Protein 5EGN (pdb70)

Secondary structure (DSSP, 8-state):
-EEEETTEEEEEEEE--SSEEEEEPPTT--GGGGHHHHTTTTTTSEEEEEPPTTSTTS---SS---HHHHHHHHHHHHHHTT-SSEEEEEETHHHHHHHHHHHH-GGGEEEEEEES--SSHHHHS-HHHHHHHHH-HHHHHHHHHTTSS-HHHHHH-HHHHHHHHHHTT-TTTS-HHHHHHHHHSTTSTTT---GGGGGG--S-EEEEEETT-SSS-HHHHHHHHHHSTT-EEEEETT--S-HHHHSHHHHHHHHHT---/-EEEETTEEEEEEEE--SSEEEEEPPTT--GGGGHHHHTTTTTTSEEEEEPPTTSTTS---SS---HHHHHHHHHHHHHHTT---EEEEEETHHHHHHHHHHHH-GGGEEEEEEES--SS-GGGS-TTHHHHHHHSHHHHHHHHHTTSS-HHHHHH-HHHHHHHHHHHH-TTTS-HHHHHHHHHSTTSTTT---TTTGGG--S-EEEEEETT-SSS-HHHHHHHHHHSTT-EEEEETT--S-HHHHSHHHHHHHHHHH--/-EEEETTEEEEEEEES-SSEEEEEPPTT--GGGGHHHHTTGGGTSEEEEE--TTSTTS---SS---HHHHHHHHHHHHHHTT---EEEEEETHHHHHHHHHHHH-GGGEEEEEEES--SSGGGGS-GGGHHHHHH-HHHHHHHHHTTSS-HHHHHH-HHHHHHHHHHHH-TTTS-HHHHHHHHHSTTSTTT---GGGGGG--S-EEEEEETT-SSS-HHHHHHHHHHSTT-EEEEETT--S-HHHHSHHHHHHHHHH--/-EEEETTEEEEEEEE--SEEEEEEPPTT--GGGGHHHHHHHTTTEEEEEEPPTTSTTS---SS---HHHHHHHHHHHHHHTT---EEEEEETHHHHHHHHHHHH-GGGEEEEEEES--SSTGGGS-HHHHHHHHHSHHHHHHHHHTTSS-HHHHHH-HHHHHHHHHHTT-TTT--HHHHHHHHHSTTSTTT---TTTGGG--S-EEEEEETT-SSS-HHHHHHHHHHSTT-EEEEETT--S-HHHHSHHHHHHHHHHH-/-EEEETTEEEEEEEE--SSEEEEEPPTT--GGGGHHHHTTTTTTSEEEEEPPTTSTTS---SS---HHHHHHHHHHHHHHTT---EEEEEETHHHHHHHHHHHH-GGGEEEEEEES--SSHHHHS-HHHHHHHHHSHHHHHHHHHTTTS-HHHHHH-HHHHHHHHHHHH-TTT--HHHHHHHHH-TTSTTT---GGGGGG--S-EEEEEETT-SSS-HHHHHHHHHHSTT-EEEEETT--S-HHHHSHHHHHHHHHT--/-EEEETTEEEEEEEE-SSSEEEEEPPTT--GGGGHHHHTTTTTTSEEEEEPPTTSTTS---SS---HHHHHHHHHHHHHHTT---EEEEEETHHHHHHHHHHHH-GGGEEEEEEES--SSHHHHS-TTHHHHHHHSHHHHHHHHHTTSS-HHHHHH-HHHHHHHHHHTT-TTTS-HHHHHHHHHSTTSTTT---GGGGGG--S-EEEEEETT-SSS-HHHHHHHHHHSTT-EEEEETT--S-HHHHSHHHHHHHHHTS--/-EEEETTEEEEEEEE--SEEEEEE--TT--GGGGHHHHTTTTTTEEEEEEPPTTSTTS---SS---HHHHHHHHHHHHHHTT---EEEEEETHHHHHHHHHHHH-GGGEEEEEEES--S-GGGGS-HHHHHHHHH-HHHHHHHHHHTTS-HHHHHH-HHHHHHHHHHHH-TTT--HHHHHHHHHSTTSTTT---HHHHTT--S-EEEEEETT-SSS-HHHHHHHHHHSTT-EEEEETT--S-HHHHSHHHHHHHHHTT-/-EEEETTEEEEEEEE-SSSEEEEEPPTT--GGGGHHHHTTTTTTSEEEEEPPTTSTTS---SS---HHHHHHHHHHHHHHTT---EEEEEETHHHHHHHHHHHH-GGGEEEEEEES--SSHHHHS-HHHHHHHHH-HHHHHHHHHHTTS-HHHHHH-HHHHHHHHHHHH-TTTS-HHHHHHHHHSTTSTTT---HHHHTT--S-EEEEEETT-SSS-HHHHHHHHHTSTT-EEEEETT--S-HHHHSHHHHHHHHHT-

Solvent-accessible surface area: 71725 Å² total; per-residue (Å²): 79,99,21,122,23,142,51,20,95,0,3,20,8,39,11,17,100,55,77,20,8,0,0,0,0,3,25,2,1,2,4,18,0,0,10,9,0,6,8,25,11,5,89,100,23,31,0,0,11,1,1,4,14,0,1,4,48,3,40,54,36,74,105,17,3,13,0,60,65,4,1,66,3,1,12,13,0,0,78,51,37,184,7,116,106,0,7,0,0,0,0,12,2,0,0,1,0,0,3,5,0,11,41,76,57,86,138,42,10,63,0,3,0,0,0,0,1,0,7,6,15,30,128,60,38,92,131,78,30,47,64,41,27,94,132,80,28,100,40,20,11,8,47,41,7,90,10,0,7,0,66,93,7,92,161,70,25,58,3,1,31,36,0,2,71,0,0,9,35,0,94,43,0,2,17,84,76,0,9,67,14,3,48,81,27,105,50,0,4,43,47,0,48,0,76,116,102,0,66,71,3,120,22,86,10,25,0,0,0,2,84,58,3,132,22,2,50,36,64,40,0,71,60,0,8,115,67,3,56,82,24,85,48,114,69,25,106,45,0,0,8,6,9,0,2,5,73,1,19,68,0,5,98,25,3,131,58,48,118,147,86,101,15,108,21,127,63,16,77,0,16,16,14,41,10,12,107,55,74,20,0,0,0,0,0,2,26,2,2,0,4,17,0,0,8,9,0,8,8,14,6,2,90,98,12,31,0,0,9,1,1,4,8,0,1,4,55,3,56,46,37,30,103,18,2,8,0,64,59,5,2,61,3,1,20,17,0,2,74,55,45,173,10,114,128,0,3,0,0,0,0,11,2,0,0,1,0,0,2,9,0,9,26,64,48,81,117,38,11,48,1,1,0,2,0,0,0,0,3,10,18,26,156,70,46,95,131,126,25,44,44,42,15,82,69,10,18,48,7,21,8,6,44,57,12,67,10,0,4,0,47,94,7,72,158,79,31,56,4,1,31,44,0,2,54,0,0,7,29,0,37,47,0,2,4,40,20,0,4,48,19,3,51,85,27,105,54,0,6,31,46,3,70,7,70,110,106,1,73,64,5,163,17,86,8,14,0,0,0,0,89,61,5,130,29,1,52,41,63,38,0,27,56,0,1,22,30,2,68,28,3,38,17,117,45,20,85,50,0,0,9,4,8,0,3,5,68,0,36,75,0,5,116,30,0,131,60,42,44,143,80,104,14,108,18,106,60,14,93,0,17,18,15,39,10,17,149,47,72,15,9,0,0,0,0,2,30,3,1,0,6,16,0,0,8,10,0,8,7,4,3,6,87,80,24,26,0,0,10,0,2,3,5,0,1,4,55,4,43,52,33,77,109,11,3,12,0,71,61,3,2,56,2,0,12,19,0,0,75,64,41,177,10,88,65,0,9,0,0,0,0,8,2,0,0,0,0,0,3,7,0,12,26,38,16,51,36,5,5,56,0,9,8,0,0,0,0,0,4,5,14,26,134,71,54,78,136,128,17,46,62,44,25,135,150,85,24,106,39,20,9,6,44,42,12,81,8,0,4,0,57,83,6,76,157,91,31,56,6,1,26,44,0,3,70,0,0,9,36,1,93,43,0,2,16,92,73,0,10,66,20,3,63,83,32,102,54,0,6,40,46,3,64,5,83,64,102,0,68,51,3,76,8,62,8,28,0,0,0,2,90,57,4,132,31,0,51,42,70,38,0,80,59,0,7,100,65,6,62,78,20,101,51,97,68,24,99,46,0,0,7,4,10,0,4,3,77,1,44,79,0,8,136,37,9,113,61,95,110,84,109,26,105,33,100,52,11,80,0,17,15,12,35,10,13,65,28,76,19,0,0,0,0,0,2,26,2,2,0,5,14,0,0,10,8,0,7,7,21,6,4,94,79,18,25,0,0,10,2,1,4,1,0,0,5,60,3,44,57,32,76,97,12,2,12,0,68,59,3,0,62,3,1,16,15,0,0,80,55,47,151,12,106,126,0,14,0,0,0,0,9,1,0,0,0,0,0,2,5,0,9,26,67,40,64,108,33,17,58,8,9,5,1,1,1,0,0,7,8,14,25,121,71,52,79,137,128,16,54,60,33,16,99,123,85,31,100,39,22,10,9,39,46,10,79,10,0,5,0,54,49,5,84,169,98,23,60,4,0,26,40,0,1,64,0,0,8,34,0,77,40,0,3,20,77,84,0,4,49,15,2,59,83,26,103,60,0,4,37,46,0,66,9,85,140,118,0,71,68,1,136,13,100,7,12,0,0,0,2,102,59,6,129,33,0,56,42,69,46,0,78,62,0,7,104,58,4,70,75,22,86,43,98,70,25,109,40,0,0,7,5,11,0,3,4,69,0,37,80,0,4,107,40,3,68,51,80,105,78,111,18,121,25,132,47,11,90,0,17,15,11,35,9,22,151,53,75,19,10,0,0,0,0,1,26,2,3,0,5,14,0,0,10,8,0,7,9,5,4,5,88,89,24,26,0,0,10,1,1,4,10,0,1,4,54,3,42,55,30,83,107,10,2,13,0,61,62,4,2,63,3,1,18,22,0,0,79,60,45,190,9,91,124,0,12,0,0,0,0,8,1,0,0,0,0,0,2,1,0,5,23,69,54,81,123,32,17,57,0,6,4,1,1,0,0,0,4,8,18,28,131,72,69,70,130,134,27,42,71,41,16,107,136,81,29,96,38,30,15,7,46,64,14,68,10,0,6,0,52,28,3,75,167,100,27,57,4,0,21,42,0,2,64,0,0,7,30,1,96,47,0,2,19,77,87,0,16,55,18,3,59,82,23,106,60,0,3,45,47,1,63,4,94,126,94,3,72,67,2,137,16,73,7,24,0,0,0,2,86,56,5,133,36,0,52,36,70,42,0,69,56,0,12,98,67,3,66,78,21,96,42,104,68,25,110,58,0,1,7,5,12,0,2,3,74,0,42,78,0,8,130,39,11,121,60,65,175,74,104,30,113,18,99,55,15,73,0,16,16,10,36,11,21,153,55,70,20,10,0,0,0,0,2,27,3,1,0,6,14,0,0,9,9,0,6,8,18,5,5,89,96,24,31,0,0,10,2,1,4,6,0,0,4,59,3,48,45,34,16,99,20,4,11,0,75,57,4,1,53,3,2,15,16,0,0,78,55,45,194,12,96,109,0,6,0,0,0,0,11,1,0,0,2,0,0,2,8,0,8,22,70,56,92,147,44,9,40,0,6,2,1,0,0,0,0,9,8,15,25,129,67,52,97,113,80,21,51,67,41,21,64,130,87,8,76,41,25,5,4,41,55,11,76,13,0,4,0,53,85,4,84,159,83,30,56,2,1,29,40,0,1,72,0,0,8,32,0,44,46,0,1,4,10,8,0,4,15,14,2,59,83,24,103,55,0,5,48,46,3,54,9,97,109,104,0,74,65,4,157,16,65,7,15,0,0,0,1,100,61,3,129,31,1,54,44,65,44,0,78,63,0,9,102,72,3,68,77,21,84,58,119,59,21,97,45,0,0,9,3,5,0,4,4,91,1,38,71,0,5,126,25,10,166,68,20,109,59,80,104,28,111,27,122,53,18,99,0,17,15,12,35,10,16,140,46,75,20,9,0,0,0,0,2,38,3,0,1,6,14,0,0,9,9,0,9,8,26,22,4,88,97,15,19,0,0,8,0,1,2,8,0,2,5,56,5,43,56,35,72,108,24,6,23,3,100,47,7,1,55,2,0,13,9,0,0,83,49,42,185,11,106,95,0,10,0,0,0,0,9,3,0,0,0,0,0,1,7,0,12,48,67,58,91,125,48,14,61,0,3,4,2,0,0,1,0,3,7,21,30,94,74,73,60,133,135,36,54,68,36,58,95,93,75,53,116,40,20,12,6,46,65,11,74,10,0,3,0,44,62,1,70,181,96,13,54,4,1,19,41,0,2,71,2,0,5,37,0,88,32,0,2,20,52,71,1,9,90,17,2,78,89,39,92,29,0,7,58,45,4,64,12,41,84,23,0,52,39,5,66,17,71,8,20,0,0,0,1,81,51,9,128,42,1,55,29,63,44,0,13,49,0,7,26,28,3,51,41,11,117,44,117,47,13,102,53,0,0,9,4,3,0,4,0,43,0,40,84,0,22,143,18,9,57,62,75,147,83,127,21,116,26,146,55,19,103,0,17,15,7,34,11,9,137,53,78,18,9,0,0,0,0,2,22,1,1,2,2,17,0,0,8,8,0,7,9,22,20,3,106,96,17,32,0,0,6,1,0,5,14,0,0,4,52,3,43,56,34,86,100,10,1,13,0,68,63,3,5,65,3,1,13,15,0,4,83,63,33,110,22,103,114,0,13,1,0,0,0,11,0,0,0,0,0,0,6,11,2,3,14,80,65,38,68,47,9,71,7,12,0,1,0,0,0,1,4,10,18,24,95,67,49,55,110,122,25,39,65,42,20,138,139,79,26,90,37,18,10,6,37,43,10,85,12,1,4,0,63,140,7,82,214,98,26,53,4,0,33,40,0,1,67,0,0,9,33,0,94,45,0,2,19,102,72,0,9,65,16,2,60,86,26,105,56,0,5,40,46,1,67,11,105,115,118,1,77,60,3,117,7,91,7,23,0,0,0,1,93,53,4,129,27,0,55,50,70,37,0,78,53,0,10,94,61,14,62,76,27,40,47,117,70,32,104,66,6,0,10,4,9,0,2,9,29,0,46,42,0,22,66,37,4,78,61,86

Nearest PDB structures (foldseek):
  5egn-assembly3_C  TM=1.004E+00  e=4.163E-60  uncultured bacterium
  1iuo-assembly1_A  TM=8.037E-01  e=8.538E-20  Pseudomonas fluorescens
  7dq9-assembly4_D  TM=8.305E-01  e=1.033E-18  Alistipes shahii WAL 8301
  8qzu-assembly1_A  TM=8.358E-01  e=3.174E-18  Xenorhabdus hominickii
  7ac0-assembly1_HHH  TM=7.536E-01  e=1.171E-18  Corynebacterium sp. C12

CATH classification: 3.40.50.1820

Organism: NCBI:txid77133

Foldseek 3Di:
DWFADPNWTKDKDWAAADAEEEEADAPLAAQVLCVLPQPVVNDVHTYMYIGFALFDPIDHDLADAFLLSSLVRVVRVCVVVVAFAHEQEAFASSLVNVLSCCVPPVRRYQEYEAAQYFFLLQVVDDPVLVVVCVVPVLVSVLVLLVQQWFPVCVVPPVVVSVVSSVSCVDCNGHNPSSVVNQVPDCRHSNNNHDLVPLCVRAHEYEYEAEPRAPSRHPVRSVSNQVNHPPYHYHYHYRTYRRCCPSPVVVVNVVVVVPDD/DWFDDPRWTKDKDKAAADAEEEEAEAPLEAQCLLVLPQPVCSPPHTYMTIGFALFDPIDHDLADAFLLSSLVSVVRVCVVVVHQAHEYEAFASSLVNVVSNCVPPVRRYQEYEYAQYFFLLQVVDDPCLVVCCVVPVLVSQLVLLVQQWFPVCVVPPVVVSVVSSVSNVDCNGHNPSSVVNQVPDCRHSNNNHDLVCLCVRAHAYEYEAEPRAPSRHVVRSCSNQVNHPPYYYHYDPPTGRRCCPSPVVVVSVVVVVVPD/DWFADPNWTKDKDKAADDAEEEEAEAPLAAQCLCVLPQPVVNDVHTYMYTGFALFDPIDPDLADAFLLSSLVRVVRVCVVVVQFAHEYEAFASSLVNVLSNCVPPVRHYQEYEYFQYFFLLLVVDDPCLVVCCVPPVLVSVLVLLVQQAFPVCCVPPVVVSVVSSVSCVDCNGHNVSSVVNQVPDCRHSNNNHCLVPLQVRAHEYEYEAEPSAPSRHLVRSVSSQVNHPNYHYDYDYRGGRSCCNSPVVVVNVVVVVPD/DWFDDPNWIKDKDKAAADAEEEEAEAPLAAQCLCVLPQPVVNDVHTYMGIGFALFDPTHHDLDDAFLLSRLVRVVRVCVVVVHQAHEYEAFASSLVNVLSNLVVPVRHYQEYEYAQYFFLLQVPDDPVLVVCCVVPVLVSVLVLLVQQWFPVCCVPPVVVSVVVSVSCVDCNGHNVSSVVNQVPDCRHSNNNHDLVCLCVRAHEYEYEAEPREDSRHPVRRVSSQVNYPNYHYHYHYRGGRSCCPSPVVVVSVVVVPPD/DWFADPNWTKDKDWAAADAEEEEADAPLAAQCLLVLPQPVVNDPHTYMYIGFALFDPIHPDLDAAFLLSRLVRVVRVCVVVVQFAHEYEAFASSLVNVLSNCVPPVRNYQEYEYAQYFFLQLVVDDPVLVVVCVVDVLVSVLVLLVQQWFPVCCVPPVVVSVVSSVSNVDCNGHNVSSVVNQVPDCRHSNNNHDLVCLQVRAHEYEYEAEPSEPSRHPVRSVSNQVRHPNYHYHYDYRGYRRCCNSPVVVVNVVVVPDD/DWFADPNWTKDKDKAAADAEEEEAEAPLAAQVLLVLPQPVVSDPHIYMYTGFALFDPIHHDLDDAFLLSRLVRVVRVCVVVVQQAHEYEAFASSLVNVVVNCVVPVRRYQEYEYAQYFFLLLVVDDPCLVVVCVVPVLVSQLVLLVQQAFPVCCVPPVVVSVVSSVSCVDCNGHNCSNVVNQVPDCRHSNNNHPLVCLCVRAHAYEYEAEPSADSRHLVRSVSSQVRHPNYHYHYHYRGGRRCCPSPVVVVNVVVVPGRD/DWFDDPNWIKDKDWAAADAEEEEAEAPLAAQCLCVLPQPVCNDPHTYMGIGFAQFDPTHPDLDAAFLLVSLVRVVRVCVVVVAFAHEQEYFASSLVNVLSCLLVPVRRYQEYEYAQYFFLQLVVDDPVLVVVCVVPVLVSVLVLLVQQWFPVCCVVPVVVSVVSSVSCVPVNGHNVSHVVNQVPDCRHSNNNHQLVCLLVRDHEYEYEAEPSEPSRHPVRSVSSQVNHPNYHYDYHYRGGRSPCNSPVVVVNVVVVVPD/DWFDDPNWTKDKDKAAADAEEEEAEAPLAAQCLCVLVAPVVRDVHTYMYIGFALFDPIHPDLDDAFLLVRLVRVVRVCVVVVQQAHAYEAAASSLVNVVVCLVPPVRRYQEYEYAQYFFLLQVPDDCVLVVCCVVPVLVSVLVLLVQQWFPVCCVPPVVVSVVSSVSCVDCNGHNVSNVVNQVPDCRHSNNNHPLPCLLVRAHQYEYEAECSAPSRHPVRRVSSQVRYDNYHYHYHYRGGRRCCNSPVVVVSVVVVVD

InterPro domains:
  IPR000073 Alpha/beta hydrolase fold-1 [PF00561] (21-249)
  IPR000073 Alpha/beta hydrolase fold-1 [PR00111] (45-60)
  IPR000073 Alpha/beta hydrolase fold-1 [PR00111] (89-102)
  IPR000073 Alpha/beta hydrolase fold-1 [PR00111] (103-116)
  IPR000073 Alpha/beta hydrolase fold-1 [PR00111] (206-220)
  IPR000639 Epoxide hydrolase-like [PR00412] (45-60)
  IPR000639 Epoxide hydrolase-like [PR00412] (89-102)
  IPR000639 Epoxide hydrolase-like [PR00412] (237-259)
  IPR029058 Alpha/Beta hydrolase fold [G3DSA:3.40.50.1820] (1-266)
  IPR029058 Alpha/Beta hydrolase fold [SSF53474] (1-262)
  IPR050266 AB hydrolase superfamily [PTHR43798] (15-265)

Radius of gyration: 45.18 Å; Cα contacts (8 Å, |Δi|>4): 4910; chains: 8; bounding box: 117×100×117 Å

Structure (mmCIF, N/CA/C/O backbone):
data_5EGN
#
_entry.id   5EGN
#
_cell.length_a   109.806
_cell.length_b   78.545
_cell.length_c   116.472
_cell.angle_alpha   90.00
_cell.angle_beta   99.37
_cell.angle_gamma   90.00
#
_symmetry.space_group_name_H-M   'P 1 21 1'
#
loop_
_entity.id
_entity.type
_entity.pdbx_description
1 polymer Esterase
2 water water
#
loop_
_atom_site.group_PDB
_atom_site.id
_atom_site.type_symbol
_atom_site.label_atom_id
_atom_site.label_alt_id
_atom_site.label_comp_id
_atom_site.label_asym_id
_atom_site.label_entity_id
_atom_site.label_seq_id
_atom_site.pdbx_PDB_ins_code
_atom_site.Cartn_x
_atom_site.Cartn_y
_atom_site.Cartn_z
_atom_site.occupancy
_atom_site.B_iso_or_equiv
_atom_site.auth_seq_id
_atom_site.auth_comp_id
_atom_site.auth_asym_id
_atom_site.auth_atom_id
_atom_site.pdbx_PDB_model_num
ATOM 1 N N . PRO A 1 2 ? 42.339 -6.511 137.463 1.00 28.38 2 PRO A N 1
ATOM 2 C CA . PRO A 1 2 ? 42.047 -5.617 138.589 1.00 30.18 2 PRO A CA 1
ATOM 3 C C . PRO A 1 2 ? 43.124 -5.662 139.668 1.00 31.15 2 PRO A C 1
ATOM 4 O O . PRO A 1 2 ? 44.133 -6.346 139.507 1.00 29.69 2 PRO A O 1
ATOM 8 N N . HIS A 1 3 ? 42.903 -4.935 140.758 1.00 32.27 3 HIS A N 1
ATOM 9 C CA . HIS A 1 3 ? 43.846 -4.919 141.868 1.00 33.04 3 HIS A CA 1
ATOM 10 C C . HIS A 1 3 ? 43.162 -5.219 143.196 1.00 33.11 3 HIS A C 1
ATOM 11 O O . HIS A 1 3 ? 42.012 -4.841 143.410 1.00 32.01 3 HIS A O 1
ATOM 18 N N . VAL A 1 4 ? 43.868 -5.911 144.084 1.00 32.60 4 VAL A N 1
ATOM 19 C CA . VAL A 1 4 ? 43.475 -5.935 145.487 1.00 33.33 4 VAL A CA 1
ATOM 20 C C . VAL A 1 4 ? 44.553 -5.213 146.273 1.00 35.27 4 VAL A C 1
ATOM 21 O O . VAL A 1 4 ? 45.698 -5.177 145.852 1.00 34.39 4 VAL A O 1
ATOM 25 N N . GLU A 1 5 ? 44.201 -4.632 147.410 1.00 39.69 5 GLU A N 1
ATOM 26 C CA . GLU A 1 5 ? 45.218 -4.013 148.248 1.00 38.84 5 GLU A CA 1
ATOM 27 C C . GLU A 1 5 ? 45.464 -4.846 149.497 1.00 38.25 5 GLU A C 1
ATOM 28 O O . GLU A 1 5 ? 44.536 -5.134 150.250 1.00 37.57 5 GLU A O 1
ATOM 34 N N . ASN A 1 6 ? 46.715 -5.242 149.701 1.00 39.16 6 ASN A N 1
ATOM 35 C CA . ASN A 1 6 ? 47.081 -5.949 150.914 1.00 40.26 6 ASN A CA 1
ATOM 36 C C . ASN A 1 6 ? 48.106 -5.131 151.685 1.00 42.04 6 ASN A C 1
ATOM 37 O O . ASN A 1 6 ? 49.277 -5.061 151.305 1.00 42.97 6 ASN A O 1
ATOM 42 N N . ASP A 1 7 ? 47.630 -4.492 152.751 1.00 43.45 7 ASP A N 1
ATOM 43 C CA . ASP A 1 7 ? 48.464 -3.711 153.657 1.00 44.55 7 ASP A CA 1
ATOM 44 C C . ASP A 1 7 ? 49.209 -2.606 152.908 1.00 44.27 7 ASP A C 1
ATOM 45 O O . ASP A 1 7 ? 50.346 -2.264 153.246 1.00 45.10 7 ASP A O 1
ATOM 50 N N . GLY A 1 8 ? 48.552 -2.045 151.896 1.00 42.06 8 GLY A N 1
ATOM 51 C CA . GLY A 1 8 ? 49.113 -0.956 151.118 1.00 42.20 8 GLY A CA 1
ATOM 52 C C . GLY A 1 8 ? 49.809 -1.397 149.845 1.00 40.95 8 GLY A C 1
ATOM 53 O O . GLY A 1 8 ? 50.276 -0.559 149.076 1.00 40.46 8 GLY A O 1
ATOM 54 N N . VAL A 1 9 ? 49.887 -2.707 149.617 1.00 39.98 9 VAL A N 1
ATOM 55 C CA . VAL A 1 9 ? 50.537 -3.216 148.409 1.00 38.16 9 VAL A CA 1
ATOM 56 C C . VAL A 1 9 ? 49.516 -3.749 147.404 1.00 37.08 9 VAL A C 1
ATOM 57 O O . VAL A 1 9 ? 48.769 -4.685 147.707 1.00 36.50 9 VAL A O 1
ATOM 61 N N . LYS A 1 10 ? 49.485 -3.150 146.214 1.00 36.52 10 LYS A N 1
ATOM 62 C CA . LYS A 1 10 ? 48.548 -3.558 145.170 1.00 34.96 10 LYS A CA 1
ATOM 63 C C . LYS A 1 10 ? 48.988 -4.842 144.476 1.00 32.55 10 LYS A C 1
ATOM 64 O O . LYS A 1 10 ? 50.080 -4.916 143.914 1.00 31.82 10 LYS A O 1
ATOM 70 N N . ILE A 1 11 ? 48.121 -5.845 144.518 1.00 31.87 11 ILE A N 1
ATOM 71 C CA . ILE A 1 11 ? 48.327 -7.095 143.808 1.00 30.23 11 ILE A CA 1
ATOM 72 C C . ILE A 1 11 ? 47.410 -7.156 142.596 1.00 29.67 11 ILE A C 1
ATOM 73 O O . ILE A 1 11 ? 46.187 -7.068 142.733 1.00 30.25 11 ILE A O 1
ATOM 78 N N . TYR A 1 12 ? 47.999 -7.294 141.412 1.00 28.40 12 TYR A N 1
ATOM 79 C CA . TYR A 1 12 ? 47.206 -7.431 140.200 1.00 27.82 12 TYR A CA 1
ATOM 80 C C . TYR A 1 12 ? 46.790 -8.880 139.993 1.00 25.95 12 TYR A C 1
ATOM 81 O O . TYR A 1 12 ? 47.547 -9.805 140.289 1.00 24.30 12 TYR A O 1
ATOM 90 N N . TYR A 1 13 ? 45.583 -9.067 139.477 1.00 25.58 13 TYR A N 1
ATOM 91 C CA . TYR A 1 13 ? 45.074 -10.398 139.190 1.00 24.98 13 TYR A CA 1
ATOM 92 C C . TYR A 1 13 ? 44.112 -10.340 138.016 1.00 24.96 13 TYR A C 1
ATOM 93 O O . TYR A 1 13 ? 43.528 -9.295 137.741 1.00 25.20 13 TYR A O 1
ATOM 102 N N . ASP A 1 14 ? 43.942 -11.457 137.321 1.00 24.27 14 ASP A N 1
ATOM 103 C CA . ASP A 1 14 ? 42.881 -11.548 136.327 1.00 24.04 14 ASP A CA 1
ATOM 104 C C . ASP A 1 14 ? 41.934 -12.685 136.684 1.00 23.47 14 ASP A C 1
ATOM 105 O O . ASP A 1 14 ? 42.353 -13.707 137.232 1.00 22.87 14 ASP A O 1
ATOM 110 N N . SER A 1 15 ? 40.655 -12.496 136.379 1.00 23.39 15 SER A N 1
ATOM 111 C CA . SER A 1 15 ? 39.635 -13.486 136.695 1.00 23.34 15 SER A CA 1
ATOM 112 C C . SER A 1 15 ? 38.664 -13.696 135.535 1.00 22.46 15 SER A C 1
ATOM 113 O O . SER A 1 15 ? 37.980 -12.762 135.115 1.00 22.57 15 SER A O 1
ATOM 116 N N . TYR A 1 16 ? 38.607 -14.923 135.022 1.00 23.06 16 TYR A N 1
ATOM 117 C CA . TYR A 1 16 ? 37.678 -15.254 133.938 1.00 22.99 16 TYR A CA 1
ATOM 118 C C . TYR A 1 16 ? 36.846 -16.494 134.268 1.00 23.37 16 TYR A C 1
ATOM 119 O O . TYR A 1 16 ? 37.307 -17.386 134.970 1.00 24.06 16 TYR A O 1
ATOM 128 N N . GLY A 1 17 ? 35.621 -16.550 133.755 1.00 23.85 17 GLY A N 1
ATOM 129 C CA . GLY A 1 17 ? 34.799 -17.743 133.879 1.00 25.13 17 GLY A CA 1
ATOM 130 C C . GLY A 1 17 ? 34.169 -17.982 135.240 1.00 27.34 17 GLY A C 1
ATOM 131 O O . GLY A 1 17 ? 34.330 -17.183 136.162 1.00 27.12 17 GLY A O 1
ATOM 132 N N . GLU A 1 18 ? 33.452 -19.098 135.358 1.00 28.56 18 GLU A N 1
ATOM 133 C CA . GLU A 1 18 ? 32.707 -19.434 136.571 1.00 30.11 18 GLU A CA 1
ATOM 134 C C . GLU A 1 18 ? 32.775 -20.928 136.901 1.00 27.22 18 GLU A C 1
ATOM 135 O O . GLU A 1 18 ? 32.937 -21.762 136.009 1.00 26.28 18 GLU A O 1
ATOM 141 N N . GLY A 1 19 ? 32.645 -21.258 138.184 1.00 26.98 19 GLY A N 1
ATOM 142 C CA . GLY A 1 19 ? 32.666 -22.643 138.624 1.00 25.30 19 GLY A CA 1
ATOM 143 C C . GLY A 1 19 ? 33.659 -22.902 139.742 1.00 24.33 19 GLY A C 1
ATOM 144 O O . GLY A 1 19 ? 33.854 -22.062 140.620 1.00 24.27 19 GLY A O 1
ATOM 145 N N . VAL A 1 20 ? 34.279 -24.078 139.714 1.00 24.36 20 VAL A N 1
ATOM 146 C CA . VAL A 1 20 ? 35.318 -24.425 140.677 1.00 24.43 20 VAL A CA 1
ATOM 147 C C . VAL A 1 20 ? 36.574 -23.612 140.391 1.00 24.38 20 VAL A C 1
ATOM 148 O O . VAL A 1 20 ? 37.133 -23.694 139.300 1.00 24.57 20 VAL A O 1
ATOM 152 N N . PRO A 1 21 ? 37.018 -22.817 141.373 1.00 24.79 21 PRO A N 1
ATOM 153 C CA . PRO A 1 21 ? 38.126 -21.872 141.188 1.00 24.99 21 PRO A CA 1
ATOM 154 C C . PRO A 1 21 ? 39.487 -22.540 141.006 1.00 24.64 21 PRO A C 1
ATOM 155 O O . PRO A 1 21 ? 39.815 -23.488 141.720 1.00 25.22 21 PRO A O 1
ATOM 159 N N . ILE A 1 22 ? 40.266 -22.039 140.052 1.00 24.50 22 ILE A N 1
ATOM 160 C CA . ILE A 1 22 ? 41.645 -22.481 139.865 1.00 24.50 22 ILE A CA 1
ATOM 161 C C . ILE A 1 22 ? 42.589 -21.286 139.934 1.00 23.26 22 ILE A C 1
ATOM 162 O O . ILE A 1 22 ? 42.463 -20.346 139.151 1.00 22.82 22 ILE A O 1
ATOM 167 N N . VAL A 1 23 ? 43.536 -21.320 140.863 1.00 23.34 23 VAL A N 1
ATOM 168 C CA . VAL A 1 23 ? 44.450 -20.197 141.030 1.00 22.93 23 VAL A CA 1
ATOM 169 C C . VAL A 1 23 ? 45.841 -20.488 140.468 1.00 22.66 23 VAL A C 1
ATOM 170 O O . VAL A 1 23 ? 46.528 -21.404 140.922 1.00 22.51 23 VAL A O 1
ATOM 174 N N . PHE A 1 24 ? 46.247 -19.696 139.478 1.00 22.50 24 PHE A N 1
ATOM 175 C CA . PHE A 1 24 ? 47.559 -19.825 138.860 1.00 22.26 24 PHE A CA 1
ATOM 176 C C . PHE A 1 24 ? 48.564 -18.829 139.443 1.00 22.22 24 PHE A C 1
ATOM 177 O O . PHE A 1 24 ? 48.353 -17.591 139.437 1.00 22.60 24 PHE A O 1
ATOM 185 N N . LEU A 1 25 ? 49.650 -19.411 139.948 1.00 22.70 25 LEU A N 1
ATOM 186 C CA . LEU A 1 25 ? 50.737 -18.707 140.607 1.00 23.51 25 LEU A CA 1
ATOM 187 C C . LEU A 1 25 ? 52.013 -18.864 139.795 1.00 23.38 25 LEU A C 1
ATOM 188 O O . LEU A 1 25 ? 52.599 -19.947 139.756 1.00 23.72 25 LEU A O 1
ATOM 193 N N . HIS A 1 26 ? 52.443 -17.780 139.158 1.00 23.50 26 HIS A N 1
ATOM 194 C CA . HIS A 1 26 ? 53.574 -17.808 138.232 1.00 23.58 26 HIS A CA 1
ATOM 195 C C . HIS A 1 26 ? 54.918 -18.029 138.933 1.00 23.88 26 HIS A C 1
ATOM 196 O O . HIS A 1 26 ? 55.045 -17.758 140.125 1.00 24.35 26 HIS A O 1
ATOM 203 N N . PRO A 1 27 ? 55.930 -18.514 138.188 1.00 24.14 27 PRO A N 1
ATOM 204 C CA . PRO A 1 27 ? 57.274 -18.684 138.755 1.00 24.87 27 PRO A CA 1
ATOM 205 C C . PRO A 1 27 ? 57.990 -17.360 139.012 1.00 24.78 27 PRO A C 1
ATOM 206 O O . PRO A 1 27 ? 57.506 -16.299 138.619 1.00 25.01 27 PRO A O 1
ATOM 210 N N . PHE A 1 28 ? 59.143 -17.443 139.666 1.00 25.29 28 PHE A N 1
ATOM 211 C CA . PHE A 1 28 ? 59.921 -16.272 140.053 1.00 26.76 28 PHE A CA 1
ATOM 212 C C . PHE A 1 28 ? 60.422 -15.495 138.834 1.00 26.02 28 PHE A C 1
ATOM 213 O O . PHE A 1 28 ? 60.766 -16.089 137.812 1.00 26.05 28 PHE A O 1
ATOM 221 N N . SER A 1 29 ? 60.426 -14.166 138.960 1.00 27.07 29 SER A N 1
ATOM 222 C CA . SER A 1 29 ? 60.905 -13.223 137.938 1.00 28.02 29 SER A CA 1
ATOM 223 C C . SER A 1 29 ? 59.974 -13.091 136.730 1.00 26.47 29 SER A C 1
ATOM 224 O O . SER A 1 29 ? 60.216 -12.265 135.850 1.00 25.22 29 SER A O 1
ATOM 227 N N . THR A 1 30 ? 58.915 -13.892 136.686 1.00 25.33 30 THR A N 1
ATOM 228 C CA . THR A 1 30 ? 57.956 -13.813 135.589 1.00 24.24 30 THR A CA 1
ATOM 229 C C . THR A 1 30 ? 56.690 -13.092 136.031 1.00 23.69 30 THR A C 1
ATOM 230 O O . THR A 1 30 ? 56.711 -12.310 136.982 1.00 24.59 30 THR A O 1
ATOM 234 N N . ASN A 1 31 ? 55.592 -13.353 135.329 1.00 23.16 31 ASN A N 1
ATOM 235 C CA . ASN A 1 31 ? 54.281 -12.856 135.730 1.00 23.28 31 ASN A CA 1
ATOM 236 C C . ASN A 1 31 ? 53.162 -13.759 135.225 1.00 22.81 31 ASN A C 1
ATOM 237 O O . ASN A 1 31 ? 53.418 -14.845 134.706 1.00 23.04 31 ASN A O 1
ATOM 242 N N . GLY A 1 32 ? 51.925 -13.296 135.373 1.00 22.57 32 GLY A N 1
ATOM 243 C CA . GLY A 1 32 ? 50.753 -14.092 135.052 1.00 21.83 32 GLY A CA 1
ATOM 244 C C . GLY A 1 32 ? 50.617 -14.491 133.594 1.00 21.72 32 GLY A C 1
ATOM 245 O O . GLY A 1 32 ? 49.973 -15.497 133.273 1.00 21.79 32 GLY A O 1
ATOM 246 N N . GLY A 1 33 ? 51.234 -13.710 132.712 1.00 22.09 33 GLY A N 1
ATOM 247 C CA . GLY A 1 33 ? 51.184 -13.971 131.285 1.00 21.88 33 GLY A CA 1
ATOM 248 C C . GLY A 1 33 ? 51.562 -15.401 130.943 1.00 21.52 33 GLY A C 1
ATOM 249 O O . GLY A 1 33 ? 50.974 -16.008 130.054 1.00 21.46 33 GLY A O 1
ATOM 250 N N . ILE A 1 34 ? 52.529 -15.946 131.678 1.00 22.05 34 ILE A N 1
ATOM 251 C CA . ILE A 1 34 ? 53.009 -17.317 131.477 1.00 22.09 34 ILE A CA 1
ATOM 252 C C . ILE A 1 34 ? 51.890 -18.370 131.437 1.00 20.95 34 ILE A C 1
ATOM 253 O O . ILE A 1 34 ? 52.096 -19.473 130.930 1.00 20.33 34 ILE A O 1
ATOM 258 N N . TRP A 1 35 ? 50.711 -18.029 131.953 1.00 20.64 35 TRP A N 1
ATOM 259 C CA . TRP A 1 35 ? 49.601 -18.977 131.985 1.00 20.79 35 TRP A CA 1
ATOM 260 C C . TRP A 1 35 ? 48.645 -18.826 130.801 1.00 20.39 35 TRP A C 1
ATOM 261 O O . TRP A 1 35 ? 47.511 -19.316 130.859 1.00 20.42 35 TRP A O 1
ATOM 272 N N . TYR A 1 36 ? 49.108 -18.169 129.735 1.00 20.29 36 TYR A N 1
ATOM 273 C CA . TYR A 1 36 ? 48.258 -17.828 128.592 1.00 20.10 36 TYR A CA 1
ATOM 274 C C . TYR A 1 36 ? 47.543 -19.041 128.007 1.00 19.97 36 TYR A C 1
ATOM 275 O O . TYR A 1 36 ? 46.363 -18.971 127.673 1.00 19.98 36 TYR A O 1
ATOM 284 N N . PHE A 1 37 ? 48.251 -20.157 127.896 1.00 20.21 37 PHE A N 1
ATOM 285 C CA . PHE A 1 37 ? 47.661 -21.339 127.282 1.00 20.45 37 PHE A CA 1
ATOM 286 C C . PHE A 1 37 ? 46.791 -22.140 128.247 1.00 20.89 37 PHE A C 1
ATOM 287 O O . PHE A 1 37 ? 46.073 -23.046 127.826 1.00 21.13 37 PHE A O 1
ATOM 295 N N . GLN A 1 38 ? 46.852 -21.809 129.533 1.00 21.39 38 GLN A N 1
ATOM 296 C CA . GLN A 1 38 ? 46.032 -22.488 130.531 1.00 21.30 38 GLN A CA 1
ATOM 297 C C . GLN A 1 38 ? 44.803 -21.663 130.889 1.00 21.10 38 GLN A C 1
ATOM 298 O O . GLN A 1 38 ? 43.702 -22.194 131.031 1.00 21.00 38 GLN A O 1
ATOM 304 N N . THR A 1 39 ? 45.015 -20.357 131.018 1.00 21.16 39 THR A N 1
ATOM 305 C CA . THR A 1 39 ? 44.020 -19.429 131.547 1.00 21.10 39 THR A CA 1
ATOM 306 C C . THR A 1 39 ? 42.640 -19.537 130.902 1.00 21.21 39 THR A C 1
ATOM 307 O O . THR A 1 39 ? 41.632 -19.652 131.596 1.00 21.70 39 THR A O 1
ATOM 311 N N . PHE A 1 40 ? 42.599 -19.512 129.576 1.00 20.83 40 PHE A N 1
ATOM 312 C CA . PHE A 1 40 ? 41.330 -19.407 128.863 1.00 21.35 40 PHE A CA 1
ATOM 313 C C . PHE A 1 40 ? 40.647 -20.746 128.544 1.00 21.80 40 PHE A C 1
ATOM 314 O O . PHE A 1 40 ? 39.419 -20.823 128.597 1.00 22.56 40 PHE A O 1
ATOM 322 N N . PRO A 1 41 ? 41.417 -21.797 128.197 1.00 21.73 41 PRO A N 1
ATOM 323 C CA . PRO A 1 41 ? 40.733 -23.091 128.087 1.00 22.11 41 PRO A CA 1
ATOM 324 C C . PRO A 1 41 ? 40.091 -23.533 129.402 1.00 22.14 41 PRO A C 1
ATOM 325 O O . PRO A 1 41 ? 38.993 -24.089 129.389 1.00 22.20 41 PRO A O 1
ATOM 329 N N . PHE A 1 42 ? 40.761 -23.276 130.520 1.00 22.76 42 PHE A N 1
ATOM 330 C CA . PHE A 1 42 ? 40.213 -23.627 131.825 1.00 23.31 42 PHE A CA 1
ATOM 331 C C . PHE A 1 42 ? 39.162 -22.622 132.283 1.00 22.40 42 PHE A C 1
ATOM 332 O O . PHE A 1 42 ? 38.417 -22.881 133.225 1.00 23.00 42 PHE A O 1
ATOM 340 N N . ALA A 1 43 ? 39.099 -21.478 131.611 1.00 22.65 43 ALA A N 1
ATOM 341 C CA . ALA A 1 43 ? 38.074 -20.482 131.902 1.00 22.56 43 ALA A CA 1
ATOM 342 C C . ALA A 1 43 ? 36.726 -20.917 131.339 1.00 22.20 43 ALA A C 1
ATOM 343 O O . ALA A 1 43 ? 35.689 -20.346 131.673 1.00 22.56 43 ALA A O 1
ATOM 345 N N . GLN A 1 44 ? 36.748 -21.930 130.479 1.00 22.48 44 GLN A N 1
ATOM 346 C CA . GLN A 1 44 ? 35.526 -22.457 129.884 1.00 22.63 44 GLN A CA 1
ATOM 347 C C . GLN A 1 44 ? 34.767 -23.336 130.873 1.00 22.92 44 GLN A C 1
ATOM 348 O O . GLN A 1 44 ? 33.543 -23.435 130.816 1.00 22.83 44 GLN A O 1
ATOM 354 N N . THR A 1 45 ? 35.504 -23.969 131.780 1.00 23.07 45 THR A N 1
ATOM 355 C CA . THR A 1 45 ? 34.911 -24.905 132.728 1.00 23.38 45 THR A CA 1
ATOM 356 C C . THR A 1 45 ? 35.084 -24.462 134.177 1.00 24.22 45 THR A C 1
ATOM 357 O O . THR A 1 45 ? 34.416 -24.979 135.071 1.00 23.73 45 THR A O 1
ATOM 361 N N . ASN A 1 46 ? 35.980 -23.509 134.408 1.00 23.41 46 ASN A N 1
ATOM 362 C CA . ASN A 1 46 ? 36.304 -23.100 135.768 1.00 24.18 46 ASN A CA 1
ATOM 363 C C . ASN A 1 46 ? 36.386 -21.593 135.963 1.00 24.57 46 ASN A C 1
ATOM 364 O O . ASN A 1 46 ? 36.408 -20.827 135.001 1.00 23.94 46 ASN A O 1
ATOM 369 N N . HIS A 1 47 ? 36.429 -21.186 137.227 1.00 24.69 47 HIS A N 1
ATOM 370 C CA . HIS A 1 47 ? 36.696 -19.803 137.597 1.00 24.81 47 HIS A CA 1
ATOM 371 C C . HIS A 1 47 ? 38.204 -19.610 137.721 1.00 24.41 47 HIS A C 1
ATOM 372 O O . HIS A 1 47 ? 38.788 -19.872 138.775 1.00 24.12 47 HIS A O 1
ATOM 379 N N . VAL A 1 48 ? 38.837 -19.164 136.641 1.00 24.04 48 VAL A N 1
ATOM 380 C CA . VAL A 1 48 ? 40.285 -19.012 136.632 1.00 23.59 48 VAL A CA 1
ATOM 381 C C . VAL A 1 48 ? 40.716 -17.667 137.204 1.00 23.00 48 VAL A C 1
ATOM 382 O O . VAL A 1 48 ? 40.157 -16.611 136.883 1.00 23.26 48 VAL A O 1
ATOM 386 N N . ILE A 1 49 ? 41.715 -17.744 138.075 1.00 22.25 49 ILE A N 1
ATOM 387 C CA . ILE A 1 49 ? 42.295 -16.598 138.756 1.00 22.89 49 ILE A CA 1
ATOM 388 C C . ILE A 1 49 ? 43.801 -16.658 138.587 1.00 22.30 49 ILE A C 1
ATOM 389 O O . ILE A 1 49 ? 44.434 -17.562 139.106 1.00 21.65 49 ILE A O 1
ATOM 394 N N . VAL A 1 50 ? 44.378 -15.709 137.863 1.00 22.37 50 VAL A N 1
ATOM 395 C CA . VAL A 1 50 ? 45.820 -15.725 137.636 1.00 22.97 50 VAL A CA 1
ATOM 396 C C . VAL A 1 50 ? 46.457 -14.504 138.290 1.00 22.91 50 VAL A C 1
ATOM 397 O O . VAL A 1 50 ? 46.003 -13.371 138.074 1.00 23.38 50 VAL A O 1
ATOM 401 N N . ILE A 1 51 ? 47.493 -14.723 139.102 1.00 22.67 51 ILE A N 1
ATOM 402 C CA . ILE A 1 51 ? 48.005 -13.621 139.921 1.00 22.66 51 ILE A CA 1
ATOM 403 C C . ILE A 1 51 ? 49.450 -13.206 139.627 1.00 23.34 51 ILE A C 1
ATOM 404 O O . ILE A 1 51 ? 50.326 -14.047 139.407 1.00 23.01 51 ILE A O 1
ATOM 409 N N . ASP A 1 52 ? 49.671 -11.893 139.609 1.00 24.03 52 ASP A N 1
ATOM 410 C CA . ASP A 1 52 ? 51.007 -11.314 139.641 1.00 24.47 52 ASP A CA 1
ATOM 411 C C . ASP A 1 52 ? 51.472 -11.164 141.087 1.00 24.78 52 ASP A C 1
ATOM 412 O O . ASP A 1 52 ? 50.871 -10.418 141.861 1.00 26.51 52 ASP A O 1
ATOM 417 N N . HIS A 1 53 ? 52.532 -11.878 141.452 1.00 25.54 53 HIS A N 1
ATOM 418 C CA . HIS A 1 53 ? 53.111 -11.750 142.785 1.00 26.56 53 HIS A CA 1
ATOM 419 C C . HIS A 1 53 ? 53.608 -10.328 142.999 1.00 27.86 53 HIS A C 1
ATOM 420 O O . HIS A 1 53 ? 53.855 -9.602 142.036 1.00 31.95 53 HIS A O 1
ATOM 427 N N . ARG A 1 54 ? 53.754 -9.928 144.258 1.00 27.74 54 ARG A N 1
ATOM 428 C CA . ARG A 1 54 ? 54.326 -8.624 144.558 1.00 28.94 54 ARG A CA 1
ATOM 429 C C . ARG A 1 54 ? 55.771 -8.593 144.076 1.00 29.00 54 ARG A C 1
ATOM 430 O O . ARG A 1 54 ? 56.500 -9.575 144.210 1.00 28.34 54 ARG A O 1
ATOM 438 N N . GLY A 1 55 ? 56.174 -7.471 143.494 1.00 29.06 55 GLY A N 1
ATOM 439 C CA . GLY A 1 55 ? 57.506 -7.352 142.934 1.00 29.01 55 GLY A CA 1
ATOM 440 C C . GLY A 1 55 ? 57.586 -7.876 141.513 1.00 28.60 55 GLY A C 1
ATOM 441 O O . GLY A 1 55 ? 58.653 -7.870 140.901 1.00 28.25 55 GLY A O 1
ATOM 442 N N . HIS A 1 56 ? 56.452 -8.329 140.987 1.00 27.81 56 HIS A N 1
ATOM 443 C CA . HIS A 1 56 ? 56.405 -8.896 139.645 1.00 27.11 56 HIS A CA 1
ATOM 444 C C . HIS A 1 56 ? 55.333 -8.246 138.782 1.00 26.85 56 HIS A C 1
ATOM 445 O O . HIS A 1 56 ? 54.252 -7.908 139.264 1.00 26.49 56 HIS A O 1
ATOM 452 N N . GLY A 1 57 ? 55.652 -8.079 137.502 1.00 26.53 57 GLY A N 1
ATOM 453 C CA . GLY A 1 57 ? 54.696 -7.643 136.500 1.00 25.53 57 GLY A CA 1
ATOM 454 C C . GLY A 1 57 ? 53.937 -6.366 136.798 1.00 26.16 57 GLY A C 1
ATOM 455 O O . GLY A 1 57 ? 54.515 -5.280 136.847 1.00 26.05 57 GLY A O 1
ATOM 456 N N . ARG A 1 58 ? 52.632 -6.505 136.999 1.00 25.79 58 ARG A N 1
ATOM 457 C CA . ARG A 1 58 ? 51.741 -5.359 137.121 1.00 26.20 58 ARG A CA 1
ATOM 458 C C . ARG A 1 58 ? 51.415 -5.018 138.571 1.00 26.92 58 ARG A C 1
ATOM 459 O O . ARG A 1 58 ? 50.730 -4.033 138.846 1.00 27.68 58 ARG A O 1
ATOM 467 N N . SER A 1 59 ? 51.903 -5.839 139.493 1.00 27.08 59 SER A N 1
ATOM 468 C CA . SER A 1 59 ? 51.682 -5.603 140.914 1.00 28.37 59 SER A CA 1
ATOM 469 C C . SER A 1 59 ? 52.689 -4.604 141.463 1.00 29.56 59 SER A C 1
ATOM 470 O O . SER A 1 59 ? 53.707 -4.325 140.828 1.00 29.31 59 SER A O 1
ATOM 473 N N . ASP A 1 60 ? 52.394 -4.064 142.642 1.00 30.54 60 ASP A N 1
ATOM 474 C CA . ASP A 1 60 ? 53.319 -3.169 143.322 1.00 31.16 60 ASP A CA 1
ATOM 475 C C . ASP A 1 60 ? 54.624 -3.887 143.623 1.00 30.28 60 ASP A C 1
ATOM 476 O O . ASP A 1 60 ? 54.650 -5.108 143.782 1.00 29.99 60 ASP A O 1
ATOM 481 N N . LYS A 1 61 ? 55.708 -3.125 143.692 1.00 29.46 61 LYS A N 1
ATOM 482 C CA . LYS A 1 61 ? 57.020 -3.700 143.938 1.00 30.90 61 LYS A CA 1
ATOM 483 C C . LYS A 1 61 ? 57.725 -2.976 145.080 1.00 33.35 61 LYS A C 1
ATOM 484 O O . LYS A 1 61 ? 58.651 -2.198 144.848 1.00 34.24 61 LYS A O 1
ATOM 490 N N . PRO A 1 62 ? 57.283 -3.232 146.322 1.00 32.62 62 PRO A N 1
ATOM 491 C CA . PRO A 1 62 ? 57.857 -2.578 147.502 1.00 33.60 62 PRO A CA 1
ATOM 492 C C . PRO A 1 62 ? 59.315 -2.963 147.711 1.00 33.89 62 PRO A C 1
ATOM 493 O O . PRO A 1 62 ? 59.779 -3.952 147.145 1.00 34.14 62 PRO A O 1
ATOM 497 N N . ALA A 1 63 ? 60.027 -2.183 148.516 1.00 34.29 63 ALA A N 1
ATOM 498 C CA . ALA A 1 63 ? 61.449 -2.408 148.731 1.00 35.62 63 ALA A CA 1
ATOM 499 C C . ALA A 1 63 ? 61.705 -3.692 149.511 1.00 36.98 63 ALA A C 1
ATOM 500 O O . ALA A 1 63 ? 62.696 -4.380 149.272 1.00 46.23 63 ALA A O 1
ATOM 502 N N . THR A 1 64 ? 60.812 -4.010 150.444 1.00 35.73 64 THR A N 1
ATOM 503 C CA . THR A 1 64 ? 60.954 -5.206 151.270 1.00 35.96 64 THR A CA 1
ATOM 504 C C . THR A 1 64 ? 59.611 -5.861 151.571 1.00 34.99 64 THR A C 1
ATOM 505 O O . THR A 1 64 ? 58.558 -5.244 151.412 1.00 34.54 64 THR A O 1
ATOM 509 N N . GLY A 1 65 ? 59.658 -7.114 152.013 1.00 34.84 65 GLY A N 1
ATOM 510 C CA . GLY A 1 65 ? 58.457 -7.853 152.360 1.00 33.91 65 GLY A CA 1
ATOM 511 C C . GLY A 1 65 ? 58.164 -8.964 151.374 1.00 33.18 65 GLY A C 1
ATOM 512 O O . GLY A 1 65 ? 57.066 -9.049 150.826 1.00 32.50 65 GLY A O 1
ATOM 513 N N . TYR A 1 66 ? 59.151 -9.825 151.150 1.00 33.42 66 TYR A N 1
ATOM 514 C CA . TYR A 1 66 ? 59.015 -10.886 150.163 1.00 33.87 66 TYR A CA 1
ATOM 515 C C . TYR A 1 66 ? 59.201 -12.265 150.777 1.00 34.14 66 TYR A C 1
ATOM 516 O O . TYR A 1 66 ? 59.944 -13.094 150.251 1.00 34.93 66 TYR A O 1
ATOM 525 N N . SER A 1 67 ? 58.530 -12.502 151.899 1.00 33.96 67 SER A N 1
ATOM 526 C CA . SER A 1 67 ? 58.450 -13.841 152.461 1.00 33.44 67 SER A CA 1
ATOM 527 C C . SER A 1 67 ? 57.336 -14.587 151.744 1.00 32.13 67 SER A C 1
ATOM 528 O O . SER A 1 67 ? 56.409 -13.970 151.219 1.00 31.60 67 SER A O 1
ATOM 531 N N . ILE A 1 68 ? 57.429 -15.911 151.718 1.00 30.93 68 ILE A N 1
ATOM 532 C CA . ILE A 1 68 ? 56.416 -16.730 151.067 1.00 30.98 68 ILE A CA 1
ATOM 533 C C . ILE A 1 68 ? 55.072 -16.572 151.777 1.00 30.56 68 ILE A C 1
ATOM 534 O O . ILE A 1 68 ? 54.011 -16.659 151.155 1.00 30.27 68 ILE A O 1
ATOM 539 N N . MET A 1 69 ? 55.128 -16.313 153.080 1.00 31.53 69 MET A N 1
ATOM 540 C CA . MET A 1 69 ? 53.924 -16.091 153.870 1.00 31.75 69 MET A CA 1
ATOM 541 C C . MET A 1 69 ? 53.190 -14.832 153.410 1.00 31.29 69 MET A C 1
ATOM 542 O O . MET A 1 69 ? 51.963 -14.818 153.301 1.00 30.80 69 MET A O 1
ATOM 547 N N . GLU A 1 70 ? 53.951 -13.777 153.137 1.00 30.99 70 GLU A N 1
ATOM 548 C CA . GLU A 1 70 ? 53.378 -12.518 152.669 1.00 31.42 70 GLU A CA 1
ATOM 549 C C . GLU A 1 70 ? 52.758 -12.668 151.276 1.00 30.68 70 GLU A C 1
ATOM 550 O O . GLU A 1 70 ? 51.688 -12.113 150.999 1.00 30.65 70 GLU A O 1
ATOM 556 N N . HIS A 1 71 ? 53.435 -13.416 150.408 1.00 30.72 71 HIS A N 1
ATOM 557 C CA . HIS A 1 71 ? 52.890 -13.773 149.100 1.00 30.01 71 HIS A CA 1
ATOM 558 C C . HIS A 1 71 ? 51.555 -14.497 149.255 1.00 29.76 71 HIS A C 1
ATOM 559 O O . HIS A 1 71 ? 50.565 -14.183 148.574 1.00 29.31 71 HIS A O 1
ATOM 566 N N . ALA A 1 72 ? 51.545 -15.471 150.160 1.00 30.22 72 ALA A N 1
ATOM 567 C CA . ALA A 1 72 ? 50.346 -16.242 150.456 1.00 30.07 72 ALA A CA 1
ATOM 568 C C . ALA A 1 72 ? 49.217 -15.333 150.926 1.00 30.75 72 ALA A C 1
ATOM 569 O O . ALA A 1 72 ? 48.059 -15.534 150.562 1.00 30.04 72 ALA A O 1
ATOM 571 N N . ASP A 1 73 ? 49.558 -14.327 151.726 1.00 31.78 73 ASP A N 1
ATOM 572 C CA . ASP A 1 73 ? 48.559 -13.376 152.203 1.00 33.44 73 ASP A CA 1
ATOM 573 C C . ASP A 1 73 ? 48.025 -12.530 151.048 1.00 32.37 73 ASP A C 1
ATOM 574 O O . ASP A 1 73 ? 46.844 -12.188 151.026 1.00 32.51 73 ASP A O 1
ATOM 579 N N . ASP A 1 74 ? 48.891 -12.196 150.092 1.00 31.83 74 ASP A N 1
ATOM 580 C CA . ASP A 1 74 ? 48.438 -11.511 148.879 1.00 30.66 74 ASP A CA 1
ATOM 581 C C . ASP A 1 74 ? 47.396 -12.362 148.147 1.00 30.02 74 ASP A C 1
ATOM 582 O O . ASP A 1 74 ? 46.329 -11.866 147.744 1.00 29.55 74 ASP A O 1
ATOM 587 N N . VAL A 1 75 ? 47.708 -13.647 147.988 1.00 29.37 75 VAL A N 1
ATOM 588 C CA . VAL A 1 75 ? 46.767 -14.587 147.378 1.00 28.64 75 VAL A CA 1
ATOM 589 C C . VAL A 1 75 ? 45.434 -14.621 148.131 1.00 29.30 75 VAL A C 1
ATOM 590 O O . VAL A 1 75 ? 44.364 -14.590 147.515 1.00 28.26 75 VAL A O 1
ATOM 594 N N . VAL A 1 76 ? 45.500 -14.675 149.460 1.00 30.05 76 VAL A N 1
ATOM 595 C CA . VAL A 1 76 ? 44.292 -14.706 150.283 1.00 29.96 76 VAL A CA 1
ATOM 596 C C . VAL A 1 76 ? 43.482 -13.423 150.106 1.00 30.62 76 VAL A C 1
ATOM 597 O O . VAL A 1 76 ? 42.254 -13.453 150.118 1.00 30.51 76 VAL A O 1
ATOM 601 N N . ALA A 1 77 ? 44.173 -12.299 149.932 1.00 31.13 77 ALA A N 1
ATOM 602 C CA . ALA A 1 77 ? 43.506 -11.030 149.652 1.00 31.29 77 ALA A CA 1
ATOM 603 C C . ALA A 1 77 ? 42.726 -11.121 148.348 1.00 30.33 77 ALA A C 1
ATOM 604 O O . ALA A 1 77 ? 41.556 -10.724 148.278 1.00 30.01 77 ALA A O 1
ATOM 606 N N . VAL A 1 78 ? 43.380 -11.651 147.316 1.00 29.42 78 VAL A N 1
ATOM 607 C CA . VAL A 1 78 ? 42.715 -11.843 146.029 1.00 29.64 78 VAL A CA 1
ATOM 608 C C . VAL A 1 78 ? 41.475 -12.731 146.167 1.00 29.65 78 VAL A C 1
ATOM 609 O O . VAL A 1 78 ? 40.409 -12.404 145.642 1.00 29.46 78 VAL A O 1
ATOM 613 N N . LEU A 1 79 ? 41.613 -13.841 146.886 1.00 29.69 79 LEU A N 1
ATOM 614 C CA . LEU A 1 79 ? 40.496 -14.762 147.090 1.00 30.39 79 LEU A CA 1
ATOM 615 C C . LEU A 1 79 ? 39.364 -14.119 147.890 1.00 31.19 79 LEU A C 1
ATOM 616 O O . LEU A 1 79 ? 38.191 -14.433 147.687 1.00 30.83 79 LEU A O 1
ATOM 621 N N . ASP A 1 80 ? 39.727 -13.215 148.794 1.00 31.17 80 ASP A N 1
ATOM 622 C CA . ASP A 1 80 ? 38.756 -12.510 149.619 1.00 32.47 80 ASP A CA 1
ATOM 623 C C . ASP A 1 80 ? 37.948 -11.521 148.790 1.00 31.71 80 ASP A C 1
ATOM 624 O O . ASP A 1 80 ? 36.726 -11.449 148.917 1.00 32.13 80 ASP A O 1
ATOM 629 N N . ALA A 1 81 ? 38.634 -10.760 147.942 1.00 30.61 81 ALA A N 1
ATOM 630 C CA . ALA A 1 81 ? 37.953 -9.818 147.062 1.00 31.09 81 ALA A CA 1
ATOM 631 C C . ALA A 1 81 ? 37.060 -10.553 146.067 1.00 31.62 81 ALA A C 1
ATOM 632 O O . ALA A 1 81 ? 36.005 -10.055 145.679 1.00 32.17 81 ALA A O 1
ATOM 634 N N . LEU A 1 82 ? 37.488 -11.747 145.669 1.00 31.30 82 LEU A N 1
ATOM 635 C CA . LEU A 1 82 ? 36.749 -12.550 144.700 1.00 31.39 82 LEU A CA 1
ATOM 636 C C . LEU A 1 82 ? 35.708 -13.444 145.371 1.00 32.31 82 LEU A C 1
ATOM 637 O O . LEU A 1 82 ? 35.047 -14.238 144.701 1.00 31.82 82 LEU A O 1
ATOM 642 N N . LYS A 1 83 ? 35.574 -13.303 146.688 1.00 34.49 83 LYS A N 1
ATOM 643 C CA . LYS A 1 83 ? 34.590 -14.050 147.470 1.00 33.65 83 LYS A CA 1
ATOM 644 C C . LYS A 1 83 ? 34.723 -15.552 147.235 1.00 33.11 83 LYS A C 1
ATOM 645 O O . LYS A 1 83 ? 33.732 -16.259 147.042 1.00 32.78 83 LYS A O 1
ATOM 651 N N . VAL A 1 84 ? 35.965 -16.024 147.240 1.00 32.78 84 VAL A N 1
ATOM 652 C CA . VAL A 1 84 ? 36.260 -17.430 147.013 1.00 33.01 84 VAL A CA 1
ATOM 653 C C . VAL A 1 84 ? 36.548 -18.141 148.328 1.00 33.41 84 VAL A C 1
ATOM 654 O O . VAL A 1 84 ? 37.398 -17.708 149.107 1.00 33.42 84 VAL A O 1
ATOM 658 N N . ASP A 1 85 ? 35.831 -19.233 148.571 1.00 34.46 85 ASP A N 1
ATOM 659 C CA . ASP A 1 85 ? 36.035 -20.034 149.772 1.00 35.29 85 ASP A CA 1
ATOM 660 C C . ASP A 1 85 ? 37.275 -20.907 149.645 1.00 34.32 85 ASP A C 1
ATOM 661 O O . ASP A 1 85 ? 38.258 -20.704 150.355 1.00 33.41 85 ASP A O 1
ATOM 666 N N . ARG A 1 86 ? 37.221 -21.881 148.742 1.00 33.88 86 ARG A N 1
ATOM 667 C CA . ARG A 1 86 ? 38.353 -22.766 148.494 1.00 33.18 86 ARG A CA 1
ATOM 668 C C . ARG A 1 86 ? 38.718 -22.765 147.016 1.00 30.36 86 ARG A C 1
ATOM 669 O O . ARG A 1 86 ? 37.876 -22.481 146.164 1.00 29.63 86 ARG A O 1
ATOM 677 N N . ALA A 1 87 ? 39.969 -23.090 146.707 1.00 30.11 87 ALA A N 1
ATOM 678 C CA . ALA A 1 87 ? 40.420 -23.055 145.322 1.00 28.89 87 ALA A CA 1
ATOM 679 C C . ALA A 1 87 ? 41.414 -24.163 144.983 1.00 28.63 87 ALA A C 1
ATOM 680 O O . ALA A 1 87 ? 42.056 -24.739 145.864 1.00 28.92 87 ALA A O 1
ATOM 682 N N . VAL A 1 88 ? 41.510 -24.458 143.691 1.00 28.67 88 VAL A N 1
ATOM 683 C CA . VAL A 1 88 ? 42.553 -25.317 143.150 1.00 27.88 88 VAL A CA 1
ATOM 684 C C . VAL A 1 88 ? 43.796 -24.471 142.917 1.00 26.14 88 VAL A C 1
ATOM 685 O O . VAL A 1 88 ? 43.731 -23.452 142.235 1.00 25.56 88 VAL A O 1
ATOM 689 N N . PHE A 1 89 ? 44.926 -24.875 143.484 1.00 26.24 89 PHE A N 1
ATOM 690 C CA . PHE A 1 89 ? 46.128 -24.061 143.365 1.00 25.82 89 PHE A CA 1
ATOM 691 C C . PHE A 1 89 ? 47.190 -24.695 142.478 1.00 25.37 89 PHE A C 1
ATOM 692 O O . PHE A 1 89 ? 47.669 -25.800 142.738 1.00 26.17 89 PHE A O 1
ATOM 700 N N . VAL A 1 90 ? 47.546 -23.971 141.423 1.00 24.18 90 VAL A N 1
ATOM 701 C CA . VAL A 1 90 ? 48.584 -24.394 140.498 1.00 23.91 90 VAL A CA 1
ATOM 702 C C . VAL A 1 90 ? 49.805 -23.494 140.650 1.00 23.25 90 VAL A C 1
ATOM 703 O O . VAL A 1 90 ? 49.799 -22.342 140.216 1.00 22.83 90 VAL A O 1
ATOM 707 N N . GLY A 1 91 ? 50.850 -24.023 141.275 1.00 24.08 91 GLY A N 1
ATOM 708 C CA . GLY A 1 91 ? 52.034 -23.237 141.565 1.00 24.36 91 GLY A CA 1
ATOM 709 C C . GLY A 1 91 ? 53.273 -23.682 140.816 1.00 24.93 91 GLY A C 1
ATOM 710 O O . GLY A 1 91 ? 53.587 -24.869 140.758 1.00 25.09 91 GLY A O 1
ATOM 711 N N . ASN A 1 92 ? 53.981 -22.712 140.245 1.00 24.77 92 ASN A N 1
ATOM 712 C CA . ASN A 1 92 ? 55.211 -22.967 139.510 1.00 25.09 92 ASN A CA 1
ATOM 713 C C . ASN A 1 92 ? 56.412 -22.357 140.226 1.00 25.99 92 ASN A C 1
ATOM 714 O O . ASN A 1 92 ? 56.433 -21.156 140.490 1.00 25.80 92 ASN A O 1
ATOM 719 N N . SER A 1 93 ? 57.403 -23.192 140.536 1.00 26.44 93 SER A N 1
ATOM 720 C CA . SER A 1 93 ? 58.570 -22.778 141.317 1.00 26.79 93 SER A CA 1
ATOM 721 C C . SER A 1 93 ? 58.158 -22.124 142.629 1.00 27.80 93 SER A C 1
ATOM 722 O O . SER A 1 93 ? 57.688 -22.791 143.551 1.00 27.43 93 SER A O 1
ATOM 725 N N . ILE A 1 94 ? 58.333 -20.808 142.696 1.00 28.21 94 ILE A N 1
ATOM 726 C CA . ILE A 1 94 ? 57.988 -20.049 143.886 1.00 27.72 94 ILE A CA 1
ATOM 727 C C . ILE A 1 94 ? 56.477 -20.058 144.099 1.00 29.06 94 ILE A C 1
ATOM 728 O O . ILE A 1 94 ? 56.002 -19.910 145.222 1.00 42.94 94 ILE A O 1
ATOM 733 N N . GLY A 1 95 ? 55.726 -20.252 143.020 1.00 27.82 95 GLY A N 1
ATOM 734 C CA . GLY A 1 95 ? 54.282 -20.363 143.111 1.00 27.21 95 GLY A CA 1
ATOM 735 C C . GLY A 1 95 ? 53.896 -21.603 143.893 1.00 27.37 95 GLY A C 1
ATOM 736 O O . GLY A 1 95 ? 52.920 -21.600 144.645 1.00 28.19 95 GLY A O 1
ATOM 737 N N . GLY A 1 96 ? 54.670 -22.668 143.709 1.00 27.99 96 GLY A N 1
ATOM 738 C CA . GLY A 1 96 ? 54.478 -23.893 144.462 1.00 27.94 96 GLY A CA 1
ATOM 739 C C . GLY A 1 96 ? 54.747 -23.664 145.936 1.00 28.78 96 GLY A C 1
ATOM 740 O O . GLY A 1 96 ? 54.025 -24.174 146.797 1.00 34.78 96 GLY A O 1
ATOM 741 N N . MET A 1 97 ? 55.790 -22.889 146.222 1.00 28.14 97 MET A N 1
ATOM 742 C CA . MET A 1 97 ? 56.103 -22.486 147.588 1.00 28.68 97 MET A CA 1
ATOM 743 C C . MET A 1 97 ? 54.925 -21.754 148.215 1.00 29.32 97 MET A C 1
ATOM 744 O O . MET A 1 97 ? 54.519 -22.050 149.340 1.00 29.88 97 MET A O 1
ATOM 749 N N . ILE A 1 98 ? 54.385 -20.794 147.470 1.00 29.54 98 ILE A N 1
ATOM 750 C CA . ILE A 1 98 ? 53.254 -19.991 147.920 1.00 29.53 98 ILE A CA 1
ATOM 751 C C . ILE A 1 98 ? 52.039 -20.867 148.207 1.00 29.92 98 ILE A C 1
ATOM 752 O O . ILE A 1 98 ? 51.360 -20.690 149.220 1.00 29.81 98 ILE A O 1
ATOM 757 N N . ALA A 1 99 ? 51.779 -21.820 147.317 1.00 33.12 99 ALA A N 1
ATOM 758 C CA . ALA A 1 99 ? 50.665 -22.746 147.490 1.00 29.57 99 ALA A CA 1
ATOM 759 C C . ALA A 1 99 ? 50.835 -23.614 148.739 1.00 29.94 99 ALA A C 1
ATOM 760 O O . ALA A 1 99 ? 49.879 -23.837 149.483 1.00 30.09 99 ALA A O 1
ATOM 762 N N . MET A 1 100 ? 52.052 -24.102 148.964 1.00 29.72 100 MET A N 1
ATOM 763 C CA . MET A 1 100 ? 52.333 -24.942 150.128 1.00 29.99 100 MET A CA 1
ATOM 764 C C . MET A 1 100 ? 52.169 -24.160 151.433 1.00 30.54 100 MET A C 1
ATOM 765 O O . MET A 1 100 ? 51.533 -24.635 152.384 1.00 31.03 100 MET A O 1
ATOM 770 N N . GLN A 1 101 ? 52.740 -22.960 151.466 1.00 30.59 101 GLN A N 1
ATOM 771 C CA . GLN A 1 101 ? 52.576 -22.058 152.599 1.00 30.59 101 GLN A CA 1
ATOM 772 C C . GLN A 1 101 ? 51.096 -21.780 152.841 1.00 31.03 101 GLN A C 1
ATOM 773 O O . GLN A 1 101 ? 50.649 -21.660 153.983 1.00 31.37 101 GLN A O 1
ATOM 779 N N . LEU A 1 102 ? 50.341 -21.686 151.751 1.00 30.67 102 LEU A N 1
ATOM 780 C CA . LEU A 1 102 ? 48.905 -21.455 151.826 1.00 30.40 102 LEU A CA 1
ATOM 781 C C . LEU A 1 102 ? 48.197 -22.657 152.445 1.00 31.19 102 LEU A C 1
ATOM 782 O O . LEU A 1 102 ? 47.222 -22.497 153.177 1.00 31.12 102 LEU A O 1
ATOM 787 N N . ASN A 1 103 ? 48.685 -23.857 152.146 1.00 31.14 103 ASN A N 1
ATOM 788 C CA . ASN A 1 103 ? 48.160 -25.067 152.772 1.00 31.46 103 ASN A CA 1
ATOM 789 C C . ASN A 1 103 ? 48.477 -25.098 154.261 1.00 31.73 103 ASN A C 1
ATOM 790 O O . ASN A 1 103 ? 47.710 -25.635 155.062 1.00 30.76 103 ASN A O 1
ATOM 795 N N . LEU A 1 104 ? 49.616 -24.516 154.623 1.00 31.69 104 LEU A N 1
ATOM 796 C CA . LEU A 1 104 ? 50.032 -24.455 156.021 1.00 32.05 104 LEU A CA 1
ATOM 797 C C . LEU A 1 104 ? 49.194 -23.473 156.840 1.00 32.50 104 LEU A C 1
ATOM 798 O O . LEU A 1 104 ? 48.709 -23.815 157.919 1.00 31.95 104 LEU A O 1
ATOM 803 N N . ASP A 1 105 ? 49.023 -22.259 156.325 1.00 32.40 105 ASP A N 1
ATOM 804 C CA . ASP A 1 105 ? 48.355 -21.199 157.077 1.00 32.45 105 ASP A CA 1
ATOM 805 C C . ASP A 1 105 ? 46.852 -21.116 156.816 1.00 32.22 105 ASP A C 1
ATOM 806 O O . ASP A 1 105 ? 46.094 -20.676 157.680 1.00 33.11 105 ASP A O 1
ATOM 811 N N . HIS A 1 106 ? 46.421 -21.527 155.628 1.00 32.39 106 HIS A N 1
ATOM 812 C CA . HIS A 1 106 ? 45.001 -21.476 155.289 1.00 32.34 106 HIS A CA 1
ATOM 813 C C . HIS A 1 106 ? 44.510 -22.769 154.643 1.00 32.36 106 HIS A C 1
ATOM 814 O O . HIS A 1 106 ? 44.135 -22.772 153.471 1.00 32.78 106 HIS A O 1
ATOM 821 N N . PRO A 1 107 ? 44.495 -23.871 155.409 1.00 32.62 107 PRO A N 1
ATOM 822 C CA . PRO A 1 107 ? 44.037 -25.151 154.858 1.00 32.36 107 PRO A CA 1
ATOM 823 C C . PRO A 1 107 ? 42.544 -25.133 154.547 1.00 33.59 107 PRO A C 1
ATOM 824 O O . PRO A 1 107 ? 42.051 -25.975 153.798 1.00 34.32 107 PRO A O 1
ATOM 828 N N . GLN A 1 108 ? 41.841 -24.162 155.122 1.00 35.10 108 GLN A N 1
ATOM 829 C CA . GLN A 1 108 ? 40.396 -24.038 154.970 1.00 37.58 108 GLN A CA 1
ATOM 830 C C . GLN A 1 108 ? 40.012 -23.488 153.594 1.00 39.17 108 GLN A C 1
ATOM 831 O O . GLN A 1 108 ? 38.834 -23.455 153.236 1.00 38.00 108 GLN A O 1
ATOM 837 N N . ARG A 1 109 ? 41.003 -23.061 152.819 1.00 35.14 109 ARG A N 1
ATOM 838 C CA . ARG A 1 109 ? 40.736 -22.473 151.511 1.00 34.42 109 ARG A CA 1
ATOM 839 C C . ARG A 1 109 ? 41.369 -23.280 150.382 1.00 33.22 109 ARG A C 1
ATOM 840 O O . ARG A 1 109 ? 41.614 -22.755 149.296 1.00 32.08 109 ARG A O 1
ATOM 848 N N . VAL A 1 110 ? 41.621 -24.560 150.638 1.00 33.43 110 VAL A N 1
ATOM 849 C CA . VAL A 1 110 ? 42.295 -25.414 149.667 1.00 32.34 110 VAL A CA 1
ATOM 850 C C . VAL A 1 110 ? 41.417 -26.568 149.194 1.00 32.99 110 VAL A C 1
ATOM 851 O O . VAL A 1 110 ? 40.929 -27.357 150.002 1.00 34.06 110 VAL A O 1
ATOM 855 N N . ILE A 1 111 ? 41.216 -26.663 147.884 1.00 32.22 111 ILE A N 1
ATOM 856 C CA . ILE A 1 111 ? 40.591 -27.846 147.306 1.00 33.33 111 ILE A CA 1
ATOM 857 C C . ILE A 1 111 ? 41.673 -28.875 147.012 1.00 33.81 111 ILE A C 1
ATOM 858 O O . ILE A 1 111 ? 41.552 -30.045 147.373 1.00 34.62 111 ILE A O 1
ATOM 863 N N . GLY A 1 112 ? 42.739 -28.424 146.359 1.00 34.22 112 GLY A N 1
ATOM 864 C CA . GLY A 1 112 ? 43.881 -29.273 146.085 1.00 33.52 112 GLY A CA 1
ATOM 865 C C . GLY A 1 112 ? 45.003 -28.500 145.426 1.00 31.09 112 GLY A C 1
ATOM 866 O O . GLY A 1 112 ? 44.856 -27.318 145.118 1.00 29.96 112 GLY A O 1
ATOM 867 N N . ASN A 1 113 ? 46.127 -29.169 145.200 1.00 30.36 113 ASN A N 1
ATOM 868 C CA . ASN A 1 113 ? 47.297 -28.502 144.649 1.00 28.99 113 ASN A CA 1
ATOM 869 C C . ASN A 1 113 ? 47.907 -29.216 143.451 1.00 28.73 113 ASN A C 1
ATOM 870 O O . ASN A 1 113 ? 48.013 -30.443 143.432 1.00 28.31 113 ASN A O 1
ATOM 875 N N . LEU A 1 114 ? 48.298 -28.438 142.448 1.00 26.93 114 LEU A N 1
ATOM 876 C CA . LEU A 1 114 ? 49.206 -28.929 141.421 1.00 26.05 114 LEU A CA 1
ATOM 877 C C . LEU A 1 114 ? 50.520 -28.172 141.567 1.00 25.36 114 LEU A C 1
ATOM 878 O O . LEU A 1 114 ? 50.615 -26.999 141.212 1.00 24.85 114 LEU A O 1
ATOM 883 N N . ILE A 1 115 ? 51.528 -28.851 142.105 1.00 25.57 115 ILE A N 1
ATOM 884 C CA . ILE A 1 115 ? 52.847 -28.261 14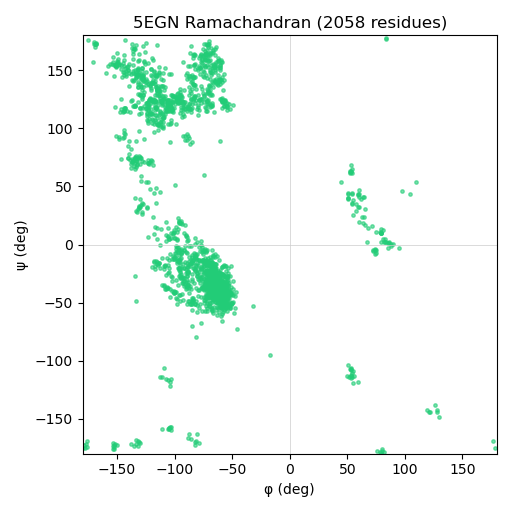2.285 1.00 25.15 115 ILE A CA 1
ATOM 885 C C . ILE A 1 115 ? 53.730 -28.559 141.079 1.00 25.44 115 ILE A C 1
ATOM 886 O O . ILE A 1 115 ? 54.093 -29.711 140.842 1.00 25.15 115 ILE A O 1
ATOM 891 N N . LEU A 1 116 ? 54.069 -27.525 140.315 1.00 25.67 116 LEU A N 1
ATOM 892 C CA . LEU A 1 116 ? 54.907 -27.704 139.134 1.00 25.29 116 LEU A CA 1
ATOM 893 C C . LEU A 1 116 ? 56.321 -27.179 139.341 1.00 25.02 116 LEU A C 1
ATOM 894 O O . LEU A 1 116 ? 56.523 -25.980 139.535 1.00 25.22 116 LEU A O 1
ATOM 899 N N . SER A 1 117 ? 57.288 -28.092 139.291 1.00 25.20 117 SER A N 1
ATOM 900 C CA . SER A 1 117 ? 58.709 -27.754 139.341 1.00 25.41 117 SER A CA 1
ATOM 901 C C . SER A 1 117 ? 59.068 -26.865 140.527 1.00 25.06 117 SER A C 1
ATOM 902 O O . SER A 1 117 ? 59.535 -25.742 140.348 1.00 25.62 117 SER A O 1
ATOM 905 N N . SER A 1 118 ? 58.856 -27.369 141.737 1.00 25.93 118 SER A N 1
ATOM 906 C CA . SER A 1 118 ? 59.156 -26.595 142.935 1.00 26.01 118 SER A CA 1
ATOM 907 C C . SER A 1 118 ? 59.954 -27.412 143.944 1.00 26.02 118 SER A C 1
ATOM 908 O O . SER A 1 118 ? 60.372 -28.535 143.661 1.00 25.53 118 SER A O 1
ATOM 911 N N . GLY A 1 119 ? 60.160 -26.835 145.124 1.00 26.60 119 GLY A N 1
ATOM 912 C CA . GLY A 1 119 ? 60.928 -27.477 146.174 1.00 26.68 119 GLY A CA 1
ATOM 913 C C . GLY A 1 119 ? 60.956 -26.630 147.432 1.00 27.69 119 GLY A C 1
ATOM 914 O O . GLY A 1 119 ? 60.297 -25.592 147.505 1.00 27.84 119 GLY A O 1
ATOM 915 N N . THR A 1 120 ? 61.717 -27.073 148.427 1.00 28.11 120 THR A N 1
ATOM 916 C CA . THR A 1 120 ? 61.879 -26.306 149.657 1.00 29.92 120 THR A CA 1
ATOM 917 C C . THR A 1 120 ? 63.326 -26.388 150.132 1.00 31.35 120 THR A C 1
ATOM 918 O O . THR A 1 120 ? 64.029 -27.353 149.834 1.00 31.64 120 THR A O 1
ATOM 922 N N . GLY A 1 121 ? 63.766 -25.371 150.867 1.00 32.00 121 GLY A N 1
ATOM 923 C CA . GLY A 1 121 ? 65.165 -25.254 151.236 1.00 35.36 121 GLY A CA 1
ATOM 924 C C . GLY A 1 121 ? 66.009 -25.188 149.979 1.00 36.96 121 GLY A C 1
ATOM 925 O O . GLY A 1 121 ? 67.047 -25.841 149.874 1.00 38.43 121 GLY A O 1
ATOM 926 N N . LEU A 1 122 ? 65.544 -24.396 149.017 1.00 35.72 122 LEU A N 1
ATOM 927 C CA . LEU A 1 122 ? 66.149 -24.342 147.692 1.00 37.20 122 LEU A CA 1
ATOM 928 C C . LEU A 1 122 ? 67.574 -23.810 147.740 1.00 39.12 122 LEU A C 1
ATOM 929 O O . LEU A 1 122 ? 68.455 -24.309 147.041 1.00 40.54 122 LEU A O 1
ATOM 934 N N . GLY A 1 123 ? 67.790 -22.798 148.572 1.00 38.35 123 GLY A N 1
ATOM 935 C CA . GLY A 1 123 ? 69.078 -22.136 148.664 1.00 39.62 123 GLY A CA 1
ATOM 936 C C . GLY A 1 123 ? 70.233 -23.043 149.041 1.00 42.71 123 GLY A C 1
ATOM 937 O O . GLY A 1 123 ? 71.329 -22.911 148.495 1.00 43.81 123 GLY A O 1
ATOM 938 N N . GLU A 1 124 ? 70.001 -23.965 149.970 1.00 43.36 124 GLU A N 1
ATOM 939 C CA . GLU A 1 124 ? 71.072 -24.842 150.437 1.00 46.21 124 GLU A CA 1
ATOM 940 C C . GLU A 1 124 ? 71.325 -25.982 149.453 1.00 46.29 124 GLU A C 1
ATOM 941 O O . GLU A 1 124 ? 72.381 -26.613 149.479 1.00 50.91 124 GLU A O 1
ATOM 947 N N . GLY A 1 125 ? 70.356 -26.228 148.576 1.00 44.82 125 GLY A N 1
ATOM 948 C CA . GLY A 1 125 ? 70.460 -27.286 147.587 1.00 45.77 125 GLY A CA 1
ATOM 949 C C . GLY A 1 125 ? 71.202 -26.869 146.331 1.00 46.16 125 GLY A C 1
ATOM 950 O O . GLY A 1 125 ? 71.621 -27.714 145.540 1.00 46.54 125 GLY A O 1
ATOM 951 N N . MET A 1 126 ? 71.360 -25.564 146.142 1.00 46.23 126 MET A N 1
ATOM 952 C CA . MET A 1 126 ? 72.102 -25.045 145.002 1.00 48.30 126 MET A CA 1
ATOM 953 C C . MET A 1 126 ? 73.598 -25.074 145.288 1.00 50.98 126 MET A C 1
ATOM 954 O O . MET A 1 126 ? 74.007 -24.983 146.446 1.00 50.87 126 MET A O 1
ATOM 959 N N . PRO A 1 127 ? 74.421 -25.216 144.235 1.00 51.94 127 PRO A N 1
ATOM 960 C CA . PRO A 1 127 ? 75.875 -25.188 144.418 1.00 53.89 127 PRO A CA 1
ATOM 961 C C . PRO A 1 127 ? 76.325 -23.880 145.057 1.00 56.14 127 PRO A C 1
ATOM 962 O O . PRO A 1 127 ? 75.882 -22.817 144.627 1.00 56.63 127 PRO A O 1
ATOM 966 N N . PRO A 1 128 ? 77.190 -23.961 146.080 1.00 57.71 128 PRO A N 1
ATOM 967 C CA . PRO A 1 128 ? 77.654 -22.798 146.846 1.00 60.41 128 PRO A CA 1
ATOM 968 C C . PRO A 1 128 ? 78.229 -21.682 145.979 1.00 61.96 128 PRO A C 1
ATOM 969 O O . PRO A 1 128 ? 78.085 -20.508 146.321 1.00 62.55 128 PRO A O 1
ATOM 973 N N . GLU A 1 129 ? 78.870 -22.044 144.874 1.00 61.80 129 GLU A N 1
ATOM 974 C CA . GLU A 1 129 ? 79.495 -21.060 144.000 1.00 63.26 129 GLU A CA 1
ATOM 975 C C . GLU A 1 129 ? 78.458 -20.161 143.325 1.00 62.36 129 GLU A C 1
ATOM 976 O O . GLU A 1 129 ? 78.720 -18.990 143.048 1.00 60.49 129 GLU A O 1
ATOM 978 N N . ALA A 1 130 ? 77.275 -20.716 143.081 1.00 61.71 130 ALA A N 1
ATOM 979 C CA . ALA A 1 130 ? 76.228 -20.031 142.324 1.00 59.77 130 ALA A CA 1
ATOM 980 C C . ALA A 1 130 ? 75.717 -18.755 143.005 1.00 57.15 130 ALA A C 1
ATOM 981 O O . ALA A 1 130 ? 75.380 -17.775 142.330 1.00 54.60 130 ALA A O 1
ATOM 983 N N . GLY A 1 131 ? 75.645 -18.768 144.333 1.00 57.65 131 GLY A N 1
ATOM 984 C CA . GLY A 1 131 ? 75.253 -17.583 145.078 1.00 56.64 131 GLY A CA 1
ATOM 985 C C . GLY A 1 131 ? 76.240 -16.461 144.822 1.00 55.90 131 GLY A C 1
ATOM 986 O O . GLY A 1 131 ? 75.862 -15.310 144.567 1.00 54.96 131 GLY A O 1
ATOM 987 N N . ALA A 1 132 ? 77.519 -16.818 144.879 1.00 56.79 132 ALA A N 1
ATOM 988 C CA . ALA A 1 132 ? 78.601 -15.903 144.552 1.00 56.08 132 ALA A CA 1
ATOM 989 C C . ALA A 1 132 ? 78.491 -15.430 143.107 1.00 53.79 132 ALA A C 1
ATOM 990 O O . ALA A 1 132 ? 78.873 -14.309 142.792 1.00 52.18 132 ALA A O 1
ATOM 992 N N . ALA A 1 133 ? 77.973 -16.287 142.232 1.00 54.29 133 ALA A N 1
ATOM 993 C CA . ALA A 1 133 ? 77.765 -15.908 140.838 1.00 52.09 133 ALA A CA 1
ATOM 994 C C . ALA A 1 133 ? 76.689 -14.833 140.733 1.00 49.63 133 ALA A C 1
ATOM 995 O O . ALA A 1 133 ? 76.788 -13.921 139.909 1.00 48.25 133 ALA A O 1
ATOM 997 N N . PHE A 1 134 ? 75.660 -14.945 141.570 1.00 49.91 134 PHE A N 1
ATOM 998 C CA . PHE A 1 134 ? 74.593 -13.949 141.592 1.00 48.08 134 PHE A CA 1
ATOM 999 C C . PHE A 1 134 ? 75.055 -12.644 142.236 1.00 48.01 134 PHE A C 1
ATOM 1000 O O . PHE A 1 134 ? 74.533 -11.574 141.922 1.00 46.62 134 PHE A O 1
ATOM 1008 N N . GLN A 1 135 ? 76.026 -12.735 143.139 1.00 49.66 135 GLN A N 1
ATOM 1009 C CA . GLN A 1 135 ? 76.600 -11.535 143.745 1.00 49.60 135 GLN A CA 1
ATOM 1010 C C . GLN A 1 135 ? 77.593 -10.848 142.810 1.00 48.94 135 GLN A C 1
ATOM 1011 O O . GLN A 1 135 ? 77.781 -9.634 142.867 1.00 48.73 135 GLN A O 1
ATOM 1013 N N . ASN A 1 136 ? 78.228 -11.635 141.950 1.00 48.12 136 ASN A N 1
ATOM 1014 C CA . ASN A 1 136 ? 79.286 -11.140 141.079 1.00 48.15 136 ASN A CA 1
ATOM 1015 C C . ASN A 1 136 ? 78.726 -10.598 139.769 1.00 45.69 136 ASN A C 1
ATOM 1016 O O . ASN A 1 136 ? 79.072 -9.499 139.339 1.00 42.19 136 ASN A O 1
ATOM 1021 N N . ASP A 1 137 ? 77.852 -11.378 139.145 1.00 46.59 137 ASP A N 1
ATOM 1022 C CA . ASP A 1 137 ? 77.205 -10.974 137.906 1.00 45.56 137 ASP A CA 1
ATOM 1023 C C . ASP A 1 137 ? 75.775 -11.492 137.894 1.00 44.85 137 ASP A C 1
ATOM 1024 O O . ASP A 1 137 ? 75.528 -12.648 137.576 1.00 44.48 137 ASP A O 1
ATOM 1029 N N . TYR A 1 138 ? 74.839 -10.623 138.250 1.00 44.15 138 TYR A N 1
ATOM 1030 C CA . TYR A 1 138 ? 73.439 -11.006 138.400 1.00 44.59 138 TYR A CA 1
ATOM 1031 C C . TYR A 1 138 ? 72.830 -11.585 137.121 1.00 43.40 138 TYR A C 1
ATOM 1032 O O . TYR A 1 138 ? 72.374 -12.732 137.104 1.00 44.56 138 TYR A O 1
ATOM 1041 N N . ILE A 1 139 ? 72.824 -10.786 136.059 1.00 44.60 139 ILE A N 1
ATOM 1042 C CA . ILE A 1 139 ? 72.192 -11.160 134.797 1.00 43.58 139 ILE A CA 1
ATOM 1043 C C . ILE A 1 139 ? 72.855 -12.387 134.169 1.00 42.57 139 ILE A C 1
ATOM 1044 O O . ILE A 1 139 ? 72.176 -13.279 133.649 1.00 45.07 139 ILE A O 1
ATOM 1049 N N . GLY A 1 140 ? 74.184 -12.430 134.229 1.00 42.95 140 GLY A N 1
ATOM 1050 C CA . GLY A 1 140 ? 74.942 -13.549 133.700 1.00 43.22 140 GLY A CA 1
ATOM 1051 C C . GLY A 1 140 ? 74.629 -14.841 134.431 1.00 42.02 140 GLY A C 1
ATOM 1052 O O . GLY A 1 140 ? 74.324 -15.861 133.806 1.00 43.69 140 GLY A O 1
ATOM 1053 N N . ALA A 1 141 ? 74.698 -14.793 135.759 1.00 43.20 141 ALA A N 1
ATOM 1054 C CA . ALA A 1 141 ? 74.367 -15.946 136.588 1.00 43.06 141 ALA A CA 1
ATOM 1055 C C . ALA A 1 141 ? 72.940 -16.425 136.336 1.00 40.43 141 ALA A C 1
ATOM 1056 O O . ALA A 1 141 ? 72.698 -17.629 136.223 1.00 39.69 141 ALA A O 1
ATOM 1058 N N . PHE A 1 142 ? 72.001 -15.486 136.245 1.00 41.10 142 PHE A N 1
ATOM 1059 C CA . PHE A 1 142 ? 70.600 -15.836 136.019 1.00 40.38 142 PHE A CA 1
ATOM 1060 C C . PHE A 1 142 ? 70.415 -16.507 134.660 1.00 39.32 142 PHE A C 1
ATOM 1061 O O . PHE A 1 142 ? 69.660 -17.470 134.537 1.00 37.79 142 PHE A O 1
ATOM 1069 N N . GLY A 1 143 ? 71.097 -15.992 133.641 1.00 39.65 143 GLY A N 1
ATOM 1070 C CA . GLY A 1 143 ? 71.058 -16.600 132.321 1.00 38.50 143 GLY A CA 1
ATOM 1071 C C . GLY A 1 143 ? 71.575 -18.027 132.365 1.00 38.27 143 GLY A C 1
ATOM 1072 O O . GLY A 1 143 ? 70.941 -18.960 131.853 1.00 38.00 143 GLY A O 1
ATOM 1073 N N . GLY A 1 144 ? 72.734 -18.192 132.997 1.00 38.11 144 GLY A N 1
ATOM 1074 C CA . GLY A 1 144 ? 73.315 -19.506 133.198 1.00 37.81 144 GLY A CA 1
ATOM 1075 C C . GLY A 1 144 ? 72.360 -20.467 133.881 1.00 37.53 144 GLY A C 1
ATOM 1076 O O . GLY A 1 144 ? 72.291 -21.642 133.523 1.00 37.75 144 GLY A O 1
ATOM 1077 N N . LEU A 1 145 ? 71.619 -19.968 134.865 1.00 37.59 145 LEU A N 1
ATOM 1078 C CA . LEU A 1 145 ? 70.626 -20.784 135.555 1.00 36.68 145 LEU A CA 1
ATOM 1079 C C . LEU A 1 145 ? 69.474 -21.147 134.625 1.00 36.24 145 LEU A C 1
ATOM 1080 O O . LEU A 1 145 ? 68.928 -22.248 134.692 1.00 34.81 145 LEU A O 1
ATOM 1085 N N . LEU A 1 146 ? 69.115 -20.214 133.750 1.00 38.14 146 LEU A N 1
ATOM 1086 C CA . LEU A 1 146 ? 67.978 -20.404 132.860 1.00 36.68 146 LEU A CA 1
ATOM 1087 C C . LEU A 1 146 ? 68.278 -21.372 131.725 1.00 36.10 146 LEU A C 1
ATOM 1088 O O . LEU A 1 146 ? 67.362 -21.957 131.144 1.00 35.12 146 LEU A O 1
ATOM 1093 N N . GLU A 1 147 ? 69.557 -21.551 131.412 1.00 37.21 147 GLU A N 1
ATOM 1094 C CA . GLU A 1 147 ? 69.931 -22.548 130.412 1.00 38.45 147 GLU A CA 1
ATOM 1095 C C . GLU A 1 147 ? 69.705 -23.976 130.918 1.00 36.95 147 GLU A C 1
ATOM 1096 O O . GLU A 1 147 ? 69.768 -24.932 130.146 1.00 39.43 147 GLU A O 1
ATOM 1102 N N . GLY A 1 148 ? 69.432 -24.116 132.211 1.00 35.27 148 GLY A N 1
ATOM 1103 C CA . GLY A 1 148 ? 69.128 -25.412 132.788 1.00 32.72 148 GLY A CA 1
ATOM 1104 C C . GLY A 1 148 ? 67.656 -25.549 133.129 1.00 31.16 148 GLY A C 1
ATOM 1105 O O . GLY A 1 148 ? 67.242 -26.521 133.762 1.00 29.03 148 GLY A O 1
ATOM 1106 N N . ALA A 1 149 ? 66.862 -24.572 132.697 1.00 31.74 149 ALA A N 1
ATOM 1107 C CA . ALA A 1 149 ? 65.438 -24.533 133.014 1.00 29.87 149 ALA A CA 1
ATOM 1108 C C . ALA A 1 149 ? 64.577 -25.098 131.890 1.00 28.45 149 ALA A C 1
ATOM 1109 O O . ALA A 1 149 ? 63.388 -25.356 132.081 1.00 27.37 149 ALA A O 1
ATOM 1111 N N . VAL A 1 150 ? 65.171 -25.281 130.717 1.00 29.11 150 VAL A N 1
ATOM 1112 C CA . VAL A 1 150 ? 64.440 -25.836 129.586 1.00 28.06 150 VAL A CA 1
ATOM 1113 C C . VAL A 1 150 ? 65.146 -27.069 129.036 1.00 27.79 150 VAL A C 1
ATOM 1114 O O . VAL A 1 150 ? 66.371 -27.172 129.093 1.00 28.70 150 VAL A O 1
ATOM 1118 N N . SER A 1 151 ? 64.367 -28.007 128.510 1.00 27.29 151 SER A N 1
ATOM 1119 C CA . SER A 1 151 ? 64.926 -29.234 127.961 1.00 28.39 151 SER A CA 1
ATOM 1120 C C . SER A 1 151 ? 65.623 -28.963 126.635 1.00 28.60 151 SER A C 1
ATOM 1121 O O . SER A 1 151 ? 65.435 -27.906 126.031 1.00 28.79 151 SER A O 1
ATOM 1124 N N . ALA A 1 152 ? 66.432 -29.919 126.191 1.00 28.10 152 ALA A N 1
ATOM 1125 C CA . ALA A 1 152 ? 67.124 -29.809 124.915 1.00 28.66 152 ALA A CA 1
ATOM 1126 C C . ALA A 1 152 ? 66.118 -29.759 123.771 1.00 29.48 152 ALA A C 1
ATOM 1127 O O . ALA A 1 152 ? 66.276 -28.991 122.819 1.00 29.81 152 ALA A O 1
ATOM 1129 N N . ARG A 1 153 ? 65.077 -30.579 123.883 1.00 29.16 153 ARG A N 1
ATOM 1130 C CA . ARG A 1 153 ? 64.006 -30.622 122.896 1.00 30.59 153 ARG A CA 1
ATOM 1131 C C . ARG A 1 153 ? 63.297 -29.274 122.809 1.00 30.20 153 ARG A C 1
ATOM 1132 O O . ARG A 1 153 ? 62.922 -28.826 121.725 1.00 31.07 153 ARG A O 1
ATOM 1140 N N . SER A 1 154 ? 63.123 -28.631 123.959 1.00 29.53 154 SER A N 1
ATOM 1141 C CA . SER A 1 154 ? 62.517 -27.306 124.011 1.00 29.11 154 SER A CA 1
ATOM 1142 C C . SER A 1 154 ? 63.449 -26.257 123.416 1.00 28.51 154 SER A C 1
ATOM 1143 O O . SER A 1 154 ? 62.999 -25.330 122.748 1.00 27.36 154 SER A O 1
ATOM 1146 N N . LYS A 1 155 ? 64.748 -26.408 123.661 1.00 28.85 155 LYS A N 1
ATOM 1147 C CA . LYS A 1 155 ? 65.743 -25.519 123.071 1.00 28.88 155 LYS A CA 1
ATOM 1148 C C . LYS A 1 155 ? 65.749 -25.654 121.554 1.00 29.41 155 LYS A C 1
ATOM 1149 O O . LYS A 1 155 ? 66.076 -24.709 120.837 1.00 29.26 155 LYS A O 1
ATOM 1155 N N . ARG A 1 156 ? 65.386 -26.838 121.074 1.00 30.11 156 ARG A N 1
ATOM 1156 C CA . ARG A 1 156 ? 65.338 -27.105 119.643 1.00 30.56 156 ARG A CA 1
ATOM 1157 C C . ARG A 1 156 ? 64.076 -26.530 119.008 1.00 30.75 156 ARG A C 1
ATOM 1158 O O . ARG A 1 156 ? 64.152 -25.750 118.058 1.00 33.06 156 ARG A O 1
ATOM 1166 N N . GLU A 1 157 ? 62.918 -26.907 119.541 1.00 30.72 157 GLU A N 1
ATOM 1167 C CA . GLU A 1 157 ? 61.647 -26.580 118.904 1.00 30.57 157 GLU A CA 1
ATOM 1168 C C . GLU A 1 157 ? 61.026 -25.265 119.387 1.00 28.20 157 GLU A C 1
ATOM 1169 O O . GLU A 1 157 ? 60.300 -24.614 118.638 1.00 26.87 157 GLU A O 1
ATOM 1175 N N . ARG A 1 158 ? 61.306 -24.874 120.629 1.00 31.48 158 ARG A N 1
ATOM 1176 C CA . ARG A 1 158 ? 60.732 -23.645 121.184 1.00 27.06 158 ARG A CA 1
ATOM 1177 C C . ARG A 1 158 ? 61.764 -22.762 121.895 1.00 26.07 158 ARG A C 1
ATOM 1178 O O . ARG A 1 158 ? 61.754 -22.663 123.121 1.00 26.46 158 ARG A O 1
ATOM 1186 N N . PRO A 1 159 ? 62.655 -22.110 121.127 1.00 26.44 159 PRO A N 1
ATOM 1187 C CA . PRO A 1 159 ? 63.670 -21.211 121.699 1.00 26.29 159 PRO A CA 1
ATOM 1188 C C . PRO A 1 159 ? 63.067 -19.936 122.303 1.00 25.27 159 PRO A C 1
ATOM 1189 O O . PRO A 1 159 ? 63.682 -19.269 123.155 1.00 25.39 159 PRO A O 1
ATOM 1193 N N . GLU A 1 160 ? 61.854 -19.613 121.864 1.00 24.72 160 GLU A N 1
ATOM 1194 C CA . GLU A 1 160 ? 61.146 -18.427 122.332 1.00 25.75 160 GLU A CA 1
ATOM 1195 C C . GLU A 1 160 ? 60.884 -18.463 123.838 1.00 25.32 160 GLU A C 1
ATOM 1196 O O . GLU A 1 160 ? 60.702 -17.419 124.468 1.00 24.63 160 GLU A O 1
ATOM 1202 N N . ILE A 1 161 ? 60.862 -19.664 124.409 1.00 25.01 161 ILE A N 1
ATOM 1203 C CA . ILE A 1 161 ? 60.652 -19.833 125.843 1.00 25.36 161 ILE A CA 1
ATOM 1204 C C . ILE A 1 161 ? 61.838 -19.290 126.640 1.00 25.58 161 ILE A C 1
ATOM 1205 O O . ILE A 1 161 ? 61.678 -18.418 127.499 1.00 27.64 161 ILE A O 1
ATOM 1210 N N . LEU A 1 162 ? 63.027 -19.809 126.349 1.00 25.56 162 LEU A N 1
ATOM 1211 C CA . LEU A 1 162 ? 64.242 -19.329 126.995 1.00 26.68 162 LEU A CA 1
ATOM 1212 C C . LEU A 1 162 ? 64.447 -17.848 126.701 1.00 26.09 162 LEU A C 1
ATOM 1213 O O . LEU A 1 162 ? 64.936 -17.098 127.551 1.00 25.70 162 LEU A O 1
ATOM 1218 N N . ALA A 1 163 ? 64.066 -17.432 125.494 1.00 25.81 163 ALA A N 1
ATOM 1219 C CA . ALA A 1 163 ? 64.125 -16.017 125.130 1.00 25.54 163 ALA A CA 1
ATOM 1220 C C . ALA A 1 163 ? 63.284 -15.144 126.069 1.00 25.39 163 ALA A C 1
ATOM 1221 O O . ALA A 1 163 ? 63.789 -14.186 126.665 1.00 25.39 163 ALA A O 1
ATOM 1223 N N . VAL A 1 164 ? 62.003 -15.479 126.199 1.00 24.63 164 VAL A N 1
ATOM 1224 C CA . VAL A 1 164 ? 61.087 -14.668 126.996 1.00 25.01 164 VAL A CA 1
ATOM 1225 C C . VAL A 1 164 ? 61.438 -14.739 128.482 1.00 25.31 164 VAL A C 1
ATOM 1226 O O . VAL A 1 164 ? 61.217 -13.778 129.225 1.00 24.78 164 VAL A O 1
ATOM 1230 N N . MET A 1 165 ? 62.007 -15.861 128.913 1.00 27.61 165 MET A N 1
ATOM 1231 C CA . MET A 1 165 ? 62.365 -16.005 130.317 1.00 25.70 165 MET A CA 1
ATOM 1232 C C . MET A 1 165 ? 63.621 -15.202 130.637 1.00 26.43 165 MET A C 1
ATOM 1233 O O . MET A 1 165 ? 63.748 -14.642 131.726 1.00 27.25 165 MET A O 1
ATOM 1238 N N . LYS A 1 166 ? 64.545 -15.144 129.684 1.00 27.04 166 LYS A N 1
ATOM 1239 C CA . LYS A 1 166 ? 65.724 -14.299 129.832 1.00 27.66 166 LYS A CA 1
ATOM 1240 C C . LYS A 1 166 ? 65.328 -12.831 129.769 1.00 27.68 166 LYS A C 1
ATOM 1241 O O . LYS A 1 166 ? 65.990 -11.970 130.350 1.00 28.38 166 LYS A O 1
ATOM 1247 N N . ALA A 1 167 ? 64.238 -12.555 129.062 1.00 26.71 167 ALA A N 1
ATOM 1248 C CA . ALA A 1 167 ? 63.721 -11.198 128.956 1.00 26.88 167 ALA A CA 1
ATOM 1249 C C . ALA A 1 167 ? 63.034 -10.755 130.245 1.00 27.55 167 ALA A C 1
ATOM 1250 O O . ALA A 1 167 ? 63.093 -9.582 130.614 1.00 28.10 167 ALA A O 1
ATOM 1252 N N . HIS A 1 168 ? 62.387 -11.699 130.924 1.00 26.85 168 HIS A N 1
ATOM 1253 C CA . HIS A 1 168 ? 61.617 -11.396 132.131 1.00 26.23 168 HIS A CA 1
ATOM 1254 C C . HIS A 1 168 ? 62.420 -10.689 133.226 1.00 27.83 168 HIS A C 1
ATOM 1255 O O . HIS A 1 168 ? 61.937 -9.727 133.824 1.00 27.58 168 HIS A O 1
ATOM 1262 N N . PHE A 1 169 ? 63.637 -11.155 133.495 1.00 28.75 169 PHE A N 1
ATOM 1263 C CA . PHE A 1 169 ? 64.422 -10.577 134.583 1.00 30.47 169 PHE A CA 1
ATOM 1264 C C . PHE A 1 169 ? 65.323 -9.439 134.113 1.00 30.97 169 PHE A C 1
ATOM 1265 O O . PHE A 1 169 ? 65.983 -8.790 134.924 1.00 32.17 169 PHE A O 1
ATOM 1273 N N . SER A 1 170 ? 65.350 -9.201 132.807 1.00 30.67 170 SER A N 1
ATOM 1274 C CA . SER A 1 170 ? 66.158 -8.122 132.251 1.00 30.35 170 SER A CA 1
ATOM 1275 C C . SER A 1 170 ? 65.328 -6.856 132.083 1.00 30.09 170 SER A C 1
ATOM 1276 O O . SER A 1 170 ? 65.859 -5.792 131.765 1.00 34.36 170 SER A O 1
ATOM 1279 N N . VAL A 1 171 ? 64.023 -6.977 132.298 1.00 28.96 171 VAL A N 1
ATOM 1280 C CA . VAL A 1 171 ? 63.127 -5.831 132.216 1.00 28.64 171 VAL A CA 1
ATOM 1281 C C . VAL A 1 171 ? 62.742 -5.354 133.614 1.00 28.72 171 VAL A C 1
ATOM 1282 O O . VAL A 1 171 ? 61.964 -6.012 134.306 1.00 28.24 171 VAL A O 1
ATOM 1286 N N . PRO A 1 172 ? 63.296 -4.205 134.035 1.00 28.37 172 PRO A N 1
ATOM 1287 C CA . PRO A 1 172 ? 63.051 -3.634 135.365 1.00 28.79 172 PRO A CA 1
ATOM 1288 C C . PRO A 1 172 ? 61.577 -3.330 135.599 1.00 28.09 172 PRO A C 1
ATOM 1289 O O . PRO A 1 172 ? 61.121 -3.313 136.742 1.00 28.01 172 PRO A O 1
ATOM 1293 N N . SER A 1 173 ? 60.847 -3.091 134.516 1.00 28.25 173 SER A N 1
ATOM 1294 C CA . SER A 1 173 ? 59.424 -2.796 134.594 1.00 27.89 173 SER A CA 1
ATOM 1295 C C . SER A 1 173 ? 58.643 -4.016 135.070 1.00 26.94 173 SER A C 1
ATOM 1296 O O . SER A 1 173 ? 57.601 -3.887 135.708 1.00 26.84 173 SER A O 1
ATOM 1299 N N . ASN A 1 174 ? 59.156 -5.199 134.751 1.00 26.61 174 ASN A N 1
ATOM 1300 C CA . ASN A 1 174 ? 58.518 -6.447 135.148 1.00 26.79 174 ASN A CA 1
ATOM 1301 C C . ASN A 1 174 ? 59.132 -7.012 136.422 1.00 27.22 174 ASN A C 1
ATOM 1302 O O . ASN A 1 174 ? 58.424 -7.461 137.322 1.00 26.45 174 ASN A O 1
ATOM 1307 N N . PHE A 1 175 ? 60.457 -6.978 136.490 1.00 28.16 175 PHE A N 1
ATOM 1308 C CA . PHE A 1 175 ? 61.184 -7.549 137.613 1.00 29.18 175 PHE A CA 1
ATOM 1309 C C . PHE A 1 175 ? 62.420 -6.714 137.914 1.00 30.13 175 PHE A C 1
ATOM 1310 O O . PHE A 1 175 ? 63.484 -6.945 137.341 1.00 30.93 175 PHE A O 1
ATOM 1318 N N . PRO A 1 176 ? 62.280 -5.728 138.811 1.00 30.49 176 PRO A N 1
ATOM 1319 C CA . PRO A 1 176 ? 63.411 -4.866 139.163 1.00 31.84 176 PRO A CA 1
ATOM 1320 C C . PRO A 1 176 ? 64.417 -5.587 140.049 1.00 33.86 176 PRO A C 1
ATOM 1321 O O . PRO A 1 176 ? 64.091 -6.607 140.652 1.00 34.12 176 PRO A O 1
ATOM 1325 N N . LYS A 1 177 ? 65.629 -5.052 140.122 1.00 35.66 177 LYS A N 1
ATOM 1326 C CA . LYS A 1 177 ? 66.728 -5.710 140.818 1.00 37.69 177 LYS A CA 1
ATOM 1327 C C . LYS A 1 177 ? 66.527 -5.764 142.331 1.00 38.63 177 LYS A C 1
ATOM 1328 O O . LYS A 1 177 ? 66.933 -6.726 142.994 1.00 46.23 177 LYS A O 1
ATOM 1334 N N . HIS A 1 178 ? 65.893 -4.728 142.869 1.00 37.88 178 HIS A N 1
ATOM 1335 C CA . HIS A 1 178 ? 65.700 -4.623 144.309 1.00 37.97 178 HIS A CA 1
ATOM 1336 C C . HIS A 1 178 ? 64.731 -5.681 144.827 1.00 37.93 178 HIS A C 1
ATOM 1337 O O . HIS A 1 178 ? 64.787 -6.061 145.993 1.00 41.49 178 HIS A O 1
ATOM 1344 N N . VAL A 1 179 ? 63.838 -6.148 143.961 1.00 36.70 179 VAL A N 1
ATOM 1345 C CA . VAL A 1 179 ? 62.926 -7.221 144.332 1.00 37.17 179 VAL A CA 1
ATOM 1346 C C . VAL A 1 179 ? 63.701 -8.525 144.471 1.00 38.18 179 VAL A C 1
ATOM 1347 O O . VAL A 1 179 ? 63.484 -9.289 145.415 1.00 44.99 179 VAL A O 1
ATOM 1351 N N . PHE A 1 180 ? 64.614 -8.772 143.537 1.00 37.89 180 PHE A N 1
ATOM 1352 C CA . PHE A 1 180 ? 65.487 -9.936 143.629 1.00 38.73 180 PHE A CA 1
ATOM 1353 C C . PHE A 1 180 ? 66.300 -9.867 144.916 1.00 39.88 180 PHE A C 1
ATOM 1354 O O . PHE A 1 180 ? 66.301 -10.812 145.704 1.00 40.36 180 PHE A O 1
ATOM 1362 N N . ASP A 1 181 ? 66.972 -8.739 145.133 1.00 39.74 181 ASP A N 1
ATOM 1363 C CA . ASP A 1 181 ? 67.800 -8.558 146.324 1.00 40.16 181 ASP A CA 1
ATOM 1364 C C . ASP A 1 181 ? 67.010 -8.753 147.622 1.00 39.97 181 ASP A C 1
ATOM 1365 O O . ASP A 1 181 ? 67.471 -9.430 148.544 1.00 40.51 181 ASP A O 1
ATOM 1370 N N . ALA A 1 182 ? 65.818 -8.168 147.682 1.00 40.01 182 ALA A N 1
ATOM 1371 C CA . ALA A 1 182 ? 64.978 -8.251 148.872 1.00 39.34 182 ALA A CA 1
ATOM 1372 C C . ALA A 1 182 ? 64.486 -9.673 149.119 1.00 39.43 182 ALA A C 1
ATOM 1373 O O . ALA A 1 182 ? 64.476 -10.144 150.257 1.00 41.28 182 ALA A O 1
ATOM 1375 N N . ALA A 1 183 ? 64.075 -10.351 148.052 1.00 39.45 183 ALA A N 1
ATOM 1376 C CA . ALA A 1 183 ? 63.606 -11.729 148.157 1.00 40.15 183 ALA A CA 1
ATOM 1377 C C . ALA A 1 183 ? 64.727 -12.656 148.617 1.00 41.75 183 ALA A C 1
ATOM 1378 O O . ALA A 1 183 ? 64.507 -13.548 149.435 1.00 50.68 183 ALA A O 1
ATOM 1380 N N . THR A 1 184 ? 65.927 -12.441 148.088 1.00 42.00 184 THR A N 1
ATOM 1381 C CA . THR A 1 184 ? 67.086 -13.236 148.485 1.00 42.38 184 THR A CA 1
ATOM 1382 C C . THR A 1 184 ? 67.486 -12.949 149.927 1.00 43.07 184 THR A C 1
ATOM 1383 O O . THR A 1 184 ? 67.987 -13.827 150.630 1.00 52.41 184 THR A O 1
ATOM 1387 N N . ALA A 1 185 ? 67.260 -11.712 150.361 1.00 42.36 185 ALA A N 1
ATOM 1388 C CA . ALA A 1 185 ? 67.677 -11.272 151.689 1.00 42.23 185 ALA A CA 1
ATOM 1389 C C . ALA A 1 185 ? 66.716 -11.714 152.790 1.00 42.04 185 ALA A C 1
ATOM 1390 O O . ALA A 1 185 ? 67.102 -11.817 153.954 1.00 46.14 185 ALA A O 1
ATOM 1392 N N . ASP A 1 186 ? 65.464 -11.963 152.424 1.00 41.15 186 ASP A N 1
ATOM 1393 C CA . ASP A 1 186 ? 64.459 -12.392 153.390 1.00 40.90 186 ASP A CA 1
ATOM 1394 C C . ASP A 1 186 ? 64.767 -13.808 153.873 1.00 40.32 186 ASP A C 1
ATOM 1395 O O . ASP A 1 186 ? 64.969 -14.711 153.062 1.00 39.26 186 ASP A O 1
ATOM 1400 N N . PRO A 1 187 ? 64.807 -14.004 155.203 1.00 39.23 187 PRO A N 1
ATOM 1401 C CA . PRO A 1 187 ? 65.069 -15.321 155.797 1.00 38.84 187 PRO A CA 1
ATOM 1402 C C . PRO A 1 187 ? 63.999 -16.353 155.451 1.00 38.21 187 PRO A C 1
ATOM 1403 O O . PRO A 1 187 ? 64.173 -17.538 155.731 1.00 37.59 187 PRO A O 1
ATOM 1407 N N . ASN A 1 188 ? 62.899 -15.900 154.861 1.00 37.79 188 ASN A N 1
ATOM 1408 C CA . ASN A 1 188 ? 61.878 -16.800 154.349 1.00 37.45 188 ASN A CA 1
ATOM 1409 C C . ASN A 1 188 ? 61.517 -16.437 152.914 1.00 37.18 188 ASN A C 1
ATOM 1410 O O . ASN A 1 188 ? 60.374 -16.599 152.485 1.00 35.10 188 ASN A O 1
ATOM 1415 N N . GLY A 1 189 ? 62.509 -15.940 152.181 1.00 36.99 189 GLY A N 1
ATOM 1416 C CA . GLY A 1 189 ? 62.343 -15.617 150.777 1.00 36.18 189 GLY A CA 1
ATOM 1417 C C . GLY A 1 189 ? 62.421 -16.861 149.916 1.00 34.91 189 GLY A C 1
ATOM 1418 O O . GLY A 1 189 ? 62.441 -17.974 150.435 1.00 34.98 189 GLY A O 1
ATOM 1419 N N . VAL A 1 190 ? 62.479 -16.671 148.601 1.00 34.20 190 VAL A N 1
ATOM 1420 C CA . VAL A 1 190 ? 62.432 -17.786 147.656 1.00 32.26 190 VAL A CA 1
ATOM 1421 C C . VAL A 1 190 ? 63.557 -18.801 147.884 1.00 32.82 190 VAL A C 1
ATOM 1422 O O . VAL A 1 190 ? 63.371 -20.000 147.672 1.00 32.66 190 VAL A O 1
ATOM 1426 N N . PHE A 1 191 ? 64.711 -18.328 148.344 1.00 34.20 191 PHE A N 1
ATOM 1427 C CA . PHE A 1 191 ? 65.864 -19.201 148.531 1.00 35.22 191 PHE A CA 1
ATOM 1428 C C . PHE A 1 191 ? 65.940 -19.788 149.938 1.00 35.18 191 PHE A C 1
ATOM 1429 O O . PHE A 1 191 ? 66.423 -20.904 150.125 1.00 35.94 191 PHE A O 1
ATOM 1437 N N . ALA A 1 192 ? 65.462 -19.037 150.924 1.00 35.19 192 ALA A N 1
ATOM 1438 C CA . ALA A 1 192 ? 65.651 -19.412 152.321 1.00 35.73 192 ALA A CA 1
ATOM 1439 C C . ALA A 1 192 ? 64.452 -20.152 152.910 1.00 36.11 192 ALA A C 1
ATOM 1440 O O . ALA A 1 192 ? 64.582 -20.841 153.923 1.00 41.49 192 ALA A O 1
ATOM 1442 N N . TRP A 1 193 ? 63.292 -20.002 152.278 1.00 35.07 193 TRP A N 1
ATOM 1443 C CA . TRP A 1 193 ? 62.064 -20.650 152.733 1.00 34.00 193 TRP A CA 1
ATOM 1444 C C . TRP A 1 193 ? 62.232 -22.163 152.819 1.00 33.14 193 TRP A C 1
ATOM 1445 O O . TRP A 1 193 ? 62.579 -22.814 151.836 1.00 33.31 193 TRP A O 1
ATOM 1456 N N . ASN A 1 194 ? 61.983 -22.717 154.001 1.00 33.65 194 ASN A N 1
ATOM 1457 C CA . ASN A 1 194 ? 62.234 -24.131 154.249 1.00 33.68 194 ASN A CA 1
ATOM 1458 C C . ASN A 1 194 ? 61.191 -24.746 155.180 1.00 34.33 194 ASN A C 1
ATOM 1459 O O . ASN A 1 194 ? 61.096 -24.376 156.349 1.00 36.56 194 ASN A O 1
ATOM 1464 N N . ILE A 1 195 ? 60.415 -25.689 154.655 1.00 33.52 195 ILE A N 1
ATOM 1465 C CA . ILE A 1 195 ? 59.389 -26.363 155.444 1.00 34.32 195 ILE A CA 1
ATOM 1466 C C . ILE A 1 195 ? 59.512 -27.882 155.354 1.00 34.19 195 ILE A C 1
ATOM 1467 O O . ILE A 1 195 ? 58.507 -28.596 155.355 1.00 34.61 195 ILE A O 1
ATOM 1472 N N . LYS A 1 196 ? 60.747 -28.370 155.284 1.00 34.79 196 LYS A N 1
ATOM 1473 C CA . LYS A 1 196 ? 61.015 -29.806 155.199 1.00 35.95 196 LYS A CA 1
ATOM 1474 C C . LYS A 1 196 ? 60.328 -30.598 156.308 1.00 36.83 196 LYS A C 1
ATOM 1475 O O . LYS A 1 196 ? 59.800 -31.683 156.070 1.00 41.09 196 LYS A O 1
ATOM 1481 N N . ASP A 1 197 ? 60.329 -30.048 157.515 1.00 37.80 197 ASP A N 1
ATOM 1482 C CA . ASP A 1 197 ? 59.781 -30.740 158.676 1.00 38.57 197 ASP A CA 1
ATOM 1483 C C . ASP A 1 197 ? 58.261 -30.630 158.751 1.00 38.33 197 ASP A C 1
ATOM 1484 O O . ASP A 1 197 ? 57.611 -31.383 159.475 1.00 39.05 197 ASP A O 1
ATOM 1489 N N . ARG A 1 198 ? 57.702 -29.693 157.995 1.00 36.86 198 ARG A N 1
ATOM 1490 C CA . ARG A 1 198 ? 56.280 -29.390 158.085 1.00 36.98 198 ARG A CA 1
ATOM 1491 C C . ARG A 1 198 ? 55.496 -29.890 156.874 1.00 35.73 198 ARG A C 1
ATOM 1492 O O . ARG A 1 198 ? 54.288 -29.676 156.779 1.00 35.21 198 ARG A O 1
ATOM 1500 N N . LEU A 1 199 ? 56.182 -30.566 155.957 1.00 35.91 199 LEU A N 1
ATOM 1501 C CA . LEU A 1 199 ? 55.551 -31.052 154.731 1.00 34.66 199 LEU A CA 1
ATOM 1502 C C . LEU A 1 199 ? 54.460 -32.080 155.005 1.00 34.32 199 LEU A C 1
ATOM 1503 O O . LEU A 1 199 ? 53.443 -32.115 154.312 1.00 33.73 199 LEU A O 1
ATOM 1508 N N . SER A 1 200 ? 54.672 -32.911 156.020 1.00 34.85 200 SER A N 1
ATOM 1509 C CA . SER A 1 200 ? 53.738 -33.987 156.333 1.00 34.74 200 SER A CA 1
ATOM 1510 C C . SER A 1 200 ? 52.450 -33.470 156.966 1.00 35.76 200 SER A C 1
ATOM 1511 O O . SER A 1 200 ? 51.507 -34.233 157.177 1.00 37.10 200 SER A O 1
ATOM 1514 N N . SER A 1 201 ? 52.416 -32.176 157.268 1.00 35.97 201 SER A N 1
ATOM 1515 C CA . SER A 1 201 ? 51.205 -31.539 157.773 1.00 36.89 201 SER A CA 1
ATOM 1516 C C . SER A 1 201 ? 50.291 -31.132 156.620 1.00 38.57 201 SER A C 1
ATOM 1517 O O . SER A 1 201 ? 49.097 -30.915 156.812 1.00 39.31 201 SER A O 1
ATOM 1520 N N . ILE A 1 202 ? 50.858 -31.025 155.422 1.00 37.39 202 ILE A N 1
ATOM 1521 C CA . ILE A 1 202 ? 50.063 -30.811 154.217 1.00 37.98 202 ILE A CA 1
ATOM 1522 C C . ILE A 1 202 ? 49.315 -32.088 153.878 1.00 39.16 202 ILE A C 1
ATOM 1523 O O . ILE A 1 202 ? 49.932 -33.095 153.552 1.00 37.04 202 ILE A O 1
ATOM 1528 N N . GLN A 1 203 ? 47.990 -32.057 153.949 1.00 39.71 203 GLN A N 1
ATOM 1529 C CA . GLN A 1 203 ? 47.214 -33.277 153.751 1.00 42.82 203 GLN A CA 1
ATOM 1530 C C . GLN A 1 203 ? 46.306 -33.224 152.531 1.00 40.60 203 GLN A C 1
ATOM 1531 O O . GLN A 1 203 ? 45.798 -34.247 152.079 1.00 43.36 203 GLN A O 1
ATOM 1537 N N . ALA A 1 204 ? 46.111 -32.022 152.005 1.00 38.61 204 ALA A N 1
ATOM 1538 C CA . ALA A 1 204 ? 45.243 -31.810 150.851 1.00 35.76 204 ALA A CA 1
ATOM 1539 C C . ALA A 1 204 ? 45.750 -32.585 149.637 1.00 33.50 204 ALA A C 1
ATOM 1540 O O . ALA A 1 204 ? 46.947 -32.868 149.537 1.00 32.93 204 ALA A O 1
ATOM 1542 N N . PRO A 1 205 ? 44.837 -32.951 148.720 1.00 32.63 205 PRO A N 1
ATOM 1543 C CA . PRO A 1 205 ? 45.215 -33.641 147.482 1.00 32.15 205 PRO A CA 1
ATOM 1544 C C . PRO A 1 205 ? 46.275 -32.873 146.697 1.00 30.76 205 PRO A C 1
ATOM 1545 O O . PRO A 1 205 ? 46.031 -31.747 146.269 1.00 30.25 205 PRO A O 1
ATOM 1549 N N . THR A 1 206 ? 47.440 -33.486 146.512 1.00 30.09 206 THR A N 1
ATOM 1550 C CA . THR A 1 206 ? 48.564 -32.803 145.888 1.00 29.53 206 THR A CA 1
ATOM 1551 C C . THR A 1 206 ? 49.165 -33.600 144.736 1.00 29.09 206 THR A C 1
ATOM 1552 O O . THR A 1 206 ? 49.544 -34.759 144.900 1.00 28.65 206 THR A O 1
ATOM 1556 N N . LEU A 1 207 ? 49.240 -32.966 143.571 1.00 27.87 207 LEU A N 1
ATOM 1557 C CA . LEU A 1 207 ? 49.920 -33.544 142.420 1.00 27.53 207 LEU A CA 1
ATOM 1558 C C . LEU A 1 207 ? 51.197 -32.765 142.132 1.00 27.05 207 LEU A C 1
ATOM 1559 O O . LEU A 1 207 ? 51.147 -31.621 141.684 1.00 26.86 207 LEU A O 1
ATOM 1564 N N . VAL A 1 208 ? 52.341 -33.384 142.401 1.00 26.95 208 VAL A N 1
ATOM 1565 C CA . VAL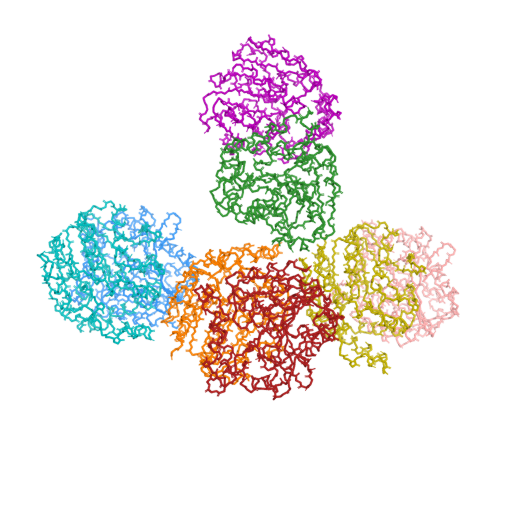 A 1 208 ? 53.627 -32.751 142.137 1.00 25.94 208 VAL A CA 1
ATOM 1566 C C . VAL A 1 208 ? 54.126 -33.152 140.755 1.00 26.31 208 VAL A C 1
ATOM 1567 O O . VAL A 1 208 ? 54.191 -34.336 140.430 1.00 26.24 208 VAL A O 1
ATOM 1571 N N . VAL A 1 209 ? 54.467 -32.160 139.939 1.00 26.78 209 VAL A N 1
ATOM 1572 C CA . VAL A 1 209 ? 54.884 -32.413 138.565 1.00 25.91 209 VAL A CA 1
ATOM 1573 C C . VAL A 1 209 ? 56.288 -31.880 138.307 1.00 25.49 209 VAL A C 1
ATOM 1574 O O . VAL A 1 209 ? 56.569 -30.704 138.536 1.00 24.71 209 VAL A O 1
ATOM 1578 N N . ALA A 1 210 ? 57.164 -32.755 137.824 1.00 25.64 210 ALA A N 1
ATOM 1579 C CA . ALA A 1 210 ? 58.562 -32.404 137.619 1.00 25.79 210 ALA A CA 1
ATOM 1580 C C . ALA A 1 210 ? 59.030 -32.719 136.204 1.00 26.64 210 ALA A C 1
ATOM 1581 O O . ALA A 1 210 ? 58.655 -33.740 135.628 1.00 25.79 210 ALA A O 1
ATOM 1583 N N . GLY A 1 211 ? 59.852 -31.834 135.650 1.00 26.48 211 GLY A N 1
ATOM 1584 C CA . GLY A 1 211 ? 60.475 -32.075 134.363 1.00 26.78 211 GLY A CA 1
ATOM 1585 C C . GLY A 1 211 ? 61.750 -32.873 134.546 1.00 28.26 211 GLY A C 1
ATOM 1586 O O . GLY A 1 211 ? 62.507 -32.634 135.485 1.00 32.73 211 GLY A O 1
ATOM 1587 N N . GLU A 1 212 ? 61.986 -33.828 133.652 1.00 28.99 212 GLU A N 1
ATOM 1588 C CA . GLU A 1 212 ? 63.157 -34.694 133.745 1.00 30.58 212 GLU A CA 1
ATOM 1589 C C . GLU A 1 212 ? 64.466 -33.916 133.625 1.00 30.32 212 GLU A C 1
ATOM 1590 O O . GLU A 1 212 ? 65.442 -34.217 134.314 1.00 29.51 212 GLU A O 1
ATOM 1596 N N . GLU A 1 213 ? 64.480 -32.913 132.754 1.00 29.49 213 GLU A N 1
ATOM 1597 C CA . GLU A 1 213 ? 65.702 -32.165 132.476 1.00 28.37 213 GLU A CA 1
ATOM 1598 C C . GLU A 1 213 ? 65.800 -30.854 133.248 1.00 27.41 213 GLU A C 1
ATOM 1599 O O . GLU A 1 213 ? 66.673 -30.030 132.969 1.00 27.93 213 GLU A O 1
ATOM 1605 N N . ASP A 1 214 ? 64.911 -30.656 134.214 1.00 26.88 214 ASP A N 1
ATOM 1606 C CA . ASP A 1 214 ? 64.953 -29.446 135.027 1.00 26.76 214 ASP A CA 1
ATOM 1607 C C . ASP A 1 214 ? 66.147 -29.488 135.978 1.00 26.24 214 ASP A C 1
ATOM 1608 O O . ASP A 1 214 ? 66.278 -30.400 136.797 1.00 26.02 214 ASP A O 1
ATOM 1613 N N . LEU A 1 215 ? 67.017 -28.489 135.852 1.00 26.86 215 LEU A N 1
ATOM 1614 C CA . LEU A 1 215 ? 68.222 -28.381 136.671 1.00 26.69 215 LEU A CA 1
ATOM 1615 C C . LEU A 1 215 ? 68.090 -27.230 137.668 1.00 25.91 215 LEU A C 1
ATOM 1616 O O . LEU A 1 215 ? 68.816 -27.179 138.663 1.00 25.50 215 LEU A O 1
ATOM 1621 N N . VAL A 1 216 ? 67.158 -26.317 137.392 1.00 26.47 216 VAL A N 1
ATOM 1622 C CA . VAL A 1 216 ? 66.789 -25.244 138.314 1.00 26.28 216 VAL A CA 1
ATOM 1623 C C . VAL A 1 216 ? 66.076 -25.831 139.530 1.00 26.59 216 VAL A C 1
ATOM 1624 O O . VAL A 1 216 ? 66.379 -25.483 140.675 1.00 26.93 216 VAL A O 1
ATOM 1628 N N . THR A 1 217 ? 65.110 -26.706 139.256 1.00 26.61 217 THR A N 1
ATOM 1629 C CA . THR A 1 217 ? 64.462 -27.514 140.278 1.00 26.19 217 THR A CA 1
ATOM 1630 C C . THR A 1 217 ? 64.642 -28.984 139.885 1.00 25.88 217 THR A C 1
ATOM 1631 O O . THR A 1 217 ? 64.000 -29.481 138.947 1.00 25.94 217 THR A O 1
ATOM 1635 N N . THR A 1 218 ? 65.552 -29.665 140.579 1.00 26.11 218 THR A N 1
ATOM 1636 C CA . THR A 1 218 ? 65.918 -31.027 140.219 1.00 25.85 218 THR A CA 1
ATOM 1637 C C . THR A 1 218 ? 64.796 -32.008 140.532 1.00 25.33 218 THR A C 1
ATOM 1638 O O . THR A 1 218 ? 63.886 -31.702 141.301 1.00 25.72 218 THR A O 1
ATOM 1642 N N . VAL A 1 219 ? 64.862 -33.185 139.919 1.00 24.96 219 VAL A N 1
ATOM 1643 C CA . VAL A 1 219 ? 63.859 -34.214 140.145 1.00 25.34 219 VAL A CA 1
ATOM 1644 C C . VAL A 1 219 ? 63.840 -34.587 141.623 1.00 24.74 219 VAL A C 1
ATOM 1645 O O . VAL A 1 219 ? 62.778 -34.813 142.200 1.00 24.31 219 VAL A O 1
ATOM 1649 N N . ALA A 1 220 ? 65.020 -34.617 142.233 1.00 24.44 220 ALA A N 1
ATOM 1650 C CA . ALA A 1 220 ? 65.146 -34.897 143.658 1.00 25.08 220 ALA A CA 1
ATOM 1651 C C . ALA A 1 220 ? 64.392 -33.869 144.503 1.00 24.97 220 ALA A C 1
ATOM 1652 O O . ALA A 1 220 ? 63.754 -34.220 145.499 1.00 24.70 220 ALA A O 1
ATOM 1654 N N . ASN A 1 221 ? 64.459 -32.604 144.095 1.00 25.26 221 ASN A N 1
ATOM 1655 C CA . ASN A 1 221 ? 63.784 -31.527 144.815 1.00 24.67 221 ASN A CA 1
ATOM 1656 C C . ASN A 1 221 ? 62.266 -31.706 144.845 1.00 24.44 221 ASN A C 1
ATOM 1657 O O . ASN A 1 221 ? 61.637 -31.518 145.885 1.00 26.08 221 ASN A O 1
ATOM 1662 N N . ASN A 1 222 ? 61.679 -32.066 143.708 1.00 24.59 222 ASN A N 1
ATOM 1663 C CA . ASN A 1 222 ? 60.247 -32.350 143.658 1.00 25.08 222 ASN A CA 1
ATOM 1664 C C . ASN A 1 222 ? 59.914 -33.641 144.392 1.00 25.61 222 ASN A C 1
ATOM 1665 O O . ASN A 1 222 ? 58.843 -33.772 144.983 1.00 29.36 222 ASN A O 1
ATOM 1670 N N . GLN A 1 223 ? 60.834 -34.599 144.338 1.00 25.39 223 GLN A N 1
ATOM 1671 C CA . GLN A 1 223 ? 60.642 -35.879 145.005 1.00 24.85 223 GLN A CA 1
ATOM 1672 C C . GLN A 1 223 ? 60.536 -35.689 146.507 1.00 25.54 223 GLN A C 1
ATOM 1673 O O . GLN A 1 223 ? 59.746 -36.357 147.164 1.00 26.55 223 GLN A O 1
ATOM 1679 N N . LEU A 1 224 ? 61.332 -34.771 147.043 1.00 25.70 224 LEU A N 1
ATOM 1680 C CA . LEU A 1 224 ? 61.270 -34.452 148.464 1.00 25.97 224 LEU A CA 1
ATOM 1681 C C . LEU A 1 224 ? 59.876 -33.954 148.836 1.00 26.34 224 LEU A C 1
ATOM 1682 O O . LEU A 1 224 ? 59.369 -34.239 149.921 1.00 26.22 224 LEU A O 1
ATOM 1687 N N . LEU A 1 225 ? 59.260 -33.215 147.919 1.00 25.68 225 LEU A N 1
ATOM 1688 C CA . LEU A 1 225 ? 57.906 -32.710 148.113 1.00 26.34 225 LEU A CA 1
ATOM 1689 C C . LEU A 1 225 ? 56.882 -33.836 148.061 1.00 25.92 225 LEU A C 1
ATOM 1690 O O . LEU A 1 225 ? 56.056 -33.978 148.960 1.00 26.28 225 LEU A O 1
ATOM 1695 N N . ALA A 1 226 ? 56.948 -34.638 147.005 1.00 26.43 226 ALA A N 1
ATOM 1696 C CA . ALA A 1 226 ? 55.959 -35.683 146.771 1.00 26.62 226 ALA A CA 1
ATOM 1697 C C . ALA A 1 226 ? 56.011 -36.791 147.821 1.00 26.98 226 ALA A C 1
ATOM 1698 O O . ALA A 1 226 ? 54.981 -37.350 148.193 1.00 28.22 226 ALA A O 1
ATOM 1700 N N . ASP A 1 227 ? 57.210 -37.100 148.302 1.00 26.38 227 ASP A N 1
ATOM 1701 C CA . ASP A 1 227 ? 57.399 -38.217 149.221 1.00 26.66 227 ASP A CA 1
ATOM 1702 C C . ASP A 1 227 ? 56.934 -37.908 150.643 1.00 26.91 227 ASP A C 1
ATOM 1703 O O . ASP A 1 227 ? 56.552 -38.814 151.382 1.00 28.09 227 ASP A O 1
ATOM 1708 N N . ASN A 1 228 ? 56.965 -36.636 151.028 1.00 27.18 228 ASN A N 1
ATOM 1709 C CA . ASN A 1 228 ? 56.652 -36.263 152.404 1.00 27.41 228 ASN A CA 1
ATOM 1710 C C . ASN A 1 228 ? 55.251 -35.683 152.584 1.00 28.91 228 ASN A C 1
ATOM 1711 O O . ASN A 1 228 ? 54.775 -35.535 153.709 1.00 30.28 228 ASN A O 1
ATOM 1716 N N . ILE A 1 229 ? 54.592 -35.354 151.479 1.00 28.67 229 ILE A N 1
ATOM 1717 C CA . ILE A 1 229 ? 53.187 -34.974 151.527 1.00 29.47 229 ILE A CA 1
ATOM 1718 C C . ILE A 1 229 ? 52.333 -36.229 151.389 1.00 29.56 229 ILE A C 1
ATOM 1719 O O . ILE A 1 229 ? 52.399 -36.913 150.370 1.00 29.84 229 ILE A O 1
ATOM 1724 N N . PRO A 1 230 ? 51.549 -36.546 152.430 1.00 30.32 230 PRO A N 1
ATOM 1725 C CA . PRO A 1 230 ? 50.696 -37.741 152.464 1.00 30.70 230 PRO A CA 1
ATOM 1726 C C . PRO A 1 230 ? 49.746 -37.851 151.273 1.00 30.34 230 PRO A C 1
ATOM 1727 O O . PRO A 1 230 ? 48.935 -36.954 151.041 1.00 30.49 230 PRO A O 1
ATOM 1731 N N . GLY A 1 231 ? 49.856 -38.947 150.528 1.00 30.08 231 GLY A N 1
ATOM 1732 C CA . GLY A 1 231 ? 48.957 -39.218 149.422 1.00 29.84 231 GLY A CA 1
ATOM 1733 C C . GLY A 1 231 ? 49.273 -38.434 148.164 1.00 30.26 231 GLY A C 1
ATOM 1734 O O . GLY A 1 231 ? 48.482 -38.417 147.222 1.00 32.45 231 GLY A O 1
ATOM 1735 N N . ALA A 1 232 ? 50.432 -37.784 148.143 1.00 29.96 232 ALA A N 1
ATOM 1736 C CA . ALA A 1 232 ? 50.837 -36.995 146.987 1.00 29.90 232 ALA A CA 1
ATOM 1737 C C . ALA A 1 232 ? 51.289 -37.888 145.838 1.00 30.75 232 ALA A C 1
ATOM 1738 O O . ALA A 1 232 ? 51.884 -38.943 146.052 1.00 30.87 232 ALA A O 1
ATOM 1740 N N . GLU A 1 233 ? 50.997 -37.456 144.617 1.00 30.96 233 GLU A N 1
ATOM 1741 C CA . GLU A 1 233 ? 51.456 -38.161 143.429 1.00 30.97 233 GLU A CA 1
ATOM 1742 C C . GLU A 1 233 ? 52.523 -37.344 142.712 1.00 29.43 233 GLU A C 1
ATOM 1743 O O . GLU A 1 233 ? 52.435 -36.119 142.638 1.00 28.33 233 GLU A O 1
ATOM 1749 N N . LEU A 1 234 ? 53.536 -38.028 142.194 1.00 29.69 234 LEU A N 1
ATOM 1750 C CA . LEU A 1 234 ? 54.580 -37.369 141.423 1.00 28.18 234 LEU A CA 1
ATOM 1751 C C . LEU A 1 234 ? 54.570 -37.839 139.976 1.00 27.74 234 LEU A C 1
ATOM 1752 O O . LEU A 1 234 ? 54.471 -39.034 139.700 1.00 28.51 234 LEU A O 1
ATOM 1757 N N . ARG A 1 235 ? 54.662 -36.887 139.056 1.00 27.59 235 ARG A N 1
ATOM 1758 C CA . ARG A 1 235 ? 54.790 -37.192 137.639 1.00 27.52 235 ARG A CA 1
ATOM 1759 C C . ARG A 1 235 ? 56.068 -36.558 137.106 1.00 25.93 235 ARG A C 1
ATOM 1760 O O . ARG A 1 235 ? 56.156 -35.339 136.977 1.00 26.12 235 ARG A O 1
ATOM 1768 N N . VAL A 1 236 ? 57.064 -37.387 136.815 1.00 25.53 236 VAL A N 1
ATOM 1769 C CA . VAL A 1 236 ? 58.300 -36.907 136.210 1.00 25.87 236 VAL A CA 1
ATOM 1770 C C . VAL A 1 236 ? 58.131 -36.855 134.696 1.00 25.73 236 VAL A C 1
ATOM 1771 O O . VAL A 1 236 ? 57.971 -37.890 134.052 1.00 24.80 236 VAL A O 1
ATOM 1775 N N . ILE A 1 237 ? 58.165 -35.656 134.124 1.00 26.48 237 ILE A N 1
ATOM 1776 C CA . ILE A 1 237 ? 57.823 -35.500 132.716 1.00 26.67 237 ILE A CA 1
ATOM 1777 C C . ILE A 1 237 ? 59.049 -35.561 131.801 1.00 27.03 237 ILE A C 1
ATOM 1778 O O . ILE A 1 237 ? 59.991 -34.784 131.971 1.00 28.95 237 ILE A O 1
ATOM 1783 N N . ASN A 1 238 ? 59.032 -36.486 130.841 1.00 26.72 238 ASN A N 1
ATOM 1784 C CA . ASN A 1 238 ? 60.110 -36.627 129.861 1.00 28.62 238 ASN A CA 1
ATOM 1785 C C . ASN A 1 238 ? 60.194 -35.434 128.906 1.00 28.62 238 ASN A C 1
ATOM 1786 O O . ASN A 1 238 ? 59.163 -34.932 128.450 1.00 26.87 238 ASN A O 1
ATOM 1791 N N . ASP A 1 239 ? 61.426 -35.013 128.597 1.00 29.25 239 ASP A N 1
ATOM 1792 C CA . ASP A 1 239 ? 61.716 -33.946 127.622 1.00 29.39 239 ASP A CA 1
ATOM 1793 C C . ASP A 1 239 ? 61.195 -32.569 128.057 1.00 28.23 239 ASP A C 1
ATOM 1794 O O . ASP A 1 239 ? 60.859 -31.733 127.215 1.00 29.05 239 ASP A O 1
ATOM 1799 N N . VAL A 1 240 ? 61.141 -32.318 129.363 1.00 28.30 240 VAL A N 1
ATOM 1800 C CA . VAL A 1 240 ? 60.653 -31.029 129.881 1.00 27.32 240 VAL A CA 1
ATOM 1801 C C . VAL A 1 240 ? 61.577 -30.494 130.972 1.00 26.38 240 VAL A C 1
ATOM 1802 O O . VAL A 1 240 ? 62.193 -31.287 131.695 1.00 27.23 240 VAL A O 1
ATOM 1806 N N . GLY A 1 241 ? 61.710 -29.169 131.065 1.00 26.38 241 GLY A N 1
ATOM 1807 C CA . GLY A 1 241 ? 62.494 -28.557 132.123 1.00 26.96 241 GLY A CA 1
ATOM 1808 C C . GLY A 1 241 ? 61.622 -27.918 133.194 1.00 25.49 241 GLY A C 1
ATOM 1809 O O . GLY A 1 241 ? 60.852 -28.603 133.866 1.00 25.11 241 GLY A O 1
ATOM 1810 N N . HIS A 1 242 ? 61.732 -26.600 133.345 1.00 25.10 242 HIS A N 1
ATOM 1811 C CA . HIS A 1 242 ? 61.072 -25.879 134.433 1.00 25.34 242 HIS A CA 1
ATOM 1812 C C . HIS A 1 242 ? 59.662 -25.423 134.076 1.00 24.60 242 HIS A C 1
ATOM 1813 O O . HIS A 1 242 ? 58.853 -25.141 134.958 1.00 24.07 242 HIS A O 1
ATOM 1820 N N . PHE A 1 243 ? 59.364 -25.356 132.784 1.00 24.97 243 PHE A N 1
ATOM 1821 C CA . PHE A 1 243 ? 58.113 -24.754 132.341 1.00 24.40 243 PHE A CA 1
ATOM 1822 C C . PHE A 1 243 ? 57.257 -25.697 131.502 1.00 24.47 243 PHE A C 1
ATOM 1823 O O . PHE A 1 243 ? 57.095 -25.496 130.301 1.00 28.54 243 PHE A O 1
ATOM 1831 N N . TYR A 1 244 ? 56.700 -26.715 132.151 1.00 24.58 244 TYR A N 1
ATOM 1832 C CA . TYR A 1 244 ? 55.829 -27.684 131.493 1.00 24.87 244 TYR A CA 1
ATOM 1833 C C . TYR A 1 244 ? 54.637 -27.010 130.812 1.00 24.67 244 TYR A C 1
ATOM 1834 O O . TYR A 1 244 ? 54.195 -27.444 129.748 1.00 24.39 244 TYR A O 1
ATOM 1843 N N . GLN A 1 245 ? 54.127 -25.943 131.420 1.00 24.78 245 GLN A N 1
ATOM 1844 C CA . GLN A 1 245 ? 52.941 -25.272 130.897 1.00 23.75 245 GLN A CA 1
ATOM 1845 C C . GLN A 1 245 ? 53.239 -24.521 129.601 1.00 23.12 245 GLN A C 1
ATOM 1846 O O . GLN A 1 245 ? 52.324 -24.155 128.865 1.00 22.85 245 GLN A O 1
ATOM 1852 N N . LEU A 1 246 ? 54.520 -24.300 129.322 1.00 23.44 246 LEU A N 1
ATOM 1853 C CA . LEU A 1 246 ? 54.927 -23.633 128.088 1.00 23.59 246 LEU A CA 1
ATOM 1854 C C . LEU A 1 246 ? 55.602 -24.593 127.111 1.00 24.02 246 LEU A C 1
ATOM 1855 O O . LEU A 1 246 ? 55.446 -24.463 125.896 1.00 23.87 246 LEU A O 1
ATOM 1860 N N . GLU A 1 247 ? 56.355 -25.550 127.643 1.00 24.65 247 GLU A N 1
ATOM 1861 C CA . GLU A 1 247 ? 57.098 -26.492 126.811 1.00 25.37 247 GLU A CA 1
ATOM 1862 C C . GLU A 1 247 ? 56.166 -27.481 126.112 1.00 26.05 247 GLU A C 1
ATOM 1863 O O . GLU A 1 247 ? 56.316 -27.749 124.919 1.00 26.32 247 GLU A O 1
ATOM 1869 N N . ARG A 1 248 ? 55.213 -28.029 126.858 1.00 26.35 248 ARG A N 1
ATOM 1870 C CA . ARG A 1 248 ? 54.188 -28.897 126.282 1.00 27.22 248 ARG A CA 1
ATOM 1871 C C . ARG A 1 248 ? 52.820 -28.546 126.863 1.00 26.62 248 ARG A C 1
ATOM 1872 O O . ARG A 1 248 ? 52.263 -29.313 127.647 1.00 28.34 248 ARG A O 1
ATOM 1880 N N . PRO A 1 249 ? 52.274 -27.382 126.471 1.00 26.13 249 PRO A N 1
ATOM 1881 C CA . PRO A 1 249 ? 51.075 -26.781 127.072 1.00 26.27 249 PRO A CA 1
ATOM 1882 C C . PRO A 1 249 ? 49.840 -27.684 127.105 1.00 27.51 249 PRO A C 1
ATOM 1883 O O . PRO A 1 249 ? 49.200 -27.782 128.151 1.00 32.14 249 PRO A O 1
ATOM 1887 N N . SER A 1 250 ? 49.509 -28.321 125.986 1.00 27.47 250 SER A N 1
ATOM 1888 C CA . SER A 1 250 ? 48.312 -29.158 125.909 1.00 28.58 250 SER A CA 1
ATOM 1889 C C . SER A 1 250 ? 48.377 -30.358 126.854 1.00 30.75 250 SER A C 1
ATOM 1890 O O . SER A 1 250 ? 47.375 -30.730 127.468 1.00 32.92 250 SER A O 1
ATOM 1893 N N . GLU A 1 251 ? 49.556 -30.960 126.972 1.00 31.10 251 GLU A N 1
ATOM 1894 C CA . GLU A 1 251 ? 49.738 -32.098 127.866 1.00 32.98 251 GLU A CA 1
ATOM 1895 C C . GLU A 1 251 ? 49.606 -31.684 129.329 1.00 31.22 251 GLU A C 1
ATOM 1896 O O . GLU A 1 251 ? 49.000 -32.401 130.133 1.00 32.33 251 GLU A O 1
ATOM 1902 N N . PHE A 1 252 ? 50.169 -30.528 129.672 1.00 30.04 252 PHE A N 1
ATOM 1903 C CA . PHE A 1 252 ? 49.975 -29.964 131.003 1.00 29.75 252 PHE A CA 1
ATOM 1904 C C . PHE A 1 252 ? 48.490 -29.727 131.249 1.00 30.30 252 PHE A C 1
ATOM 1905 O O . PHE A 1 252 ? 47.991 -29.957 132.350 1.00 31.12 252 PHE A O 1
ATOM 1913 N N . ASN A 1 253 ? 47.794 -29.263 130.214 1.00 30.40 253 ASN A N 1
ATOM 1914 C CA . ASN A 1 253 ? 46.357 -29.021 130.296 1.00 31.30 253 ASN A CA 1
ATOM 1915 C C . ASN A 1 253 ? 45.569 -30.298 130.560 1.00 33.92 253 ASN A C 1
ATOM 1916 O O . ASN A 1 253 ? 44.575 -30.281 131.283 1.00 35.44 253 ASN A O 1
ATOM 1921 N N . GLU A 1 254 ? 46.016 -31.402 129.969 1.00 34.89 254 GLU A N 1
ATOM 1922 C CA . GLU A 1 254 ? 45.388 -32.699 130.203 1.00 37.27 254 GLU A CA 1
ATOM 1923 C C . GLU A 1 254 ? 45.660 -33.192 131.618 1.00 35.13 254 GLU A C 1
ATOM 1924 O O . GLU A 1 254 ? 44.781 -33.753 132.274 1.00 35.28 254 GLU A O 1
ATOM 1930 N N . LEU A 1 255 ? 46.888 -32.981 132.079 1.00 33.88 255 LEU A N 1
ATOM 1931 C CA . LEU A 1 255 ? 47.280 -33.376 133.425 1.00 33.58 255 LEU A CA 1
ATOM 1932 C C . LEU A 1 255 ? 46.469 -32.619 134.474 1.00 35.15 255 LEU A C 1
ATOM 1933 O O . LEU A 1 255 ? 46.023 -33.199 135.465 1.00 36.48 255 LEU A O 1
ATOM 1938 N N . LEU A 1 256 ? 46.277 -31.323 134.245 1.00 35.01 256 LEU A N 1
ATOM 1939 C CA . LEU A 1 256 ? 45.504 -30.485 135.156 1.00 35.92 256 LEU A CA 1
ATOM 1940 C C . LEU A 1 256 ? 44.018 -30.803 135.041 1.00 37.97 256 LEU A C 1
ATOM 1941 O O . LEU A 1 256 ? 43.268 -30.682 136.010 1.00 40.37 256 LEU A O 1
ATOM 1946 N N . ARG A 1 257 ? 43.602 -31.221 133.851 1.00 38.26 257 ARG A N 1
ATOM 1947 C CA . ARG A 1 257 ? 42.235 -31.675 133.631 1.00 40.72 257 ARG A CA 1
ATOM 1948 C C . ARG A 1 257 ? 41.961 -32.945 134.425 1.00 47.07 257 ARG A C 1
ATOM 1949 O O . ARG A 1 257 ? 40.810 -33.275 134.710 1.00 47.65 257 ARG A O 1
ATOM 1957 N N . GLY A 1 258 ? 43.029 -33.656 134.774 1.00 50.78 258 GLY A N 1
ATOM 1958 C CA . GLY A 1 258 ? 42.921 -34.883 135.541 1.00 46.98 258 GLY A CA 1
ATOM 1959 C C . GLY A 1 258 ? 42.547 -34.635 136.988 1.00 50.40 258 GLY A C 1
ATOM 1960 O O . GLY A 1 258 ? 41.991 -35.507 137.656 1.00 58.49 258 GLY A O 1
ATOM 1961 N N . PHE A 1 259 ? 42.861 -33.439 137.474 1.00 48.77 259 PHE A N 1
ATOM 1962 C CA . PHE A 1 259 ? 42.494 -33.031 138.824 1.00 50.72 259 PHE A CA 1
ATOM 1963 C C . PHE A 1 259 ? 41.089 -32.436 138.826 1.00 51.11 259 PHE A C 1
ATOM 1964 O O . PHE A 1 259 ? 40.921 -31.221 138.724 1.00 51.28 259 PHE A O 1
ATOM 1972 N N . VAL A 1 260 ? 40.079 -33.291 138.956 1.00 51.69 260 VAL A N 1
ATOM 1973 C CA . VAL A 1 260 ? 38.698 -32.824 138.910 1.00 52.13 260 VAL A CA 1
ATOM 1974 C C . VAL A 1 260 ? 37.818 -33.392 140.024 1.00 52.06 260 VAL A C 1
ATOM 1975 O O . VAL A 1 260 ? 37.105 -32.646 140.696 1.00 55.89 260 VAL A O 1
ATOM 1979 N N . ALA A 1 261 ? 37.875 -34.707 140.218 1.00 51.01 261 ALA A N 1
ATOM 1980 C CA . ALA A 1 261 ? 36.979 -35.397 141.142 1.00 50.43 261 ALA A CA 1
ATOM 1981 C C . ALA A 1 261 ? 37.132 -34.896 142.574 1.00 48.10 261 ALA A C 1
ATOM 1982 O O . ALA A 1 261 ? 36.255 -34.206 143.093 1.00 44.80 261 ALA A O 1
ATOM 1984 N N . PRO B 1 2 ? -9.930 -18.424 129.465 1.00 24.96 2 PRO B N 1
ATOM 1985 C CA . PRO B 1 2 ? -10.375 -19.393 130.473 1.00 27.02 2 PRO B CA 1
ATOM 1986 C C . PRO B 1 2 ? -9.414 -19.476 131.655 1.00 26.40 2 PRO B C 1
ATOM 1987 O O . PRO B 1 2 ? -8.502 -18.657 131.770 1.00 25.01 2 PRO B O 1
ATOM 1991 N N . HIS B 1 3 ? -9.622 -20.462 132.522 1.00 30.29 3 HIS B N 1
ATOM 1992 C CA . HIS B 1 3 ? -8.814 -20.604 133.727 1.00 31.09 3 HIS B CA 1
ATOM 1993 C C . HIS B 1 3 ? -8.348 -22.042 133.919 1.00 31.22 3 HIS B C 1
ATOM 1994 O O . HIS B 1 3 ? -9.080 -22.984 133.621 1.00 31.49 3 HIS B O 1
ATOM 2001 N N . VAL B 1 4 ? -7.127 -22.205 134.417 1.00 30.55 4 VAL B N 1
ATOM 2002 C CA . VAL B 1 4 ? -6.640 -23.523 134.806 1.00 31.66 4 VAL B CA 1
ATOM 2003 C C . VAL B 1 4 ? -6.319 -23.527 136.288 1.00 31.36 4 VAL B C 1
ATOM 2004 O O . VAL B 1 4 ? -6.107 -22.481 136.877 1.00 29.77 4 VAL B O 1
ATOM 2008 N N . GLU B 1 5 ? -6.286 -24.703 136.897 1.00 35.22 5 GLU B N 1
ATOM 2009 C CA . GLU B 1 5 ? -5.914 -24.785 138.299 1.00 33.82 5 GLU B CA 1
ATOM 2010 C C . GLU B 1 5 ? -4.554 -25.449 138.453 1.00 33.67 5 GLU B C 1
ATOM 2011 O O . GLU B 1 5 ? -4.331 -26.551 137.952 1.00 33.33 5 GLU B O 1
ATOM 2017 N N . ASN B 1 6 ? -3.637 -24.759 139.123 1.00 32.82 6 ASN B N 1
ATOM 2018 C CA . ASN B 1 6 ? -2.359 -25.354 139.490 1.00 32.66 6 ASN B CA 1
ATOM 2019 C C . ASN B 1 6 ? -2.165 -25.278 140.996 1.00 33.48 6 ASN B C 1
ATOM 2020 O O . ASN B 1 6 ? -2.103 -24.187 141.566 1.00 33.83 6 ASN B O 1
ATOM 2025 N N . ASP B 1 7 ? -2.088 -26.444 141.632 1.00 35.11 7 ASP B N 1
ATOM 2026 C CA . ASP B 1 7 ? -1.896 -26.542 143.076 1.00 35.67 7 ASP B CA 1
ATOM 2027 C C . ASP B 1 7 ? -2.947 -25.746 143.848 1.00 35.43 7 ASP B C 1
ATOM 2028 O O . ASP B 1 7 ? -2.656 -25.171 144.896 1.00 35.02 7 ASP B O 1
ATOM 2033 N N . GLY B 1 8 ? -4.165 -25.710 143.315 1.00 35.28 8 GLY B N 1
ATOM 2034 C CA . GLY B 1 8 ? -5.272 -25.039 143.970 1.00 35.44 8 GLY B CA 1
ATOM 2035 C C . GLY B 1 8 ? -5.412 -23.573 143.601 1.00 34.05 8 GLY B C 1
ATOM 2036 O O . GLY B 1 8 ? -6.312 -22.888 144.087 1.00 33.76 8 GLY B O 1
ATOM 2037 N N . VAL B 1 9 ? -4.525 -23.088 142.739 1.00 32.83 9 VAL B N 1
ATOM 2038 C CA . VAL B 1 9 ? -4.540 -21.683 142.348 1.00 32.06 9 VAL B CA 1
ATOM 2039 C C . VAL B 1 9 ? -4.997 -21.504 140.903 1.00 30.81 9 VAL B C 1
ATOM 2040 O O . VAL B 1 9 ? -4.438 -22.107 139.987 1.00 30.74 9 VAL B O 1
ATOM 2044 N N . LYS B 1 10 ? -6.014 -20.671 140.702 1.00 29.40 10 LYS B N 1
ATOM 2045 C CA . LYS B 1 10 ? -6.527 -20.419 139.361 1.00 28.42 10 LYS B CA 1
ATOM 2046 C C . LYS B 1 10 ? -5.656 -19.432 138.597 1.00 26.66 10 LYS B C 1
ATOM 2047 O O . LYS B 1 10 ? -5.460 -18.293 139.017 1.00 25.94 10 LYS B O 1
ATOM 2053 N N . ILE B 1 11 ? -5.137 -19.900 137.471 1.00 26.13 11 ILE B N 1
ATOM 2054 C CA . ILE B 1 11 ? -4.345 -19.104 136.554 1.00 24.85 11 ILE B CA 1
ATOM 2055 C C . ILE B 1 11 ? -5.183 -18.787 135.324 1.00 25.02 11 ILE B C 1
ATOM 2056 O O . ILE B 1 11 ? -5.678 -19.695 134.653 1.00 26.10 11 ILE B O 1
ATOM 2061 N N . TYR B 1 12 ? -5.360 -17.503 135.034 1.00 22.93 12 TYR B N 1
ATOM 2062 C CA . TYR B 1 12 ? -6.118 -17.110 133.855 1.00 22.72 12 TYR B CA 1
ATOM 2063 C C . TYR B 1 12 ? -5.228 -17.056 132.621 1.00 22.05 12 TYR B C 1
ATOM 2064 O O . TYR B 1 12 ? -4.058 -16.682 132.699 1.00 21.54 12 TYR B O 1
ATOM 2073 N N . TYR B 1 13 ? -5.798 -17.422 131.479 1.00 22.22 13 TYR B N 1
ATOM 2074 C CA . TYR B 1 13 ? -5.100 -17.301 130.209 1.00 22.43 13 TYR B CA 1
ATOM 2075 C C . TYR B 1 13 ? -6.076 -17.092 129.056 1.00 22.09 13 TYR B C 1
ATOM 2076 O O . TYR B 1 13 ? -7.235 -17.494 129.127 1.00 22.03 13 TYR B O 1
ATOM 2085 N N . ASP B 1 14 ? -5.593 -16.451 127.998 1.00 21.39 14 ASP B N 1
ATOM 2086 C CA . ASP B 1 14 ? -6.334 -16.323 126.753 1.00 22.09 14 ASP B CA 1
ATOM 2087 C C . ASP B 1 14 ? -5.618 -17.103 125.657 1.00 20.23 14 ASP B C 1
ATOM 2088 O O . ASP B 1 14 ? -4.391 -17.216 125.665 1.00 19.80 14 ASP B O 1
ATOM 2093 N N . SER B 1 15 ? -6.387 -17.647 124.720 1.00 19.88 15 SER B N 1
ATOM 2094 C CA . SER B 1 15 ? -5.816 -18.433 123.634 1.00 20.91 15 SER B CA 1
ATOM 2095 C C . SER B 1 15 ? -6.409 -18.041 122.289 1.00 19.80 15 SER B C 1
ATOM 2096 O O . SER B 1 15 ? -7.614 -18.168 122.072 1.00 18.71 15 SER B O 1
ATOM 2099 N N . TYR B 1 16 ? -5.557 -17.570 121.386 1.00 20.45 16 TYR B N 1
ATOM 2100 C CA . TYR B 1 16 ? -6.000 -17.200 120.047 1.00 21.12 16 TYR B CA 1
ATOM 2101 C C . TYR B 1 16 ? -5.086 -17.790 118.976 1.00 21.34 16 TYR B C 1
ATOM 2102 O O . TYR B 1 16 ? -3.939 -18.118 119.249 1.00 21.50 16 TYR B O 1
ATOM 2111 N N . GLY B 1 17 ? -5.602 -17.927 117.760 1.00 22.49 17 GLY B N 1
ATOM 2112 C CA . GLY B 1 17 ? -4.782 -18.297 116.619 1.00 23.41 17 GLY B CA 1
ATOM 2113 C C . GLY B 1 17 ? -4.421 -19.765 116.468 1.00 24.14 17 GLY B C 1
ATOM 2114 O O . GLY B 1 17 ? -4.813 -20.604 117.277 1.00 22.97 17 GLY B O 1
ATOM 2115 N N . GLU B 1 18 ? -3.662 -20.062 115.411 1.00 24.48 18 GLU B N 1
ATOM 2116 C CA . GLU B 1 18 ? -3.275 -21.429 115.055 1.00 24.68 18 GLU B CA 1
ATOM 2117 C C . GLU B 1 18 ? -1.821 -21.493 114.582 1.00 23.76 18 GLU B C 1
ATOM 2118 O O . GLU B 1 18 ? -1.323 -20.553 113.963 1.00 23.70 18 GLU B O 1
ATOM 2124 N N . GLY B 1 19 ? -1.150 -22.609 114.858 1.00 23.36 19 GLY B N 1
ATOM 2125 C CA . GLY B 1 19 ? 0.205 -22.820 114.371 1.00 22.74 19 GLY B CA 1
ATOM 2126 C C . GLY B 1 19 ? 1.244 -23.035 115.456 1.00 22.48 19 GLY B C 1
ATOM 2127 O O . GLY B 1 19 ? 0.971 -23.673 116.473 1.00 21.99 19 GLY B O 1
ATOM 2128 N N . VAL B 1 20 ? 2.446 -22.512 115.228 1.00 22.50 20 VAL B N 1
ATOM 2129 C CA . VAL B 1 20 ? 3.521 -22.586 116.211 1.00 22.13 20 VAL B CA 1
ATOM 2130 C C . VAL B 1 20 ? 3.167 -21.727 117.418 1.00 22.41 20 VAL B C 1
ATOM 2131 O O . VAL B 1 20 ? 2.960 -20.524 117.285 1.00 22.66 20 VAL B O 1
ATOM 2135 N N . PRO B 1 21 ? 3.082 -22.349 118.601 1.00 21.74 21 PRO B N 1
ATOM 2136 C CA . PRO B 1 21 ? 2.654 -21.636 119.808 1.00 22.24 21 PRO B CA 1
ATOM 2137 C C . PRO B 1 21 ? 3.644 -20.561 120.262 1.00 22.12 21 PRO B C 1
ATOM 2138 O O . PRO B 1 21 ? 4.855 -20.783 120.281 1.00 22.01 21 PRO B O 1
ATOM 2142 N N . ILE B 1 22 ? 3.114 -19.395 120.613 1.00 22.41 22 ILE B N 1
ATOM 2143 C CA . ILE B 1 22 ? 3.901 -18.348 121.251 1.00 22.49 22 ILE B CA 1
ATOM 2144 C C . ILE B 1 22 ? 3.267 -17.982 122.587 1.00 20.89 22 ILE B C 1
ATOM 2145 O O . ILE B 1 22 ? 2.101 -17.607 122.644 1.00 21.05 22 ILE B O 1
ATOM 2150 N N . VAL B 1 23 ? 4.039 -18.103 123.661 1.00 20.99 23 VAL B N 1
ATOM 2151 C CA . VAL B 1 23 ? 3.549 -17.817 125.005 1.00 21.29 23 VAL B CA 1
ATOM 2152 C C . VAL B 1 23 ? 4.042 -16.455 125.493 1.00 20.57 23 VAL B C 1
ATOM 2153 O O . VAL B 1 23 ? 5.248 -16.234 125.649 1.00 20.48 23 VAL B O 1
ATOM 2157 N N . PHE B 1 24 ? 3.104 -15.542 125.727 1.00 20.25 24 PHE B N 1
ATOM 2158 C CA . PHE B 1 24 ? 3.443 -14.204 126.193 1.00 19.91 24 PHE B CA 1
ATOM 2159 C C . PHE B 1 24 ? 3.333 -14.095 127.711 1.00 19.33 24 PHE B C 1
ATOM 2160 O O . PHE B 1 24 ? 2.294 -14.396 128.298 1.00 19.59 24 PHE B O 1
ATOM 2168 N N . LEU B 1 25 ? 4.420 -13.660 128.337 1.00 19.41 25 LEU B N 1
ATOM 2169 C CA . LEU B 1 25 ? 4.488 -13.550 129.788 1.00 19.31 25 LEU B CA 1
ATOM 2170 C C . LEU B 1 25 ? 4.744 -12.105 130.213 1.00 19.27 25 LEU B C 1
ATOM 2171 O O . LEU B 1 25 ? 5.815 -11.552 129.962 1.00 18.90 25 LEU B O 1
ATOM 2176 N N . HIS B 1 26 ? 3.751 -11.504 130.861 1.00 19.03 26 HIS B N 1
ATOM 2177 C CA . HIS B 1 26 ? 3.779 -10.083 131.200 1.00 19.20 26 HIS B CA 1
ATOM 2178 C C . HIS B 1 26 ? 4.748 -9.766 132.341 1.00 19.98 26 HIS B C 1
ATOM 2179 O O . HIS B 1 26 ? 5.109 -10.652 133.116 1.00 23.55 26 HIS B O 1
ATOM 2186 N N . PRO B 1 27 ? 5.177 -8.495 132.444 1.00 19.60 27 PRO B N 1
ATOM 2187 C CA . PRO B 1 27 ? 6.054 -8.069 133.541 1.00 20.16 27 PRO B CA 1
ATOM 2188 C C . PRO B 1 27 ? 5.350 -7.969 134.894 1.00 19.70 27 PRO B C 1
ATOM 2189 O O . PRO B 1 27 ? 4.130 -8.099 134.984 1.00 19.45 27 PRO B O 1
ATOM 2193 N N . PHE B 1 28 ? 6.142 -7.732 135.934 1.00 20.03 28 PHE B N 1
ATOM 2194 C CA . PHE B 1 28 ? 5.655 -7.643 137.305 1.00 19.99 28 PHE B CA 1
ATOM 2195 C C . PHE B 1 28 ? 4.639 -6.511 137.471 1.00 20.37 28 PHE B C 1
ATOM 2196 O O . PHE B 1 28 ? 4.782 -5.449 136.861 1.00 20.43 28 PHE B O 1
ATOM 2204 N N . SER B 1 29 ? 3.610 -6.775 138.278 1.00 20.26 29 SER B N 1
ATOM 2205 C CA . SER B 1 29 ? 2.542 -5.827 138.632 1.00 19.99 29 SER B CA 1
ATOM 2206 C C . SER B 1 29 ? 1.522 -5.574 137.518 1.00 20.08 29 SER B C 1
ATOM 2207 O O . SER B 1 29 ? 0.533 -4.875 137.735 1.00 20.17 29 SER B O 1
ATOM 2210 N N . THR B 1 30 ? 1.750 -6.139 136.336 1.00 19.88 30 THR B N 1
ATOM 2211 C CA . THR B 1 30 ? 0.822 -5.953 135.222 1.00 19.90 30 THR B CA 1
ATOM 2212 C C . THR B 1 30 ? -0.008 -7.208 134.965 1.00 19.59 30 THR B C 1
ATOM 2213 O O . THR B 1 30 ? -0.174 -8.046 135.851 1.00 19.55 30 THR B O 1
ATOM 2217 N N . ASN B 1 31 ? -0.538 -7.322 133.750 1.00 19.21 31 ASN B N 1
ATOM 2218 C CA . ASN B 1 31 ? -1.261 -8.517 133.326 1.00 19.32 31 ASN B CA 1
ATOM 2219 C C . ASN B 1 31 ? -1.181 -8.720 131.815 1.00 19.43 31 ASN B C 1
ATOM 2220 O O . ASN B 1 31 ? -0.482 -7.991 131.117 1.00 19.46 31 ASN B O 1
ATOM 2225 N N . GLY B 1 32 ? -1.909 -9.715 131.320 1.00 19.24 32 GLY B N 1
ATOM 2226 C CA . GLY B 1 32 ? -1.815 -10.133 129.932 1.00 19.66 32 GLY B CA 1
ATOM 2227 C C . GLY B 1 32 ? -2.198 -9.095 128.892 1.00 19.43 32 GLY B C 1
ATOM 2228 O O . GLY B 1 32 ? -1.660 -9.091 127.784 1.00 19.02 32 GLY B O 1
ATOM 2229 N N . GLY B 1 33 ? -3.123 -8.210 129.252 1.00 20.17 33 GLY B N 1
ATOM 2230 C CA . GLY B 1 33 ? -3.587 -7.161 128.359 1.00 18.99 33 GLY B CA 1
ATOM 2231 C C . GLY B 1 33 ? -2.471 -6.330 127.750 1.00 17.78 33 GLY B C 1
ATOM 2232 O O . GLY B 1 33 ? -2.613 -5.795 126.649 1.00 18.13 33 GLY B O 1
ATOM 2233 N N . ILE B 1 34 ? -1.349 -6.249 128.459 1.00 18.11 34 ILE B N 1
ATOM 2234 C CA . ILE B 1 34 ? -0.168 -5.526 127.994 1.00 18.56 34 ILE B CA 1
ATOM 2235 C C . ILE B 1 34 ? 0.323 -6.005 126.620 1.00 18.41 34 ILE B C 1
ATOM 2236 O O . ILE B 1 34 ? 1.063 -5.293 125.943 1.00 18.83 34 ILE B O 1
ATOM 2241 N N . TRP B 1 35 ? -0.094 -7.199 126.203 1.00 18.31 35 TRP B N 1
ATOM 2242 C CA . TRP B 1 35 ? 0.332 -7.746 124.916 1.00 18.29 35 TRP B CA 1
ATOM 2243 C C . TRP B 1 35 ? -0.682 -7.494 123.801 1.00 19.27 35 TRP B C 1
ATOM 2244 O O . TRP B 1 35 ? -0.653 -8.172 122.770 1.00 19.22 35 TRP B O 1
ATOM 2255 N N . TYR B 1 36 ? -1.560 -6.514 124.003 1.00 18.62 36 TYR B N 1
ATOM 2256 C CA . TYR B 1 36 ? -2.648 -6.237 123.063 1.00 18.65 36 TYR B CA 1
ATOM 2257 C C . TYR B 1 36 ? -2.210 -6.084 121.604 1.00 19.52 36 TYR B C 1
ATOM 2258 O O . TYR B 1 36 ? -2.873 -6.592 120.700 1.00 19.37 36 TYR B O 1
ATOM 2267 N N . PHE B 1 37 ? -1.102 -5.388 121.374 1.00 19.56 37 PHE B N 1
ATOM 2268 C CA . PHE B 1 37 ? -0.656 -5.122 120.009 1.00 19.78 37 PHE B CA 1
ATOM 2269 C C . PHE B 1 37 ? 0.109 -6.294 119.402 1.00 24.10 37 PHE B C 1
ATOM 2270 O O . PHE B 1 37 ? 0.365 -6.319 118.198 1.00 20.54 37 PHE B O 1
ATOM 2278 N N . GLN B 1 38 ? 0.473 -7.264 120.233 1.00 20.40 38 GLN B N 1
ATOM 2279 C CA . GLN B 1 38 ? 1.204 -8.432 119.756 1.00 19.97 38 GLN B CA 1
ATOM 2280 C C . GLN B 1 38 ? 0.268 -9.617 119.579 1.00 20.67 38 GLN B C 1
ATOM 2281 O O . GLN B 1 38 ? 0.363 -10.360 118.604 1.00 21.24 38 GLN B O 1
ATOM 2287 N N . THR B 1 39 ? -0.644 -9.766 120.534 1.00 20.52 39 THR B N 1
ATOM 2288 C CA . THR B 1 39 ? -1.520 -10.928 120.632 1.00 20.51 39 THR B CA 1
ATOM 2289 C C . THR B 1 39 ? -2.262 -11.271 119.342 1.00 20.25 39 THR B C 1
ATOM 2290 O O . THR B 1 39 ? -2.229 -12.413 118.887 1.00 20.51 39 THR B O 1
ATOM 2294 N N . PHE B 1 40 ? -2.921 -10.283 118.750 1.00 20.45 40 PHE B N 1
ATOM 2295 C CA . PHE B 1 40 ? -3.799 -10.537 117.611 1.00 21.34 40 PHE B CA 1
ATOM 2296 C C . PHE B 1 40 ? -3.107 -10.510 116.239 1.00 21.47 40 PHE B C 1
ATOM 2297 O O . PHE B 1 40 ? -3.464 -11.302 115.367 1.00 21.11 40 PHE B O 1
ATOM 2305 N N . PRO B 1 41 ? -2.135 -9.600 116.028 1.00 21.46 41 PRO B N 1
ATOM 2306 C CA . PRO B 1 41 ? -1.384 -9.739 114.774 1.00 21.69 41 PRO B CA 1
ATOM 2307 C C . PRO B 1 41 ? -0.637 -11.066 114.671 1.00 21.64 41 PRO B C 1
ATOM 2308 O O . PRO B 1 41 ? -0.547 -11.632 113.582 1.00 22.05 41 PRO B O 1
ATOM 2312 N N . PHE B 1 42 ? -0.115 -11.557 115.790 1.00 21.70 42 PHE B N 1
ATOM 2313 C CA . PHE B 1 42 ? 0.602 -12.826 115.795 1.00 22.10 42 PHE B CA 1
ATOM 2314 C C . PHE B 1 42 ? -0.357 -14.011 115.876 1.00 22.03 42 PHE B C 1
ATOM 2315 O O . PHE B 1 42 ? 0.045 -15.158 115.684 1.00 21.55 42 PHE B O 1
ATOM 2323 N N . ALA B 1 43 ? -1.625 -13.730 116.156 1.00 21.98 43 ALA B N 1
ATOM 2324 C CA . ALA B 1 43 ? -2.651 -14.764 116.128 1.00 21.74 43 ALA B CA 1
ATOM 2325 C C . ALA B 1 43 ? -3.014 -15.079 114.682 1.00 22.28 43 ALA B C 1
ATOM 2326 O O . ALA B 1 43 ? -3.656 -16.088 114.395 1.00 27.59 43 ALA B O 1
ATOM 2328 N N . GLN B 1 44 ? -2.596 -14.203 113.773 1.00 22.51 44 GLN B N 1
ATOM 2329 C CA . GLN B 1 44 ? -2.784 -14.432 112.348 1.00 22.56 44 GLN B CA 1
ATOM 2330 C C . GLN B 1 44 ? -1.839 -15.515 111.843 1.00 21.71 44 GLN B C 1
ATOM 2331 O O . GLN B 1 44 ? -2.147 -16.218 110.883 1.00 22.85 44 GLN B O 1
ATOM 2337 N N . THR B 1 45 ? -0.690 -15.646 112.499 1.00 21.97 45 THR B N 1
ATOM 2338 C CA . THR B 1 45 ? 0.355 -16.554 112.041 1.00 21.58 45 THR B CA 1
ATOM 2339 C C . THR B 1 45 ? 0.701 -17.643 113.053 1.00 21.74 45 THR B C 1
ATOM 2340 O O . THR B 1 45 ? 1.284 -18.665 112.694 1.00 22.07 45 THR B O 1
ATOM 2344 N N . ASN B 1 46 ? 0.348 -17.428 114.316 1.00 22.75 46 ASN B N 1
ATOM 2345 C CA . ASN B 1 46 ? 0.754 -18.347 115.374 1.00 21.87 46 ASN B CA 1
ATOM 2346 C C . ASN B 1 46 ? -0.352 -18.664 116.372 1.00 21.97 46 ASN B C 1
ATOM 2347 O O . ASN B 1 46 ? -1.400 -18.023 116.376 1.00 22.01 46 ASN B O 1
ATOM 2352 N N . HIS B 1 47 ? -0.105 -19.660 117.218 1.00 21.97 47 HIS B N 1
ATOM 2353 C CA . HIS B 1 47 ? -0.993 -19.953 118.336 1.00 22.08 47 HIS B CA 1
ATOM 2354 C C . HIS B 1 47 ? -0.572 -19.143 119.557 1.00 21.62 47 HIS B C 1
ATOM 2355 O O . HIS B 1 47 ? 0.233 -19.592 120.369 1.00 23.22 47 HIS B O 1
ATOM 2362 N N . VAL B 1 48 ? -1.128 -17.945 119.673 1.00 21.18 48 VAL B N 1
ATOM 2363 C CA . VAL B 1 48 ? -0.821 -17.035 120.767 1.00 20.96 48 VAL B CA 1
ATOM 2364 C C . VAL B 1 48 ? -1.526 -17.411 122.071 1.00 20.33 48 VAL B C 1
ATOM 2365 O O . VAL B 1 48 ? -2.748 -17.550 122.117 1.00 19.69 48 VAL B O 1
ATOM 2369 N N . ILE B 1 49 ? -0.736 -17.568 123.129 1.00 20.05 49 ILE B N 1
ATOM 2370 C CA . ILE B 1 49 ? -1.239 -17.884 124.462 1.00 20.76 49 ILE B CA 1
ATOM 2371 C C . ILE B 1 49 ? -0.776 -16.824 125.458 1.00 20.08 49 ILE B C 1
ATOM 2372 O O . ILE B 1 49 ? 0.423 -16.639 125.658 1.00 19.54 49 ILE B O 1
ATOM 2377 N N . VAL B 1 50 ? -1.723 -16.130 126.080 1.00 20.30 50 VAL B N 1
ATOM 2378 C CA . VAL B 1 50 ? -1.390 -15.018 126.968 1.00 20.29 50 VAL B CA 1
ATOM 2379 C C . VAL B 1 50 ? -1.819 -15.300 128.405 1.00 19.97 50 VAL B C 1
ATOM 2380 O O . VAL B 1 50 ? -3.000 -15.458 128.682 1.00 19.73 50 VAL B O 1
ATOM 2384 N N . ILE B 1 51 ? -0.858 -15.348 129.321 1.00 19.59 51 ILE B N 1
ATOM 2385 C CA . ILE B 1 51 ? -1.146 -15.774 130.687 1.00 20.67 51 ILE B CA 1
ATOM 2386 C C . ILE B 1 51 ? -1.056 -14.650 131.719 1.00 20.18 51 ILE B C 1
ATOM 2387 O O . ILE B 1 51 ? -0.135 -13.835 131.691 1.00 19.72 51 ILE B O 1
ATOM 2392 N N . ASP B 1 52 ? -2.034 -14.613 132.620 1.00 20.33 52 ASP B N 1
ATOM 2393 C CA . ASP B 1 52 ? -1.957 -13.784 133.816 1.00 20.05 52 ASP B CA 1
ATOM 2394 C C . ASP B 1 52 ? -1.253 -14.558 134.925 1.00 20.49 52 ASP B C 1
ATOM 2395 O O . ASP B 1 52 ? -1.736 -15.603 135.360 1.00 21.63 52 ASP B O 1
ATOM 2400 N N . HIS B 1 53 ? -0.109 -14.050 135.372 1.00 19.92 53 HIS B N 1
ATOM 2401 C CA . HIS B 1 53 ? 0.621 -14.664 136.476 1.00 20.73 53 HIS B CA 1
ATOM 2402 C C . HIS B 1 53 ? -0.239 -14.683 137.733 1.00 21.10 53 HIS B C 1
ATOM 2403 O O . HIS B 1 53 ? -1.144 -13.861 137.882 1.00 20.30 53 HIS B O 1
ATOM 2410 N N . ARG B 1 54 ? 0.033 -15.622 138.633 1.00 22.11 54 ARG B N 1
ATOM 2411 C CA . ARG B 1 54 ? -0.673 -15.651 139.905 1.00 22.33 54 ARG B CA 1
ATOM 2412 C C . ARG B 1 54 ? -0.371 -14.369 140.672 1.00 21.95 54 ARG B C 1
ATOM 2413 O O . ARG B 1 54 ? 0.766 -13.897 140.688 1.00 21.22 54 ARG B O 1
ATOM 2421 N N . GLY B 1 55 ? -1.399 -13.793 141.283 1.00 21.71 55 GLY B N 1
ATOM 2422 C CA . GLY B 1 55 ? -1.255 -12.527 141.973 1.00 20.99 55 GLY B CA 1
ATOM 2423 C C . GLY B 1 55 ? -1.470 -11.342 141.052 1.00 20.81 55 GLY B C 1
ATOM 2424 O O . GLY B 1 55 ? -1.386 -10.191 141.481 1.00 20.73 55 GLY B O 1
ATOM 2425 N N . HIS B 1 56 ? -1.757 -11.624 139.784 1.00 20.91 56 HIS B N 1
ATOM 2426 C CA . HIS B 1 56 ? -1.923 -10.578 138.780 1.00 20.26 56 HIS B CA 1
ATOM 2427 C C . HIS B 1 56 ? -3.241 -10.690 138.023 1.00 20.62 56 HIS B C 1
ATOM 2428 O O . HIS B 1 56 ? -3.691 -11.789 137.699 1.00 20.88 56 HIS B O 1
ATOM 2435 N N . GLY B 1 57 ? -3.846 -9.539 137.744 1.00 20.77 57 GLY B N 1
ATOM 2436 C CA . GLY B 1 57 ? -5.025 -9.453 136.901 1.00 20.57 57 GLY B CA 1
ATOM 2437 C C . GLY B 1 57 ? -6.189 -10.346 137.284 1.00 20.94 57 GLY B C 1
ATOM 2438 O O . GLY B 1 57 ? -6.819 -10.159 138.325 1.00 21.35 57 GLY B O 1
ATOM 2439 N N . ARG B 1 58 ? -6.468 -11.327 136.433 1.00 21.49 58 ARG B N 1
ATOM 2440 C CA . ARG B 1 58 ? -7.646 -12.170 136.583 1.00 20.92 58 ARG B CA 1
ATOM 2441 C C . ARG B 1 58 ? -7.321 -13.500 137.256 1.00 20.87 58 ARG B C 1
ATOM 2442 O O . ARG B 1 58 ? -8.207 -14.324 137.477 1.00 20.38 58 ARG B O 1
ATOM 2450 N N . SER B 1 59 ? -6.048 -13.710 137.574 1.00 21.11 59 SER B N 1
ATOM 2451 C CA . SER B 1 59 ? -5.622 -14.941 138.231 1.00 22.25 59 SER B CA 1
ATOM 2452 C C . SER B 1 59 ? -5.818 -14.861 139.741 1.00 23.27 59 SER B C 1
ATOM 2453 O O . SER B 1 59 ? -5.950 -13.771 140.302 1.00 21.79 59 SER B O 1
ATOM 2456 N N . ASP B 1 60 ? -5.844 -16.021 140.392 1.00 24.60 60 ASP B N 1
ATOM 2457 C CA . ASP B 1 60 ? -5.961 -16.080 141.844 1.00 24.46 60 ASP B CA 1
ATOM 2458 C C . ASP B 1 60 ? -4.732 -15.476 142.505 1.00 23.73 60 ASP B C 1
ATOM 2459 O O . ASP B 1 60 ? -3.643 -15.477 141.932 1.00 23.06 60 ASP B O 1
ATOM 2464 N N . LYS B 1 61 ? -4.913 -14.958 143.713 1.00 23.73 61 LYS B N 1
ATOM 2465 C CA . LYS B 1 61 ? -3.844 -14.245 144.399 1.00 23.08 61 LYS B CA 1
ATOM 2466 C C . LYS B 1 61 ? -3.661 -14.745 145.830 1.00 24.03 61 LYS B C 1
ATOM 2467 O O . LYS B 1 61 ? -4.079 -14.084 146.781 1.00 23.61 61 LYS B O 1
ATOM 2473 N N . PRO B 1 62 ? -3.033 -15.923 145.985 1.00 24.45 62 PRO B N 1
ATOM 2474 C CA . PRO B 1 62 ? -2.808 -16.523 147.304 1.00 24.14 62 PRO B CA 1
ATOM 2475 C C . PRO B 1 62 ? -1.847 -15.709 148.161 1.00 25.13 62 PRO B C 1
ATOM 2476 O O . PRO B 1 62 ? -1.177 -14.809 147.656 1.00 25.20 62 PRO B O 1
ATOM 2480 N N . ALA B 1 63 ? -1.782 -16.032 149.448 1.00 25.80 63 ALA B N 1
ATOM 2481 C CA . ALA B 1 63 ? -0.950 -15.283 150.378 1.00 26.60 63 ALA B CA 1
ATOM 2482 C C . ALA B 1 63 ? 0.534 -15.556 150.155 1.00 26.11 63 ALA B C 1
ATOM 2483 O O . ALA B 1 63 ? 1.373 -14.692 150.406 1.00 25.31 63 ALA B O 1
ATOM 2485 N N . THR B 1 64 ? 0.852 -16.758 149.682 1.00 27.69 64 THR B N 1
ATOM 2486 C CA . THR B 1 64 ? 2.239 -17.161 149.455 1.00 28.44 64 THR B CA 1
ATOM 2487 C C . THR B 1 64 ? 2.391 -18.022 148.201 1.00 27.36 64 THR B C 1
ATOM 2488 O O . THR B 1 64 ? 1.406 -18.363 147.547 1.00 26.54 64 THR B O 1
ATOM 2492 N N . GLY B 1 65 ? 3.633 -18.366 147.872 1.00 28.53 65 GLY B N 1
ATOM 2493 C CA . GLY B 1 65 ? 3.920 -19.236 146.744 1.00 28.67 65 GLY B CA 1
ATOM 2494 C C . GLY B 1 65 ? 4.301 -18.497 145.474 1.00 27.18 65 GLY B C 1
ATOM 2495 O O . GLY B 1 65 ? 3.811 -18.823 144.394 1.00 27.28 65 GLY B O 1
ATOM 2496 N N . TYR B 1 66 ? 5.182 -17.508 145.597 1.00 26.78 66 TYR B N 1
ATOM 2497 C CA . TYR B 1 66 ? 5.594 -16.717 144.441 1.00 25.97 66 TYR B CA 1
ATOM 2498 C C . TYR B 1 66 ? 7.084 -16.828 144.134 1.00 25.57 66 TYR B C 1
ATOM 2499 O O . TYR B 1 66 ? 7.747 -15.823 143.872 1.00 24.90 66 TYR B O 1
ATOM 2508 N N . SER B 1 67 ? 7.613 -18.045 144.170 1.00 26.25 67 SER B N 1
ATOM 2509 C CA . SER B 1 67 ? 8.942 -18.282 143.628 1.00 26.30 67 SER B CA 1
ATOM 2510 C C . SER B 1 67 ? 8.779 -18.450 142.124 1.00 24.85 67 SER B C 1
ATOM 2511 O O . SER B 1 67 ? 7.700 -18.809 141.653 1.00 24.53 67 SER B O 1
ATOM 2514 N N . ILE B 1 68 ? 9.840 -18.181 141.373 1.00 24.69 68 ILE B N 1
ATOM 2515 C CA . ILE B 1 68 ? 9.777 -18.216 139.915 1.00 24.59 68 ILE B CA 1
ATOM 2516 C C . ILE B 1 68 ? 9.424 -19.613 139.398 1.00 24.00 68 ILE B C 1
ATOM 2517 O O . ILE B 1 68 ? 8.777 -19.760 138.357 1.00 24.77 68 ILE B O 1
ATOM 2522 N N . MET B 1 69 ? 9.832 -20.633 140.145 1.00 23.66 69 MET B N 1
ATOM 2523 C CA . MET B 1 69 ? 9.578 -22.018 139.761 1.00 24.25 69 MET B CA 1
ATOM 2524 C C . MET B 1 69 ? 8.085 -22.333 139.734 1.00 24.55 69 MET B C 1
ATOM 2525 O O . MET B 1 69 ? 7.597 -23.021 138.834 1.00 24.57 69 MET B O 1
ATOM 2530 N N . GLU B 1 70 ? 7.367 -21.818 140.725 1.00 24.89 70 GLU B N 1
ATOM 2531 C CA . GLU B 1 70 ? 5.927 -22.019 140.828 1.00 25.70 70 GLU B CA 1
ATOM 2532 C C . GLU B 1 70 ? 5.190 -21.296 139.700 1.00 24.61 70 GLU B C 1
ATOM 2533 O O . GLU B 1 70 ? 4.196 -21.798 139.163 1.00 24.62 70 GLU B O 1
ATOM 2539 N N . HIS B 1 71 ? 5.688 -20.111 139.355 1.00 23.98 71 HIS B N 1
ATOM 2540 C CA . HIS B 1 71 ? 5.208 -19.367 138.195 1.00 23.42 71 HIS B CA 1
ATOM 2541 C C . HIS B 1 71 ? 5.353 -20.208 136.932 1.00 22.75 71 HIS B C 1
ATOM 2542 O O . HIS B 1 71 ? 4.409 -20.362 136.140 1.00 22.71 71 HIS B O 1
ATOM 2549 N N . ALA B 1 72 ? 6.556 -20.746 136.755 1.00 22.89 72 ALA B N 1
ATOM 2550 C CA . ALA B 1 72 ? 6.860 -21.609 135.625 1.00 23.57 72 ALA B CA 1
ATOM 2551 C C . ALA B 1 72 ? 5.887 -22.781 135.564 1.00 24.39 72 ALA B C 1
ATOM 2552 O O . ALA B 1 72 ? 5.353 -23.091 134.503 1.00 24.53 72 ALA B O 1
ATOM 2554 N N . ASP B 1 73 ? 5.641 -23.413 136.709 1.00 24.67 73 ASP B N 1
ATOM 2555 C CA . ASP B 1 73 ? 4.712 -24.539 136.767 1.00 26.22 73 ASP B CA 1
ATOM 2556 C C . ASP B 1 73 ? 3.276 -24.126 136.438 1.00 25.44 73 ASP B C 1
ATOM 2557 O O . ASP B 1 73 ? 2.503 -24.923 135.902 1.00 25.25 73 ASP B O 1
ATOM 2562 N N . ASP B 1 74 ? 2.917 -22.886 136.760 1.00 24.80 74 ASP B N 1
ATOM 2563 C CA . ASP B 1 74 ? 1.631 -22.348 136.323 1.00 24.66 74 ASP B CA 1
ATOM 2564 C C . ASP B 1 74 ? 1.599 -22.312 134.798 1.00 24.30 74 ASP B C 1
ATOM 2565 O O . ASP B 1 74 ? 0.599 -22.694 134.166 1.00 23.81 74 ASP B O 1
ATOM 2570 N N . VAL B 1 75 ? 2.708 -21.865 134.211 1.00 23.91 75 VAL B N 1
ATOM 2571 C CA . VAL B 1 75 ? 2.834 -21.848 132.756 1.00 23.63 75 VAL B CA 1
ATOM 2572 C C . VAL B 1 75 ? 2.672 -23.248 132.146 1.00 23.92 75 VAL B C 1
ATOM 2573 O O . VAL B 1 75 ? 1.876 -23.424 131.220 1.00 24.14 75 VAL B O 1
ATOM 2577 N N . VAL B 1 76 ? 3.396 -24.246 132.658 1.00 24.15 76 VAL B N 1
ATOM 2578 C CA . VAL B 1 76 ? 3.283 -25.593 132.083 1.00 24.76 76 VAL B CA 1
ATOM 2579 C C . VAL B 1 76 ? 1.902 -26.190 132.350 1.00 24.44 76 VAL B C 1
ATOM 2580 O O . VAL B 1 76 ? 1.447 -27.052 131.605 1.00 25.17 76 VAL B O 1
ATOM 2584 N N . ALA B 1 77 ? 1.236 -25.729 133.406 1.00 24.62 77 ALA B N 1
ATOM 2585 C CA . ALA B 1 77 ? -0.127 -26.167 133.680 1.00 24.80 77 ALA B CA 1
ATOM 2586 C C . ALA B 1 77 ? -1.042 -25.688 132.559 1.00 25.05 77 ALA B C 1
ATOM 2587 O O . ALA B 1 77 ? -1.819 -26.470 131.983 1.00 25.68 77 ALA B O 1
ATOM 2589 N N . VAL B 1 78 ? -0.930 -24.397 132.249 1.00 25.49 78 VAL B N 1
ATOM 2590 C CA . VAL B 1 78 ? -1.638 -23.827 131.106 1.00 25.29 78 VAL B CA 1
ATOM 2591 C C . VAL B 1 78 ? -1.335 -24.609 129.828 1.00 24.57 78 VAL B C 1
ATOM 2592 O O . VAL B 1 78 ? -2.244 -24.949 129.072 1.00 27.07 78 VAL B O 1
ATOM 2596 N N . LEU B 1 79 ? -0.058 -24.905 129.601 1.00 24.83 79 LEU B N 1
ATOM 2597 C CA . LEU B 1 79 ? 0.359 -25.628 128.399 1.00 26.01 79 LEU B CA 1
ATOM 2598 C C . LEU B 1 79 ? -0.217 -27.042 128.335 1.00 25.79 79 LEU B C 1
ATOM 2599 O O . LEU B 1 79 ? -0.510 -27.552 127.253 1.00 26.10 79 LEU B O 1
ATOM 2604 N N . ASP B 1 80 ? -0.377 -27.667 129.497 1.00 25.60 80 ASP B N 1
ATOM 2605 C CA . ASP B 1 80 ? -0.907 -29.021 129.580 1.00 26.02 80 ASP B CA 1
ATOM 2606 C C . ASP B 1 80 ? -2.394 -29.041 129.275 1.00 26.27 80 ASP B C 1
ATOM 2607 O O . ASP B 1 80 ? -2.874 -29.916 128.553 1.00 27.54 80 ASP B O 1
ATOM 2612 N N . ALA B 1 81 ? -3.123 -28.076 129.828 1.00 26.26 81 ALA B N 1
ATOM 2613 C CA . ALA B 1 81 ? -4.553 -27.981 129.552 1.00 26.48 81 ALA B CA 1
ATOM 2614 C C . ALA B 1 81 ? -4.817 -27.721 128.070 1.00 26.55 81 ALA B C 1
ATOM 2615 O O . ALA B 1 81 ? -5.818 -28.178 127.520 1.00 25.90 81 ALA B O 1
ATOM 2617 N N . LEU B 1 82 ? -3.911 -26.988 127.430 1.00 26.47 82 LEU B N 1
ATOM 2618 C CA . LEU B 1 82 ? -4.044 -26.658 126.014 1.00 26.57 82 LEU B CA 1
ATOM 2619 C C . LEU B 1 82 ? -3.392 -27.710 125.119 1.00 27.14 82 LEU B C 1
ATOM 2620 O O . LEU B 1 82 ? -3.312 -27.528 123.904 1.00 26.60 82 LEU B O 1
ATOM 2625 N N . LYS B 1 83 ? -2.932 -28.801 125.727 1.00 27.87 83 LYS B N 1
ATOM 2626 C CA . LYS B 1 83 ? -2.246 -29.880 125.014 1.00 28.53 83 LYS B CA 1
ATOM 2627 C C . LYS B 1 83 ? -1.121 -29.351 124.123 1.00 27.22 83 LYS B C 1
ATOM 2628 O O . LYS B 1 83 ? -0.937 -29.816 122.998 1.00 27.32 83 LYS B O 1
ATOM 2634 N N . VAL B 1 84 ? -0.379 -28.370 124.626 1.00 26.60 84 VAL B N 1
ATOM 2635 C CA . VAL B 1 84 ? 0.704 -27.760 123.862 1.00 27.40 84 VAL B CA 1
ATOM 2636 C C . VAL B 1 84 ? 2.045 -28.389 124.231 1.00 27.49 84 VAL B C 1
ATOM 2637 O O . VAL B 1 84 ? 2.418 -28.430 125.402 1.00 26.50 84 VAL B O 1
ATOM 2641 N N . ASP B 1 85 ? 2.767 -28.881 123.229 1.00 27.97 85 ASP B N 1
ATOM 2642 C CA . ASP B 1 85 ? 4.014 -29.600 123.471 1.00 28.73 85 ASP B CA 1
ATOM 2643 C C . ASP B 1 85 ? 5.231 -28.677 123.504 1.00 28.10 85 ASP B C 1
ATOM 2644 O O . ASP B 1 85 ? 6.033 -28.732 124.431 1.00 27.34 85 ASP B O 1
ATOM 2649 N N . ARG B 1 86 ? 5.377 -27.839 122.484 1.00 27.48 86 ARG B N 1
ATOM 2650 C CA . ARG B 1 86 ? 6.500 -26.909 122.429 1.00 27.18 86 ARG B CA 1
ATOM 2651 C C . ARG B 1 86 ? 6.017 -25.502 122.101 1.00 25.22 86 ARG B C 1
ATOM 2652 O O . ARG B 1 86 ? 4.998 -25.333 121.437 1.00 24.91 86 ARG B O 1
ATOM 2660 N N . ALA B 1 87 ? 6.751 -24.495 122.564 1.00 24.72 87 ALA B N 1
ATOM 2661 C CA . ALA B 1 87 ? 6.376 -23.112 122.300 1.00 23.64 87 ALA B CA 1
ATOM 2662 C C . ALA B 1 87 ? 7.564 -22.158 122.341 1.00 23.82 87 ALA B C 1
ATOM 2663 O O . ALA B 1 87 ? 8.579 -22.428 122.984 1.00 23.75 87 ALA B O 1
ATOM 2665 N N . VAL B 1 88 ? 7.418 -21.043 121.631 1.00 24.25 88 VAL B N 1
ATOM 2666 C CA . VAL B 1 88 ? 8.356 -19.927 121.695 1.00 24.34 88 VAL B CA 1
ATOM 2667 C C . VAL B 1 88 ? 7.956 -19.015 122.853 1.00 23.31 88 VAL B C 1
ATOM 2668 O O . VAL B 1 88 ? 6.789 -18.663 122.986 1.00 22.52 88 VAL B O 1
ATOM 2672 N N . PHE B 1 89 ? 8.904 -18.632 123.699 1.00 23.26 89 PHE B N 1
ATOM 2673 C CA . PHE B 1 89 ? 8.540 -17.846 124.873 1.00 23.06 89 PHE B CA 1
ATOM 2674 C C . PHE B 1 89 ? 8.977 -16.386 124.796 1.00 22.48 89 PHE B C 1
ATOM 2675 O O . PHE B 1 89 ? 10.140 -16.079 124.538 1.00 23.49 89 PHE B O 1
ATOM 2683 N N . VAL B 1 90 ? 8.017 -15.492 125.019 1.00 20.99 90 VAL B N 1
ATOM 2684 C CA . VAL B 1 90 ? 8.290 -14.060 125.064 1.00 21.85 90 VAL B CA 1
ATOM 2685 C C . VAL B 1 90 ? 8.035 -13.515 126.466 1.00 20.42 90 VAL B C 1
ATOM 2686 O O . VAL B 1 90 ? 6.891 -13.316 126.865 1.00 19.54 90 VAL B O 1
ATOM 2690 N N . GLY B 1 91 ? 9.108 -13.274 127.210 1.00 20.28 91 GLY B N 1
ATOM 2691 C CA . GLY B 1 91 ? 8.992 -12.857 128.595 1.00 19.77 91 GLY B CA 1
ATOM 2692 C C . GLY B 1 91 ? 9.513 -11.464 128.893 1.00 19.40 91 GLY B C 1
ATOM 2693 O O . GLY B 1 91 ? 10.609 -11.095 128.479 1.00 19.71 91 GLY B O 1
ATOM 2694 N N . ASN B 1 92 ? 8.718 -10.693 129.628 1.00 19.80 92 ASN B N 1
ATOM 2695 C CA . ASN B 1 92 ? 9.088 -9.339 130.018 1.00 19.58 92 ASN B CA 1
ATOM 2696 C C . ASN B 1 92 ? 9.315 -9.258 131.526 1.00 20.60 92 ASN B C 1
ATOM 2697 O O . ASN B 1 92 ? 8.449 -9.652 132.304 1.00 20.35 92 ASN B O 1
ATOM 2702 N N . SER B 1 93 ? 10.485 -8.759 131.924 1.00 21.32 93 SER B N 1
ATOM 2703 C CA . SER B 1 93 ? 10.879 -8.688 133.332 1.00 21.79 93 SER B CA 1
ATOM 2704 C C . SER B 1 93 ? 10.762 -10.043 134.013 1.00 22.00 93 SER B C 1
ATOM 2705 O O . SER B 1 93 ? 11.568 -10.942 133.782 1.00 22.63 93 SER B O 1
ATOM 2708 N N . ILE B 1 94 ? 9.740 -10.178 134.849 1.00 22.73 94 ILE B N 1
ATOM 2709 C CA . ILE B 1 94 ? 9.499 -11.421 135.561 1.00 22.97 94 ILE B CA 1
ATOM 2710 C C . ILE B 1 94 ? 9.147 -12.526 134.565 1.00 21.69 94 ILE B C 1
ATOM 2711 O O . ILE B 1 94 ? 9.428 -13.696 134.808 1.00 21.81 94 ILE B O 1
ATOM 2716 N N . GLY B 1 95 ? 8.567 -12.143 133.431 1.00 21.38 95 GLY B N 1
ATOM 2717 C CA . GLY B 1 95 ? 8.240 -13.086 132.377 1.00 20.98 95 GLY B CA 1
ATOM 2718 C C . GLY B 1 95 ? 9.483 -13.749 131.819 1.00 20.75 95 GLY B C 1
ATOM 2719 O O . GLY B 1 95 ? 9.475 -14.939 131.509 1.00 20.71 95 GLY B O 1
ATOM 2720 N N . GLY B 1 96 ? 10.551 -12.968 131.689 1.00 20.86 96 GLY B N 1
ATOM 2721 C CA . GLY B 1 96 ? 11.834 -13.485 131.252 1.00 21.16 96 GLY B CA 1
ATOM 2722 C C . GLY B 1 96 ? 12.418 -14.454 132.260 1.00 21.00 96 GLY B C 1
ATOM 2723 O O . GLY B 1 96 ? 12.963 -15.492 131.888 1.00 21.45 96 GLY B O 1
ATOM 2724 N N . MET B 1 97 ? 12.302 -14.114 133.541 1.00 22.84 97 MET B N 1
ATOM 2725 C CA . MET B 1 97 ? 12.762 -14.988 134.613 1.00 23.02 97 MET B CA 1
ATOM 2726 C C . MET B 1 97 ? 12.019 -16.317 134.565 1.00 22.09 97 MET B C 1
ATOM 2727 O O . MET B 1 97 ? 12.628 -17.388 134.620 1.00 21.77 97 MET B O 1
ATOM 2732 N N . ILE B 1 98 ? 10.698 -16.231 134.451 1.00 21.97 98 ILE B N 1
ATOM 2733 C CA . ILE B 1 98 ? 9.842 -17.408 134.367 1.00 21.91 98 ILE B CA 1
ATOM 2734 C C . ILE B 1 98 ? 10.205 -18.268 133.163 1.00 21.68 98 ILE B C 1
ATOM 2735 O O . ILE B 1 98 ? 10.283 -19.493 133.262 1.00 21.95 98 ILE B O 1
ATOM 2740 N N . ALA B 1 99 ? 10.441 -17.614 132.031 1.00 22.29 99 ALA B N 1
ATOM 2741 C CA . ALA B 1 99 ? 10.785 -18.307 130.796 1.00 21.60 99 ALA B CA 1
ATOM 2742 C C . ALA B 1 99 ? 12.125 -19.033 130.913 1.00 21.77 99 ALA B C 1
ATOM 2743 O O . ALA B 1 99 ? 12.250 -20.183 130.495 1.00 22.30 99 ALA B O 1
ATOM 2745 N N . MET B 1 100 ? 13.120 -18.362 131.486 1.00 21.54 100 MET B N 1
ATOM 2746 C CA . MET B 1 100 ? 14.438 -18.964 131.669 1.00 21.87 100 MET B CA 1
ATOM 2747 C C . MET B 1 100 ? 14.375 -20.146 132.645 1.00 22.32 100 MET B C 1
ATOM 2748 O O . MET B 1 100 ? 14.977 -21.200 132.404 1.00 22.71 100 MET B O 1
ATOM 2753 N N . GLN B 1 101 ? 13.631 -19.975 133.735 1.00 22.79 101 GLN B N 1
ATOM 2754 C CA . GLN B 1 101 ? 13.407 -21.066 134.682 1.00 22.67 101 GLN B CA 1
ATOM 2755 C C . GLN B 1 101 ? 12.756 -22.255 133.977 1.00 23.29 101 GLN B C 1
ATOM 2756 O O . GLN B 1 101 ? 13.108 -23.416 134.222 1.00 23.22 101 GLN B O 1
ATOM 2762 N N . LEU B 1 102 ? 11.817 -21.951 133.086 1.00 23.48 102 LEU B N 1
ATOM 2763 C CA . LEU B 1 102 ? 11.125 -22.975 132.315 1.00 23.84 102 LEU B CA 1
ATOM 2764 C C . LEU B 1 102 ? 12.089 -23.687 131.374 1.00 23.49 102 LEU B C 1
ATOM 2765 O O . LEU B 1 102 ? 11.944 -24.880 131.104 1.00 23.48 102 LEU B O 1
ATOM 2770 N N . ASN B 1 103 ? 13.069 -22.943 130.869 1.00 23.10 103 ASN B N 1
ATOM 2771 C CA . ASN B 1 103 ? 14.136 -23.529 130.067 1.00 23.42 103 ASN B CA 1
ATOM 2772 C C . ASN B 1 103 ? 14.962 -24.504 130.890 1.00 23.59 103 ASN B C 1
ATOM 2773 O O . ASN B 1 103 ? 15.360 -25.562 130.401 1.00 23.40 103 ASN B O 1
ATOM 2778 N N . LEU B 1 104 ? 15.217 -24.144 132.143 1.00 23.60 104 LEU B N 1
ATOM 2779 C CA . LEU B 1 104 ? 15.993 -25.006 133.029 1.00 23.69 104 LEU B CA 1
ATOM 2780 C C . LEU B 1 104 ? 15.263 -26.292 133.417 1.00 23.83 104 LEU B C 1
ATOM 2781 O O . LEU B 1 104 ? 15.861 -27.368 133.422 1.00 23.97 104 LEU B O 1
ATOM 2786 N N . ASP B 1 105 ? 13.978 -26.189 133.743 1.00 24.39 105 ASP B N 1
ATOM 2787 C CA . ASP B 1 105 ? 13.246 -27.358 134.235 1.00 24.34 105 ASP B CA 1
ATOM 2788 C C . ASP B 1 105 ? 12.599 -28.189 133.129 1.00 25.02 105 ASP B C 1
ATOM 2789 O O . ASP B 1 105 ? 12.448 -29.403 133.270 1.00 25.22 105 ASP B O 1
ATOM 2794 N N . HIS B 1 106 ? 12.213 -27.541 132.036 1.00 25.38 106 HIS B N 1
ATOM 2795 C CA . HIS B 1 106 ? 11.562 -28.245 130.935 1.00 25.91 106 HIS B CA 1
ATOM 2796 C C . HIS B 1 106 ? 12.078 -27.782 129.575 1.00 26.35 106 HIS B C 1
ATOM 2797 O O . HIS B 1 106 ? 11.345 -27.151 128.814 1.00 25.78 106 HIS B O 1
ATOM 2804 N N . PRO B 1 107 ? 13.341 -28.112 129.258 1.00 26.32 107 PRO B N 1
ATOM 2805 C CA . PRO B 1 107 ? 13.989 -27.652 128.023 1.00 26.08 107 PRO B CA 1
ATOM 2806 C C . PRO B 1 107 ? 13.349 -28.222 126.760 1.00 26.38 107 PRO B C 1
ATOM 2807 O O . PRO B 1 107 ? 13.501 -27.652 125.679 1.00 26.27 107 PRO B O 1
ATOM 2811 N N . GLN B 1 108 ? 12.639 -29.335 126.903 1.00 28.24 108 GLN B N 1
ATOM 2812 C CA . GLN B 1 108 ? 12.000 -29.994 125.772 1.00 28.27 108 GLN B CA 1
ATOM 2813 C C . GLN B 1 108 ? 10.662 -29.342 125.444 1.00 28.23 108 GLN B C 1
ATOM 2814 O O . GLN B 1 108 ? 9.958 -29.765 124.528 1.00 30.28 108 GLN B O 1
ATOM 2820 N N . ARG B 1 109 ? 10.319 -28.308 126.202 1.00 27.40 109 ARG B N 1
ATOM 2821 C CA . ARG B 1 109 ? 9.080 -27.577 125.990 1.00 26.84 109 ARG B CA 1
ATOM 2822 C C . ARG B 1 109 ? 9.355 -26.223 125.346 1.00 25.92 109 ARG B C 1
ATOM 2823 O O . ARG B 1 109 ? 8.448 -25.411 125.179 1.00 24.98 109 ARG B O 1
ATOM 2831 N N . VAL B 1 110 ? 10.611 -25.989 124.977 1.00 26.18 110 VAL B N 1
ATOM 2832 C CA . VAL B 1 110 ? 11.022 -24.690 124.450 1.00 26.05 110 VAL B CA 1
ATOM 2833 C C . VAL B 1 110 ? 11.532 -24.754 123.011 1.00 26.53 110 VAL B C 1
ATOM 2834 O O . VAL B 1 110 ? 12.464 -25.496 122.703 1.00 30.07 110 VAL B O 1
ATOM 2838 N N . ILE B 1 111 ? 10.916 -23.961 122.139 1.00 26.45 111 ILE B N 1
ATOM 2839 C CA . ILE B 1 111 ? 11.383 -23.816 120.764 1.00 26.39 111 ILE B CA 1
ATOM 2840 C C . ILE B 1 111 ? 12.483 -22.762 120.693 1.00 26.62 111 ILE B C 1
ATOM 2841 O O . ILE B 1 111 ? 13.547 -22.990 120.119 1.00 26.95 111 ILE B O 1
ATOM 2846 N N . GLY B 1 112 ? 12.207 -21.607 121.289 1.00 26.32 112 GLY B N 1
ATOM 2847 C CA . GLY B 1 112 ? 13.142 -20.499 121.326 1.00 27.88 112 GLY B CA 1
ATOM 2848 C C . GLY B 1 112 ? 12.643 -19.441 122.289 1.00 27.07 112 GLY B C 1
ATOM 2849 O O . GLY B 1 112 ? 11.504 -19.510 122.747 1.00 26.29 112 GLY B O 1
ATOM 2850 N N . ASN B 1 113 ? 13.483 -18.457 122.597 1.00 28.84 113 ASN B N 1
ATOM 2851 C CA . ASN B 1 113 ? 13.119 -17.449 123.588 1.00 27.34 113 ASN B CA 1
ATOM 2852 C C . ASN B 1 113 ? 13.361 -16.010 123.145 1.00 27.94 113 ASN B C 1
ATOM 2853 O O . ASN B 1 113 ? 14.384 -15.696 122.536 1.00 28.57 113 ASN B O 1
ATOM 2858 N N . LEU B 1 114 ? 12.404 -15.142 123.460 1.00 26.06 114 LEU B N 1
ATOM 2859 C CA . LEU B 1 114 ? 12.618 -13.703 123.403 1.00 24.94 114 LEU B CA 1
ATOM 2860 C C . LEU B 1 114 ? 12.526 -13.165 124.823 1.00 23.55 114 LEU B C 1
ATOM 2861 O O . LEU B 1 114 ? 11.433 -13.030 125.373 1.00 21.88 114 LEU B O 1
ATOM 2866 N N . ILE B 1 115 ? 13.673 -12.876 125.424 1.00 23.48 115 ILE B N 1
ATOM 2867 C CA . ILE B 1 115 ? 13.688 -12.269 126.746 1.00 22.16 115 ILE B CA 1
ATOM 2868 C C . ILE B 1 115 ? 13.753 -10.752 126.617 1.00 21.88 115 ILE B C 1
ATOM 2869 O O . ILE B 1 115 ? 14.725 -10.202 126.098 1.00 21.81 115 ILE B O 1
ATOM 2874 N N . LEU B 1 116 ? 12.703 -10.085 127.082 1.00 21.67 116 LEU B N 1
ATOM 2875 C CA . LEU B 1 116 ? 12.608 -8.634 126.989 1.00 21.48 116 LEU B CA 1
ATOM 2876 C C . LEU B 1 116 ? 12.781 -7.970 128.348 1.00 21.00 116 LEU B C 1
ATOM 2877 O O . LEU B 1 116 ? 11.966 -8.171 129.248 1.00 21.13 116 LEU B O 1
ATOM 2882 N N . SER B 1 117 ? 13.846 -7.185 128.486 1.00 21.59 117 SER B N 1
ATOM 2883 C CA . SER B 1 117 ? 14.078 -6.378 129.681 1.00 21.56 117 SER B CA 1
ATOM 2884 C C . SER B 1 117 ? 14.026 -7.192 130.969 1.00 21.12 117 SER B C 1
ATOM 2885 O O . SER B 1 117 ? 13.177 -6.951 131.824 1.00 21.74 117 SER B O 1
ATOM 2888 N N . SER B 1 118 ? 14.932 -8.152 131.108 1.00 21.59 118 SER B N 1
ATOM 2889 C CA . SER B 1 118 ? 14.975 -8.974 132.311 1.00 21.60 118 SER B CA 1
ATOM 2890 C C . SER B 1 118 ? 16.399 -9.116 132.832 1.00 21.73 118 SER B C 1
ATOM 2891 O O . SER B 1 118 ? 17.319 -8.464 132.344 1.00 22.01 118 SER B O 1
ATOM 2894 N N . GLY B 1 119 ? 16.572 -9.980 133.824 1.00 22.74 119 GLY B N 1
ATOM 2895 C CA . GLY B 1 119 ? 17.867 -10.185 134.440 1.00 23.04 119 GLY B CA 1
ATOM 2896 C C . GLY B 1 119 ? 17.771 -11.250 135.510 1.00 24.03 119 GLY B C 1
ATOM 2897 O O . GLY B 1 119 ? 16.736 -11.899 135.656 1.00 24.60 119 GLY B O 1
ATOM 2898 N N . THR B 1 120 ? 18.849 -11.434 136.261 1.00 24.67 120 THR B N 1
ATOM 2899 C CA . THR B 1 120 ? 18.850 -12.396 137.351 1.00 25.17 120 THR B CA 1
ATOM 2900 C C . THR B 1 120 ? 19.681 -11.862 138.516 1.00 26.83 120 THR B C 1
ATOM 2901 O O . THR B 1 120 ? 20.668 -11.151 138.314 1.00 26.75 120 THR B O 1
ATOM 2905 N N . GLY B 1 121 ? 19.267 -12.191 139.736 1.00 27.49 121 GLY B N 1
ATOM 2906 C CA . GLY B 1 121 ? 19.896 -11.648 140.926 1.00 28.06 121 GLY B CA 1
ATOM 2907 C C . GLY B 1 121 ? 19.692 -10.147 141.012 1.00 29.81 121 GLY B C 1
ATOM 2908 O O . GLY B 1 121 ? 20.606 -9.404 141.370 1.00 30.48 121 GLY B O 1
ATOM 2909 N N . LEU B 1 122 ? 18.484 -9.703 140.680 1.00 29.87 122 LEU B N 1
ATOM 2910 C CA . LEU B 1 122 ? 18.176 -8.278 140.615 1.00 31.78 122 LEU B CA 1
ATOM 2911 C C . LEU B 1 122 ? 18.220 -7.589 141.973 1.00 35.02 122 LEU B C 1
ATOM 2912 O O . LEU B 1 122 ? 18.644 -6.439 142.075 1.00 42.13 122 LEU B O 1
ATOM 2917 N N . GLY B 1 123 ? 17.773 -8.292 143.009 1.00 33.90 123 GLY B N 1
ATOM 2918 C CA . GLY B 1 123 ? 17.697 -7.726 144.343 1.00 35.28 123 GLY B CA 1
ATOM 2919 C C . GLY B 1 123 ? 19.029 -7.236 144.875 1.00 37.78 123 GLY B C 1
ATOM 2920 O O . GLY B 1 123 ? 19.091 -6.226 145.578 1.00 38.75 123 GLY B O 1
ATOM 2921 N N . GLU B 1 124 ? 20.099 -7.947 144.535 1.00 37.77 124 GLU B N 1
ATOM 2922 C CA . GLU B 1 124 ? 21.432 -7.587 145.006 1.00 40.54 124 GLU B CA 1
ATOM 2923 C C . GLU B 1 124 ? 21.975 -6.363 144.278 1.00 40.77 124 GLU B C 1
ATOM 2924 O O . GLU B 1 124 ? 22.936 -5.740 144.722 1.00 44.74 124 GLU B O 1
ATOM 2930 N N . GLY B 1 125 ? 21.348 -6.016 143.162 1.00 39.39 125 GLY B N 1
ATOM 2931 C CA . GLY B 1 125 ? 21.742 -4.840 142.412 1.00 39.64 125 GLY B CA 1
ATOM 2932 C C . GLY B 1 125 ? 21.059 -3.594 142.941 1.00 40.59 125 GLY B C 1
ATOM 2933 O O . GLY B 1 125 ? 21.442 -2.476 142.600 1.00 40.85 125 GLY B O 1
ATOM 2934 N N . MET B 1 126 ? 20.044 -3.785 143.777 1.00 41.74 126 MET B N 1
ATOM 2935 C CA . MET B 1 126 ? 19.290 -2.668 144.332 1.00 45.35 126 MET B CA 1
ATOM 2936 C C . MET B 1 126 ? 19.934 -2.117 145.602 1.00 43.72 126 MET B C 1
ATOM 2937 O O . MET B 1 126 ? 20.651 -2.834 146.300 1.00 46.15 126 MET B O 1
ATOM 2942 N N . PRO B 1 127 ? 19.691 -0.830 145.896 1.00 43.05 127 PRO B N 1
ATOM 2943 C CA . PRO B 1 127 ? 20.156 -0.230 147.151 1.00 44.05 127 PRO B CA 1
ATOM 2944 C C . PRO B 1 127 ? 19.543 -0.936 148.352 1.00 43.96 127 PRO B C 1
ATOM 2945 O O . PRO B 1 127 ? 18.357 -1.257 148.321 1.00 43.08 127 PRO B O 1
ATOM 2949 N N . PRO B 1 128 ? 20.344 -1.174 149.400 1.00 44.64 128 PRO B N 1
ATOM 2950 C CA . PRO B 1 128 ? 19.921 -1.922 150.590 1.00 45.27 128 PRO B CA 1
ATOM 2951 C C . PRO B 1 128 ? 18.650 -1.390 151.258 1.00 46.18 128 PRO B C 1
ATOM 2952 O O . PRO B 1 128 ? 17.912 -2.173 151.855 1.00 46.35 128 PRO B O 1
ATOM 2956 N N . GLU B 1 129 ? 18.397 -0.089 151.166 1.00 45.76 129 GLU B N 1
ATOM 2957 C CA . GLU B 1 129 ? 17.274 0.509 151.884 1.00 44.73 129 GLU B CA 1
ATOM 2958 C C . GLU B 1 129 ? 15.988 0.537 151.064 1.00 40.47 129 GLU B C 1
ATOM 2959 O O . GLU B 1 129 ? 14.953 0.996 151.543 1.00 39.06 129 GLU B O 1
ATOM 2965 N N . ALA B 1 130 ? 16.059 0.044 149.832 1.00 39.55 130 ALA B N 1
ATOM 2966 C CA . ALA B 1 130 ? 14.915 0.062 148.925 1.00 37.71 130 ALA B CA 1
ATOM 2967 C C . ALA B 1 130 ? 13.724 -0.707 149.497 1.00 35.00 130 ALA B C 1
ATOM 2968 O O . ALA B 1 130 ? 12.571 -0.263 149.396 1.00 37.78 130 ALA B O 1
ATOM 2970 N N . GLY B 1 131 ? 14.011 -1.857 150.101 1.00 34.81 131 GLY B N 1
ATOM 2971 C CA . GLY B 1 131 ? 12.987 -2.666 150.737 1.00 33.20 131 GLY B CA 1
ATOM 2972 C C . GLY B 1 131 ? 12.213 -1.880 151.777 1.00 31.94 131 GLY B C 1
ATOM 2973 O O . GLY B 1 131 ? 10.995 -2.015 151.892 1.00 30.58 131 GLY B O 1
ATOM 2974 N N . ALA B 1 132 ? 12.928 -1.054 152.534 1.00 32.73 132 ALA B N 1
ATOM 2975 C CA . ALA B 1 132 ? 12.307 -0.177 153.518 1.00 31.89 132 ALA B CA 1
ATOM 2976 C C . ALA B 1 132 ? 11.451 0.880 152.834 1.00 30.80 132 ALA B C 1
ATOM 2977 O O . ALA B 1 132 ? 10.374 1.228 153.316 1.00 29.96 132 ALA B O 1
ATOM 2979 N N . ALA B 1 133 ? 11.942 1.386 151.708 1.00 31.58 133 ALA B N 1
ATOM 2980 C CA . ALA B 1 133 ? 11.237 2.414 150.954 1.00 30.15 133 ALA B CA 1
ATOM 2981 C C . ALA B 1 133 ? 9.886 1.917 150.453 1.00 28.60 133 ALA B C 1
ATOM 2982 O O . ALA B 1 133 ? 8.905 2.660 150.466 1.00 27.43 133 ALA B O 1
ATOM 2984 N N . PHE B 1 134 ? 9.828 0.661 150.018 1.00 28.87 134 PHE B N 1
ATOM 2985 C CA . PHE B 1 134 ? 8.564 0.108 149.529 1.00 27.94 134 PHE B CA 1
ATOM 2986 C C . PHE B 1 134 ? 7.548 -0.140 150.644 1.00 27.77 134 PHE B C 1
ATOM 2987 O O . PHE B 1 134 ? 6.367 -0.349 150.377 1.00 29.04 134 PHE B O 1
ATOM 2995 N N . GLN B 1 135 ? 8.005 -0.122 151.891 1.00 28.59 135 GLN B N 1
ATOM 2996 C CA . GLN B 1 135 ? 7.103 -0.303 153.025 1.00 28.34 135 GLN B CA 1
ATOM 2997 C C . GLN B 1 135 ? 6.688 1.035 153.625 1.00 28.27 135 GLN B C 1
ATOM 2998 O O . GLN B 1 135 ? 5.556 1.194 154.081 1.00 27.94 135 GLN B O 1
ATOM 3004 N N . ASN B 1 136 ? 7.608 1.994 153.617 1.00 28.41 136 ASN B N 1
ATOM 3005 C CA . ASN B 1 136 ? 7.349 3.322 154.161 1.00 28.25 136 ASN B CA 1
ATOM 3006 C C . ASN B 1 136 ? 6.601 4.208 153.172 1.00 27.09 136 ASN B C 1
ATOM 3007 O O . ASN B 1 136 ? 5.750 5.007 153.557 1.00 26.11 136 ASN B O 1
ATOM 3012 N N . ASP B 1 137 ? 6.938 4.062 151.895 1.00 26.67 137 ASP B N 1
ATOM 3013 C CA . ASP B 1 137 ? 6.280 4.806 150.831 1.00 24.99 137 ASP B CA 1
ATOM 3014 C C . ASP B 1 137 ? 6.065 3.889 149.633 1.00 24.83 137 ASP B C 1
ATOM 3015 O O . ASP B 1 137 ? 6.798 3.958 148.651 1.00 24.21 137 ASP B O 1
ATOM 3020 N N . TYR B 1 138 ? 5.051 3.035 149.725 1.00 24.71 138 TYR B N 1
ATOM 3021 C CA . TYR B 1 138 ? 4.803 2.004 148.722 1.00 23.65 138 TYR B CA 1
ATOM 3022 C C . TYR B 1 138 ? 4.482 2.576 147.340 1.00 23.14 138 TYR B C 1
ATOM 3023 O O . TYR B 1 138 ? 5.196 2.311 146.366 1.00 23.00 138 TYR B O 1
ATOM 3032 N N . ILE B 1 139 ? 3.407 3.354 147.264 1.00 23.23 139 ILE B N 1
ATOM 3033 C CA . ILE B 1 139 ? 2.993 3.993 146.018 1.00 22.42 139 ILE B CA 1
ATOM 3034 C C . ILE B 1 139 ? 4.101 4.888 145.463 1.00 21.82 139 ILE B C 1
ATOM 3035 O O . ILE B 1 139 ? 4.363 4.901 144.258 1.00 21.94 139 ILE B O 1
ATOM 3040 N N . GLY B 1 140 ? 4.757 5.625 146.355 1.00 21.99 140 GLY B N 1
ATOM 3041 C CA . GLY B 1 140 ? 5.842 6.509 145.973 1.00 22.12 140 GLY B CA 1
ATOM 3042 C C . GLY B 1 140 ? 7.045 5.770 145.419 1.00 22.05 140 GLY B C 1
ATOM 3043 O O . GLY B 1 140 ? 7.584 6.146 144.378 1.00 21.69 140 GLY B O 1
ATOM 3044 N N . ALA B 1 141 ? 7.464 4.715 146.112 1.00 22.50 141 ALA B N 1
ATOM 3045 C CA . ALA B 1 141 ? 8.605 3.915 145.674 1.00 23.14 141 ALA B CA 1
ATOM 3046 C C . ALA B 1 141 ? 8.335 3.217 144.346 1.00 22.66 141 ALA B C 1
ATOM 3047 O O . ALA B 1 141 ? 9.195 3.204 143.464 1.00 21.80 141 ALA B O 1
ATOM 3049 N N . PHE B 1 142 ? 7.148 2.632 144.201 1.00 22.43 142 PHE B N 1
ATOM 3050 C CA . PHE B 1 142 ? 6.826 1.908 142.974 1.00 22.56 142 PHE B CA 1
ATOM 3051 C C . PHE B 1 142 ? 6.687 2.868 141.798 1.00 22.83 142 PHE B C 1
ATOM 3052 O O . PHE B 1 142 ? 7.153 2.580 140.694 1.00 22.20 142 PHE B O 1
ATOM 3060 N N . GLY B 1 143 ? 6.040 4.006 142.038 1.00 22.30 143 GLY B N 1
ATOM 3061 C CA . GLY B 1 143 ? 5.905 5.029 141.017 1.00 21.02 143 GLY B CA 1
ATOM 3062 C C . GLY B 1 143 ? 7.263 5.533 140.569 1.00 21.63 143 GLY B C 1
ATOM 3063 O O . GLY B 1 143 ? 7.533 5.652 139.373 1.00 22.40 143 GLY B O 1
ATOM 3064 N N . GLY B 1 144 ? 8.125 5.820 141.539 1.00 21.75 144 GLY B N 1
ATOM 3065 C CA . GLY B 1 144 ? 9.472 6.280 141.257 1.00 21.39 144 GLY B CA 1
ATOM 3066 C C . GLY B 1 144 ? 10.289 5.259 140.491 1.00 21.53 144 GLY B C 1
ATOM 3067 O O . GLY B 1 144 ? 11.085 5.616 139.622 1.00 21.79 144 GLY B O 1
ATOM 3068 N N . LEU B 1 145 ? 10.097 3.985 140.816 1.00 22.10 145 LEU B N 1
ATOM 3069 C CA . LEU B 1 145 ? 10.780 2.909 140.108 1.00 21.74 145 LEU B CA 1
ATOM 3070 C C . LEU B 1 145 ? 10.295 2.831 138.667 1.00 22.08 145 LEU B C 1
ATOM 3071 O O . LEU B 1 145 ? 11.076 2.586 137.748 1.00 22.31 145 LEU B O 1
ATOM 3076 N N . LEU B 1 146 ? 8.997 3.042 138.477 1.00 22.18 146 LEU B N 1
ATOM 3077 C CA . LEU B 1 146 ? 8.413 3.038 137.142 1.00 21.91 146 LEU B CA 1
ATOM 3078 C C . LEU B 1 146 ? 8.813 4.276 136.346 1.00 22.80 146 LEU B C 1
ATOM 3079 O O . LEU B 1 146 ? 8.712 4.290 135.121 1.00 29.05 146 LEU B O 1
ATOM 3084 N N . GLU B 1 147 ? 9.267 5.314 137.044 1.00 22.72 147 GLU B N 1
ATOM 3085 C CA . GLU B 1 147 ? 9.769 6.515 136.379 1.00 23.78 147 GLU B CA 1
ATOM 3086 C C . GLU B 1 147 ? 11.055 6.234 135.602 1.00 23.59 147 GLU B C 1
ATOM 3087 O O . GLU B 1 147 ? 11.443 7.012 134.732 1.00 23.51 147 GLU B O 1
ATOM 3093 N N . GLY B 1 148 ? 11.718 5.127 135.926 1.00 22.68 148 GLY B N 1
ATOM 3094 C CA . GLY B 1 148 ? 12.946 4.749 135.250 1.00 22.15 148 GLY B CA 1
ATOM 3095 C C . GLY B 1 148 ? 12.736 3.595 134.290 1.00 22.43 148 GLY B C 1
ATOM 3096 O O . GLY B 1 148 ? 13.689 3.056 133.727 1.00 22.38 148 GLY B O 1
ATOM 3097 N N . ALA B 1 149 ? 11.475 3.221 134.100 1.00 22.47 149 ALA B N 1
ATOM 3098 C CA . ALA B 1 149 ? 11.124 2.087 133.256 1.00 22.38 149 ALA B CA 1
ATOM 3099 C C . ALA B 1 149 ? 10.657 2.537 131.875 1.00 22.49 149 ALA B C 1
ATOM 3100 O O . ALA B 1 149 ? 10.529 1.728 130.958 1.00 22.17 149 ALA B O 1
ATOM 3102 N N . VAL B 1 150 ? 10.397 3.832 131.734 1.00 22.66 150 VAL B N 1
ATOM 3103 C CA . VAL B 1 150 ? 9.923 4.379 130.470 1.00 22.77 150 VAL B CA 1
ATOM 3104 C C . VAL B 1 150 ? 10.922 5.399 129.933 1.00 23.24 150 VAL B C 1
ATOM 3105 O O . VAL B 1 150 ? 11.508 6.164 130.698 1.00 23.05 150 VAL B O 1
ATOM 3109 N N . SER B 1 151 ? 11.120 5.405 128.620 1.00 23.67 151 SER B N 1
ATOM 3110 C CA . SER B 1 151 ? 12.083 6.314 128.010 1.00 24.80 151 SER B CA 1
ATOM 3111 C C . SER B 1 151 ? 11.578 7.749 127.993 1.00 24.77 151 SER B C 1
ATOM 3112 O O . SER B 1 151 ? 10.397 8.006 128.219 1.00 24.34 151 SER B O 1
ATOM 3115 N N . ALA B 1 152 ? 12.487 8.679 127.717 1.00 25.80 152 ALA B N 1
ATOM 3116 C CA . ALA B 1 152 ? 12.146 10.095 127.651 1.00 25.98 152 ALA B CA 1
ATOM 3117 C C . ALA B 1 152 ? 11.178 10.372 126.504 1.00 26.54 152 ALA B C 1
ATOM 3118 O O . ALA B 1 152 ? 10.169 11.067 126.679 1.00 26.95 152 ALA B O 1
ATOM 3120 N N . ARG B 1 153 ? 11.485 9.818 125.334 1.00 27.00 153 ARG B N 1
ATOM 3121 C CA . ARG B 1 153 ? 10.645 10.009 124.158 1.00 28.69 153 ARG B CA 1
ATOM 3122 C C . ARG B 1 153 ? 9.243 9.453 124.381 1.00 27.53 153 ARG B C 1
ATOM 3123 O O . ARG B 1 153 ? 8.262 10.047 123.943 1.00 27.87 153 ARG B O 1
ATOM 3131 N N . SER B 1 154 ? 9.153 8.316 125.063 1.00 26.56 154 SER B N 1
ATOM 3132 C CA . SER B 1 154 ? 7.855 7.724 125.366 1.00 25.75 154 SER B CA 1
ATOM 3133 C C . SER B 1 154 ? 7.090 8.567 126.383 1.00 25.15 154 SER B C 1
ATOM 3134 O O . SER B 1 154 ? 5.871 8.696 126.297 1.00 24.45 154 SER B O 1
ATOM 3137 N N . LYS B 1 155 ? 7.809 9.142 127.343 1.00 25.11 155 LYS B N 1
ATOM 3138 C CA . LYS B 1 155 ? 7.187 10.013 128.337 1.00 24.83 155 LYS B CA 1
ATOM 3139 C C . LYS B 1 155 ? 6.610 11.266 127.690 1.00 25.72 155 LYS B C 1
ATOM 3140 O O . LYS B 1 155 ? 5.543 11.738 128.081 1.00 25.83 155 LYS B O 1
ATOM 3146 N N . ARG B 1 156 ? 7.318 11.803 126.701 1.00 26.55 156 ARG B N 1
ATOM 3147 C CA . ARG B 1 156 ? 6.831 12.979 125.987 1.00 27.49 156 ARG B CA 1
ATOM 3148 C C . ARG B 1 156 ? 5.678 12.649 125.043 1.00 26.94 156 ARG B C 1
ATOM 3149 O O . ARG B 1 156 ? 4.658 13.336 125.033 1.00 26.33 156 ARG B O 1
ATOM 3157 N N . GLU B 1 157 ? 5.844 11.594 124.252 1.00 27.54 157 GLU B N 1
ATOM 3158 C CA . GLU B 1 157 ? 4.925 11.315 123.154 1.00 27.87 157 GLU B CA 1
ATOM 3159 C C . GLU B 1 157 ? 3.778 10.372 123.528 1.00 25.84 157 GLU B C 1
ATOM 3160 O O . GLU B 1 157 ? 2.697 10.454 122.946 1.00 24.50 157 GLU B O 1
ATOM 3166 N N . ARG B 1 158 ? 4.005 9.476 124.485 1.00 30.33 158 ARG B N 1
ATOM 3167 C CA . ARG B 1 158 ? 2.962 8.537 124.901 1.00 24.68 158 ARG B CA 1
ATOM 3168 C C . ARG B 1 158 ? 2.852 8.437 126.423 1.00 23.71 158 ARG B C 1
ATOM 3169 O O . ARG B 1 158 ? 3.279 7.444 127.011 1.00 23.00 158 ARG B O 1
ATOM 3177 N N . PRO B 1 159 ? 2.272 9.466 127.064 1.00 24.33 159 PRO B N 1
ATOM 3178 C CA . PRO B 1 159 ? 2.144 9.514 128.527 1.00 23.67 159 PRO B CA 1
ATOM 3179 C C . PRO B 1 159 ? 1.218 8.430 129.080 1.00 22.65 159 PRO B C 1
ATOM 3180 O O . PRO B 1 159 ? 1.302 8.077 130.263 1.00 24.10 159 PRO B O 1
ATOM 3184 N N . GLU B 1 160 ? 0.347 7.903 128.224 1.00 22.82 160 GLU B N 1
ATOM 3185 C CA . GLU B 1 160 ? -0.615 6.888 128.638 1.00 22.00 160 GLU B CA 1
ATOM 3186 C C . GLU B 1 160 ? 0.069 5.583 129.046 1.00 21.01 160 GLU B C 1
ATOM 3187 O O . GLU B 1 160 ? -0.514 4.767 129.756 1.00 20.52 160 GLU B O 1
ATOM 3193 N N . ILE B 1 161 ? 1.305 5.392 128.592 1.00 20.95 161 ILE B N 1
ATOM 3194 C CA . ILE B 1 161 ? 2.083 4.208 128.942 1.00 20.90 161 ILE B CA 1
ATOM 3195 C C . ILE B 1 161 ? 2.528 4.271 130.403 1.00 20.74 161 ILE B C 1
ATOM 3196 O O . ILE B 1 161 ? 2.264 3.357 131.188 1.00 20.07 161 ILE B O 1
ATOM 3201 N N . LEU B 1 162 ? 3.201 5.359 130.762 1.00 20.70 162 LEU B N 1
ATOM 3202 C CA . LEU B 1 162 ? 3.574 5.611 132.149 1.00 20.24 162 LEU B CA 1
ATOM 3203 C C . LEU B 1 162 ? 2.332 5.606 133.044 1.00 20.12 162 LEU B C 1
ATOM 3204 O O . LEU B 1 162 ? 2.332 5.013 134.134 1.00 19.83 162 LEU B O 1
ATOM 3209 N N . ALA B 1 163 ? 1.271 6.251 132.565 1.00 20.22 163 ALA B N 1
ATOM 3210 C CA . ALA B 1 163 ? 0.011 6.310 133.301 1.00 20.13 163 ALA B CA 1
ATOM 3211 C C . ALA B 1 163 ? -0.565 4.920 133.587 1.00 19.88 163 ALA B C 1
ATOM 3212 O O . ALA B 1 163 ? -0.928 4.618 134.726 1.00 20.13 163 ALA B O 1
ATOM 3214 N N . VAL B 1 164 ? -0.650 4.079 132.558 1.00 19.81 164 VAL B N 1
ATOM 3215 C CA . VAL B 1 164 ? -1.248 2.756 132.715 1.00 19.93 164 VAL B CA 1
ATOM 3216 C C . VAL B 1 164 ? -0.358 1.877 133.594 1.00 19.76 164 VAL B C 1
ATOM 3217 O O . VAL B 1 164 ? -0.856 1.049 134.363 1.00 19.26 164 VAL B O 1
ATOM 3221 N N . MET B 1 165 ? 0.955 2.084 133.507 1.00 19.70 165 MET B N 1
ATOM 3222 C CA . MET B 1 165 ? 1.883 1.334 134.347 1.00 19.82 165 MET B CA 1
ATOM 3223 C C . MET B 1 165 ? 1.717 1.690 135.826 1.00 20.40 165 MET B C 1
ATOM 3224 O O . MET B 1 165 ? 1.743 0.807 136.682 1.00 20.37 165 MET B O 1
ATOM 3229 N N . LYS B 1 166 ? 1.543 2.974 136.133 1.00 20.48 166 LYS B N 1
ATOM 3230 C CA . LYS B 1 166 ? 1.320 3.369 137.526 1.00 21.13 166 LYS B CA 1
ATOM 3231 C C . LYS B 1 166 ? -0.052 2.893 138.021 1.00 21.41 166 LYS B C 1
ATOM 3232 O O . LYS B 1 166 ? -0.211 2.440 139.172 1.00 21.58 166 LYS B O 1
ATOM 3238 N N . ALA B 1 167 ? -1.032 2.982 137.129 1.00 21.17 167 ALA B N 1
ATOM 3239 C CA . ALA B 1 167 ? -2.366 2.461 137.382 1.00 21.35 167 ALA B CA 1
ATOM 3240 C C . ALA B 1 167 ? -2.324 0.983 137.759 1.00 21.24 167 ALA B C 1
ATOM 3241 O O . ALA B 1 167 ? -3.089 0.536 138.613 1.00 21.29 167 ALA B O 1
ATOM 3243 N N . HIS B 1 168 ? -1.431 0.230 137.122 1.00 20.71 168 HIS B N 1
ATOM 3244 C CA . HIS B 1 168 ? -1.330 -1.205 137.379 1.00 20.60 168 HIS B CA 1
ATOM 3245 C C . HIS B 1 168 ? -1.029 -1.527 138.843 1.00 21.34 168 HIS B C 1
ATOM 3246 O O . HIS B 1 168 ? -1.675 -2.396 139.429 1.00 21.11 168 HIS B O 1
ATOM 3253 N N . PHE B 1 169 ? -0.062 -0.835 139.440 1.00 21.72 169 PHE B N 1
ATOM 3254 C CA . PHE B 1 169 ? 0.266 -1.108 140.835 1.00 21.81 169 PHE B CA 1
ATOM 3255 C C . PHE B 1 169 ? -0.647 -0.323 141.775 1.00 22.12 169 PHE B C 1
ATOM 3256 O O . PHE B 1 169 ? -0.651 -0.565 142.982 1.00 21.47 169 PHE B O 1
ATOM 3264 N N . SER B 1 170 ? -1.419 0.614 141.229 1.00 22.71 170 SER B N 1
ATOM 3265 C CA . SER B 1 170 ? -2.356 1.366 142.066 1.00 22.55 170 SER B CA 1
ATOM 3266 C C . SER B 1 170 ? -3.741 0.714 142.162 1.00 22.10 170 SER B C 1
ATOM 3267 O O . SER B 1 170 ? -4.594 1.176 142.919 1.00 22.53 170 SER B O 1
ATOM 3270 N N . VAL B 1 171 ? -3.964 -0.351 141.398 1.00 22.35 171 VAL B N 1
ATOM 3271 C CA . VAL B 1 171 ? -5.241 -1.063 141.439 1.00 22.43 171 VAL B CA 1
ATOM 3272 C C . VAL B 1 171 ? -5.080 -2.438 142.085 1.00 22.69 171 VAL B C 1
ATOM 3273 O O . VAL B 1 171 ? -4.598 -3.377 141.450 1.00 24.17 171 VAL B O 1
ATOM 3277 N N . PRO B 1 172 ? -5.483 -2.554 143.360 1.00 23.85 172 PRO B N 1
ATOM 3278 C CA . PRO B 1 172 ? -5.330 -3.778 144.158 1.00 23.84 172 PRO B CA 1
ATOM 3279 C C . PRO B 1 172 ? -6.068 -5.002 143.606 1.00 23.29 172 PRO B C 1
ATOM 3280 O O . PRO B 1 172 ? -5.618 -6.121 143.852 1.00 23.29 172 PRO B O 1
ATOM 3284 N N . SER B 1 173 ? -7.168 -4.809 142.884 1.00 23.29 173 SER B N 1
ATOM 3285 C CA . SER B 1 173 ? -7.870 -5.943 142.286 1.00 23.51 173 SER B CA 1
ATOM 3286 C C . SER B 1 173 ? -7.027 -6.557 141.172 1.00 25.16 173 SER B C 1
ATOM 3287 O O . SER B 1 173 ? -7.184 -7.730 140.831 1.00 27.35 173 SER B O 1
ATOM 3290 N N . ASN B 1 174 ? -6.128 -5.754 140.612 1.00 22.45 174 ASN B N 1
ATOM 3291 C CA . ASN B 1 174 ? -5.187 -6.231 139.607 1.00 21.48 174 ASN B CA 1
ATOM 3292 C C . ASN B 1 174 ? -3.874 -6.679 140.236 1.00 21.35 174 ASN B C 1
ATOM 3293 O O . ASN B 1 174 ? -3.368 -7.757 139.931 1.00 21.13 174 ASN B O 1
ATOM 3298 N N . PHE B 1 175 ? -3.325 -5.850 141.117 1.00 22.04 175 PHE B N 1
ATOM 3299 C CA . PHE B 1 175 ? -2.080 -6.187 141.797 1.00 21.74 175 PHE B CA 1
ATOM 3300 C C . PHE B 1 175 ? -2.083 -5.690 143.237 1.00 22.11 175 PHE B C 1
ATOM 3301 O O . PHE B 1 175 ? -1.773 -4.530 143.502 1.00 22.57 175 PHE B O 1
ATOM 3309 N N . PRO B 1 176 ? -2.443 -6.575 144.176 1.00 22.48 176 PRO B N 1
ATOM 3310 C CA . PRO B 1 176 ? -2.500 -6.245 145.603 1.00 24.15 176 PRO B CA 1
ATOM 3311 C C . PRO B 1 176 ? -1.130 -6.201 146.266 1.00 23.64 176 PRO B C 1
ATOM 3312 O O . PRO B 1 176 ? -0.183 -6.818 145.787 1.00 23.42 176 PRO B O 1
ATOM 3316 N N . LYS B 1 177 ? -1.055 -5.477 147.377 1.00 24.13 177 LYS B N 1
ATOM 3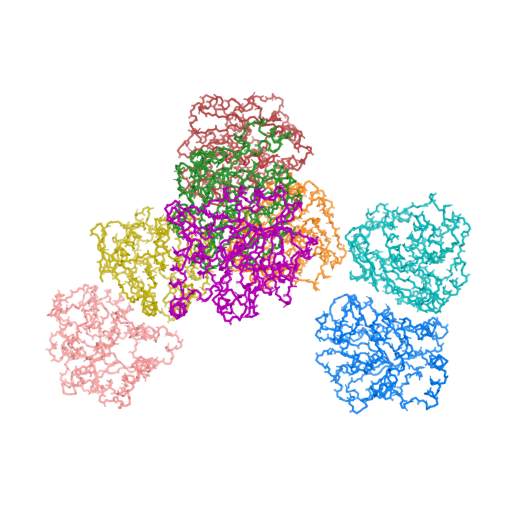317 C CA . LYS B 1 177 ? 0.182 -5.273 148.120 1.00 24.19 177 LYS B CA 1
ATOM 3318 C C . LYS B 1 177 ? 0.764 -6.578 148.671 1.00 23.84 177 LYS B C 1
ATOM 3319 O O . LYS B 1 177 ? 1.988 -6.739 148.765 1.00 25.35 177 LYS B O 1
ATOM 3325 N N . HIS B 1 178 ? -0.115 -7.512 149.023 1.00 24.34 178 HIS B N 1
ATOM 3326 C CA . HIS B 1 178 ? 0.313 -8.746 149.669 1.00 23.96 178 HIS B CA 1
ATOM 3327 C C . HIS B 1 178 ? 1.082 -9.644 148.705 1.00 23.76 178 HIS B C 1
ATOM 3328 O O . HIS B 1 178 ? 1.982 -10.374 149.117 1.00 23.88 178 HIS B O 1
ATOM 3335 N N . VAL B 1 179 ? 0.733 -9.580 147.424 1.00 26.13 179 VAL B N 1
ATOM 3336 C CA . VAL B 1 179 ? 1.472 -10.313 146.403 1.00 24.17 179 VAL B CA 1
ATOM 3337 C C . VAL B 1 179 ? 2.886 -9.755 146.291 1.00 23.77 179 VAL B C 1
ATOM 3338 O O . VAL B 1 179 ? 3.855 -10.508 146.170 1.00 27.13 179 VAL B O 1
ATOM 3342 N N . PHE B 1 180 ? 2.999 -8.432 146.349 1.00 23.13 180 PHE B N 1
ATOM 3343 C CA . PHE B 1 180 ? 4.301 -7.776 146.307 1.00 23.95 180 PHE B CA 1
ATOM 3344 C C . PHE B 1 180 ? 5.155 -8.187 147.500 1.00 24.62 180 PHE B C 1
ATOM 3345 O O . PHE B 1 180 ? 6.318 -8.554 147.338 1.00 24.27 180 PHE B O 1
ATOM 3353 N N . ASP B 1 181 ? 4.576 -8.121 148.696 1.00 24.41 181 ASP B N 1
ATOM 3354 C CA . ASP B 1 181 ? 5.304 -8.480 149.911 1.00 23.91 181 ASP B CA 1
ATOM 3355 C C . ASP B 1 181 ? 5.737 -9.947 149.901 1.00 24.61 181 ASP B C 1
ATOM 3356 O O . ASP B 1 181 ? 6.885 -10.269 150.218 1.00 24.81 181 ASP B O 1
ATOM 3361 N N . ALA B 1 182 ? 4.813 -10.827 149.527 1.00 24.36 182 ALA B N 1
ATOM 3362 C CA . ALA B 1 182 ? 5.088 -12.258 149.463 1.00 24.57 182 ALA B CA 1
ATOM 3363 C C . ALA B 1 182 ? 6.190 -12.579 148.457 1.00 24.83 182 ALA B C 1
ATOM 3364 O O . ALA B 1 182 ? 7.089 -13.368 148.743 1.00 25.00 182 ALA B O 1
ATOM 3366 N N . ALA B 1 183 ? 6.112 -11.966 147.280 1.00 24.44 183 ALA B N 1
ATOM 3367 C CA . ALA B 1 183 ? 7.101 -12.199 146.233 1.00 25.80 183 ALA B CA 1
ATOM 3368 C C . ALA B 1 183 ? 8.469 -11.653 146.631 1.00 26.15 183 ALA B C 1
ATOM 3369 O O . ALA B 1 183 ? 9.500 -12.260 146.341 1.00 25.93 183 ALA B O 1
ATOM 3371 N N . THR B 1 184 ? 8.470 -10.502 147.295 1.00 26.36 184 THR B N 1
ATOM 3372 C CA . THR B 1 184 ? 9.707 -9.867 147.731 1.00 27.87 184 THR B CA 1
ATOM 3373 C C . THR B 1 184 ? 10.389 -10.686 148.824 1.00 27.81 184 THR B C 1
ATOM 3374 O O . THR B 1 184 ? 11.615 -10.796 148.857 1.00 29.09 184 THR B O 1
ATOM 3378 N N . ALA B 1 185 ? 9.589 -11.269 149.711 1.00 27.34 185 ALA B N 1
ATOM 3379 C CA . ALA B 1 185 ? 10.126 -12.036 150.831 1.00 26.99 185 ALA B CA 1
ATOM 3380 C C . ALA B 1 185 ? 10.616 -13.425 150.417 1.00 26.86 185 ALA B C 1
ATOM 3381 O O . ALA B 1 185 ? 11.397 -14.051 151.134 1.00 26.08 185 ALA B O 1
ATOM 3383 N N . ASP B 1 186 ? 10.157 -13.902 149.264 1.00 26.20 186 ASP B N 1
ATOM 3384 C CA . ASP B 1 186 ? 10.489 -15.250 148.807 1.00 26.67 186 ASP B CA 1
ATOM 3385 C C . ASP B 1 186 ? 11.957 -15.361 148.397 1.00 27.00 186 ASP B C 1
ATOM 3386 O O . ASP B 1 186 ? 12.459 -14.527 147.645 1.00 26.77 186 ASP B O 1
ATOM 3391 N N . PRO B 1 187 ? 12.651 -16.401 148.891 1.00 27.05 187 PRO B N 1
ATOM 3392 C CA . PRO B 1 187 ? 14.071 -16.616 148.585 1.00 27.64 187 PRO B CA 1
ATOM 3393 C C . PRO B 1 187 ? 14.331 -16.951 147.118 1.00 28.50 187 PRO B C 1
ATOM 3394 O O . PRO B 1 187 ? 15.486 -16.981 146.695 1.00 35.92 187 PRO B O 1
ATOM 3398 N N . ASN B 1 188 ? 13.272 -17.208 146.358 1.00 28.41 188 ASN B N 1
ATOM 3399 C CA . ASN B 1 188 ? 13.399 -17.433 144.925 1.00 27.91 188 ASN B CA 1
ATOM 3400 C C . ASN B 1 188 ? 12.352 -16.642 144.152 1.00 26.72 188 ASN B C 1
ATOM 3401 O O . ASN B 1 188 ? 11.925 -17.045 143.071 1.00 26.11 188 ASN B O 1
ATOM 3406 N N . GLY B 1 189 ? 11.946 -15.511 144.721 1.00 26.56 189 GLY B N 1
ATOM 3407 C CA . GLY B 1 189 ? 10.993 -14.625 144.080 1.00 25.87 189 GLY B CA 1
ATOM 3408 C C . GLY B 1 189 ? 11.669 -13.733 143.058 1.00 24.96 189 GLY B C 1
ATOM 3409 O O . GLY B 1 189 ? 12.832 -13.943 142.726 1.00 25.11 189 GLY B O 1
ATOM 3410 N N . VAL B 1 190 ? 10.942 -12.730 142.575 1.00 24.98 190 VAL B N 1
ATOM 3411 C CA . VAL B 1 190 ? 11.418 -11.865 141.496 1.00 25.99 190 VAL B CA 1
ATOM 3412 C C . VAL B 1 190 ? 12.750 -11.175 141.819 1.00 26.08 190 VAL B C 1
ATOM 3413 O O . VAL B 1 190 ? 13.575 -10.955 140.932 1.00 26.57 190 VAL B O 1
ATOM 3417 N N . PHE B 1 191 ? 12.968 -10.859 143.092 1.00 26.49 191 PHE B N 1
ATOM 3418 C CA . PHE B 1 191 ? 14.169 -10.140 143.503 1.00 27.25 191 PHE B CA 1
ATOM 3419 C C . PHE B 1 191 ? 15.320 -11.072 143.869 1.00 26.34 191 PHE B C 1
ATOM 3420 O O . PHE B 1 191 ? 16.487 -10.736 143.670 1.00 27.18 191 PHE B O 1
ATOM 3428 N N . ALA B 1 192 ? 14.989 -12.243 144.402 1.00 25.90 192 ALA B N 1
ATOM 3429 C CA . ALA B 1 192 ? 15.999 -13.143 144.949 1.00 25.75 192 ALA B CA 1
ATOM 3430 C C . ALA B 1 192 ? 16.444 -14.215 143.956 1.00 25.92 192 ALA B C 1
ATOM 3431 O O . ALA B 1 192 ? 17.512 -14.806 144.114 1.00 25.11 192 ALA B O 1
ATOM 3433 N N . TRP B 1 193 ? 15.620 -14.461 142.942 1.00 25.56 193 TRP B N 1
ATOM 3434 C CA . TRP B 1 193 ? 15.900 -15.473 141.926 1.00 25.22 193 TRP B CA 1
ATOM 3435 C C . TRP B 1 193 ? 17.243 -15.236 141.237 1.00 26.01 193 TRP B C 1
ATOM 3436 O O . TRP B 1 193 ? 17.487 -14.164 140.684 1.00 26.16 193 TRP B O 1
ATOM 3447 N N . ASN B 1 194 ? 18.111 -16.244 141.279 1.00 26.19 194 ASN B N 1
ATOM 3448 C CA . ASN B 1 194 ? 19.454 -16.124 140.721 1.00 26.89 194 ASN B CA 1
ATOM 3449 C C . ASN B 1 194 ? 19.915 -17.423 140.062 1.00 28.38 194 ASN B C 1
ATOM 3450 O O . ASN B 1 194 ? 20.045 -18.451 140.725 1.00 28.59 194 ASN B O 1
ATOM 3455 N N . ILE B 1 195 ? 20.168 -17.369 138.756 1.00 28.51 195 ILE B N 1
ATOM 3456 C CA . ILE B 1 195 ? 20.609 -18.545 138.009 1.00 29.44 195 ILE B CA 1
ATOM 3457 C C . ILE B 1 195 ? 21.863 -18.267 137.182 1.00 30.38 195 ILE B C 1
ATOM 3458 O O . ILE B 1 195 ? 22.039 -18.831 136.102 1.00 30.53 195 ILE B O 1
ATOM 3463 N N . LYS B 1 196 ? 22.736 -17.407 137.697 1.00 31.11 196 LYS B N 1
ATOM 3464 C CA . LYS B 1 196 ? 23.922 -16.981 136.955 1.00 32.24 196 LYS B CA 1
ATOM 3465 C C . LYS B 1 196 ? 24.840 -18.138 136.567 1.00 34.18 196 LYS B C 1
ATOM 3466 O O . LYS B 1 196 ? 25.428 -18.134 135.486 1.00 34.31 196 LYS B O 1
ATOM 3472 N N . ASP B 1 197 ? 24.950 -19.133 137.439 1.00 35.45 197 ASP B N 1
ATOM 3473 C CA . ASP B 1 197 ? 25.831 -20.265 137.183 1.00 36.22 197 ASP B CA 1
ATOM 3474 C C . ASP B 1 197 ? 25.218 -21.258 136.197 1.00 33.89 197 ASP B C 1
ATOM 3475 O O . ASP B 1 197 ? 25.914 -22.113 135.654 1.00 33.57 197 ASP B O 1
ATOM 3480 N N . ARG B 1 198 ? 23.915 -21.129 135.960 1.00 33.20 198 ARG B N 1
ATOM 3481 C CA . ARG B 1 198 ? 23.188 -22.087 135.133 1.00 31.84 198 ARG B CA 1
ATOM 3482 C C . ARG B 1 198 ? 22.867 -21.556 133.735 1.00 30.31 198 ARG B C 1
ATOM 3483 O O . ARG B 1 198 ? 22.395 -22.305 132.875 1.00 28.75 198 ARG B O 1
ATOM 3491 N N . LEU B 1 199 ? 23.128 -20.270 133.511 1.00 30.03 199 LEU B N 1
ATOM 3492 C CA . LEU B 1 199 ? 22.818 -19.619 132.237 1.00 28.14 199 LEU B CA 1
ATOM 3493 C C . LEU B 1 199 ? 23.424 -20.331 131.030 1.00 27.50 199 LEU B C 1
ATOM 3494 O O . LEU B 1 199 ? 22.825 -20.360 129.955 1.00 26.72 199 LEU B O 1
ATOM 3499 N N . SER B 1 200 ? 24.606 -20.910 131.212 1.00 28.48 200 SER B N 1
ATOM 3500 C CA . SER B 1 200 ? 25.318 -21.557 130.115 1.00 28.20 200 SER B CA 1
ATOM 3501 C C . SER B 1 200 ? 24.735 -22.923 129.759 1.00 28.15 200 SER B C 1
ATOM 3502 O O . SER B 1 200 ? 25.144 -23.538 128.774 1.00 27.37 200 SER B O 1
ATOM 3505 N N . SER B 1 201 ? 23.780 -23.396 130.554 1.00 28.17 201 SER B N 1
ATOM 3506 C CA . SER B 1 201 ? 23.145 -24.683 130.286 1.00 28.21 201 SER B CA 1
ATOM 3507 C C . SER B 1 201 ? 21.925 -24.525 129.380 1.00 27.43 201 SER B C 1
ATOM 3508 O O . SER B 1 201 ? 21.432 -25.500 128.812 1.00 27.16 201 SER B O 1
ATOM 3511 N N . ILE B 1 202 ? 21.443 -23.293 129.250 1.00 26.80 202 ILE B N 1
ATOM 3512 C CA . ILE B 1 202 ? 20.295 -23.002 128.395 1.00 26.68 202 ILE B CA 1
ATOM 3513 C C . ILE B 1 202 ? 20.688 -23.115 126.924 1.00 26.25 202 ILE B C 1
ATOM 3514 O O . ILE B 1 202 ? 21.610 -22.438 126.471 1.00 25.96 202 ILE B O 1
ATOM 3519 N N . GLN B 1 203 ? 19.986 -23.964 126.178 1.00 26.63 203 GLN B N 1
ATOM 3520 C CA . GLN B 1 203 ? 20.423 -24.315 124.828 1.00 27.24 203 GLN B CA 1
ATOM 3521 C C . GLN B 1 203 ? 19.508 -23.826 123.705 1.00 27.25 203 GLN B C 1
ATOM 3522 O O . GLN B 1 203 ? 19.910 -23.810 122.542 1.00 26.97 203 GLN B O 1
ATOM 3528 N N . ALA B 1 204 ? 18.284 -23.437 124.046 1.00 26.54 204 ALA B N 1
ATOM 3529 C CA . ALA B 1 204 ? 17.337 -22.949 123.047 1.00 26.88 204 ALA B CA 1
ATOM 3530 C C . ALA B 1 204 ? 17.827 -21.648 122.412 1.00 28.05 204 ALA B C 1
ATOM 3531 O O . ALA B 1 204 ? 18.517 -20.864 123.062 1.00 26.98 204 ALA B O 1
ATOM 3533 N N . PRO B 1 205 ? 17.484 -21.423 121.131 1.00 28.52 205 PRO B N 1
ATOM 3534 C CA . PRO B 1 205 ? 17.803 -20.148 120.478 1.00 28.63 205 PRO B CA 1
ATOM 3535 C C . PRO B 1 205 ? 17.174 -18.979 121.228 1.00 28.90 205 PRO B C 1
ATOM 3536 O O . PRO B 1 205 ? 15.958 -18.944 121.409 1.00 29.28 205 PRO B O 1
ATOM 3540 N N . THR B 1 206 ? 18.002 -18.035 121.659 1.00 29.17 206 THR B N 1
ATOM 3541 C CA . THR B 1 206 ? 17.557 -16.995 122.576 1.00 28.40 206 THR B CA 1
ATOM 3542 C C . THR B 1 206 ? 17.929 -15.589 122.117 1.00 28.13 206 THR B C 1
ATOM 3543 O O . THR B 1 206 ? 19.084 -15.315 121.793 1.00 27.45 206 THR B O 1
ATOM 3547 N N . LEU B 1 207 ? 16.940 -14.703 122.097 1.00 28.29 207 LEU B N 1
ATOM 3548 C CA . LEU B 1 207 ? 17.169 -13.303 121.770 1.00 28.26 207 LEU B CA 1
ATOM 3549 C C . LEU B 1 207 ? 16.84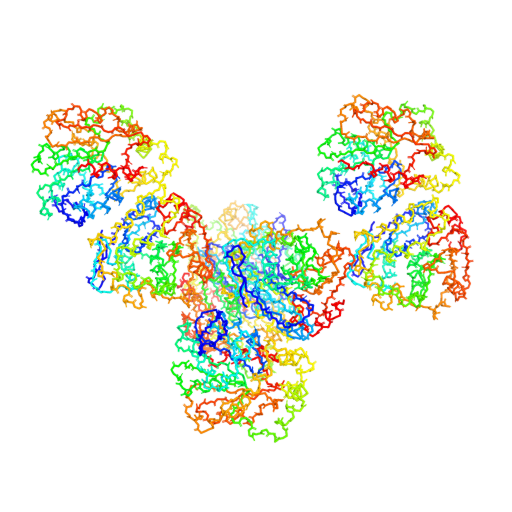0 -12.411 122.959 1.00 25.88 207 LEU B C 1
ATOM 3550 O O . LEU B 1 207 ? 15.700 -12.368 123.422 1.00 24.56 207 LEU B O 1
ATOM 3555 N N . VAL B 1 208 ? 17.849 -11.705 123.455 1.00 25.50 208 VAL B N 1
ATOM 3556 C CA . VAL B 1 208 ? 17.662 -10.798 124.577 1.00 24.54 208 VAL B CA 1
ATOM 3557 C C . VAL B 1 208 ? 17.503 -9.366 124.080 1.00 24.45 208 VAL B C 1
ATOM 3558 O O . VAL B 1 208 ? 18.326 -8.868 123.314 1.00 24.39 208 VAL B O 1
ATOM 3562 N N . VAL B 1 209 ? 16.431 -8.712 124.513 1.00 23.73 209 VAL B N 1
ATOM 3563 C CA . VAL B 1 209 ? 16.130 -7.360 124.063 1.00 23.91 209 VAL B CA 1
ATOM 3564 C C . VAL B 1 209 ? 16.128 -6.387 125.238 1.00 22.88 209 VAL B C 1
ATOM 3565 O O . VAL B 1 209 ? 15.393 -6.574 126.206 1.00 22.59 209 VAL B O 1
ATOM 3569 N N . ALA B 1 210 ? 16.958 -5.352 125.148 1.00 22.98 210 ALA B N 1
ATOM 3570 C CA . ALA B 1 210 ? 17.107 -4.397 126.239 1.00 22.95 210 ALA B CA 1
ATOM 3571 C C . ALA B 1 210 ? 16.827 -2.965 125.798 1.00 23.42 210 ALA B C 1
ATOM 3572 O O . ALA B 1 210 ? 17.212 -2.554 124.706 1.00 23.36 210 ALA B O 1
ATOM 3574 N N . GLY B 1 211 ? 16.156 -2.209 126.661 1.00 25.54 211 GLY B N 1
ATOM 3575 C CA . GLY B 1 211 ? 15.931 -0.798 126.417 1.00 23.68 211 GLY B CA 1
ATOM 3576 C C . GLY B 1 211 ? 17.140 0.019 126.828 1.00 23.73 211 GLY B C 1
ATOM 3577 O O . GLY B 1 211 ? 17.738 -0.231 127.873 1.00 23.77 211 GLY B O 1
ATOM 3578 N N . GLU B 1 212 ? 17.502 0.993 126.000 1.00 24.58 212 GLU B N 1
ATOM 3579 C CA . GLU B 1 212 ? 18.669 1.831 126.256 1.00 25.18 212 GLU B CA 1
ATOM 3580 C C . GLU B 1 212 ? 18.514 2.661 127.530 1.00 24.75 212 GLU B C 1
ATOM 3581 O O . GLU B 1 212 ? 19.487 2.906 128.243 1.00 24.11 212 GLU B O 1
ATOM 3587 N N . GLU B 1 213 ? 17.287 3.088 127.818 1.00 24.53 213 GLU B N 1
ATOM 3588 C CA . GLU B 1 213 ? 17.038 3.972 128.954 1.00 24.94 213 GLU B CA 1
ATOM 3589 C C . GLU B 1 213 ? 16.370 3.265 130.132 1.00 24.23 213 GLU B C 1
ATOM 3590 O O . GLU B 1 213 ? 15.872 3.913 131.056 1.00 23.48 213 GLU B O 1
ATOM 3596 N N . ASP B 1 214 ? 16.368 1.936 130.097 1.00 27.86 214 ASP B N 1
ATOM 3597 C CA . ASP B 1 214 ? 15.776 1.144 131.169 1.00 23.16 214 ASP B CA 1
ATOM 3598 C C . ASP B 1 214 ? 16.676 1.163 132.406 1.00 22.93 214 ASP B C 1
ATOM 3599 O O . ASP B 1 214 ? 17.850 0.803 132.339 1.00 22.66 214 ASP B O 1
ATOM 3604 N N . LEU B 1 215 ? 16.117 1.604 133.530 1.00 23.31 215 LEU B N 1
ATOM 3605 C CA . LEU B 1 215 ? 16.856 1.695 134.787 1.00 22.95 215 LEU B CA 1
ATOM 3606 C C . LEU B 1 215 ? 16.496 0.535 135.712 1.00 22.84 215 LEU B C 1
ATOM 3607 O O . LEU B 1 215 ? 17.332 0.088 136.502 1.00 22.78 215 LEU B O 1
ATOM 3612 N N . VAL B 1 216 ? 15.252 0.064 135.612 1.00 24.51 216 VAL B N 1
ATOM 3613 C CA . VAL B 1 216 ? 14.782 -1.087 136.383 1.00 23.27 216 VAL B CA 1
ATOM 3614 C C . VAL B 1 216 ? 15.555 -2.342 135.991 1.00 23.19 216 VAL B C 1
ATOM 3615 O O . VAL B 1 216 ? 16.002 -3.107 136.853 1.00 23.09 216 VAL B O 1
ATOM 3619 N N . THR B 1 217 ? 15.687 -2.546 134.682 1.00 22.97 217 THR B N 1
ATOM 3620 C CA . THR B 1 217 ? 16.515 -3.610 134.132 1.00 23.00 217 THR B CA 1
ATOM 3621 C C . THR B 1 217 ? 17.552 -2.986 133.188 1.00 22.43 217 THR B C 1
ATOM 3622 O O . THR B 1 217 ? 17.215 -2.534 132.084 1.00 22.07 217 THR B O 1
ATOM 3626 N N . THR B 1 218 ? 18.804 -2.937 133.638 1.00 22.58 218 THR B N 1
ATOM 3627 C CA . THR B 1 218 ? 19.857 -2.285 132.876 1.00 22.10 218 THR B CA 1
ATOM 3628 C C . THR B 1 218 ? 20.324 -3.151 131.714 1.00 22.54 218 THR B C 1
ATOM 3629 O O . THR B 1 218 ? 20.067 -4.354 131.682 1.00 22.75 218 THR B O 1
ATOM 3633 N N . VAL B 1 219 ? 21.020 -2.539 130.763 1.00 22.13 219 VAL B N 1
ATOM 3634 C CA . VAL B 1 219 ? 21.539 -3.281 129.626 1.00 22.69 219 VAL B CA 1
ATOM 3635 C C . VAL B 1 219 ? 22.641 -4.214 130.113 1.00 22.54 219 VAL B C 1
ATOM 3636 O O . VAL B 1 219 ? 22.977 -5.173 129.443 1.00 25.68 219 VAL B O 1
ATOM 3640 N N . ALA B 1 220 ? 23.182 -3.933 131.295 1.00 22.37 220 ALA B N 1
ATOM 3641 C CA . ALA B 1 220 ? 24.207 -4.781 131.892 1.00 22.93 220 ALA B CA 1
ATOM 3642 C C . ALA B 1 220 ? 23.621 -6.128 132.318 1.00 23.00 220 ALA B C 1
ATOM 3643 O O . ALA B 1 220 ? 24.220 -7.179 132.084 1.00 22.71 220 ALA B O 1
ATOM 3645 N N . ASN B 1 221 ? 22.448 -6.091 132.944 1.00 22.69 221 ASN B N 1
ATOM 3646 C CA . ASN B 1 221 ? 21.730 -7.308 133.319 1.00 23.18 221 ASN B CA 1
ATOM 3647 C C . ASN B 1 221 ? 21.409 -8.171 132.090 1.00 23.27 221 ASN B C 1
ATOM 3648 O O . ASN B 1 221 ? 21.756 -9.365 132.025 1.00 23.72 221 ASN B O 1
ATOM 3653 N N . ASN B 1 222 ? 20.746 -7.552 131.115 1.00 23.48 222 ASN B N 1
ATOM 3654 C CA . ASN B 1 222 ? 20.428 -8.211 129.853 1.00 23.11 222 ASN B CA 1
ATOM 3655 C C . ASN B 1 222 ? 21.674 -8.726 129.156 1.00 23.69 222 ASN B C 1
ATOM 3656 O O . ASN B 1 222 ? 21.636 -9.750 128.485 1.00 27.29 222 ASN B O 1
ATOM 3661 N N . GLN B 1 223 ? 22.773 -7.997 129.316 1.00 23.54 223 GLN B N 1
ATOM 3662 C CA . GLN B 1 223 ? 24.056 -8.380 128.745 1.00 23.83 223 GLN B CA 1
ATOM 3663 C C . GLN B 1 223 ? 24.559 -9.648 129.391 1.00 23.85 223 GLN B C 1
ATOM 3664 O O . GLN B 1 223 ? 25.093 -10.515 128.718 1.00 24.45 223 GLN B O 1
ATOM 3670 N N . LEU B 1 224 ? 24.413 -9.736 130.708 1.00 23.98 224 LEU B N 1
ATOM 3671 C CA . LEU B 1 224 ? 24.744 -10.957 131.428 1.00 24.60 224 LEU B CA 1
ATOM 3672 C C . LEU B 1 224 ? 23.968 -12.123 130.827 1.00 24.65 224 LEU B C 1
ATOM 3673 O O . LEU B 1 224 ? 24.556 -13.137 130.404 1.00 24.71 224 LEU B O 1
ATOM 3678 N N . LEU B 1 225 ? 22.647 -11.952 130.764 1.00 23.92 225 LEU B N 1
ATOM 3679 C CA . LEU B 1 225 ? 21.769 -12.968 130.183 1.00 24.06 225 LEU B CA 1
ATOM 3680 C C . LEU B 1 225 ? 22.203 -13.413 128.782 1.00 25.46 225 LEU B C 1
ATOM 3681 O O . LEU B 1 225 ? 22.396 -14.602 128.530 1.00 30.31 225 LEU B O 1
ATOM 3686 N N . ALA B 1 226 ? 22.358 -12.450 127.879 1.00 25.17 226 ALA B N 1
ATOM 3687 C CA . ALA B 1 226 ? 22.647 -12.723 126.474 1.00 25.11 226 ALA B CA 1
ATOM 3688 C C . ALA B 1 226 ? 24.037 -13.308 126.259 1.00 25.50 226 ALA B C 1
ATOM 3689 O O . ALA B 1 226 ? 24.232 -14.165 125.397 1.00 25.28 226 ALA B O 1
ATOM 3691 N N . ASP B 1 227 ? 25.001 -12.834 127.038 1.00 24.61 227 ASP B N 1
ATOM 3692 C CA . ASP B 1 227 ? 26.388 -13.243 126.872 1.00 24.82 227 ASP B CA 1
ATOM 3693 C C . ASP B 1 227 ? 26.669 -14.611 127.478 1.00 25.33 227 ASP B C 1
ATOM 3694 O O . ASP B 1 227 ? 27.586 -15.306 127.038 1.00 25.10 227 ASP B O 1
ATOM 3699 N N . ASN B 1 228 ? 25.902 -15.007 128.489 1.00 29.00 228 ASN B N 1
ATOM 3700 C CA . ASN B 1 228 ? 26.194 -16.291 129.123 1.00 25.72 228 ASN B CA 1
ATOM 3701 C C . ASN B 1 228 ? 25.343 -17.460 128.615 1.00 25.60 228 ASN B C 1
ATOM 3702 O O . ASN B 1 228 ? 25.668 -18.618 128.867 1.00 26.65 228 ASN B O 1
ATOM 3707 N N . ILE B 1 229 ? 24.269 -17.165 127.891 1.00 25.46 229 ILE B N 1
ATOM 3708 C CA . ILE B 1 229 ? 23.542 -18.213 127.181 1.00 26.47 229 ILE B CA 1
ATOM 3709 C C . ILE B 1 229 ? 24.202 -18.427 125.823 1.00 27.25 229 ILE B C 1
ATOM 3710 O O . ILE B 1 229 ? 24.232 -17.514 125.001 1.00 27.05 229 ILE B O 1
ATOM 3715 N N . PRO B 1 230 ? 24.744 -19.635 125.593 1.00 27.64 230 PRO B N 1
ATOM 3716 C CA . PRO B 1 230 ? 25.537 -19.957 124.398 1.00 28.16 230 PRO B CA 1
ATOM 3717 C C . PRO B 1 230 ? 24.849 -19.610 123.076 1.00 28.49 230 PRO B C 1
ATOM 3718 O O . PRO B 1 230 ? 23.799 -20.168 122.754 1.00 35.16 230 PRO B O 1
ATOM 3722 N N . GLY B 1 231 ? 25.446 -18.689 122.326 1.00 28.89 231 GLY B N 1
ATOM 3723 C CA . GLY B 1 231 ? 24.951 -18.328 121.010 1.00 29.18 231 GLY B CA 1
ATOM 3724 C C . GLY B 1 231 ? 23.766 -17.381 121.014 1.00 28.82 231 GLY B C 1
ATOM 3725 O O . GLY B 1 231 ? 23.155 -17.146 119.972 1.00 28.99 231 GLY B O 1
ATOM 3726 N N . ALA B 1 232 ? 23.439 -16.831 122.179 1.00 28.99 232 ALA B N 1
ATOM 3727 C CA . ALA B 1 232 ? 22.305 -15.918 122.291 1.00 27.92 232 ALA B CA 1
ATOM 3728 C C . ALA B 1 232 ? 22.659 -14.539 121.749 1.00 28.04 232 ALA B C 1
ATOM 3729 O O . ALA B 1 232 ? 23.822 -14.138 121.762 1.00 31.32 232 ALA B O 1
ATOM 3731 N N . GLU B 1 233 ? 21.649 -13.818 121.275 1.00 28.88 233 GLU B N 1
ATOM 3732 C CA . GLU B 1 233 ? 21.857 -12.499 120.691 1.00 28.20 233 GLU B CA 1
ATOM 3733 C C . GLU B 1 233 ? 21.294 -11.392 121.579 1.00 27.36 233 GLU B C 1
ATOM 3734 O O . GLU B 1 233 ? 20.292 -11.583 122.267 1.00 26.11 233 GLU B O 1
ATOM 3740 N N . LEU B 1 234 ? 21.948 -10.234 121.559 1.00 27.37 234 LEU B N 1
ATOM 3741 C CA . LEU B 1 234 ? 21.476 -9.077 122.306 1.00 26.28 234 LEU B CA 1
ATOM 3742 C C . LEU B 1 234 ? 21.085 -7.924 121.385 1.00 25.90 234 LEU B C 1
ATOM 3743 O O . LEU B 1 234 ? 21.798 -7.609 120.434 1.00 26.14 234 LEU B O 1
ATOM 3748 N N . ARG B 1 235 ? 19.947 -7.301 121.678 1.00 26.09 235 ARG B N 1
ATOM 3749 C CA . ARG B 1 235 ? 19.513 -6.099 120.977 1.00 25.42 235 ARG B CA 1
ATOM 3750 C C . ARG B 1 235 ? 19.204 -4.981 121.971 1.00 24.31 235 ARG B C 1
ATOM 3751 O O . ARG B 1 235 ? 18.320 -5.120 122.817 1.00 24.19 235 ARG B O 1
ATOM 3759 N N . VAL B 1 236 ? 19.936 -3.876 121.865 1.00 23.93 236 VAL B N 1
ATOM 3760 C CA . VAL B 1 236 ? 19.694 -2.704 122.701 1.00 23.33 236 VAL B CA 1
ATOM 3761 C C . VAL B 1 236 ? 18.868 -1.672 121.938 1.00 23.72 236 VAL B C 1
ATOM 3762 O O . VAL B 1 236 ? 19.262 -1.229 120.858 1.00 24.05 236 VAL B O 1
ATOM 3766 N N . ILE B 1 237 ? 17.731 -1.277 122.507 1.00 24.24 237 ILE B N 1
ATOM 3767 C CA . ILE B 1 237 ? 16.755 -0.484 121.764 1.00 25.04 237 ILE B CA 1
ATOM 3768 C C . ILE B 1 237 ? 16.611 0.963 122.250 1.00 25.85 237 ILE B C 1
ATOM 3769 O O . ILE B 1 237 ? 16.303 1.208 123.423 1.00 25.42 237 ILE B O 1
ATOM 3774 N N . ASN B 1 238 ? 16.834 1.910 121.342 1.00 26.97 238 ASN B N 1
ATOM 3775 C CA . ASN B 1 238 ? 16.408 3.280 121.551 1.00 28.45 238 ASN B CA 1
ATOM 3776 C C . ASN B 1 238 ? 15.020 3.467 120.936 1.00 29.39 238 ASN B C 1
ATOM 3777 O O . ASN B 1 238 ? 14.600 2.662 120.094 1.00 34.20 238 ASN B O 1
ATOM 3782 N N . ASP B 1 239 ? 14.264 4.456 121.409 1.00 30.06 239 ASP B N 1
ATOM 3783 C CA . ASP B 1 239 ? 14.480 5.038 122.722 1.00 29.31 239 ASP B CA 1
ATOM 3784 C C . ASP B 1 239 ? 13.384 4.470 123.603 1.00 27.99 239 ASP B C 1
ATOM 3785 O O . ASP B 1 239 ? 12.303 5.057 123.708 1.00 28.00 239 ASP B O 1
ATOM 3790 N N . VAL B 1 240 ? 13.652 3.310 124.204 1.00 26.47 240 VAL B N 1
ATOM 3791 C CA . VAL B 1 240 ? 12.664 2.585 125.001 1.00 24.95 240 VAL B CA 1
ATOM 3792 C C . VAL B 1 240 ? 13.249 2.180 126.346 1.00 23.89 240 VAL B C 1
ATOM 3793 O O . VAL B 1 240 ? 14.483 2.096 126.504 1.00 23.99 240 VAL B O 1
ATOM 3797 N N . GLY B 1 241 ? 12.373 1.928 127.311 1.00 22.59 241 GLY B N 1
ATOM 3798 C CA . GLY B 1 241 ? 12.820 1.442 128.592 1.00 23.10 241 GLY B CA 1
ATOM 3799 C C . GLY B 1 241 ? 12.452 -0.009 128.825 1.00 22.29 241 GLY B C 1
ATOM 3800 O O . GLY B 1 241 ? 13.035 -0.927 128.241 1.00 22.17 241 GLY B O 1
ATOM 3801 N N . HIS B 1 242 ? 11.470 -0.209 129.692 1.00 21.82 242 HIS B N 1
ATOM 3802 C CA . HIS B 1 242 ? 11.122 -1.536 130.164 1.00 21.26 242 HIS B CA 1
ATOM 3803 C C . HIS B 1 242 ? 10.071 -2.204 129.290 1.00 20.47 242 HIS B C 1
ATOM 3804 O O . HIS B 1 242 ? 9.988 -3.429 129.242 1.00 20.43 242 HIS B O 1
ATOM 3811 N N . PHE B 1 243 ? 9.275 -1.400 128.594 1.00 20.66 243 PHE B N 1
ATOM 3812 C CA . PHE B 1 243 ? 8.120 -1.928 127.880 1.00 20.73 243 PHE B CA 1
ATOM 3813 C C . PHE B 1 243 ? 8.159 -1.650 126.379 1.00 20.47 243 PHE B C 1
ATOM 3814 O O . PHE B 1 243 ? 7.379 -0.853 125.864 1.00 21.22 243 PHE B O 1
ATOM 3822 N N . TYR B 1 244 ? 9.062 -2.337 125.686 1.00 20.70 244 TYR B N 1
ATOM 3823 C CA . TYR B 1 244 ? 9.251 -2.170 124.247 1.00 21.35 244 TYR B CA 1
ATOM 3824 C C . TYR B 1 244 ? 7.982 -2.493 123.455 1.00 21.40 244 TYR B C 1
ATOM 3825 O O . TYR B 1 244 ? 7.695 -1.851 122.444 1.00 21.09 244 TYR B O 1
ATOM 3834 N N . GLN B 1 245 ? 7.216 -3.477 123.919 1.00 21.12 245 GLN B N 1
ATOM 3835 C CA . GLN B 1 245 ? 6.016 -3.897 123.200 1.00 20.89 245 GLN B CA 1
ATOM 3836 C C . GLN B 1 245 ? 4.935 -2.819 123.215 1.00 20.20 245 GLN B C 1
ATOM 3837 O O . GLN B 1 245 ? 3.993 -2.864 122.427 1.00 20.12 245 GLN B O 1
ATOM 3843 N N . LEU B 1 246 ? 5.078 -1.847 124.110 1.00 20.42 246 LEU B N 1
ATOM 3844 C CA . LEU B 1 246 ? 4.110 -0.761 124.209 1.00 21.12 246 LEU B CA 1
ATOM 3845 C C . LEU B 1 246 ? 4.671 0.565 123.703 1.00 20.88 246 LEU B C 1
ATOM 3846 O O . LEU B 1 246 ? 3.960 1.344 123.068 1.00 20.58 246 LEU B O 1
ATOM 3851 N N . GLU B 1 247 ? 5.945 0.817 123.985 1.00 21.03 247 GLU B N 1
ATOM 3852 C CA . GLU B 1 247 ? 6.575 2.077 123.606 1.00 21.39 247 GLU B CA 1
ATOM 3853 C C . GLU B 1 247 ? 6.722 2.197 122.089 1.00 21.51 247 GLU B C 1
ATOM 3854 O O . GLU B 1 247 ? 6.425 3.242 121.510 1.00 21.83 247 GLU B O 1
ATOM 3860 N N . ARG B 1 248 ? 7.187 1.128 121.450 1.00 21.88 248 ARG B N 1
ATOM 3861 C CA . ARG B 1 248 ? 7.271 1.082 119.993 1.00 22.34 248 ARG B CA 1
ATOM 3862 C C . ARG B 1 248 ? 6.772 -0.270 119.483 1.00 21.86 248 ARG B C 1
ATOM 3863 O O . ARG B 1 248 ? 7.566 -1.098 119.037 1.00 22.47 248 ARG B O 1
ATOM 3871 N N . PRO B 1 249 ? 5.447 -0.489 119.544 1.00 21.68 249 PRO B N 1
ATOM 3872 C CA . PRO B 1 249 ? 4.803 -1.782 119.272 1.00 21.97 249 PRO B CA 1
ATOM 3873 C C . PRO B 1 249 ? 5.119 -2.372 117.896 1.00 23.37 249 PRO B C 1
ATOM 3874 O O . PRO B 1 249 ? 5.433 -3.558 117.800 1.00 23.37 249 PRO B O 1
ATOM 3878 N N . SER B 1 250 ? 5.030 -1.555 116.851 1.00 24.12 250 SER B N 1
ATOM 3879 C CA . SER B 1 250 ? 5.216 -2.034 115.483 1.00 23.95 250 SER B CA 1
ATOM 3880 C C . SER B 1 250 ? 6.627 -2.579 115.251 1.00 25.24 250 SER B C 1
ATOM 3881 O O . SER B 1 250 ? 6.805 -3.623 114.619 1.00 26.78 250 SER B O 1
ATOM 3884 N N . GLU B 1 251 ? 7.624 -1.873 115.774 1.00 24.85 251 GLU B N 1
ATOM 3885 C CA . GLU B 1 251 ? 9.015 -2.286 115.622 1.00 25.91 251 GLU B CA 1
ATOM 3886 C C . GLU B 1 251 ? 9.305 -3.569 116.402 1.00 26.21 251 GLU B C 1
ATOM 3887 O O . GLU B 1 251 ? 10.026 -4.449 115.921 1.00 28.32 251 GLU B O 1
ATOM 3893 N N . PHE B 1 252 ? 8.743 -3.674 117.604 1.00 25.07 252 PHE B N 1
ATOM 3894 C CA . PHE B 1 252 ? 8.850 -4.900 118.388 1.00 25.09 252 PHE B CA 1
ATOM 3895 C C . PHE B 1 252 ? 8.245 -6.068 117.615 1.00 26.75 252 PHE B C 1
ATOM 3896 O O . PHE B 1 252 ? 8.806 -7.167 117.586 1.00 28.41 252 PHE B O 1
ATOM 3904 N N . ASN B 1 253 ? 7.096 -5.816 116.992 1.00 26.20 253 ASN B N 1
ATOM 3905 C CA . ASN B 1 253 ? 6.447 -6.810 116.145 1.00 27.75 253 ASN B CA 1
ATOM 3906 C C . ASN B 1 253 ? 7.338 -7.231 114.984 1.00 30.83 253 ASN B C 1
ATOM 3907 O O . ASN B 1 253 ? 7.383 -8.402 114.632 1.00 32.51 253 ASN B O 1
ATOM 3912 N N . GLU B 1 254 ? 8.039 -6.267 114.391 1.00 31.86 254 GLU B N 1
ATOM 3913 C CA . GLU B 1 254 ? 9.033 -6.555 113.356 1.00 34.35 254 GLU B CA 1
ATOM 3914 C C . GLU B 1 254 ? 10.095 -7.521 113.880 1.00 35.28 254 GLU B C 1
ATOM 3915 O O . GLU B 1 254 ? 10.368 -8.561 113.272 1.00 37.47 254 GLU B O 1
ATOM 3921 N N . LEU B 1 255 ? 10.676 -7.165 115.023 1.00 33.10 255 LEU B N 1
ATOM 3922 C CA . LEU B 1 255 ? 11.738 -7.948 115.654 1.00 33.87 255 LEU B CA 1
ATOM 3923 C C . LEU B 1 255 ? 11.310 -9.394 115.938 1.00 36.84 255 LEU B C 1
ATOM 3924 O O . LEU B 1 255 ? 11.993 -10.346 115.538 1.00 39.33 255 LEU B O 1
ATOM 3929 N N . LEU B 1 256 ? 10.176 -9.553 116.617 1.00 35.62 256 LEU B N 1
ATOM 3930 C CA . LEU B 1 256 ? 9.663 -10.883 116.944 1.00 36.50 256 LEU B CA 1
ATOM 3931 C C . LEU B 1 256 ? 9.277 -11.667 115.689 1.00 39.31 256 LEU B C 1
ATOM 3932 O O . LEU B 1 256 ? 9.483 -12.877 115.619 1.00 43.15 256 LEU B O 1
ATOM 3937 N N . ARG B 1 257 ? 8.715 -10.971 114.704 1.00 37.84 257 ARG B N 1
ATOM 3938 C CA . ARG B 1 257 ? 8.357 -11.592 113.432 1.00 40.10 257 ARG B CA 1
ATOM 3939 C C . ARG B 1 257 ? 9.597 -12.162 112.755 1.00 43.75 257 ARG B C 1
ATOM 3940 O O . ARG B 1 257 ? 9.552 -13.236 112.152 1.00 46.08 257 ARG B O 1
ATOM 3948 N N . GLY B 1 258 ? 10.705 -11.435 112.868 1.00 44.03 258 GLY B N 1
ATOM 3949 C CA . GLY B 1 258 ? 11.975 -11.885 112.329 1.00 47.98 258 GLY B CA 1
ATOM 3950 C C . GLY B 1 258 ? 12.571 -13.040 113.112 1.00 52.86 258 GLY B C 1
ATOM 3951 O O . GLY B 1 258 ? 13.243 -13.901 112.542 1.00 58.29 258 GLY B O 1
ATOM 3952 N N . PHE B 1 259 ? 12.322 -13.056 114.421 1.00 52.60 259 PHE B N 1
ATOM 3953 C CA . PHE B 1 259 ? 12.805 -14.129 115.296 1.00 60.11 259 PHE B CA 1
ATOM 3954 C C . PHE B 1 259 ? 12.304 -15.510 114.888 1.00 60.04 259 PHE B C 1
ATOM 3955 O O . PHE B 1 259 ? 13.087 -16.381 114.512 1.00 63.15 259 PHE B O 1
ATOM 3963 N N . VAL B 1 260 ? 10.992 -15.702 114.991 1.00 59.17 260 VAL B N 1
ATOM 3964 C CA . VAL B 1 260 ? 10.378 -17.024 114.875 1.00 61.81 260 VAL B CA 1
ATOM 3965 C C . VAL B 1 260 ? 10.618 -17.695 113.520 1.00 63.25 260 VAL B C 1
ATOM 3966 O O . VAL B 1 260 ? 9.828 -17.551 112.587 1.00 62.74 260 VAL B O 1
ATOM 3970 N N . ALA B 1 261 ? 11.712 -18.442 113.424 1.00 64.33 261 ALA B N 1
ATOM 3971 C CA . ALA B 1 261 ? 12.053 -19.130 112.185 1.00 66.29 261 ALA B CA 1
ATOM 3972 C C . ALA B 1 261 ? 12.328 -20.613 112.424 1.00 69.70 261 ALA B C 1
ATOM 3973 O O . ALA B 1 261 ? 11.610 -21.475 111.918 1.00 68.58 261 ALA B O 1
ATOM 3975 N N . PRO C 1 2 ? 21.250 22.094 156.467 1.00 21.57 2 PRO C N 1
ATOM 3976 C CA . PRO C 1 2 ? 21.835 21.004 155.679 1.00 22.26 2 PRO C CA 1
ATOM 3977 C C . PRO C 1 2 ? 21.196 20.867 154.302 1.00 23.13 2 PRO C C 1
ATOM 3978 O O . PRO C 1 2 ? 20.340 21.673 153.934 1.00 21.84 2 PRO C O 1
ATOM 3982 N N . HIS C 1 3 ? 21.608 19.851 153.553 1.00 25.02 3 HIS C N 1
ATOM 3983 C CA . HIS C 1 3 ? 21.099 19.654 152.204 1.00 25.74 3 HIS C CA 1
ATOM 3984 C C . HIS C 1 3 ? 21.033 18.178 151.833 1.00 26.47 3 HIS C C 1
ATOM 3985 O O . HIS C 1 3 ? 21.759 17.355 152.391 1.00 26.35 3 HIS C O 1
ATOM 3992 N N . VAL C 1 4 ? 20.155 17.850 150.890 1.00 26.76 4 VAL C N 1
ATOM 3993 C CA . VAL C 1 4 ? 20.074 16.495 150.357 1.00 27.30 4 VAL C CA 1
ATOM 3994 C C . VAL C 1 4 ? 20.353 16.498 148.860 1.00 27.73 4 VAL C C 1
ATOM 3995 O O . VAL C 1 4 ? 20.260 17.531 148.207 1.00 27.27 4 VAL C O 1
ATOM 3999 N N . GLU C 1 5 ? 20.698 15.335 148.320 1.00 29.08 5 GLU C N 1
ATOM 4000 C CA . GLU C 1 5 ? 21.000 15.222 146.900 1.00 29.67 5 GLU C CA 1
ATOM 4001 C C . GLU C 1 5 ? 19.870 14.509 146.165 1.00 28.72 5 GLU C C 1
ATOM 4002 O O . GLU C 1 5 ? 19.493 13.394 146.524 1.00 28.46 5 GLU C O 1
ATOM 4008 N N . ASN C 1 6 ? 19.327 15.159 145.141 1.00 28.33 6 ASN C N 1
ATOM 4009 C CA . ASN C 1 6 ? 18.276 14.557 144.332 1.00 28.53 6 ASN C CA 1
ATOM 4010 C C . ASN C 1 6 ? 18.469 14.837 142.846 1.00 29.77 6 ASN C C 1
ATOM 4011 O O . ASN C 1 6 ? 18.379 15.984 142.407 1.00 29.06 6 ASN C O 1
ATOM 4016 N N . ASP C 1 7 ? 18.733 13.776 142.086 1.00 34.21 7 ASP C N 1
ATOM 4017 C CA . ASP C 1 7 ? 18.967 13.861 140.646 1.00 31.66 7 ASP C CA 1
ATOM 4018 C C . ASP C 1 7 ? 20.162 14.756 140.325 1.00 31.50 7 ASP C C 1
ATOM 4019 O O . ASP C 1 7 ? 20.194 15.415 139.286 1.00 35.33 7 ASP C O 1
ATOM 4024 N N . GLY C 1 8 ? 21.144 14.770 141.221 1.00 31.18 8 GLY C N 1
ATOM 4025 C CA . GLY C 1 8 ? 22.331 15.586 141.041 1.00 31.31 8 GLY C CA 1
ATOM 4026 C C . GLY C 1 8 ? 22.109 17.024 141.465 1.00 30.79 8 GLY C C 1
ATOM 4027 O O . GLY C 1 8 ? 23.002 17.864 141.349 1.00 30.75 8 GLY C O 1
ATOM 4028 N N . VAL C 1 9 ? 20.910 17.305 141.961 1.00 29.90 9 VAL C N 1
ATOM 4029 C CA . VAL C 1 9 ? 20.546 18.646 142.396 1.00 28.24 9 VAL C CA 1
ATOM 4030 C C . VAL C 1 9 ? 20.515 18.733 143.918 1.00 28.12 9 VAL C C 1
ATOM 4031 O O . VAL C 1 9 ? 19.821 17.963 144.580 1.00 27.97 9 VAL C O 1
ATOM 4035 N N . LYS C 1 10 ? 21.277 19.672 144.469 1.00 27.91 10 LYS C N 1
ATOM 4036 C CA . LYS C 1 10 ? 21.330 19.860 145.914 1.00 27.92 10 LYS C CA 1
ATOM 4037 C C . LYS C 1 10 ? 20.157 20.699 146.410 1.00 24.76 10 LYS C C 1
ATOM 4038 O O . LYS C 1 10 ? 19.962 21.836 145.978 1.00 24.31 10 LYS C O 1
ATOM 4044 N N . ILE C 1 11 ? 19.380 20.121 147.319 1.00 24.44 11 ILE C N 1
ATOM 4045 C CA . ILE C 1 11 ? 18.220 20.783 147.900 1.00 23.86 11 ILE C CA 1
ATOM 4046 C C . ILE C 1 11 ? 18.489 21.164 149.349 1.00 23.28 11 ILE C C 1
ATOM 4047 O O . ILE C 1 11 ? 18.731 20.296 150.188 1.00 23.32 11 ILE C O 1
ATOM 4052 N N . TYR C 1 12 ? 18.447 22.458 149.646 1.00 22.52 12 TYR C N 1
ATOM 4053 C CA . TYR C 1 12 ? 18.691 22.917 151.008 1.00 21.79 12 TYR C CA 1
ATOM 4054 C C . TYR C 1 12 ? 17.440 22.796 151.869 1.00 21.03 12 TYR C C 1
ATOM 4055 O O . TYR C 1 12 ? 16.325 23.014 151.399 1.00 20.53 12 TYR C O 1
ATOM 4064 N N . TYR C 1 13 ? 17.639 22.456 153.137 1.00 21.41 13 TYR C N 1
ATOM 4065 C CA . TYR C 1 13 ? 16.549 22.427 154.101 1.00 20.83 13 TYR C CA 1
ATOM 4066 C C . TYR C 1 13 ? 17.056 22.778 155.493 1.00 20.56 13 TYR C C 1
ATOM 4067 O O . TYR C 1 13 ? 18.230 22.585 155.800 1.00 20.84 13 TYR C O 1
ATOM 4076 N N . ASP C 1 14 ? 16.169 23.296 156.334 1.00 20.47 14 ASP C N 1
ATOM 4077 C CA . ASP C 1 14 ? 16.488 23.459 157.747 1.00 20.26 14 ASP C CA 1
ATOM 4078 C C . ASP C 1 14 ? 15.555 22.591 158.585 1.00 19.81 14 ASP C C 1
ATOM 4079 O O . ASP C 1 14 ? 14.392 22.395 158.227 1.00 19.75 14 ASP C O 1
ATOM 4084 N N . SER C 1 15 ? 16.073 22.068 159.693 1.00 19.82 15 SER C N 1
ATOM 4085 C CA . SER C 1 15 ? 15.306 21.167 160.548 1.00 20.33 15 SER C CA 1
ATOM 4086 C C . SER C 1 15 ? 15.431 21.512 162.030 1.00 20.02 15 SER C C 1
ATOM 4087 O O . SER C 1 15 ? 16.526 21.495 162.594 1.00 20.12 15 SER C O 1
ATOM 4090 N N . TYR C 1 16 ? 14.300 21.814 162.659 1.00 19.85 16 TYR C N 1
ATOM 4091 C CA . TYR C 1 16 ? 14.282 22.116 164.086 1.00 20.66 16 TYR C CA 1
ATOM 4092 C C . TYR C 1 16 ? 13.151 21.367 164.783 1.00 21.37 16 TYR C C 1
ATOM 4093 O O . TYR C 1 16 ? 12.100 21.155 164.198 1.00 20.77 16 TYR C O 1
ATOM 4102 N N . GLY C 1 17 ? 13.371 20.968 166.031 1.00 21.69 17 GLY C N 1
ATOM 4103 C CA . GLY C 1 17 ? 12.295 20.472 166.872 1.00 22.14 17 GLY C CA 1
ATOM 4104 C C . GLY C 1 17 ? 11.885 19.015 166.739 1.00 23.14 17 GLY C C 1
ATOM 4105 O O . GLY C 1 17 ? 12.409 18.269 165.912 1.00 23.19 17 GLY C O 1
ATOM 4106 N N . GLU C 1 18 ? 10.932 18.624 167.583 1.00 23.47 18 GLU C N 1
ATOM 4107 C CA . GLU C 1 18 ? 10.389 17.268 167.635 1.00 23.57 18 GLU C CA 1
ATOM 4108 C C . GLU C 1 18 ? 8.892 17.349 167.947 1.00 23.80 18 GLU C C 1
ATOM 4109 O O . GLU C 1 18 ? 8.446 18.321 168.557 1.00 30.40 18 GLU C O 1
ATOM 4115 N N . GLY C 1 19 ? 8.106 16.357 167.531 1.00 23.40 19 GLY C N 1
ATOM 4116 C CA . GLY C 1 19 ? 8.561 15.250 166.710 1.00 23.57 19 GLY C CA 1
ATOM 4117 C C . GLY C 1 19 ? 7.562 15.014 165.598 1.00 22.74 19 GLY C C 1
ATOM 4118 O O . GLY C 1 19 ? 7.905 14.508 164.530 1.00 23.29 19 GLY C O 1
ATOM 4119 N N . VAL C 1 20 ? 6.310 15.378 165.862 1.00 21.90 20 VAL C N 1
ATOM 4120 C CA . VAL C 1 20 ? 5.270 15.354 164.842 1.00 22.14 20 VAL C CA 1
ATOM 4121 C C . VAL C 1 20 ? 5.568 16.455 163.828 1.00 22.16 20 VAL C C 1
ATOM 4122 O O . VAL C 1 20 ? 5.612 17.636 164.173 1.00 21.36 20 VAL C O 1
ATOM 4126 N N . PRO C 1 21 ? 5.788 16.061 162.568 1.00 22.05 21 PRO C N 1
ATOM 4127 C CA . PRO C 1 21 ? 6.420 16.920 161.563 1.00 21.67 21 PRO C CA 1
ATOM 4128 C C . PRO C 1 21 ? 5.490 17.907 160.858 1.00 20.83 21 PRO C C 1
ATOM 4129 O O . PRO C 1 21 ? 4.368 17.567 160.484 1.00 20.48 21 PRO C O 1
ATOM 4133 N N . ILE C 1 22 ? 5.974 19.134 160.690 1.00 21.35 22 ILE C N 1
ATOM 4134 C CA . ILE C 1 22 ? 5.324 20.114 159.828 1.00 20.76 22 ILE C CA 1
ATOM 4135 C C . ILE C 1 22 ? 6.304 20.540 158.744 1.00 19.96 22 ILE C C 1
ATOM 4136 O O . ILE C 1 22 ? 7.410 20.991 159.046 1.00 19.76 22 ILE C O 1
ATOM 4141 N N . VAL C 1 23 ? 5.911 20.394 157.484 1.00 20.34 23 VAL C N 1
ATOM 4142 C CA . VAL C 1 23 ? 6.797 20.764 156.386 1.00 19.94 23 VAL C CA 1
ATOM 4143 C C . VAL C 1 23 ? 6.382 22.086 155.744 1.00 19.80 23 VAL C C 1
ATOM 4144 O O . VAL C 1 23 ? 5.271 22.214 155.226 1.00 20.89 23 VAL C O 1
ATOM 4148 N N . PHE C 1 24 ? 7.279 23.067 155.783 1.00 19.42 24 PHE C N 1
ATOM 4149 C CA . PHE C 1 24 ? 7.010 24.376 155.203 1.00 19.68 24 PHE C CA 1
ATOM 4150 C C . PHE C 1 24 ? 7.629 24.529 153.811 1.00 19.42 24 PHE C C 1
ATOM 4151 O O . PHE C 1 24 ? 8.856 24.354 153.606 1.00 19.89 24 PHE C O 1
ATOM 4159 N N . LEU C 1 25 ? 6.738 24.854 152.875 1.00 19.29 25 LEU C N 1
ATOM 4160 C CA . LEU C 1 25 ? 7.030 25.000 151.460 1.00 19.82 25 LEU C CA 1
ATOM 4161 C C . LEU C 1 25 ? 6.705 26.420 151.015 1.00 19.77 25 LEU C C 1
ATOM 4162 O O . LEU C 1 25 ? 5.534 26.788 150.907 1.00 19.40 25 LEU C O 1
ATOM 4167 N N . HIS C 1 26 ? 7.743 27.208 150.750 1.00 19.94 26 HIS C N 1
ATOM 4168 C CA . HIS C 1 26 ? 7.596 28.630 150.440 1.00 19.94 26 HIS C CA 1
ATOM 4169 C C . HIS C 1 26 ? 7.022 28.886 149.040 1.00 20.39 26 HIS C C 1
ATOM 4170 O O . HIS C 1 26 ? 7.084 28.013 148.176 1.00 19.98 26 HIS C O 1
ATOM 4177 N N . PRO C 1 27 ? 6.469 30.094 148.811 1.00 22.11 27 PRO C N 1
ATOM 4178 C CA . PRO C 1 27 ? 5.930 30.450 147.492 1.00 21.17 27 PRO C CA 1
ATOM 4179 C C . PRO C 1 27 ? 6.997 30.672 146.424 1.00 21.52 27 PRO C C 1
ATOM 4180 O O . PRO C 1 27 ? 8.191 30.707 146.721 1.00 21.13 27 PRO C O 1
ATOM 4184 N N . PHE C 1 28 ? 6.542 30.824 145.184 1.00 22.11 28 PHE C N 1
ATOM 4185 C CA . PHE C 1 28 ? 7.414 31.022 144.033 1.00 22.07 28 PHE C CA 1
ATOM 4186 C C . PHE C 1 28 ? 8.278 32.272 144.201 1.00 22.54 28 PHE C C 1
ATOM 4187 O O . PHE C 1 28 ? 7.834 33.263 144.784 1.00 27.47 28 PHE C O 1
ATOM 4195 N N . SER C 1 29 ? 9.517 32.187 143.715 1.00 21.46 29 SER C N 1
ATOM 4196 C CA . SER C 1 29 ? 10.495 33.284 143.715 1.00 21.71 29 SER C CA 1
ATOM 4197 C C . SER C 1 29 ? 11.113 33.608 145.081 1.00 21.63 29 SER C C 1
ATOM 4198 O O . SER C 1 29 ? 12.058 34.392 145.157 1.00 21.39 29 SER C O 1
ATOM 4201 N N . THR C 1 30 ? 10.601 33.006 146.150 1.00 21.88 30 THR C N 1
ATOM 4202 C CA . THR C 1 30 ? 11.118 33.279 147.491 1.00 21.61 30 THR C CA 1
ATOM 4203 C C . THR C 1 30 ? 11.979 32.130 148.019 1.00 22.35 30 THR C C 1
ATOM 4204 O O . THR C 1 30 ? 12.522 31.345 147.241 1.00 20.73 30 THR C O 1
ATOM 4208 N N . ASN C 1 31 ? 12.108 32.050 149.342 1.00 20.88 31 ASN C N 1
ATOM 4209 C CA . ASN C 1 31 ? 12.778 30.925 149.991 1.00 20.57 31 ASN C CA 1
ATOM 4210 C C . ASN C 1 31 ? 12.243 30.682 151.402 1.00 20.47 31 ASN C C 1
ATOM 4211 O O . ASN C 1 31 ? 11.260 31.293 151.817 1.00 20.71 31 ASN C O 1
ATOM 4216 N N . GLY C 1 32 ? 12.902 29.789 152.134 1.00 19.95 32 GLY C N 1
ATOM 4217 C CA . GLY C 1 32 ? 12.421 29.337 153.428 1.00 20.21 32 GLY C CA 1
ATOM 4218 C C . GLY C 1 32 ? 12.365 30.389 154.520 1.00 20.26 32 GLY C C 1
ATOM 4219 O O . GLY C 1 32 ? 11.591 30.263 155.470 1.00 19.86 32 GLY C O 1
ATOM 4220 N N . GLY C 1 33 ? 13.182 31.429 154.382 1.00 20.14 33 GLY C N 1
ATOM 4221 C CA . GLY C 1 33 ? 13.224 32.515 155.347 1.00 19.77 33 GLY C CA 1
ATOM 4222 C C . GLY C 1 33 ? 11.867 33.143 155.605 1.00 19.40 33 GLY C C 1
ATOM 4223 O O . GLY C 1 33 ? 11.595 33.639 156.700 1.00 19.55 33 GLY C O 1
ATOM 4224 N N . ILE C 1 34 ? 11.002 33.091 154.595 1.00 19.63 34 ILE C N 1
ATOM 4225 C CA . ILE C 1 34 ? 9.641 33.611 154.690 1.00 19.86 34 ILE C CA 1
ATOM 4226 C C . ILE C 1 34 ? 8.835 32.970 155.829 1.00 19.22 34 ILE C C 1
ATOM 4227 O O . ILE C 1 34 ? 7.812 33.511 156.248 1.00 18.91 34 ILE C O 1
ATOM 4232 N N . TRP C 1 35 ? 9.296 31.827 156.331 1.00 19.53 35 TRP C N 1
ATOM 4233 C CA . TRP C 1 35 ? 8.607 31.136 157.419 1.00 19.40 35 TRP C CA 1
ATOM 4234 C C . TRP C 1 35 ? 9.202 31.459 158.787 1.00 19.80 35 TRP C C 1
ATOM 4235 O O . TRP C 1 35 ? 8.983 30.721 159.749 1.00 21.72 35 TRP C O 1
ATOM 4246 N N . TYR C 1 36 ? 9.943 32.562 158.869 1.00 18.80 36 TYR C N 1
ATOM 4247 C CA . TYR C 1 36 ? 10.656 32.930 160.094 1.00 19.63 36 TYR C CA 1
ATOM 4248 C C . TYR C 1 36 ? 9.781 32.956 161.348 1.00 20.21 36 TYR C C 1
ATOM 4249 O O . TYR C 1 36 ? 10.198 32.494 162.411 1.00 19.80 36 TYR C O 1
ATOM 4258 N N . PHE C 1 37 ? 8.571 33.489 161.227 1.00 20.19 37 PHE C N 1
ATOM 4259 C CA . PHE C 1 37 ? 7.691 33.625 162.383 1.00 20.13 37 PHE C CA 1
ATOM 4260 C C . PHE C 1 37 ? 6.945 32.334 162.706 1.00 20.49 37 PHE C C 1
ATOM 4261 O O . PHE C 1 37 ? 6.324 32.220 163.763 1.00 20.70 37 PHE C O 1
ATOM 4269 N N . GLN C 1 38 ? 7.011 31.362 161.801 1.00 20.34 38 GLN C N 1
ATOM 4270 C CA . GLN C 1 38 ? 6.359 30.075 162.018 1.00 21.04 38 GLN C CA 1
ATOM 4271 C C . GLN C 1 38 ? 7.365 29.023 162.467 1.00 20.62 38 GLN C C 1
ATOM 4272 O O . GLN C 1 38 ? 7.090 28.223 163.362 1.00 20.26 38 GLN C O 1
ATOM 4278 N N . THR C 1 39 ? 8.534 29.052 161.834 1.00 20.20 39 THR C N 1
ATOM 4279 C CA . THR C 1 39 ? 9.558 28.023 161.987 1.00 20.05 39 THR C CA 1
ATOM 4280 C C . THR C 1 39 ? 9.923 27.707 163.435 1.00 19.93 39 THR C C 1
ATOM 4281 O O . THR C 1 39 ? 9.906 26.548 163.847 1.00 19.86 39 THR C O 1
ATOM 4285 N N . PHE C 1 40 ? 10.244 28.738 164.206 1.00 20.22 40 PHE C N 1
ATOM 4286 C CA . PHE C 1 40 ? 10.779 28.537 165.548 1.00 20.14 40 PHE C CA 1
ATOM 4287 C C . PHE C 1 40 ? 9.720 28.371 166.653 1.00 20.17 40 PHE C C 1
ATOM 4288 O O . PHE C 1 40 ? 9.924 27.573 167.569 1.00 19.98 40 PHE C O 1
ATOM 4296 N N . PRO C 1 41 ? 8.600 29.121 166.592 1.00 20.63 41 PRO C N 1
ATOM 4297 C CA . PRO C 1 41 ? 7.549 28.816 167.573 1.00 21.13 41 PRO C CA 1
ATOM 4298 C C . PRO C 1 41 ? 7.009 27.392 167.460 1.00 20.67 41 PRO C C 1
ATOM 4299 O O . PRO C 1 41 ? 6.849 26.721 168.479 1.00 20.94 41 PRO C O 1
ATOM 4303 N N . PHE C 1 42 ? 6.743 26.934 166.242 1.00 21.25 42 PHE C N 1
ATOM 4304 C CA . PHE C 1 42 ? 6.229 25.582 166.046 1.00 22.00 42 PHE C CA 1
ATOM 4305 C C . PHE C 1 42 ? 7.297 24.515 166.285 1.00 20.96 42 PHE C C 1
ATOM 4306 O O . PHE C 1 42 ? 6.981 23.338 166.443 1.00 20.68 42 PHE C O 1
ATOM 4314 N N . ALA C 1 43 ? 8.560 24.930 166.322 1.00 20.92 43 ALA C N 1
ATOM 4315 C CA . ALA C 1 43 ? 9.651 24.014 166.640 1.00 20.74 43 ALA C CA 1
ATOM 4316 C C . ALA C 1 43 ? 9.637 23.658 168.125 1.00 20.67 43 ALA C C 1
ATOM 4317 O O . ALA C 1 43 ? 10.298 22.714 168.556 1.00 21.15 43 ALA C O 1
ATOM 4319 N N . GLN C 1 44 ? 8.881 24.427 168.902 1.00 21.00 44 GLN C N 1
ATOM 4320 C CA . GLN C 1 44 ? 8.721 24.164 170.326 1.00 21.10 44 GLN C CA 1
ATOM 4321 C C . GLN C 1 44 ? 7.748 23.014 170.555 1.00 21.03 44 GLN C C 1
ATOM 4322 O O . GLN C 1 44 ? 7.840 22.301 171.554 1.00 20.75 44 GLN C O 1
ATOM 4328 N N . THR C 1 45 ? 6.818 22.837 169.621 1.00 21.48 45 THR C N 1
ATOM 4329 C CA . THR C 1 45 ? 5.778 21.825 169.761 1.00 22.10 45 THR C CA 1
ATOM 4330 C C . THR C 1 45 ? 5.848 20.750 168.678 1.00 22.37 45 THR C C 1
ATOM 4331 O O . THR C 1 45 ? 5.324 19.652 168.857 1.00 22.69 45 THR C O 1
ATOM 4335 N N . ASN C 1 46 ? 6.495 21.062 167.560 1.00 22.64 46 ASN C N 1
ATOM 4336 C CA . ASN C 1 46 ? 6.525 20.147 166.421 1.00 21.72 46 ASN C CA 1
ATOM 4337 C C . ASN C 1 46 ? 7.915 19.955 165.822 1.00 21.56 46 ASN C C 1
ATOM 4338 O O . ASN C 1 46 ? 8.862 20.649 166.185 1.00 21.18 46 ASN C O 1
ATOM 4343 N N . HIS C 1 47 ? 8.024 19.002 164.900 1.00 22.14 47 HIS C N 1
ATOM 4344 C CA . HIS C 1 47 ? 9.238 18.825 164.114 1.00 21.61 47 HIS C CA 1
ATOM 4345 C C . HIS C 1 47 ? 9.137 19.640 162.828 1.00 20.57 47 HIS C C 1
ATOM 4346 O O . HIS C 1 47 ? 8.661 19.156 161.803 1.00 20.58 47 HIS C O 1
ATOM 4353 N N . VAL C 1 48 ? 9.588 20.885 162.904 1.00 21.35 48 VAL C N 1
ATOM 4354 C CA . VAL C 1 48 ? 9.548 21.811 161.782 1.00 20.81 48 VAL C CA 1
ATOM 4355 C C . VAL C 1 48 ? 10.661 21.567 160.766 1.00 19.78 48 VAL C C 1
ATOM 4356 O O . VAL C 1 48 ? 11.847 21.558 161.107 1.00 19.87 48 VAL C O 1
ATOM 4360 N N . ILE C 1 49 ? 10.256 21.372 159.515 1.00 19.65 49 ILE C N 1
ATOM 4361 C CA . ILE C 1 49 ? 11.176 21.180 158.401 1.00 20.28 49 ILE C CA 1
ATOM 4362 C C . ILE C 1 49 ? 10.880 22.199 157.313 1.00 19.76 49 ILE C C 1
ATOM 4363 O O . ILE C 1 49 ? 9.800 22.180 156.739 1.00 19.70 49 ILE C O 1
ATOM 4368 N N . VAL C 1 50 ? 11.831 23.083 157.028 1.00 18.94 50 VAL C N 1
ATOM 4369 C CA . VAL C 1 50 ? 11.608 24.149 156.050 1.00 19.86 50 VAL C CA 1
ATOM 4370 C C . VAL C 1 50 ? 12.465 23.942 154.807 1.00 19.67 50 VAL C C 1
ATOM 4371 O O . VAL C 1 50 ? 13.696 23.862 154.911 1.00 19.19 50 VAL C O 1
ATOM 4375 N N . ILE C 1 51 ? 11.834 23.860 153.635 1.00 20.16 51 ILE C N 1
ATOM 4376 C CA . ILE C 1 51 ? 12.613 23.535 152.435 1.00 20.16 51 ILE C CA 1
ATOM 4377 C C . ILE C 1 51 ? 12.740 24.679 151.428 1.00 20.35 51 ILE C C 1
ATOM 4378 O O . ILE C 1 51 ? 11.772 25.385 151.140 1.00 22.88 51 ILE C O 1
ATOM 4383 N N . ASP C 1 52 ? 13.956 24.854 150.914 1.00 20.48 52 ASP C N 1
ATOM 4384 C CA . ASP C 1 52 ? 14.212 25.717 149.769 1.00 20.70 52 ASP C CA 1
ATOM 4385 C C . ASP C 1 52 ? 14.063 24.917 148.478 1.00 20.38 52 ASP C C 1
ATOM 4386 O O . ASP C 1 52 ? 14.826 23.984 148.228 1.00 20.99 52 ASP C O 1
ATOM 4391 N N . HIS C 1 53 ? 13.070 25.275 147.670 1.00 20.58 53 HIS C N 1
ATOM 4392 C CA . HIS C 1 53 ? 12.844 24.612 146.390 1.00 21.29 53 HIS C CA 1
ATOM 4393 C C . HIS C 1 53 ? 14.062 24.759 145.485 1.00 21.40 53 HIS C C 1
ATOM 4394 O O . HIS C 1 53 ? 14.869 25.671 145.665 1.00 23.39 53 HIS C O 1
ATOM 4401 N N . ARG C 1 54 ? 14.198 23.856 144.519 1.00 22.12 54 ARG C N 1
ATOM 4402 C CA . ARG C 1 54 ? 15.289 23.950 143.559 1.00 22.33 54 ARG C CA 1
ATOM 4403 C C . ARG C 1 54 ? 15.117 25.211 142.726 1.00 21.03 54 ARG C C 1
ATOM 4404 O O . ARG C 1 54 ? 13.999 25.582 142.370 1.00 21.02 54 ARG C O 1
ATOM 4412 N N . GLY C 1 55 ? 16.227 25.879 142.436 1.00 20.94 55 GLY C N 1
ATOM 4413 C CA . GLY C 1 55 ? 16.186 27.149 141.739 1.00 21.77 55 GLY C CA 1
ATOM 4414 C C . GLY C 1 55 ? 15.917 28.313 142.674 1.00 21.20 55 GLY C C 1
ATOM 4415 O O . GLY C 1 55 ? 15.814 29.459 142.237 1.00 20.13 55 GLY C O 1
ATOM 4416 N N . HIS C 1 56 ? 15.810 28.018 143.967 1.00 21.86 56 HIS C N 1
ATOM 4417 C CA . HIS C 1 56 ? 15.501 29.037 144.965 1.00 21.00 56 HIS C CA 1
ATOM 4418 C C . HIS C 1 56 ? 16.509 29.052 146.111 1.00 20.90 56 HIS C C 1
ATOM 4419 O O . HIS C 1 56 ? 17.034 28.009 146.502 1.00 20.82 56 HIS C O 1
ATOM 4426 N N . GLY C 1 57 ? 16.767 30.246 146.640 1.00 20.84 57 GLY C N 1
ATOM 4427 C CA . GLY C 1 57 ? 17.566 30.420 147.841 1.00 20.33 57 GLY C CA 1
ATOM 4428 C C . GLY C 1 57 ? 18.938 29.775 147.843 1.00 20.25 57 GLY C C 1
ATOM 4429 O O . GLY C 1 57 ? 19.813 30.145 147.064 1.00 20.64 57 GLY C O 1
ATOM 4430 N N . ARG C 1 58 ? 19.119 28.802 148.729 1.00 20.03 58 ARG C N 1
ATOM 4431 C CA . ARG C 1 58 ? 20.417 28.173 148.931 1.00 20.43 58 ARG C CA 1
ATOM 4432 C C . ARG C 1 58 ? 20.535 26.845 148.185 1.00 21.04 58 ARG C C 1
ATOM 4433 O O . ARG C 1 58 ? 21.607 26.241 148.144 1.00 20.90 58 ARG C O 1
ATOM 4441 N N . SER C 1 59 ? 19.430 26.390 147.605 1.00 20.81 59 SER C N 1
ATOM 4442 C CA . SER C 1 59 ? 19.432 25.140 146.855 1.00 22.12 59 SER C CA 1
ATOM 4443 C C . SER C 1 59 ? 20.049 25.332 145.475 1.00 22.67 59 SER C C 1
ATOM 4444 O O . SER C 1 59 ? 20.172 26.460 144.994 1.00 22.22 59 SER C O 1
ATOM 4447 N N . ASP C 1 60 ? 20.442 24.228 144.847 1.00 23.00 60 ASP C N 1
ATOM 4448 C CA . ASP C 1 60 ? 20.967 24.268 143.488 1.00 23.28 60 ASP C CA 1
ATOM 4449 C C . ASP C 1 60 ? 19.920 24.822 142.533 1.00 22.95 60 ASP C C 1
ATOM 4450 O O . ASP C 1 60 ? 18.719 24.667 142.751 1.00 22.32 60 ASP C O 1
ATOM 4455 N N . LYS C 1 61 ? 20.385 25.478 141.477 1.00 22.69 61 LYS C N 1
ATOM 4456 C CA . LYS C 1 61 ? 19.491 26.130 140.532 1.00 22.42 61 LYS C CA 1
ATOM 4457 C C . LYS C 1 61 ? 19.771 25.673 139.103 1.00 22.57 61 LYS C C 1
ATOM 4458 O O . LYS C 1 61 ? 20.291 26.442 138.293 1.00 22.22 61 LYS C O 1
ATOM 4464 N N . PRO C 1 62 ? 19.421 24.412 138.788 1.00 22.68 62 PRO C N 1
ATOM 4465 C CA . PRO C 1 62 ? 19.699 23.837 137.466 1.00 22.87 62 PRO C CA 1
ATOM 4466 C C . PRO C 1 62 ? 18.948 24.548 136.345 1.00 22.45 62 PRO C C 1
ATOM 4467 O O . PRO C 1 62 ? 18.076 25.371 136.612 1.00 21.37 62 PRO C O 1
ATOM 4471 N N . ALA C 1 63 ? 19.293 24.238 135.101 1.00 23.26 63 ALA C N 1
ATOM 4472 C CA . ALA C 1 63 ? 18.670 24.898 133.963 1.00 22.91 63 ALA C CA 1
ATOM 4473 C C . ALA C 1 63 ? 17.329 24.257 133.625 1.00 23.10 63 ALA C C 1
ATOM 4474 O O . ALA C 1 63 ? 16.460 24.887 133.023 1.00 24.57 63 ALA C O 1
ATOM 4476 N N . THR C 1 64 ? 17.166 23.003 134.031 1.00 22.70 64 THR C N 1
ATOM 4477 C CA . THR C 1 64 ? 16.007 22.212 133.642 1.00 23.25 64 THR C CA 1
ATOM 4478 C C . THR C 1 64 ? 15.518 21.374 134.821 1.00 23.25 64 THR C C 1
ATOM 4479 O O . THR C 1 64 ? 16.284 21.081 135.736 1.00 22.82 64 THR C O 1
ATOM 4483 N N . GLY C 1 65 ? 14.239 21.013 134.815 1.00 23.09 65 GLY C N 1
ATOM 4484 C CA . GLY C 1 65 ? 13.709 20.099 135.809 1.00 24.49 65 GLY C CA 1
ATOM 4485 C C . GLY C 1 65 ? 12.883 20.796 136.867 1.00 23.74 65 GLY C C 1
ATOM 4486 O O . GLY C 1 65 ? 13.012 20.510 138.055 1.00 24.11 65 GLY C O 1
ATOM 4487 N N . TYR C 1 66 ? 12.027 21.714 136.430 1.00 22.72 66 TYR C N 1
ATOM 4488 C CA . TYR C 1 66 ? 11.185 22.462 137.351 1.00 22.21 66 TYR C CA 1
ATOM 4489 C C . TYR C 1 66 ? 9.710 22.123 137.183 1.00 21.88 66 TYR C C 1
ATOM 4490 O O . TYR C 1 66 ? 8.863 23.013 137.147 1.00 22.39 66 TYR C O 1
ATOM 4499 N N . SER C 1 67 ? 9.404 20.835 137.078 1.00 21.48 67 SER C N 1
ATOM 4500 C CA . SER C 1 67 ? 8.017 20.400 137.136 1.00 22.26 67 SER C CA 1
ATOM 4501 C C . SER C 1 67 ? 7.608 20.273 138.599 1.00 22.12 67 SER C C 1
ATOM 4502 O O . SER C 1 67 ? 8.457 20.072 139.470 1.00 21.37 67 SER C O 1
ATOM 4505 N N . ILE C 1 68 ? 6.314 20.404 138.868 1.00 21.88 68 ILE C N 1
ATOM 4506 C CA . ILE C 1 68 ? 5.802 20.304 140.230 1.00 22.21 68 ILE C CA 1
ATOM 4507 C C . ILE C 1 68 ? 6.126 18.940 140.835 1.00 21.56 68 ILE C C 1
ATOM 4508 O O . ILE C 1 68 ? 6.431 18.831 142.028 1.00 21.15 68 ILE C O 1
ATOM 4513 N N . MET C 1 69 ? 6.083 17.905 140.001 1.00 20.89 69 MET C N 1
ATOM 4514 C CA . MET C 1 69 ? 6.356 16.546 140.453 1.00 21.08 69 MET C CA 1
ATOM 4515 C C . MET C 1 69 ? 7.798 16.379 140.929 1.00 21.23 69 MET C C 1
ATOM 4516 O O . MET C 1 69 ? 8.061 15.652 141.885 1.00 21.14 69 MET C O 1
ATOM 4521 N N . GLU C 1 70 ? 8.730 17.051 140.261 1.00 22.61 70 GLU C N 1
ATOM 4522 C CA . GLU C 1 70 ? 10.137 16.969 140.638 1.00 23.53 70 GLU C CA 1
ATOM 4523 C C . GLU C 1 70 ? 10.417 17.781 141.907 1.00 21.88 70 GLU C C 1
ATOM 4524 O O . GLU C 1 70 ? 11.290 17.423 142.704 1.00 21.77 70 GLU C O 1
ATOM 4530 N N . HIS C 1 71 ? 9.672 18.869 142.089 1.00 21.53 71 HIS C N 1
ATOM 4531 C CA . HIS C 1 71 ? 9.701 19.626 143.338 1.00 21.40 71 HIS C CA 1
ATOM 4532 C C . HIS C 1 71 ? 9.261 18.727 144.497 1.00 21.24 71 HIS C C 1
ATOM 4533 O O . HIS C 1 71 ? 9.954 18.601 145.521 1.00 21.17 71 HIS C O 1
ATOM 4540 N N . ALA C 1 72 ? 8.100 18.101 144.318 1.00 20.84 72 ALA C N 1
ATOM 4541 C CA . ALA C 1 72 ? 7.575 17.158 145.297 1.00 21.48 72 ALA C CA 1
ATOM 4542 C C . ALA C 1 72 ? 8.572 16.033 145.562 1.00 21.76 72 ALA C C 1
ATOM 4543 O O . ALA C 1 72 ? 8.705 15.564 146.693 1.00 21.42 72 ALA C O 1
ATOM 4545 N N . ASP C 1 73 ? 9.281 15.619 144.516 1.00 20.95 73 ASP C N 1
ATOM 4546 C CA . ASP C 1 73 ? 10.308 14.589 144.635 1.00 21.63 73 ASP C CA 1
ATOM 4547 C C . ASP C 1 73 ? 11.460 15.073 145.515 1.00 21.72 73 ASP C C 1
ATOM 4548 O O . ASP C 1 73 ? 12.027 14.301 146.295 1.00 22.17 73 ASP C O 1
ATOM 4553 N N . ASP C 1 74 ? 11.801 16.354 145.385 1.00 22.04 74 ASP C N 1
ATOM 4554 C CA . ASP C 1 74 ? 12.796 16.965 146.261 1.00 22.52 74 ASP C CA 1
ATOM 4555 C C . ASP C 1 74 ? 12.337 16.890 147.714 1.00 22.13 74 ASP C C 1
ATOM 4556 O O . ASP C 1 74 ? 13.104 16.491 148.605 1.00 21.97 74 ASP C O 1
ATOM 4561 N N . VAL C 1 75 ? 11.083 17.269 147.949 1.00 21.23 75 VAL C N 1
ATOM 4562 C CA . VAL C 1 75 ? 10.529 17.202 149.300 1.00 22.05 75 VAL C CA 1
ATOM 4563 C C . VAL C 1 75 ? 10.589 15.780 149.868 1.00 22.59 75 VAL C C 1
ATOM 4564 O O . VAL C 1 75 ? 10.962 15.587 151.026 1.00 22.55 75 VAL C O 1
ATOM 4568 N N . VAL C 1 76 ? 10.240 14.789 149.050 1.00 21.73 76 VAL C N 1
ATOM 4569 C CA . VAL C 1 76 ? 10.310 13.393 149.478 1.00 21.74 76 VAL C CA 1
ATOM 4570 C C . VAL C 1 76 ? 11.745 12.996 149.808 1.00 22.52 76 VAL C C 1
ATOM 4571 O O . VAL C 1 76 ? 11.985 12.245 150.751 1.00 22.73 76 VAL C O 1
ATOM 4575 N N . ALA C 1 77 ? 12.696 13.502 149.028 1.00 22.01 77 ALA C N 1
ATOM 4576 C CA . ALA C 1 77 ? 14.108 13.252 149.299 1.00 22.40 77 ALA C CA 1
ATOM 4577 C C . ALA C 1 77 ? 14.480 13.753 150.693 1.00 23.35 77 ALA C C 1
ATOM 4578 O O . ALA C 1 77 ? 15.065 13.013 151.503 1.00 24.75 77 ALA C O 1
ATOM 4580 N N . VAL C 1 78 ? 14.124 15.005 150.973 1.00 23.14 78 VAL C N 1
ATOM 4581 C CA . VAL C 1 78 ? 14.364 15.580 152.295 1.00 23.66 78 VAL C CA 1
ATOM 4582 C C . VAL C 1 78 ? 13.716 14.736 153.395 1.00 23.99 78 VAL C C 1
ATOM 4583 O O . VAL C 1 78 ? 14.349 14.427 154.406 1.00 27.13 78 VAL C O 1
ATOM 4587 N N . LEU C 1 79 ? 12.459 14.356 153.183 1.00 23.74 79 LEU C N 1
ATOM 4588 C CA . LEU C 1 79 ? 11.713 13.550 154.147 1.00 23.62 79 LEU C CA 1
ATOM 4589 C C . LEU C 1 79 ? 12.374 12.196 154.396 1.00 24.01 79 LEU C C 1
ATOM 4590 O O . LEU C 1 79 ? 12.322 11.664 155.505 1.00 24.24 79 LEU C O 1
ATOM 4595 N N . ASP C 1 80 ? 12.994 11.645 153.359 1.00 24.35 80 ASP C N 1
ATOM 4596 C CA . ASP C 1 80 ? 13.659 10.353 153.461 1.00 24.20 80 ASP C CA 1
ATOM 4597 C C . ASP C 1 80 ? 14.949 10.466 154.259 1.00 24.27 80 ASP C C 1
ATOM 4598 O O . ASP C 1 80 ? 15.215 9.640 155.131 1.00 24.40 80 ASP C O 1
ATOM 4603 N N . ALA C 1 81 ? 15.746 11.489 153.965 1.00 24.46 81 ALA C N 1
ATOM 4604 C CA . ALA C 1 81 ? 16.977 11.703 154.720 1.00 24.81 81 ALA C CA 1
ATOM 4605 C C . ALA C 1 81 ? 16.679 11.977 156.195 1.00 26.19 81 ALA C C 1
ATOM 4606 O O . ALA C 1 81 ? 17.459 11.612 157.073 1.00 24.57 81 ALA C O 1
ATOM 4608 N N . LEU C 1 82 ? 15.540 12.613 156.457 1.00 24.73 82 LEU C N 1
ATOM 4609 C CA . LEU C 1 82 ? 15.129 12.934 157.820 1.00 24.36 82 LEU C CA 1
ATOM 4610 C C . LEU C 1 82 ? 14.315 11.805 158.444 1.00 24.98 82 LEU C C 1
ATOM 4611 O O . LEU C 1 82 ? 13.840 11.926 159.574 1.00 25.13 82 LEU C O 1
ATOM 4616 N N . LYS C 1 83 ? 14.160 10.714 157.697 1.00 25.02 83 LYS C N 1
ATOM 4617 C CA . LYS C 1 83 ? 13.437 9.527 158.157 1.00 25.09 83 LYS C CA 1
ATOM 4618 C C . LYS C 1 83 ? 12.060 9.865 158.722 1.00 25.50 83 LYS C C 1
ATOM 4619 O O . LYS C 1 83 ? 11.664 9.363 159.776 1.00 27.04 83 LYS C O 1
ATOM 4625 N N . VAL C 1 84 ? 11.340 10.725 158.011 1.00 25.47 84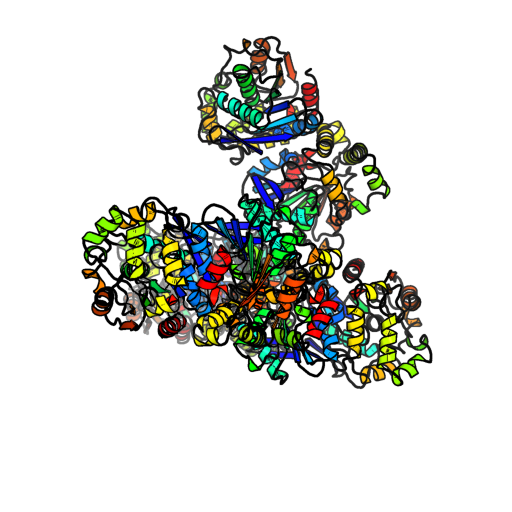 VAL C N 1
ATOM 4626 C CA . VAL C 1 84 ? 9.997 11.130 158.404 1.00 25.61 84 VAL C CA 1
ATOM 4627 C C . VAL C 1 84 ? 8.964 10.317 157.632 1.00 25.40 84 VAL C C 1
ATOM 4628 O O . VAL C 1 84 ? 9.006 10.261 156.406 1.00 25.78 84 VAL C O 1
ATOM 4632 N N . ASP C 1 85 ? 8.043 9.681 158.351 1.00 25.82 85 ASP C N 1
ATOM 4633 C CA . ASP C 1 85 ? 7.048 8.824 157.717 1.00 27.46 85 ASP C CA 1
ATOM 4634 C C . ASP C 1 85 ? 5.848 9.618 157.216 1.00 26.74 85 ASP C C 1
ATOM 4635 O O . ASP C 1 85 ? 5.501 9.556 156.039 1.00 29.29 85 ASP C O 1
ATOM 4640 N N . ARG C 1 86 ? 5.212 10.358 158.117 1.00 26.54 86 ARG C N 1
ATOM 4641 C CA . ARG C 1 86 ? 4.082 11.202 157.751 1.00 26.07 86 ARG C CA 1
ATOM 4642 C C . ARG C 1 86 ? 4.298 12.624 158.257 1.00 24.59 86 ARG C C 1
ATOM 4643 O O . ARG C 1 86 ? 4.987 12.833 159.254 1.00 24.32 86 ARG C O 1
ATOM 4651 N N . ALA C 1 87 ? 3.713 13.601 157.570 1.00 23.58 87 ALA C N 1
ATOM 4652 C CA . ALA C 1 87 ? 3.878 14.996 157.963 1.00 22.93 87 ALA C CA 1
ATOM 4653 C C . ALA C 1 87 ? 2.691 15.865 157.557 1.00 22.68 87 ALA C C 1
ATOM 4654 O O . ALA C 1 87 ? 1.961 15.546 156.618 1.00 22.89 87 ALA C O 1
ATOM 4656 N N . VAL C 1 88 ? 2.502 16.960 158.286 1.00 22.56 88 VAL C N 1
ATOM 4657 C CA . VAL C 1 88 ? 1.534 17.981 157.910 1.00 22.40 88 VAL C CA 1
ATOM 4658 C C . VAL C 1 88 ? 2.210 18.967 156.968 1.00 20.80 88 VAL C C 1
ATOM 4659 O O . VAL C 1 88 ? 3.285 19.482 157.269 1.00 20.14 88 VAL C O 1
ATOM 4663 N N . PHE C 1 89 ? 1.589 19.222 155.823 1.00 20.63 89 PHE C N 1
ATOM 4664 C CA . PHE C 1 89 ? 2.215 20.062 154.812 1.00 20.85 89 PHE C CA 1
ATOM 4665 C C . PHE C 1 89 ? 1.573 21.440 154.722 1.00 21.07 89 PHE C C 1
ATOM 4666 O O . PHE C 1 89 ? 0.373 21.571 154.478 1.00 21.45 89 PHE C O 1
ATOM 4674 N N . VAL C 1 90 ? 2.395 22.465 154.923 1.00 20.32 90 VAL C N 1
ATOM 4675 C CA . VAL C 1 90 ? 1.959 23.848 154.802 1.00 21.00 90 VAL C CA 1
ATOM 4676 C C . VAL C 1 90 ? 2.604 24.481 153.576 1.00 20.66 90 VAL C C 1
ATOM 4677 O O . VAL C 1 90 ? 3.772 24.870 153.608 1.00 20.30 90 VAL C O 1
ATOM 4681 N N . GLY C 1 91 ? 1.839 24.574 152.494 1.00 20.32 91 GLY C N 1
ATOM 4682 C CA . GLY C 1 91 ? 2.357 25.080 151.238 1.00 19.97 91 GLY C CA 1
ATOM 4683 C C . GLY C 1 91 ? 1.708 26.371 150.779 1.00 20.73 91 GLY C C 1
ATOM 4684 O O . GLY C 1 91 ? 0.486 26.518 150.821 1.00 20.88 91 GLY C O 1
ATOM 4685 N N . ASN C 1 92 ? 2.538 27.308 150.332 1.00 20.55 92 ASN C N 1
ATOM 4686 C CA . ASN C 1 92 ? 2.068 28.598 149.846 1.00 20.73 92 ASN C CA 1
ATOM 4687 C C . ASN C 1 92 ? 2.332 28.745 148.349 1.00 21.24 92 ASN C C 1
ATOM 4688 O O . ASN C 1 92 ? 3.451 28.520 147.890 1.00 21.24 92 ASN C O 1
ATOM 4693 N N . SER C 1 93 ? 1.293 29.116 147.603 1.00 21.79 93 SER C N 1
ATOM 4694 C CA . SER C 1 93 ? 1.358 29.233 146.145 1.00 21.96 93 SER C CA 1
ATOM 4695 C C . SER C 1 93 ? 1.833 27.938 145.499 1.00 21.41 93 SER C C 1
ATOM 4696 O O . SER C 1 93 ? 1.109 26.943 145.473 1.00 21.31 93 SER C O 1
ATOM 4699 N N . ILE C 1 94 ? 3.056 27.957 144.982 1.00 21.04 94 ILE C N 1
ATOM 4700 C CA . ILE C 1 94 ? 3.625 26.779 144.346 1.00 22.27 94 ILE C CA 1
ATOM 4701 C C . ILE C 1 94 ? 3.870 25.693 145.390 1.00 21.82 94 ILE C C 1
ATOM 4702 O O . ILE C 1 94 ? 3.864 24.505 145.073 1.00 21.32 94 ILE C O 1
ATOM 4707 N N . GLY C 1 95 ? 4.063 26.108 146.640 1.00 21.55 95 GLY C N 1
ATOM 4708 C CA . GLY C 1 95 ? 4.211 25.176 147.741 1.00 20.62 95 GLY C CA 1
ATOM 4709 C C . GLY C 1 95 ? 2.939 24.376 147.933 1.00 20.72 95 GLY C C 1
ATOM 4710 O O . GLY C 1 95 ? 2.980 23.203 148.299 1.00 20.84 95 GLY C O 1
ATOM 4711 N N . GLY C 1 96 ? 1.804 25.020 147.684 1.00 20.71 96 GLY C N 1
ATOM 4712 C CA . GLY C 1 96 ? 0.519 24.348 147.732 1.00 21.16 96 GLY C CA 1
ATOM 4713 C C . GLY C 1 96 ? 0.405 23.330 146.615 1.00 21.53 96 GLY C C 1
ATOM 4714 O O . GLY C 1 96 ? -0.081 22.217 146.823 1.00 22.38 96 GLY C O 1
ATOM 4715 N N . MET C 1 97 ? 0.859 23.718 145.426 1.00 22.52 97 MET C N 1
ATOM 4716 C CA . MET C 1 97 ? 0.899 22.815 144.281 1.00 22.83 97 MET C CA 1
ATOM 4717 C C . MET C 1 97 ? 1.746 21.590 144.603 1.00 22.65 97 MET C C 1
ATOM 4718 O O . MET C 1 97 ? 1.331 20.454 144.369 1.00 23.06 97 MET C O 1
ATOM 4723 N N . ILE C 1 98 ? 2.935 21.838 145.145 1.00 22.03 98 ILE C N 1
ATOM 4724 C CA . ILE C 1 98 ? 3.861 20.775 145.515 1.00 22.01 98 ILE C CA 1
ATOM 4725 C C . ILE C 1 98 ? 3.248 19.851 146.564 1.00 22.58 98 ILE C C 1
ATOM 4726 O O . ILE C 1 98 ? 3.386 18.631 146.485 1.00 22.50 98 ILE C O 1
ATOM 4731 N N . ALA C 1 99 ? 2.560 20.440 147.536 1.00 22.73 99 ALA C N 1
ATOM 4732 C CA . ALA C 1 99 ? 1.913 19.672 148.593 1.00 22.75 99 ALA C CA 1
ATOM 4733 C C . ALA C 1 99 ? 0.806 18.768 148.046 1.00 23.13 99 ALA C C 1
ATOM 4734 O O . ALA C 1 99 ? 0.719 17.594 148.410 1.00 23.76 99 ALA C O 1
ATOM 4736 N N . MET C 1 100 ? -0.035 19.317 147.173 1.00 22.92 100 MET C N 1
ATOM 4737 C CA . MET C 1 100 ? -1.118 18.546 146.565 1.00 23.33 100 MET C CA 1
ATOM 4738 C C . MET C 1 100 ? -0.568 17.411 145.691 1.00 22.89 100 MET C C 1
ATOM 4739 O O . MET C 1 100 ? -1.039 16.266 145.759 1.00 24.25 100 MET C O 1
ATOM 4744 N N . GLN C 1 101 ? 0.437 17.733 144.881 1.00 23.02 101 GLN C N 1
ATOM 4745 C CA . GLN C 1 101 ? 1.110 16.735 144.055 1.00 23.01 101 GLN C CA 1
ATOM 4746 C C . GLN C 1 101 ? 1.666 15.619 144.931 1.00 23.03 101 GLN C C 1
ATOM 4747 O O . GLN C 1 101 ? 1.601 14.437 144.579 1.00 22.87 101 GLN C O 1
ATOM 4753 N N . LEU C 1 102 ? 2.201 16.012 146.082 1.00 22.82 102 LEU C N 1
ATOM 4754 C CA . LEU C 1 102 ? 2.726 15.068 147.056 1.00 22.55 102 LEU C CA 1
ATOM 4755 C C . LEU C 1 102 ? 1.624 14.177 147.612 1.00 23.02 102 LEU C C 1
ATOM 4756 O O . LEU C 1 102 ? 1.843 12.993 147.873 1.00 22.67 102 LEU C O 1
ATOM 4761 N N . ASN C 1 103 ? 0.441 14.754 147.798 1.00 23.29 103 ASN C N 1
ATOM 4762 C CA . ASN C 1 103 ? -0.725 13.977 148.203 1.00 23.67 103 ASN C CA 1
ATOM 4763 C C . ASN C 1 103 ? -1.096 12.950 147.147 1.00 23.63 103 ASN C C 1
ATOM 4764 O O . ASN C 1 103 ? -1.581 11.864 147.466 1.00 23.51 103 ASN C O 1
ATOM 4769 N N . LEU C 1 104 ? -0.872 13.303 145.885 1.00 23.98 104 LEU C N 1
ATOM 4770 C CA . LEU C 1 104 ? -1.186 12.394 144.786 1.00 23.71 104 LEU C CA 1
ATOM 4771 C C . LEU C 1 104 ? -0.187 11.243 144.663 1.00 23.08 104 LEU C C 1
ATOM 4772 O O . LEU C 1 104 ? -0.584 10.084 144.552 1.00 22.61 104 LEU C O 1
ATOM 4777 N N . ASP C 1 105 ? 1.106 11.559 144.692 1.00 23.27 105 ASP C N 1
ATOM 4778 C CA . ASP C 1 105 ? 2.133 10.550 144.432 1.00 22.46 105 ASP C CA 1
ATOM 4779 C C . ASP C 1 105 ? 2.616 9.803 145.678 1.00 22.73 105 ASP C C 1
ATOM 4780 O O . ASP C 1 105 ? 3.069 8.663 145.581 1.00 21.72 105 ASP C O 1
ATOM 4785 N N . HIS C 1 106 ? 2.534 10.443 146.841 1.00 23.43 106 HIS C N 1
ATOM 4786 C CA . HIS C 1 106 ? 2.979 9.811 148.083 1.00 22.83 106 HIS C CA 1
ATOM 4787 C C . HIS C 1 106 ? 1.950 9.963 149.204 1.00 23.53 106 HIS C C 1
ATOM 4788 O O . HIS C 1 106 ? 2.205 10.661 150.185 1.00 23.93 106 HIS C O 1
ATOM 4795 N N . PRO C 1 107 ? 0.790 9.298 149.073 1.00 24.08 107 PRO C N 1
ATOM 4796 C CA . PRO C 1 107 ? -0.293 9.457 150.054 1.00 24.09 107 PRO C CA 1
ATOM 4797 C C . PRO C 1 107 ? 0.038 8.900 151.438 1.00 25.01 107 PRO C C 1
ATOM 4798 O O . PRO C 1 107 ? -0.583 9.306 152.420 1.00 26.40 107 PRO C O 1
ATOM 4802 N N . GLN C 1 108 ? 1.003 7.989 151.509 1.00 25.13 108 GLN C N 1
ATOM 4803 C CA . GLN C 1 108 ? 1.379 7.359 152.771 1.00 26.45 108 GLN C CA 1
ATOM 4804 C C . GLN C 1 108 ? 2.219 8.303 153.637 1.00 27.56 108 GLN C C 1
ATOM 4805 O O . GLN C 1 108 ? 2.549 7.989 154.782 1.00 28.10 108 GLN C O 1
ATOM 4811 N N . ARG C 1 109 ? 2.548 9.469 153.089 1.00 26.88 109 ARG C N 1
ATOM 4812 C CA . ARG C 1 109 ? 3.420 10.421 153.772 1.00 26.24 109 ARG C CA 1
ATOM 4813 C C . ARG C 1 109 ? 2.690 11.694 154.200 1.00 24.69 109 ARG C C 1
ATOM 4814 O O . ARG C 1 109 ? 3.323 12.686 154.558 1.00 23.48 109 ARG C O 1
ATOM 4822 N N . VAL C 1 110 ? 1.362 11.665 154.161 1.00 24.92 110 VAL C N 1
ATOM 4823 C CA . VAL C 1 110 ? 0.572 12.860 154.438 1.00 24.52 110 VAL C CA 1
ATOM 4824 C C . VAL C 1 110 ? -0.343 12.702 155.648 1.00 25.20 110 VAL C C 1
ATOM 4825 O O . VAL C 1 110 ? -1.187 11.807 155.684 1.00 25.88 110 VAL C O 1
ATOM 4829 N N . ILE C 1 111 ? -0.171 13.578 156.633 1.00 24.92 111 ILE C N 1
ATOM 4830 C CA . ILE C 1 111 ? -1.088 13.653 157.766 1.00 25.31 111 ILE C CA 1
ATOM 4831 C C . ILE C 1 111 ? -2.265 14.554 157.416 1.00 24.55 111 ILE C C 1
ATOM 4832 O O . ILE C 1 111 ? -3.426 14.180 157.583 1.00 25.91 111 ILE C O 1
ATOM 4837 N N . GLY C 1 112 ? -1.947 15.747 156.926 1.00 23.72 112 GLY C N 1
ATOM 4838 C CA . GLY C 1 112 ? -2.949 16.715 156.524 1.00 24.67 112 GLY C CA 1
ATOM 4839 C C . GLY C 1 112 ? -2.301 17.850 155.758 1.00 22.92 112 GLY C C 1
ATOM 4840 O O . GLY C 1 112 ? -1.076 17.918 155.659 1.00 22.11 112 GLY C O 1
ATOM 4841 N N . ASN C 1 113 ? -3.116 18.747 155.215 1.00 23.64 113 ASN C N 1
ATOM 4842 C CA . ASN C 1 113 ? -2.590 19.852 154.424 1.00 23.41 113 ASN C CA 1
ATOM 4843 C C . ASN C 1 113 ? -3.162 21.207 154.815 1.00 23.39 113 ASN C C 1
ATOM 4844 O O . ASN C 1 113 ? -4.367 21.350 155.020 1.00 23.80 113 ASN C O 1
ATOM 4849 N N . LEU C 1 114 ? -2.285 22.200 154.920 1.00 22.56 114 LEU C N 1
ATOM 4850 C CA . LEU C 1 114 ? -2.720 23.588 154.946 1.00 23.01 114 LEU C CA 1
ATOM 4851 C C . LEU C 1 114 ? -2.228 24.260 153.669 1.00 22.36 114 LEU C C 1
ATOM 4852 O O . LEU C 1 114 ? -1.054 24.607 153.549 1.00 21.26 114 LEU C O 1
ATOM 4857 N N . ILE C 1 115 ? -3.135 24.430 152.714 1.00 22.68 115 ILE C N 1
ATOM 4858 C CA . ILE C 1 115 ? -2.812 25.087 151.456 1.00 22.28 115 ILE C CA 1
ATOM 4859 C C . ILE C 1 115 ? -3.103 26.580 151.554 1.00 21.83 115 ILE C C 1
ATOM 4860 O O . ILE C 1 115 ? -4.261 26.989 151.638 1.00 22.53 115 ILE C O 1
ATOM 4865 N N . LEU C 1 116 ? -2.050 27.390 151.549 1.00 21.28 116 LEU C N 1
ATOM 4866 C CA . LEU C 1 116 ? -2.207 28.835 151.672 1.00 22.54 116 LEU C CA 1
ATOM 4867 C C . LEU C 1 116 ? -2.071 29.544 150.330 1.00 22.08 116 LEU C C 1
ATOM 4868 O O . LEU C 1 116 ? -0.995 29.549 149.730 1.00 21.85 116 LEU C O 1
ATOM 4873 N N . SER C 1 117 ? -3.170 30.143 149.878 1.00 22.43 117 SER C N 1
ATOM 4874 C CA . SER C 1 117 ? -3.186 30.954 148.664 1.00 23.35 117 SER C CA 1
ATOM 4875 C C . SER C 1 117 ? -2.615 30.209 147.463 1.00 23.45 117 SER C C 1
ATOM 4876 O O . SER C 1 117 ? -1.543 30.551 146.964 1.00 23.16 117 SER C O 1
ATOM 4879 N N . SER C 1 118 ? -3.328 29.189 147.000 1.00 23.85 118 SER C N 1
ATOM 4880 C CA . SER C 1 118 ? -2.868 28.424 145.850 1.00 24.17 118 SER C CA 1
ATOM 4881 C C . SER C 1 118 ? -4.005 28.096 144.892 1.00 24.83 118 SER C C 1
ATOM 4882 O O . SER C 1 118 ? -5.125 28.584 145.042 1.00 25.16 118 SER C O 1
ATOM 4885 N N . GLY C 1 119 ? -3.704 27.263 143.903 1.00 25.76 119 GLY C N 1
ATOM 4886 C CA . GLY C 1 119 ? -4.680 26.879 142.903 1.00 26.66 119 GLY C CA 1
ATOM 4887 C C . GLY C 1 119 ? -4.107 25.869 141.930 1.00 26.63 119 GLY C C 1
ATOM 4888 O O . GLY C 1 119 ? -3.007 25.356 142.132 1.00 25.85 119 GLY C O 1
ATOM 4889 N N . THR C 1 120 ? -4.858 25.579 140.874 1.00 28.29 120 THR C N 1
ATOM 4890 C CA . THR C 1 120 ? -4.395 24.665 139.839 1.00 28.88 120 THR C CA 1
ATOM 4891 C C . THR C 1 120 ? -4.897 25.130 138.475 1.00 29.95 120 THR C C 1
ATOM 4892 O O . THR C 1 120 ? -5.972 25.726 138.370 1.00 31.13 120 THR C O 1
ATOM 4896 N N . GLY C 1 121 ? -4.112 24.866 137.435 1.00 30.91 121 GLY C N 1
ATOM 4897 C CA . GLY C 1 121 ? -4.390 25.410 136.119 1.00 31.86 121 GLY C CA 1
ATOM 4898 C C . GLY C 1 121 ? -4.327 26.923 136.179 1.00 34.38 121 GLY C C 1
ATOM 4899 O O . GLY C 1 121 ? -5.121 27.619 135.547 1.00 35.95 121 GLY C O 1
ATOM 4900 N N . LEU C 1 122 ? -3.368 27.427 136.948 1.00 33.96 122 LEU C N 1
ATOM 4901 C CA . LEU C 1 122 ? -3.285 28.849 137.263 1.00 34.54 122 LEU C CA 1
ATOM 4902 C C . LEU C 1 122 ? -2.995 29.710 136.034 1.00 37.07 122 LEU C C 1
ATOM 4903 O O . LEU C 1 122 ? -3.560 30.793 135.884 1.00 39.86 122 LEU C O 1
ATOM 4908 N N . GLY C 1 123 ? -2.119 29.225 135.158 1.00 36.97 123 GLY C N 1
ATOM 4909 C CA . GLY C 1 123 ? -1.760 29.953 133.952 1.00 38.29 123 GLY C CA 1
ATOM 4910 C C . GLY C 1 123 ? -2.942 30.195 133.032 1.00 41.69 123 GLY C C 1
ATOM 4911 O O . GLY C 1 123 ? -2.991 31.194 132.312 1.00 44.59 123 GLY C O 1
ATOM 4912 N N . GLU C 1 124 ? -3.898 29.272 133.063 1.00 40.46 124 GLU C N 1
ATOM 4913 C CA . GLU C 1 124 ? -5.105 29.369 132.249 1.00 42.08 124 GLU C CA 1
ATOM 4914 C C . GLU C 1 124 ? -5.944 30.586 132.600 1.00 45.56 124 GLU C C 1
ATOM 4915 O O . GLU C 1 124 ? -6.580 31.182 131.732 1.00 47.70 124 GLU C O 1
ATOM 4921 N N . GLY C 1 125 ? -5.955 30.946 133.878 1.00 44.92 125 GLY C N 1
ATOM 4922 C CA . GLY C 1 125 ? -6.825 32.004 134.354 1.00 47.50 125 GLY C CA 1
ATOM 4923 C C . GLY C 1 125 ? -6.313 33.395 134.046 1.00 51.81 125 GLY C C 1
ATOM 4924 O O . GLY C 1 125 ? -7.043 34.377 134.177 1.00 55.67 125 GLY C O 1
ATOM 4925 N N . MET C 1 126 ? -5.052 33.481 133.641 1.00 54.56 126 MET C N 1
ATOM 4926 C CA . MET C 1 126 ? -4.437 34.765 133.338 1.00 56.66 126 MET C CA 1
ATOM 4927 C C . MET C 1 126 ? -4.663 35.094 131.863 1.00 58.48 126 MET C C 1
ATOM 4928 O O . MET C 1 126 ? -4.696 34.192 131.028 1.00 57.26 126 MET C O 1
ATOM 4933 N N . PRO C 1 127 ? -4.837 36.387 131.537 1.00 61.23 127 PRO C N 1
ATOM 4934 C CA . PRO C 1 127 ? -5.136 36.761 130.151 1.00 63.60 127 PRO C CA 1
ATOM 4935 C C . PRO C 1 127 ? -3.948 36.507 129.233 1.00 64.72 127 PRO C C 1
ATOM 4936 O O . PRO C 1 127 ? -2.813 36.660 129.664 1.00 67.85 127 PRO C O 1
ATOM 4940 N N . PRO C 1 128 ? -4.205 36.126 127.973 1.00 65.95 128 PRO C N 1
ATOM 4941 C CA . PRO C 1 128 ? -3.141 35.708 127.051 1.00 66.32 128 PRO C CA 1
ATOM 4942 C C . PRO C 1 128 ? -1.954 36.670 126.984 1.00 65.04 128 PRO C C 1
ATOM 4943 O O . PRO C 1 128 ? -0.823 36.226 126.776 1.00 63.80 128 PRO C O 1
ATOM 4947 N N . GLU C 1 129 ? -2.205 37.962 127.176 1.00 64.86 129 GLU C N 1
ATOM 4948 C CA . GLU C 1 129 ? -1.154 38.971 127.097 1.00 63.79 129 GLU C CA 1
ATOM 4949 C C . GLU C 1 129 ? -0.249 38.957 128.328 1.00 61.95 129 GLU C C 1
ATOM 4950 O O . GLU C 1 129 ? 0.821 39.562 128.323 1.00 57.28 129 GLU C O 1
ATOM 4956 N N . ALA C 1 130 ? -0.684 38.265 129.379 1.00 60.43 130 ALA C N 1
ATOM 4957 C CA . ALA C 1 130 ? 0.069 38.185 130.631 1.00 56.99 130 ALA C CA 1
ATOM 4958 C C . ALA C 1 130 ? 1.453 37.596 130.423 1.00 53.46 130 ALA C C 1
ATOM 4959 O O . ALA C 1 130 ? 2.446 38.130 130.918 1.00 50.29 130 ALA C O 1
ATOM 4961 N N . GLY C 1 131 ? 1.509 36.477 129.709 1.00 53.95 131 GLY C N 1
ATOM 4962 C CA . GLY C 1 131 ? 2.779 35.910 129.306 1.00 51.63 131 GLY C CA 1
ATOM 4963 C C . GLY C 1 131 ? 3.543 36.978 128.556 1.00 50.27 131 GLY C C 1
ATOM 4964 O O . GLY C 1 131 ? 4.698 37.271 128.876 1.00 48.13 131 GLY C O 1
ATOM 4965 N N . ALA C 1 132 ? 2.869 37.607 127.596 1.00 52.40 132 ALA C N 1
ATOM 4966 C CA . ALA C 1 132 ? 3.485 38.642 126.769 1.00 51.54 132 ALA C CA 1
ATOM 4967 C C . ALA C 1 132 ? 3.880 39.879 127.582 1.00 50.06 132 ALA C C 1
ATOM 4968 O O . ALA C 1 132 ? 4.544 40.776 127.063 1.00 54.85 132 ALA C O 1
ATOM 4970 N N . ALA C 1 133 ? 3.472 39.923 128.850 1.00 49.16 133 ALA C N 1
ATOM 4971 C CA . ALA C 1 133 ? 3.916 40.970 129.764 1.00 47.03 133 ALA C CA 1
ATOM 4972 C C . ALA C 1 133 ? 5.275 40.611 130.376 1.00 43.28 133 ALA C C 1
ATOM 4973 O O . ALA C 1 133 ? 6.180 41.450 130.420 1.00 40.93 133 ALA C O 1
ATOM 4975 N N . PHE C 1 134 ? 5.422 39.367 130.836 1.00 43.04 134 PHE C N 1
ATOM 4976 C CA . PHE C 1 134 ? 6.698 38.903 131.393 1.00 40.45 134 PHE C CA 1
ATOM 4977 C C . PHE C 1 134 ? 7.745 38.826 130.294 1.00 40.37 134 PHE C C 1
ATOM 4978 O O . PHE C 1 134 ? 8.949 38.865 130.546 1.00 37.96 134 PHE C O 1
ATOM 4986 N N . GLN C 1 135 ? 7.244 38.711 129.072 1.00 43.29 135 GLN C N 1
ATOM 4987 C CA . GLN C 1 135 ? 8.029 38.723 127.846 1.00 44.34 135 GLN C CA 1
ATOM 4988 C C . GLN C 1 135 ? 9.080 39.826 127.776 1.00 43.36 135 GLN C C 1
ATOM 4989 O O . GLN C 1 135 ? 10.279 39.563 127.884 1.00 42.71 135 GLN C O 1
ATOM 4995 N N . ASN C 1 136 ? 8.616 41.056 127.582 1.00 42.54 136 ASN C N 1
ATOM 4996 C CA . ASN C 1 136 ? 9.503 42.189 127.359 1.00 42.35 136 ASN C CA 1
ATOM 4997 C C . ASN C 1 136 ? 9.762 43.015 128.615 1.00 38.88 136 ASN C C 1
ATOM 4998 O O . ASN C 1 136 ? 10.728 43.773 128.673 1.00 38.01 136 ASN C O 1
ATOM 5003 N N . ASP C 1 137 ? 8.926 42.828 129.633 1.00 37.29 137 ASP C N 1
ATOM 5004 C CA . ASP C 1 137 ? 9.045 43.583 130.878 1.00 34.74 137 ASP C CA 1
ATOM 5005 C C . ASP C 1 137 ? 8.957 42.672 132.103 1.00 32.84 137 ASP C C 1
ATOM 5006 O O . ASP C 1 137 ? 7.955 42.672 132.815 1.00 33.63 137 ASP C O 1
ATOM 5011 N N . TYR C 1 138 ? 10.017 41.910 132.348 1.00 31.35 138 TYR C N 1
ATOM 5012 C CA . TYR C 1 138 ? 10.050 40.947 133.443 1.00 30.24 138 TYR C CA 1
ATOM 5013 C C . TYR C 1 138 ? 9.924 41.611 134.819 1.00 29.14 138 TYR C C 1
ATOM 5014 O O . TYR C 1 138 ? 9.058 41.246 135.616 1.00 28.67 138 TYR C O 1
ATOM 5023 N N . ILE C 1 139 ? 10.790 42.585 135.086 1.00 28.86 139 ILE C N 1
ATOM 5024 C CA . ILE C 1 139 ? 10.781 43.312 136.353 1.00 29.06 139 ILE C CA 1
ATOM 5025 C C . ILE C 1 139 ? 9.440 44.003 136.596 1.00 29.21 139 ILE C C 1
ATOM 5026 O O . ILE C 1 139 ? 8.854 43.891 137.677 1.00 31.57 139 ILE C O 1
ATOM 5031 N N . GLY C 1 140 ? 8.956 44.706 135.578 1.00 29.42 140 GLY C N 1
ATOM 5032 C CA . GLY C 1 140 ? 7.700 45.428 135.669 1.00 29.34 140 GLY C CA 1
ATOM 5033 C C . GLY C 1 140 ? 6.485 44.537 135.853 1.00 28.65 140 GLY C C 1
ATOM 5034 O O . GLY C 1 140 ? 5.633 44.814 136.696 1.00 28.11 140 GLY C O 1
ATOM 5035 N N . ALA C 1 141 ? 6.400 43.472 135.062 1.00 29.70 141 ALA C N 1
ATOM 5036 C CA . ALA C 1 141 ? 5.263 42.560 135.138 1.00 29.74 141 ALA C CA 1
ATOM 5037 C C . ALA C 1 141 ? 5.256 41.790 136.453 1.00 28.49 141 ALA C C 1
ATOM 5038 O O . ALA C 1 141 ? 4.207 41.617 137.069 1.00 27.25 141 ALA C O 1
ATOM 5040 N N . PHE C 1 142 ? 6.428 41.327 136.877 1.00 28.69 142 PHE C N 1
ATOM 5041 C CA . PHE C 1 142 ? 6.540 40.583 138.128 1.00 28.72 142 PHE C CA 1
ATOM 5042 C C . PHE C 1 142 ? 6.203 41.482 139.313 1.00 27.86 142 PHE C C 1
ATOM 5043 O O . PHE C 1 142 ? 5.511 41.063 140.240 1.00 27.50 142 PHE C O 1
ATOM 5051 N N . GLY C 1 143 ? 6.697 42.718 139.280 1.00 27.84 143 GLY C N 1
ATOM 5052 C CA . GLY C 1 143 ? 6.402 43.678 140.329 1.00 27.54 143 GLY C CA 1
ATOM 5053 C C . GLY C 1 143 ? 4.919 43.993 140.404 1.00 27.44 143 GLY C C 1
ATOM 5054 O O . GLY C 1 143 ? 4.306 43.942 141.478 1.00 28.11 143 GLY C O 1
ATOM 5055 N N . GLY C 1 144 ? 4.341 44.314 139.251 1.00 26.70 144 GLY C N 1
ATOM 5056 C CA . GLY C 1 144 ? 2.920 44.588 139.155 1.00 27.48 144 GLY C CA 1
ATOM 5057 C C . GLY C 1 144 ? 2.087 43.418 139.640 1.00 27.37 144 GLY C C 1
ATOM 5058 O O . GLY C 1 144 ? 1.029 43.604 140.238 1.00 27.20 144 GLY C O 1
ATOM 5059 N N . LEU C 1 145 ? 2.571 42.207 139.382 1.00 27.43 145 LEU C N 1
ATOM 5060 C CA . LEU C 1 145 ? 1.902 41.000 139.849 1.00 26.80 145 LEU C CA 1
ATOM 5061 C C . LEU C 1 145 ? 1.985 40.906 141.368 1.00 26.77 145 LEU C C 1
ATOM 5062 O O . LEU C 1 145 ? 1.020 40.524 142.029 1.00 26.74 145 LEU C O 1
ATOM 5067 N N . LEU C 1 146 ? 3.144 41.263 141.913 1.00 26.99 146 LEU C N 1
ATOM 5068 C CA . LEU C 1 146 ? 3.361 41.215 143.355 1.00 26.44 146 LEU C CA 1
ATOM 5069 C C . LEU C 1 146 ? 2.545 42.266 144.100 1.00 26.92 146 LEU C C 1
ATOM 5070 O O . LEU C 1 146 ? 2.262 42.107 145.288 1.00 28.30 146 LEU C O 1
ATOM 5075 N N . GLU C 1 147 ? 2.167 43.338 143.411 1.00 27.66 147 GLU C N 1
ATOM 5076 C CA . GLU C 1 147 ? 1.343 44.372 144.034 1.00 28.07 147 GLU C CA 1
ATOM 5077 C C . GLU C 1 147 ? -0.100 43.912 144.235 1.00 27.43 147 GLU C C 1
ATOM 5078 O O . GLU C 1 147 ? -0.863 44.538 144.969 1.00 27.30 147 GLU C O 1
ATOM 5084 N N . GLY C 1 148 ? -0.470 42.814 143.584 1.00 27.01 148 GLY C N 1
ATOM 5085 C CA . GLY C 1 148 ? -1.788 42.235 143.765 1.00 26.83 148 GLY C CA 1
ATOM 5086 C C . GLY C 1 148 ? -1.746 41.089 144.757 1.00 26.68 148 GLY C C 1
ATOM 5087 O O . GLY C 1 148 ? -2.749 40.416 144.994 1.00 26.02 148 GLY C O 1
ATOM 5088 N N . ALA C 1 149 ? -0.572 40.874 145.342 1.00 26.66 149 ALA C N 1
ATOM 5089 C CA . ALA C 1 149 ? -0.360 39.772 146.271 1.00 26.62 149 ALA C CA 1
ATOM 5090 C C . ALA C 1 149 ? -0.421 40.244 147.720 1.00 26.80 149 ALA C C 1
ATOM 5091 O O . ALA C 1 149 ? -0.464 39.435 148.648 1.00 25.57 149 ALA C O 1
ATOM 5093 N N . VAL C 1 150 ? -0.421 41.559 147.906 1.00 27.61 150 VAL C N 1
ATOM 5094 C CA . VAL C 1 150 ? -0.430 42.144 149.239 1.00 28.37 150 VAL C CA 1
ATOM 5095 C C . VAL C 1 150 ? -1.669 43.013 149.427 1.00 28.69 150 VAL C C 1
ATOM 5096 O O . VAL C 1 150 ? -2.073 43.731 148.513 1.00 28.59 150 VAL C O 1
ATOM 5100 N N . SER C 1 151 ? -2.275 42.945 150.608 1.00 28.53 151 SER C N 1
ATOM 5101 C CA . SER C 1 151 ? -3.478 43.722 150.882 1.00 30.04 151 SER C CA 1
ATOM 5102 C C . SER C 1 151 ? -3.148 45.198 151.071 1.00 29.43 151 SER C C 1
ATOM 5103 O O . SER C 1 151 ? -1.991 45.565 151.279 1.00 28.75 151 SER C O 1
ATOM 5106 N N . ALA C 1 152 ? -4.175 46.039 150.996 1.00 30.02 152 ALA C N 1
ATOM 5107 C CA . ALA C 1 152 ? -4.007 47.476 151.165 1.00 30.21 152 ALA C CA 1
ATOM 5108 C C . ALA C 1 152 ? -3.490 47.807 152.561 1.00 30.24 152 ALA C C 1
ATOM 5109 O O . ALA C 1 152 ? -2.577 48.622 152.719 1.00 29.96 152 ALA C O 1
ATOM 5111 N N . ARG C 1 153 ? -4.077 47.166 153.568 1.00 30.61 153 ARG C N 1
ATOM 5112 C CA . ARG C 1 153 ? -3.665 47.373 154.951 1.00 31.40 153 ARG C CA 1
ATOM 5113 C C . ARG C 1 153 ? -2.230 46.915 155.176 1.00 29.57 153 ARG C C 1
ATOM 5114 O O . ARG C 1 153 ? -1.498 47.518 155.950 1.00 29.46 153 ARG C O 1
ATOM 5122 N N . SER C 1 154 ? -1.832 45.845 154.499 1.00 29.29 154 SER C N 1
ATOM 5123 C CA . SER C 1 154 ? -0.470 45.343 154.622 1.00 28.52 154 SER C CA 1
ATOM 5124 C C . SER C 1 154 ? 0.512 46.269 153.916 1.00 27.88 154 SER C C 1
ATOM 5125 O O . SER C 1 154 ? 1.627 46.480 154.389 1.00 26.44 154 SER C O 1
ATOM 5128 N N . LYS C 1 155 ? 0.093 46.821 152.783 1.00 28.52 155 LYS C N 1
ATOM 5129 C CA . LYS C 1 155 ? 0.908 47.794 152.067 1.00 28.77 155 LYS C CA 1
ATOM 5130 C C . LYS C 1 155 ? 1.085 49.058 152.898 1.00 28.32 155 LYS C C 1
ATOM 5131 O O . LYS C 1 155 ? 2.118 49.720 152.827 1.00 27.34 155 LYS C O 1
ATOM 5137 N N . ARG C 1 156 ? 0.065 49.380 153.686 1.00 29.79 156 ARG C N 1
ATOM 5138 C CA . ARG C 1 156 ? 0.069 50.583 154.510 1.00 29.93 156 ARG C CA 1
ATOM 5139 C C . ARG C 1 156 ? 0.914 50.402 155.773 1.00 28.99 156 ARG C C 1
ATOM 5140 O O . ARG C 1 156 ? 1.792 51.211 156.067 1.00 29.10 156 ARG C O 1
ATOM 5148 N N . GLU C 1 157 ? 0.650 49.323 156.502 1.00 28.58 157 GLU C N 1
ATOM 5149 C CA . GLU C 1 157 ? 1.250 49.098 157.811 1.00 29.28 157 GLU C CA 1
ATOM 5150 C C . GLU C 1 157 ? 2.586 48.360 157.735 1.00 27.97 157 GLU C C 1
ATOM 5151 O O . GLU C 1 157 ? 3.466 48.578 158.568 1.00 27.60 157 GLU C O 1
ATOM 5157 N N . ARG C 1 158 ? 2.737 47.481 156.747 1.00 27.33 158 ARG C N 1
ATOM 5158 C CA . ARG C 1 158 ? 3.961 46.692 156.619 1.00 26.47 158 ARG C CA 1
ATOM 5159 C C . ARG C 1 158 ? 4.509 46.686 155.190 1.00 25.93 158 ARG C C 1
ATOM 5160 O O . ARG C 1 158 ? 4.402 45.681 154.489 1.00 25.71 158 ARG C O 1
ATOM 5168 N N . PRO C 1 159 ? 5.111 47.807 154.757 1.00 26.09 159 PRO C N 1
ATOM 5169 C CA . PRO C 1 159 ? 5.655 47.924 153.396 1.00 25.97 159 PRO C CA 1
ATOM 5170 C C . PRO C 1 159 ? 6.841 46.987 153.136 1.00 25.41 159 PRO C C 1
ATOM 5171 O O . PRO C 1 159 ? 7.163 46.681 151.977 1.00 24.81 159 PRO C O 1
ATOM 5175 N N . GLU C 1 160 ? 7.472 46.527 154.213 1.00 25.10 160 GLU C N 1
ATOM 5176 C CA . GLU C 1 160 ? 8.650 45.671 154.111 1.00 24.86 160 GLU C CA 1
ATOM 5177 C C . GLU C 1 160 ? 8.341 44.321 153.467 1.00 23.88 160 GLU C C 1
ATOM 5178 O O . GLU C 1 160 ? 9.242 43.639 152.985 1.00 24.17 160 GLU C O 1
ATOM 5184 N N . ILE C 1 161 ? 7.068 43.940 153.463 1.00 23.81 161 ILE C N 1
ATOM 5185 C CA . ILE C 1 161 ? 6.646 42.673 152.875 1.00 24.16 161 ILE C CA 1
ATOM 5186 C C . ILE C 1 161 ? 6.730 42.725 151.348 1.00 24.14 161 ILE C C 1
ATOM 5187 O O . ILE C 1 161 ? 7.421 41.916 150.719 1.00 22.97 161 ILE C O 1
ATOM 5192 N N . LEU C 1 162 ? 6.027 43.685 150.757 1.00 24.73 162 LEU C N 1
ATOM 5193 C CA . LEU C 1 162 ? 6.100 43.901 149.319 1.00 23.94 162 LEU C CA 1
ATOM 5194 C C . LEU C 1 162 ? 7.523 44.261 148.907 1.00 23.58 162 LEU C C 1
ATOM 5195 O O . LEU C 1 162 ? 7.981 43.868 147.834 1.00 23.97 162 LEU C O 1
ATOM 5200 N N . ALA C 1 163 ? 8.221 45.005 149.762 1.00 23.82 163 ALA C N 1
ATOM 5201 C CA . ALA C 1 163 ? 9.618 45.341 149.495 1.00 23.67 163 ALA C CA 1
ATOM 5202 C C . ALA C 1 163 ? 10.492 44.086 149.366 1.00 23.24 163 ALA C C 1
ATOM 5203 O O . ALA C 1 163 ? 11.190 43.903 148.363 1.00 23.40 163 ALA C O 1
ATOM 5205 N N . VAL C 1 164 ? 10.442 43.221 150.376 1.00 23.14 164 VAL C N 1
ATOM 5206 C CA . VAL C 1 164 ? 11.289 42.029 150.401 1.00 23.55 164 VAL C CA 1
ATOM 5207 C C . VAL C 1 164 ? 10.887 41.025 149.314 1.00 23.00 164 VAL C C 1
ATOM 5208 O O . VAL C 1 164 ? 11.736 40.303 148.776 1.00 22.53 164 VAL C O 1
ATOM 5212 N N . MET C 1 165 ? 9.603 40.992 148.966 1.00 23.05 165 MET C N 1
ATOM 5213 C CA . MET C 1 165 ? 9.152 40.061 147.938 1.00 23.12 165 MET C CA 1
ATOM 5214 C C . MET C 1 165 ? 9.539 40.550 146.547 1.00 23.10 165 MET C C 1
ATOM 5215 O O . MET C 1 165 ? 9.901 39.758 145.681 1.00 23.22 165 MET C O 1
ATOM 5220 N N . LYS C 1 166 ? 9.461 41.861 146.341 1.00 24.39 166 LYS C N 1
ATOM 5221 C CA . LYS C 1 166 ? 9.973 42.469 145.117 1.00 24.69 166 LYS C CA 1
ATOM 5222 C C . LYS C 1 166 ? 11.474 42.247 145.026 1.00 24.87 166 LYS C C 1
ATOM 5223 O O . LYS C 1 166 ? 12.039 42.163 143.936 1.00 25.20 166 LYS C O 1
ATOM 5229 N N . ALA C 1 167 ? 12.113 42.155 146.188 1.00 24.81 167 ALA C N 1
ATOM 5230 C CA . ALA C 1 167 ? 13.538 41.869 146.262 1.00 24.63 167 ALA C CA 1
ATOM 5231 C C . ALA C 1 167 ? 13.852 40.427 145.877 1.00 23.96 167 ALA C C 1
ATOM 5232 O O . ALA C 1 167 ? 14.899 40.151 145.296 1.00 23.97 167 ALA C O 1
ATOM 5234 N N . HIS C 1 168 ? 12.944 39.512 146.201 1.00 23.12 168 HIS C N 1
ATOM 5235 C CA . HIS C 1 168 ? 13.190 38.088 145.972 1.00 23.04 168 HIS C CA 1
ATOM 5236 C C . HIS C 1 168 ? 13.464 37.708 144.512 1.00 23.66 168 HIS C C 1
ATOM 5237 O O . HIS C 1 168 ? 14.388 36.944 144.236 1.00 22.46 168 HIS C O 1
ATOM 5244 N N . PHE C 1 169 ? 12.674 38.235 143.582 1.00 24.37 169 PHE C N 1
ATOM 5245 C CA . PHE C 1 169 ? 12.813 37.842 142.180 1.00 24.35 169 PHE C CA 1
ATOM 5246 C C . PHE C 1 169 ? 13.836 38.690 141.426 1.00 24.50 169 PHE C C 1
ATOM 5247 O O . PHE C 1 169 ? 14.207 38.364 140.298 1.00 25.08 169 PHE C O 1
ATOM 5255 N N . SER C 1 170 ? 14.284 39.777 142.044 1.00 24.55 170 SER C N 1
ATOM 5256 C CA . SER C 1 170 ? 15.228 40.680 141.396 1.00 25.18 170 SER C CA 1
ATOM 5257 C C . SER C 1 170 ? 16.668 40.385 141.806 1.00 25.11 170 SER C C 1
ATOM 5258 O O . SER C 1 170 ? 17.607 40.967 141.263 1.00 30.67 170 SER C O 1
ATOM 5261 N N . VAL C 1 171 ? 16.837 39.481 142.765 1.00 24.31 171 VAL C N 1
ATOM 5262 C CA . VAL C 1 171 ? 18.166 39.057 143.190 1.00 23.44 171 VAL C CA 1
ATOM 5263 C C . VAL C 1 171 ? 18.488 37.688 142.597 1.00 22.45 171 VAL C C 1
ATOM 5264 O O . VAL C 1 171 ? 17.968 36.671 143.057 1.00 22.18 171 VAL C O 1
ATOM 5268 N N . PRO C 1 172 ? 19.343 37.664 141.562 1.00 22.95 172 PRO C N 1
ATOM 5269 C CA . PRO C 1 172 ? 19.703 36.447 140.822 1.00 22.52 172 PRO C CA 1
ATOM 5270 C C . PRO C 1 172 ? 20.345 35.385 141.709 1.00 21.79 172 PRO C C 1
ATOM 5271 O O . PRO C 1 172 ? 20.281 34.198 141.393 1.00 21.51 172 PRO C O 1
ATOM 5275 N N . SER C 1 173 ? 20.957 35.820 142.805 1.00 22.07 173 SER C N 1
ATOM 5276 C CA . SER C 1 173 ? 21.579 34.912 143.760 1.00 21.07 173 SER C CA 1
ATOM 5277 C C . SER C 1 173 ? 20.529 34.039 144.432 1.00 21.22 173 SER C C 1
ATOM 5278 O O . SER C 1 173 ? 20.804 32.907 144.825 1.00 23.87 173 SER C O 1
ATOM 5281 N N . ASN C 1 174 ? 19.324 34.582 144.562 1.00 20.96 174 ASN C N 1
ATOM 5282 C CA . ASN C 1 174 ? 18.222 33.874 145.195 1.00 21.37 174 ASN C CA 1
ATOM 5283 C C . ASN C 1 174 ? 17.298 33.238 144.167 1.00 20.89 174 ASN C C 1
ATOM 5284 O O . ASN C 1 174 ? 16.920 32.073 144.289 1.00 20.74 174 ASN C O 1
ATOM 5289 N N . PHE C 1 175 ? 16.943 34.014 143.149 1.00 20.93 175 PHE C N 1
ATOM 5290 C CA . PHE C 1 175 ? 16.047 33.547 142.103 1.00 20.90 175 PHE C CA 1
ATOM 5291 C C . PHE C 1 175 ? 16.522 34.039 140.740 1.00 21.76 175 PHE C C 1
ATOM 5292 O O . PHE C 1 175 ? 16.131 35.117 140.294 1.00 21.65 175 PHE C O 1
ATOM 5300 N N . PRO C 1 176 ? 17.388 33.256 140.080 1.00 22.40 176 PRO C N 1
ATOM 5301 C CA . PRO C 1 176 ? 17.869 33.614 138.742 1.00 22.31 176 PRO C CA 1
ATOM 5302 C C . PRO C 1 176 ? 16.772 33.443 137.702 1.00 22.22 176 PRO C C 1
ATOM 5303 O O . PRO C 1 176 ? 15.867 32.634 137.900 1.00 22.33 176 PRO C O 1
ATOM 5307 N N . LYS C 1 177 ? 16.857 34.185 136.604 1.00 23.32 177 LYS C N 1
ATOM 5308 C CA . LYS C 1 177 ? 15.758 34.248 135.648 1.00 23.61 177 LYS C CA 1
ATOM 5309 C C . LYS C 1 177 ? 15.581 32.959 134.846 1.00 23.32 177 LYS C C 1
ATOM 5310 O O . LYS C 1 177 ? 14.481 32.669 134.376 1.00 22.97 177 LYS C O 1
ATOM 5316 N N . HIS C 1 178 ? 16.651 32.184 134.694 1.00 23.03 178 HIS C N 1
ATOM 5317 C CA . HIS C 1 178 ? 16.566 30.941 133.931 1.00 22.70 178 HIS C CA 1
ATOM 5318 C C . HIS C 1 178 ? 15.645 29.949 134.637 1.00 22.86 178 HIS C C 1
ATOM 5319 O O . HIS C 1 178 ? 15.022 29.100 133.999 1.00 22.82 178 HIS C O 1
ATOM 5326 N N . VAL C 1 179 ? 15.557 30.071 135.957 1.00 23.12 179 VAL C N 1
ATOM 5327 C CA . VAL C 1 179 ? 14.626 29.272 136.740 1.00 22.68 179 VAL C CA 1
ATOM 5328 C C . VAL C 1 179 ? 13.189 29.649 136.392 1.00 22.94 179 VAL C C 1
ATOM 5329 O O . VAL C 1 179 ? 12.330 28.778 136.237 1.00 22.90 179 VAL C O 1
ATOM 5333 N N . PHE C 1 180 ? 12.933 30.948 136.259 1.00 22.80 180 PHE C N 1
ATOM 5334 C CA . PHE C 1 180 ? 11.608 31.427 135.878 1.00 23.44 180 PHE C CA 1
ATOM 5335 C C . PHE C 1 180 ? 11.257 30.952 134.470 1.00 23.45 180 PHE C C 1
ATOM 5336 O O . PHE C 1 180 ? 10.138 30.506 134.219 1.00 24.80 180 PHE C O 1
ATOM 5344 N N . ASP C 1 181 ? 12.221 31.050 133.559 1.00 22.99 181 ASP C N 1
ATOM 5345 C CA . ASP C 1 181 ? 12.023 30.611 132.183 1.00 24.03 181 ASP C CA 1
ATOM 5346 C C . ASP C 1 181 ? 11.691 29.121 132.127 1.00 23.96 181 ASP C C 1
ATOM 5347 O O . ASP C 1 181 ? 10.724 28.718 131.480 1.00 23.80 181 ASP C O 1
ATOM 5352 N N . ALA C 1 182 ? 12.486 28.313 132.823 1.00 23.18 182 ALA C N 1
ATOM 5353 C CA . ALA C 1 182 ? 12.276 26.869 132.854 1.00 23.37 182 ALA C CA 1
ATOM 5354 C C . ALA C 1 182 ? 10.935 26.497 133.485 1.00 23.88 182 ALA C C 1
ATOM 5355 O O . ALA C 1 182 ? 10.230 25.623 132.983 1.00 24.98 182 ALA C O 1
ATOM 5357 N N . ALA C 1 183 ? 10.586 27.160 134.583 1.00 24.06 183 ALA C N 1
ATOM 5358 C CA . ALA C 1 183 ? 9.329 26.883 135.272 1.00 24.58 183 ALA C CA 1
ATOM 5359 C C . ALA C 1 183 ? 8.127 27.257 134.409 1.00 24.66 183 ALA C C 1
ATOM 5360 O O . ALA C 1 183 ? 7.122 26.546 134.387 1.00 24.90 183 ALA C O 1
ATOM 5362 N N . THR C 1 184 ? 8.238 28.374 133.698 1.00 25.37 184 THR C N 1
ATOM 5363 C CA . THR C 1 184 ? 7.169 28.837 132.822 1.00 25.88 184 THR C CA 1
ATOM 5364 C C . THR C 1 184 ? 7.023 27.929 131.603 1.00 25.82 184 THR C C 1
ATOM 5365 O O . THR C 1 184 ? 5.917 27.697 131.114 1.00 28.02 184 THR C O 1
ATOM 5369 N N . ALA C 1 185 ? 8.147 27.404 131.125 1.00 26.18 185 ALA C N 1
ATOM 5370 C CA . ALA C 1 185 ? 8.159 26.613 129.899 1.00 28.19 185 ALA C CA 1
ATOM 5371 C C . ALA C 1 185 ? 7.756 25.155 130.121 1.00 27.01 185 ALA C C 1
ATOM 5372 O O . ALA C 1 185 ? 7.334 24.476 129.185 1.00 29.61 185 ALA C O 1
ATOM 5374 N N . ASP C 1 186 ? 7.889 24.671 131.351 1.00 25.83 186 ASP C N 1
ATOM 5375 C CA . ASP C 1 186 ? 7.567 23.279 131.650 1.00 25.45 186 ASP C CA 1
ATOM 5376 C C . ASP C 1 186 ? 6.060 23.045 131.584 1.00 25.61 186 ASP C C 1
ATOM 5377 O O . ASP C 1 186 ? 5.285 23.806 132.164 1.00 25.39 186 ASP C O 1
ATOM 5382 N N . PRO C 1 187 ? 5.639 21.985 130.874 1.00 25.26 187 PRO C N 1
ATOM 5383 C CA . PRO C 1 187 ? 4.217 21.658 130.715 1.00 25.37 187 PRO C CA 1
ATOM 5384 C C . PRO C 1 187 ? 3.551 21.240 132.024 1.00 25.40 187 PRO C C 1
ATOM 5385 O O . PRO C 1 187 ? 2.331 21.086 132.068 1.00 28.30 187 PRO C O 1
ATOM 5389 N N . ASN C 1 188 ? 4.347 21.054 133.071 1.00 25.35 188 ASN C N 1
ATOM 5390 C CA . ASN C 1 188 ? 3.817 20.768 134.397 1.00 25.11 188 ASN C CA 1
ATOM 5391 C C . ASN C 1 188 ? 4.460 21.666 135.443 1.00 24.67 188 ASN C C 1
ATOM 5392 O O . ASN C 1 188 ? 4.631 21.272 136.597 1.00 23.91 188 ASN C O 1
ATOM 5397 N N . GLY C 1 189 ? 4.819 22.876 135.023 1.00 24.70 189 GLY C N 1
ATOM 5398 C CA . GLY C 1 189 ? 5.411 23.859 135.910 1.00 24.46 189 GLY C CA 1
ATOM 5399 C C . GLY C 1 189 ? 4.349 24.652 136.645 1.00 24.77 189 GLY C C 1
ATOM 5400 O O . GLY C 1 189 ? 3.179 24.284 136.624 1.00 24.87 189 GLY C O 1
ATOM 5401 N N . VAL C 1 190 ? 4.757 25.749 137.277 1.00 24.75 190 VAL C N 1
ATOM 5402 C CA . VAL C 1 190 ? 3.872 26.527 138.142 1.00 25.51 190 VAL C CA 1
ATOM 5403 C C . VAL C 1 190 ? 2.594 27.006 137.442 1.00 26.58 190 VAL C C 1
ATOM 5404 O O . VAL C 1 190 ? 1.526 27.052 138.052 1.00 26.53 190 VAL C O 1
ATOM 5408 N N . PHE C 1 191 ? 2.692 27.337 136.158 1.00 27.20 191 PHE C N 1
ATOM 5409 C CA . PHE C 1 191 ? 1.548 27.884 135.434 1.00 28.77 191 PHE C CA 1
ATOM 5410 C C . PHE C 1 191 ? 0.762 26.822 134.667 1.00 27.81 191 PHE C C 1
ATOM 5411 O O . PHE C 1 191 ? -0.443 26.966 134.455 1.00 28.85 191 PHE C O 1
ATOM 5419 N N . ALA C 1 192 ? 1.441 25.758 134.253 1.00 26.75 192 ALA C N 1
ATOM 5420 C CA . ALA C 1 192 ? 0.825 24.753 133.393 1.00 26.98 192 ALA C CA 1
ATOM 5421 C C . ALA C 1 192 ? 0.245 23.580 134.181 1.00 26.50 192 ALA C C 1
ATOM 5422 O O . ALA C 1 192 ? -0.613 22.855 133.679 1.00 26.09 192 ALA C O 1
ATOM 5424 N N . TRP C 1 193 ? 0.718 23.399 135.410 1.00 26.36 193 TRP C N 1
ATOM 5425 C CA . TRP C 1 193 ? 0.268 22.304 136.268 1.00 25.51 193 TRP C CA 1
ATOM 5426 C C . TRP C 1 193 ? -1.234 22.367 136.527 1.00 26.42 193 TRP C C 1
ATOM 5427 O O . TRP C 1 193 ? -1.752 23.384 136.987 1.00 27.34 193 TRP C O 1
ATOM 5438 N N . ASN C 1 194 ? -1.929 21.274 136.228 1.00 27.40 194 ASN C N 1
ATOM 5439 C CA . ASN C 1 194 ? -3.377 21.227 136.389 1.00 28.40 194 ASN C CA 1
ATOM 5440 C C . ASN C 1 194 ? -3.869 19.841 136.798 1.00 28.76 194 ASN C C 1
ATOM 5441 O O . ASN C 1 194 ? -3.729 18.876 136.048 1.00 31.15 194 ASN C O 1
ATOM 5446 N N . ILE C 1 195 ? -4.449 19.751 137.992 1.00 29.24 195 ILE C N 1
ATOM 5447 C CA . ILE C 1 195 ? -4.972 18.487 138.502 1.00 29.39 195 ILE C CA 1
ATOM 5448 C C . ILE C 1 195 ? -6.450 18.592 138.878 1.00 29.98 195 ILE C C 1
ATOM 5449 O O . ILE C 1 195 ? -6.910 17.921 139.802 1.00 30.31 195 ILE C O 1
ATOM 5454 N N . LYS C 1 196 ? -7.190 19.429 138.154 1.00 30.72 196 LYS C N 1
ATOM 5455 C CA . LYS C 1 196 ? -8.609 19.651 138.439 1.00 31.97 196 LYS C CA 1
ATOM 5456 C C . LYS C 1 196 ? -9.425 18.365 138.435 1.00 32.35 196 LYS C C 1
ATOM 5457 O O . LYS C 1 196 ? -10.287 18.170 139.290 1.00 31.44 196 LYS C O 1
ATOM 5463 N N . ASP C 1 197 ? -9.149 17.490 137.475 1.00 33.59 197 ASP C N 1
ATOM 5464 C CA . ASP C 1 197 ? -9.872 16.229 137.368 1.00 34.71 197 ASP C CA 1
ATOM 5465 C C . ASP C 1 197 ? -9.508 15.259 138.491 1.00 33.56 197 ASP C C 1
ATOM 5466 O O . ASP C 1 197 ? -10.238 14.304 138.753 1.00 33.13 197 ASP C O 1
ATOM 5471 N N . ARG C 1 198 ? -8.388 15.512 139.159 1.00 32.38 198 ARG C N 1
ATOM 5472 C CA . ARG C 1 198 ? -7.848 14.556 140.117 1.00 31.70 198 ARG C CA 1
ATOM 5473 C C . ARG C 1 198 ? -7.889 15.050 141.564 1.00 30.35 198 ARG C C 1
ATOM 5474 O O . ARG C 1 198 ? -7.469 14.335 142.474 1.00 29.70 198 ARG C O 1
ATOM 5482 N N . LEU C 1 199 ? -8.397 16.262 141.775 1.00 29.67 199 LEU C N 1
ATOM 5483 C CA . LEU C 1 199 ? -8.502 16.828 143.121 1.00 29.26 199 LEU C CA 1
ATOM 5484 C C . LEU C 1 199 ? -9.292 15.924 144.065 1.00 29.36 199 LEU C C 1
ATOM 5485 O O . LEU C 1 199 ? -9.018 15.870 145.264 1.00 28.76 199 LEU C O 1
ATOM 5490 N N . SER C 1 200 ? -10.265 15.205 143.513 1.00 29.50 200 SER C N 1
ATOM 5491 C CA . SER C 1 200 ? -11.127 14.335 144.304 1.00 29.39 200 SER C CA 1
ATOM 5492 C C . SER C 1 200 ? -10.414 13.067 144.769 1.00 29.23 200 SER C C 1
ATOM 5493 O O . SER C 1 200 ? -10.984 12.264 145.506 1.00 29.24 200 SER C O 1
ATOM 5496 N N . SER C 1 201 ? -9.170 12.890 144.338 1.00 28.67 201 SER C N 1
ATOM 5497 C CA . SER C 1 201 ? -8.378 11.740 144.754 1.00 29.35 201 SER C CA 1
ATOM 5498 C C . SER C 1 201 ? -7.658 12.035 146.067 1.00 29.52 201 SER C C 1
ATOM 5499 O O . SER C 1 201 ? -7.213 11.123 146.763 1.00 30.96 201 SER C O 1
ATOM 5502 N N . ILE C 1 202 ? -7.547 13.319 146.398 1.00 29.91 202 ILE C N 1
ATOM 5503 C CA . ILE C 1 202 ? -6.947 13.748 147.656 1.00 29.99 202 ILE C CA 1
ATOM 5504 C C . ILE C 1 202 ? -7.893 13.451 148.815 1.00 31.54 202 ILE C C 1
ATOM 5505 O O . ILE C 1 202 ? -8.993 13.997 148.881 1.00 30.94 202 ILE C O 1
ATOM 5510 N N . GLN C 1 203 ? -7.459 12.590 149.731 1.00 32.69 203 GLN C N 1
ATOM 5511 C CA . GLN C 1 203 ? -8.332 12.103 150.796 1.00 34.81 203 GLN C CA 1
ATOM 5512 C C . GLN C 1 203 ? -7.975 12.662 152.175 1.00 33.63 203 GLN C C 1
ATOM 5513 O O . GLN C 1 203 ? -8.811 12.672 153.079 1.00 34.10 203 GLN C O 1
ATOM 5519 N N . ALA C 1 204 ? -6.739 13.124 152.334 1.00 32.82 204 ALA C N 1
ATOM 5520 C CA . ALA C 1 204 ? -6.272 13.647 153.616 1.00 30.67 204 ALA C CA 1
ATOM 5521 C C . ALA C 1 204 ? -7.028 14.913 154.021 1.00 29.81 204 ALA C C 1
ATOM 5522 O O . ALA C 1 204 ? -7.476 15.668 153.158 1.00 29.23 204 ALA C O 1
ATOM 5524 N N . PRO C 1 205 ? -7.179 15.143 155.339 1.00 29.52 205 PRO C N 1
ATOM 5525 C CA . PRO C 1 205 ? -7.806 16.371 155.846 1.00 29.16 205 PRO C CA 1
ATOM 5526 C C . PRO C 1 205 ? -7.092 17.624 155.347 1.00 27.90 205 PRO C C 1
ATOM 5527 O O . PRO C 1 205 ? -5.888 17.772 155.551 1.00 26.40 205 PRO C O 1
ATOM 5531 N N . THR C 1 206 ? -7.836 18.515 154.701 1.00 27.78 206 THR C N 1
ATOM 5532 C CA . THR C 1 206 ? -7.239 19.673 154.049 1.00 27.27 206 THR C CA 1
ATOM 5533 C C . THR C 1 206 ? -7.926 20.979 154.430 1.00 27.53 206 THR C C 1
ATOM 5534 O O . THR C 1 206 ? -9.148 21.096 154.353 1.00 28.92 206 THR C O 1
ATOM 5538 N N . LEU C 1 207 ? -7.131 21.959 154.846 1.00 27.24 207 LEU C N 1
ATOM 5539 C CA . LEU C 1 207 ? -7.639 23.302 155.096 1.00 28.04 207 LEU C CA 1
ATOM 5540 C C . LEU C 1 207 ? -7.068 24.281 154.077 1.00 26.25 207 LEU C C 1
ATOM 5541 O O . LEU C 1 207 ? -5.863 24.528 154.048 1.00 24.81 207 LEU C O 1
ATOM 5546 N N . VAL C 1 208 ? -7.940 24.831 153.240 1.00 26.92 208 VAL C N 1
ATOM 5547 C CA . VAL C 1 208 ? -7.524 25.814 152.249 1.00 26.57 208 VAL C CA 1
ATOM 5548 C C . VAL C 1 208 ? -7.771 27.227 152.765 1.00 26.34 208 VAL C C 1
ATOM 5549 O O . VAL C 1 208 ? -8.884 27.565 153.167 1.00 27.14 208 VAL C O 1
ATOM 5553 N N . VAL C 1 209 ? -6.727 28.048 152.757 1.00 24.66 209 VAL C N 1
ATOM 5554 C CA . VAL C 1 209 ? -6.824 29.409 153.269 1.00 25.38 209 VAL C CA 1
ATOM 5555 C C . VAL C 1 209 ? -6.564 30.434 152.167 1.00 24.15 209 VAL C C 1
ATOM 5556 O O . VAL C 1 209 ? -5.523 30.405 151.512 1.00 23.19 209 VAL C O 1
ATOM 5560 N N . ALA C 1 210 ? -7.517 31.341 151.974 1.00 24.58 210 ALA C N 1
ATOM 5561 C CA . ALA C 1 210 ? -7.440 32.321 150.896 1.00 24.99 210 ALA C CA 1
ATOM 5562 C C . ALA C 1 210 ? -7.483 33.756 151.408 1.00 25.22 210 ALA C C 1
ATOM 5563 O O . ALA C 1 210 ? -8.277 34.090 152.286 1.00 25.67 210 ALA C O 1
ATOM 5565 N N . GLY C 1 211 ? -6.629 34.605 150.845 1.00 25.93 211 GLY C N 1
ATOM 5566 C CA . GLY C 1 211 ? -6.658 36.022 151.148 1.00 26.51 211 GLY C CA 1
ATOM 5567 C C . GLY C 1 211 ? -7.708 36.723 150.305 1.00 26.76 211 GLY C C 1
ATOM 5568 O O . GLY C 1 211 ? -7.829 36.455 149.111 1.00 26.61 211 GLY C O 1
ATOM 5569 N N . GLU C 1 212 ? -8.471 37.619 150.924 1.00 28.42 212 GLU C N 1
ATOM 5570 C CA . GLU C 1 212 ? -9.570 38.291 150.236 1.00 29.92 212 GLU C CA 1
ATOM 5571 C C . GLU C 1 212 ? -9.069 39.229 149.139 1.00 29.23 212 GLU C C 1
ATOM 5572 O O . GLU C 1 212 ? -9.708 39.368 148.096 1.00 29.20 212 GLU C O 1
ATOM 5578 N N . GLU C 1 213 ? -7.924 39.865 149.372 1.00 29.25 213 GLU C N 1
ATOM 5579 C CA . GLU C 1 213 ? -7.392 40.843 148.425 1.00 29.40 213 GLU C CA 1
ATOM 5580 C C . GLU C 1 213 ? -6.289 40.274 147.536 1.00 27.82 213 GLU C C 1
ATOM 5581 O O . GLU C 1 213 ? -5.589 41.023 146.848 1.00 27.37 213 GLU C O 1
ATOM 5587 N N . ASP C 1 214 ? -6.141 38.952 147.548 1.00 27.14 214 ASP C N 1
ATOM 5588 C CA . ASP C 1 214 ? -5.156 38.285 146.701 1.00 26.72 214 ASP C CA 1
ATOM 5589 C C . ASP C 1 214 ? -5.630 38.263 145.248 1.00 26.35 214 ASP C C 1
ATOM 5590 O O . ASP C 1 214 ? -6.754 37.853 144.952 1.00 26.47 214 ASP C O 1
ATOM 5595 N N . LEU C 1 215 ? -4.760 38.717 144.351 1.00 26.12 215 LEU C N 1
ATOM 5596 C CA . LEU C 1 215 ? -5.073 38.808 142.926 1.00 26.55 215 LEU C CA 1
ATOM 5597 C C . LEU C 1 215 ? -4.235 37.824 142.110 1.00 26.31 215 LEU C C 1
ATOM 5598 O O . LEU C 1 215 ? -4.589 37.500 140.976 1.00 26.02 215 LEU C O 1
ATOM 5603 N N . VAL C 1 216 ? -3.123 37.368 142.691 1.00 26.11 216 VAL C N 1
ATOM 5604 C CA . VAL C 1 216 ? -2.316 36.290 142.119 1.00 26.67 216 VAL C CA 1
ATOM 5605 C C . VAL C 1 216 ? -3.096 34.987 142.174 1.00 27.06 216 VAL C C 1
ATOM 5606 O O . VAL C 1 216 ? -3.280 34.306 141.160 1.00 34.17 216 VAL C O 1
ATOM 5610 N N . THR C 1 217 ? -3.535 34.650 143.382 1.00 27.05 217 THR C N 1
ATOM 5611 C CA . THR C 1 217 ? -4.395 33.503 143.613 1.00 26.88 217 THR C CA 1
ATOM 5612 C C . THR C 1 217 ? -5.724 34.033 144.162 1.00 26.55 217 THR C C 1
ATOM 5613 O O . THR C 1 217 ? -5.803 34.499 145.307 1.00 26.82 217 THR C O 1
ATOM 5617 N N . THR C 1 218 ? -6.756 33.996 143.322 1.00 26.92 218 THR C N 1
ATOM 5618 C CA . THR C 1 218 ? -8.045 34.558 143.687 1.00 26.82 218 THR C CA 1
ATOM 5619 C C . THR C 1 218 ? -8.796 33.631 144.634 1.00 26.80 218 THR C C 1
ATOM 5620 O O . THR C 1 218 ? -8.449 32.460 144.772 1.00 26.66 218 THR C O 1
ATOM 5624 N N . VAL C 1 219 ? -9.817 34.164 145.296 1.00 26.94 219 VAL C N 1
ATOM 5625 C CA . VAL C 1 219 ? -10.632 33.368 146.201 1.00 26.87 219 VAL C CA 1
ATOM 5626 C C . VAL C 1 219 ? -11.294 32.230 145.427 1.00 26.89 219 VAL C C 1
ATOM 5627 O O . VAL C 1 219 ? -11.484 31.133 145.953 1.00 27.34 219 VAL C O 1
ATOM 5631 N N . ALA C 1 220 ? -11.618 32.495 144.165 1.00 27.24 220 ALA C N 1
ATOM 5632 C CA . ALA C 1 220 ? -12.196 31.483 143.288 1.00 27.30 220 ALA C CA 1
ATOM 5633 C C . ALA C 1 220 ? -11.229 30.319 143.081 1.00 27.39 220 ALA C C 1
ATOM 5634 O O . ALA C 1 220 ? -11.629 29.148 143.111 1.00 27.56 220 ALA C O 1
ATOM 5636 N N . ASN C 1 221 ? -9.957 30.653 142.879 1.00 27.30 221 ASN C N 1
ATOM 5637 C CA . ASN C 1 221 ? -8.912 29.654 142.687 1.00 27.18 221 ASN C CA 1
ATOM 5638 C C . ASN C 1 221 ? -8.810 28.688 143.862 1.00 27.05 221 ASN C C 1
ATOM 5639 O O . ASN C 1 221 ? -8.758 27.475 143.670 1.00 27.24 221 ASN C O 1
ATOM 5644 N N . ASN C 1 222 ? -8.784 29.228 145.077 1.00 27.43 222 ASN C N 1
ATOM 5645 C CA . ASN C 1 222 ? -8.734 28.394 146.274 1.00 26.79 222 ASN C CA 1
ATOM 5646 C C . ASN C 1 222 ? -10.030 27.626 146.494 1.00 27.41 222 ASN C C 1
ATOM 5647 O O . ASN C 1 222 ? -10.014 26.478 146.945 1.00 28.07 222 ASN C O 1
ATOM 5652 N N . GLN C 1 223 ? -11.151 28.268 146.181 1.00 28.16 223 GLN C N 1
ATOM 5653 C CA . GLN C 1 223 ? -12.454 27.669 146.422 1.00 30.08 223 GLN C CA 1
ATOM 5654 C C . GLN C 1 223 ? -12.680 26.472 145.515 1.00 30.76 223 GLN C C 1
ATOM 5655 O O . GLN C 1 223 ? -13.391 25.550 145.888 1.00 31.20 223 GLN C O 1
ATOM 5661 N N . LEU C 1 224 ? -12.092 26.497 144.321 1.00 29.41 224 LEU C N 1
ATOM 5662 C CA . LEU C 1 224 ? -12.101 25.323 143.449 1.00 29.61 224 LEU C CA 1
ATOM 5663 C C . LEU C 1 224 ? -11.500 24.135 144.194 1.00 29.88 224 LEU C C 1
ATOM 5664 O O . LEU C 1 224 ? -12.118 23.068 144.321 1.00 30.84 224 LEU C O 1
ATOM 5669 N N . LEU C 1 225 ? -10.285 24.354 144.687 1.00 28.55 225 LEU C N 1
ATOM 5670 C CA . LEU C 1 225 ? -9.541 23.376 145.470 1.00 28.37 225 LEU C CA 1
ATOM 5671 C C . LEU C 1 225 ? -10.356 22.832 146.637 1.00 30.02 225 LEU C C 1
ATOM 5672 O O . LEU C 1 225 ? -10.518 21.621 146.780 1.00 29.54 225 LEU C O 1
ATOM 5677 N N . ALA C 1 226 ? -10.867 23.738 147.466 1.00 29.84 226 ALA C N 1
ATOM 5678 C CA . ALA C 1 226 ? -11.631 23.360 148.649 1.00 31.08 226 ALA C CA 1
ATOM 5679 C C . ALA C 1 226 ? -12.900 22.594 148.285 1.00 32.76 226 ALA C C 1
ATOM 5680 O O . ALA C 1 226 ? -13.298 21.664 148.983 1.00 34.85 226 ALA C O 1
ATOM 5682 N N . ASP C 1 227 ? -13.529 22.981 147.183 1.00 32.70 227 ASP C N 1
ATOM 5683 C CA . ASP C 1 227 ? -14.793 22.377 146.786 1.00 34.01 227 ASP C CA 1
ATOM 5684 C C . ASP C 1 227 ? -14.614 21.014 146.120 1.00 33.27 227 ASP C C 1
ATOM 5685 O O . ASP C 1 227 ? -15.538 20.201 146.122 1.00 32.88 227 ASP C O 1
ATOM 5690 N N . ASN C 1 228 ? -13.448 20.747 145.541 1.00 32.63 228 ASN C N 1
ATOM 5691 C CA . ASN C 1 228 ? -13.291 19.452 144.884 1.00 32.43 228 ASN C CA 1
ATOM 5692 C C . ASN C 1 228 ? -12.497 18.433 145.704 1.00 31.62 228 ASN C C 1
ATOM 5693 O O . ASN C 1 228 ? -12.459 17.253 145.362 1.00 36.73 228 ASN C O 1
ATOM 5698 N N . ILE C 1 229 ? -11.877 18.876 146.791 1.00 31.58 229 ILE C N 1
ATOM 5699 C CA . ILE C 1 229 ? -11.223 17.935 147.698 1.00 30.69 229 ILE C CA 1
ATOM 5700 C C . ILE C 1 229 ? -12.193 17.473 148.788 1.00 31.17 229 ILE C C 1
ATOM 5701 O O . ILE C 1 229 ? -12.754 18.296 149.513 1.00 31.60 229 ILE C O 1
ATOM 5706 N N . PRO C 1 230 ? -12.402 16.150 148.895 1.00 31.21 230 PRO C N 1
ATOM 5707 C CA . PRO C 1 230 ? -13.326 15.582 149.885 1.00 31.73 230 PRO C CA 1
ATOM 5708 C C . PRO C 1 230 ? -13.011 15.989 151.325 1.00 31.97 230 PRO C C 1
ATOM 5709 O O . PRO C 1 230 ? -11.914 15.728 151.817 1.00 33.29 230 PRO C O 1
ATOM 5713 N N . GLY C 1 231 ? -13.972 16.624 151.986 1.00 31.44 231 GLY C N 1
ATOM 5714 C CA . GLY C 1 231 ? -13.819 17.005 153.378 1.00 32.42 231 GLY C CA 1
ATOM 5715 C C . GLY C 1 231 ? -12.912 18.200 153.607 1.00 33.90 231 GLY C C 1
ATOM 5716 O O . GLY C 1 231 ? -12.546 18.497 154.745 1.00 32.73 231 GLY C O 1
ATOM 5717 N N . ALA C 1 232 ? -12.548 18.886 152.529 1.00 32.50 232 ALA C N 1
ATOM 5718 C CA . ALA C 1 232 ? -11.702 20.070 152.629 1.00 31.75 232 ALA C CA 1
ATOM 5719 C C . ALA C 1 232 ? -12.488 21.251 153.177 1.00 33.04 232 ALA C C 1
ATOM 5720 O O . ALA C 1 232 ? -13.673 21.407 152.884 1.00 32.75 232 ALA C O 1
ATOM 5722 N N . GLU C 1 233 ? -11.828 22.078 153.980 1.00 33.57 233 GLU C N 1
ATOM 5723 C CA . GLU C 1 233 ? -12.458 23.280 154.509 1.00 34.59 233 GLU C CA 1
ATOM 5724 C C . GLU C 1 233 ? -11.792 24.529 153.954 1.00 32.80 233 GLU C C 1
ATOM 5725 O O . GLU C 1 233 ? -10.592 24.539 153.676 1.00 35.08 233 GLU C O 1
ATOM 5731 N N . LEU C 1 234 ? -12.585 25.581 153.794 1.00 32.19 234 LEU C N 1
ATOM 5732 C CA . LEU C 1 234 ? -12.092 26.824 153.228 1.00 31.23 234 LEU C CA 1
ATOM 5733 C C . LEU C 1 234 ? -12.268 27.972 154.205 1.00 31.97 234 LEU C C 1
ATOM 5734 O O . LEU C 1 234 ? -13.320 28.116 154.828 1.00 32.65 234 LEU C O 1
ATOM 5739 N N . ARG C 1 235 ? -11.229 28.784 154.339 1.00 33.89 235 ARG C N 1
ATOM 5740 C CA . ARG C 1 235 ? -11.317 29.979 155.158 1.00 30.70 235 ARG C CA 1
ATOM 5741 C C . ARG C 1 235 ? -10.789 31.172 154.371 1.00 27.39 235 ARG C C 1
ATOM 5742 O O . ARG C 1 235 ? -9.605 31.237 154.044 1.00 26.46 235 ARG C O 1
ATOM 5750 N N . VAL C 1 236 ? -11.680 32.101 154.036 1.00 27.21 236 VAL C N 1
ATOM 5751 C CA . VAL C 1 236 ? -11.285 33.343 153.376 1.00 26.20 236 VAL C CA 1
ATOM 5752 C C . VAL C 1 236 ? -10.883 34.361 154.432 1.00 26.18 236 VAL C C 1
ATOM 5753 O O . VAL C 1 236 ? -11.670 34.643 155.341 1.00 26.25 236 VAL C O 1
ATOM 5757 N N . ILE C 1 237 ? -9.678 34.916 154.321 1.00 25.93 237 ILE C N 1
ATOM 5758 C CA . ILE C 1 237 ? -9.172 35.815 155.359 1.00 26.58 237 ILE C CA 1
ATOM 5759 C C . ILE C 1 237 ? -9.257 37.292 154.964 1.00 27.47 237 ILE C C 1
ATOM 5760 O O . ILE C 1 237 ? -8.801 37.686 153.890 1.00 27.90 237 ILE C O 1
ATOM 5765 N N . ASN C 1 238 ? -9.849 38.100 155.841 1.00 27.84 238 ASN C N 1
ATOM 5766 C CA . ASN C 1 238 ? -9.982 39.534 155.621 1.00 28.57 238 ASN C CA 1
ATOM 5767 C C . ASN C 1 238 ? -8.635 40.256 155.691 1.00 29.41 238 ASN C C 1
ATOM 5768 O O . ASN C 1 238 ? -7.726 39.823 156.405 1.00 31.30 238 ASN C O 1
ATOM 5773 N N . ASP C 1 239 ? -8.529 41.356 154.944 1.00 30.63 239 ASP C N 1
ATOM 5774 C CA . ASP C 1 239 ? -7.355 42.236 154.939 1.00 31.04 239 ASP C CA 1
ATOM 5775 C C . ASP C 1 239 ? -6.042 41.521 154.623 1.00 30.40 239 ASP C C 1
ATOM 5776 O O . ASP C 1 239 ? -4.972 41.990 155.014 1.00 32.13 239 ASP C O 1
ATOM 5781 N N . VAL C 1 240 ? -6.119 40.406 153.904 1.00 30.12 240 VAL C N 1
ATOM 5782 C CA . VAL C 1 240 ? -4.931 39.601 153.630 1.00 29.12 240 VAL C CA 1
ATOM 5783 C C . VAL C 1 240 ? -4.855 39.225 152.147 1.00 28.23 240 VAL C C 1
ATOM 5784 O O . VAL C 1 240 ? -5.882 39.020 151.498 1.00 28.08 240 VAL C O 1
ATOM 5788 N N . GLY C 1 241 ? -3.640 39.171 151.608 1.00 27.21 241 GLY C N 1
ATOM 5789 C CA . GLY C 1 241 ? -3.437 38.778 150.228 1.00 26.95 241 GLY C CA 1
ATOM 5790 C C . GLY C 1 241 ? -2.829 37.395 150.094 1.00 25.76 241 GLY C C 1
ATOM 5791 O O . GLY C 1 241 ? -3.428 36.395 150.491 1.00 24.64 241 GLY C O 1
ATOM 5792 N N . HIS C 1 242 ? -1.622 37.348 149.540 1.00 25.33 242 HIS C N 1
ATOM 5793 C CA . HIS C 1 242 ? -0.975 36.091 149.192 1.00 24.07 242 HIS C CA 1
ATOM 5794 C C . HIS C 1 242 ? -0.138 35.528 150.337 1.00 23.04 242 HIS C C 1
ATOM 5795 O O . HIS C 1 242 ? 0.103 34.323 150.402 1.00 22.93 242 HIS C O 1
ATOM 5802 N N . PHE C 1 243 ? 0.295 36.397 151.243 1.00 22.98 243 PHE C N 1
ATOM 5803 C CA . PHE C 1 243 ? 1.226 35.994 152.291 1.00 22.90 243 PHE C CA 1
ATOM 5804 C C . PHE C 1 243 ? 0.650 36.183 153.694 1.00 23.28 243 PHE C C 1
ATOM 5805 O O . PHE C 1 243 ? 1.121 37.022 154.459 1.00 23.10 243 PHE C O 1
ATOM 5813 N N . TYR C 1 244 ? -0.360 35.381 154.019 1.00 23.18 244 TYR C N 1
ATOM 5814 C CA . TYR C 1 244 ? -1.033 35.428 155.317 1.00 23.56 244 TYR C CA 1
ATOM 5815 C C . TYR C 1 244 ? -0.055 35.226 156.474 1.00 23.11 244 TYR C C 1
ATOM 5816 O O . TYR C 1 244 ? -0.163 35.887 157.507 1.00 23.49 244 TYR C O 1
ATOM 5825 N N . GLN C 1 245 ? 0.906 34.324 156.292 1.00 22.14 245 GLN C N 1
ATOM 5826 C CA . GLN C 1 245 ? 1.873 34.020 157.344 1.00 22.25 245 GLN C CA 1
ATOM 5827 C C . GLN C 1 245 ? 2.785 35.209 157.640 1.00 22.10 245 GLN C C 1
ATOM 5828 O O . GLN C 1 245 ? 3.449 35.249 158.676 1.00 21.57 245 GLN C O 1
ATOM 5834 N N . LEU C 1 246 ? 2.808 36.177 156.731 1.00 22.61 246 LEU C N 1
ATOM 5835 C CA . LEU C 1 246 ? 3.691 37.329 156.862 1.00 22.18 246 LEU C CA 1
ATOM 5836 C C . LEU C 1 246 ? 2.909 38.612 157.146 1.00 22.05 246 LEU C C 1
ATOM 5837 O O . LEU C 1 246 ? 3.379 39.487 157.873 1.00 21.78 246 LEU C O 1
ATOM 5842 N N . GLU C 1 247 ? 1.714 38.714 156.572 1.00 22.64 247 GLU C N 1
ATOM 5843 C CA . GLU C 1 247 ? 0.873 39.894 156.748 1.00 23.84 247 GLU C CA 1
ATOM 5844 C C . GLU C 1 247 ? 0.281 39.951 158.155 1.00 24.05 247 GLU C C 1
ATOM 5845 O O . GLU C 1 247 ? 0.264 41.007 158.787 1.00 24.44 247 GLU C O 1
ATOM 5851 N N . ARG C 1 248 ? -0.215 38.816 158.637 1.00 24.41 248 ARG C N 1
ATOM 5852 C CA . ARG C 1 248 ? -0.702 38.710 160.011 1.00 24.28 248 ARG C CA 1
ATOM 5853 C C . ARG C 1 248 ? -0.210 37.411 160.642 1.00 24.24 248 ARG C C 1
ATOM 5854 O O . ARG C 1 248 ? -0.995 36.486 160.851 1.00 25.17 248 ARG C O 1
ATOM 5862 N N . PRO C 1 249 ? 1.095 37.346 160.956 1.00 22.84 249 PRO C N 1
ATOM 5863 C CA . PRO C 1 249 ? 1.784 36.123 161.389 1.00 23.22 249 PRO C CA 1
ATOM 5864 C C . PRO C 1 249 ? 1.149 35.414 162.588 1.00 24.80 249 PRO C C 1
ATOM 5865 O O . PRO C 1 249 ? 1.000 34.195 162.558 1.00 24.94 249 PRO C O 1
ATOM 5869 N N . SER C 1 250 ? 0.786 36.165 163.623 1.00 24.97 250 SER C N 1
ATOM 5870 C CA . SER C 1 250 ? 0.254 35.577 164.852 1.00 25.26 250 SER C CA 1
ATOM 5871 C C . SER C 1 250 ? -1.065 34.836 164.605 1.00 27.18 250 SER C C 1
ATOM 5872 O O . SER C 1 250 ? -1.260 33.704 165.070 1.00 28.03 250 SER C O 1
ATOM 5875 N N . GLU C 1 251 ? -1.959 35.477 163.859 1.00 28.08 251 GLU C N 1
ATOM 5876 C CA . GLU C 1 251 ? -3.255 34.893 163.532 1.00 29.47 251 GLU C CA 1
ATOM 5877 C C . GLU C 1 251 ? -3.107 33.632 162.680 1.00 30.22 251 GLU C C 1
ATOM 5878 O O . GLU C 1 251 ? -3.785 32.624 162.922 1.00 34.65 251 GLU C O 1
ATOM 5884 N N . PHE C 1 252 ? -2.221 33.687 161.687 1.00 27.74 252 PHE C N 1
ATOM 5885 C CA . PHE C 1 252 ? -1.930 32.513 160.872 1.00 27.07 252 PHE C CA 1
ATOM 5886 C C . PHE C 1 252 ? -1.397 31.390 161.747 1.00 27.87 252 PHE C C 1
ATOM 5887 O O . PHE C 1 252 ? -1.730 30.224 161.545 1.00 28.19 252 PHE C O 1
ATOM 5895 N N . ASN C 1 253 ? -0.562 31.752 162.716 1.00 27.76 253 ASN C N 1
ATOM 5896 C CA . ASN C 1 253 ? 0.008 30.778 163.636 1.00 28.22 253 ASN C CA 1
ATOM 5897 C C . ASN C 1 253 ? -1.063 30.085 164.471 1.00 30.08 253 ASN C C 1
ATOM 5898 O O . ASN C 1 253 ? -1.015 28.866 164.659 1.00 31.30 253 ASN C O 1
ATOM 5903 N N . GLU C 1 254 ? -2.035 30.847 164.965 1.00 30.72 254 GLU C N 1
ATOM 5904 C CA . GLU C 1 254 ? -3.105 30.221 165.733 1.00 33.78 254 GLU C CA 1
ATOM 5905 C C . GLU C 1 254 ? -3.981 29.349 164.835 1.00 33.09 254 GLU C C 1
ATOM 5906 O O . GLU C 1 254 ? -4.443 28.286 165.256 1.00 34.33 254 GLU C O 1
ATOM 5912 N N . LEU C 1 255 ? -4.200 29.789 163.598 1.00 31.78 255 LEU C N 1
ATOM 5913 C CA . LEU C 1 255 ? -4.986 28.993 162.657 1.00 31.92 255 LEU C CA 1
ATOM 5914 C C . LEU C 1 255 ? -4.300 27.661 162.360 1.00 32.27 255 LEU C C 1
ATOM 5915 O O . LEU C 1 255 ? -4.952 26.620 162.272 1.00 32.92 255 LEU C O 1
ATOM 5920 N N . LEU C 1 256 ? -2.980 27.700 162.210 1.00 31.66 256 LEU C N 1
ATOM 5921 C CA . LEU C 1 256 ? -2.204 26.495 161.940 1.00 31.66 256 LEU C CA 1
ATOM 5922 C C . LEU C 1 256 ? -2.174 25.582 163.162 1.00 34.33 256 LEU C C 1
ATOM 5923 O O . LEU C 1 256 ? -2.204 24.358 163.027 1.00 36.74 256 LEU C O 1
ATOM 5928 N N . ARG C 1 257 ? -2.121 26.175 164.352 1.00 35.20 257 ARG C N 1
ATOM 5929 C CA . ARG C 1 257 ? -2.203 25.396 165.584 1.00 36.96 257 ARG C CA 1
ATOM 5930 C C . ARG C 1 257 ? -3.593 24.794 165.738 1.00 40.53 257 ARG C C 1
ATOM 5931 O O . ARG C 1 257 ? -3.784 23.835 166.485 1.00 42.40 257 ARG C O 1
ATOM 5939 N N . GLY C 1 258 ? -4.556 25.369 165.021 1.00 43.07 258 GLY C N 1
ATOM 5940 C CA . GLY C 1 258 ? -5.922 24.875 165.006 1.00 43.34 258 GLY C CA 1
ATOM 5941 C C . GLY C 1 258 ? -6.051 23.374 164.810 1.00 49.15 258 GLY C C 1
ATOM 5942 O O . GLY C 1 258 ? -6.690 22.696 165.612 1.00 54.49 258 GLY C O 1
ATOM 5943 N N . PHE C 1 259 ? -5.448 22.850 163.746 1.00 50.10 259 PHE C N 1
ATOM 5944 C CA . PHE C 1 259 ? -5.474 21.408 163.503 1.00 54.62 259 PHE C CA 1
ATOM 5945 C C . PHE C 1 259 ? -4.143 20.746 163.843 1.00 60.17 259 PHE C C 1
ATOM 5946 O O . PHE C 1 259 ? -3.094 21.128 163.326 1.00 54.84 259 PHE C O 1
ATOM 5954 N N . VAL C 1 260 ? -4.207 19.741 164.710 1.00 57.54 260 VAL C N 1
ATOM 5955 C CA . VAL C 1 260 ? -3.026 19.024 165.176 1.00 57.61 260 VAL C CA 1
ATOM 5956 C C . VAL C 1 260 ? -2.279 18.324 164.043 1.00 57.20 260 VAL C C 1
ATOM 5957 O O . VAL C 1 260 ? -2.883 17.877 163.068 1.00 56.83 260 VAL C O 1
ATOM 5961 N N . PRO D 1 2 ? -14.361 -12.709 134.713 1.00 25.91 2 PRO D N 1
ATOM 5962 C CA . PRO D 1 2 ? -15.391 -13.738 134.889 1.00 26.94 2 PRO D CA 1
ATOM 5963 C C . PRO D 1 2 ? -16.352 -13.809 133.704 1.00 27.04 2 PRO D C 1
ATOM 5964 O O . PRO D 1 2 ? -16.129 -13.148 132.690 1.00 26.12 2 PRO D O 1
ATOM 5968 N N . HIS D 1 3 ? -17.409 -14.604 133.839 1.00 29.22 3 HIS D N 1
ATOM 5969 C CA . HIS D 1 3 ? -18.383 -14.780 132.767 1.00 29.99 3 HIS D CA 1
ATOM 5970 C C . HIS D 1 3 ? -19.790 -14.965 133.330 1.00 30.26 3 HIS D C 1
ATOM 5971 O O . HIS D 1 3 ? -19.968 -15.579 134.381 1.00 30.27 3 HIS D O 1
ATOM 5978 N N . VAL D 1 4 ? -20.787 -14.433 132.628 1.00 29.32 4 VAL D N 1
ATOM 5979 C CA . VAL D 1 4 ? -22.175 -14.567 133.062 1.00 29.39 4 VAL D CA 1
ATOM 5980 C C . VAL D 1 4 ? -23.006 -15.149 131.920 1.00 29.40 4 VAL D C 1
ATOM 5981 O O . VAL D 1 4 ? -22.608 -15.067 130.763 1.00 28.98 4 VAL D O 1
ATOM 5985 N N . GLU D 1 5 ? -24.147 -15.753 132.236 1.00 30.68 5 GLU D N 1
ATOM 5986 C CA . GLU D 1 5 ? -24.952 -16.390 131.200 1.00 32.17 5 GLU D CA 1
ATOM 5987 C C . GLU D 1 5 ? -26.246 -15.639 130.902 1.00 31.90 5 GLU D C 1
ATOM 5988 O O . GLU D 1 5 ? -26.975 -15.242 131.808 1.00 31.67 5 GLU D O 1
ATOM 5994 N N . ASN D 1 6 ? -26.511 -15.449 129.615 1.00 32.64 6 ASN D N 1
ATOM 5995 C CA . ASN D 1 6 ? -27.756 -14.866 129.133 1.00 32.85 6 ASN D CA 1
ATOM 5996 C C . ASN D 1 6 ? -28.084 -15.523 127.806 1.00 35.14 6 ASN D C 1
ATOM 5997 O O . ASN D 1 6 ? -27.238 -15.526 126.918 1.00 40.05 6 ASN D O 1
ATOM 6002 N N . ASP D 1 7 ? -29.286 -16.093 127.684 1.00 37.37 7 ASP D N 1
ATOM 6003 C CA . ASP D 1 7 ? -29.698 -16.856 126.493 1.00 39.52 7 ASP D CA 1
ATOM 6004 C C . ASP D 1 7 ? -28.950 -18.190 126.445 1.00 38.25 7 ASP D C 1
ATOM 6005 O O . ASP D 1 7 ? -28.899 -18.861 125.420 1.00 39.99 7 ASP D O 1
ATOM 6010 N N . GLY D 1 8 ? -28.365 -18.575 127.572 1.00 37.25 8 GLY D N 1
ATOM 6011 C CA . GLY D 1 8 ? -27.477 -19.722 127.595 1.00 35.89 8 GLY D CA 1
ATOM 6012 C C . GLY D 1 8 ? -26.217 -19.396 126.813 1.00 34.60 8 GLY D C 1
ATOM 6013 O O . GLY D 1 8 ? -25.437 -20.276 126.452 1.00 33.44 8 GLY D O 1
ATOM 6014 N N . VAL D 1 9 ? -26.044 -18.109 126.533 1.00 33.58 9 VAL D N 1
ATOM 6015 C CA . VAL D 1 9 ? -24.869 -17.591 125.853 1.00 31.37 9 VAL D CA 1
ATOM 6016 C C . VAL D 1 9 ? -23.962 -16.972 126.903 1.00 29.61 9 VAL D C 1
ATOM 6017 O O . VAL D 1 9 ? -24.407 -16.157 127.714 1.00 30.20 9 VAL D O 1
ATOM 6021 N N . LYS D 1 10 ? -22.699 -17.377 126.905 1.00 28.35 10 LYS D N 1
ATOM 6022 C CA . LYS D 1 10 ? -21.756 -16.894 127.904 1.00 28.66 10 LYS D CA 1
ATOM 6023 C C . LYS D 1 10 ? -21.109 -15.589 127.460 1.00 26.18 10 LYS D C 1
ATOM 6024 O O . LYS D 1 10 ? -20.494 -15.510 126.398 1.00 25.29 10 LYS D O 1
ATOM 6030 N N . ILE D 1 11 ? -21.275 -14.562 128.285 1.00 25.77 11 ILE D N 1
ATOM 6031 C CA . ILE D 1 11 ? -20.679 -13.260 128.044 1.00 24.85 11 ILE D CA 1
ATOM 6032 C C . ILE D 1 11 ? -19.528 -13.050 129.015 1.00 24.74 11 ILE D C 1
ATOM 6033 O O . ILE D 1 11 ? -19.708 -13.122 130.236 1.00 25.87 11 ILE D O 1
ATOM 6038 N N . TYR D 1 12 ? -18.342 -12.812 128.469 1.00 23.61 12 TYR D N 1
ATOM 6039 C CA . TYR D 1 12 ? -17.176 -12.551 129.294 1.00 23.74 12 TYR D CA 1
ATOM 6040 C C . TYR D 1 12 ? -17.106 -11.078 129.665 1.00 23.36 12 TYR D C 1
ATOM 6041 O O . TYR D 1 12 ? -17.491 -10.207 128.883 1.00 22.25 12 TYR D O 1
ATOM 6050 N N . TYR D 1 13 ? -16.611 -10.811 130.867 1.00 24.06 13 TYR D N 1
ATOM 6051 C CA . TYR D 1 13 ? -16.394 -9.448 131.326 1.00 23.16 13 TYR D CA 1
ATOM 6052 C C . TYR D 1 13 ? -15.240 -9.406 132.320 1.00 23.50 13 TYR D C 1
ATOM 6053 O O . TYR D 1 13 ? -14.951 -10.395 132.990 1.00 23.29 13 TYR D O 1
ATOM 6062 N N . ASP D 1 14 ? -14.581 -8.258 132.404 1.00 23.21 14 ASP D N 1
ATOM 6063 C CA . ASP D 1 14 ? -13.589 -8.015 133.440 1.00 22.45 14 ASP D CA 1
ATOM 6064 C C . ASP D 1 14 ? -14.057 -6.874 134.332 1.00 21.93 14 ASP D C 1
ATOM 6065 O O . ASP D 1 14 ? -14.686 -5.926 133.863 1.00 21.54 14 ASP D O 1
ATOM 6070 N N . SER D 1 15 ? -13.759 -6.980 135.621 1.00 22.64 15 SER D N 1
ATOM 6071 C CA . SER D 1 15 ? -14.170 -5.972 136.587 1.00 22.01 15 SER D CA 1
ATOM 6072 C C . SER D 1 15 ? -13.023 -5.603 137.516 1.00 22.16 15 SER D C 1
ATOM 6073 O O . SER D 1 15 ? -12.505 -6.451 138.243 1.00 22.52 15 SER D O 1
ATOM 6076 N N . TYR D 1 16 ? -12.629 -4.334 137.489 1.00 22.14 16 TYR D N 1
ATOM 6077 C CA . TYR D 1 16 ? -11.569 -3.848 138.365 1.00 22.52 16 TYR D CA 1
ATOM 6078 C C . TYR D 1 16 ? -12.019 -2.614 139.143 1.00 23.63 16 TYR D C 1
ATOM 6079 O O . TYR D 1 16 ? -12.784 -1.801 138.635 1.00 23.64 16 TYR D O 1
ATOM 6088 N N . GLY D 1 17 ? -11.541 -2.482 140.377 1.00 24.10 17 GLY D N 1
ATOM 6089 C CA . GLY D 1 17 ? -11.746 -1.273 141.157 1.00 24.68 17 GLY D CA 1
ATOM 6090 C C . GLY D 1 17 ? -13.083 -1.139 141.866 1.00 26.19 17 GLY D C 1
ATOM 6091 O O . GLY D 1 17 ? -13.925 -2.031 141.799 1.00 26.62 17 GLY D O 1
ATOM 6092 N N . GLU D 1 18 ? -13.272 -0.008 142.545 1.00 26.99 18 GLU D N 1
ATOM 6093 C CA . GLU D 1 18 ? -14.482 0.255 143.326 1.00 29.23 18 GLU D CA 1
ATOM 6094 C C . GLU D 1 18 ? -14.999 1.679 143.103 1.00 27.32 18 GLU D C 1
ATOM 6095 O O . GLU D 1 18 ? -14.230 2.577 142.761 1.00 25.77 18 GLU D O 1
ATOM 6101 N N . GLY D 1 19 ? -16.302 1.878 143.299 1.00 28.89 19 GLY D N 1
ATOM 6102 C CA . GLY D 1 19 ? -16.895 3.204 143.226 1.00 28.13 19 GLY D CA 1
ATOM 6103 C C . GLY D 1 19 ? -17.964 3.381 142.161 1.00 25.61 19 GLY D C 1
ATOM 6104 O O . GLY D 1 19 ? -18.777 2.487 141.923 1.00 25.67 19 GLY D O 1
ATOM 6105 N N . VAL D 1 20 ? -17.969 4.553 141.531 1.00 23.91 20 VAL D N 1
ATOM 6106 C CA . VAL D 1 20 ? -18.901 4.846 140.447 1.00 24.07 20 VAL D CA 1
ATOM 6107 C C . VAL D 1 20 ? -18.560 3.985 139.237 1.00 23.63 20 VAL D C 1
ATOM 6108 O O . VAL D 1 20 ? -17.460 4.072 138.700 1.00 22.79 20 VAL D O 1
ATOM 6112 N N . PRO D 1 21 ? -19.504 3.136 138.814 1.00 23.85 21 PRO D N 1
ATOM 6113 C CA . PRO D 1 21 ? -19.241 2.178 137.736 1.00 23.52 21 PRO D CA 1
ATOM 6114 C C . PRO D 1 21 ? -19.080 2.826 136.358 1.00 23.10 21 PRO D C 1
ATOM 6115 O O . PRO D 1 21 ? -19.827 3.735 135.995 1.00 22.93 21 PRO D O 1
ATOM 6119 N N . ILE D 1 22 ? -18.089 2.357 135.607 1.00 22.21 22 ILE D N 1
ATOM 6120 C CA . ILE D 1 22 ? -17.936 2.734 134.208 1.00 21.72 22 ILE D CA 1
ATOM 6121 C C . ILE D 1 22 ? -17.877 1.479 133.339 1.00 21.42 22 ILE D C 1
ATOM 6122 O O . ILE D 1 22 ? -17.017 0.619 133.527 1.00 21.54 22 ILE D O 1
ATOM 6127 N N . VAL D 1 23 ? -18.806 1.386 132.393 1.00 21.51 23 VAL D N 1
ATOM 6128 C CA . VAL D 1 23 ? -18.920 0.226 131.513 1.00 21.34 23 VAL D CA 1
ATOM 6129 C C . VAL D 1 23 ? -18.340 0.516 130.130 1.00 20.83 23 VAL D C 1
ATOM 6130 O O . VAL D 1 23 ? -18.826 1.395 129.417 1.00 20.30 23 VAL D O 1
ATOM 6134 N N . PHE D 1 24 ? -17.303 -0.222 129.751 1.00 20.57 24 PHE D N 1
ATOM 6135 C CA . PHE D 1 24 ? -16.660 -0.010 128.459 1.00 20.51 24 PHE D CA 1
ATOM 6136 C C . PHE D 1 24 ? -17.148 -1.009 127.416 1.00 20.02 24 PHE D C 1
ATOM 6137 O O . PHE D 1 24 ? -17.108 -2.219 127.627 1.00 20.05 24 PHE D O 1
ATOM 6145 N N . LEU D 1 25 ? -17.609 -0.487 126.285 1.00 19.57 25 LEU D N 1
ATOM 6146 C CA . LEU D 1 25 ? -18.193 -1.315 125.238 1.00 20.09 25 LEU D CA 1
ATOM 6147 C C . LEU D 1 25 ? -17.431 -1.153 123.923 1.00 20.62 25 LEU D C 1
ATOM 6148 O O . LEU D 1 25 ? -17.445 -0.086 123.309 1.00 20.10 25 LEU D O 1
ATOM 6153 N N . HIS D 1 26 ? -16.773 -2.228 123.501 1.00 20.67 26 HIS D N 1
ATOM 6154 C CA . HIS D 1 26 ? -15.844 -2.195 122.373 1.00 20.74 26 HIS D CA 1
ATOM 6155 C C . HIS D 1 26 ? -16.546 -2.148 121.013 1.00 21.53 26 HIS D C 1
ATOM 6156 O O . HIS D 1 26 ? -17.721 -2.498 120.904 1.00 21.23 26 HIS D O 1
ATOM 6163 N N . PRO D 1 27 ? -15.823 -1.707 119.967 1.00 22.40 27 PRO D N 1
ATOM 6164 C CA . PRO D 1 27 ? -16.384 -1.685 118.610 1.00 23.07 27 PRO D CA 1
ATOM 6165 C C . PRO D 1 27 ? -16.546 -3.061 117.980 1.00 22.09 27 PRO D C 1
ATOM 6166 O O . PRO D 1 27 ? -16.069 -4.061 118.514 1.00 21.76 27 PRO D O 1
ATOM 6170 N N . PHE D 1 28 ? -17.211 -3.084 116.830 1.00 22.44 28 PHE D N 1
ATOM 6171 C CA . PHE D 1 28 ? -17.475 -4.311 116.091 1.00 22.08 28 PHE D CA 1
ATOM 6172 C C . PHE D 1 28 ? -16.175 -4.995 115.662 1.00 22.50 28 PHE D C 1
ATOM 6173 O O . PHE D 1 28 ? -15.197 -4.327 115.323 1.00 24.33 28 PHE D O 1
ATOM 6181 N N . SER D 1 29 ? -16.185 -6.328 115.716 1.00 22.17 29 SER D N 1
ATOM 6182 C CA . SER D 1 29 ? -15.070 -7.201 115.316 1.00 22.20 29 SER D CA 1
ATOM 6183 C C . SER D 1 29 ? -13.883 -7.194 116.285 1.00 21.75 29 SER D C 1
ATOM 6184 O O . SER D 1 29 ? -12.942 -7.969 116.114 1.00 21.67 29 SER D O 1
ATOM 6187 N N . THR D 1 30 ? -13.923 -6.337 117.300 1.00 21.76 30 THR D N 1
ATOM 6188 C CA . THR D 1 30 ? -12.845 -6.285 118.285 1.00 21.39 30 THR D CA 1
ATOM 6189 C C . THR D 1 30 ? -13.259 -6.938 119.601 1.00 20.58 30 THR D C 1
ATOM 6190 O O . THR D 1 30 ? -14.182 -7.750 119.635 1.00 22.94 30 THR D O 1
ATOM 6194 N N . ASN D 1 31 ? -12.562 -6.584 120.677 1.00 20.27 31 ASN D N 1
ATOM 6195 C CA . ASN D 1 31 ? -12.943 -7.011 122.019 1.00 20.30 31 ASN D CA 1
ATOM 6196 C C . ASN D 1 31 ? -12.481 -6.014 123.080 1.00 20.02 31 ASN D C 1
ATOM 6197 O O . ASN D 1 31 ? -11.991 -4.934 122.756 1.00 20.14 31 ASN D O 1
ATOM 6202 N N . GLY D 1 32 ? -12.637 -6.387 124.347 1.00 19.92 32 GLY D N 1
ATOM 6203 C CA . GLY D 1 32 ? -12.413 -5.480 125.461 1.00 18.60 32 GLY D CA 1
ATOM 6204 C C . GLY D 1 32 ? -10.995 -4.970 125.638 1.00 18.38 32 GLY D C 1
ATOM 6205 O O . GLY D 1 32 ? -10.784 -3.902 126.215 1.00 18.78 32 GLY D O 1
ATOM 6206 N N . GLY D 1 33 ? -10.024 -5.729 125.138 1.00 18.67 33 GLY D N 1
ATOM 6207 C CA . GLY D 1 33 ? -8.622 -5.358 125.236 1.00 18.48 33 GLY D CA 1
ATOM 6208 C C . GLY D 1 33 ? -8.323 -3.973 124.692 1.00 18.25 33 GLY D C 1
ATOM 6209 O O . GLY D 1 33 ? -7.388 -3.306 125.141 1.00 18.46 33 GLY D O 1
ATOM 6210 N N . ILE D 1 34 ? -9.141 -3.534 123.740 1.00 18.13 34 ILE D N 1
ATOM 6211 C CA . ILE D 1 34 ? -9.026 -2.207 123.142 1.00 18.03 34 ILE D CA 1
ATOM 6212 C C . ILE D 1 34 ? -9.085 -1.077 124.179 1.00 18.73 34 ILE D C 1
ATOM 6213 O O . ILE D 1 34 ? -8.663 0.046 123.901 1.00 18.27 34 ILE D O 1
ATOM 6218 N N . TRP D 1 35 ? -9.597 -1.373 125.372 1.00 18.58 35 TRP D N 1
ATOM 6219 C CA . TRP D 1 35 ? -9.704 -0.367 126.425 1.00 17.79 35 TRP D CA 1
ATOM 6220 C C . TRP D 1 35 ? -8.536 -0.415 127.405 1.00 18.37 35 TRP D C 1
ATOM 6221 O O . TRP D 1 35 ? -8.640 0.111 128.515 1.00 18.98 35 TRP D O 1
ATOM 6232 N N . TYR D 1 36 ? -7.432 -1.037 126.997 1.00 17.17 36 TYR D N 1
ATOM 6233 C CA . TYR D 1 36 ? -6.292 -1.251 127.891 1.00 17.93 36 TYR D CA 1
ATOM 6234 C C . TYR D 1 36 ? -5.786 0.022 128.572 1.00 18.40 36 TYR D C 1
ATOM 6235 O O . TYR D 1 36 ? -5.416 -0.004 129.746 1.00 18.61 36 TYR D O 1
ATOM 6244 N N . PHE D 1 37 ? -5.774 1.132 127.841 1.00 18.48 37 PHE D N 1
ATOM 6245 C CA . PHE D 1 37 ? -5.245 2.382 128.379 1.00 18.31 37 PHE D CA 1
ATOM 6246 C C . PHE D 1 37 ? -6.279 3.141 129.208 1.00 18.46 37 PHE D C 1
ATOM 6247 O O . PHE D 1 37 ? -5.938 4.080 129.925 1.00 18.50 37 PHE D O 1
ATOM 6255 N N . GLN D 1 38 ? -7.540 2.733 129.110 1.00 18.72 38 GLN D N 1
ATOM 6256 C CA . GLN D 1 38 ? -8.603 3.361 129.888 1.00 18.59 38 GLN D CA 1
ATOM 6257 C C . GLN D 1 38 ? -8.923 2.542 131.131 1.00 19.54 38 GLN D C 1
ATOM 6258 O O . GLN D 1 38 ? -9.131 3.091 132.213 1.00 19.45 38 GLN D O 1
ATOM 6264 N N . THR D 1 39 ? -8.947 1.224 130.956 1.00 19.54 39 THR D N 1
ATOM 6265 C CA . THR D 1 39 ? -9.400 0.285 131.979 1.00 20.34 39 THR D CA 1
ATOM 6266 C C . THR D 1 39 ? -8.771 0.490 133.357 1.00 20.28 39 THR D C 1
ATOM 6267 O O . THR D 1 39 ? -9.476 0.572 134.359 1.00 21.41 39 THR D O 1
ATOM 6271 N N . PHE D 1 40 ? -7.448 0.586 133.402 1.00 20.02 40 PHE D N 1
ATOM 6272 C CA . PHE D 1 40 ? -6.730 0.563 134.675 1.00 20.67 40 PHE D CA 1
ATOM 6273 C C . PHE D 1 40 ? -6.521 1.928 135.350 1.00 20.85 40 PHE D C 1
ATOM 6274 O O . PHE D 1 40 ? -6.541 2.002 136.580 1.00 20.45 40 PHE D O 1
ATOM 6282 N N . PRO D 1 41 ? -6.297 3.005 134.569 1.00 21.38 41 PRO D N 1
ATOM 6283 C CA . PRO D 1 41 ? -6.308 4.310 135.240 1.00 21.67 41 PRO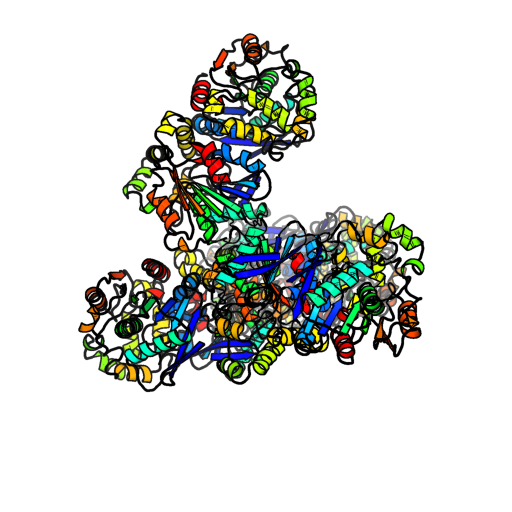 D CA 1
ATOM 6284 C C . PRO D 1 41 ? -7.637 4.583 135.939 1.00 21.11 41 PRO D C 1
ATOM 6285 O O . PRO D 1 41 ? -7.648 4.870 137.135 1.00 22.35 41 PRO D O 1
ATOM 6289 N N . PHE D 1 42 ? -8.741 4.463 135.208 1.00 20.72 42 PHE D N 1
ATOM 6290 C CA . PHE D 1 42 ? -10.068 4.687 135.776 1.00 21.42 42 PHE D CA 1
ATOM 6291 C C . PHE D 1 42 ? -10.444 3.678 136.860 1.00 21.50 42 PHE D C 1
ATOM 6292 O O . PHE D 1 42 ? -11.327 3.941 137.674 1.00 21.37 42 PHE D O 1
ATOM 6300 N N . ALA D 1 43 ? -9.771 2.531 136.877 1.00 21.50 43 ALA D N 1
ATOM 6301 C CA . ALA D 1 43 ? -9.982 1.548 137.933 1.00 21.30 43 ALA D CA 1
ATOM 6302 C C . ALA D 1 43 ? -9.473 2.062 139.281 1.00 22.25 43 ALA D C 1
ATOM 6303 O O . ALA D 1 43 ? -9.777 1.484 140.327 1.00 22.45 43 ALA D O 1
ATOM 6305 N N . GLN D 1 44 ? -8.694 3.142 139.253 1.00 21.64 44 GLN D N 1
ATOM 6306 C CA . GLN D 1 44 ? -8.204 3.763 140.481 1.00 22.19 44 GLN D CA 1
ATOM 6307 C C . GLN D 1 44 ? -9.309 4.540 141.184 1.00 22.26 44 GLN D C 1
ATOM 6308 O O . GLN D 1 44 ? -9.385 4.566 142.412 1.00 22.02 44 GLN D O 1
ATOM 6314 N N . THR D 1 45 ? -10.160 5.175 140.387 1.00 21.93 45 THR D N 1
ATOM 6315 C CA . THR D 1 45 ? -11.173 6.085 140.899 1.00 21.26 45 THR D CA 1
ATOM 6316 C C . THR D 1 45 ? -12.590 5.561 140.691 1.00 21.47 45 THR D C 1
ATOM 6317 O O . THR D 1 45 ? -13.536 6.047 141.311 1.00 21.86 45 THR D O 1
ATOM 6321 N N . ASN D 1 46 ? -12.734 4.567 139.821 1.00 22.02 46 ASN D N 1
ATOM 6322 C CA . ASN D 1 46 ? -14.054 4.063 139.462 1.00 22.73 46 ASN D CA 1
ATOM 6323 C C . ASN D 1 46 ? -14.143 2.539 139.449 1.00 22.85 46 ASN D C 1
ATOM 6324 O O . ASN D 1 46 ? -13.129 1.846 139.519 1.00 22.30 46 ASN D O 1
ATOM 6329 N N . HIS D 1 47 ? -15.367 2.027 139.364 1.00 22.84 47 HIS D N 1
ATOM 6330 C CA . HIS D 1 47 ? -15.594 0.599 139.187 1.00 23.45 47 HIS D CA 1
ATOM 6331 C C . HIS D 1 47 ? -15.667 0.283 137.697 1.00 22.83 47 HIS D C 1
ATOM 6332 O O . HIS D 1 47 ? -16.724 0.379 137.078 1.00 22.14 47 HIS D O 1
ATOM 6339 N N . VAL D 1 48 ? -14.527 -0.089 137.129 1.00 22.70 48 VAL D N 1
ATOM 6340 C CA . VAL D 1 48 ? -14.420 -0.337 135.698 1.00 23.09 48 VAL D CA 1
ATOM 6341 C C . VAL D 1 48 ? -14.914 -1.725 135.308 1.00 22.39 48 VAL D C 1
ATOM 6342 O O . VAL D 1 48 ? -14.451 -2.738 135.841 1.00 23.15 48 VAL D O 1
ATOM 6346 N N . ILE D 1 49 ? -15.863 -1.755 134.376 1.00 21.58 49 ILE D N 1
ATOM 6347 C CA . ILE D 1 49 ? -16.398 -3.000 133.842 1.00 21.83 49 ILE D CA 1
ATOM 6348 C C . ILE D 1 49 ? -16.219 -3.036 132.325 1.00 20.99 49 ILE D C 1
ATOM 6349 O O . ILE D 1 49 ? -16.787 -2.215 131.606 1.00 20.27 49 ILE D O 1
ATOM 6354 N N . VAL D 1 50 ? -15.417 -3.981 131.846 1.00 21.02 50 VAL D N 1
ATOM 6355 C CA . VAL D 1 50 ? -15.146 -4.106 130.418 1.00 20.52 50 VAL D CA 1
ATOM 6356 C C . VAL D 1 50 ? -15.773 -5.383 129.865 1.00 20.19 50 VAL D C 1
ATOM 6357 O O . VAL D 1 50 ? -15.491 -6.475 130.344 1.00 21.40 50 VAL D O 1
ATOM 6361 N N . ILE D 1 51 ? -16.617 -5.240 128.850 1.00 19.81 51 ILE D N 1
ATOM 6362 C CA . ILE D 1 51 ? -17.410 -6.359 128.352 1.00 20.39 51 ILE D CA 1
ATOM 6363 C C . ILE D 1 51 ? -17.044 -6.784 126.934 1.00 20.49 51 ILE D C 1
ATOM 6364 O O . ILE D 1 51 ? -16.879 -5.949 126.046 1.00 21.17 51 ILE D O 1
ATOM 6369 N N . ASP D 1 52 ? -16.909 -8.092 126.739 1.00 21.36 52 ASP D N 1
ATOM 6370 C CA . ASP D 1 52 ? -16.844 -8.673 125.405 1.00 20.94 52 ASP D CA 1
ATOM 6371 C C . ASP D 1 52 ? -18.253 -8.986 124.918 1.00 20.77 52 ASP D C 1
ATOM 6372 O O . ASP D 1 52 ? -18.963 -9.780 125.534 1.00 21.44 52 ASP D O 1
ATOM 6377 N N . HIS D 1 53 ? -18.658 -8.361 123.818 1.00 20.68 53 HIS D N 1
ATOM 6378 C CA . HIS D 1 53 ? -19.960 -8.641 123.224 1.00 21.43 53 HIS D CA 1
ATOM 6379 C C . HIS D 1 53 ? -20.028 -10.097 122.787 1.00 21.62 53 HIS D C 1
ATOM 6380 O O . HIS D 1 53 ? -18.995 -10.733 122.575 1.00 23.50 53 HIS D O 1
ATOM 6387 N N . ARG D 1 54 ? -21.240 -10.627 122.659 1.00 22.02 54 ARG D N 1
ATOM 6388 C CA . ARG D 1 54 ? -21.408 -11.980 122.150 1.00 21.89 54 ARG D CA 1
ATOM 6389 C C . ARG D 1 54 ? -20.936 -12.027 120.703 1.00 22.32 54 ARG D C 1
ATOM 6390 O O . ARG D 1 54 ? -21.152 -11.086 119.939 1.00 22.52 54 ARG D O 1
ATOM 6398 N N . GLY D 1 55 ? -20.272 -13.116 120.335 1.00 22.60 55 GLY D N 1
ATOM 6399 C CA . GLY D 1 55 ? -19.708 -13.242 119.004 1.00 22.26 55 GLY D CA 1
ATOM 6400 C C . GLY D 1 55 ? -18.325 -12.627 118.909 1.00 21.63 55 GLY D C 1
ATOM 6401 O O . GLY D 1 55 ? -17.719 -12.613 117.839 1.00 21.83 55 GLY D O 1
ATOM 6402 N N . HIS D 1 56 ? -17.823 -12.120 120.032 1.00 21.32 56 HIS D N 1
ATOM 6403 C CA . HIS D 1 56 ? -16.523 -11.458 120.057 1.00 21.46 56 HIS D CA 1
ATOM 6404 C C . HIS D 1 56 ? -15.603 -12.010 121.141 1.00 21.26 56 HIS D C 1
ATOM 6405 O O . HIS D 1 56 ? -16.052 -12.353 122.235 1.00 20.77 56 HIS D O 1
ATOM 6412 N N . GLY D 1 57 ? -14.314 -12.086 120.820 1.00 21.29 57 GLY D N 1
ATOM 6413 C CA . GLY D 1 57 ? -13.275 -12.393 121.788 1.00 21.75 57 GLY D CA 1
ATOM 6414 C C . GLY D 1 57 ? -13.477 -13.621 122.653 1.00 21.89 57 GLY D C 1
ATOM 6415 O O . GLY D 1 57 ? -13.473 -14.751 122.165 1.00 21.34 57 GLY D O 1
ATOM 6416 N N . ARG D 1 58 ? -13.653 -13.389 123.949 1.00 22.42 58 ARG D N 1
ATOM 6417 C CA . ARG D 1 58 ? -13.721 -14.466 124.928 1.00 22.15 58 ARG D CA 1
ATOM 6418 C C . ARG D 1 58 ? -15.159 -14.878 125.232 1.00 22.41 58 ARG D C 1
ATOM 6419 O O . ARG D 1 58 ? -15.395 -15.831 125.974 1.00 26.05 58 ARG D O 1
ATOM 6427 N N . SER D 1 59 ? -16.119 -14.156 124.663 1.00 22.23 59 SER D N 1
ATOM 6428 C CA . SER D 1 59 ? -17.527 -14.487 124.850 1.00 22.45 59 SER D CA 1
ATOM 6429 C C . SER D 1 59 ? -17.974 -15.556 123.859 1.00 22.89 59 SER D C 1
ATOM 6430 O O . SER D 1 59 ? -17.298 -15.809 122.861 1.00 22.86 59 SER D O 1
ATOM 6433 N N . ASP D 1 60 ? -19.113 -16.181 124.141 1.00 24.11 60 ASP D N 1
ATOM 6434 C CA . ASP D 1 60 ? -19.664 -17.197 123.252 1.00 24.36 60 ASP D CA 1
ATOM 6435 C C . ASP D 1 60 ? -20.058 -16.592 121.913 1.00 23.95 60 ASP D C 1
ATOM 6436 O O . ASP D 1 60 ? -20.335 -15.397 121.816 1.00 22.98 60 ASP D O 1
ATOM 6441 N N . LYS D 1 61 ? -20.078 -17.424 120.879 1.00 25.22 61 LYS D N 1
ATOM 6442 C CA . LYS D 1 61 ? -20.373 -16.953 119.533 1.00 23.92 61 LYS D CA 1
ATOM 6443 C C . LYS D 1 61 ? -21.441 -17.811 118.863 1.00 23.72 61 LYS D C 1
ATOM 6444 O O . LYS D 1 61 ? -21.132 -18.615 117.985 1.00 23.78 61 LYS D O 1
ATOM 6450 N N . PRO D 1 62 ? -22.707 -17.636 119.276 1.00 23.98 62 PRO D N 1
ATOM 6451 C CA . PRO D 1 62 ? -23.827 -18.410 118.731 1.00 25.44 62 PRO D CA 1
ATOM 6452 C C . PRO D 1 62 ? -24.126 -18.078 117.272 1.00 26.28 62 PRO D C 1
ATOM 6453 O O . PRO D 1 62 ? -23.602 -17.101 116.737 1.00 25.62 62 PRO D O 1
ATOM 6457 N N . ALA D 1 63 ? -24.965 -18.895 116.643 1.00 26.73 63 ALA D N 1
ATOM 6458 C CA . ALA D 1 63 ? -25.365 -18.677 115.259 1.00 27.60 63 ALA D CA 1
ATOM 6459 C C . ALA D 1 63 ? -26.197 -17.405 115.137 1.00 27.72 63 ALA D C 1
ATOM 6460 O O . ALA D 1 63 ? -26.013 -16.618 114.212 1.00 26.88 63 ALA D O 1
ATOM 6462 N N . THR D 1 64 ? -27.116 -17.232 116.082 1.00 28.01 64 THR D N 1
ATOM 6463 C CA . THR D 1 64 ? -27.978 -16.055 116.192 1.00 29.02 64 THR D CA 1
ATOM 6464 C C . THR D 1 64 ? -28.283 -15.877 117.686 1.00 29.25 64 THR D C 1
ATOM 6465 O O . THR D 1 64 ? -28.030 -16.798 118.463 1.00 33.63 64 THR D O 1
ATOM 6469 N N . GLY D 1 65 ? -28.790 -14.719 118.117 1.00 30.16 65 GLY D N 1
ATOM 6470 C CA . GLY D 1 65 ? -29.007 -13.547 117.287 1.00 28.59 65 GLY D CA 1
ATOM 6471 C C . GLY D 1 65 ? -28.225 -12.355 117.792 1.00 33.86 65 GLY D C 1
ATOM 6472 O O . GLY D 1 65 ? -27.960 -12.232 118.988 1.00 27.21 65 GLY D O 1
ATOM 6473 N N . TYR D 1 66 ? -27.861 -11.467 116.874 1.00 27.09 66 TYR D N 1
ATOM 6474 C CA . TYR D 1 66 ? -27.018 -10.332 117.213 1.00 25.87 66 TYR D CA 1
ATOM 6475 C C . TYR D 1 66 ? -27.746 -9.007 117.014 1.00 25.33 66 TYR D C 1
ATOM 6476 O O . TYR D 1 66 ? -27.223 -8.086 116.389 1.00 25.53 66 TYR D O 1
ATOM 6485 N N . SER D 1 67 ? -28.960 -8.922 117.550 1.00 25.39 67 SER D N 1
ATOM 6486 C CA . SER D 1 67 ? -29.685 -7.659 117.595 1.00 25.65 67 SER D CA 1
ATOM 6487 C C . SER D 1 67 ? -29.123 -6.808 118.727 1.00 25.11 67 SER D C 1
ATOM 6488 O O . SER D 1 67 ? -28.618 -7.340 119.715 1.00 25.15 67 SER D O 1
ATOM 6491 N N . ILE D 1 68 ? -29.208 -5.490 118.585 1.00 25.36 68 ILE D N 1
ATOM 6492 C CA . ILE D 1 68 ? -28.641 -4.584 119.577 1.00 26.01 68 ILE D CA 1
ATOM 6493 C C . ILE D 1 68 ? -29.375 -4.699 120.916 1.00 25.15 68 ILE D C 1
ATOM 6494 O O . ILE D 1 68 ? -28.779 -4.514 121.978 1.00 24.48 68 ILE D O 1
ATOM 6499 N N . MET D 1 69 ? -30.662 -5.026 120.860 1.00 25.85 69 MET D N 1
ATOM 6500 C CA . MET D 1 69 ? -31.447 -5.238 122.071 1.00 26.41 69 MET D CA 1
ATOM 6501 C C . MET D 1 69 ? -30.875 -6.389 122.895 1.00 25.85 69 MET D C 1
ATOM 6502 O O . MET D 1 69 ? -30.755 -6.292 124.115 1.00 25.14 69 MET D O 1
ATOM 6507 N N . GLU D 1 70 ? -30.517 -7.474 122.218 1.00 25.14 70 GLU D N 1
ATOM 6508 C CA . GLU D 1 70 ? -29.971 -8.650 122.888 1.00 24.84 70 GLU D CA 1
ATOM 6509 C C . GLU D 1 70 ? -28.586 -8.376 123.483 1.00 24.72 70 GLU D C 1
ATOM 6510 O O . GLU D 1 70 ? -28.277 -8.835 124.587 1.00 25.38 70 GLU D O 1
ATOM 6516 N N . HIS D 1 71 ? -27.760 -7.630 122.752 1.00 24.45 71 HIS D N 1
ATOM 6517 C CA . HIS D 1 71 ? -26.464 -7.180 123.259 1.00 23.82 71 HIS D CA 1
ATOM 6518 C C . HIS D 1 71 ? -26.638 -6.362 124.542 1.00 23.92 71 HIS D C 1
ATOM 6519 O O . HIS D 1 71 ? -25.971 -6.602 125.563 1.00 24.11 71 HIS D O 1
ATOM 6526 N N . ALA D 1 72 ? -27.540 -5.387 124.472 1.00 24.79 72 ALA D N 1
ATOM 6527 C CA . ALA D 1 72 ? -27.855 -4.540 125.614 1.00 24.86 72 ALA D CA 1
ATOM 6528 C C . ALA D 1 72 ? -28.325 -5.376 126.800 1.00 25.03 72 ALA D C 1
ATOM 6529 O O . ALA D 1 72 ? -27.960 -5.107 127.946 1.00 24.18 72 ALA D O 1
ATOM 6531 N N . ASP D 1 73 ? -29.125 -6.400 126.514 1.00 26.44 73 ASP D N 1
ATOM 6532 C CA . ASP D 1 73 ? -29.618 -7.305 127.548 1.00 27.53 73 ASP D CA 1
ATOM 6533 C C . ASP D 1 73 ? -28.468 -8.101 128.166 1.00 26.31 73 ASP D C 1
ATOM 6534 O O . ASP D 1 73 ? -28.501 -8.434 129.352 1.00 26.45 73 ASP D O 1
ATOM 6539 N N . ASP D 1 74 ? -27.453 -8.403 127.360 1.00 25.98 74 ASP D N 1
ATOM 6540 C CA . ASP D 1 74 ? -26.247 -9.047 127.876 1.00 26.05 74 ASP D CA 1
ATOM 6541 C C . ASP D 1 74 ? -25.541 -8.121 128.865 1.00 25.55 74 ASP D C 1
ATOM 6542 O O . ASP D 1 74 ? -25.117 -8.553 129.948 1.00 25.84 74 ASP D O 1
ATOM 6547 N N . VAL D 1 75 ? -25.414 -6.850 128.488 1.00 24.99 75 VAL D N 1
ATOM 6548 C CA . VAL D 1 75 ? -24.849 -5.857 129.403 1.00 25.21 75 VAL D CA 1
ATOM 6549 C C . VAL D 1 75 ? -25.645 -5.799 130.711 1.00 25.87 75 VAL D C 1
ATOM 6550 O O . VAL D 1 75 ? -25.064 -5.748 131.798 1.00 25.08 75 VAL D O 1
ATOM 6554 N N . VAL D 1 76 ? -26.971 -5.823 130.601 1.00 26.05 76 VAL D N 1
ATOM 6555 C CA . VAL D 1 76 ? -27.839 -5.826 131.778 1.00 26.29 76 VAL D CA 1
ATOM 6556 C C . VAL D 1 76 ? -27.575 -7.053 132.652 1.00 27.18 76 VAL D C 1
ATOM 6557 O O . VAL D 1 76 ? -27.574 -6.964 133.881 1.00 27.29 76 VAL D O 1
ATOM 6561 N N . ALA D 1 77 ? -27.338 -8.193 132.009 1.00 26.85 77 ALA D N 1
ATOM 6562 C CA . ALA D 1 77 ? -27.001 -9.422 132.723 1.00 27.26 77 ALA D CA 1
ATOM 6563 C C . ALA D 1 77 ? -25.718 -9.251 133.535 1.00 27.55 77 ALA D C 1
ATOM 6564 O O . ALA D 1 77 ? -25.671 -9.589 134.727 1.00 28.55 77 ALA D O 1
ATOM 6566 N N . VAL D 1 78 ? -24.681 -8.722 132.887 1.00 26.79 78 VAL D N 1
ATOM 6567 C CA . VAL D 1 78 ? -23.416 -8.465 133.574 1.00 26.64 78 VAL D CA 1
ATOM 6568 C C . VAL D 1 78 ? -23.612 -7.512 134.756 1.00 27.68 78 VAL D C 1
ATOM 6569 O O . VAL D 1 78 ? -23.085 -7.744 135.846 1.00 28.18 78 VAL D O 1
ATOM 6573 N N . LEU D 1 79 ? -24.379 -6.447 134.536 1.00 27.77 79 LEU D N 1
ATOM 6574 C CA . LEU D 1 79 ? -24.684 -5.485 135.592 1.00 27.83 79 LEU D CA 1
ATOM 6575 C C . LEU D 1 79 ? -25.418 -6.140 136.760 1.00 29.96 79 LEU D C 1
ATOM 6576 O O . LEU D 1 79 ? -25.231 -5.756 137.916 1.00 29.99 79 LEU D O 1
ATOM 6581 N N . ASP D 1 80 ? -26.254 -7.127 136.453 1.00 30.18 80 ASP D N 1
ATOM 6582 C CA . ASP D 1 80 ? -27.000 -7.842 137.482 1.00 31.71 80 ASP D CA 1
ATOM 6583 C C . ASP D 1 80 ? -26.089 -8.734 138.313 1.00 32.45 80 ASP D C 1
ATOM 6584 O O . ASP D 1 80 ? -26.190 -8.757 139.540 1.00 33.18 80 ASP D O 1
ATOM 6589 N N . ALA D 1 81 ? -25.202 -9.467 137.646 1.00 32.00 81 ALA D N 1
ATOM 6590 C CA . ALA D 1 81 ? -24.281 -10.352 138.356 1.00 32.21 81 ALA D CA 1
ATOM 6591 C C . ALA D 1 81 ? -23.365 -9.575 139.301 1.00 31.09 81 ALA D C 1
ATOM 6592 O O . ALA D 1 81 ? -22.993 -10.071 140.365 1.00 31.11 81 ALA D O 1
ATOM 6594 N N . LEU D 1 82 ? -23.012 -8.355 138.911 1.00 30.51 82 LEU D N 1
ATOM 6595 C CA . LEU D 1 82 ? -22.116 -7.524 139.706 1.00 30.03 82 LEU D CA 1
ATOM 6596 C C . LEU D 1 82 ? -22.887 -6.654 140.697 1.00 31.12 82 LEU D C 1
ATOM 6597 O O . LEU D 1 82 ? -22.304 -5.792 141.356 1.00 30.44 82 LEU D O 1
ATOM 6602 N N . LYS D 1 83 ? -24.193 -6.896 140.796 1.00 32.13 83 LYS D N 1
ATOM 6603 C CA . LYS D 1 83 ? -25.080 -6.147 141.687 1.00 33.57 83 LYS D CA 1
ATOM 6604 C C . LYS D 1 83 ? -24.911 -4.642 141.515 1.00 33.18 83 LYS D C 1
ATOM 6605 O O . LYS D 1 83 ? -24.904 -3.890 142.489 1.00 39.55 83 LYS D O 1
ATOM 6611 N N . VAL D 1 84 ? -24.759 -4.215 140.267 1.00 32.47 84 VAL D N 1
ATOM 6612 C CA . VAL D 1 84 ? -24.577 -2.806 139.954 1.00 32.05 84 VAL D CA 1
ATOM 6613 C C . VAL D 1 84 ? -25.904 -2.172 139.557 1.00 32.47 84 VAL D C 1
ATOM 6614 O O . VAL D 1 84 ? -26.584 -2.656 138.654 1.00 33.76 84 VAL D O 1
ATOM 6618 N N . ASP D 1 85 ? -26.271 -1.094 140.241 1.00 32.78 85 ASP D N 1
ATOM 6619 C CA . ASP D 1 85 ? -27.517 -0.393 139.952 1.00 34.77 85 ASP D CA 1
ATOM 6620 C C . ASP D 1 85 ? -27.409 0.460 138.693 1.00 34.84 85 ASP D C 1
ATOM 6621 O O . ASP D 1 85 ? -28.189 0.296 137.762 1.00 34.98 85 ASP D O 1
ATOM 6626 N N . ARG D 1 86 ? -26.450 1.381 138.671 1.00 34.36 86 ARG D N 1
ATOM 6627 C CA . ARG D 1 86 ? -26.271 2.254 137.513 1.00 34.71 86 ARG D CA 1
ATOM 6628 C C . ARG D 1 86 ? -24.809 2.395 137.125 1.00 31.44 86 ARG D C 1
ATOM 6629 O O . ARG D 1 86 ? -23.914 2.165 137.935 1.00 30.20 86 ARG D O 1
ATOM 6637 N N . ALA D 1 87 ? -24.576 2.803 135.883 1.00 29.27 87 ALA D N 1
ATOM 6638 C CA . ALA D 1 87 ? -23.220 2.990 135.392 1.00 27.45 87 ALA D CA 1
ATOM 6639 C C . ALA D 1 87 ? -23.131 4.091 134.343 1.00 27.02 87 ALA D C 1
ATOM 6640 O O . ALA D 1 87 ? -24.122 4.437 133.697 1.00 27.48 87 ALA D O 1
ATOM 6642 N N . VAL D 1 88 ? -21.930 4.641 134.196 1.00 25.53 88 VAL D N 1
ATOM 6643 C CA . VAL D 1 88 ? -21.597 5.532 133.091 1.00 25.05 88 VAL D CA 1
ATOM 6644 C C . VAL D 1 88 ? -21.198 4.686 131.884 1.00 23.59 88 VAL D C 1
ATOM 6645 O O . VAL D 1 88 ? -20.295 3.860 131.979 1.00 22.49 88 VAL D O 1
ATOM 6649 N N . PHE D 1 89 ? -21.861 4.867 130.749 1.00 23.56 89 PHE D N 1
ATOM 6650 C CA . PHE D 1 89 ? -21.571 3.993 129.617 1.00 23.01 89 PHE D CA 1
ATOM 6651 C C . PHE D 1 89 ? -20.687 4.640 128.554 1.00 22.45 89 PHE D C 1
ATOM 6652 O O . PHE D 1 89 ? -21.005 5.693 128.003 1.00 23.16 89 PHE D O 1
ATOM 6660 N N . VAL D 1 90 ? -19.557 3.993 128.290 1.00 21.65 90 VAL D N 1
ATOM 6661 C CA . VAL D 1 90 ? -18.647 4.422 127.237 1.00 21.93 90 VAL D CA 1
ATOM 6662 C C . VAL D 1 90 ? -18.678 3.423 126.084 1.00 21.03 90 VAL D C 1
ATOM 6663 O O . VAL D 1 90 ? -18.048 2.371 126.153 1.00 20.23 90 VAL D O 1
ATOM 6667 N N . GLY D 1 91 ? -19.415 3.751 125.028 1.00 21.05 91 GLY D N 1
ATOM 6668 C CA . GLY D 1 91 ? -19.533 2.865 123.882 1.00 21.92 91 GLY D CA 1
ATOM 6669 C C . GLY D 1 91 ? -18.933 3.401 122.592 1.00 22.37 91 GLY D C 1
ATOM 6670 O O . GLY D 1 91 ? -19.152 4.560 122.231 1.00 21.95 91 GLY D O 1
ATOM 6671 N N . ASN D 1 92 ? -18.181 2.542 121.904 1.00 23.27 92 ASN D N 1
ATOM 6672 C CA . ASN D 1 92 ? -17.573 2.841 120.613 1.00 23.75 92 ASN D CA 1
ATOM 6673 C C . ASN D 1 92 ? -18.207 2.009 119.499 1.00 23.48 92 ASN D C 1
ATOM 6674 O O . ASN D 1 92 ? -18.301 0.789 119.619 1.00 23.10 92 ASN D O 1
ATOM 6679 N N . SER D 1 93 ? -18.626 2.668 118.420 1.00 23.96 93 SER D N 1
ATOM 6680 C CA . SER D 1 93 ? -19.318 2.008 117.314 1.00 24.50 93 SER D CA 1
ATOM 6681 C C . SER D 1 93 ? -20.550 1.264 117.812 1.00 24.16 93 SER D C 1
ATOM 6682 O O . SER D 1 93 ? -21.512 1.879 118.269 1.00 23.86 93 SER D O 1
ATOM 6685 N N . ILE D 1 94 ? -20.511 -0.062 117.727 1.00 23.93 94 ILE D N 1
ATOM 6686 C CA . ILE D 1 94 ? -21.650 -0.882 118.119 1.00 24.56 94 ILE D CA 1
ATOM 6687 C C . ILE D 1 94 ? -21.892 -0.772 119.622 1.00 24.19 94 ILE D C 1
ATOM 6688 O O . ILE D 1 94 ? -23.010 -0.965 120.096 1.00 27.86 94 ILE D O 1
ATOM 6693 N N . GLY D 1 95 ? -20.841 -0.433 120.361 1.00 23.17 95 GLY D N 1
ATOM 6694 C CA . GLY D 1 95 ? -20.944 -0.221 121.792 1.00 23.12 95 GLY D CA 1
ATOM 6695 C C . GLY D 1 95 ? -21.820 0.973 122.115 1.00 23.34 95 GLY D C 1
ATOM 6696 O O . GLY D 1 95 ? -22.586 0.952 123.080 1.00 22.74 95 GLY D O 1
ATOM 6697 N N . GLY D 1 96 ? -21.706 2.019 121.302 1.00 22.45 96 GLY D N 1
ATOM 6698 C CA . GLY D 1 96 ? -22.541 3.196 121.454 1.00 22.81 96 GLY D CA 1
ATOM 6699 C C . GLY D 1 96 ? -23.995 2.872 121.174 1.00 23.15 96 GLY D C 1
ATOM 6700 O O . GLY D 1 96 ? -24.896 3.359 121.862 1.00 23.12 96 GLY D O 1
ATOM 6701 N N . MET D 1 97 ? -24.219 2.044 120.156 1.00 24.12 97 MET D N 1
ATOM 6702 C CA . MET D 1 97 ? -25.558 1.580 119.816 1.00 24.31 97 MET D CA 1
ATOM 6703 C C . MET D 1 97 ? -26.168 0.821 120.987 1.00 23.75 97 MET D C 1
ATOM 6704 O O . MET D 1 97 ? -27.325 1.036 121.348 1.00 23.45 97 MET D O 1
ATOM 6709 N N . ILE D 1 98 ? -25.372 -0.072 121.569 1.00 23.77 98 ILE D N 1
ATOM 6710 C CA . ILE D 1 98 ? -25.788 -0.858 122.724 1.00 24.07 98 ILE D CA 1
ATOM 6711 C C . ILE D 1 98 ? -26.126 0.050 123.900 1.00 24.02 98 ILE D C 1
ATOM 6712 O O . ILE D 1 98 ? -27.121 -0.159 124.593 1.00 23.89 98 ILE D O 1
ATOM 6717 N N . ALA D 1 99 ? -25.296 1.066 124.109 1.00 23.96 99 ALA D N 1
ATOM 6718 C CA . ALA D 1 99 ? -25.515 2.032 125.177 1.00 23.84 99 ALA D CA 1
ATOM 6719 C C . ALA D 1 99 ? -26.824 2.796 124.987 1.00 25.02 99 ALA D C 1
ATOM 6720 O O . ALA D 1 99 ? -27.554 3.035 125.949 1.00 25.12 99 ALA D O 1
ATOM 6722 N N . MET D 1 100 ? -27.121 3.176 123.747 1.00 24.86 100 MET D N 1
ATOM 6723 C CA . MET D 1 100 ? -28.345 3.920 123.463 1.00 25.27 100 MET D CA 1
ATOM 6724 C C . MET D 1 100 ? -29.584 3.031 123.598 1.00 26.13 100 MET D C 1
ATOM 6725 O O . MET D 1 100 ? -30.614 3.465 124.119 1.00 26.75 100 MET D O 1
ATOM 6730 N N . GLN D 1 101 ? -29.479 1.787 123.139 1.00 25.74 101 GLN D N 1
ATOM 6731 C CA . GLN D 1 101 ? -30.551 0.814 123.333 1.00 27.13 101 GLN D CA 1
ATOM 6732 C C . GLN D 1 101 ? -30.826 0.606 124.815 1.00 27.63 101 GLN D C 1
ATOM 6733 O O . GLN D 1 101 ? -31.979 0.520 125.244 1.00 28.23 101 GLN D O 1
ATOM 6739 N N . LEU D 1 102 ? -29.750 0.531 125.588 1.00 27.24 102 LEU D N 1
ATOM 6740 C CA . LEU D 1 102 ? -29.841 0.343 127.027 1.00 28.19 102 LEU D CA 1
ATOM 6741 C C . LEU D 1 102 ? -30.475 1.567 127.679 1.00 29.48 102 LEU D C 1
ATOM 6742 O O . LEU D 1 102 ? -31.203 1.450 128.664 1.00 30.14 102 LEU D O 1
ATOM 6747 N N . ASN D 1 103 ? -30.193 2.739 127.119 1.00 28.36 103 ASN D N 1
ATOM 6748 C CA . ASN D 1 103 ? -30.812 3.978 127.575 1.00 28.79 103 ASN D CA 1
ATOM 6749 C C . ASN D 1 103 ? -32.311 3.981 127.308 1.00 29.89 103 ASN D C 1
ATOM 6750 O O . ASN D 1 103 ? -33.095 4.469 128.123 1.00 30.85 103 ASN D O 1
ATOM 6755 N N . LEU D 1 104 ? -32.703 3.432 126.164 1.00 30.82 104 LEU D N 1
ATOM 6756 C CA . LEU D 1 104 ? -34.114 3.327 125.818 1.00 30.07 104 LEU D CA 1
ATOM 6757 C C . LEU D 1 104 ? -34.842 2.328 126.714 1.00 31.23 104 LEU D C 1
ATOM 6758 O O . LEU D 1 104 ? -35.976 2.565 127.128 1.00 31.23 104 LEU D O 1
ATOM 6763 N N . ASP D 1 105 ? -34.181 1.215 127.017 1.00 31.67 105 ASP D N 1
ATOM 6764 C CA . ASP D 1 105 ? -34.833 0.118 127.724 1.00 32.19 105 ASP D CA 1
ATOM 6765 C C . ASP D 1 105 ? -34.651 0.165 129.241 1.00 32.95 105 ASP D C 1
ATOM 6766 O O . ASP D 1 105 ? -35.536 -0.258 129.984 1.00 33.72 105 ASP D O 1
ATOM 6771 N N . HIS D 1 106 ? -33.507 0.664 129.702 1.00 33.61 106 HIS D N 1
ATOM 6772 C CA . HIS D 1 106 ? -33.209 0.667 131.134 1.00 35.72 106 HIS D CA 1
ATOM 6773 C C . HIS D 1 106 ? -32.565 1.967 131.621 1.00 36.89 106 HIS D C 1
ATOM 6774 O O . HIS D 1 106 ? -31.418 1.955 132.068 1.00 37.17 106 HIS D O 1
ATOM 6781 N N . PRO D 1 107 ? -33.306 3.087 131.563 1.00 37.36 107 PRO D N 1
ATOM 6782 C CA . PRO D 1 107 ? -32.752 4.390 131.959 1.00 37.52 107 PRO D CA 1
ATOM 6783 C C . PRO D 1 107 ? -32.392 4.464 133.442 1.00 40.02 107 PRO D C 1
ATOM 6784 O O . PRO D 1 107 ? -31.635 5.343 133.854 1.00 39.43 107 PRO D O 1
ATOM 6788 N N . GLN D 1 108 ? -32.926 3.537 134.228 1.00 42.11 108 GLN D N 1
ATOM 6789 C CA . GLN D 1 108 ? -32.628 3.471 135.653 1.00 51.09 108 GLN D CA 1
ATOM 6790 C C . GLN D 1 108 ? -31.259 2.862 135.914 1.00 45.46 108 GLN D C 1
ATOM 6791 O O . GLN D 1 108 ? -30.872 2.664 137.063 1.00 42.41 108 GLN D O 1
ATOM 6797 N N . ARG D 1 109 ? -30.543 2.549 134.840 1.00 38.65 109 ARG D N 1
ATOM 6798 C CA . ARG D 1 109 ? -29.231 1.926 134.937 1.00 36.78 109 ARG D CA 1
ATOM 6799 C C . ARG D 1 109 ? -28.146 2.854 134.404 1.00 34.15 109 ARG D C 1
ATOM 6800 O O . ARG D 1 109 ? -26.980 2.471 134.322 1.00 32.35 109 ARG D O 1
ATOM 6808 N N . VAL D 1 110 ? -28.534 4.071 134.036 1.00 33.38 110 VAL D N 1
ATOM 6809 C CA . VAL D 1 110 ? -27.621 4.983 133.360 1.00 32.10 110 VAL D CA 1
ATOM 6810 C C . VAL D 1 110 ? -27.339 6.252 134.154 1.00 31.33 110 VAL D C 1
ATOM 6811 O O . VAL D 1 110 ? -28.254 6.996 134.507 1.00 32.45 110 VAL D O 1
ATOM 6815 N N . ILE D 1 111 ? -26.061 6.491 134.432 1.00 29.78 111 ILE D N 1
ATOM 6816 C CA . ILE D 1 111 ? -25.630 7.753 135.018 1.00 29.54 111 ILE D CA 1
ATOM 6817 C C . ILE D 1 111 ? -25.440 8.778 133.908 1.00 29.02 111 ILE D C 1
ATOM 6818 O O . ILE D 1 111 ? -25.922 9.908 133.995 1.00 28.45 111 ILE D O 1
ATOM 6823 N N . GLY D 1 112 ? -24.737 8.363 132.860 1.00 27.92 112 GLY D N 1
ATOM 6824 C CA . GLY D 1 112 ? -24.489 9.202 131.703 1.00 27.20 112 GLY D CA 1
ATOM 6825 C C . GLY D 1 112 ? -23.887 8.381 130.579 1.00 25.85 112 GLY D C 1
ATOM 6826 O O . GLY D 1 112 ? -23.549 7.214 130.773 1.00 25.25 112 GLY D O 1
ATOM 6827 N N . ASN D 1 113 ? -23.749 8.982 129.402 1.00 25.49 113 ASN D N 1
ATOM 6828 C CA . ASN D 1 113 ? -23.207 8.268 128.252 1.00 24.65 113 ASN D CA 1
ATOM 6829 C C . ASN D 1 113 ? -22.080 9.014 127.552 1.00 24.47 113 ASN D C 1
ATOM 6830 O O . ASN D 1 113 ? -22.173 10.220 127.322 1.00 25.01 113 ASN D O 1
ATOM 6835 N N . LEU D 1 114 ? -21.014 8.296 127.214 1.00 23.79 114 LEU D N 1
ATOM 6836 C CA . LEU D 1 114 ? -20.050 8.805 126.247 1.00 23.74 114 LEU D CA 1
ATOM 6837 C C . LEU D 1 114 ? -20.149 7.951 124.987 1.00 23.12 114 LEU D C 1
ATOM 6838 O O . LEU D 1 114 ? -19.736 6.792 124.976 1.00 22.59 114 LEU D O 1
ATOM 6843 N N . ILE D 1 115 ? -20.711 8.532 123.933 1.00 23.26 115 ILE D N 1
ATOM 6844 C CA . ILE D 1 115 ? -20.842 7.854 122.649 1.00 23.18 115 ILE D CA 1
ATOM 6845 C C . ILE D 1 115 ? -19.659 8.196 121.750 1.00 23.25 115 ILE D C 1
ATOM 6846 O O . ILE D 1 115 ? -19.535 9.327 121.284 1.00 22.73 115 ILE D O 1
ATOM 6851 N N . LEU D 1 116 ? -18.789 7.219 121.512 1.00 23.39 116 LEU D N 1
ATOM 6852 C CA . LEU D 1 116 ? -17.592 7.446 120.707 1.00 23.19 116 LEU D CA 1
ATOM 6853 C C . LEU D 1 116 ? -17.703 6.825 119.319 1.00 23.25 116 LEU D C 1
ATOM 6854 O O . LEU D 1 116 ? -17.774 5.605 119.187 1.00 29.78 116 LEU D O 1
ATOM 6859 N N . SER D 1 117 ? -17.712 7.675 118.293 1.00 22.83 117 SER D N 1
ATOM 6860 C CA . SER D 1 117 ? -17.699 7.233 116.898 1.00 22.11 117 SER D CA 1
ATOM 6861 C C . SER D 1 117 ? -18.802 6.226 116.589 1.00 21.92 117 SER D C 1
ATOM 6862 O O . SER D 1 117 ? -18.523 5.077 116.248 1.00 21.92 117 SER D O 1
ATOM 6865 N N . SER D 1 118 ? -20.053 6.655 116.711 1.00 22.43 118 SER D N 1
ATOM 6866 C CA . SER D 1 118 ? -21.176 5.750 116.508 1.00 22.16 118 SER D CA 1
ATOM 6867 C C . SER D 1 118 ? -22.248 6.358 115.612 1.00 22.40 118 SER D C 1
ATOM 6868 O O . SER D 1 118 ? -22.033 7.390 114.976 1.00 24.64 118 SER D O 1
ATOM 6871 N N . GLY D 1 119 ? -23.404 5.706 115.564 1.00 22.50 119 GLY D N 1
ATOM 6872 C CA . GLY D 1 119 ? -24.509 6.174 114.751 1.00 23.03 119 GLY D CA 1
ATOM 6873 C C . GLY D 1 119 ? -25.703 5.245 114.819 1.00 23.85 119 GLY D C 1
ATOM 6874 O O . GLY D 1 119 ? -25.710 4.280 115.582 1.00 23.02 119 GLY D O 1
ATOM 6875 N N . THR D 1 120 ? -26.720 5.542 114.017 1.00 24.84 120 THR D N 1
ATOM 6876 C CA . THR D 1 120 ? -27.914 4.711 113.952 1.00 25.28 120 THR D CA 1
ATOM 6877 C C . THR D 1 120 ? -28.411 4.637 112.509 1.00 25.69 120 THR D C 1
ATOM 6878 O O . THR D 1 120 ? -28.266 5.593 111.746 1.00 26.09 120 THR D O 1
ATOM 6882 N N . GLY D 1 121 ? -28.981 3.496 112.135 1.00 26.16 121 GLY D N 1
ATOM 6883 C CA . GLY D 1 121 ? -29.391 3.266 110.760 1.00 28.02 121 GLY D CA 1
ATOM 6884 C C . GLY D 1 121 ? -28.191 3.348 109.838 1.00 29.86 121 GLY D C 1
ATOM 6885 O O . GLY D 1 121 ? -28.231 4.003 108.799 1.00 31.19 121 GLY D O 1
ATOM 6886 N N . LEU D 1 122 ? -27.115 2.676 110.234 1.00 29.70 122 LEU D N 1
ATOM 6887 C CA . LEU D 1 122 ? -25.823 2.815 109.572 1.00 30.70 122 LEU D CA 1
ATOM 6888 C C . LEU D 1 122 ? -25.821 2.219 108.170 1.00 34.79 122 LEU D C 1
ATOM 6889 O O . LEU D 1 122 ? -25.254 2.795 107.242 1.00 41.10 122 LEU D O 1
ATOM 6894 N N . GLY D 1 123 ? -26.461 1.064 108.026 1.00 33.88 123 GLY D N 1
ATOM 6895 C CA . GLY D 1 123 ? -26.443 0.317 106.783 1.00 35.83 123 GLY D CA 1
ATOM 6896 C C . GLY D 1 123 ? -27.018 1.038 105.579 1.00 39.34 123 GLY D C 1
ATOM 6897 O O . GLY D 1 123 ? -26.511 0.890 104.467 1.00 41.82 123 GLY D O 1
ATOM 6898 N N . GLU D 1 124 ? -28.070 1.821 105.791 1.00 37.22 124 GLU D N 1
ATOM 6899 C CA . GLU D 1 124 ? -28.762 2.466 104.679 1.00 38.77 124 GLU D CA 1
ATOM 6900 C C . GLU D 1 124 ? -27.961 3.640 104.118 1.00 41.49 124 GLU D C 1
ATOM 6901 O O . GLU D 1 124 ? -28.187 4.074 102.989 1.00 42.23 124 GLU D O 1
ATOM 6907 N N . GLY D 1 125 ? -27.016 4.142 104.905 1.00 42.05 125 GLY D N 1
ATOM 6908 C CA . GLY D 1 125 ? -26.168 5.230 104.460 1.00 44.62 125 GLY D CA 1
ATOM 6909 C C . GLY D 1 125 ? -24.977 4.730 103.667 1.00 48.03 125 GLY D C 1
ATOM 6910 O O . GLY D 1 125 ? -24.240 5.510 103.069 1.00 50.22 125 GLY D O 1
ATOM 6911 N N . MET D 1 126 ? -24.786 3.418 103.661 1.00 48.11 126 MET D N 1
ATOM 6912 C CA . MET D 1 126 ? -23.650 2.820 102.973 1.00 52.71 126 MET D CA 1
ATOM 6913 C C . MET D 1 126 ? -24.012 2.531 101.517 1.00 59.25 126 MET D C 1
ATOM 6914 O O . MET D 1 126 ? -25.183 2.334 101.200 1.00 58.95 126 MET D O 1
ATOM 6919 N N . PRO D 1 127 ? -23.012 2.503 100.620 1.00 63.84 127 PRO D N 1
ATOM 6920 C CA . PRO D 1 127 ? -23.346 2.266 99.212 1.00 63.19 127 PRO D CA 1
ATOM 6921 C C . PRO D 1 127 ? -23.874 0.860 98.959 1.00 63.75 127 PRO D C 1
ATOM 6922 O O . PRO D 1 127 ? -23.458 -0.085 99.635 1.00 63.36 127 PRO D O 1
ATOM 6926 N N . PRO D 1 128 ? -24.785 0.718 97.985 1.00 64.68 128 PRO D N 1
ATOM 6927 C CA . PRO D 1 128 ? -25.324 -0.596 97.616 1.00 65.64 128 PRO D CA 1
ATOM 6928 C C . PRO D 1 128 ? -24.218 -1.593 97.288 1.00 66.11 128 PRO D C 1
ATOM 6929 O O . PRO D 1 128 ? -24.413 -2.795 97.409 1.00 65.26 128 PRO D O 1
ATOM 6933 N N . GLU D 1 129 ? -23.062 -1.074 96.888 1.00 66.16 129 GLU D N 1
ATOM 6934 C CA . GLU D 1 129 ? -21.924 -1.887 96.475 1.00 66.07 129 GLU D CA 1
ATOM 6935 C C . GLU D 1 129 ? -21.288 -2.671 97.623 1.00 64.34 129 GLU D C 1
ATOM 6936 O O . GLU D 1 129 ? -20.878 -3.822 97.446 1.00 62.31 129 GLU D O 1
ATOM 6942 N N . ALA D 1 130 ? -21.223 -2.045 98.795 1.00 64.90 130 ALA D N 1
ATOM 6943 C CA . ALA D 1 130 ? -20.488 -2.583 99.940 1.00 62.56 130 ALA D CA 1
ATOM 6944 C C . ALA D 1 130 ? -20.966 -3.975 100.348 1.00 59.59 130 ALA D C 1
ATOM 6945 O O . ALA D 1 130 ? -20.153 -4.877 100.581 1.00 57.70 130 ALA D O 1
ATOM 6947 N N . GLY D 1 131 ? -22.283 -4.140 100.429 1.00 60.36 131 GLY D N 1
ATOM 6948 C CA . GLY D 1 131 ? -22.878 -5.414 100.795 1.00 59.14 131 GLY D CA 1
ATOM 6949 C C . GLY D 1 131 ? -22.385 -6.556 99.927 1.00 59.21 131 GLY D C 1
ATOM 6950 O O . GLY D 1 131 ? -22.079 -7.640 100.424 1.00 57.54 131 GLY D O 1
ATOM 6951 N N . ALA D 1 132 ? -22.302 -6.307 98.624 1.00 60.42 132 ALA D N 1
ATOM 6952 C CA . ALA D 1 132 ? -21.790 -7.297 97.683 1.00 59.08 132 ALA D CA 1
ATOM 6953 C C . ALA D 1 132 ? -20.289 -7.489 97.874 1.00 56.44 132 ALA D C 1
ATOM 6954 O O . ALA D 1 132 ? -19.784 -8.618 97.868 1.00 55.57 132 ALA D O 1
ATOM 6956 N N . ALA D 1 133 ? -19.587 -6.372 98.044 1.00 56.82 133 ALA D N 1
ATOM 6957 C CA . ALA D 1 133 ? -18.144 -6.382 98.249 1.00 54.43 133 ALA D CA 1
ATOM 6958 C C . ALA D 1 133 ? -17.732 -7.293 99.403 1.00 52.01 133 ALA D C 1
ATOM 6959 O O . ALA D 1 133 ? -16.708 -7.971 99.325 1.00 48.94 133 ALA D O 1
ATOM 6961 N N . PHE D 1 134 ? -18.524 -7.318 100.471 1.00 51.87 134 PHE D N 1
ATOM 6962 C CA . PHE D 1 134 ? -18.128 -8.072 101.660 1.00 48.94 134 PHE D CA 1
ATOM 6963 C C . PHE D 1 134 ? -18.265 -9.589 101.523 1.00 49.26 134 PHE D C 1
ATOM 6964 O O . PHE D 1 134 ? -17.595 -10.334 102.235 1.00 45.58 134 PHE D O 1
ATOM 6972 N N . GLN D 1 135 ? -19.128 -10.053 100.626 1.00 51.95 135 GLN D N 1
ATOM 6973 C CA . GLN D 1 135 ? -19.260 -11.490 100.407 1.00 52.25 135 GLN D CA 1
ATOM 6974 C C . GLN D 1 135 ? -18.417 -11.935 99.220 1.00 52.34 135 GLN D C 1
ATOM 6975 O O . GLN D 1 135 ? -18.057 -13.107 99.102 1.00 53.91 135 GLN D O 1
ATOM 6981 N N . ASN D 1 136 ? -18.104 -10.992 98.340 1.00 51.81 136 ASN D N 1
ATOM 6982 C CA . ASN D 1 136 ? -17.231 -11.276 97.208 1.00 51.71 136 ASN D CA 1
ATOM 6983 C C . ASN D 1 136 ? -15.759 -11.273 97.612 1.00 48.62 136 ASN D C 1
ATOM 6984 O O . ASN D 1 136 ? -14.995 -12.156 97.222 1.00 46.53 136 ASN D O 1
ATOM 6989 N N . ASP D 1 137 ? -15.373 -10.273 98.395 1.00 47.62 137 ASP D N 1
ATOM 6990 C CA . ASP D 1 137 ? -14.021 -10.190 98.931 1.00 44.16 137 ASP D CA 1
ATOM 6991 C C . ASP D 1 137 ? -14.071 -9.695 100.373 1.00 40.87 137 ASP D C 1
ATOM 6992 O O . ASP D 1 137 ? -13.921 -8.503 100.631 1.00 39.60 137 ASP D O 1
ATOM 6997 N N . TYR D 1 138 ? -14.276 -10.622 101.303 1.00 39.64 138 TYR D N 1
ATOM 6998 C CA . TYR D 1 138 ? -14.475 -10.295 102.714 1.00 37.26 138 TYR D CA 1
ATOM 6999 C C . TYR D 1 138 ? -13.275 -9.581 103.338 1.00 34.39 138 TYR D C 1
ATOM 7000 O O . TYR D 1 138 ? -13.401 -8.465 103.856 1.00 33.12 138 TYR D O 1
ATOM 7009 N N . ILE D 1 139 ? -12.118 -10.233 103.280 1.00 33.67 139 ILE D N 1
ATOM 7010 C CA . ILE D 1 139 ? -10.885 -9.690 103.840 1.00 32.40 139 ILE D CA 1
ATOM 7011 C C . ILE D 1 139 ? -10.519 -8.346 103.210 1.00 32.88 139 ILE D C 1
ATOM 7012 O O . ILE D 1 139 ? -10.165 -7.396 103.911 1.00 31.66 139 ILE D O 1
ATOM 7017 N N . GLY D 1 140 ? -10.614 -8.270 101.887 1.00 33.64 140 GLY D N 1
ATOM 7018 C CA . GLY D 1 140 ? -10.303 -7.049 101.168 1.00 33.82 140 GLY D CA 1
ATOM 7019 C C . GLY D 1 140 ? -11.225 -5.901 101.534 1.00 33.25 140 GLY D C 1
ATOM 7020 O O . GLY D 1 140 ? -10.767 -4.792 101.814 1.00 32.15 140 GLY D O 1
ATOM 7021 N N . ALA D 1 141 ? -12.527 -6.173 101.541 1.00 33.63 141 ALA D N 1
ATOM 7022 C CA . ALA D 1 141 ? -13.523 -5.159 101.867 1.00 33.45 141 ALA D CA 1
ATOM 7023 C C . ALA D 1 141 ? -13.377 -4.650 103.296 1.00 32.53 141 ALA D C 1
ATOM 7024 O O . ALA D 1 141 ? -13.430 -3.443 103.533 1.00 31.02 141 ALA D O 1
ATOM 7026 N N . PHE D 1 142 ? -13.202 -5.562 104.249 1.00 31.88 142 PHE D N 1
ATOM 7027 C CA . PHE D 1 142 ? -13.086 -5.150 105.645 1.00 30.82 142 PHE D CA 1
ATOM 7028 C C . PHE D 1 142 ? -11.780 -4.395 105.873 1.00 29.75 142 PHE D C 1
ATOM 7029 O O . PHE D 1 142 ? -11.751 -3.402 106.594 1.00 28.79 142 PHE D O 1
ATOM 7037 N N . GLY D 1 143 ? -10.701 -4.872 105.259 1.00 30.45 143 GLY D N 1
ATOM 7038 C CA . GLY D 1 143 ? -9.419 -4.196 105.348 1.00 29.80 143 GLY D CA 1
ATOM 7039 C C . GLY D 1 143 ? -9.521 -2.771 104.837 1.00 30.69 143 GLY D C 1
ATOM 7040 O O . GLY D 1 143 ? -9.088 -1.820 105.497 1.00 33.21 143 GLY D O 1
ATOM 7041 N N . GLY D 1 144 ? -10.115 -2.625 103.657 1.00 30.75 144 GLY D N 1
ATOM 7042 C CA . GLY D 1 144 ? -10.344 -1.316 103.078 1.00 30.76 144 GLY D CA 1
ATOM 7043 C C . GLY D 1 144 ? -11.223 -0.438 103.949 1.00 29.47 144 GLY D C 1
ATOM 7044 O O . GLY D 1 144 ? -11.023 0.774 104.021 1.00 28.66 144 GLY D O 1
ATOM 7045 N N . LEU D 1 145 ? -12.199 -1.050 104.614 1.00 29.50 145 LEU D N 1
ATOM 7046 C CA . LEU D 1 145 ? -13.098 -0.318 105.501 1.00 28.37 145 LEU D CA 1
ATOM 7047 C C . LEU D 1 145 ? -12.342 0.214 106.712 1.00 27.52 145 LEU D C 1
ATOM 7048 O O . LEU D 1 145 ? -12.577 1.336 107.160 1.00 27.06 145 LEU D O 1
ATOM 7053 N N . LEU D 1 146 ? -11.435 -0.602 107.236 1.00 27.53 146 LEU D N 1
ATOM 7054 C CA . LEU D 1 146 ? -10.609 -0.208 108.369 1.00 27.06 146 LEU D CA 1
ATOM 7055 C C . LEU D 1 146 ? -9.563 0.821 107.966 1.00 27.15 146 LEU D C 1
ATOM 7056 O O . LEU D 1 146 ? -9.058 1.560 108.809 1.00 26.06 146 LEU D O 1
ATOM 7061 N N . GLU D 1 147 ? -9.236 0.873 106.679 1.00 28.53 147 GLU D N 1
ATOM 7062 C CA . GLU D 1 147 ? -8.282 1.870 106.202 1.00 28.63 147 GLU D CA 1
ATOM 7063 C C . GLU D 1 147 ? -8.869 3.282 106.226 1.00 26.30 147 GLU D C 1
ATOM 7064 O O . GLU D 1 147 ? -8.143 4.263 106.078 1.00 26.31 147 GLU D O 1
ATOM 7070 N N . GLY D 1 148 ? -10.179 3.383 106.421 1.00 25.65 148 GLY D N 1
ATOM 7071 C CA . GLY D 1 148 ? -10.828 4.675 106.546 1.00 24.90 148 GLY D CA 1
ATOM 7072 C C . GLY D 1 148 ? -11.194 4.978 107.987 1.00 23.69 148 GLY D C 1
ATOM 7073 O O . GLY D 1 148 ? -11.823 5.996 108.280 1.00 21.92 148 GLY D O 1
ATOM 7074 N N . ALA D 1 149 ? -10.789 4.091 108.890 1.00 24.74 149 ALA D N 1
ATOM 7075 C CA . ALA D 1 149 ? -11.147 4.201 110.300 1.00 23.18 149 ALA D CA 1
ATOM 7076 C C . ALA D 1 149 ? -10.015 4.791 111.133 1.00 22.38 149 ALA D C 1
ATOM 7077 O O . ALA D 1 149 ? -10.205 5.136 112.299 1.00 22.48 149 ALA D O 1
ATOM 7079 N N . VAL D 1 150 ? -8.835 4.897 110.533 1.00 23.05 150 VAL D N 1
ATOM 7080 C CA . VAL D 1 150 ? -7.675 5.441 111.225 1.00 23.90 150 VAL D CA 1
ATOM 7081 C C . VAL D 1 150 ? -7.213 6.718 110.531 1.00 24.59 150 VAL D C 1
ATOM 7082 O O . VAL D 1 150 ? -7.226 6.800 109.303 1.00 25.02 150 VAL D O 1
ATOM 7086 N N . SER D 1 151 ? -6.813 7.714 111.314 1.00 25.42 151 SER D N 1
ATOM 7087 C CA . SER D 1 151 ? -6.385 8.990 110.751 1.00 26.75 151 SER D CA 1
ATOM 7088 C C . SER D 1 151 ? -5.033 8.863 110.061 1.00 27.34 151 SER D C 1
ATOM 7089 O O . SER D 1 151 ? -4.308 7.890 110.268 1.00 26.60 151 SER D O 1
ATOM 7092 N N . ALA D 1 152 ? -4.702 9.855 109.242 1.00 27.93 152 ALA D N 1
ATOM 7093 C CA . ALA D 1 152 ? -3.425 9.881 108.543 1.00 30.04 152 ALA D CA 1
ATOM 7094 C C . ALA D 1 152 ? -2.267 9.945 109.532 1.00 28.07 152 ALA D C 1
ATOM 7095 O O . ALA D 1 152 ? -1.278 9.224 109.388 1.00 27.71 152 ALA D O 1
ATOM 7097 N N . ARG D 1 153 ? -2.396 10.806 110.538 1.00 28.19 153 ARG D N 1
ATOM 7098 C CA . ARG D 1 153 ? -1.345 10.962 111.537 1.00 29.16 153 ARG D CA 1
ATOM 7099 C C . ARG D 1 153 ? -1.166 9.691 112.358 1.00 28.44 153 ARG D C 1
ATOM 7100 O O . ARG D 1 153 ? -0.057 9.366 112.767 1.00 28.14 153 ARG D O 1
ATOM 7108 N N . SER D 1 154 ? -2.258 8.976 112.602 1.00 27.56 154 SER D N 1
ATOM 7109 C CA . SER D 1 154 ? -2.181 7.737 113.366 1.00 27.03 154 SER D CA 1
ATOM 7110 C C . SER D 1 154 ? -1.554 6.621 112.533 1.00 26.22 154 SER D C 1
ATOM 7111 O O . SER D 1 154 ? -0.782 5.820 113.051 1.00 25.28 154 SER D O 1
ATOM 7114 N N . LYS D 1 155 ? -1.881 6.572 111.245 1.00 26.44 155 LYS D N 1
ATOM 7115 C CA . LYS D 1 155 ? -1.237 5.626 110.336 1.00 25.76 155 LYS D CA 1
ATOM 7116 C C . LYS D 1 155 ? 0.255 5.917 110.249 1.00 26.45 155 LYS D C 1
ATOM 7117 O O . LYS D 1 155 ? 1.076 5.009 110.125 1.00 25.37 155 LYS D O 1
ATOM 7123 N N . ARG D 1 156 ? 0.588 7.201 110.315 1.00 27.26 156 ARG D N 1
ATOM 7124 C CA . ARG D 1 156 ? 1.963 7.666 110.199 1.00 27.90 156 ARG D CA 1
ATOM 7125 C C . ARG D 1 156 ? 2.785 7.323 111.439 1.00 27.77 156 ARG D C 1
ATOM 7126 O O . ARG D 1 156 ? 3.870 6.751 111.342 1.00 28.02 156 ARG D O 1
ATOM 7134 N N . GLU D 1 157 ? 2.249 7.670 112.604 1.00 28.10 157 GLU D N 1
ATOM 7135 C CA . GLU D 1 157 ? 2.987 7.591 113.857 1.00 27.70 157 GLU D CA 1
ATOM 7136 C C . GLU D 1 157 ? 2.723 6.293 114.624 1.00 25.91 157 GLU D C 1
ATOM 7137 O O . GLU D 1 157 ? 3.576 5.837 115.384 1.00 24.74 157 GLU D O 1
ATOM 7143 N N . ARG D 1 158 ? 1.547 5.698 114.429 1.00 25.11 158 ARG D N 1
ATOM 7144 C CA . ARG D 1 158 ? 1.190 4.468 115.139 1.00 24.25 158 ARG D CA 1
ATOM 7145 C C . ARG D 1 158 ? 0.574 3.413 114.216 1.00 23.95 158 ARG D C 1
ATOM 7146 O O . ARG D 1 158 ? -0.638 3.197 114.245 1.00 23.46 158 ARG D O 1
ATOM 7154 N N . PRO D 1 159 ? 1.406 2.746 113.400 1.00 23.74 159 PRO D N 1
ATOM 7155 C CA . PRO D 1 159 ? 0.925 1.711 112.472 1.00 23.15 159 PRO D CA 1
ATOM 7156 C C . PRO D 1 159 ? 0.339 0.487 113.186 1.00 22.48 159 PRO D C 1
ATOM 7157 O O . PRO D 1 159 ? -0.473 -0.257 112.609 1.00 21.64 159 PRO D O 1
ATOM 7161 N N . GLU D 1 160 ? 0.740 0.297 114.440 1.00 24.59 160 GLU D N 1
ATOM 7162 C CA . GLU D 1 160 ? 0.292 -0.839 115.240 1.00 21.45 160 GLU D CA 1
ATOM 7163 C C . GLU D 1 160 ? -1.223 -0.853 115.431 1.00 20.93 160 GLU D C 1
ATOM 7164 O O . GLU D 1 160 ? -1.820 -1.913 115.629 1.00 22.80 160 GLU D O 1
ATOM 7170 N N . ILE D 1 161 ? -1.841 0.322 115.368 1.00 21.09 161 ILE D N 1
ATOM 7171 C CA . ILE D 1 161 ? -3.283 0.440 115.552 1.00 21.31 161 ILE D CA 1
ATOM 7172 C C . ILE D 1 161 ? -4.050 -0.195 114.395 1.00 21.09 161 ILE D C 1
ATOM 7173 O O . ILE D 1 161 ? -4.896 -1.065 114.606 1.00 20.46 161 ILE D O 1
ATOM 7178 N N . LEU D 1 162 ? -3.758 0.239 113.172 1.00 21.85 162 LEU D N 1
ATOM 7179 C CA . LEU D 1 162 ? -4.389 -0.356 111.999 1.00 22.12 162 LEU D CA 1
ATOM 7180 C C . LEU D 1 162 ? -3.995 -1.822 111.880 1.00 21.44 162 LEU D C 1
ATOM 7181 O O . LEU D 1 162 ? -4.793 -2.651 111.437 1.00 21.63 162 LEU D O 1
ATOM 7186 N N . ALA D 1 163 ? -2.765 -2.137 112.280 1.00 21.26 163 ALA D N 1
ATOM 7187 C CA . ALA D 1 163 ? -2.314 -3.526 112.298 1.00 20.62 163 ALA D CA 1
ATOM 7188 C C . ALA D 1 163 ? -3.216 -4.410 113.165 1.00 21.81 163 ALA D C 1
ATOM 7189 O O . ALA D 1 163 ? -3.700 -5.453 112.714 1.00 21.17 163 ALA D O 1
ATOM 7191 N N . VAL D 1 164 ? -3.447 -3.989 114.407 1.00 21.49 164 VAL D N 1
ATOM 7192 C CA . VAL D 1 164 ? -4.218 -4.800 115.345 1.00 20.94 164 VAL D CA 1
ATOM 7193 C C . VAL D 1 164 ? -5.705 -4.798 114.981 1.00 21.03 164 VAL D C 1
ATOM 7194 O O . VAL D 1 164 ? -6.399 -5.800 115.178 1.00 21.20 164 VAL D O 1
ATOM 7198 N N . MET D 1 165 ? -6.187 -3.688 114.428 1.00 21.49 165 MET D N 1
ATOM 7199 C CA . MET D 1 165 ? -7.572 -3.618 113.974 1.00 21.44 165 MET D CA 1
ATOM 7200 C C . MET D 1 165 ? -7.800 -4.593 112.822 1.00 22.68 165 MET D C 1
ATOM 7201 O O . MET D 1 165 ? -8.815 -5.289 112.783 1.00 24.76 165 MET D O 1
ATOM 7206 N N . LYS D 1 166 ? -6.851 -4.648 111.893 1.00 22.97 166 LYS D N 1
ATOM 7207 C CA . LYS D 1 166 ? -6.929 -5.597 110.786 1.00 23.80 166 LYS D CA 1
ATOM 7208 C C . LYS D 1 166 ? -6.762 -7.027 111.284 1.00 23.01 166 LYS D C 1
ATOM 7209 O O . LYS D 1 166 ? -7.276 -7.969 110.682 1.00 23.25 166 LYS D O 1
ATOM 7215 N N . ALA D 1 167 ? -6.040 -7.180 112.388 1.00 22.66 167 ALA D N 1
ATOM 7216 C CA . ALA D 1 167 ? -5.820 -8.495 112.971 1.00 22.21 167 ALA D CA 1
ATOM 7217 C C . ALA D 1 167 ? -7.082 -9.039 113.636 1.00 22.60 167 ALA D C 1
ATOM 7218 O O . ALA D 1 167 ? -7.335 -10.242 113.600 1.00 22.30 167 ALA D O 1
ATOM 7220 N N . HIS D 1 168 ? -7.874 -8.150 114.232 1.00 22.66 168 HIS D N 1
ATOM 7221 C CA . HIS D 1 168 ? -9.057 -8.566 114.987 1.00 22.24 168 HIS D CA 1
ATOM 7222 C C . HIS D 1 168 ? -10.079 -9.357 114.164 1.00 23.37 168 HIS D C 1
ATOM 7223 O O . HIS D 1 168 ? -10.620 -10.355 114.641 1.00 22.84 168 HIS D O 1
ATOM 7230 N N . PHE D 1 169 ? -10.347 -8.919 112.937 1.00 23.69 169 PHE D N 1
ATOM 7231 C CA . PHE D 1 169 ? -11.340 -9.600 112.109 1.00 24.72 169 PHE D CA 1
ATOM 7232 C C . PHE D 1 169 ? -10.712 -10.721 111.284 1.00 24.45 169 PHE D C 1
ATOM 7233 O O . PHE D 1 169 ? -11.416 -11.490 110.631 1.00 24.39 169 PHE D O 1
ATOM 7241 N N . SER D 1 170 ? -9.386 -10.809 111.316 1.00 24.40 170 SER D N 1
ATOM 7242 C CA . SER D 1 170 ? -8.671 -11.826 110.553 1.00 24.33 170 SER D CA 1
ATOM 7243 C C . SER D 1 170 ? -8.388 -13.067 111.395 1.00 24.05 170 SER D C 1
ATOM 7244 O O . SER D 1 170 ? -7.989 -14.104 110.867 1.00 25.26 170 SER D O 1
ATOM 7247 N N . VAL D 1 171 ? -8.591 -12.951 112.703 1.00 23.65 171 VAL D N 1
ATOM 7248 C CA . VAL D 1 171 ? -8.427 -14.080 113.611 1.00 23.28 171 VAL D CA 1
ATOM 7249 C C . VAL D 1 171 ? -9.791 -14.619 114.031 1.00 22.97 171 VAL D C 1
ATOM 7250 O O . VAL D 1 171 ? -10.472 -14.015 114.859 1.00 22.65 171 VAL D O 1
ATOM 7254 N N . PRO D 1 172 ? -10.193 -15.763 113.453 1.00 23.99 172 PRO D N 1
ATOM 7255 C CA . PRO D 1 172 ? -11.517 -16.367 113.654 1.00 23.38 172 PRO D CA 1
ATOM 7256 C C . PRO D 1 172 ? -11.829 -16.688 115.113 1.00 23.23 172 PRO D C 1
ATOM 7257 O O . PRO D 1 172 ? -13.000 -16.756 115.484 1.00 23.09 172 PRO D O 1
ATOM 7261 N N . SER D 1 173 ? -10.793 -16.891 115.920 1.00 23.51 173 SER D N 1
ATOM 7262 C CA . SER D 1 173 ? -10.965 -17.149 117.344 1.00 23.28 173 SER D CA 1
ATOM 7263 C C . SER D 1 173 ? -11.583 -15.939 118.029 1.00 22.30 173 SER D C 1
ATOM 7264 O O . SER D 1 173 ? -12.318 -16.070 119.007 1.00 22.11 173 SER D O 1
ATOM 7267 N N . ASN D 1 174 ? -11.275 -14.760 117.500 1.00 22.15 174 ASN D N 1
ATOM 7268 C CA . ASN D 1 174 ? -11.792 -13.510 118.037 1.00 21.95 174 ASN D CA 1
ATOM 7269 C C . ASN D 1 174 ? -13.067 -13.069 117.328 1.00 21.95 174 ASN D C 1
ATOM 7270 O O . ASN D 1 174 ? -14.021 -12.625 117.964 1.00 21.70 174 ASN D O 1
ATOM 7275 N N . PHE D 1 175 ? -13.077 -13.197 116.006 1.00 22.39 175 PHE D N 1
ATOM 7276 C CA . PHE D 1 175 ? -14.209 -12.749 115.207 1.00 22.93 175 PHE D CA 1
ATOM 7277 C C . PHE D 1 175 ? -14.382 -13.614 113.967 1.00 22.74 175 PHE D C 1
ATOM 7278 O O . PHE D 1 175 ? -13.798 -13.330 112.923 1.00 22.70 175 PHE D O 1
ATOM 7286 N N . PRO D 1 176 ? -15.182 -14.683 114.083 1.00 23.62 176 PRO D N 1
ATOM 7287 C CA . PRO D 1 176 ? -15.488 -15.560 112.950 1.00 24.13 176 PRO D CA 1
ATOM 7288 C C . PRO D 1 176 ? -16.497 -14.920 112.014 1.00 24.33 176 PRO D C 1
ATOM 7289 O O . PRO D 1 176 ? -17.271 -14.071 112.453 1.00 24.88 176 PRO D O 1
ATOM 7293 N N . LYS D 1 177 ? -16.503 -15.333 110.752 1.00 25.13 177 LYS D N 1
ATOM 7294 C CA . LYS D 1 177 ? -17.324 -14.665 109.753 1.00 25.98 177 LYS D CA 1
ATOM 7295 C C . LYS D 1 177 ? -18.809 -14.958 109.934 1.00 25.75 177 LYS D C 1
ATOM 7296 O O . LYS D 1 177 ? -19.648 -14.184 109.488 1.00 25.84 177 LYS D O 1
ATOM 7302 N N . HIS D 1 178 ? -19.139 -16.068 110.588 1.00 25.27 178 HIS D N 1
ATOM 7303 C CA . HIS D 1 178 ? -20.543 -16.420 110.785 1.00 25.89 178 HIS D CA 1
ATOM 7304 C C . HIS D 1 178 ? -21.211 -15.396 111.700 1.00 25.23 178 HIS D C 1
ATOM 7305 O O . HIS D 1 178 ? -22.396 -15.095 111.550 1.00 25.11 178 HIS D O 1
ATOM 7312 N N . VAL D 1 179 ? -20.435 -14.851 112.631 1.00 24.84 179 VAL D N 1
ATOM 7313 C CA . VAL D 1 179 ? -20.907 -13.779 113.499 1.00 24.84 179 VAL D CA 1
ATOM 7314 C C . VAL D 1 179 ? -21.145 -12.506 112.690 1.00 24.84 179 VAL D C 1
ATOM 7315 O O . VAL D 1 179 ? -22.140 -11.808 112.890 1.00 25.14 179 VAL D O 1
ATOM 7319 N N . PHE D 1 180 ? -20.230 -12.215 111.770 1.00 24.79 180 PHE D N 1
ATOM 7320 C CA . PHE D 1 180 ? -20.362 -11.053 110.896 1.00 25.20 180 PHE D CA 1
ATOM 7321 C C . PHE D 1 180 ? -21.621 -11.158 110.041 1.00 26.21 180 PHE D C 1
ATOM 7322 O O . PHE D 1 180 ? -22.388 -10.204 109.934 1.00 26.15 180 PHE D O 1
ATOM 7330 N N . ASP D 1 181 ? -21.822 -12.324 109.435 1.00 26.52 181 ASP D N 1
ATOM 7331 C CA . ASP D 1 181 ? -22.974 -12.574 108.577 1.00 26.74 181 ASP D CA 1
ATOM 7332 C C . ASP D 1 181 ? -24.279 -12.509 109.361 1.00 26.11 181 ASP D C 1
ATOM 7333 O O . ASP D 1 181 ? -25.261 -11.921 108.902 1.00 26.10 181 ASP D O 1
ATOM 7338 N N . ALA D 1 182 ? -24.284 -13.120 110.542 1.00 26.02 182 ALA D N 1
ATOM 7339 C CA . ALA D 1 182 ? -25.460 -13.111 111.406 1.00 25.64 182 ALA D CA 1
ATOM 7340 C C . ALA D 1 182 ? -25.830 -11.693 111.830 1.00 25.51 182 ALA D C 1
ATOM 7341 O O . ALA D 1 182 ? -26.998 -11.310 111.785 1.00 25.37 182 ALA D O 1
ATOM 7343 N N . ALA D 1 183 ? -24.829 -10.919 112.240 1.00 25.11 183 ALA D N 1
ATOM 7344 C CA . ALA D 1 183 ? -25.053 -9.542 112.669 1.00 25.33 183 ALA D CA 1
ATOM 7345 C C . ALA D 1 183 ? -25.509 -8.671 111.503 1.00 25.98 183 ALA D C 1
ATOM 7346 O O . ALA D 1 183 ? -26.335 -7.773 111.669 1.00 24.91 183 ALA D O 1
ATOM 7348 N N . THR D 1 184 ? -24.962 -8.950 110.324 1.00 26.30 184 THR D N 1
ATOM 7349 C CA . THR D 1 184 ? -25.302 -8.216 109.113 1.00 26.85 184 THR D CA 1
ATOM 7350 C C . THR D 1 184 ? -26.745 -8.483 108.702 1.00 26.52 184 THR D C 1
ATOM 7351 O O . THR D 1 184 ? -27.453 -7.583 108.252 1.00 26.85 184 THR D O 1
ATOM 7355 N N . ALA D 1 185 ? -27.177 -9.727 108.876 1.00 26.86 185 ALA D N 1
ATOM 7356 C CA . ALA D 1 185 ? -28.491 -10.155 108.409 1.00 26.41 185 ALA D CA 1
ATOM 7357 C C . ALA D 1 185 ? -29.613 -9.797 109.380 1.00 26.35 185 ALA D C 1
ATOM 7358 O O . ALA D 1 185 ? -30.778 -9.731 108.989 1.00 27.79 185 ALA D O 1
ATOM 7360 N N . ASP D 1 186 ? -29.265 -9.569 110.643 1.00 25.52 186 ASP D N 1
ATOM 7361 C CA . ASP D 1 186 ? -30.269 -9.279 111.662 1.00 25.73 186 ASP D CA 1
ATOM 7362 C C . ASP D 1 186 ? -30.933 -7.927 111.411 1.00 26.08 186 ASP D C 1
ATOM 7363 O O . ASP D 1 186 ? -30.250 -6.916 111.244 1.00 26.04 186 ASP D O 1
ATOM 7368 N N . PRO D 1 187 ? -32.275 -7.907 111.393 1.00 25.94 187 PRO D N 1
ATOM 7369 C CA . PRO D 1 187 ? -33.075 -6.708 111.114 1.00 25.99 187 PRO D CA 1
ATOM 7370 C C . PRO D 1 187 ? -32.850 -5.587 112.126 1.00 26.27 187 PRO D C 1
ATOM 7371 O O . PRO D 1 187 ? -33.271 -4.455 111.887 1.00 28.00 187 PRO D O 1
ATOM 7375 N N . ASN D 1 188 ? -32.205 -5.906 113.242 1.00 26.22 188 ASN D N 1
ATOM 7376 C CA . ASN D 1 188 ? -31.881 -4.914 114.258 1.00 26.67 188 ASN D CA 1
ATOM 7377 C C . ASN D 1 188 ? -30.426 -5.041 114.698 1.00 26.11 188 ASN D C 1
ATOM 7378 O O . ASN D 1 188 ? -30.074 -4.701 115.828 1.00 25.18 188 ASN D O 1
ATOM 7383 N N . GLY D 1 189 ? -29.590 -5.539 113.793 1.00 25.38 189 GLY D N 1
ATOM 7384 C CA . GLY D 1 189 ? -28.170 -5.682 114.046 1.00 25.29 189 GLY D CA 1
ATOM 7385 C C . GLY D 1 189 ? -27.434 -4.379 113.811 1.00 25.70 189 GLY D C 1
ATOM 7386 O O . GLY D 1 189 ? -28.061 -3.352 113.570 1.00 25.88 189 GLY D O 1
ATOM 7387 N N . VAL D 1 190 ? -26.105 -4.429 113.856 1.00 25.38 190 VAL D N 1
ATOM 7388 C CA . VAL D 1 190 ? -25.269 -3.228 113.809 1.00 26.27 190 VAL D CA 1
ATOM 7389 C C . VAL D 1 190 ? -25.543 -2.333 112.592 1.00 27.12 190 VAL D C 1
ATOM 7390 O O . VAL D 1 190 ? -25.413 -1.111 112.669 1.00 27.64 190 VAL D O 1
ATOM 7394 N N . PHE D 1 191 ? -25.942 -2.940 111.480 1.00 27.68 191 PHE D N 1
ATOM 7395 C CA . PHE D 1 191 ? -26.162 -2.197 110.244 1.00 28.86 191 PHE D CA 1
ATOM 7396 C C . PHE D 1 191 ? -27.610 -1.740 110.082 1.00 28.10 191 PHE D C 1
ATOM 7397 O O . PHE D 1 191 ? -27.873 -0.681 109.513 1.00 28.96 191 PHE D O 1
ATOM 7405 N N . ALA D 1 192 ? -28.545 -2.539 110.583 1.00 26.69 192 ALA D N 1
ATOM 7406 C CA . ALA D 1 192 ? -29.963 -2.274 110.369 1.00 26.20 192 ALA D CA 1
ATOM 7407 C C . ALA D 1 192 ? -30.604 -1.518 111.529 1.00 26.51 192 ALA D C 1
ATOM 7408 O O . ALA D 1 192 ? -31.655 -0.899 111.364 1.00 25.91 192 ALA D O 1
ATOM 7410 N N . TRP D 1 193 ? -29.969 -1.573 112.696 1.00 26.59 193 TRP D N 1
ATOM 7411 C CA . TRP D 1 193 ? -30.484 -0.925 113.901 1.00 26.12 193 TRP D CA 1
ATOM 7412 C C . TRP D 1 193 ? -30.718 0.569 113.692 1.00 26.21 193 TRP D C 1
ATOM 7413 O O . TRP D 1 193 ? -29.809 1.299 113.299 1.00 26.38 193 TRP D O 1
ATOM 7424 N N . ASN D 1 194 ? -31.943 1.013 113.961 1.00 26.52 194 ASN D N 1
ATOM 7425 C CA . ASN D 1 194 ? -32.340 2.388 113.687 1.00 26.04 194 ASN D CA 1
ATOM 7426 C C . ASN D 1 194 ? -33.315 2.932 114.730 1.00 26.84 194 ASN D C 1
ATOM 7427 O O . ASN D 1 194 ? -34.449 2.466 114.833 1.00 27.21 194 ASN D O 1
ATOM 7432 N N . ILE D 1 195 ? -32.873 3.924 115.499 1.00 26.50 195 ILE D N 1
ATOM 7433 C CA . ILE D 1 195 ? -33.724 4.536 116.515 1.00 27.48 195 ILE D CA 1
ATOM 7434 C C . ILE D 1 195 ? -33.773 6.059 116.381 1.00 27.97 195 ILE D C 1
ATOM 7435 O O . ILE D 1 195 ? -33.862 6.773 117.379 1.00 28.04 195 ILE D O 1
ATOM 7440 N N . LYS D 1 196 ? -33.732 6.545 115.142 1.00 28.69 196 LYS D N 1
ATOM 7441 C CA . LYS D 1 196 ? -33.698 7.984 114.865 1.00 29.21 196 LYS D CA 1
ATOM 7442 C C . LYS D 1 196 ? -34.795 8.783 115.568 1.00 30.22 196 LYS D C 1
ATOM 7443 O O . LYS D 1 196 ? -34.543 9.877 116.069 1.00 33.05 196 LYS D O 1
ATOM 7449 N N . ASP D 1 197 ? -36.005 8.239 115.606 1.00 31.26 197 ASP D N 1
ATOM 7450 C CA . ASP D 1 197 ? -37.142 8.959 116.170 1.00 32.63 197 ASP D CA 1
ATOM 7451 C C . ASP D 1 197 ? -37.228 8.825 117.689 1.00 32.44 197 ASP D C 1
ATOM 7452 O O . ASP D 1 197 ? -37.931 9.589 118.352 1.00 38.36 197 ASP D O 1
ATOM 7457 N N . ARG D 1 198 ? -36.505 7.855 118.238 1.00 30.89 198 ARG D N 1
ATOM 7458 C CA . ARG D 1 198 ? -36.521 7.618 119.677 1.00 30.61 198 ARG D CA 1
ATOM 7459 C C . ARG D 1 198 ? -35.330 8.269 120.377 1.00 30.37 198 ARG D C 1
ATOM 7460 O O . ARG D 1 198 ? -35.213 8.203 121.600 1.00 30.50 198 ARG D O 1
ATOM 7468 N N . LEU D 1 199 ? -34.450 8.898 119.603 1.00 29.13 199 LEU D N 1
ATOM 7469 C CA . LEU D 1 199 ? -33.252 9.523 120.162 1.00 29.39 199 LEU D CA 1
ATOM 7470 C C . LEU D 1 199 ? -33.587 10.625 121.159 1.00 29.88 199 LEU D C 1
ATOM 7471 O O . LEU D 1 199 ? -32.841 10.865 122.107 1.00 29.03 199 LEU D O 1
ATOM 7476 N N . SER D 1 200 ? -34.717 11.289 120.937 1.00 31.23 200 SER D N 1
ATOM 7477 C CA . SER D 1 200 ? -35.149 12.389 121.790 1.00 31.37 200 SER D CA 1
ATOM 7478 C C . SER D 1 200 ? -35.647 11.898 123.147 1.00 32.75 200 SER D C 1
ATOM 7479 O O . SER D 1 200 ? -35.952 12.698 124.030 1.00 32.35 200 SER D O 1
ATOM 7482 N N . SER D 1 201 ? -35.724 10.581 123.311 1.00 31.92 201 SER D N 1
ATOM 7483 C CA . SER D 1 201 ? -36.174 9.995 124.568 1.00 31.83 201 SER D CA 1
ATOM 7484 C C . SER D 1 201 ? -34.997 9.691 125.493 1.00 31.86 201 SER D C 1
ATOM 7485 O O . SER D 1 201 ? -35.176 9.492 126.694 1.00 33.27 201 SER D O 1
ATOM 7488 N N . ILE D 1 202 ? -33.793 9.655 124.930 1.00 31.24 202 ILE D N 1
ATOM 7489 C CA . ILE D 1 202 ? -32.582 9.487 125.728 1.00 31.74 202 ILE D CA 1
ATOM 7490 C C . ILE D 1 202 ? -32.364 10.736 126.568 1.00 32.55 202 ILE D C 1
ATOM 7491 O O . ILE D 1 202 ? -32.199 11.832 126.031 1.00 31.81 202 ILE D O 1
ATOM 7496 N N . GLN D 1 203 ? -32.354 10.574 127.885 1.00 34.12 203 GLN D N 1
ATOM 7497 C CA . GLN D 1 203 ? -32.410 11.728 128.779 1.00 35.89 203 GLN D CA 1
ATOM 7498 C C . GLN D 1 203 ? -31.157 11.908 129.630 1.00 36.24 203 GLN D C 1
ATOM 7499 O O . GLN D 1 203 ? -30.938 12.970 130.210 1.00 39.41 203 GLN D O 1
ATOM 7505 N N . ALA D 1 204 ? -30.333 10.870 129.697 1.00 33.30 204 ALA D N 1
ATOM 7506 C CA . ALA D 1 204 ? -29.102 10.925 130.475 1.00 30.60 204 ALA D CA 1
ATOM 7507 C C . ALA D 1 204 ? -28.127 11.923 129.857 1.00 29.44 204 ALA D C 1
ATOM 7508 O O . ALA D 1 204 ? -28.171 12.168 128.649 1.00 29.29 204 ALA D O 1
ATOM 7510 N N . PRO D 1 205 ? -27.257 12.520 130.687 1.00 28.30 205 PRO D N 1
ATOM 7511 C CA . PRO D 1 205 ? -26.188 13.385 130.178 1.00 27.66 205 PRO D CA 1
ATOM 7512 C C . PRO D 1 205 ? -25.314 12.637 129.177 1.00 27.41 205 PRO D C 1
ATOM 7513 O O . PRO D 1 205 ? -24.710 11.625 129.530 1.00 27.63 205 PRO D O 1
ATOM 7517 N N . THR D 1 206 ? -25.255 13.126 127.943 1.00 27.31 206 THR D N 1
ATOM 7518 C CA . THR D 1 206 ? -24.579 12.397 126.877 1.00 26.37 206 THR D CA 1
ATOM 7519 C C . THR D 1 206 ? -23.539 13.239 126.143 1.00 26.92 206 THR D C 1
ATOM 7520 O O . THR D 1 206 ? -23.819 14.351 125.698 1.00 27.72 206 THR D O 1
ATOM 7524 N N . LEU D 1 207 ? -22.334 12.691 126.025 1.00 26.43 207 LEU D N 1
ATOM 7525 C CA . LEU D 1 207 ? -21.266 13.320 125.262 1.00 26.73 207 LEU D CA 1
ATOM 7526 C C . LEU D 1 207 ? -20.936 12.494 124.022 1.00 25.90 207 LEU D C 1
ATOM 7527 O O . LEU D 1 207 ? -20.426 11.379 124.125 1.00 24.94 207 LEU D O 1
ATOM 7532 N N . VAL D 1 208 ? -21.236 13.042 122.850 1.00 25.86 208 VAL D N 1
ATOM 7533 C CA . VAL D 1 208 ? -20.929 12.367 121.596 1.00 25.91 208 VAL D CA 1
ATOM 7534 C C . VAL D 1 208 ? -19.590 12.854 121.052 1.00 25.70 208 VAL D C 1
ATOM 7535 O O . VAL D 1 208 ? -19.365 14.055 120.923 1.00 26.26 208 VAL D O 1
ATOM 7539 N N . VAL D 1 209 ? -18.700 11.917 120.744 1.00 24.87 209 VAL D N 1
ATOM 7540 C CA . VAL D 1 209 ? -17.357 12.263 120.295 1.00 24.75 209 VAL D CA 1
ATOM 7541 C C . VAL D 1 209 ? -17.060 11.675 118.917 1.00 23.97 209 VAL D C 1
ATOM 7542 O O . VAL D 1 209 ? -17.177 10.467 118.709 1.00 23.56 209 VAL D O 1
ATOM 7546 N N . ALA D 1 210 ? -16.679 12.536 117.978 1.00 24.62 210 ALA D N 1
ATOM 7547 C CA . ALA D 1 210 ? -16.423 12.105 116.609 1.00 24.32 210 ALA D CA 1
ATOM 7548 C C . ALA D 1 210 ? -15.040 12.529 116.132 1.00 24.49 210 ALA D C 1
ATOM 7549 O O . ALA D 1 210 ? -14.576 13.628 116.435 1.00 24.26 210 ALA D O 1
ATOM 7551 N N . GLY D 1 211 ? -14.386 11.644 115.385 1.00 24.15 211 GLY D N 1
ATOM 7552 C CA . GLY D 1 211 ? -13.082 11.935 114.822 1.00 24.19 211 GLY D CA 1
ATOM 7553 C C . GLY D 1 211 ? -13.212 12.617 113.475 1.00 24.60 211 GLY D C 1
ATOM 7554 O O . GLY D 1 211 ? -14.106 12.297 112.695 1.00 24.33 211 GLY D O 1
ATOM 7555 N N . GLU D 1 212 ? -12.317 13.563 113.204 1.00 25.27 212 GLU D N 1
ATOM 7556 C CA . GLU D 1 212 ? -12.359 14.338 111.968 1.00 26.48 212 GLU D CA 1
ATOM 7557 C C . GLU D 1 212 ? -12.185 13.466 110.723 1.00 26.33 212 GLU D C 1
ATOM 7558 O O . GLU D 1 212 ? -12.801 13.721 109.686 1.00 26.49 212 GLU D O 1
ATOM 7564 N N . GLU D 1 213 ? -11.353 12.435 110.828 1.00 25.90 213 GLU D N 1
ATOM 7565 C CA . GLU D 1 213 ? -10.996 11.635 109.660 1.00 25.40 213 GLU D CA 1
ATOM 7566 C C . GLU D 1 213 ? -11.640 10.247 109.658 1.00 23.71 213 GLU D C 1
ATOM 7567 O O . GLU D 1 213 ? -11.200 9.347 108.938 1.00 23.66 213 GLU D O 1
ATOM 7573 N N . ASP D 1 214 ? -12.698 10.094 110.450 1.00 23.90 214 ASP D N 1
ATOM 7574 C CA . ASP D 1 214 ? -13.458 8.848 110.507 1.00 23.02 214 ASP D CA 1
ATOM 7575 C C . ASP D 1 214 ? -14.375 8.718 109.289 1.00 22.39 214 ASP D C 1
ATOM 7576 O O . ASP D 1 214 ? -15.178 9.606 109.002 1.00 22.20 214 ASP D O 1
ATOM 7581 N N . LEU D 1 215 ? -14.243 7.605 108.572 1.00 21.92 215 LEU D N 1
ATOM 7582 C CA . LEU D 1 215 ? -15.067 7.340 107.393 1.00 21.00 215 LEU D CA 1
ATOM 7583 C C . LEU D 1 215 ? -16.146 6.296 107.673 1.00 21.42 215 LEU D C 1
ATOM 7584 O O . LEU D 1 215 ? -17.165 6.261 106.977 1.00 20.83 215 LEU D O 1
ATOM 7589 N N . VAL D 1 216 ? -15.928 5.444 108.675 1.00 22.32 216 VAL D N 1
ATOM 7590 C CA . VAL D 1 216 ? -16.907 4.413 109.028 1.00 21.88 216 VAL D CA 1
ATOM 7591 C C . VAL D 1 216 ? -18.155 5.055 109.625 1.00 21.49 216 VAL D C 1
ATOM 7592 O O . VAL D 1 216 ? -19.273 4.765 109.203 1.00 22.15 216 VAL D O 1
ATOM 7596 N N . THR D 1 217 ? -17.946 5.923 110.613 1.00 21.65 217 THR D N 1
ATOM 7597 C CA . THR D 1 217 ? -19.004 6.782 111.142 1.00 22.86 217 THR D CA 1
ATOM 7598 C C . THR D 1 217 ? -18.604 8.239 110.934 1.00 22.36 217 THR D C 1
ATOM 7599 O O . THR D 1 217 ? -17.716 8.736 111.622 1.00 21.97 217 THR D O 1
ATOM 7603 N N . THR D 1 218 ? -19.254 8.910 109.981 1.00 22.99 218 THR D N 1
ATOM 7604 C CA . THR D 1 218 ? -18.929 10.296 109.651 1.00 23.08 218 THR D CA 1
ATOM 7605 C C . THR D 1 218 ? -19.329 11.243 110.777 1.00 23.12 218 THR D C 1
ATOM 7606 O O . THR D 1 218 ? -20.094 10.858 111.657 1.00 22.74 218 THR D O 1
ATOM 7610 N N . VAL D 1 219 ? -18.808 12.470 110.741 1.00 22.92 219 VAL D N 1
ATOM 7611 C CA . VAL D 1 219 ? -19.184 13.493 111.708 1.00 23.06 219 VAL D CA 1
ATOM 7612 C C . VAL D 1 219 ? -20.694 13.736 111.654 1.00 23.08 219 VAL D C 1
ATOM 7613 O O . VAL D 1 219 ? -21.316 14.040 112.668 1.00 23.91 219 VAL D O 1
ATOM 7617 N N . ALA D 1 220 ? -21.276 13.581 110.468 1.00 22.96 220 ALA D N 1
ATOM 7618 C CA . ALA D 1 220 ? -22.721 13.684 110.291 1.00 23.20 220 ALA D CA 1
ATOM 7619 C C . ALA D 1 220 ? -23.456 12.625 111.110 1.00 23.81 220 ALA D C 1
ATOM 7620 O O . ALA D 1 220 ? -24.449 12.921 111.785 1.00 24.04 220 ALA D O 1
ATOM 7622 N N . ASN D 1 221 ? -22.958 11.392 111.043 1.00 23.97 221 ASN D N 1
ATOM 7623 C CA . ASN D 1 221 ? -23.542 10.272 111.775 1.00 24.09 221 ASN D CA 1
ATOM 7624 C C . ASN D 1 221 ? -23.646 10.545 113.271 1.00 23.77 221 ASN D C 1
ATOM 7625 O O . ASN D 1 221 ? -24.709 10.377 113.869 1.00 23.93 221 ASN D O 1
ATOM 7630 N N . ASN D 1 222 ? -22.536 10.967 113.869 1.00 23.65 222 ASN D N 1
ATOM 7631 C CA . ASN D 1 222 ? -22.494 11.256 115.298 1.00 23.63 222 ASN D CA 1
ATOM 7632 C C . ASN D 1 222 ? -23.255 12.533 115.658 1.00 24.37 222 ASN D C 1
ATOM 7633 O O . ASN D 1 222 ? -23.863 12.631 116.731 1.00 24.51 222 ASN D O 1
ATOM 7638 N N . GLN D 1 223 ? -23.221 13.509 114.756 1.00 24.65 223 GLN D N 1
ATOM 7639 C CA . GLN D 1 223 ? -23.859 14.795 115.001 1.00 26.37 223 GLN D CA 1
ATOM 7640 C C . GLN D 1 223 ? -25.370 14.653 115.002 1.00 25.62 223 GLN D C 1
ATOM 7641 O O . GLN D 1 223 ? -26.063 15.394 115.687 1.00 27.29 223 GLN D O 1
ATOM 7647 N N . LEU D 1 224 ? -25.880 13.705 114.224 1.00 24.19 224 LEU D N 1
ATOM 7648 C CA . LEU D 1 224 ? -27.300 13.379 114.277 1.00 24.95 224 LEU D CA 1
ATOM 7649 C C . LEU D 1 224 ? -27.666 12.928 115.694 1.00 25.48 224 LEU D C 1
ATOM 7650 O O . LEU D 1 224 ? -28.643 13.409 116.287 1.00 27.35 224 LEU D O 1
ATOM 7655 N N . LEU D 1 225 ? -26.855 12.020 116.233 1.00 24.53 225 LEU D N 1
ATOM 7656 C CA . LEU D 1 225 ? -27.011 11.535 117.601 1.00 24.96 225 LEU D CA 1
ATOM 7657 C C . LEU D 1 225 ? -27.019 12.676 118.614 1.00 25.81 225 LEU D C 1
ATOM 7658 O O . LEU D 1 225 ? -27.937 12.786 119.426 1.00 26.31 225 LEU D O 1
ATOM 7663 N N . ALA D 1 226 ? -25.990 13.517 118.565 1.00 25.77 226 ALA D N 1
ATOM 7664 C CA . ALA D 1 226 ? -25.864 14.616 119.520 1.00 25.13 226 ALA D CA 1
ATOM 7665 C C . ALA D 1 226 ? -27.016 15.613 119.400 1.00 26.60 226 ALA D C 1
ATOM 7666 O O . ALA D 1 226 ? -27.504 16.134 120.403 1.00 27.03 226 ALA D O 1
ATOM 7668 N N . ASP D 1 227 ? -27.450 15.866 118.171 1.00 26.94 227 ASP D N 1
ATOM 7669 C CA . ASP D 1 227 ? -28.483 16.862 117.913 1.00 27.54 227 ASP D CA 1
ATOM 7670 C C . ASP D 1 227 ? -29.872 16.369 118.293 1.00 28.29 227 ASP D C 1
ATOM 7671 O O . ASP D 1 227 ? -30.763 17.172 118.577 1.00 34.89 227 ASP D O 1
ATOM 7676 N N . ASN D 1 228 ? -30.068 15.055 118.291 1.00 27.71 228 ASN D N 1
ATOM 7677 C CA . ASN D 1 228 ? -31.386 14.526 118.620 1.00 27.81 228 ASN D CA 1
ATOM 7678 C C . ASN D 1 228 ? -31.545 14.122 120.084 1.00 28.69 228 ASN D C 1
ATOM 7679 O O . ASN D 1 228 ? -32.664 13.926 120.551 1.00 34.35 228 ASN D O 1
ATOM 7684 N N . ILE D 1 229 ? -30.437 14.002 120.808 1.00 28.51 229 ILE D N 1
ATOM 7685 C CA . ILE D 1 229 ? -30.506 13.682 122.232 1.00 28.50 229 ILE D CA 1
ATOM 7686 C C . ILE D 1 229 ? -30.514 14.960 123.072 1.00 28.85 229 ILE D C 1
ATOM 7687 O O . ILE D 1 229 ? -29.597 15.775 122.976 1.00 28.55 229 ILE D O 1
ATOM 7692 N N . PRO D 1 230 ? -31.564 15.140 123.892 1.00 29.07 230 PRO D N 1
ATOM 7693 C CA . PRO D 1 230 ? -31.736 16.320 124.749 1.00 29.02 230 PRO D CA 1
ATOM 7694 C C . PRO D 1 230 ? -30.549 16.584 125.673 1.00 28.50 230 PRO D C 1
ATOM 7695 O O . PRO D 1 230 ? -30.215 15.742 126.507 1.00 28.62 230 PRO D O 1
ATOM 7699 N N . GLY D 1 231 ? -29.926 17.749 125.518 1.00 28.62 231 GLY D N 1
ATOM 7700 C CA . GLY D 1 231 ? -28.831 18.157 126.378 1.00 28.41 231 GLY D CA 1
ATOM 7701 C C . GLY D 1 231 ? -27.500 17.519 126.033 1.00 28.38 231 GLY D C 1
ATOM 7702 O O . GLY D 1 231 ? -26.532 17.644 126.783 1.00 28.52 231 GLY D O 1
ATOM 7703 N N . ALA D 1 232 ? -27.443 16.837 124.893 1.00 28.70 232 ALA D N 1
ATOM 7704 C CA . ALA D 1 232 ? -26.222 16.151 124.489 1.00 29.18 232 ALA D CA 1
ATOM 7705 C C . ALA D 1 232 ? -25.210 17.114 123.878 1.00 30.14 232 ALA D C 1
ATOM 7706 O O . ALA D 1 232 ? -25.576 18.125 123.278 1.00 29.90 232 ALA D O 1
ATOM 7708 N N . GLU D 1 233 ? -23.933 16.786 124.044 1.00 31.02 233 GLU D N 1
ATOM 7709 C CA . GLU D 1 233 ? -22.847 17.595 123.510 1.00 32.89 233 GLU D CA 1
ATOM 7710 C C . GLU D 1 233 ? -22.070 16.811 122.463 1.00 29.84 233 GLU D C 1
ATOM 7711 O O . GLU D 1 233 ? -21.923 15.594 122.572 1.00 28.05 233 GLU D O 1
ATOM 7717 N N . LEU D 1 234 ? -21.577 17.508 121.446 1.00 30.01 234 LEU D N 1
ATOM 7718 C CA . LEU D 1 234 ? -20.743 16.872 120.436 1.00 28.65 234 LEU D CA 1
ATOM 7719 C C . LEU D 1 234 ? -19.319 17.402 120.488 1.00 29.33 234 LEU D C 1
ATOM 7720 O O . LEU D 1 234 ? -19.099 18.610 120.545 1.00 30.12 234 LEU D O 1
ATOM 7725 N N . ARG D 1 235 ? -18.354 16.490 120.472 1.00 30.43 235 ARG D N 1
ATOM 7726 C CA . ARG D 1 235 ? -16.952 16.863 120.357 1.00 29.26 235 ARG D CA 1
ATOM 7727 C C . ARG D 1 235 ? -16.378 16.304 119.061 1.00 27.10 235 ARG D C 1
ATOM 7728 O O . ARG D 1 235 ? -16.309 15.088 118.885 1.00 26.22 235 ARG D O 1
ATOM 7736 N N . VAL D 1 236 ? -15.975 17.180 118.145 1.00 26.29 236 VAL D N 1
ATOM 7737 C CA . VAL D 1 236 ? -15.305 16.733 116.924 1.00 25.83 236 VAL D CA 1
ATOM 7738 C C . VAL D 1 236 ? -13.802 16.728 117.160 1.00 25.70 236 VAL D C 1
ATOM 7739 O O . VAL D 1 236 ? -13.232 17.767 117.498 1.00 25.43 236 VAL D O 1
ATOM 7743 N N . ILE D 1 237 ? -13.154 15.579 116.984 1.00 25.12 237 ILE D N 1
ATOM 7744 C CA . ILE D 1 237 ? -11.747 15.471 117.354 1.00 25.07 237 ILE D CA 1
ATOM 7745 C C . ILE D 1 237 ? -10.801 15.557 116.155 1.00 25.97 237 ILE D C 1
ATOM 7746 O O . ILE D 1 237 ? -10.957 14.833 115.171 1.00 26.11 237 ILE D O 1
ATOM 7751 N N . ASN D 1 238 ? -9.828 16.459 116.253 1.00 30.34 238 ASN D N 1
ATOM 7752 C CA . ASN D 1 238 ? -8.823 16.659 115.216 1.00 27.36 238 ASN D CA 1
ATOM 7753 C C . ASN D 1 238 ? -7.911 15.449 115.051 1.00 27.98 238 ASN D C 1
ATOM 7754 O O . ASN D 1 238 ? -7.544 14.804 116.041 1.00 27.58 238 ASN D O 1
ATOM 7759 N N . ASP D 1 239 ? -7.564 15.144 113.800 1.00 28.82 239 ASP D N 1
ATOM 7760 C CA . ASP D 1 239 ? -6.550 14.137 113.474 1.00 30.06 239 ASP D CA 1
ATOM 7761 C C . ASP D 1 239 ? -6.836 12.741 114.040 1.00 28.57 239 ASP D C 1
ATOM 7762 O O . ASP D 1 239 ? -5.907 11.979 114.314 1.00 28.97 239 ASP D O 1
ATOM 7767 N N . VAL D 1 240 ? -8.110 12.405 114.221 1.00 27.08 240 VAL D N 1
ATOM 7768 C CA . VAL D 1 240 ? -8.478 11.115 114.803 1.00 25.64 240 VAL D CA 1
ATOM 7769 C C . VAL D 1 240 ? -9.576 10.462 113.961 1.00 24.11 240 VAL D C 1
ATOM 7770 O O . VAL D 1 240 ? -10.400 11.154 113.361 1.00 24.39 240 VAL D O 1
ATOM 7774 N N . GLY D 1 241 ? -9.568 9.133 113.890 1.00 23.45 241 GLY D N 1
ATOM 7775 C CA . GLY D 1 241 ? -10.584 8.403 113.157 1.00 23.22 241 GLY D CA 1
ATOM 7776 C C . GLY D 1 241 ? -11.616 7.749 114.057 1.00 21.98 241 GLY D C 1
ATOM 7777 O O . GLY D 1 241 ? -12.326 8.422 114.803 1.00 22.30 241 GLY D O 1
ATOM 7778 N N . HIS D 1 242 ? -11.685 6.424 113.991 1.00 21.13 242 HIS D N 1
ATOM 7779 C CA . HIS D 1 242 ? -12.730 5.666 114.668 1.00 20.95 242 HIS D CA 1
ATOM 7780 C C . HIS D 1 242 ? -12.350 5.288 116.098 1.00 21.14 242 HIS D C 1
ATOM 7781 O O . HIS D 1 242 ? -13.221 5.051 116.935 1.00 20.92 242 HIS D O 1
ATOM 7788 N N . PHE D 1 243 ? -11.052 5.239 116.377 1.00 21.33 243 PHE D N 1
ATOM 7789 C CA . PHE D 1 243 ? -10.576 4.738 117.661 1.00 20.98 243 PHE D CA 1
ATOM 7790 C C . PHE D 1 243 ? -9.785 5.783 118.444 1.00 21.87 243 PHE D C 1
ATOM 7791 O O . PHE D 1 243 ? -8.568 5.674 118.584 1.00 25.01 243 PHE D O 1
ATOM 7799 N N . TYR D 1 244 ? -10.493 6.783 118.963 1.00 21.76 244 TYR D N 1
ATOM 7800 C CA . TYR D 1 244 ? -9.887 7.860 119.744 1.00 22.10 244 TYR D CA 1
ATOM 7801 C C . TYR D 1 244 ? -9.125 7.330 120.959 1.00 21.61 244 TYR D C 1
ATOM 7802 O O . TYR D 1 244 ? -8.078 7.865 121.326 1.00 21.50 244 TYR D O 1
ATOM 7811 N N . GLN D 1 245 ? -9.644 6.272 121.574 1.00 21.10 245 GLN D N 1
ATOM 7812 C CA . GLN D 1 245 ? -9.050 5.742 122.797 1.00 21.27 245 GLN D CA 1
ATOM 7813 C C . GLN D 1 245 ? -7.704 5.067 122.533 1.00 21.45 245 GLN D C 1
ATOM 7814 O O . GLN D 1 245 ? -6.921 4.847 123.456 1.00 19.94 245 GLN D O 1
ATOM 7820 N N . LEU D 1 246 ? -7.437 4.744 121.271 1.00 22.02 246 LEU D N 1
ATOM 7821 C CA . LEU D 1 246 ? -6.166 4.138 120.888 1.00 21.63 246 LEU D CA 1
ATOM 7822 C C . LEU D 1 246 ? -5.236 5.137 120.203 1.00 21.56 246 LEU D C 1
ATOM 7823 O O . LEU D 1 246 ? -4.022 5.112 120.415 1.00 21.58 246 LEU D O 1
ATOM 7828 N N . GLU D 1 247 ? -5.810 6.009 119.380 1.00 22.18 247 GLU D N 1
ATOM 7829 C CA . GLU D 1 247 ? -5.028 6.971 118.608 1.00 23.08 247 GLU D CA 1
ATOM 7830 C C . GLU D 1 247 ? -4.417 8.039 119.507 1.00 23.27 247 GLU D C 1
ATOM 7831 O O . GLU D 1 247 ? -3.255 8.413 119.347 1.00 23.54 247 GLU D O 1
ATOM 7837 N N . ARG D 1 248 ? -5.212 8.531 120.450 1.00 23.82 248 ARG D N 1
ATOM 7838 C CA . ARG D 1 248 ? -4.724 9.475 121.448 1.00 24.36 248 ARG D CA 1
ATOM 7839 C C . ARG D 1 248 ? -5.295 9.134 122.819 1.00 23.37 248 ARG D C 1
ATOM 7840 O O . ARG D 1 248 ? -6.166 9.840 123.321 1.00 24.31 248 ARG D O 1
ATOM 7848 N N . PRO D 1 249 ? -4.799 8.044 123.428 1.00 23.55 249 PRO D N 1
ATOM 7849 C CA . PRO D 1 249 ? -5.346 7.502 124.678 1.00 23.10 249 PRO D CA 1
ATOM 7850 C C . PRO D 1 249 ? -5.369 8.507 125.829 1.00 23.29 249 PRO D C 1
ATOM 7851 O O . PRO D 1 249 ? -6.363 8.582 126.546 1.00 23.11 249 PRO D O 1
ATOM 7855 N N . SER D 1 250 ? -4.289 9.263 125.997 1.00 24.47 250 SER D N 1
ATOM 7856 C CA . SER D 1 250 ? -4.171 10.216 127.099 1.00 25.48 250 SER D CA 1
ATOM 7857 C C . SER D 1 250 ? -5.243 11.308 127.031 1.00 25.91 250 SER D C 1
ATOM 7858 O O . SER D 1 250 ? -5.903 11.618 128.031 1.00 27.30 250 SER D O 1
ATOM 7861 N N . GLU D 1 251 ? -5.420 11.878 125.843 1.00 26.18 251 GLU D N 1
ATOM 7862 C CA . GLU D 1 251 ? -6.397 12.941 125.640 1.00 26.76 251 GLU D CA 1
ATOM 7863 C C . GLU D 1 251 ? -7.830 12.434 125.798 1.00 25.57 251 GLU D C 1
ATOM 7864 O O . GLU D 1 251 ? -8.676 13.117 126.386 1.00 26.40 251 GLU D O 1
ATOM 7870 N N . PHE D 1 252 ? -8.099 11.241 125.275 1.00 24.86 252 PHE D N 1
ATOM 7871 C CA . PHE D 1 252 ? -9.403 10.616 125.455 1.00 24.46 252 PHE D CA 1
ATOM 7872 C C . PHE D 1 252 ? -9.675 10.401 126.938 1.00 24.98 252 PHE D C 1
ATOM 7873 O O . PHE D 1 252 ? -10.797 10.589 127.404 1.00 25.66 252 PHE D O 1
ATOM 7881 N N . ASN D 1 253 ? -8.638 10.002 127.670 1.00 25.06 253 ASN D N 1
ATOM 7882 C CA . ASN D 1 253 ? -8.740 9.814 129.113 1.00 25.63 253 ASN D CA 1
ATOM 7883 C C . ASN D 1 253 ? -9.077 11.119 129.832 1.00 28.45 253 ASN D C 1
ATOM 7884 O O . ASN D 1 253 ? -9.906 11.134 130.743 1.00 30.00 253 ASN D O 1
ATOM 7889 N N . GLU D 1 254 ? -8.434 12.210 129.422 1.00 28.91 254 GLU D N 1
ATOM 7890 C CA . GLU D 1 254 ? -8.766 13.529 129.960 1.00 30.86 254 GLU D CA 1
ATOM 7891 C C . GLU D 1 254 ? -10.233 13.870 129.706 1.00 31.29 254 GLU D C 1
ATOM 7892 O O . GLU D 1 254 ? -10.955 14.287 130.620 1.00 33.62 254 GLU D O 1
ATOM 7898 N N . LEU D 1 255 ? -10.670 13.682 128.465 1.00 29.71 255 LEU D N 1
ATOM 7899 C CA . LEU D 1 255 ? -12.049 13.975 128.094 1.00 30.67 255 LEU D CA 1
ATOM 7900 C C . LEU D 1 255 ? -13.041 13.159 128.921 1.00 31.97 255 LEU D C 1
ATOM 7901 O O . LEU D 1 255 ? -14.054 13.685 129.380 1.00 33.28 255 LEU D O 1
ATOM 7906 N N . LEU D 1 256 ? -12.741 11.878 129.110 1.00 31.52 256 LEU D N 1
ATOM 7907 C CA . LEU D 1 256 ? -13.609 10.989 129.877 1.00 31.38 256 LEU D CA 1
ATOM 7908 C C . LEU D 1 256 ? -13.610 11.381 131.349 1.00 33.80 256 LEU D C 1
ATOM 7909 O O . LEU D 1 256 ? -14.605 11.202 132.051 1.00 35.75 256 LEU D O 1
ATOM 7914 N N . ARG D 1 257 ? -12.489 11.922 131.812 1.00 33.86 257 ARG D N 1
ATOM 7915 C CA . ARG D 1 257 ? -12.390 12.412 133.179 1.00 36.54 257 ARG D CA 1
ATOM 7916 C C . ARG D 1 257 ? -13.154 13.729 133.314 1.00 42.27 257 ARG D C 1
ATOM 7917 O O . ARG D 1 257 ? -13.471 14.168 134.414 1.00 42.96 257 ARG D O 1
ATOM 7925 N N . GLY D 1 258 ? -13.460 14.347 132.177 1.00 40.19 258 GLY D N 1
ATOM 7926 C CA . GLY D 1 258 ? -14.138 15.633 132.153 1.00 42.89 258 GLY D CA 1
ATOM 7927 C C . GLY D 1 258 ? -15.618 15.662 132.520 1.00 47.44 258 GLY D C 1
ATOM 7928 O O . GLY D 1 258 ? -16.023 16.435 133.389 1.00 54.81 258 GLY D O 1
ATOM 7929 N N . PHE D 1 259 ? -16.427 14.827 131.868 1.00 48.17 259 PHE D N 1
ATOM 7930 C CA . PHE D 1 259 ? -17.888 14.925 131.972 1.00 52.05 259 PHE D CA 1
ATOM 7931 C C . PHE D 1 259 ? -18.491 14.274 133.220 1.00 54.99 259 PHE D C 1
ATOM 7932 O O . PHE D 1 259 ? -19.639 14.553 133.569 1.00 55.60 259 PHE D O 1
ATOM 7934 N N . VAL D 1 260 ? -17.729 13.405 133.879 1.00 61.90 260 VAL D N 1
ATOM 7935 C CA . VAL D 1 260 ? -18.199 12.742 135.095 1.00 57.45 260 VAL D CA 1
ATOM 7936 C C . VAL D 1 260 ? -18.464 13.753 136.209 1.00 56.76 260 VAL D C 1
ATOM 7937 O O . VAL D 1 260 ? -18.197 13.490 137.381 1.00 54.65 260 VAL D O 1
ATOM 7941 N N . PRO E 1 2 ? 26.192 28.189 152.560 1.00 20.45 2 PRO E N 1
ATOM 7942 C CA . PRO E 1 2 ? 27.554 27.652 152.640 1.00 21.41 2 PRO E CA 1
ATOM 7943 C C . PRO E 1 2 ? 28.146 27.792 154.037 1.00 21.78 2 PRO E C 1
ATOM 7944 O O . PRO E 1 2 ? 27.472 28.280 154.946 1.00 22.46 2 PRO E O 1
ATOM 7948 N N . HIS E 1 3 ? 29.395 27.369 154.201 1.00 22.16 3 HIS E N 1
ATOM 7949 C CA . HIS E 1 3 ? 30.020 27.362 155.517 1.00 22.84 3 HIS E CA 1
ATOM 7950 C C . HIS E 1 3 ? 31.544 27.374 155.434 1.00 23.45 3 HIS E C 1
ATOM 7951 O O . HIS E 1 3 ? 32.128 26.912 154.455 1.00 23.10 3 HIS E O 1
ATOM 7958 N N . VAL E 1 4 ? 32.182 27.907 156.470 1.00 24.05 4 VAL E N 1
ATOM 7959 C CA . VAL E 1 4 ? 33.640 27.878 156.557 1.00 25.15 4 VAL E CA 1
ATOM 7960 C C . VAL E 1 4 ? 34.078 27.198 157.844 1.00 26.16 4 VAL E C 1
ATOM 7961 O O . VAL E 1 4 ? 33.332 27.164 158.806 1.00 24.86 4 VAL E O 1
ATOM 7965 N N . GLU E 1 5 ? 35.288 26.654 157.870 1.00 28.56 5 GLU E N 1
ATOM 7966 C CA . GLU E 1 5 ? 35.769 26.012 159.087 1.00 29.79 5 GLU E CA 1
ATOM 7967 C C . GLU E 1 5 ? 36.864 26.830 159.761 1.00 30.99 5 GLU E C 1
ATOM 7968 O O . GLU E 1 5 ? 37.968 26.971 159.235 1.00 31.72 5 GLU E O 1
ATOM 7974 N N . ASN E 1 6 ? 36.544 27.366 160.934 1.00 31.54 6 ASN E N 1
ATOM 7975 C CA . ASN E 1 6 ? 37.512 28.082 161.750 1.00 32.67 6 ASN E CA 1
ATOM 7976 C C . ASN E 1 6 ? 37.859 27.285 163.000 1.00 33.99 6 ASN E C 1
ATOM 7977 O O . ASN E 1 6 ? 37.011 27.097 163.872 1.00 32.77 6 ASN E O 1
ATOM 7982 N N . ASP E 1 7 ? 39.101 26.810 163.068 1.00 36.36 7 ASP E N 1
ATOM 7983 C CA . ASP E 1 7 ? 39.589 26.023 164.203 1.00 37.75 7 ASP E CA 1
ATOM 7984 C C . ASP E 1 7 ? 38.720 24.800 164.490 1.00 36.70 7 ASP E C 1
ATOM 7985 O O . ASP E 1 7 ? 38.495 24.447 165.647 1.00 37.20 7 ASP E O 1
ATOM 7990 N N . GLY E 1 8 ? 38.231 24.158 163.434 1.00 35.33 8 GLY E N 1
ATOM 7991 C CA . GLY E 1 8 ? 37.413 22.969 163.584 1.00 34.42 8 GLY E CA 1
ATOM 7992 C C . GLY E 1 8 ? 35.938 23.275 163.751 1.00 32.44 8 GLY E C 1
ATOM 7993 O O . GLY E 1 8 ? 35.115 22.366 163.857 1.00 31.67 8 GLY E O 1
ATOM 7994 N N . VAL E 1 9 ? 35.599 24.559 163.770 1.00 31.88 9 VAL E N 1
ATOM 7995 C CA . VAL E 1 9 ? 34.214 24.969 163.959 1.00 28.83 9 VAL E CA 1
ATOM 7996 C C . VAL E 1 9 ? 33.583 25.450 162.659 1.00 27.14 9 VAL E C 1
ATOM 7997 O O . VAL E 1 9 ? 34.052 26.405 162.044 1.00 27.51 9 VAL E O 1
ATOM 8001 N N . LYS E 1 10 ? 32.512 24.781 162.246 1.00 25.64 10 LYS E N 1
ATOM 8002 C CA . LYS E 1 10 ? 31.799 25.170 161.039 1.00 24.90 10 LYS E CA 1
ATOM 8003 C C . LYS E 1 10 ? 30.879 26.361 161.300 1.00 23.26 10 LYS E C 1
ATOM 8004 O O . LYS E 1 10 ? 29.959 26.296 162.115 1.00 22.99 10 LYS E O 1
ATOM 8010 N N . ILE E 1 11 ? 31.165 27.455 160.604 1.00 23.06 11 ILE E N 1
ATOM 8011 C CA . ILE E 1 11 ? 30.391 28.683 160.669 1.00 22.79 11 ILE E CA 1
ATOM 8012 C C . ILE E 1 11 ? 29.537 28.811 159.419 1.00 21.93 11 ILE E C 1
ATOM 8013 O O . ILE E 1 11 ? 30.058 28.823 158.299 1.00 21.81 11 ILE E O 1
ATOM 8018 N N . TYR E 1 12 ? 28.226 28.901 159.616 1.00 20.82 12 TYR E N 1
ATOM 8019 C CA . TYR E 1 12 ? 27.296 29.017 158.504 1.00 21.07 12 TYR E CA 1
ATOM 8020 C C . TYR E 1 12 ? 27.098 30.470 158.096 1.00 20.72 12 TYR E C 1
ATOM 8021 O O . TYR E 1 12 ? 27.098 31.368 158.938 1.00 20.22 12 TYR E O 1
ATOM 8030 N N . TYR E 1 13 ? 26.919 30.693 156.800 1.00 20.94 13 TYR E N 1
ATOM 8031 C CA . TYR E 1 13 ? 26.630 32.026 156.294 1.00 20.48 13 TYR E CA 1
ATOM 8032 C C . TYR E 1 13 ? 25.832 31.959 155.002 1.00 20.15 13 TYR E C 1
ATOM 8033 O O . TYR E 1 13 ? 25.900 30.973 154.272 1.00 20.17 13 TYR E O 1
ATOM 8042 N N . ASP E 1 14 ? 25.070 33.011 154.723 1.00 19.99 14 ASP E N 1
ATOM 8043 C CA . ASP E 1 14 ? 24.420 33.144 153.425 1.00 19.88 14 ASP E CA 1
ATOM 8044 C C . ASP E 1 14 ? 24.982 34.358 152.691 1.00 19.87 14 ASP E C 1
ATOM 8045 O O . ASP E 1 14 ? 25.336 35.357 153.314 1.00 19.15 14 ASP E O 1
ATOM 8050 N N . SER E 1 15 ? 25.071 34.265 151.367 1.00 19.51 15 SER E N 1
ATOM 8051 C CA . SER E 1 15 ? 25.634 35.348 150.566 1.00 19.25 15 SER E CA 1
ATOM 8052 C C . SER E 1 15 ? 24.804 35.647 149.319 1.00 19.95 15 SER E C 1
ATOM 8053 O O . SER E 1 15 ? 24.641 34.790 148.451 1.00 20.05 15 SER E O 1
ATOM 8056 N N . TYR E 1 16 ? 24.292 36.871 149.229 1.00 19.42 16 TYR E N 1
ATOM 8057 C CA . TYR E 1 16 ? 23.487 37.278 148.080 1.00 20.34 16 TYR E CA 1
ATOM 8058 C C . TYR E 1 16 ? 23.945 38.621 147.512 1.00 21.36 16 TYR E C 1
ATOM 8059 O O . TYR E 1 16 ? 24.385 39.491 148.250 1.00 21.47 16 TYR E O 1
ATOM 8068 N N . GLY E 1 17 ? 23.833 38.787 146.198 1.00 21.93 17 GLY E N 1
ATOM 8069 C CA . GLY E 1 17 ? 24.104 40.070 145.572 1.00 22.69 17 GLY E CA 1
ATOM 8070 C C . GLY E 1 17 ? 25.568 40.402 145.351 1.00 22.44 17 GLY E C 1
ATOM 8071 O O . GLY E 1 17 ? 26.455 39.606 145.659 1.00 22.03 17 GLY E O 1
ATOM 8072 N N . GLU E 1 18 ? 25.813 41.596 144.817 1.00 23.32 18 GLU E N 1
ATOM 8073 C CA . GLU E 1 18 ? 27.160 42.047 144.479 1.00 24.37 18 GLU E CA 1
ATOM 8074 C C . GLU E 1 18 ? 27.331 43.543 144.750 1.00 22.78 18 GLU E C 1
ATOM 8075 O O . GLU E 1 18 ? 26.365 44.304 144.693 1.00 22.29 18 GLU E O 1
ATOM 8081 N N . GLY E 1 19 ? 28.561 43.958 145.045 1.00 22.21 19 GLY E N 1
ATOM 8082 C CA . GLY E 1 19 ? 28.854 45.358 145.304 1.00 20.83 19 GLY E CA 1
ATOM 8083 C C . GLY E 1 19 ? 29.586 45.584 146.614 1.00 20.51 19 GLY E C 1
ATOM 8084 O O . GLY E 1 19 ? 30.447 44.792 146.999 1.00 20.19 19 GLY E O 1
ATOM 8085 N N . VAL E 1 20 ? 29.250 46.675 147.296 1.00 20.85 20 VAL E N 1
ATOM 8086 C CA . VAL E 1 20 ? 29.805 46.963 148.614 1.00 20.59 20 VAL E CA 1
ATOM 8087 C C . VAL E 1 20 ? 29.279 45.952 149.625 1.00 20.35 20 VAL E C 1
ATOM 8088 O O . VAL E 1 20 ? 28.070 45.841 149.821 1.00 20.11 20 VAL E O 1
ATOM 8092 N N . PRO E 1 21 ? 30.187 45.201 150.264 1.00 20.38 21 PRO E N 1
ATOM 8093 C CA . PRO E 1 21 ? 29.788 44.136 151.191 1.00 20.56 21 PRO E CA 1
ATOM 8094 C C . PRO E 1 21 ? 29.155 44.663 152.477 1.00 20.46 21 PRO E C 1
ATOM 8095 O O . PRO E 1 21 ? 29.682 45.587 153.095 1.00 20.50 21 PRO E O 1
ATOM 8099 N N . ILE E 1 22 ? 28.025 44.077 152.861 1.00 20.68 22 ILE E N 1
ATOM 8100 C CA . ILE E 1 22 ? 27.386 44.376 154.138 1.00 20.32 22 ILE E CA 1
ATOM 8101 C C . ILE E 1 22 ? 27.238 43.093 154.946 1.00 19.83 22 ILE E C 1
ATOM 8102 O O . ILE E 1 22 ? 26.591 42.149 154.502 1.00 19.44 22 ILE E O 1
ATOM 8107 N N . VAL E 1 23 ? 27.839 43.057 156.130 1.00 20.24 23 VAL E N 1
ATOM 8108 C CA . VAL E 1 23 ? 27.786 41.864 156.968 1.00 19.69 23 VAL E CA 1
ATOM 8109 C C . VAL E 1 23 ? 26.774 42.011 158.105 1.00 19.52 23 VAL E C 1
ATOM 8110 O O . VAL E 1 23 ? 26.933 42.858 158.987 1.00 19.73 23 VAL E O 1
ATOM 8114 N N . PHE E 1 24 ? 25.731 41.187 158.074 1.00 19.99 24 PHE E N 1
ATOM 8115 C CA . PHE E 1 24 ? 24.717 41.189 159.118 1.00 19.08 24 PHE E CA 1
ATOM 8116 C C . PHE E 1 24 ? 25.015 40.146 160.197 1.00 19.08 24 PHE E C 1
ATOM 8117 O O . PHE E 1 24 ? 25.236 38.941 159.910 1.00 18.83 24 PHE E O 1
ATOM 8125 N N . LEU E 1 25 ? 25.028 40.641 161.434 1.00 19.67 25 LEU E N 1
ATOM 8126 C CA . LEU E 1 25 ? 25.361 39.855 162.612 1.00 19.35 25 LEU E CA 1
ATOM 8127 C C . LEU E 1 25 ? 24.214 39.870 163.618 1.00 19.56 25 LEU E C 1
ATOM 8128 O O . LEU E 1 25 ? 23.924 40.901 164.225 1.00 19.57 25 LEU E O 1
ATOM 8133 N N . HIS E 1 26 ? 23.576 38.716 163.797 1.00 19.87 26 HIS E N 1
ATOM 8134 C CA . HIS E 1 26 ? 22.392 38.586 164.649 1.00 20.45 26 HIS E CA 1
ATOM 8135 C C . HIS E 1 26 ? 22.708 38.682 166.148 1.00 20.55 26 HIS E C 1
ATOM 8136 O O . HIS E 1 26 ? 23.849 38.466 166.556 1.00 20.31 26 HIS E O 1
ATOM 8143 N N . PRO E 1 27 ? 21.692 38.998 166.976 1.00 20.90 27 PRO E N 1
ATOM 8144 C CA . PRO E 1 27 ? 21.883 39.048 168.432 1.00 22.08 27 PRO E CA 1
ATOM 8145 C C . PRO E 1 27 ? 21.988 37.671 169.086 1.00 21.68 27 PRO E C 1
ATOM 8146 O O . PRO E 1 27 ? 21.779 36.650 168.430 1.00 21.08 27 PRO E O 1
ATOM 8150 N N . PHE E 1 28 ? 22.309 37.665 170.377 1.00 22.45 28 PHE E N 1
ATOM 8151 C CA . PHE E 1 28 ? 22.417 36.445 171.171 1.00 22.32 28 PHE E CA 1
ATOM 8152 C C . PHE E 1 28 ? 21.112 35.651 171.140 1.00 26.08 28 PHE E C 1
ATOM 8153 O O . PHE E 1 28 ? 20.033 36.239 171.045 1.00 24.12 28 PHE E O 1
ATOM 8161 N N . SER E 1 29 ? 21.235 34.324 171.194 1.00 22.38 29 SER E N 1
ATOM 8162 C CA . SER E 1 29 ? 20.109 33.379 171.248 1.00 22.52 29 SER E CA 1
ATOM 8163 C C . SER E 1 29 ? 19.370 33.179 169.918 1.00 21.51 29 SER E C 1
ATOM 8164 O O . SER E 1 29 ? 18.515 32.302 169.816 1.00 20.84 29 SER E O 1
ATOM 8167 N N . THR E 1 30 ? 19.699 33.972 168.903 1.00 21.32 30 THR E N 1
ATOM 8168 C CA . THR E 1 30 ? 19.011 33.868 167.615 1.00 20.93 30 THR E CA 1
ATOM 8169 C C . THR E 1 30 ? 19.907 33.323 166.507 1.00 19.87 30 THR E C 1
ATOM 8170 O O . THR E 1 30 ? 20.910 32.660 166.769 1.00 19.67 30 THR E O 1
ATOM 8174 N N . ASN E 1 31 ? 19.519 33.603 165.266 1.00 20.08 31 ASN E N 1
ATOM 8175 C CA . ASN E 1 31 ? 20.349 33.317 164.102 1.00 19.77 31 ASN E CA 1
ATOM 8176 C C . ASN E 1 31 ? 20.079 34.324 162.985 1.00 20.07 31 ASN E C 1
ATOM 8177 O O . ASN E 1 31 ? 19.352 35.297 163.178 1.00 23.71 31 ASN E O 1
ATOM 8182 N N . GLY E 1 32 ? 20.664 34.081 161.816 1.00 19.43 32 GLY E N 1
ATOM 8183 C CA . GLY E 1 32 ? 20.642 35.040 160.724 1.00 19.03 32 GLY E CA 1
ATOM 8184 C C . GLY E 1 32 ? 19.285 35.343 160.117 1.00 18.89 32 GLY E C 1
ATOM 8185 O O . GLY E 1 32 ? 19.100 36.393 159.499 1.00 18.84 32 GLY E O 1
ATOM 8186 N N . GLY E 1 33 ? 18.334 34.431 160.295 1.00 19.00 33 GLY E N 1
ATOM 8187 C CA . GLY E 1 33 ? 16.996 34.589 159.748 1.00 18.53 33 GLY E CA 1
ATOM 8188 C C . GLY E 1 33 ? 16.311 35.874 160.176 1.00 18.18 33 GLY E C 1
ATOM 8189 O O . GLY E 1 33 ? 15.460 36.405 159.461 1.00 18.17 33 GLY E O 1
ATOM 8190 N N . ILE E 1 34 ? 16.705 36.384 161.339 1.00 19.15 34 ILE E N 1
ATOM 8191 C CA . ILE E 1 34 ? 16.176 37.636 161.872 1.00 18.84 34 ILE E CA 1
ATOM 8192 C C . ILE E 1 34 ? 16.405 38.813 160.917 1.00 19.08 34 ILE E C 1
ATOM 8193 O O . ILE E 1 34 ? 15.740 39.843 161.023 1.00 19.40 34 ILE E O 1
ATOM 8198 N N . TRP E 1 35 ? 17.336 38.652 159.980 1.00 18.86 35 TRP E N 1
ATOM 8199 C CA . TRP E 1 35 ? 17.639 39.696 159.007 1.00 18.58 35 TRP E CA 1
ATOM 8200 C C . TRP E 1 35 ? 16.863 39.521 157.706 1.00 19.27 35 TRP E C 1
ATOM 8201 O O . TRP E 1 35 ? 17.251 40.071 156.674 1.00 19.87 35 TRP E O 1
ATOM 8212 N N . TYR E 1 36 ? 15.769 38.764 157.761 1.00 18.81 36 TYR E N 1
ATOM 8213 C CA . TYR E 1 36 ? 14.992 38.441 156.564 1.00 19.24 36 TYR E CA 1
ATOM 8214 C C . TYR E 1 36 ? 14.571 39.668 155.754 1.00 19.97 36 TYR E C 1
ATOM 8215 O O . TYR E 1 36 ? 14.649 39.662 154.526 1.00 20.02 36 TYR E O 1
ATOM 8224 N N . PHE E 1 37 ? 14.130 40.719 156.437 1.00 19.97 37 PHE E N 1
ATOM 8225 C CA . PHE E 1 37 ? 13.644 41.910 155.745 1.00 20.44 37 PHE E CA 1
ATOM 8226 C C . PHE E 1 37 ? 14.780 42.827 155.300 1.00 20.27 37 PHE E C 1
ATOM 8227 O O . PHE E 1 37 ? 14.556 43.784 154.560 1.00 20.41 37 PHE E O 1
ATOM 8235 N N . GLN E 1 38 ? 15.997 42.532 155.745 1.00 20.30 38 GLN E N 1
ATOM 8236 C CA . GLN E 1 38 ? 17.156 43.339 155.374 1.00 20.89 38 GLN E CA 1
ATOM 8237 C C . GLN E 1 38 ? 17.960 42.684 154.257 1.00 21.30 38 GLN E C 1
ATOM 8238 O O . GLN E 1 38 ? 18.410 43.353 153.328 1.00 20.71 38 GLN E O 1
ATOM 8244 N N . THR E 1 39 ? 18.126 41.370 154.363 1.00 21.01 39 THR E N 1
ATOM 8245 C CA . THR E 1 39 ? 19.007 40.604 153.488 1.00 20.59 39 THR E CA 1
ATOM 8246 C C . THR E 1 39 ? 18.742 40.808 151.997 1.00 21.69 39 THR E C 1
ATOM 8247 O O . THR E 1 39 ? 19.653 41.133 151.238 1.00 21.67 39 THR E O 1
ATOM 8251 N N . PHE E 1 40 ? 17.493 40.630 151.585 1.00 21.32 40 PHE E N 1
ATOM 8252 C CA . PHE E 1 40 ? 17.164 40.576 150.163 1.00 21.84 40 PHE E CA 1
ATOM 8253 C C . PHE E 1 40 ? 16.904 41.932 149.495 1.00 22.86 40 PHE E C 1
ATOM 8254 O O . PHE E 1 40 ? 17.244 42.104 148.323 1.00 23.17 40 PHE E O 1
ATOM 8262 N N . PRO E 1 41 ? 16.284 42.891 150.210 1.00 22.94 41 PRO E N 1
ATOM 8263 C CA . PRO E 1 41 ? 16.289 44.231 149.615 1.00 23.03 41 PRO E CA 1
ATOM 8264 C C . PRO E 1 41 ? 17.706 44.744 149.409 1.00 23.31 41 PRO E C 1
ATOM 8265 O O . PRO E 1 41 ? 18.039 45.187 148.314 1.00 25.01 41 PRO E O 1
ATOM 8269 N N . PHE E 1 42 ? 18.539 44.657 150.438 1.00 22.93 42 PHE E N 1
ATOM 8270 C CA . PHE E 1 42 ? 19.913 45.129 150.329 1.00 23.30 42 PHE E CA 1
ATOM 8271 C C . PHE E 1 42 ? 20.775 44.266 149.405 1.00 23.12 42 PHE E C 1
ATOM 8272 O O . PHE E 1 42 ? 21.871 44.671 149.018 1.00 22.66 42 PHE E O 1
ATOM 8280 N N . ALA E 1 43 ? 20.282 43.084 149.045 1.00 23.83 43 ALA E N 1
ATOM 8281 C CA . ALA E 1 43 ? 20.977 42.239 148.080 1.00 23.54 43 ALA E CA 1
ATOM 8282 C C . ALA E 1 43 ? 20.830 42.827 146.686 1.00 23.70 43 ALA E C 1
ATOM 8283 O O . ALA E 1 43 ? 21.514 42.416 145.749 1.00 24.69 43 ALA E O 1
ATOM 8285 N N . GLN E 1 44 ? 19.916 43.783 146.554 1.00 24.26 44 GLN E N 1
ATOM 8286 C CA . GLN E 1 44 ? 19.680 44.437 145.276 1.00 24.20 44 GLN E CA 1
ATOM 8287 C C . GLN E 1 44 ? 20.806 45.384 144.926 1.00 23.25 44 GLN E C 1
ATOM 8288 O O . GLN E 1 44 ? 21.156 45.541 143.759 1.00 23.79 44 GLN E O 1
ATOM 8294 N N . THR E 1 45 ? 21.360 46.018 145.951 1.00 23.16 45 THR E N 1
ATOM 8295 C CA . THR E 1 45 ? 22.338 47.079 145.768 1.00 22.62 45 THR E CA 1
ATOM 8296 C C . THR E 1 45 ? 23.700 46.746 146.372 1.00 22.20 45 THR E C 1
ATOM 8297 O O . THR E 1 45 ? 24.693 47.413 146.084 1.00 22.94 45 THR E O 1
ATOM 8301 N N . ASN E 1 46 ? 23.747 45.718 147.212 1.00 23.58 46 ASN E N 1
ATOM 8302 C CA . ASN E 1 46 ? 24.981 45.384 147.914 1.00 22.07 46 ASN E CA 1
ATOM 8303 C C . ASN E 1 46 ? 25.295 43.893 147.935 1.00 20.91 46 ASN E C 1
ATOM 8304 O O . ASN E 1 46 ? 24.449 43.062 147.610 1.00 21.43 46 ASN E O 1
ATOM 8309 N N . HIS E 1 47 ? 26.525 43.567 148.317 1.00 20.31 47 HIS E N 1
ATOM 8310 C CA . HIS E 1 47 ? 26.912 42.185 148.562 1.00 20.66 47 HIS E CA 1
ATOM 8311 C C . HIS E 1 47 ? 26.600 41.822 150.011 1.00 20.29 47 HIS E C 1
ATOM 8312 O O . HIS E 1 47 ? 27.418 42.023 150.908 1.00 19.68 47 HIS E O 1
ATOM 8319 N N . VAL E 1 48 ? 25.404 41.288 150.226 1.00 20.23 48 VAL E N 1
ATOM 8320 C CA . VAL E 1 48 ? 24.916 40.961 151.559 1.00 20.07 48 VAL E CA 1
ATOM 8321 C C . VAL E 1 48 ? 25.408 39.603 152.055 1.00 20.11 48 VAL E C 1
ATOM 8322 O O . VAL E 1 48 ? 25.260 38.581 151.381 1.00 19.92 48 VAL E O 1
ATOM 8326 N N . ILE E 1 49 ? 25.993 39.619 153.248 1.00 19.50 49 ILE E N 1
ATOM 8327 C CA . ILE E 1 49 ? 26.527 38.435 153.906 1.00 19.38 49 ILE E CA 1
ATOM 8328 C C . ILE E 1 49 ? 25.911 38.299 155.290 1.00 19.79 49 ILE E C 1
ATOM 8329 O O . ILE E 1 49 ? 26.103 39.163 156.131 1.00 19.27 49 ILE E O 1
ATOM 8334 N N . VAL E 1 50 ? 25.173 37.221 155.527 1.00 19.95 50 VAL E N 1
ATOM 8335 C CA . VAL E 1 50 ? 24.494 37.032 156.808 1.00 19.79 50 VAL E CA 1
ATOM 8336 C C . VAL E 1 50 ? 25.133 35.885 157.574 1.00 19.53 50 VAL E C 1
ATOM 8337 O O . VAL E 1 50 ? 25.185 34.758 157.063 1.00 19.43 50 VAL E O 1
ATOM 8341 N N . ILE E 1 51 ? 25.621 36.149 158.788 1.00 20.38 51 ILE E N 1
ATOM 8342 C CA . ILE E 1 51 ? 26.369 35.096 159.485 1.00 19.68 51 ILE E CA 1
ATOM 8343 C C . ILE E 1 51 ? 25.663 34.508 160.710 1.00 19.63 51 ILE E C 1
ATOM 8344 O O . ILE E 1 51 ? 25.080 35.233 161.520 1.00 19.94 51 ILE E O 1
ATOM 8349 N N . ASP E 1 52 ? 25.717 33.181 160.816 1.00 19.52 52 ASP E N 1
ATOM 8350 C CA . ASP E 1 52 ? 25.319 32.461 162.018 1.00 19.22 52 ASP E CA 1
ATOM 8351 C C . ASP E 1 52 ? 26.526 32.286 162.932 1.00 19.62 52 ASP E C 1
ATOM 8352 O O . ASP E 1 52 ? 27.501 31.630 162.565 1.00 19.89 52 ASP E O 1
ATOM 8357 N N . HIS E 1 53 ? 26.463 32.889 164.114 1.00 19.46 53 HIS E N 1
ATOM 8358 C CA . HIS E 1 53 ? 27.542 32.780 165.088 1.00 19.89 53 HIS E CA 1
ATOM 8359 C C . HIS E 1 53 ? 27.709 31.340 165.550 1.00 19.97 53 HIS E C 1
ATOM 8360 O O . HIS E 1 53 ? 26.776 30.541 165.458 1.00 19.73 53 HIS E O 1
ATOM 8367 N N . ARG E 1 54 ? 28.898 31.012 166.044 1.00 20.27 54 ARG E N 1
ATOM 8368 C CA . ARG E 1 54 ? 29.133 29.702 166.632 1.00 21.02 54 ARG E CA 1
ATOM 8369 C C . ARG E 1 54 ? 28.202 29.530 167.827 1.00 21.50 54 ARG E C 1
ATOM 8370 O O . ARG E 1 54 ? 27.954 30.475 168.578 1.00 20.93 54 ARG E O 1
ATOM 8378 N N . GLY E 1 55 ? 27.664 28.327 167.986 1.00 21.29 55 GLY E N 1
ATOM 8379 C CA . GLY E 1 55 ? 26.718 28.063 169.052 1.00 20.14 55 GLY E CA 1
ATOM 8380 C C . GLY E 1 55 ? 25.304 28.473 168.692 1.00 19.95 55 GLY E C 1
ATOM 8381 O O . GLY E 1 55 ? 24.399 28.383 169.519 1.00 21.90 55 GLY E O 1
ATOM 8382 N N . HIS E 1 56 ? 25.108 28.917 167.453 1.00 20.02 56 HIS E N 1
ATOM 8383 C CA . HIS E 1 56 ? 23.802 29.408 167.024 1.00 20.18 56 HIS E CA 1
ATOM 8384 C C . HIS E 1 56 ? 23.332 28.797 165.707 1.00 19.65 56 HIS E C 1
ATOM 8385 O O . HIS E 1 56 ? 24.136 28.510 164.820 1.00 19.40 56 HIS E O 1
ATOM 8392 N N . GLY E 1 57 ? 22.019 28.606 165.600 1.00 19.45 57 GLY E N 1
ATOM 8393 C CA . GLY E 1 57 ? 21.368 28.209 164.363 1.00 19.87 57 GLY E CA 1
ATOM 8394 C C . GLY E 1 57 ? 21.950 27.022 163.621 1.00 19.93 57 GLY E C 1
ATOM 8395 O O . GLY E 1 57 ? 21.903 25.887 164.097 1.00 19.62 57 GLY E O 1
ATOM 8396 N N . ARG E 1 58 ? 22.501 27.295 162.444 1.00 19.88 58 ARG E N 1
ATOM 8397 C CA . ARG E 1 58 ? 22.986 26.250 161.553 1.00 19.67 58 ARG E CA 1
ATOM 8398 C C . ARG E 1 58 ? 24.491 26.044 161.687 1.00 19.19 58 ARG E C 1
ATOM 8399 O O . ARG E 1 58 ? 25.058 25.138 161.078 1.00 19.78 58 ARG E O 1
ATOM 8407 N N . SER E 1 59 ? 25.136 26.893 162.480 1.00 19.77 59 SER E N 1
ATOM 8408 C CA . SER E 1 59 ? 26.570 26.771 162.718 1.00 20.12 59 SER E CA 1
ATOM 8409 C C . SER E 1 59 ? 26.863 25.736 163.794 1.00 21.06 59 SER E C 1
ATOM 8410 O O . SER E 1 59 ? 25.977 25.347 164.555 1.00 20.32 59 SER E O 1
ATOM 8413 N N . ASP E 1 60 ? 28.114 25.290 163.850 1.00 21.99 60 ASP E N 1
ATOM 8414 C CA . ASP E 1 60 ? 28.543 24.363 164.887 1.00 21.94 60 ASP E CA 1
ATOM 8415 C C . ASP E 1 60 ? 28.430 25.009 166.258 1.00 22.32 60 ASP E C 1
ATOM 8416 O O . ASP E 1 60 ? 28.517 26.229 166.393 1.00 21.91 60 ASP E O 1
ATOM 8421 N N . LYS E 1 61 ? 28.229 24.180 167.275 1.00 22.14 61 LYS E N 1
ATOM 8422 C CA . LYS E 1 61 ? 28.033 24.669 168.631 1.00 21.47 61 LYS E CA 1
ATOM 8423 C C . LYS E 1 61 ? 28.971 23.966 169.602 1.00 22.32 61 LYS E C 1
ATOM 8424 O O . LYS E 1 61 ? 28.531 23.149 170.409 1.00 22.17 61 LYS E O 1
ATOM 8430 N N . PRO E 1 62 ? 30.273 24.285 169.527 1.00 22.82 62 PRO E N 1
ATOM 8431 C CA . PRO E 1 62 ? 31.280 23.613 170.356 1.00 24.00 62 PRO E CA 1
ATOM 8432 C C . PRO E 1 62 ? 31.056 23.836 171.848 1.00 24.28 62 PRO E C 1
ATOM 8433 O O . PRO E 1 62 ? 30.352 24.769 172.231 1.00 24.28 62 PRO E O 1
ATOM 8437 N N . ALA E 1 63 ? 31.649 22.979 172.674 1.00 24.88 63 ALA E N 1
ATOM 8438 C CA . ALA E 1 63 ? 31.515 23.084 174.122 1.00 25.57 63 ALA E CA 1
ATOM 8439 C C . ALA E 1 63 ? 32.179 24.356 174.632 1.00 26.94 63 ALA E C 1
ATOM 8440 O O . ALA E 1 63 ? 31.731 24.959 175.605 1.00 27.02 63 ALA E O 1
ATOM 8442 N N . THR E 1 64 ? 33.249 24.752 173.951 1.00 28.39 64 THR E N 1
ATOM 8443 C CA . THR E 1 64 ? 34.042 25.920 174.312 1.00 30.32 64 THR E CA 1
ATOM 8444 C C . THR E 1 64 ? 34.757 26.389 173.043 1.00 30.51 64 THR E C 1
ATOM 8445 O O . THR E 1 64 ? 34.936 25.593 172.121 1.00 39.16 64 THR E O 1
ATOM 8449 N N . GLY E 1 65 ? 35.130 27.664 172.947 1.00 30.10 65 GLY E N 1
ATOM 8450 C CA . GLY E 1 65 ? 34.777 28.701 173.897 1.00 29.60 65 GLY E CA 1
ATOM 8451 C C . GLY E 1 65 ? 34.249 29.886 173.118 1.00 31.42 65 GLY E C 1
ATOM 8452 O O . GLY E 1 65 ? 34.466 29.982 171.910 1.00 26.40 65 GLY E O 1
ATOM 8453 N N . TYR E 1 66 ? 33.566 30.798 173.798 1.00 27.47 66 TYR E N 1
ATOM 8454 C CA . TYR E 1 66 ? 32.806 31.823 173.098 1.00 25.42 66 TYR E CA 1
ATOM 8455 C C . TYR E 1 66 ? 33.203 33.249 173.470 1.00 25.56 66 TYR E C 1
ATOM 8456 O O . TYR E 1 66 ? 32.357 34.057 173.853 1.00 26.55 66 TYR E O 1
ATOM 8465 N N . SER E 1 67 ? 34.490 33.557 173.347 1.00 25.29 67 SER E N 1
ATOM 8466 C CA . SER E 1 67 ? 34.948 34.927 173.515 1.00 25.25 67 SER E CA 1
ATOM 8467 C C . SER E 1 67 ? 34.637 35.708 172.244 1.00 25.45 67 SER E C 1
ATOM 8468 O O . SER E 1 67 ? 34.580 35.133 171.157 1.00 25.36 67 SER E O 1
ATOM 8471 N N . ILE E 1 68 ? 34.432 37.013 172.387 1.00 25.43 68 ILE E N 1
ATOM 8472 C CA . ILE E 1 68 ? 34.057 37.867 171.264 1.00 25.31 68 ILE E CA 1
ATOM 8473 C C . ILE E 1 68 ? 35.141 37.874 170.185 1.00 24.98 68 ILE E C 1
ATOM 8474 O O . ILE E 1 68 ? 34.850 38.019 168.992 1.00 24.43 68 ILE E O 1
ATOM 8479 N N . MET E 1 69 ? 36.388 37.693 170.609 1.00 25.70 69 MET E N 1
ATOM 8480 C CA . MET E 1 69 ? 37.512 37.640 169.681 1.00 25.78 69 MET E CA 1
ATOM 8481 C C . MET E 1 69 ? 37.387 36.455 168.725 1.00 26.20 69 MET E C 1
ATOM 8482 O O . MET E 1 69 ? 37.657 36.577 167.529 1.00 28.57 69 MET E O 1
ATOM 8487 N N . GLU E 1 70 ? 36.972 35.311 169.259 1.00 26.30 70 GLU E N 1
ATOM 8488 C CA . GLU E 1 70 ? 36.804 34.106 168.452 1.00 26.68 70 GLU E CA 1
ATOM 8489 C C . GLU E 1 70 ? 35.648 34.260 167.460 1.00 25.50 70 GLU E C 1
ATOM 8490 O O . GLU E 1 70 ? 35.755 33.840 166.301 1.00 27.93 70 GLU E O 1
ATOM 8496 N N . HIS E 1 71 ? 34.552 34.864 167.914 1.00 24.28 71 HIS E N 1
ATOM 8497 C CA . HIS E 1 71 ? 33.433 35.198 167.036 1.00 23.96 71 HIS E CA 1
ATOM 8498 C C . HIS E 1 71 ? 33.904 36.076 165.872 1.00 24.18 71 HIS E C 1
ATOM 8499 O O . HIS E 1 71 ? 33.606 35.807 164.695 1.00 23.87 71 HIS E O 1
ATOM 8506 N N . ALA E 1 72 ? 34.641 37.130 166.217 1.00 24.49 72 ALA E N 1
ATOM 8507 C CA . ALA E 1 72 ? 35.184 38.054 165.227 1.00 24.92 72 ALA E CA 1
ATOM 8508 C C . ALA E 1 72 ? 36.070 37.323 164.222 1.00 25.39 72 ALA E C 1
ATOM 8509 O O . ALA E 1 72 ? 36.016 37.594 163.021 1.00 24.38 72 ALA E O 1
ATOM 8511 N N . ASP E 1 73 ? 36.877 36.389 164.717 1.00 25.68 73 ASP E N 1
ATOM 8512 C CA . ASP E 1 73 ? 37.728 35.583 163.845 1.00 26.94 73 ASP E CA 1
ATOM 8513 C C . ASP E 1 73 ? 36.905 34.693 162.909 1.00 25.47 73 ASP E C 1
ATOM 8514 O O . ASP E 1 73 ? 37.305 34.447 161.767 1.00 24.16 73 ASP E O 1
ATOM 8519 N N . ASP E 1 74 ? 35.762 34.210 163.390 1.00 24.62 74 ASP E N 1
ATOM 8520 C CA . ASP E 1 74 ? 34.836 33.482 162.524 1.00 24.77 74 ASP E CA 1
ATOM 8521 C C . ASP E 1 74 ? 34.378 34.380 161.380 1.00 24.31 74 ASP E C 1
ATOM 8522 O O . ASP E 1 74 ? 34.395 33.977 160.204 1.00 25.93 74 ASP E O 1
ATOM 8527 N N . VAL E 1 75 ? 33.966 35.597 161.731 1.00 23.97 75 VAL E N 1
ATOM 8528 C CA . VAL E 1 75 ? 33.572 36.570 160.714 1.00 23.64 75 VAL E CA 1
ATOM 8529 C C . VAL E 1 75 ? 34.695 36.788 159.696 1.00 23.17 75 VAL E C 1
ATOM 8530 O O . VAL E 1 75 ? 34.448 36.806 158.492 1.00 23.40 75 VAL E O 1
ATOM 8534 N N . VAL E 1 76 ? 35.927 36.928 160.183 1.00 23.51 76 VAL E N 1
ATOM 8535 C CA . VAL E 1 76 ? 37.080 37.122 159.305 1.00 23.90 76 VAL E CA 1
ATOM 8536 C C . VAL E 1 76 ? 37.265 35.933 158.362 1.00 24.15 76 VAL E C 1
ATOM 8537 O O . VAL E 1 76 ? 37.604 36.108 157.192 1.00 24.21 76 VAL E O 1
ATOM 8541 N N . ALA E 1 77 ? 37.032 34.727 158.874 1.00 23.98 77 ALA E N 1
ATOM 8542 C CA . ALA E 1 77 ? 37.088 33.523 158.047 1.00 23.48 77 ALA E CA 1
ATOM 8543 C C . ALA E 1 77 ? 36.075 33.602 156.906 1.00 23.46 77 ALA E C 1
ATOM 8544 O O . ALA E 1 77 ? 36.405 33.338 155.737 1.00 23.93 77 ALA E O 1
ATOM 8546 N N . VAL E 1 78 ? 34.843 33.973 157.251 1.00 23.18 78 VAL E N 1
ATOM 8547 C CA . VAL E 1 78 ? 33.794 34.142 156.247 1.00 22.93 78 VAL E CA 1
ATOM 8548 C C . VAL E 1 78 ? 34.188 35.182 155.195 1.00 23.56 78 VAL E C 1
ATOM 8549 O O . VAL E 1 78 ? 33.995 34.969 153.996 1.00 22.91 78 VAL E O 1
ATOM 8553 N N . LEU E 1 79 ? 34.746 36.302 155.649 1.00 23.92 79 LEU E N 1
ATOM 8554 C CA . LEU E 1 79 ? 35.214 37.350 154.746 1.00 24.25 79 LEU E CA 1
ATOM 8555 C C . LEU E 1 79 ? 36.317 36.839 153.823 1.00 24.51 79 LEU E C 1
ATOM 8556 O O . LEU E 1 79 ? 36.399 37.232 152.658 1.00 25.89 79 LEU E O 1
ATOM 8561 N N . ASP E 1 80 ? 37.157 35.955 154.352 1.00 24.09 80 ASP E N 1
ATOM 8562 C CA . ASP E 1 80 ? 38.294 35.427 153.610 1.00 24.71 80 ASP E CA 1
ATOM 8563 C C . ASP E 1 80 ? 37.871 34.469 152.506 1.00 24.49 80 ASP E C 1
ATOM 8564 O O . ASP E 1 80 ? 38.382 34.543 151.389 1.00 24.21 80 ASP E O 1
ATOM 8569 N N . ALA E 1 81 ? 36.949 33.565 152.818 1.00 24.12 81 ALA E N 1
ATOM 8570 C CA . ALA E 1 81 ? 36.459 32.641 151.798 1.00 24.50 81 ALA E CA 1
ATOM 8571 C C . ALA E 1 81 ? 35.752 33.388 150.668 1.00 24.11 81 ALA E C 1
ATOM 8572 O O . ALA E 1 81 ? 35.789 32.963 149.514 1.00 24.10 81 ALA E O 1
ATOM 8574 N N . LEU E 1 82 ? 35.120 34.507 151.007 1.00 23.85 82 LEU E N 1
ATOM 8575 C CA . LEU E 1 82 ? 34.374 35.298 150.034 1.00 23.80 82 LEU E CA 1
ATOM 8576 C C . LEU E 1 82 ? 35.242 36.361 149.368 1.00 25.02 82 LEU E C 1
ATOM 8577 O O . LEU E 1 82 ? 34.733 37.208 148.633 1.00 25.91 82 LEU E O 1
ATOM 8582 N N . LYS E 1 83 ? 36.546 36.306 149.630 1.00 25.53 83 LYS E N 1
ATOM 8583 C CA . LYS E 1 83 ? 37.512 37.252 149.067 1.00 26.48 83 LYS E CA 1
ATOM 8584 C C . LYS E 1 83 ? 37.079 38.704 149.264 1.00 26.31 83 LYS E C 1
ATOM 8585 O O . LYS E 1 83 ? 37.180 39.521 148.348 1.00 26.79 83 LYS E O 1
ATOM 8591 N N . VAL E 1 84 ? 36.589 39.017 150.459 1.00 27.79 84 VAL E N 1
ATOM 8592 C CA . VAL E 1 84 ? 36.118 40.364 150.761 1.00 26.75 84 VAL E CA 1
ATOM 8593 C C . VAL E 1 84 ? 37.199 41.169 151.475 1.00 26.56 84 VAL E C 1
ATOM 8594 O O . VAL E 1 84 ? 37.748 40.728 152.483 1.00 26.67 84 VAL E O 1
ATOM 8598 N N . ASP E 1 85 ? 37.510 42.346 150.941 1.00 27.93 85 ASP E N 1
ATOM 8599 C CA . ASP E 1 85 ? 38.550 43.196 151.511 1.00 29.05 85 ASP E CA 1
ATOM 8600 C C . ASP E 1 85 ? 38.031 44.013 152.686 1.00 28.46 85 ASP E C 1
ATOM 8601 O O . ASP E 1 85 ? 38.628 44.023 153.758 1.00 28.20 85 ASP E O 1
ATOM 8606 N N . ARG E 1 86 ? 36.921 44.708 152.481 1.00 27.92 86 ARG E N 1
ATOM 8607 C CA . ARG E 1 86 ? 36.328 45.504 153.545 1.00 26.47 86 ARG E CA 1
ATOM 8608 C C . ARG E 1 86 ? 34.813 45.483 153.436 1.00 24.62 86 ARG E C 1
ATOM 8609 O O . ARG E 1 86 ? 34.262 45.241 152.363 1.00 24.04 86 ARG E O 1
ATOM 8617 N N . ALA E 1 87 ? 34.141 45.723 154.555 1.00 23.69 87 ALA E N 1
ATOM 8618 C CA . ALA E 1 87 ? 32.689 45.648 154.582 1.00 22.61 87 ALA E CA 1
ATOM 8619 C C . ALA E 1 87 ? 32.084 46.591 155.612 1.00 22.40 87 ALA E C 1
ATOM 8620 O O . ALA E 1 87 ? 32.750 47.012 156.559 1.00 22.11 87 ALA E O 1
ATOM 8622 N N . VAL E 1 88 ? 30.815 46.923 155.402 1.00 21.99 88 VAL E N 1
ATOM 8623 C CA . VAL E 1 88 ? 30.023 47.634 156.392 1.00 22.03 88 VAL E CA 1
ATOM 8624 C C . VAL E 1 88 ? 29.425 46.617 157.354 1.00 21.75 88 VAL E C 1
ATOM 8625 O O . VAL E 1 88 ? 28.761 45.676 156.924 1.00 20.23 88 VAL E O 1
ATOM 8629 N N . PHE E 1 89 ? 29.662 46.792 158.649 1.00 21.74 89 PHE E N 1
ATOM 8630 C CA . PHE E 1 89 ? 29.187 45.821 159.627 1.00 20.95 89 PHE E CA 1
ATOM 8631 C C . PHE E 1 89 ? 27.931 46.288 160.355 1.00 20.70 89 PHE E C 1
ATOM 8632 O O . PHE E 1 89 ? 27.911 47.357 160.968 1.00 21.46 89 PHE E O 1
ATOM 8640 N N . VAL E 1 90 ? 26.882 45.473 160.273 1.00 19.94 90 VAL E N 1
ATOM 8641 C CA . VAL E 1 90 ? 25.645 45.738 160.997 1.00 20.30 90 VAL E CA 1
ATOM 8642 C C . VAL E 1 90 ? 25.453 44.690 162.091 1.00 20.35 90 VAL E C 1
ATOM 8643 O O . VAL E 1 90 ? 25.102 43.536 161.819 1.00 20.05 90 VAL E O 1
ATOM 8647 N N . GLY E 1 91 ? 25.693 45.109 163.330 1.00 20.62 91 GLY E N 1
ATOM 8648 C CA . GLY E 1 91 ? 25.688 44.213 164.470 1.00 21.15 91 GLY E CA 1
ATOM 8649 C C . GLY E 1 91 ? 24.604 44.481 165.494 1.00 21.66 91 GLY E C 1
ATOM 8650 O O . GLY E 1 91 ? 24.384 45.619 165.909 1.00 21.89 91 GLY E O 1
ATOM 8651 N N . ASN E 1 92 ? 23.925 43.412 165.899 1.00 22.25 92 ASN E N 1
ATOM 8652 C CA . ASN E 1 92 ? 22.880 43.482 166.914 1.00 23.10 92 ASN E CA 1
ATOM 8653 C C . ASN E 1 92 ? 23.348 42.809 168.198 1.00 23.41 92 ASN E C 1
ATOM 8654 O O . ASN E 1 92 ? 23.804 41.665 168.171 1.00 22.73 92 ASN E O 1
ATOM 8659 N N . SER E 1 93 ? 23.226 43.531 169.310 1.00 23.55 93 SER E N 1
ATOM 8660 C CA . SER E 1 93 ? 23.626 43.053 170.634 1.00 23.24 93 SER E CA 1
ATOM 8661 C C . SER E 1 93 ? 25.045 42.501 170.632 1.00 23.39 93 SER E C 1
ATOM 8662 O O . SER E 1 93 ? 26.025 43.248 170.626 1.00 23.58 93 SER E O 1
ATOM 8665 N N . ILE E 1 94 ? 25.147 41.179 170.641 1.00 22.67 94 ILE E N 1
ATOM 8666 C CA . ILE E 1 94 ? 26.444 40.524 170.589 1.00 23.28 94 ILE E CA 1
ATOM 8667 C C . ILE E 1 94 ? 27.077 40.732 169.210 1.00 22.39 94 ILE E C 1
ATOM 8668 O O . ILE E 1 94 ? 28.298 40.781 169.087 1.00 22.20 94 ILE E O 1
ATOM 8673 N N . GLY E 1 95 ? 26.244 40.882 168.181 1.00 22.02 95 GLY E N 1
ATOM 8674 C CA . GLY E 1 95 ? 26.729 41.140 166.837 1.00 22.18 95 GLY E CA 1
ATOM 8675 C C . GLY E 1 95 ? 27.472 42.460 166.769 1.00 22.33 95 GLY E C 1
ATOM 8676 O O . GLY E 1 95 ? 28.481 42.587 166.070 1.00 21.16 95 GLY E O 1
ATOM 8677 N N . GLY E 1 96 ? 26.961 43.445 167.502 1.00 22.52 96 GLY E N 1
ATOM 8678 C CA . GLY E 1 96 ? 27.614 44.733 167.626 1.00 21.82 96 GLY E CA 1
ATOM 8679 C C . GLY E 1 96 ? 28.940 44.601 168.346 1.00 21.61 96 GLY E C 1
ATOM 8680 O O . GLY E 1 96 ? 29.921 45.244 167.974 1.00 21.79 96 GLY E O 1
ATOM 8681 N N . MET E 1 97 ? 28.967 43.764 169.379 1.00 22.69 97 MET E N 1
ATOM 8682 C CA . MET E 1 97 ? 30.198 43.487 170.113 1.00 22.55 97 MET E CA 1
ATOM 8683 C C . MET E 1 97 ? 31.244 42.889 169.182 1.00 22.44 97 MET E C 1
ATOM 8684 O O . MET E 1 97 ? 32.394 43.326 169.157 1.00 22.17 97 MET E O 1
ATOM 8689 N N . ILE E 1 98 ? 30.825 41.885 168.418 1.00 22.30 98 ILE E N 1
ATOM 8690 C CA . ILE E 1 98 ? 31.686 41.231 167.442 1.00 21.87 98 ILE E CA 1
ATOM 8691 C C . ILE E 1 98 ? 32.207 42.238 166.419 1.00 21.77 98 ILE E C 1
ATOM 8692 O O . ILE E 1 98 ? 33.380 42.206 166.039 1.00 21.67 98 ILE E O 1
ATOM 8697 N N . ALA E 1 99 ? 31.331 43.143 165.993 1.00 21.86 99 ALA E N 1
ATOM 8698 C CA . ALA E 1 99 ? 31.699 44.183 165.039 1.00 21.67 99 ALA E CA 1
ATOM 8699 C C . ALA E 1 99 ? 32.765 45.118 165.608 1.00 21.97 99 ALA E C 1
ATOM 8700 O O . ALA E 1 99 ? 33.739 45.443 164.930 1.00 21.69 99 ALA E O 1
ATOM 8702 N N . MET E 1 100 ? 32.578 45.545 166.854 1.00 21.90 100 MET E N 1
ATOM 8703 C CA . MET E 1 100 ? 33.521 46.452 167.501 1.00 21.91 100 MET E CA 1
ATOM 8704 C C . MET E 1 100 ? 34.875 45.786 167.743 1.00 22.51 100 MET E C 1
ATOM 8705 O O . MET E 1 100 ? 35.924 46.403 167.540 1.00 22.42 100 MET E O 1
ATOM 8710 N N . GLN E 1 101 ? 34.848 44.529 168.174 1.00 22.84 101 GLN E N 1
ATOM 8711 C CA . GLN E 1 101 ? 36.077 43.766 168.369 1.00 23.66 101 GLN E CA 1
ATOM 8712 C C . GLN E 1 101 ? 36.814 43.600 167.043 1.00 23.95 101 GLN E C 1
ATOM 8713 O O . GLN E 1 101 ? 38.047 43.666 166.985 1.00 24.23 101 GLN E O 1
ATOM 8719 N N . LEU E 1 102 ? 36.044 43.392 165.980 1.00 23.12 102 LEU E N 1
ATOM 8720 C CA . LEU E 1 102 ? 36.603 43.275 164.640 1.00 23.86 102 LEU E CA 1
ATOM 8721 C C . LEU E 1 102 ? 37.240 44.595 164.217 1.00 24.21 102 LEU E C 1
ATOM 8722 O O . LEU E 1 102 ? 38.273 44.609 163.548 1.00 24.34 102 LEU E O 1
ATOM 8727 N N . ASN E 1 103 ? 36.615 45.702 164.611 1.00 23.63 103 ASN E N 1
ATOM 8728 C CA . ASN E 1 103 ? 37.179 47.026 164.374 1.00 23.35 103 ASN E CA 1
ATOM 8729 C C . ASN E 1 103 ? 38.491 47.219 165.122 1.00 24.02 103 ASN E C 1
ATOM 8730 O O . ASN E 1 103 ? 39.409 47.872 164.627 1.00 23.84 103 ASN E O 1
ATOM 8735 N N . LEU E 1 104 ? 38.573 46.646 166.319 1.00 24.91 104 LEU E N 1
ATOM 8736 C CA . LEU E 1 104 ? 39.783 46.743 167.130 1.00 25.90 104 LEU E CA 1
ATOM 8737 C C . LEU E 1 104 ? 40.942 45.926 166.566 1.00 27.13 104 LEU E C 1
ATOM 8738 O O . LEU E 1 104 ? 42.073 46.410 166.508 1.00 26.60 104 LEU E O 1
ATOM 8743 N N . ASP E 1 105 ? 40.667 44.692 166.156 1.00 27.39 105 ASP E N 1
ATOM 8744 C CA . ASP E 1 105 ? 41.737 43.794 165.725 1.00 28.35 105 ASP E CA 1
ATOM 8745 C C . ASP E 1 105 ? 41.977 43.791 164.213 1.00 27.27 105 ASP E C 1
ATOM 8746 O O . ASP E 1 105 ? 43.078 43.479 163.763 1.00 26.87 105 ASP E O 1
ATOM 8751 N N . HIS E 1 106 ? 40.956 44.132 163.432 1.00 26.55 106 HIS E N 1
ATOM 8752 C CA . HIS E 1 106 ? 41.111 44.213 161.979 1.00 26.58 106 HIS E CA 1
ATOM 8753 C C . HIS E 1 106 ? 40.466 45.476 161.417 1.00 26.12 106 HIS E C 1
ATOM 8754 O O . HIS E 1 106 ? 39.478 45.394 160.690 1.00 25.31 106 HIS E O 1
ATOM 8761 N N . PRO E 1 107 ? 41.033 46.650 161.738 1.00 26.75 107 PRO E N 1
ATOM 8762 C CA . PRO E 1 107 ? 40.423 47.927 161.350 1.00 26.67 107 PRO E CA 1
ATOM 8763 C C . PRO E 1 107 ? 40.416 48.159 159.845 1.00 27.23 107 PRO E C 1
ATOM 8764 O O . PRO E 1 107 ? 39.629 48.969 159.352 1.00 26.39 107 PRO E O 1
ATOM 8768 N N . GLN E 1 108 ? 41.285 47.454 159.130 1.00 29.18 108 GLN E N 1
ATOM 8769 C CA . GLN E 1 108 ? 41.439 47.654 157.698 1.00 31.42 108 GLN E CA 1
ATOM 8770 C C . GLN E 1 108 ? 40.428 46.835 156.901 1.00 31.30 108 GLN E C 1
ATOM 8771 O O . GLN E 1 108 ? 40.402 46.895 155.674 1.00 32.55 108 GLN E O 1
ATOM 8777 N N . ARG E 1 109 ? 39.609 46.060 157.605 1.00 29.76 109 ARG E N 1
ATOM 8778 C CA . ARG E 1 109 ? 38.550 45.281 156.974 1.00 27.43 109 ARG E CA 1
ATOM 8779 C C . ARG E 1 109 ? 37.209 45.976 157.164 1.00 25.70 109 ARG E C 1
ATOM 8780 O O . ARG E 1 109 ? 36.160 45.407 156.875 1.00 24.90 109 ARG E O 1
ATOM 8788 N N . VAL E 1 110 ? 37.251 47.209 157.660 1.00 25.54 110 VAL E N 1
ATOM 8789 C CA . VAL E 1 110 ? 36.034 47.915 158.048 1.00 24.85 110 VAL E CA 1
ATOM 8790 C C . VAL E 1 110 ? 35.785 49.173 157.219 1.00 24.95 110 VAL E C 1
ATOM 8791 O O . VAL E 1 110 ? 36.636 50.059 157.148 1.00 24.87 110 VAL E O 1
ATOM 8795 N N . ILE E 1 111 ? 34.617 49.243 156.590 1.00 24.39 111 ILE E N 1
ATOM 8796 C CA . ILE E 1 111 ? 34.190 50.465 155.920 1.00 24.66 111 ILE E CA 1
ATOM 8797 C C . ILE E 1 111 ? 33.498 51.370 156.930 1.00 24.81 111 ILE E C 1
ATOM 8798 O O . ILE E 1 111 ? 33.834 52.546 157.068 1.00 25.78 111 ILE E O 1
ATOM 8803 N N . GLY E 1 112 ? 32.533 50.798 157.643 1.00 24.12 112 GLY E N 1
ATOM 8804 C CA . GLY E 1 112 ? 31.794 51.519 158.661 1.00 24.91 112 GLY E CA 1
ATOM 8805 C C . GLY E 1 112 ? 30.961 50.577 159.508 1.00 23.42 112 GLY E C 1
ATOM 8806 O O . GLY E 1 112 ? 30.855 49.389 159.207 1.00 22.51 112 GLY E O 1
ATOM 8807 N N . ASN E 1 113 ? 30.366 51.107 160.572 1.00 23.22 113 ASN E N 1
ATOM 8808 C CA . ASN E 1 113 ? 29.563 50.290 161.473 1.00 22.85 113 ASN E CA 1
ATOM 8809 C C . ASN E 1 113 ? 28.182 50.872 161.747 1.00 22.51 113 ASN E C 1
ATOM 8810 O O . ASN E 1 113 ? 28.034 52.073 161.970 1.00 22.21 113 ASN E O 1
ATOM 8815 N N . LEU E 1 114 ? 27.170 50.011 161.720 1.00 21.80 114 LEU E N 1
ATOM 8816 C CA . LEU E 1 114 ? 25.881 50.344 162.308 1.00 21.89 114 LEU E CA 1
ATOM 8817 C C . LEU E 1 114 ? 25.654 49.405 163.482 1.00 24.50 114 LEU E C 1
ATOM 8818 O O . LEU E 1 114 ? 25.329 48.231 163.304 1.00 21.55 114 LEU E O 1
ATOM 8823 N N . ILE E 1 115 ? 25.838 49.932 164.685 1.00 22.55 115 ILE E N 1
ATOM 8824 C CA . ILE E 1 115 ? 25.691 49.145 165.898 1.00 22.07 115 ILE E CA 1
ATOM 8825 C C . ILE E 1 115 ? 24.282 49.288 166.462 1.00 21.56 115 ILE E C 1
ATOM 8826 O O . ILE E 1 115 ? 23.873 50.373 166.870 1.00 21.35 115 ILE E O 1
ATOM 8831 N N . LEU E 1 116 ? 23.542 48.184 166.476 1.00 22.30 116 LEU E N 1
ATOM 8832 C CA . LEU E 1 116 ? 22.150 48.197 166.912 1.00 22.35 116 LEU E CA 1
ATOM 8833 C C . LEU E 1 116 ? 21.977 47.536 168.276 1.00 22.42 116 LEU E C 1
ATOM 8834 O O . LEU E 1 116 ? 22.213 46.337 168.425 1.00 24.34 116 LEU E O 1
ATOM 8839 N N . SER E 1 117 ? 21.573 48.333 169.262 1.00 21.23 117 SER E N 1
ATOM 8840 C CA . SER E 1 117 ? 21.239 47.837 170.596 1.00 22.32 117 SER E CA 1
ATOM 8841 C C . SER E 1 117 ? 22.355 47.006 171.222 1.00 21.87 117 SER E C 1
ATOM 8842 O O . SER E 1 117 ? 22.166 45.827 171.512 1.00 22.06 117 SER E O 1
ATOM 8845 N N . SER E 1 118 ? 23.514 47.620 171.430 1.00 22.31 118 SER E N 1
ATOM 8846 C CA . SER E 1 118 ? 24.646 46.903 171.998 1.00 22.14 118 SER E CA 1
ATOM 8847 C C . SER E 1 118 ? 25.277 47.677 173.149 1.00 22.84 118 SER E C 1
ATOM 8848 O O . SER E 1 118 ? 24.727 48.670 173.624 1.00 22.10 118 SER E O 1
ATOM 8851 N N . GLY E 1 119 ? 26.434 47.203 173.595 1.00 22.96 119 GLY E N 1
ATOM 8852 C CA . GLY E 1 119 ? 27.179 47.852 174.656 1.00 22.74 119 GLY E CA 1
ATOM 8853 C C . GLY E 1 119 ? 28.408 47.037 174.998 1.00 24.14 119 GLY E C 1
ATOM 8854 O O . GLY E 1 119 ? 28.758 46.107 174.275 1.00 24.56 119 GLY E O 1
ATOM 8855 N N . THR E 1 120 ? 29.064 47.379 176.100 1.00 25.41 120 THR E N 1
ATOM 8856 C CA . THR E 1 120 ? 30.231 46.631 176.547 1.00 25.72 120 THR E CA 1
ATOM 8857 C C . THR E 1 120 ? 30.235 46.538 178.072 1.00 26.98 120 THR E C 1
ATOM 8858 O O . THR E 1 120 ? 29.793 47.459 178.760 1.00 26.60 120 THR E O 1
ATOM 8862 N N . GLY E 1 121 ? 30.712 45.414 178.595 1.00 27.64 121 GLY E N 1
ATOM 8863 C CA . GLY E 1 121 ? 30.689 45.175 180.027 1.00 28.34 121 GLY E CA 1
ATOM 8864 C C . GLY E 1 121 ? 29.267 45.106 180.551 1.00 31.53 121 GLY E C 1
ATOM 8865 O O . GLY E 1 121 ? 28.963 45.637 181.620 1.00 33.25 121 GLY E O 1
ATOM 8866 N N . LEU E 1 122 ? 28.397 44.449 179.789 1.00 31.70 122 LEU E N 1
ATOM 8867 C CA . LEU E 1 122 ? 26.979 44.358 180.120 1.00 33.10 122 LEU E CA 1
ATOM 8868 C C . LEU E 1 122 ? 26.722 43.599 181.416 1.00 35.55 122 LEU E C 1
ATOM 8869 O O . LEU E 1 122 ? 25.821 43.951 182.179 1.00 37.54 122 LEU E O 1
ATOM 8874 N N . GLY E 1 123 ? 27.512 42.555 181.654 1.00 35.36 123 GLY E N 1
ATOM 8875 C CA . GLY E 1 123 ? 27.366 41.736 182.845 1.00 37.29 123 GLY E CA 1
ATOM 8876 C C . GLY E 1 123 ? 27.472 42.536 184.129 1.00 40.69 123 GLY E C 1
ATOM 8877 O O . GLY E 1 123 ? 26.868 42.187 185.143 1.00 42.57 123 GLY E O 1
ATOM 8878 N N . GLU E 1 124 ? 28.247 43.615 184.077 1.00 42.28 124 GLU E N 1
ATOM 8879 C CA . GLU E 1 124 ? 28.413 44.516 185.213 1.00 41.21 124 GLU E CA 1
ATOM 8880 C C . GLU E 1 124 ? 27.104 45.173 185.622 1.00 43.01 124 GLU E C 1
ATOM 8881 O O . GLU E 1 124 ? 26.859 45.402 186.806 1.00 46.79 124 GLU E O 1
ATOM 8887 N N . GLY E 1 125 ? 26.270 45.487 184.638 1.00 42.12 125 GLY E N 1
ATOM 8888 C CA . GLY E 1 125 ? 25.036 46.203 184.894 1.00 43.40 125 GLY E CA 1
ATOM 8889 C C . GLY E 1 125 ? 23.909 45.310 185.373 1.00 46.27 125 GLY E C 1
ATOM 8890 O O . GLY E 1 125 ? 22.881 45.796 185.844 1.00 47.28 125 GLY E O 1
ATOM 8891 N N . MET E 1 126 ? 24.099 44.002 185.249 1.00 46.67 126 MET E N 1
ATOM 8892 C CA . MET E 1 126 ? 23.078 43.043 185.651 1.00 49.33 126 MET E CA 1
ATOM 8893 C C . MET E 1 126 ? 23.234 42.656 187.120 1.00 53.06 126 MET E C 1
ATOM 8894 O O . MET E 1 126 ? 24.349 42.624 187.640 1.00 52.22 126 MET E O 1
ATOM 8899 N N . PRO E 1 127 ? 22.114 42.370 187.801 1.00 54.78 127 PRO E N 1
ATOM 8900 C CA . PRO E 1 127 ? 22.184 41.963 189.208 1.00 57.14 127 PRO E CA 1
ATOM 8901 C C . PRO E 1 127 ? 22.605 40.504 189.390 1.00 58.99 127 PRO E C 1
ATOM 8902 O O . PRO E 1 127 ? 22.267 39.665 188.555 1.00 59.30 127 PRO E O 1
ATOM 8906 N N . PRO E 1 128 ? 23.330 40.205 190.480 1.00 59.81 128 PRO E N 1
ATOM 8907 C CA . PRO E 1 128 ? 23.762 38.838 190.804 1.00 60.57 128 PRO E CA 1
ATOM 8908 C C . PRO E 1 128 ? 22.562 37.919 191.004 1.00 60.71 128 PRO E C 1
ATOM 8909 O O . PRO E 1 128 ? 22.640 36.711 190.797 1.00 60.75 128 PRO E O 1
ATOM 8913 N N . GLU E 1 129 ? 21.461 38.529 191.425 1.00 60.84 129 GLU E N 1
ATOM 8914 C CA . GLU E 1 129 ? 20.139 37.916 191.472 1.00 61.90 129 GLU E CA 1
ATOM 8915 C C . GLU E 1 129 ? 19.790 37.180 190.165 1.00 64.29 129 GLU E C 1
ATOM 8916 O O . GLU E 1 129 ? 19.299 36.036 190.180 1.00 60.59 129 GLU E O 1
ATOM 8922 N N . ALA E 1 130 ? 20.085 37.826 189.040 1.00 60.63 130 ALA E N 1
ATOM 8923 C CA . ALA E 1 130 ? 19.724 37.309 187.721 1.00 59.24 130 ALA E CA 1
ATOM 8924 C C . ALA E 1 130 ? 20.407 35.991 187.348 1.00 57.72 130 ALA E C 1
ATOM 8925 O O . ALA E 1 130 ? 19.819 35.176 186.648 1.00 56.45 130 ALA E O 1
ATOM 8927 N N . GLY E 1 131 ? 21.643 35.787 187.793 1.00 57.55 131 GLY E N 1
ATOM 8928 C CA . GLY E 1 131 ? 22.375 34.576 187.455 1.00 57.18 131 GLY E CA 1
ATOM 8929 C C . GLY E 1 131 ? 21.738 33.343 188.071 1.00 55.84 131 GLY E C 1
ATOM 8930 O O . GLY E 1 131 ? 21.410 32.362 187.381 1.00 55.32 131 GLY E O 1
ATOM 8931 N N . ALA E 1 132 ? 21.559 33.411 189.386 1.00 56.96 132 ALA E N 1
ATOM 8932 C CA . ALA E 1 132 ? 20.850 32.387 190.136 1.00 56.33 132 ALA E CA 1
ATOM 8933 C C . ALA E 1 132 ? 19.457 32.175 189.555 1.00 53.07 132 ALA E C 1
ATOM 8934 O O . ALA E 1 132 ? 18.984 31.040 189.467 1.00 50.86 132 ALA E O 1
ATOM 8936 N N . ALA E 1 133 ? 18.806 33.267 189.156 1.00 53.78 133 ALA E N 1
ATOM 8937 C CA . ALA E 1 133 ? 17.511 33.165 188.481 1.00 52.58 133 ALA E CA 1
ATOM 8938 C C . ALA E 1 133 ? 17.606 32.353 187.187 1.00 49.31 133 ALA E C 1
ATOM 8939 O O . ALA E 1 133 ? 16.709 31.574 186.860 1.00 45.44 133 ALA E O 1
ATOM 8941 N N . PHE E 1 134 ? 18.700 32.543 186.459 1.00 50.32 134 PHE E N 1
ATOM 8942 C CA . PHE E 1 134 ? 18.888 31.911 185.160 1.00 48.93 134 PHE E CA 1
ATOM 8943 C C . PHE E 1 134 ? 19.209 30.433 185.310 1.00 46.15 134 PHE E C 1
ATOM 8944 O O . PHE E 1 134 ? 18.965 29.641 184.399 1.00 42.93 134 PHE E O 1
ATOM 8946 N N . GLN E 1 135 ? 19.760 30.062 186.461 1.00 48.69 135 GLN E N 1
ATOM 8947 C CA . GLN E 1 135 ? 20.045 28.654 186.724 1.00 47.17 135 GLN E CA 1
ATOM 8948 C C . GLN E 1 135 ? 18.868 27.926 187.373 1.00 46.40 135 GLN E C 1
ATOM 8949 O O . GLN E 1 135 ? 18.724 26.714 187.220 1.00 45.60 135 GLN E O 1
ATOM 8955 N N . ASN E 1 136 ? 18.028 28.662 188.094 1.00 46.34 136 ASN E N 1
ATOM 8956 C CA . ASN E 1 136 ? 16.896 28.055 188.787 1.00 45.65 136 ASN E CA 1
ATOM 8957 C C . ASN E 1 136 ? 15.701 27.827 187.865 1.00 44.15 136 ASN E C 1
ATOM 8958 O O . ASN E 1 136 ? 15.111 26.745 187.851 1.00 43.47 136 ASN E O 1
ATOM 8963 N N . ASP E 1 137 ? 15.341 28.859 187.110 1.00 42.41 137 ASP E N 1
ATOM 8964 C CA . ASP E 1 137 ? 14.320 28.737 186.079 1.00 38.79 137 ASP E CA 1
ATOM 8965 C C . ASP E 1 137 ? 14.822 29.404 184.800 1.00 36.33 137 ASP E C 1
ATOM 8966 O O . ASP E 1 137 ? 14.590 30.590 184.574 1.00 34.84 137 ASP E O 1
ATOM 8971 N N . TYR E 1 138 ? 15.511 28.621 183.975 1.00 35.88 138 TYR E N 1
ATOM 8972 C CA . TYR E 1 138 ? 16.151 29.103 182.750 1.00 33.72 138 TYR E CA 1
ATOM 8973 C C . TYR E 1 138 ? 15.162 29.755 181.781 1.00 30.46 138 TYR E C 1
ATOM 8974 O O . TYR E 1 138 ? 15.311 30.928 181.411 1.00 29.61 138 TYR E O 1
ATOM 8983 N N . ILE E 1 139 ? 14.155 28.982 181.385 1.00 30.06 139 ILE E N 1
ATOM 8984 C CA . ILE E 1 139 ? 13.103 29.447 180.486 1.00 29.06 139 ILE E CA 1
ATOM 8985 C C . ILE E 1 139 ? 12.424 30.714 181.002 1.00 29.05 139 ILE E C 1
ATOM 8986 O O . ILE E 1 139 ? 12.219 31.669 180.254 1.00 28.01 139 ILE E O 1
ATOM 8991 N N . GLY E 1 140 ? 12.084 30.716 182.287 1.00 29.88 140 GLY E N 1
ATOM 8992 C CA . GLY E 1 140 ? 11.394 31.837 182.899 1.00 29.69 140 GLY E CA 1
ATOM 8993 C C . GLY E 1 140 ? 12.232 33.100 182.963 1.00 28.64 140 GLY E C 1
ATOM 8994 O O . GLY E 1 140 ? 11.758 34.183 182.624 1.00 28.16 140 GLY E O 1
ATOM 8995 N N . ALA E 1 141 ? 13.480 32.957 183.400 1.00 29.31 141 ALA E N 1
ATOM 8996 C CA . ALA E 1 141 ? 14.400 34.084 183.491 1.00 28.86 141 ALA E CA 1
ATOM 8997 C C . ALA E 1 141 ? 14.669 34.698 182.120 1.00 28.04 141 ALA E C 1
ATOM 8998 O O . ALA E 1 141 ? 14.592 35.921 181.955 1.00 26.83 141 ALA E O 1
ATOM 9000 N N . PHE E 1 142 ? 14.983 33.857 181.137 1.00 28.16 142 PHE E N 1
ATOM 9001 C CA . PHE E 1 142 ? 15.265 34.365 179.796 1.00 27.38 142 PHE E CA 1
ATOM 9002 C C . PHE E 1 142 ? 14.017 35.000 179.186 1.00 26.75 142 PHE E C 1
ATOM 9003 O O . PHE E 1 142 ? 14.096 36.044 178.539 1.00 26.75 142 PHE E O 1
ATOM 9011 N N . GLY E 1 143 ? 12.867 34.364 179.393 1.00 26.55 143 GLY E N 1
ATOM 9012 C CA . GLY E 1 143 ? 11.607 34.892 178.899 1.00 26.86 143 GLY E CA 1
ATOM 9013 C C . GLY E 1 143 ? 11.329 36.274 179.458 1.00 27.67 143 GLY E C 1
ATOM 9014 O O . GLY E 1 143 ? 11.008 37.210 178.720 1.00 28.42 143 GLY E O 1
ATOM 9015 N N . GLY E 1 144 ? 11.470 36.397 180.774 1.00 26.93 144 GLY E N 1
ATOM 9016 C CA . GLY E 1 144 ? 11.315 37.671 181.449 1.00 26.81 144 GLY E CA 1
ATOM 9017 C C . GLY E 1 144 ? 12.283 38.718 180.932 1.00 27.34 144 GLY E C 1
ATOM 9018 O O . GLY E 1 144 ? 11.928 39.890 180.811 1.00 27.62 144 GLY E O 1
ATOM 9019 N N . LEU E 1 145 ? 13.508 38.297 180.627 1.00 26.55 145 LEU E N 1
ATOM 9020 C CA . LEU E 1 145 ? 14.496 39.198 180.039 1.00 26.45 145 LEU E CA 1
ATOM 9021 C C . LEU E 1 145 ? 14.040 39.703 178.672 1.00 27.12 145 LEU E C 1
ATOM 9022 O O . LEU E 1 145 ? 14.203 40.879 178.345 1.00 26.70 145 LEU E O 1
ATOM 9027 N N . LEU E 1 146 ? 13.470 38.801 177.878 1.00 27.40 146 LEU E N 1
ATOM 9028 C CA . LEU E 1 146 ? 13.004 39.134 176.536 1.00 27.27 146 LEU E CA 1
ATOM 9029 C C . LEU E 1 146 ? 11.748 39.999 176.557 1.00 27.23 146 LEU E C 1
ATOM 9030 O O . LEU E 1 146 ? 11.449 40.694 175.585 1.00 26.34 146 LEU E O 1
ATOM 9035 N N . GLU E 1 147 ? 11.013 39.953 177.666 1.00 28.79 147 GLU E N 1
ATOM 9036 C CA . GLU E 1 147 ? 9.860 40.834 177.851 1.00 29.47 147 GLU E CA 1
ATOM 9037 C C . GLU E 1 147 ? 10.286 42.303 177.924 1.00 28.72 147 GLU E C 1
ATOM 9038 O O . GLU E 1 147 ? 9.463 43.205 177.774 1.00 27.99 147 GLU E O 1
ATOM 9044 N N . GLY E 1 148 ? 11.572 42.536 178.161 1.00 27.52 148 GLY E N 1
ATOM 9045 C CA . GLY E 1 148 ? 12.106 43.885 178.211 1.00 26.92 148 GLY E CA 1
ATOM 9046 C C . GLY E 1 148 ? 12.867 44.248 176.950 1.00 27.79 148 GLY E C 1
ATOM 9047 O O . GLY E 1 148 ? 13.474 45.315 176.865 1.00 29.27 148 GLY E O 1
ATOM 9048 N N . ALA E 1 149 ? 12.826 43.355 175.965 1.00 28.08 149 ALA E N 1
ATOM 9049 C CA . ALA E 1 149 ? 13.547 43.547 174.712 1.00 24.64 149 ALA E CA 1
ATOM 9050 C C . ALA E 1 149 ? 12.622 44.042 173.608 1.00 24.45 149 ALA E C 1
ATOM 9051 O O . ALA E 1 149 ? 13.076 44.466 172.545 1.00 23.20 149 ALA E O 1
ATOM 9053 N N . VAL E 1 150 ? 11.321 43.977 173.862 1.00 25.26 150 VAL E N 1
ATOM 9054 C CA . VAL E 1 150 ? 10.328 44.365 172.870 1.00 24.38 150 VAL E CA 1
ATOM 9055 C C . VAL E 1 150 ? 9.486 45.520 173.397 1.00 25.20 150 VAL E C 1
ATOM 9056 O O . VAL E 1 150 ? 9.120 45.544 174.572 1.00 25.18 150 VAL E O 1
ATOM 9060 N N . SER E 1 151 ? 9.186 46.481 172.530 1.00 25.17 151 SER E N 1
ATOM 9061 C CA . SER E 1 151 ? 8.432 47.660 172.938 1.00 26.26 151 SER E CA 1
ATOM 9062 C C . SER E 1 151 ? 6.961 47.333 173.161 1.00 26.27 151 SER E C 1
ATOM 9063 O O . SER E 1 151 ? 6.474 46.287 172.732 1.00 26.14 151 SER E O 1
ATOM 9066 N N . ALA E 1 152 ? 6.261 48.239 173.836 1.00 26.66 152 ALA E N 1
ATOM 9067 C CA . ALA E 1 152 ? 4.847 48.059 174.129 1.00 28.22 152 ALA E CA 1
ATOM 9068 C C . ALA E 1 152 ? 4.031 47.995 172.846 1.00 28.14 152 ALA E C 1
ATOM 9069 O O . ALA E 1 152 ? 3.160 47.135 172.695 1.00 28.39 152 ALA E O 1
ATOM 9071 N N . ARG E 1 153 ? 4.329 48.903 171.919 1.00 29.22 153 ARG E N 1
ATOM 9072 C CA . ARG E 1 153 ? 3.611 48.962 170.652 1.00 29.96 153 ARG E CA 1
ATOM 9073 C C . ARG E 1 153 ? 3.904 47.740 169.795 1.00 28.56 153 ARG E C 1
ATOM 9074 O O . ARG E 1 153 ? 3.041 47.275 169.061 1.00 28.81 153 ARG E O 1
ATOM 9082 N N . SER E 1 154 ? 5.125 47.223 169.880 1.00 26.85 154 SER E N 1
ATOM 9083 C CA . SER E 1 154 ? 5.455 45.999 169.164 1.00 26.64 154 SER E CA 1
ATOM 9084 C C . SER E 1 154 ? 4.697 44.817 169.763 1.00 25.17 154 SER E C 1
ATOM 9085 O O . SER E 1 154 ? 4.275 43.920 169.043 1.00 24.25 154 SER E O 1
ATOM 9088 N N . LYS E 1 155 ? 4.513 44.824 171.079 1.00 25.73 155 LYS E N 1
ATOM 9089 C CA . LYS E 1 155 ? 3.751 43.766 171.737 1.00 25.69 155 LYS E CA 1
ATOM 9090 C C . LYS E 1 155 ? 2.267 43.858 171.385 1.00 26.46 155 LYS E C 1
ATOM 9091 O O . LYS E 1 155 ? 1.572 42.843 171.325 1.00 24.83 155 LYS E O 1
ATOM 9097 N N . ARG E 1 156 ? 1.785 45.074 171.147 1.00 27.84 156 ARG E N 1
ATOM 9098 C CA . ARG E 1 156 ? 0.396 45.267 170.742 1.00 28.37 156 ARG E CA 1
ATOM 9099 C C . ARG E 1 156 ? 0.167 44.856 169.288 1.00 28.19 156 ARG E C 1
ATOM 9100 O O . ARG E 1 156 ? -0.749 44.094 168.987 1.00 28.01 156 ARG E O 1
ATOM 9108 N N . GLU E 1 157 ? 1.014 45.363 168.397 1.00 27.70 157 GLU E N 1
ATOM 9109 C CA . GLU E 1 157 ? 0.828 45.200 166.958 1.00 28.18 157 GLU E CA 1
ATOM 9110 C C . GLU E 1 157 ? 1.468 43.928 166.403 1.00 25.37 157 GLU E C 1
ATOM 9111 O O . GLU E 1 157 ? 0.942 43.325 165.469 1.00 24.37 157 GLU E O 1
ATOM 9117 N N . ARG E 1 158 ? 2.609 43.531 166.961 1.00 25.00 158 ARG E N 1
ATOM 9118 C CA . ARG E 1 158 ? 3.347 42.381 166.441 1.00 23.53 158 ARG E CA 1
ATOM 9119 C C . ARG E 1 158 ? 3.827 41.431 167.542 1.00 22.03 158 ARG E C 1
ATOM 9120 O O . ARG E 1 158 ? 5.016 41.399 167.856 1.00 21.60 158 ARG E O 1
ATOM 9128 N N . PRO E 1 159 ? 2.904 40.649 168.128 1.00 21.39 159 PRO E N 1
ATOM 9129 C CA . PRO E 1 159 ? 3.248 39.698 169.196 1.00 21.65 159 PRO E CA 1
ATOM 9130 C C . PRO E 1 159 ? 4.163 38.564 168.719 1.00 20.99 159 PRO E C 1
ATOM 9131 O O . PRO E 1 159 ? 4.875 37.928 169.518 1.00 20.53 159 PRO E O 1
ATOM 9135 N N . GLU E 1 160 ? 4.144 38.325 167.410 1.00 20.90 160 GLU E N 1
ATOM 9136 C CA . GLU E 1 160 ? 4.942 37.269 166.800 1.00 20.25 160 GLU E CA 1
ATOM 9137 C C . GLU E 1 160 ? 6.437 37.481 167.020 1.00 20.12 160 GLU E C 1
ATOM 9138 O O . GLU E 1 160 ? 7.212 36.527 167.013 1.00 21.19 160 GLU E O 1
ATOM 9144 N N . ILE E 1 161 ? 6.836 38.734 167.215 1.00 20.36 161 ILE E N 1
ATOM 9145 C CA . ILE E 1 161 ? 8.233 39.065 167.470 1.00 20.64 161 ILE E CA 1
ATOM 9146 C C . ILE E 1 161 ? 8.711 38.461 168.791 1.00 20.63 161 ILE E C 1
ATOM 9147 O O . ILE E 1 161 ? 9.683 37.706 168.823 1.00 20.36 161 ILE E O 1
ATOM 9152 N N . LEU E 1 162 ? 8.022 38.791 169.878 1.00 21.15 162 LEU E N 1
ATOM 9153 C CA . LEU E 1 162 ? 8.361 38.232 171.181 1.00 21.32 162 LEU E CA 1
ATOM 9154 C C . LEU E 1 162 ? 8.195 36.716 171.172 1.00 21.11 162 LEU E C 1
ATOM 9155 O O . LEU E 1 162 ? 9.002 35.991 171.767 1.00 21.34 162 LEU E O 1
ATOM 9160 N N . ALA E 1 163 ? 7.153 36.245 170.488 1.00 20.85 163 ALA E N 1
ATOM 9161 C CA . ALA E 1 163 ? 6.931 34.807 170.346 1.00 20.00 163 ALA E CA 1
ATOM 9162 C C . ALA E 1 163 ? 8.156 34.090 169.761 1.00 20.92 163 ALA E C 1
ATOM 9163 O O . ALA E 1 163 ? 8.666 33.127 170.347 1.00 21.40 163 ALA E O 1
ATOM 9165 N N . VAL E 1 164 ? 8.630 34.568 168.613 1.00 20.32 164 VAL E N 1
ATOM 9166 C CA . VAL E 1 164 ? 9.747 33.923 167.930 1.00 20.93 164 VAL E CA 1
ATOM 9167 C C . VAL E 1 164 ? 11.053 34.122 168.704 1.00 21.11 164 VAL E C 1
ATOM 9168 O O . VAL E 1 164 ? 11.928 33.253 168.684 1.00 21.51 164 VAL E O 1
ATOM 9172 N N . MET E 1 165 ? 11.176 35.245 169.407 1.00 20.95 165 MET E N 1
ATOM 9173 C CA . MET E 1 165 ? 12.368 35.491 170.214 1.00 21.47 165 MET E CA 1
ATOM 9174 C C . MET E 1 165 ? 12.458 34.515 171.392 1.00 22.26 165 MET E C 1
ATOM 9175 O O . MET E 1 165 ? 13.542 34.041 171.724 1.00 22.34 165 MET E O 1
ATOM 9180 N N . LYS E 1 166 ? 11.322 34.212 172.017 1.00 22.48 166 LYS E N 1
ATOM 9181 C CA . LYS E 1 166 ? 11.301 33.215 173.089 1.00 23.08 166 LYS E CA 1
ATOM 9182 C C . LYS E 1 166 ? 11.541 31.811 172.527 1.00 22.82 166 LYS E C 1
ATOM 9183 O O . LYS E 1 166 ? 12.261 30.988 173.119 1.00 23.20 166 LYS E O 1
ATOM 9189 N N . ALA E 1 167 ? 10.938 31.554 171.371 1.00 24.50 167 ALA E N 1
ATOM 9190 C CA . ALA E 1 167 ? 11.139 30.298 170.664 1.00 22.23 167 ALA E CA 1
ATOM 9191 C C . ALA E 1 167 ? 12.615 30.038 170.362 1.00 21.60 167 ALA E C 1
ATOM 9192 O O . ALA E 1 167 ? 13.072 28.898 170.424 1.00 22.17 167 ALA E O 1
ATOM 9194 N N . HIS E 1 168 ? 13.355 31.097 170.043 1.00 21.46 168 HIS E N 1
ATOM 9195 C CA . HIS E 1 168 ? 14.764 30.962 169.675 1.00 21.84 168 HIS E CA 1
ATOM 9196 C C . HIS E 1 168 ? 15.614 30.309 170.766 1.00 21.91 168 HIS E C 1
ATOM 9197 O O . HIS E 1 168 ? 16.450 29.454 170.473 1.00 21.41 168 HIS E O 1
ATOM 9204 N N . PHE E 1 169 ? 15.406 30.705 172.019 1.00 23.01 169 PHE E N 1
ATOM 9205 C CA . PHE E 1 169 ? 16.169 30.120 173.116 1.00 23.80 169 PHE E CA 1
ATOM 9206 C C . PHE E 1 169 ? 15.473 28.871 173.647 1.00 23.14 169 PHE E C 1
ATOM 9207 O O . PHE E 1 169 ? 16.093 28.056 174.331 1.00 22.84 169 PHE E O 1
ATOM 9215 N N . SER E 1 170 ? 14.188 28.716 173.334 1.00 23.28 170 SER E N 1
ATOM 9216 C CA . SER E 1 170 ? 13.460 27.532 173.790 1.00 23.33 170 SER E CA 1
ATOM 9217 C C . SER E 1 170 ? 13.709 26.297 172.918 1.00 22.33 170 SER E C 1
ATOM 9218 O O . SER E 1 170 ? 13.276 25.197 173.263 1.00 22.15 170 SER E O 1
ATOM 9221 N N . VAL E 1 171 ? 14.399 26.473 171.795 1.00 22.73 171 VAL E N 1
ATOM 9222 C CA . VAL E 1 171 ? 14.697 25.351 170.904 1.00 22.24 171 VAL E CA 1
ATOM 9223 C C . VAL E 1 171 ? 16.185 24.997 170.921 1.00 22.20 171 VAL E C 1
ATOM 9224 O O . VAL E 1 171 ? 17.014 25.757 170.418 1.00 21.84 171 VAL E O 1
ATOM 9228 N N . PRO E 1 172 ? 16.525 23.835 171.504 1.00 22.10 172 PRO E N 1
ATOM 9229 C CA . PRO E 1 172 ? 17.914 23.377 171.625 1.00 22.02 172 PRO E CA 1
ATOM 9230 C C . PRO E 1 172 ? 18.595 23.193 170.271 1.00 21.85 172 PRO E C 1
ATOM 9231 O O . PRO E 1 172 ? 19.817 23.303 170.177 1.00 22.70 172 PRO E O 1
ATOM 9235 N N . SER E 1 173 ? 17.804 22.914 169.239 1.00 22.13 173 SER E N 1
ATOM 9236 C CA . SER E 1 173 ? 18.322 22.767 167.885 1.00 21.69 173 SER E CA 1
ATOM 9237 C C . SER E 1 173 ? 18.933 24.078 167.404 1.00 20.77 173 SER E C 1
ATOM 9238 O O . SER E 1 173 ? 19.872 24.087 166.608 1.00 20.13 173 SER E O 1
ATOM 9241 N N . ASN E 1 174 ? 18.389 25.185 167.900 1.00 21.30 174 ASN E N 1
ATOM 9242 C CA . ASN E 1 174 ? 18.883 26.512 167.557 1.00 20.96 174 ASN E CA 1
ATOM 9243 C C . ASN E 1 174 ? 19.876 27.034 168.585 1.00 20.69 174 ASN E C 1
ATOM 9244 O O . ASN E 1 174 ? 20.915 27.592 168.233 1.00 20.27 174 ASN E O 1
ATOM 9249 N N . PHE E 1 175 ? 19.553 26.846 169.859 1.00 21.37 175 PHE E N 1
ATOM 9250 C CA . PHE E 1 175 ? 20.364 27.398 170.935 1.00 21.57 175 PHE E CA 1
ATOM 9251 C C . PHE E 1 175 ? 20.319 26.510 172.171 1.00 21.86 175 PHE E C 1
ATOM 9252 O O . PHE E 1 175 ? 19.426 26.645 173.005 1.00 22.67 175 PHE E O 1
ATOM 9260 N N . PRO E 1 176 ? 21.283 25.586 172.289 1.00 22.55 176 PRO E N 1
ATOM 9261 C CA . PRO E 1 176 ? 21.346 24.728 173.473 1.00 23.07 176 PRO E CA 1
ATOM 9262 C C . PRO E 1 176 ? 21.855 25.504 174.676 1.00 24.07 176 PRO E C 1
ATOM 9263 O O . PRO E 1 176 ? 22.585 26.482 174.510 1.00 23.64 176 PRO E O 1
ATOM 9267 N N . LYS E 1 177 ? 21.481 25.068 175.872 1.00 23.77 177 LYS E N 1
ATOM 9268 C CA . LYS E 1 177 ? 21.819 25.802 177.081 1.00 24.75 177 LYS E CA 1
ATOM 9269 C C . LYS E 1 177 ? 23.317 25.753 177.391 1.00 25.32 177 LYS E C 1
ATOM 9270 O O . LYS E 1 177 ? 23.831 26.620 178.093 1.00 25.52 177 LYS E O 1
ATOM 9276 N N . HIS E 1 178 ? 24.022 24.755 176.866 1.00 24.78 178 HIS E N 1
ATOM 9277 C CA . HIS E 1 178 ? 25.449 24.633 177.159 1.00 25.78 178 HIS E CA 1
ATOM 9278 C C . HIS E 1 178 ? 26.240 25.731 176.451 1.00 25.32 178 HIS E C 1
ATOM 9279 O O . HIS E 1 178 ? 27.318 26.124 176.902 1.00 27.93 178 HIS E O 1
ATOM 9286 N N . VAL E 1 179 ? 25.691 26.233 175.351 1.00 24.37 179 VAL E N 1
ATOM 9287 C CA . VAL E 1 179 ? 26.266 27.386 174.671 1.00 24.58 179 VAL E CA 1
ATOM 9288 C C . VAL E 1 179 ? 26.077 28.634 175.528 1.00 25.04 179 VAL E C 1
ATOM 9289 O O . VAL E 1 179 ? 26.995 29.441 175.677 1.00 25.51 179 VAL E O 1
ATOM 9293 N N . PHE E 1 180 ? 24.883 28.777 176.098 1.00 24.87 180 PHE E N 1
ATOM 9294 C CA . PHE E 1 180 ? 24.589 29.878 177.011 1.00 25.73 180 PHE E CA 1
ATOM 9295 C C . PHE E 1 180 ? 25.539 29.862 178.203 1.00 26.76 180 PHE E C 1
ATOM 9296 O O . PHE E 1 180 ? 26.100 30.892 178.572 1.00 26.94 180 PHE E O 1
ATOM 9304 N N . ASP E 1 181 ? 25.713 28.686 178.800 1.00 26.85 181 ASP E N 1
ATOM 9305 C CA . ASP E 1 181 ? 26.582 28.525 179.961 1.00 26.91 181 ASP E CA 1
ATOM 9306 C C . ASP E 1 181 ? 28.038 28.811 179.610 1.00 26.70 181 ASP E C 1
ATOM 9307 O O . ASP E 1 181 ? 28.751 29.469 180.371 1.00 27.27 181 ASP E O 1
ATOM 9312 N N . ALA E 1 182 ? 28.473 28.312 178.457 1.00 26.12 182 ALA E N 1
ATOM 9313 C CA . ALA E 1 182 ? 29.843 28.529 178.002 1.00 26.08 182 ALA E CA 1
ATOM 9314 C C . ALA E 1 182 ? 30.123 30.009 177.760 1.00 26.38 182 ALA E C 1
ATOM 9315 O O . ALA E 1 182 ? 31.166 30.524 178.161 1.00 26.19 182 ALA E O 1
ATOM 9317 N N . ALA E 1 183 ? 29.186 30.690 177.108 1.00 26.55 183 ALA E N 1
ATOM 9318 C CA . ALA E 1 183 ? 29.346 32.108 176.804 1.00 26.92 183 ALA E CA 1
ATOM 9319 C C . ALA E 1 183 ? 29.294 32.950 178.074 1.00 27.37 183 ALA E C 1
ATOM 9320 O O . ALA E 1 183 ? 30.023 33.933 178.210 1.00 26.61 183 ALA E O 1
ATOM 9322 N N . THR E 1 184 ? 28.428 32.554 179.000 1.00 27.86 184 THR E N 1
ATOM 9323 C CA . THR E 1 184 ? 28.294 33.235 180.282 1.00 28.45 184 THR E CA 1
ATOM 9324 C C . THR E 1 184 ? 29.563 33.083 181.116 1.00 27.35 184 THR E C 1
ATOM 9325 O O . THR E 1 184 ? 29.968 34.005 181.824 1.00 27.15 184 THR E O 1
ATOM 9329 N N . ALA E 1 185 ? 30.197 31.919 181.014 1.00 27.32 185 ALA E N 1
ATOM 9330 C CA . ALA E 1 185 ? 31.371 31.616 181.827 1.00 26.64 185 ALA E CA 1
ATOM 9331 C C . ALA E 1 185 ? 32.660 32.207 181.257 1.00 26.23 185 ALA E C 1
ATOM 9332 O O . ALA E 1 185 ? 33.658 32.329 181.968 1.00 25.99 185 ALA E O 1
ATOM 9334 N N . ASP E 1 186 ? 32.641 32.570 179.979 1.00 26.01 186 ASP E N 1
ATOM 9335 C CA . ASP E 1 186 ? 33.845 33.055 179.312 1.00 26.24 186 ASP E CA 1
ATOM 9336 C C . ASP E 1 186 ? 34.241 34.446 179.805 1.00 25.66 186 ASP E C 1
ATOM 9337 O O . ASP E 1 186 ? 33.411 35.353 179.854 1.00 25.16 186 ASP E O 1
ATOM 9342 N N . PRO E 1 187 ? 35.522 34.612 180.172 1.00 25.51 187 PRO E N 1
ATOM 9343 C CA . PRO E 1 187 ? 36.077 35.875 180.674 1.00 25.45 187 PRO E CA 1
ATOM 9344 C C . PRO E 1 187 ? 36.039 36.994 179.635 1.00 26.45 187 PRO E C 1
ATOM 9345 O O . PRO E 1 187 ? 36.183 38.163 179.989 1.00 29.27 187 PRO E O 1
ATOM 9349 N N . ASN E 1 188 ? 35.857 36.635 178.369 1.00 25.98 188 ASN E N 1
ATOM 9350 C CA . ASN E 1 188 ? 35.700 37.619 177.307 1.00 26.02 188 ASN E CA 1
ATOM 9351 C C . ASN E 1 188 ? 34.449 37.328 176.486 1.00 25.81 188 ASN E C 1
ATOM 9352 O O . ASN E 1 188 ? 34.376 37.659 175.303 1.00 25.69 188 ASN E O 1
ATOM 9357 N N . GLY E 1 189 ? 33.467 36.707 177.133 1.00 26.21 189 GLY E N 1
ATOM 9358 C CA . GLY E 1 189 ? 32.217 36.343 176.492 1.00 25.86 189 GLY E CA 1
ATOM 9359 C C . GLY E 1 189 ? 31.232 37.494 176.440 1.00 26.36 189 GLY E C 1
ATOM 9360 O O . GLY E 1 189 ? 31.583 38.624 176.761 1.00 27.21 189 GLY E O 1
ATOM 9361 N N . VAL E 1 190 ? 29.992 37.199 176.058 1.00 26.24 190 VAL E N 1
ATOM 9362 C CA . VAL E 1 190 ? 28.993 38.230 175.777 1.00 26.64 190 VAL E CA 1
ATOM 9363 C C . VAL E 1 190 ? 28.745 39.186 176.951 1.00 28.44 190 VAL E C 1
ATOM 9364 O O . VAL E 1 190 ? 28.539 40.385 176.748 1.00 28.20 190 VAL E O 1
ATOM 9368 N N . PHE E 1 191 ? 28.787 38.663 178.172 1.00 31.87 191 PHE E N 1
ATOM 9369 C CA . PHE E 1 191 ? 28.508 39.466 179.359 1.00 30.25 191 PHE E CA 1
ATOM 9370 C C . PHE E 1 191 ? 29.776 40.071 179.957 1.00 29.24 191 PHE E C 1
ATOM 9371 O O . PHE E 1 191 ? 29.744 41.163 180.527 1.00 30.77 191 PHE E O 1
ATOM 9379 N N . ALA E 1 192 ? 30.892 39.361 179.819 1.00 28.19 192 ALA E N 1
ATOM 9380 C CA . ALA E 1 192 ? 32.141 39.757 180.463 1.00 28.35 192 ALA E CA 1
ATOM 9381 C C . ALA E 1 192 ? 33.011 40.648 179.581 1.00 28.95 192 ALA E C 1
ATOM 9382 O O . ALA E 1 192 ? 33.896 41.343 180.081 1.00 33.79 192 ALA E O 1
ATOM 9384 N N . TRP E 1 193 ? 32.762 40.617 178.275 1.00 27.94 193 TRP E N 1
ATOM 9385 C CA . TRP E 1 193 ? 33.542 41.396 177.316 1.00 26.76 193 TRP E CA 1
ATOM 9386 C C . TRP E 1 193 ? 33.498 42.885 177.634 1.00 26.35 193 TRP E C 1
ATOM 9387 O O . TRP E 1 193 ? 32.425 43.480 177.715 1.00 26.58 193 TRP E O 1
ATOM 9398 N N . ASN E 1 194 ? 34.673 43.478 177.819 1.00 26.59 194 ASN E N 1
ATOM 9399 C CA . ASN E 1 194 ? 34.769 44.887 178.176 1.00 26.71 194 ASN E CA 1
ATOM 9400 C C . ASN E 1 194 ? 35.938 45.568 177.471 1.00 26.15 194 ASN E C 1
ATOM 9401 O O . ASN E 1 194 ? 37.098 45.239 177.718 1.00 25.87 194 ASN E O 1
ATOM 9406 N N . ILE E 1 195 ? 35.627 46.519 176.597 1.00 25.60 195 ILE E N 1
ATOM 9407 C CA . ILE E 1 195 ? 36.658 47.262 175.880 1.00 26.67 195 ILE E CA 1
ATOM 9408 C C . ILE E 1 195 ? 36.525 48.766 176.096 1.00 25.98 195 ILE E C 1
ATOM 9409 O O . ILE E 1 195 ? 36.870 49.556 175.218 1.00 26.20 195 ILE E O 1
ATOM 9414 N N . LYS E 1 196 ? 36.030 49.156 177.269 1.00 26.73 196 LYS E N 1
ATOM 9415 C CA . LYS E 1 196 ? 35.834 50.568 177.594 1.00 27.03 196 LYS E CA 1
ATOM 9416 C C . LYS E 1 196 ? 37.129 51.364 177.495 1.00 27.17 196 LYS E C 1
ATOM 9417 O O . LYS E 1 196 ? 37.120 52.537 177.126 1.00 26.58 196 LYS E O 1
ATOM 9423 N N . ASP E 1 197 ? 38.240 50.715 177.817 1.00 27.78 197 ASP E N 1
ATOM 9424 C CA . ASP E 1 197 ? 39.545 51.358 177.771 1.00 27.83 197 ASP E CA 1
ATOM 9425 C C . ASP E 1 197 ? 40.043 51.576 176.345 1.00 27.35 197 ASP E C 1
ATOM 9426 O O . ASP E 1 197 ? 41.016 52.295 176.130 1.00 26.57 197 ASP E O 1
ATOM 9431 N N . ARG E 1 198 ? 39.379 50.956 175.374 1.00 29.11 198 ARG E N 1
ATOM 9432 C CA . ARG E 1 198 ? 39.879 50.942 174.003 1.00 27.75 198 ARG E CA 1
ATOM 9433 C C . ARG E 1 198 ? 38.881 51.518 173.003 1.00 27.13 198 ARG E C 1
ATOM 9434 O O . ARG E 1 198 ? 39.114 51.482 171.794 1.00 26.87 198 ARG E O 1
ATOM 9442 N N . LEU E 1 199 ? 37.778 52.058 173.511 1.00 26.68 199 LEU E N 1
ATOM 9443 C CA . LEU E 1 199 ? 36.676 52.518 172.670 1.00 25.52 199 LEU E CA 1
ATOM 9444 C C . LEU E 1 199 ? 37.098 53.602 171.676 1.00 26.11 199 LEU E C 1
ATOM 9445 O O . LEU E 1 199 ? 36.546 53.700 170.581 1.00 26.01 199 LEU E O 1
ATOM 9450 N N . SER E 1 200 ? 38.088 54.403 172.055 1.00 26.57 200 SER E N 1
ATOM 9451 C CA . SER E 1 200 ? 38.548 55.501 171.212 1.00 26.58 200 SER E CA 1
ATOM 9452 C C . SER E 1 200 ? 39.439 55.026 170.069 1.00 28.47 200 SER E C 1
ATOM 9453 O O . SER E 1 200 ? 39.828 55.817 169.209 1.00 30.08 200 SER E O 1
ATOM 9456 N N . SER E 1 201 ? 39.759 53.736 170.058 1.00 28.65 201 SER E N 1
ATOM 9457 C CA . SER E 1 201 ? 40.636 53.186 169.032 1.00 28.83 201 SER E CA 1
ATOM 9458 C C . SER E 1 201 ? 39.846 52.797 167.785 1.00 29.21 201 SER E C 1
ATOM 9459 O O . SER E 1 201 ? 40.417 52.585 166.716 1.00 29.92 201 SER E O 1
ATOM 9462 N N . ILE E 1 202 ? 38.528 52.705 167.931 1.00 28.49 202 ILE E N 1
ATOM 9463 C CA . ILE E 1 202 ? 37.648 52.465 166.796 1.00 27.94 202 ILE E CA 1
ATOM 9464 C C . ILE E 1 202 ? 37.573 53.731 165.949 1.00 29.39 202 ILE E C 1
ATOM 9465 O O . ILE E 1 202 ? 37.077 54.762 166.400 1.00 28.65 202 ILE E O 1
ATOM 9470 N N . GLN E 1 203 ? 38.070 53.645 164.719 1.00 30.38 203 GLN E N 1
ATOM 9471 C CA . GLN E 1 203 ? 38.255 54.825 163.880 1.00 31.65 203 GLN E CA 1
ATOM 9472 C C . GLN E 1 203 ? 37.217 54.953 162.769 1.00 30.90 203 GLN E C 1
ATOM 9473 O O . GLN E 1 203 ? 37.012 56.039 162.230 1.00 34.08 203 GLN E O 1
ATOM 9479 N N . ALA E 1 204 ? 36.567 53.846 162.429 1.00 29.44 204 ALA E N 1
ATOM 9480 C CA . ALA E 1 204 ? 35.636 53.822 161.304 1.00 28.18 204 ALA E CA 1
ATOM 9481 C C . ALA E 1 204 ? 34.376 54.642 161.577 1.00 26.76 204 ALA E C 1
ATOM 9482 O O . ALA E 1 204 ? 34.003 54.845 162.732 1.00 26.56 204 ALA E O 1
ATOM 9484 N N . PRO E 1 205 ? 33.727 55.133 160.507 1.00 26.90 205 PRO E N 1
ATOM 9485 C CA . PRO E 1 205 ? 32.424 55.791 160.647 1.00 26.26 205 PRO E CA 1
ATOM 9486 C C . PRO E 1 205 ? 31.418 54.867 161.319 1.00 25.37 205 PRO E C 1
ATOM 9487 O O . PRO E 1 205 ? 31.128 53.795 160.791 1.00 27.90 205 PRO E O 1
ATOM 9491 N N . THR E 1 206 ? 30.898 55.273 162.471 1.00 24.62 206 THR E N 1
ATOM 9492 C CA . THR E 1 206 ? 30.049 54.391 163.260 1.00 23.45 206 THR E CA 1
ATOM 9493 C C . THR E 1 206 ? 28.713 55.030 163.624 1.00 22.93 206 THR E C 1
ATOM 9494 O O . THR E 1 206 ? 28.666 56.142 164.147 1.00 23.32 206 THR E O 1
ATOM 9498 N N . LEU E 1 207 ? 27.628 54.318 163.338 1.00 22.82 207 LEU E N 1
ATOM 9499 C CA . LEU E 1 207 ? 26.295 54.760 163.726 1.00 23.11 207 LEU E CA 1
ATOM 9500 C C . LEU E 1 207 ? 25.726 53.854 164.812 1.00 22.91 207 LEU E C 1
ATOM 9501 O O . LEU E 1 207 ? 25.455 52.678 164.573 1.00 22.54 207 LEU E O 1
ATOM 9506 N N . VAL E 1 208 ? 25.553 54.407 166.007 1.00 22.47 208 VAL E N 1
ATOM 9507 C CA . VAL E 1 208 ? 24.964 53.663 167.111 1.00 22.26 208 VAL E CA 1
ATOM 9508 C C . VAL E 1 208 ? 23.461 53.909 167.163 1.00 22.29 208 VAL E C 1
ATOM 9509 O O . VAL E 1 208 ? 23.014 55.053 167.235 1.00 22.80 208 VAL E O 1
ATOM 9513 N N . VAL E 1 209 ? 22.686 52.831 167.112 1.00 21.99 209 VAL E N 1
ATOM 9514 C CA . VAL E 1 209 ? 21.231 52.932 167.131 1.00 21.94 209 VAL E CA 1
ATOM 9515 C C . VAL E 1 209 ? 20.651 52.201 168.337 1.00 22.36 209 VAL E C 1
ATOM 9516 O O . VAL E 1 209 ? 20.884 51.006 168.522 1.00 21.81 209 VAL E O 1
ATOM 9520 N N . ALA E 1 210 ? 19.892 52.924 169.153 1.00 22.62 210 ALA E N 1
ATOM 9521 C CA . ALA E 1 210 ? 19.336 52.362 170.378 1.00 21.98 210 ALA E CA 1
ATOM 9522 C C . ALA E 1 210 ? 17.821 52.519 170.446 1.00 23.21 210 ALA E C 1
ATOM 9523 O O . ALA E 1 210 ? 17.274 53.555 170.069 1.00 22.90 210 ALA E O 1
ATOM 9525 N N . GLY E 1 211 ? 17.149 51.480 170.932 1.00 23.33 211 GLY E N 1
ATOM 9526 C CA . GLY E 1 211 ? 15.714 51.527 171.142 1.00 23.67 211 GLY E CA 1
ATOM 9527 C C . GLY E 1 211 ? 15.391 52.169 172.477 1.00 25.10 211 GLY E C 1
ATOM 9528 O O . GLY E 1 211 ? 16.054 51.899 173.478 1.00 24.13 211 GLY E O 1
ATOM 9529 N N . GLU E 1 212 ? 14.371 53.019 172.494 1.00 26.65 212 GLU E N 1
ATOM 9530 C CA . GLU E 1 212 ? 14.024 53.771 173.694 1.00 28.08 212 GLU E CA 1
ATOM 9531 C C . GLU E 1 212 ? 13.476 52.876 174.808 1.00 28.86 212 GLU E C 1
ATOM 9532 O O . GLU E 1 212 ? 13.633 53.177 175.992 1.00 29.68 212 GLU E O 1
ATOM 9538 N N . GLU E 1 213 ? 12.851 51.766 174.426 1.00 28.33 213 GLU E N 1
ATOM 9539 C CA . GLU E 1 213 ? 12.223 50.870 175.395 1.00 28.67 213 GLU E CA 1
ATOM 9540 C C . GLU E 1 213 ? 13.052 49.615 175.668 1.00 26.08 213 GLU E C 1
ATOM 9541 O O . GLU E 1 213 ? 12.580 48.683 176.322 1.00 26.35 213 GLU E O 1
ATOM 9547 N N . ASP E 1 214 ? 14.286 49.598 175.174 1.00 25.67 214 ASP E N 1
ATOM 9548 C CA . ASP E 1 214 ? 15.164 48.444 175.347 1.00 24.32 214 ASP E CA 1
ATOM 9549 C C . ASP E 1 214 ? 15.731 48.388 176.767 1.00 23.55 214 ASP E C 1
ATOM 9550 O O . ASP E 1 214 ? 16.345 49.341 177.246 1.00 23.57 214 ASP E O 1
ATOM 9555 N N . LEU E 1 215 ? 15.519 47.254 177.429 1.00 23.79 215 LEU E N 1
ATOM 9556 C CA . LEU E 1 215 ? 15.982 47.042 178.796 1.00 23.41 215 LEU E CA 1
ATOM 9557 C C . LEU E 1 215 ? 17.143 46.045 178.834 1.00 23.33 215 LEU E C 1
ATOM 9558 O O . LEU E 1 215 ? 17.872 45.970 179.831 1.00 24.56 215 LEU E O 1
ATOM 9563 N N . VAL E 1 216 ? 17.306 45.278 177.755 1.00 23.11 216 VAL E N 1
ATOM 9564 C CA . VAL E 1 216 ? 18.434 44.352 177.627 1.00 22.63 216 VAL E CA 1
ATOM 9565 C C . VAL E 1 216 ? 19.722 45.152 177.467 1.00 22.47 216 VAL E C 1
ATOM 9566 O O . VAL E 1 216 ? 20.693 44.951 178.202 1.00 22.76 216 VAL E O 1
ATOM 9570 N N . THR E 1 217 ? 19.718 46.059 176.494 1.00 22.89 217 THR E N 1
ATOM 9571 C CA . THR E 1 217 ? 20.721 47.117 176.428 1.00 22.43 217 THR E CA 1
ATOM 9572 C C . THR E 1 217 ? 20.004 48.447 176.602 1.00 21.94 217 THR E C 1
ATOM 9573 O O . THR E 1 217 ? 19.162 48.805 175.778 1.00 22.12 217 THR E O 1
ATOM 9577 N N . THR E 1 218 ? 20.331 49.171 177.669 1.00 21.62 218 THR E N 1
ATOM 9578 C CA . THR E 1 218 ? 19.673 50.439 177.934 1.00 21.51 218 THR E CA 1
ATOM 9579 C C . THR E 1 218 ? 20.200 51.525 177.001 1.00 21.10 218 THR E C 1
ATOM 9580 O O . THR E 1 218 ? 21.202 51.327 176.316 1.00 20.64 218 THR E O 1
ATOM 9584 N N . VAL E 1 219 ? 19.523 52.669 176.978 1.00 20.87 219 VAL E N 1
ATOM 9585 C CA . VAL E 1 219 ? 19.972 53.795 176.173 1.00 20.52 219 VAL E CA 1
ATOM 9586 C C . VAL E 1 219 ? 21.350 54.246 176.646 1.00 20.12 219 VAL E C 1
ATOM 9587 O O . VAL E 1 219 ? 22.175 54.677 175.848 1.00 20.53 219 VAL E O 1
ATOM 9591 N N . ALA E 1 220 ? 21.599 54.117 177.946 1.00 20.56 220 ALA E N 1
ATOM 9592 C CA . ALA E 1 220 ? 22.893 54.465 178.522 1.00 20.57 220 ALA E CA 1
ATOM 9593 C C . ALA E 1 220 ? 24.008 53.581 177.968 1.00 20.78 220 ALA E C 1
ATOM 9594 O O . ALA E 1 220 ? 25.112 54.057 177.690 1.00 20.95 220 ALA E O 1
ATOM 9596 N N . ASN E 1 221 ? 23.708 52.294 177.809 1.00 21.09 221 ASN E N 1
ATOM 9597 C CA . ASN E 1 221 ? 24.672 51.331 177.282 1.00 20.92 221 ASN E CA 1
ATOM 9598 C C . ASN E 1 221 ? 25.189 51.720 175.901 1.00 21.10 221 ASN E C 1
ATOM 9599 O O . ASN E 1 221 ? 26.393 51.701 175.653 1.00 21.09 221 ASN E O 1
ATOM 9604 N N . ASN E 1 222 ? 24.271 52.068 175.006 1.00 21.49 222 ASN E N 1
ATOM 9605 C CA . ASN E 1 222 ? 24.637 52.496 173.661 1.00 21.91 222 ASN E CA 1
ATOM 9606 C C . ASN E 1 222 ? 25.229 53.902 173.666 1.00 22.32 222 ASN E C 1
ATOM 9607 O O . ASN E 1 222 ? 26.091 54.238 172.847 1.00 27.01 222 ASN E O 1
ATOM 9612 N N . GLN E 1 223 ? 24.756 54.716 174.605 1.00 22.41 223 GLN E N 1
ATOM 9613 C CA . GLN E 1 223 ? 25.206 56.092 174.747 1.00 22.57 223 GLN E CA 1
ATOM 9614 C C . GLN E 1 223 ? 26.687 56.127 175.085 1.00 22.12 223 GLN E C 1
ATOM 9615 O O . GLN E 1 223 ? 27.404 57.004 174.627 1.00 22.97 223 GLN E O 1
ATOM 9621 N N . LEU E 1 224 ? 27.135 55.172 175.895 1.00 21.97 224 LEU E N 1
ATOM 9622 C CA . LEU E 1 224 ? 28.558 55.012 176.181 1.00 22.57 224 LEU E CA 1
ATOM 9623 C C . LEU E 1 224 ? 29.351 54.879 174.881 1.00 22.92 224 LEU E C 1
ATOM 9624 O O . LEU E 1 224 ? 30.321 55.615 174.640 1.00 22.95 224 LEU E O 1
ATOM 9629 N N . LEU E 1 225 ? 28.907 53.946 174.043 1.00 22.83 225 LEU E N 1
ATOM 9630 C CA . LEU E 1 225 ? 29.522 53.683 172.746 1.00 22.59 225 LEU E CA 1
ATOM 9631 C C . LEU E 1 225 ? 29.578 54.926 171.865 1.00 22.70 225 LEU E C 1
ATOM 9632 O O . LEU E 1 225 ? 30.635 55.276 171.343 1.00 24.28 225 LEU E O 1
ATOM 9637 N N . ALA E 1 226 ? 28.437 55.588 171.699 1.00 22.79 226 ALA E N 1
ATOM 9638 C CA . ALA E 1 226 ? 28.366 56.773 170.847 1.00 21.84 226 ALA E CA 1
ATOM 9639 C C . ALA E 1 226 ? 29.225 57.916 171.387 1.00 22.53 226 ALA E C 1
ATOM 9640 O O . ALA E 1 226 ? 29.857 58.645 170.622 1.00 22.75 226 ALA E O 1
ATOM 9642 N N . ASP E 1 227 ? 29.251 58.058 172.708 1.00 22.66 227 ASP E N 1
ATOM 9643 C CA . ASP E 1 227 ? 29.965 59.155 173.351 1.00 22.75 227 ASP E CA 1
ATOM 9644 C C . ASP E 1 227 ? 31.477 58.969 173.332 1.00 23.25 227 ASP E C 1
ATOM 9645 O O . ASP E 1 227 ? 32.218 59.950 173.322 1.00 22.60 227 ASP E O 1
ATOM 9650 N N . ASN E 1 228 ? 31.943 57.723 173.339 1.00 23.56 228 ASN E N 1
ATOM 9651 C CA . ASN E 1 228 ? 33.385 57.499 173.432 1.00 23.31 228 ASN E CA 1
ATOM 9652 C C . ASN E 1 228 ? 34.065 57.040 172.141 1.00 23.64 228 ASN E C 1
ATOM 9653 O O . ASN E 1 228 ? 35.292 57.042 172.055 1.00 23.58 228 ASN E O 1
ATOM 9658 N N . ILE E 1 229 ? 33.283 56.653 171.139 1.00 23.88 229 ILE E N 1
ATOM 9659 C CA . ILE E 1 229 ? 33.852 56.345 169.830 1.00 24.08 229 ILE E CA 1
ATOM 9660 C C . ILE E 1 229 ? 33.922 57.617 168.991 1.00 23.78 229 ILE E C 1
ATOM 9661 O O . ILE E 1 229 ? 32.895 58.234 168.712 1.00 23.45 229 ILE E O 1
ATOM 9666 N N . PRO E 1 230 ? 35.141 58.017 168.595 1.00 24.46 230 PRO E N 1
ATOM 9667 C CA . PRO E 1 230 ? 35.401 59.261 167.859 1.00 24.76 230 PRO E CA 1
ATOM 9668 C C . PRO E 1 230 ? 34.577 59.407 166.580 1.00 25.00 230 PRO E C 1
ATOM 9669 O O . PRO E 1 230 ? 34.690 58.584 165.672 1.00 29.51 230 PRO E O 1
ATOM 9673 N N . GLY E 1 231 ? 33.756 60.451 166.521 1.00 24.58 231 GLY E N 1
ATOM 9674 C CA . GLY E 1 231 ? 32.997 60.767 165.324 1.00 24.69 231 GLY E CA 1
ATOM 9675 C C . GLY E 1 231 ? 31.752 59.926 165.121 1.00 24.21 231 GLY E C 1
ATOM 9676 O O . GLY E 1 231 ? 31.133 59.977 164.059 1.00 24.03 231 GLY E O 1
ATOM 9677 N N . ALA E 1 232 ? 31.377 59.157 166.137 1.00 23.54 232 ALA E N 1
ATOM 9678 C CA . ALA E 1 232 ? 30.215 58.282 166.038 1.00 24.31 232 ALA E CA 1
ATOM 9679 C C . ALA E 1 232 ? 28.910 59.066 166.127 1.00 24.89 232 ALA E C 1
ATOM 9680 O O . ALA E 1 232 ? 28.842 60.101 166.787 1.00 25.02 232 ALA E O 1
ATOM 9682 N N . GLU E 1 233 ? 27.877 58.564 165.457 1.00 26.02 233 GLU E N 1
ATOM 9683 C CA . GLU E 1 233 ? 26.554 59.174 165.512 1.00 27.26 233 GLU E CA 1
ATOM 9684 C C . GLU E 1 233 ? 25.588 58.316 166.326 1.00 25.52 233 GLU E C 1
ATOM 9685 O O . GLU E 1 233 ? 25.742 57.098 166.406 1.00 25.39 233 GLU E O 1
ATOM 9691 N N . LEU E 1 234 ? 24.594 58.960 166.930 1.00 25.87 234 LEU E N 1
ATOM 9692 C CA . LEU E 1 234 ? 23.646 58.263 167.790 1.00 24.66 234 LEU E CA 1
ATOM 9693 C C . LEU E 1 234 ? 22.200 58.535 167.385 1.00 24.95 234 LEU E C 1
ATOM 9694 O O . LEU E 1 234 ? 21.823 59.671 167.096 1.00 25.39 234 LEU E O 1
ATOM 9699 N N . ARG E 1 235 ? 21.402 57.474 167.358 1.00 24.56 235 ARG E N 1
ATOM 9700 C CA . ARG E 1 235 ? 19.980 57.574 167.069 1.00 24.55 235 ARG E CA 1
ATOM 9701 C C . ARG E 1 235 ? 19.182 56.822 168.123 1.00 24.22 235 ARG E C 1
ATOM 9702 O O . ARG E 1 235 ? 19.320 55.608 168.267 1.00 23.67 235 ARG E O 1
ATOM 9710 N N . VAL E 1 236 ? 18.355 57.546 168.867 1.00 24.06 236 VAL E N 1
ATOM 9711 C CA . VAL E 1 236 ? 17.448 56.917 169.817 1.00 23.40 236 VAL E CA 1
ATOM 9712 C C . VAL E 1 236 ? 16.088 56.739 169.154 1.00 23.67 236 VAL E C 1
ATOM 9713 O O . VAL E 1 236 ? 15.490 57.708 168.688 1.00 24.08 236 VAL E O 1
ATOM 9717 N N . ILE E 1 237 ? 15.605 55.502 169.104 1.00 23.42 237 ILE E N 1
ATOM 9718 C CA . ILE E 1 237 ? 14.380 55.211 168.373 1.00 24.00 237 ILE E CA 1
ATOM 9719 C C . ILE E 1 237 ? 13.195 55.005 169.311 1.00 24.66 237 ILE E C 1
ATOM 9720 O O . ILE E 1 237 ? 13.207 54.098 170.149 1.00 25.44 237 ILE E O 1
ATOM 9725 N N . ASN E 1 238 ? 12.182 55.859 169.177 1.00 25.08 238 ASN E N 1
ATOM 9726 C CA . ASN E 1 238 ? 10.955 55.718 169.953 1.00 26.62 238 ASN E CA 1
ATOM 9727 C C . ASN E 1 238 ? 10.149 54.490 169.524 1.00 27.31 238 ASN E C 1
ATOM 9728 O O . ASN E 1 238 ? 10.191 54.087 168.355 1.00 32.08 238 ASN E O 1
ATOM 9733 N N . ASP E 1 239 ? 9.438 53.906 170.493 1.00 28.44 239 ASP E N 1
ATOM 9734 C CA . ASP E 1 239 ? 8.536 52.766 170.293 1.00 30.05 239 ASP E CA 1
ATOM 9735 C C . ASP E 1 239 ? 9.250 51.486 169.833 1.00 29.11 239 ASP E C 1
ATOM 9736 O O . ASP E 1 239 ? 8.634 50.592 169.242 1.00 29.13 239 ASP E O 1
ATOM 9741 N N . VAL E 1 240 ? 10.545 51.390 170.122 1.00 27.52 240 VAL E N 1
ATOM 9742 C CA . VAL E 1 240 ? 11.331 50.222 169.719 1.00 26.10 240 VAL E CA 1
ATOM 9743 C C . VAL E 1 240 ? 12.150 49.694 170.902 1.00 25.14 240 VAL E C 1
ATOM 9744 O O . VAL E 1 240 ? 12.504 50.465 171.805 1.00 25.17 240 VAL E O 1
ATOM 9748 N N . GLY E 1 241 ? 12.415 48.387 170.920 1.00 24.02 241 GLY E N 1
ATOM 9749 C CA . GLY E 1 241 ? 13.222 47.797 171.970 1.00 23.84 241 GLY E CA 1
ATOM 9750 C C . GLY E 1 241 ? 14.560 47.335 171.427 1.00 22.68 241 GLY E C 1
ATOM 9751 O O . GLY E 1 241 ? 15.373 48.145 170.987 1.00 21.88 241 GLY E O 1
ATOM 9752 N N . HIS E 1 242 ? 14.777 46.024 171.441 1.00 22.79 242 HIS E N 1
ATOM 9753 C CA . HIS E 1 242 ? 16.079 45.447 171.124 1.00 22.01 242 HIS E CA 1
ATOM 9754 C C . HIS E 1 242 ? 16.225 45.101 169.645 1.00 22.06 242 HIS E C 1
ATOM 9755 O O . HIS E 1 242 ? 17.338 44.970 169.136 1.00 22.20 242 HIS E O 1
ATOM 9762 N N . PHE E 1 243 ? 15.097 44.963 168.957 1.00 21.74 243 PHE E N 1
ATOM 9763 C CA . PHE E 1 243 ? 15.104 44.473 167.584 1.00 22.15 243 PHE E CA 1
ATOM 9764 C C . PHE E 1 243 ? 14.451 45.442 166.605 1.00 22.44 243 PHE E C 1
ATOM 9765 O O . PHE E 1 243 ? 13.355 45.185 166.111 1.00 22.77 243 PHE E O 1
ATOM 9773 N N . TYR E 1 244 ? 15.136 46.545 166.316 1.00 22.27 244 TYR E N 1
ATOM 9774 C CA . TYR E 1 244 ? 14.627 47.555 165.391 1.00 22.53 244 TYR E CA 1
ATOM 9775 C C . TYR E 1 244 ? 14.402 46.975 163.996 1.00 23.31 244 TYR E C 1
ATOM 9776 O O . TYR E 1 244 ? 13.462 47.359 163.301 1.00 23.42 244 TYR E O 1
ATOM 9785 N N . GLN E 1 245 ? 15.259 46.041 163.596 1.00 22.76 245 GLN E N 1
ATOM 9786 C CA . GLN E 1 245 ? 15.193 45.476 162.252 1.00 22.09 245 GLN E CA 1
ATOM 9787 C C . GLN E 1 245 ? 13.942 44.627 162.051 1.00 22.70 245 GLN E C 1
ATOM 9788 O O . GLN E 1 245 ? 13.545 44.356 160.918 1.00 22.35 245 GLN E O 1
ATOM 9794 N N . LEU E 1 246 ? 13.317 44.218 163.149 1.00 23.15 246 LEU E N 1
ATOM 9795 C CA . LEU E 1 246 ? 12.130 43.375 163.075 1.00 23.21 246 LEU E CA 1
ATOM 9796 C C . LEU E 1 246 ? 10.873 44.139 163.487 1.00 23.23 246 LEU E C 1
ATOM 9797 O O . LEU E 1 246 ? 9.797 43.928 162.925 1.00 23.72 246 LEU E O 1
ATOM 9802 N N . GLU E 1 247 ? 11.014 45.030 164.464 1.00 24.11 247 GLU E N 1
ATOM 9803 C CA . GLU E 1 247 ? 9.884 45.811 164.959 1.00 24.86 247 GLU E CA 1
ATOM 9804 C C . GLU E 1 247 ? 9.415 46.827 163.922 1.00 25.90 247 GLU E C 1
ATOM 9805 O O . GLU E 1 247 ? 8.215 47.029 163.738 1.00 26.41 247 GLU E O 1
ATOM 9811 N N . ARG E 1 248 ? 10.368 47.471 163.255 1.00 25.58 248 ARG E N 1
ATOM 9812 C CA . ARG E 1 248 ? 10.062 48.390 162.159 1.00 26.93 248 ARG E CA 1
ATOM 9813 C C . ARG E 1 248 ? 11.079 48.243 161.028 1.00 26.02 248 ARG E C 1
ATOM 9814 O O . ARG E 1 248 ? 11.945 49.100 160.856 1.00 26.03 248 ARG E O 1
ATOM 9822 N N . PRO E 1 249 ? 10.971 47.151 160.253 1.00 25.71 249 PRO E N 1
ATOM 9823 C CA . PRO E 1 249 ? 11.945 46.785 159.216 1.00 25.65 249 PRO E CA 1
ATOM 9824 C C . PRO E 1 249 ? 12.197 47.868 158.165 1.00 25.80 249 PRO E C 1
ATOM 9825 O O . PRO E 1 249 ? 13.351 48.122 157.831 1.00 25.66 249 PRO E O 1
ATOM 9829 N N . SER E 1 250 ? 11.138 48.487 157.653 1.00 26.01 250 SER E N 1
ATOM 9830 C CA . SER E 1 250 ? 11.265 49.468 156.576 1.00 27.03 250 SER E CA 1
ATOM 9831 C C . SER E 1 250 ? 12.053 50.702 157.024 1.00 27.49 250 SER E C 1
ATOM 9832 O O . SER E 1 250 ? 12.962 51.172 156.324 1.00 27.93 250 SER E O 1
ATOM 9835 N N . GLU E 1 251 ? 11.704 51.212 158.200 1.00 26.71 251 GLU E N 1
ATOM 9836 C CA . GLU E 1 251 ? 12.367 52.381 158.767 1.00 27.63 251 GLU E CA 1
ATOM 9837 C C . GLU E 1 251 ? 13.841 52.103 159.066 1.00 27.44 251 GLU E C 1
ATOM 9838 O O . GLU E 1 251 ? 14.712 52.939 158.790 1.00 28.49 251 GLU E O 1
ATOM 9844 N N . PHE E 1 252 ? 14.119 50.928 159.626 1.00 26.14 252 PHE E N 1
ATOM 9845 C CA . PHE E 1 252 ? 15.496 50.514 159.862 1.00 25.95 252 PHE E CA 1
ATOM 9846 C C . PHE E 1 252 ? 16.256 50.433 158.546 1.00 27.04 252 PHE E C 1
ATOM 9847 O O . PHE E 1 252 ? 17.429 50.794 158.475 1.00 27.43 252 PHE E O 1
ATOM 9855 N N . ASN E 1 253 ? 15.581 49.952 157.507 1.00 26.85 253 ASN E N 1
ATOM 9856 C CA . ASN E 1 253 ? 16.196 49.829 156.192 1.00 28.06 253 ASN E CA 1
ATOM 9857 C C . ASN E 1 253 ? 16.579 51.189 155.612 1.00 30.05 253 ASN E C 1
ATOM 9858 O O . ASN E 1 253 ? 17.683 51.352 155.081 1.00 30.61 253 ASN E O 1
ATOM 9863 N N . GLU E 1 254 ? 15.684 52.169 155.718 1.00 30.59 254 GLU E N 1
ATOM 9864 C CA . GLU E 1 254 ? 16.022 53.507 155.238 1.00 34.97 254 GLU E CA 1
ATOM 9865 C C . GLU E 1 254 ? 17.154 54.109 156.070 1.00 34.26 254 GLU E C 1
ATOM 9866 O O . GLU E 1 254 ? 18.029 54.802 155.539 1.00 34.39 254 GLU E O 1
ATOM 9872 N N . LEU E 1 255 ? 17.144 53.829 157.371 1.00 31.29 255 LEU E N 1
ATOM 9873 C CA . LEU E 1 255 ? 18.207 54.315 158.246 1.00 31.23 255 LEU E CA 1
ATOM 9874 C C . LEU E 1 255 ? 19.565 53.747 157.839 1.00 32.47 255 LEU E C 1
ATOM 9875 O O . LEU E 1 255 ? 20.561 54.470 157.801 1.00 39.30 255 LEU E O 1
ATOM 9880 N N . LEU E 1 256 ? 19.598 52.452 157.536 1.00 31.05 256 LEU E N 1
ATOM 9881 C CA . LEU E 1 256 ? 20.823 51.798 157.090 1.00 31.75 256 LEU E CA 1
ATOM 9882 C C . LEU E 1 256 ? 21.248 52.333 155.726 1.00 33.10 256 LEU E C 1
ATOM 9883 O O . LEU E 1 256 ? 22.438 52.412 155.423 1.00 34.22 256 LEU E O 1
ATOM 9888 N N . ARG E 1 257 ? 20.274 52.710 154.905 1.00 33.95 257 ARG E N 1
ATOM 9889 C CA . ARG E 1 257 ? 20.578 53.339 153.625 1.00 36.30 257 ARG E CA 1
ATOM 9890 C C . ARG E 1 257 ? 21.101 54.763 153.819 1.00 39.37 257 ARG E C 1
ATOM 9891 O O . ARG E 1 257 ? 21.713 55.339 152.918 1.00 40.57 257 ARG E O 1
ATOM 9899 N N . GLY E 1 258 ? 20.874 55.312 155.010 1.00 39.79 258 GLY E N 1
ATOM 9900 C CA . GLY E 1 258 ? 21.284 56.669 155.333 1.00 41.83 258 GLY E CA 1
ATOM 9901 C C . GLY E 1 258 ? 22.776 56.964 155.384 1.00 46.56 258 GLY E C 1
ATOM 9902 O O . GLY E 1 258 ? 23.188 58.106 155.185 1.00 48.47 258 GLY E O 1
ATOM 9903 N N . PHE E 1 259 ? 23.592 55.950 155.653 1.00 48.53 259 PHE E N 1
ATOM 9904 C CA . PHE E 1 259 ? 25.043 56.136 155.734 1.00 53.70 259 PHE E CA 1
ATOM 9905 C C . PHE E 1 259 ? 25.649 56.243 154.335 1.00 59.36 259 PHE E C 1
ATOM 9906 O O . PHE E 1 259 ? 25.280 55.489 153.432 1.00 55.94 259 PHE E O 1
ATOM 9914 N N . VAL E 1 260 ? 26.564 57.196 154.161 1.00 60.04 260 VAL E N 1
ATOM 9915 C CA . VAL E 1 260 ? 27.226 57.424 152.876 1.00 60.75 260 VAL E CA 1
ATOM 9916 C C . VAL E 1 260 ? 27.973 56.185 152.394 1.00 60.32 260 VAL E C 1
ATOM 9917 O O . VAL E 1 260 ? 27.430 55.374 151.643 1.00 60.91 260 VAL E O 1
ATOM 9921 N N . PRO F 1 2 ? 47.608 -0.832 133.558 1.00 23.90 2 PRO F N 1
ATOM 9922 C CA . PRO F 1 2 ? 46.904 0.451 133.661 1.00 24.19 2 PRO F CA 1
ATOM 9923 C C . PRO F 1 2 ? 45.729 0.543 132.696 1.00 24.26 2 PRO F C 1
ATOM 9924 O O . PRO F 1 2 ? 45.454 -0.407 131.964 1.00 24.05 2 PRO F O 1
ATOM 9928 N N . HIS F 1 3 ? 45.049 1.683 132.696 1.00 25.39 3 HIS F N 1
ATOM 9929 C CA . HIS F 1 3 ? 43.905 1.882 131.817 1.00 27.22 3 HIS F CA 1
ATOM 9930 C C . HIS F 1 3 ? 43.610 3.361 131.612 1.00 28.58 3 HIS F C 1
ATOM 9931 O O . HIS F 1 3 ? 43.831 4.175 132.508 1.00 28.86 3 HIS F O 1
ATOM 9938 N N . VAL F 1 4 ? 43.115 3.706 130.427 1.00 28.65 4 VAL F N 1
ATOM 9939 C CA . VAL F 1 4 ? 42.694 5.080 130.156 1.00 30.62 4 VAL F CA 1
ATOM 9940 C C . VAL F 1 4 ? 41.216 5.113 129.782 1.00 31.26 4 VAL F C 1
ATOM 9941 O O . VAL F 1 4 ? 40.697 4.149 129.234 1.00 30.12 4 VAL F O 1
ATOM 9945 N N . GLU F 1 5 ? 40.541 6.220 130.078 1.00 32.84 5 GLU F N 1
ATOM 9946 C CA . GLU F 1 5 ? 39.148 6.390 129.670 1.00 35.35 5 GLU F CA 1
ATOM 9947 C C . GLU F 1 5 ? 39.041 7.167 128.357 1.00 36.33 5 GLU F C 1
ATOM 9948 O O . GLU F 1 5 ? 39.649 8.226 128.203 1.00 38.93 5 GLU F O 1
ATOM 9954 N N . ASN F 1 6 ? 38.257 6.625 127.428 1.00 35.72 6 ASN F N 1
ATOM 9955 C CA . ASN F 1 6 ? 38.022 7.206 126.112 1.00 37.06 6 ASN F CA 1
ATOM 9956 C C . ASN F 1 6 ? 36.573 6.955 125.754 1.00 38.05 6 ASN F C 1
ATOM 9957 O O . ASN F 1 6 ? 36.172 5.801 125.628 1.00 37.98 6 ASN F O 1
ATOM 9962 N N . ASP F 1 7 ? 35.798 8.026 125.586 1.00 39.33 7 ASP F N 1
ATOM 9963 C CA . ASP F 1 7 ? 34.363 7.929 125.310 1.00 38.78 7 ASP F CA 1
ATOM 9964 C C . ASP F 1 7 ? 33.655 7.265 126.482 1.00 38.11 7 ASP F C 1
ATOM 9965 O O . ASP F 1 7 ? 32.586 6.685 126.323 1.00 38.88 7 ASP F O 1
ATOM 9970 N N . GLY F 1 8 ? 34.265 7.349 127.661 1.00 36.86 8 GLY F N 1
ATOM 9971 C CA . GLY F 1 8 ? 33.711 6.728 128.848 1.00 37.15 8 GLY F CA 1
ATOM 9972 C C . GLY F 1 8 ? 33.999 5.242 128.884 1.00 36.36 8 GLY F C 1
ATOM 9973 O O . GLY F 1 8 ? 33.574 4.534 129.795 1.00 37.20 8 GLY F O 1
ATOM 9974 N N . VAL F 1 9 ? 34.726 4.769 127.880 1.00 34.65 9 VAL F N 1
ATOM 9975 C CA . VAL F 1 9 ? 35.097 3.367 127.797 1.00 32.80 9 VAL F CA 1
ATOM 9976 C C . VAL F 1 9 ? 36.538 3.188 128.247 1.00 31.36 9 VAL F C 1
ATOM 9977 O O . VAL F 1 9 ? 37.459 3.815 127.713 1.00 32.11 9 VAL F O 1
ATOM 9981 N N . LYS F 1 10 ? 36.715 2.345 129.258 1.00 30.81 10 LYS F N 1
ATOM 9982 C CA . LYS F 1 10 ? 38.029 2.078 129.818 1.00 30.26 10 LYS F CA 1
ATOM 9983 C C . LYS F 1 10 ? 38.794 1.070 128.965 1.00 28.32 10 LYS F C 1
ATOM 9984 O O . LYS F 1 10 ? 38.382 -0.080 128.798 1.00 27.96 10 LYS F O 1
ATOM 9990 N N . ILE F 1 11 ? 39.904 1.541 128.408 1.00 28.12 11 ILE F N 1
ATOM 9991 C CA . ILE F 1 11 ? 40.805 0.737 127.603 1.00 26.41 11 ILE F CA 1
ATOM 9992 C C . ILE F 1 11 ? 42.004 0.331 128.441 1.00 25.12 11 ILE F C 1
ATOM 9993 O O . ILE F 1 11 ? 42.760 1.186 128.918 1.00 25.58 11 ILE F O 1
ATOM 9998 N N . TYR F 1 12 ? 42.162 -0.975 128.630 1.00 24.53 12 TYR F N 1
ATOM 9999 C CA . TYR F 1 12 ? 43.293 -1.506 129.372 1.00 23.85 12 TYR F CA 1
ATOM 10000 C C . TYR F 1 12 ? 44.518 -1.619 128.476 1.00 22.68 12 TYR F C 1
ATOM 10001 O O . TYR F 1 12 ? 44.408 -1.934 127.292 1.00 22.38 12 TYR F O 1
ATOM 10010 N N . TYR F 1 13 ? 45.686 -1.368 129.056 1.00 22.68 13 TYR F N 1
ATOM 10011 C CA . TYR F 1 13 ? 46.946 -1.520 128.344 1.00 22.42 13 TYR F CA 1
ATOM 10012 C C . TYR F 1 13 ? 48.054 -1.894 129.316 1.00 22.07 13 TYR F C 1
ATOM 10013 O O . TYR F 1 13 ? 47.958 -1.614 130.509 1.00 22.36 13 TYR F O 1
ATOM 10022 N N . ASP F 1 14 ? 49.103 -2.530 128.806 1.00 21.61 14 ASP F N 1
ATOM 10023 C CA . ASP F 1 14 ? 50.306 -2.761 129.598 1.00 22.12 14 ASP F CA 1
ATOM 10024 C C . ASP F 1 14 ? 51.482 -2.041 128.954 1.00 21.69 14 ASP F C 1
ATOM 10025 O O . ASP F 1 14 ? 51.539 -1.896 127.730 1.00 21.75 14 ASP F O 1
ATOM 10030 N N . SER F 1 15 ? 52.417 -1.588 129.782 1.00 21.41 15 SER F N 1
ATOM 10031 C CA . SER F 1 15 ? 53.537 -0.789 129.302 1.00 22.04 15 SER F CA 1
ATOM 10032 C C . SER F 1 15 ? 54.854 -1.214 129.937 1.00 22.20 15 SER F C 1
ATOM 10033 O O . SER F 1 15 ? 54.985 -1.232 131.161 1.00 22.36 15 SER F O 1
ATOM 10036 N N . TYR F 1 16 ? 55.831 -1.547 129.100 1.00 22.88 16 TYR F N 1
ATOM 10037 C CA . TYR F 1 16 ? 57.139 -1.969 129.591 1.00 23.74 16 TYR F CA 1
ATOM 10038 C C . TYR F 1 16 ? 58.284 -1.294 128.832 1.00 24.13 16 TYR F C 1
ATOM 10039 O O . TYR F 1 16 ? 58.148 -0.959 127.662 1.00 24.25 16 TYR F O 1
ATOM 10048 N N . GLY F 1 17 ? 59.409 -1.093 129.511 1.00 25.62 17 GLY F N 1
ATOM 10049 C CA . GLY F 1 17 ? 60.643 -0.689 128.856 1.00 26.65 17 GLY F CA 1
ATOM 10050 C C . GLY F 1 17 ? 60.827 0.774 128.486 1.00 27.56 17 GLY F C 1
ATOM 10051 O O . GLY F 1 17 ? 59.991 1.624 128.790 1.00 27.53 17 GLY F O 1
ATOM 10052 N N . GLU F 1 18 ? 61.946 1.052 127.818 1.00 28.56 18 GLU F N 1
ATOM 10053 C CA . GLU F 1 18 ? 62.302 2.399 127.371 1.00 31.11 18 GLU F CA 1
ATOM 10054 C C . GLU F 1 18 ? 62.745 2.413 125.909 1.00 28.60 18 GLU F C 1
ATOM 10055 O O . GLU F 1 18 ? 63.293 1.430 125.413 1.00 30.14 18 GLU F O 1
ATOM 10061 N N . GLY F 1 19 ? 62.524 3.535 125.227 1.00 27.54 19 GLY F N 1
ATOM 10062 C CA . GLY F 1 19 ? 63.036 3.712 123.877 1.00 26.96 19 GLY F CA 1
ATOM 10063 C C . GLY F 1 19 ? 61.995 3.986 122.804 1.00 25.72 19 GLY F C 1
ATOM 10064 O O . GLY F 1 19 ? 61.008 4.683 123.041 1.00 25.23 19 GLY F O 1
ATOM 10065 N N . VAL F 1 20 ? 62.230 3.443 121.612 1.00 24.84 20 VAL F N 1
ATOM 10066 C CA . VAL F 1 20 ? 61.291 3.573 120.504 1.00 25.33 20 VAL F CA 1
ATOM 10067 C C . VAL F 1 20 ? 60.014 2.806 120.819 1.00 24.46 20 VAL F C 1
ATOM 10068 O O . VAL F 1 20 ? 60.055 1.604 121.072 1.00 24.95 20 VAL F O 1
ATOM 10072 N N . PRO F 1 21 ? 58.870 3.505 120.822 1.00 24.49 21 PRO F N 1
ATOM 10073 C CA . PRO F 1 21 ? 57.596 2.863 121.161 1.00 24.53 21 PRO F CA 1
ATOM 10074 C C . PRO F 1 21 ? 57.143 1.855 120.111 1.00 23.72 21 PRO F C 1
ATOM 10075 O O . PRO F 1 21 ? 57.119 2.170 118.923 1.00 24.25 21 PRO F O 1
ATOM 10079 N N . ILE F 1 22 ? 56.798 0.653 120.557 1.00 23.77 22 ILE F N 1
ATOM 10080 C CA . ILE F 1 22 ? 56.197 -0.351 119.690 1.00 23.58 22 ILE F CA 1
ATOM 10081 C C . ILE F 1 22 ? 54.848 -0.751 120.266 1.00 22.49 22 ILE F C 1
ATOM 10082 O O . ILE F 1 22 ? 54.768 -1.218 121.402 1.00 22.37 22 ILE F O 1
ATOM 10087 N N . VAL F 1 23 ? 53.787 -0.558 119.492 1.00 22.64 23 VAL F N 1
ATOM 10088 C CA . VAL F 1 23 ? 52.446 -0.843 119.988 1.00 24.50 23 VAL F CA 1
ATOM 10089 C C . VAL F 1 23 ? 51.885 -2.141 119.415 1.00 21.33 23 VAL F C 1
ATOM 10090 O O . VAL F 1 23 ? 51.743 -2.288 118.201 1.00 21.66 23 VAL F O 1
ATOM 10094 N N . PHE F 1 24 ? 51.572 -3.077 120.305 1.00 20.87 24 PHE F N 1
ATOM 10095 C CA . PHE F 1 24 ? 51.010 -4.362 119.916 1.00 21.17 24 PHE F CA 1
ATOM 10096 C C . PHE F 1 24 ? 49.486 -4.376 120.038 1.00 21.35 24 PHE F C 1
ATOM 10097 O O . PHE F 1 24 ? 48.909 -4.124 121.117 1.00 24.98 24 PHE F O 1
ATOM 10105 N N . LEU F 1 25 ? 48.860 -4.678 118.902 1.00 21.12 25 LEU F N 1
ATOM 10106 C CA . LEU F 1 25 ? 47.413 -4.719 118.751 1.00 21.24 25 LEU F CA 1
ATOM 10107 C C . LEU F 1 25 ? 46.965 -6.135 118.399 1.00 21.04 25 LEU F C 1
ATOM 10108 O O . LEU F 1 25 ? 47.243 -6.631 117.308 1.00 21.23 25 LEU F O 1
ATOM 10113 N N . HIS F 1 26 ? 46.265 -6.776 119.329 1.00 23.48 26 HIS F N 1
ATOM 10114 C CA . HIS F 1 26 ? 45.879 -8.178 119.194 1.00 20.89 26 HIS F CA 1
ATOM 10115 C C . HIS F 1 26 ? 44.764 -8.388 118.166 1.00 20.78 26 HIS F C 1
ATOM 10116 O O . HIS F 1 26 ? 44.027 -7.456 117.846 1.00 20.78 26 HIS F O 1
ATOM 10123 N N . PRO F 1 27 ? 44.641 -9.620 117.644 1.00 21.29 27 PRO F N 1
ATOM 10124 C CA . PRO F 1 27 ? 43.561 -9.946 116.707 1.00 21.97 27 PRO F CA 1
ATOM 10125 C C . PRO F 1 27 ? 42.184 -10.002 117.363 1.00 21.45 27 PRO F C 1
ATOM 10126 O O . PRO F 1 27 ? 42.069 -9.976 118.588 1.00 21.48 27 PRO F O 1
ATOM 10130 N N . PHE F 1 28 ? 41.156 -10.084 116.526 1.00 21.95 28 PHE F N 1
ATOM 10131 C CA . PHE F 1 28 ? 39.766 -10.119 116.965 1.00 21.67 28 PHE F CA 1
ATOM 10132 C C . PHE F 1 28 ? 39.499 -11.300 117.901 1.00 22.49 28 PHE F C 1
ATOM 10133 O O . PHE F 1 28 ? 40.029 -12.392 117.694 1.00 23.53 28 PHE F O 1
ATOM 10141 N N . SER F 1 29 ? 38.699 -11.047 118.938 1.00 22.24 29 SER F N 1
ATOM 10142 C CA . SER F 1 29 ? 38.240 -12.047 119.915 1.00 22.12 29 SER F CA 1
ATOM 10143 C C . SER F 1 29 ? 39.310 -12.502 120.911 1.00 21.38 29 SER F C 1
ATOM 10144 O O . SER F 1 29 ? 39.012 -13.264 121.829 1.00 21.83 29 SER F O 1
ATOM 10147 N N . THR F 1 30 ? 40.543 -12.037 120.745 1.00 20.72 30 THR F N 1
ATOM 10148 C CA . THR F 1 30 ? 41.608 -12.378 121.688 1.00 20.86 30 THR F CA 1
ATOM 10149 C C . THR F 1 30 ? 41.927 -11.191 122.592 1.00 20.28 30 THR F C 1
ATOM 10150 O O . THR F 1 30 ? 41.092 -10.307 122.782 1.00 20.55 30 THR F O 1
ATOM 10154 N N . ASN F 1 31 ? 43.132 -11.182 123.155 1.00 19.46 31 ASN F N 1
ATOM 10155 C CA . ASN F 1 31 ? 43.607 -10.043 123.937 1.00 20.20 31 ASN F CA 1
ATOM 10156 C C . ASN F 1 31 ? 45.129 -9.949 123.935 1.00 19.75 31 ASN F C 1
ATOM 10157 O O . ASN F 1 31 ? 45.805 -10.737 123.277 1.00 20.45 31 ASN F O 1
ATOM 10162 N N . GLY F 1 32 ? 45.656 -8.986 124.688 1.00 19.66 32 GLY F N 1
ATOM 10163 C CA . GLY F 1 32 ? 47.077 -8.677 124.687 1.00 19.62 32 GLY F CA 1
ATOM 10164 C C . GLY F 1 32 ? 48.004 -9.796 125.123 1.00 19.80 32 GLY F C 1
ATOM 10165 O O . GLY F 1 32 ? 49.190 -9.801 124.775 1.00 19.66 32 GLY F O 1
ATOM 10166 N N . GLY F 1 33 ? 47.466 -10.750 125.878 1.00 20.00 33 GLY F N 1
ATOM 10167 C CA . GLY F 1 33 ? 48.241 -11.886 126.343 1.00 19.90 33 GLY F CA 1
ATOM 10168 C C . GLY F 1 33 ? 48.927 -12.607 125.196 1.00 20.34 33 GLY F C 1
ATOM 10169 O O . GLY F 1 33 ? 50.043 -13.097 125.341 1.00 20.57 33 GLY F O 1
ATOM 10170 N N . ILE F 1 34 ? 48.258 -12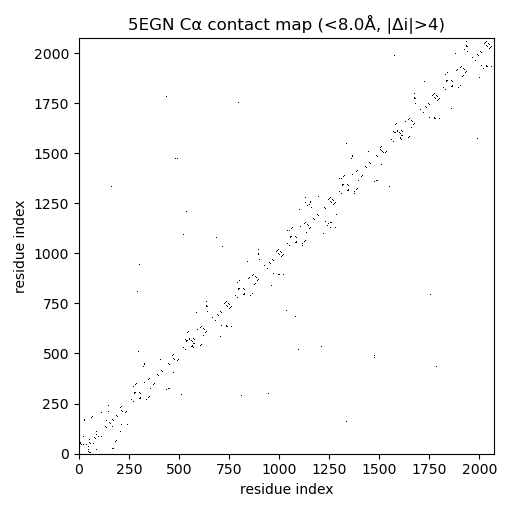.646 124.046 1.00 20.57 34 ILE F N 1
ATOM 10171 C CA . ILE F 1 34 ? 48.785 -13.287 122.838 1.00 20.38 34 ILE F CA 1
ATOM 10172 C C . ILE F 1 34 ? 50.178 -12.781 122.427 1.00 20.49 34 ILE F C 1
ATOM 10173 O O . ILE F 1 34 ? 50.895 -13.468 121.699 1.00 21.26 34 ILE F O 1
ATOM 10178 N N . TRP F 1 35 ? 50.565 -11.597 122.895 1.00 19.82 35 TRP F N 1
ATOM 10179 C CA . TRP F 1 35 ? 51.875 -11.050 122.556 1.00 20.34 35 TRP F CA 1
ATOM 10180 C C . TRP F 1 35 ? 52.954 -11.438 123.566 1.00 20.97 35 TRP F C 1
ATOM 10181 O O . TRP F 1 35 ? 54.019 -10.813 123.591 1.00 22.70 35 TRP F O 1
ATOM 10192 N N . TYR F 1 36 ? 52.679 -12.461 124.380 1.00 20.57 36 TYR F N 1
ATOM 10193 C CA . TYR F 1 36 ? 53.546 -12.828 125.507 1.00 21.22 36 TYR F CA 1
ATOM 10194 C C . TYR F 1 36 ? 54.998 -13.030 125.099 1.00 21.57 36 TYR F C 1
ATOM 10195 O O . TYR F 1 36 ? 55.909 -12.561 125.779 1.00 21.82 36 TYR F O 1
ATOM 10204 N N . PHE F 1 37 ? 55.215 -13.719 123.986 1.00 22.29 37 PHE F N 1
ATOM 10205 C CA . PHE F 1 37 ? 56.574 -14.029 123.563 1.00 22.89 37 PHE F CA 1
ATOM 10206 C C . PHE F 1 37 ? 57.251 -12.881 122.820 1.00 22.94 37 PHE F C 1
ATOM 10207 O O . PHE F 1 37 ? 58.448 -12.943 122.543 1.00 23.09 37 PHE F O 1
ATOM 10215 N N . GLN F 1 38 ? 56.491 -11.838 122.500 1.00 22.61 38 GLN F N 1
ATOM 10216 C CA . GLN F 1 38 ? 57.047 -10.660 121.839 1.00 23.91 38 GLN F CA 1
ATOM 10217 C C . GLN F 1 38 ? 57.250 -9.521 122.827 1.00 23.59 38 GLN F C 1
ATOM 10218 O O . GLN F 1 38 ? 58.254 -8.809 122.776 1.00 23.51 38 GLN F O 1
ATOM 10224 N N . THR F 1 39 ? 56.283 -9.371 123.725 1.00 23.21 39 THR F N 1
ATOM 10225 C CA . THR F 1 39 ? 56.207 -8.237 124.641 1.00 23.23 39 THR F CA 1
ATOM 10226 C C . THR F 1 39 ? 57.490 -7.973 125.424 1.00 23.99 39 THR F C 1
ATOM 10227 O O . THR F 1 39 ? 57.973 -6.842 125.469 1.00 26.37 39 THR F O 1
ATOM 10231 N N . PHE F 1 40 ? 58.043 -9.015 126.031 1.00 24.16 40 PHE F N 1
ATOM 10232 C CA . PHE F 1 40 ? 59.158 -8.845 126.958 1.00 24.96 40 PHE F CA 1
ATOM 10233 C C . PHE F 1 40 ? 60.554 -8.904 126.323 1.00 25.58 40 PHE F C 1
ATOM 10234 O O . PHE F 1 40 ? 61.453 -8.194 126.775 1.00 31.21 40 PHE F O 1
ATOM 10242 N N . PRO F 1 41 ? 60.758 -9.753 125.297 1.00 25.24 41 PRO F N 1
ATOM 10243 C CA . PRO F 1 41 ? 62.035 -9.609 124.587 1.00 25.74 41 PRO F CA 1
ATOM 10244 C C . PRO F 1 41 ? 62.213 -8.225 123.963 1.00 25.74 41 PRO F C 1
ATOM 10245 O O . PRO F 1 41 ? 63.324 -7.697 123.956 1.00 25.93 41 PRO F O 1
ATOM 10249 N N . PHE F 1 42 ? 61.129 -7.646 123.458 1.00 25.61 42 PHE F N 1
ATOM 10250 C CA . PHE F 1 42 ? 61.188 -6.317 122.862 1.00 26.06 42 PHE F CA 1
ATOM 10251 C C . PHE F 1 42 ? 61.141 -5.219 123.920 1.00 25.74 42 PHE F C 1
ATOM 10252 O O . PHE F 1 42 ? 61.418 -4.057 123.627 1.00 25.51 42 PHE F O 1
ATOM 10260 N N . ALA F 1 43 ? 60.794 -5.590 125.148 1.00 25.76 43 ALA F N 1
ATOM 10261 C CA . ALA F 1 43 ? 60.804 -4.640 126.253 1.00 25.89 43 ALA F CA 1
ATOM 10262 C C . ALA F 1 43 ? 62.234 -4.387 126.717 1.00 26.18 43 ALA F C 1
ATOM 10263 O O . ALA F 1 43 ? 62.498 -3.446 127.464 1.00 26.10 43 ALA F O 1
ATOM 10265 N N . GLN F 1 44 ? 63.153 -5.235 126.266 1.00 29.30 44 GLN F N 1
ATOM 10266 C CA . GLN F 1 44 ? 64.569 -5.073 126.577 1.00 26.90 44 GLN F CA 1
ATOM 10267 C C . GLN F 1 44 ? 65.173 -3.914 125.794 1.00 26.69 44 GLN F C 1
ATOM 10268 O O . GLN F 1 44 ? 66.077 -3.233 126.276 1.00 29.11 44 GLN F O 1
ATOM 10274 N N . THR F 1 45 ? 64.667 -3.695 124.584 1.00 26.77 45 THR F N 1
ATOM 10275 C CA . THR F 1 45 ? 65.268 -2.733 123.667 1.00 26.58 45 THR F CA 1
ATOM 10276 C C . THR F 1 45 ? 64.342 -1.570 123.324 1.00 26.09 45 THR F C 1
ATOM 10277 O O . THR F 1 45 ? 64.796 -0.529 122.849 1.00 26.47 45 THR F O 1
ATOM 10281 N N . ASN F 1 46 ? 63.047 -1.748 123.562 1.00 26.41 46 ASN F N 1
ATOM 10282 C CA . ASN F 1 46 ? 62.059 -0.753 123.161 1.00 25.86 46 ASN F CA 1
ATOM 10283 C C . ASN F 1 46 ? 61.027 -0.457 124.238 1.00 25.67 46 ASN F C 1
ATOM 10284 O O . ASN F 1 46 ? 60.937 -1.167 125.237 1.00 25.74 46 ASN F O 1
ATOM 10289 N N . HIS F 1 47 ? 60.245 0.596 124.022 1.00 25.78 47 HIS F N 1
ATOM 10290 C CA . HIS F 1 47 ? 59.096 0.879 124.869 1.00 25.14 47 HIS F CA 1
ATOM 10291 C C . HIS F 1 47 ? 57.870 0.164 124.316 1.00 23.71 47 HIS F C 1
ATOM 10292 O O . HIS F 1 47 ? 57.185 0.669 123.428 1.00 24.00 47 HIS F O 1
ATOM 10299 N N . VAL F 1 48 ? 57.606 -1.022 124.850 1.00 22.83 48 VAL F N 1
ATOM 10300 C CA . VAL F 1 48 ? 56.488 -1.844 124.417 1.00 22.81 48 VAL F CA 1
ATOM 10301 C C . VAL F 1 48 ? 55.174 -1.427 125.073 1.00 22.65 48 VAL F C 1
ATOM 10302 O O . VAL F 1 48 ? 55.082 -1.315 126.296 1.00 22.32 48 VAL F O 1
ATOM 10306 N N . ILE F 1 49 ? 54.165 -1.196 124.239 1.00 22.43 49 ILE F N 1
ATOM 10307 C CA . ILE F 1 49 ? 52.820 -0.858 124.690 1.00 22.03 49 ILE F CA 1
ATOM 10308 C C . ILE F 1 49 ? 51.825 -1.848 124.101 1.00 21.52 49 ILE F C 1
ATOM 10309 O O . ILE F 1 49 ? 51.613 -1.857 122.895 1.00 20.99 49 ILE F O 1
ATOM 10314 N N . VAL F 1 50 ? 51.213 -2.681 124.935 1.00 21.59 50 VAL F N 1
ATOM 10315 C CA . VAL F 1 50 ? 50.297 -3.694 124.412 1.00 21.74 50 VAL F CA 1
ATOM 10316 C C . VAL F 1 50 ? 48.857 -3.425 124.846 1.00 20.82 50 VAL F C 1
ATOM 10317 O O . VAL F 1 50 ? 48.581 -3.254 126.034 1.00 21.54 50 VAL F O 1
ATOM 10321 N N . ILE F 1 51 ? 47.937 -3.384 123.882 1.00 20.38 51 ILE F N 1
ATOM 10322 C CA . ILE F 1 51 ? 46.582 -2.918 124.192 1.00 20.92 51 ILE F CA 1
ATOM 10323 C C . ILE F 1 51 ? 45.485 -3.980 124.069 1.00 22.16 51 ILE F C 1
ATOM 10324 O O . ILE F 1 51 ? 45.463 -4.764 123.120 1.00 27.45 51 ILE F O 1
ATOM 10329 N N . ASP F 1 52 ? 44.581 -3.995 125.048 1.00 21.27 52 ASP F N 1
ATOM 10330 C CA . ASP F 1 52 ? 43.335 -4.747 124.953 1.00 21.82 52 ASP F CA 1
ATOM 10331 C C . ASP F 1 52 ? 42.256 -3.891 124.298 1.00 22.08 52 ASP F C 1
ATOM 10332 O O . ASP F 1 52 ? 41.871 -2.853 124.836 1.00 23.42 52 ASP F O 1
ATOM 10337 N N . HIS F 1 53 ? 41.771 -4.327 123.140 1.00 22.08 53 HIS F N 1
ATOM 10338 C CA . HIS F 1 53 ? 40.735 -3.599 122.415 1.00 22.18 53 HIS F CA 1
ATOM 10339 C C . HIS F 1 53 ? 39.450 -3.506 123.229 1.00 23.01 53 HIS F C 1
ATOM 10340 O O . HIS F 1 53 ? 39.224 -4.308 124.135 1.00 22.69 53 HIS F O 1
ATOM 10347 N N . ARG F 1 54 ? 38.616 -2.522 122.908 1.00 23.77 54 ARG F N 1
ATOM 10348 C CA . ARG F 1 54 ? 37.301 -2.417 123.525 1.00 23.77 54 ARG F CA 1
ATOM 10349 C C . ARG F 1 54 ? 36.499 -3.661 123.162 1.00 23.09 54 ARG F C 1
ATOM 10350 O O . ARG F 1 54 ? 36.580 -4.156 122.038 1.00 23.48 54 ARG F O 1
ATOM 10358 N N . GLY F 1 55 ? 35.748 -4.185 124.123 1.00 23.53 55 GLY F N 1
ATOM 10359 C CA . GLY F 1 55 ? 35.007 -5.413 123.909 1.00 23.63 55 GLY F CA 1
ATOM 10360 C C . GLY F 1 55 ? 35.856 -6.653 124.119 1.00 22.58 55 GLY F C 1
ATOM 10361 O O . GLY F 1 55 ? 35.384 -7.776 123.939 1.00 22.65 55 GLY F O 1
ATOM 10362 N N . HIS F 1 56 ? 37.111 -6.454 124.510 1.00 22.43 56 HIS F N 1
ATOM 10363 C CA . HIS F 1 56 ? 38.046 -7.563 124.662 1.00 22.24 56 HIS F CA 1
ATOM 10364 C C . HIS F 1 56 ? 38.780 -7.552 126.001 1.00 22.42 56 HIS F C 1
ATOM 10365 O O . HIS F 1 56 ? 39.116 -6.492 126.530 1.00 22.51 56 HIS F O 1
ATOM 10372 N N . GLY F 1 57 ? 39.022 -8.746 126.535 1.00 22.35 57 GLY F N 1
ATOM 10373 C CA . GLY F 1 57 ? 39.876 -8.933 127.695 1.00 22.02 57 GLY F CA 1
ATOM 10374 C C . GLY F 1 57 ? 39.525 -8.143 128.941 1.00 22.53 57 GLY F C 1
ATOM 10375 O O . GLY F 1 57 ? 38.441 -8.287 129.503 1.00 22.01 57 GLY F O 1
ATOM 10376 N N . ARG F 1 58 ? 40.462 -7.303 129.367 1.00 22.99 58 ARG F N 1
ATOM 10377 C CA . ARG F 1 58 ? 40.338 -6.559 130.613 1.00 22.54 58 ARG F CA 1
ATOM 10378 C C . ARG F 1 58 ? 39.735 -5.175 130.384 1.00 24.05 58 ARG F C 1
ATOM 10379 O O . ARG F 1 58 ? 39.449 -4.446 131.334 1.00 24.33 58 ARG F O 1
ATOM 10387 N N . SER F 1 59 ? 39.548 -4.822 129.116 1.00 25.52 59 SER F N 1
ATOM 10388 C CA . SER F 1 59 ? 38.958 -3.540 128.746 1.00 25.45 59 SER F CA 1
ATOM 10389 C C . SER F 1 59 ? 37.434 -3.597 128.796 1.00 25.69 59 SER F C 1
ATOM 10390 O O . SER F 1 59 ? 36.847 -4.679 128.809 1.00 25.06 59 SER F O 1
ATOM 10393 N N . ASP F 1 60 ? 36.797 -2.430 128.823 1.00 26.52 60 ASP F N 1
ATOM 10394 C CA . ASP F 1 60 ? 35.340 -2.358 128.868 1.00 26.55 60 ASP F CA 1
ATOM 10395 C C . ASP F 1 60 ? 34.718 -2.905 127.590 1.00 26.25 60 ASP F C 1
ATOM 10396 O O . ASP F 1 60 ? 35.328 -2.870 126.521 1.00 25.97 60 ASP F O 1
ATOM 10401 N N . LYS F 1 61 ? 33.497 -3.416 127.710 1.00 25.48 61 LYS F N 1
ATOM 10402 C CA . LYS F 1 61 ? 32.836 -4.078 126.593 1.00 24.85 61 LYS F CA 1
ATOM 10403 C C . LYS F 1 61 ? 31.399 -3.597 126.416 1.00 24.69 61 LYS F C 1
ATOM 10404 O O . LYS F 1 61 ? 30.458 -4.337 126.703 1.00 24.77 61 LYS F O 1
ATOM 10410 N N . PRO F 1 62 ? 31.224 -2.356 125.936 1.00 25.04 62 PRO F N 1
ATOM 10411 C CA . PRO F 1 62 ? 29.881 -1.798 125.748 1.00 24.91 62 PRO F CA 1
ATOM 10412 C C . PRO F 1 62 ? 29.092 -2.521 124.661 1.00 24.89 62 PRO F C 1
ATOM 10413 O O . PRO F 1 62 ? 29.667 -3.277 123.878 1.00 25.10 62 PRO F O 1
ATOM 10417 N N . ALA F 1 63 ? 27.784 -2.286 124.624 1.00 24.66 63 ALA F N 1
ATOM 10418 C CA . ALA F 1 63 ? 26.918 -2.908 123.633 1.00 25.87 63 ALA F CA 1
ATOM 10419 C C . ALA F 1 63 ? 27.234 -2.396 122.233 1.00 26.49 63 ALA F C 1
ATOM 10420 O O . ALA F 1 63 ? 27.153 -3.137 121.259 1.00 25.90 63 ALA F O 1
ATOM 10422 N N . THR F 1 64 ? 27.591 -1.118 122.157 1.00 27.49 64 THR F N 1
ATOM 10423 C CA . THR F 1 64 ? 27.944 -0.444 120.911 1.00 27.14 64 THR F CA 1
ATOM 10424 C C . THR F 1 64 ? 28.975 0.636 121.239 1.00 27.21 64 THR F C 1
ATOM 10425 O O . THR F 1 64 ? 29.084 1.033 122.397 1.00 28.68 64 THR F O 1
ATOM 10429 N N . GLY F 1 65 ? 29.754 1.102 120.262 1.00 28.25 65 GLY F N 1
ATOM 10430 C CA . GLY F 1 65 ? 29.796 0.566 118.915 1.00 27.40 65 GLY F CA 1
ATOM 10431 C C . GLY F 1 65 ? 31.230 0.215 118.590 1.00 26.74 65 GLY F C 1
ATOM 10432 O O . GLY F 1 65 ? 32.147 0.633 119.297 1.00 25.40 65 GLY F O 1
ATOM 10433 N N . TYR F 1 66 ? 31.436 -0.547 117.524 1.00 26.96 66 TYR F N 1
ATOM 10434 C CA . TYR F 1 66 ? 32.759 -1.093 117.261 1.00 26.39 66 TYR F CA 1
ATOM 10435 C C . TYR F 1 66 ? 33.249 -0.837 115.844 1.00 26.48 66 TYR F C 1
ATOM 10436 O O . TYR F 1 66 ? 33.617 -1.766 115.125 1.00 26.07 66 TYR F O 1
ATOM 10445 N N . SER F 1 67 ? 33.258 0.430 115.449 1.00 26.79 67 SER F N 1
ATOM 10446 C CA . SER F 1 67 ? 33.885 0.816 114.197 1.00 26.50 67 SER F CA 1
ATOM 10447 C C . SER F 1 67 ? 35.388 0.866 114.421 1.00 25.60 67 SER F C 1
ATOM 10448 O O . SER F 1 67 ? 35.845 1.084 115.544 1.00 25.41 67 SER F O 1
ATOM 10451 N N . ILE F 1 68 ? 36.149 0.659 113.353 1.00 26.22 68 ILE F N 1
ATOM 10452 C CA . ILE F 1 68 ? 37.606 0.658 113.422 1.00 25.13 68 ILE F CA 1
ATOM 10453 C C . ILE F 1 68 ? 38.138 2.011 113.900 1.00 24.01 68 ILE F C 1
ATOM 10454 O O . ILE F 1 68 ? 39.197 2.095 114.533 1.00 23.98 68 ILE F O 1
ATOM 10459 N N . MET F 1 69 ? 37.380 3.066 113.621 1.00 24.50 69 MET F N 1
ATOM 10460 C CA . MET F 1 69 ? 37.784 4.419 113.981 1.00 25.09 69 MET F CA 1
ATOM 10461 C C . MET F 1 69 ? 37.809 4.635 115.491 1.00 25.32 69 MET F C 1
ATOM 10462 O O . MET F 1 69 ? 38.706 5.292 116.015 1.00 26.05 69 MET F O 1
ATOM 10467 N N . GLU F 1 70 ? 36.821 4.079 116.184 1.00 25.51 70 GLU F N 1
ATOM 10468 C CA . GLU F 1 70 ? 36.745 4.192 117.636 1.00 26.68 70 GLU F CA 1
ATOM 10469 C C . GLU F 1 70 ? 37.869 3.396 118.300 1.00 26.53 70 GLU F C 1
ATOM 10470 O O . GLU F 1 70 ? 38.442 3.829 119.305 1.00 27.45 70 GLU F O 1
ATOM 10476 N N . HIS F 1 71 ? 38.173 2.232 117.730 1.00 24.70 71 HIS F N 1
ATOM 10477 C CA . HIS F 1 71 ? 39.314 1.427 118.158 1.00 24.52 71 HIS F CA 1
ATOM 10478 C C . HIS F 1 71 ? 40.605 2.236 118.054 1.00 25.26 71 HIS F C 1
ATOM 10479 O O . HIS F 1 71 ? 41.384 2.345 119.018 1.00 25.59 71 HIS F O 1
ATOM 10486 N N . ALA F 1 72 ? 40.823 2.792 116.865 1.00 25.56 72 ALA F N 1
ATOM 10487 C CA . ALA F 1 72 ? 41.983 3.633 116.610 1.00 25.63 72 ALA F CA 1
ATOM 10488 C C . ALA F 1 72 ? 42.061 4.763 117.630 1.00 26.90 72 ALA F C 1
ATOM 10489 O O . ALA F 1 72 ? 43.117 5.013 118.209 1.00 26.41 72 ALA F O 1
ATOM 10491 N N . ASP F 1 73 ? 40.930 5.422 117.866 1.00 28.31 73 ASP F N 1
ATOM 10492 C CA . ASP F 1 73 ? 40.864 6.521 118.827 1.00 30.38 73 ASP F CA 1
ATOM 10493 C C . ASP F 1 73 ? 41.244 6.059 120.235 1.00 29.65 73 ASP F C 1
ATOM 10494 O O . ASP F 1 73 ? 41.865 6.809 120.993 1.00 29.31 73 ASP F O 1
ATOM 10499 N N . ASP F 1 74 ? 40.871 4.828 120.580 1.00 28.61 74 ASP F N 1
ATOM 10500 C CA . ASP F 1 74 ? 41.299 4.241 121.847 1.00 28.58 74 ASP F CA 1
ATOM 10501 C C . ASP F 1 74 ? 42.819 4.137 121.883 1.00 27.35 74 ASP F C 1
ATOM 10502 O O . ASP F 1 74 ? 43.455 4.458 122.896 1.00 27.97 74 ASP F O 1
ATOM 10507 N N . VAL F 1 75 ? 43.397 3.687 120.771 1.00 26.20 75 VAL F N 1
ATOM 10508 C CA . VAL F 1 75 ? 44.852 3.605 120.674 1.00 25.79 75 VAL F CA 1
ATOM 10509 C C . VAL F 1 75 ? 45.513 4.976 120.878 1.00 25.91 75 VAL F C 1
ATOM 10510 O O . VAL F 1 75 ? 46.478 5.088 121.642 1.00 25.13 75 VAL F O 1
ATOM 10514 N N . VAL F 1 76 ? 44.998 6.021 120.225 1.00 26.89 76 VAL F N 1
ATOM 10515 C CA . VAL F 1 76 ? 45.598 7.347 120.401 1.00 26.84 76 VAL F CA 1
ATOM 10516 C C . VAL F 1 76 ? 45.367 7.854 121.822 1.00 26.79 76 VAL F C 1
ATOM 10517 O O . VAL F 1 76 ? 46.143 8.660 122.325 1.00 26.73 76 VAL F O 1
ATOM 10521 N N . ALA F 1 77 ? 44.306 7.381 122.469 1.00 27.09 77 ALA F N 1
ATOM 10522 C CA . ALA F 1 77 ? 44.046 7.758 123.853 1.00 27.42 77 ALA F CA 1
ATOM 10523 C C . ALA F 1 77 ? 45.143 7.189 124.746 1.00 27.10 77 ALA F C 1
ATOM 10524 O O . ALA F 1 77 ? 45.719 7.899 125.585 1.00 27.50 77 ALA F O 1
ATOM 10526 N N . VAL F 1 78 ? 45.435 5.906 124.546 1.00 26.09 78 VAL F N 1
ATOM 10527 C CA . VAL F 1 78 ? 46.535 5.255 125.250 1.00 26.60 78 VAL F CA 1
ATOM 10528 C C . VAL F 1 78 ? 47.857 5.980 124.991 1.00 26.70 78 VAL F C 1
ATOM 10529 O O . VAL F 1 78 ? 48.636 6.209 125.917 1.00 28.26 78 VAL F O 1
ATOM 10533 N N . LEU F 1 79 ? 48.101 6.350 123.737 1.00 27.51 79 LEU F N 1
ATOM 10534 C CA . LEU F 1 79 ? 49.331 7.058 123.380 1.00 28.61 79 LEU F CA 1
ATOM 10535 C C . LEU F 1 79 ? 49.415 8.443 124.026 1.00 29.24 79 LEU F C 1
ATOM 10536 O O . LEU F 1 79 ? 50.500 8.911 124.371 1.00 33.98 79 LEU F O 1
ATOM 10541 N N . ASP F 1 80 ? 48.264 9.090 124.187 1.00 29.07 80 ASP F N 1
ATOM 10542 C CA . ASP F 1 80 ? 48.196 10.417 124.787 1.00 29.27 80 ASP F CA 1
ATOM 10543 C C . ASP F 1 80 ? 48.487 10.362 126.277 1.00 30.02 80 ASP F C 1
ATOM 10544 O O . ASP F 1 80 ? 49.243 11.181 126.800 1.00 36.74 80 ASP F O 1
ATOM 10549 N N . ALA F 1 81 ? 47.879 9.396 126.959 1.00 29.99 81 ALA F N 1
ATOM 10550 C CA . ALA F 1 81 ? 48.114 9.226 128.390 1.00 30.49 81 ALA F CA 1
ATOM 10551 C C . ALA F 1 81 ? 49.579 8.909 128.678 1.00 30.33 81 ALA F C 1
ATOM 10552 O O . ALA F 1 81 ? 50.120 9.311 129.707 1.00 30.42 81 ALA F O 1
ATOM 10554 N N . LEU F 1 82 ? 50.217 8.194 127.758 1.00 29.42 82 LEU F N 1
ATOM 10555 C CA . LEU F 1 82 ? 51.610 7.791 127.924 1.00 30.19 82 LEU F CA 1
ATOM 10556 C C . LEU F 1 82 ? 52.575 8.797 127.306 1.00 30.78 82 LEU F C 1
ATOM 10557 O O . LEU F 1 82 ? 53.772 8.527 127.201 1.00 30.62 82 LEU F O 1
ATOM 10562 N N . LYS F 1 83 ? 52.043 9.949 126.901 1.00 31.19 83 LYS F N 1
ATOM 10563 C CA . LYS F 1 83 ? 52.831 11.020 126.291 1.00 33.98 83 LYS F CA 1
ATOM 10564 C C . LYS F 1 83 ? 53.710 10.513 125.154 1.00 31.73 83 LYS F C 1
ATOM 10565 O O . LYS F 1 83 ? 54.855 10.940 125.000 1.00 31.15 83 LYS F O 1
ATOM 10571 N N . VAL F 1 84 ? 53.169 9.591 124.367 1.00 31.29 84 VAL F N 1
ATOM 10572 C CA . VAL F 1 84 ? 53.883 9.061 123.216 1.00 31.45 84 VAL F CA 1
ATOM 10573 C C . VAL F 1 84 ? 53.456 9.798 121.955 1.00 31.46 84 VAL F C 1
ATOM 10574 O O . VAL F 1 84 ? 52.275 9.823 121.607 1.00 29.42 84 VAL F O 1
ATOM 10578 N N . ASP F 1 85 ? 54.423 10.403 121.277 1.00 32.84 85 ASP F N 1
ATOM 10579 C CA . ASP F 1 85 ? 54.136 11.154 120.066 1.00 34.26 85 ASP F CA 1
ATOM 10580 C C . ASP F 1 85 ? 54.038 10.226 118.864 1.00 33.52 85 ASP F C 1
ATOM 10581 O O . ASP F 1 85 ? 53.067 10.268 118.117 1.00 32.35 85 ASP F O 1
ATOM 10586 N N . ARG F 1 86 ? 55.047 9.385 118.675 1.00 32.88 86 ARG F N 1
ATOM 10587 C CA . ARG F 1 86 ? 55.097 8.530 117.495 1.00 32.73 86 ARG F CA 1
ATOM 10588 C C . ARG F 1 86 ? 55.520 7.110 117.857 1.00 29.14 86 ARG F C 1
ATOM 10589 O O . ARG F 1 86 ? 56.269 6.903 118.810 1.00 28.48 86 ARG F O 1
ATOM 10597 N N . ALA F 1 87 ? 55.038 6.130 117.097 1.00 28.03 87 ALA F N 1
ATOM 10598 C CA . ALA F 1 87 ? 55.270 4.734 117.448 1.00 26.74 87 ALA F CA 1
ATOM 10599 C C . ALA F 1 87 ? 55.252 3.791 116.247 1.00 25.63 87 ALA F C 1
ATOM 10600 O O . ALA F 1 87 ? 54.669 4.092 115.204 1.00 25.36 87 ALA F O 1
ATOM 10602 N N . VAL F 1 88 ? 55.912 2.649 116.415 1.00 24.97 88 VAL F N 1
ATOM 10603 C CA . VAL F 1 88 ? 55.846 1.551 115.458 1.00 24.98 88 VAL F CA 1
ATOM 10604 C C . VAL F 1 88 ? 54.628 0.698 115.781 1.00 23.07 88 VAL F C 1
ATOM 10605 O O . VAL F 1 88 ? 54.426 0.314 116.932 1.00 23.22 88 VAL F O 1
ATOM 10609 N N . PHE F 1 89 ? 53.812 0.402 114.775 1.00 22.99 89 PHE F N 1
ATOM 10610 C CA . PHE F 1 89 ? 52.562 -0.306 115.022 1.00 22.96 89 PHE F CA 1
ATOM 10611 C C . PHE F 1 89 ? 52.562 -1.731 114.481 1.00 22.55 89 PHE F C 1
ATOM 10612 O O . PHE F 1 89 ? 52.805 -1.965 113.298 1.00 22.68 89 PHE F O 1
ATOM 10620 N N . VAL F 1 90 ? 52.274 -2.677 115.370 1.00 22.09 90 VAL F N 1
ATOM 10621 C CA . VAL F 1 90 ? 52.182 -4.086 115.015 1.00 22.06 90 VAL F CA 1
ATOM 10622 C C . VAL F 1 90 ? 50.759 -4.587 115.233 1.00 21.34 90 VAL F C 1
ATOM 10623 O O . VAL F 1 90 ? 50.331 -4.787 116.368 1.00 20.46 90 VAL F O 1
ATOM 10627 N N . GLY F 1 91 ? 50.028 -4.784 114.142 1.00 21.36 91 GLY F N 1
ATOM 10628 C CA . GLY F 1 91 ? 48.632 -5.170 114.229 1.00 21.26 91 GLY F CA 1
ATOM 10629 C C . GLY F 1 91 ? 48.313 -6.486 113.548 1.00 21.96 91 GLY F C 1
ATOM 10630 O O . GLY F 1 91 ? 48.767 -6.750 112.436 1.00 22.42 91 GLY F O 1
ATOM 10631 N N . ASN F 1 92 ? 47.520 -7.311 114.224 1.00 22.26 92 ASN F N 1
ATOM 10632 C CA . ASN F 1 92 ? 47.124 -8.610 113.698 1.00 22.31 92 ASN F CA 1
ATOM 10633 C C . ASN F 1 92 ? 45.621 -8.659 113.445 1.00 22.46 92 ASN F C 1
ATOM 10634 O O . ASN F 1 92 ? 44.833 -8.297 114.318 1.00 22.33 92 ASN F O 1
ATOM 10639 N N . SER F 1 93 ? 45.239 -9.101 112.248 1.00 22.77 93 SER F N 1
ATOM 10640 C CA . SER F 1 93 ? 43.839 -9.133 111.822 1.00 23.85 93 SER F CA 1
ATOM 10641 C C . SER F 1 93 ? 43.181 -7.770 111.985 1.00 22.86 93 SER F C 1
ATOM 10642 O O . SER F 1 93 ? 43.461 -6.838 111.231 1.00 22.70 93 SER F O 1
ATOM 10645 N N . ILE F 1 94 ? 42.312 -7.659 112.983 1.00 23.35 94 ILE F N 1
ATOM 10646 C CA . ILE F 1 94 ? 41.614 -6.411 113.247 1.00 22.62 94 ILE F CA 1
ATOM 10647 C C . ILE F 1 94 ? 42.596 -5.358 113.750 1.00 22.09 94 ILE F C 1
ATOM 10648 O O . ILE F 1 94 ? 42.370 -4.160 113.588 1.00 21.80 94 ILE F O 1
ATOM 10653 N N . GLY F 1 95 ? 43.695 -5.814 114.345 1.00 22.32 95 GLY F N 1
ATOM 10654 C CA . GLY F 1 95 ? 44.737 -4.920 114.814 1.00 21.80 95 GLY F CA 1
ATOM 10655 C C . GLY F 1 95 ? 45.384 -4.199 113.650 1.00 22.06 95 GLY F C 1
ATOM 10656 O O . GLY F 1 95 ? 45.749 -3.027 113.753 1.00 22.02 95 GLY F O 1
ATOM 10657 N N . GLY F 1 96 ? 45.523 -4.911 112.535 1.00 22.24 96 GLY F N 1
ATOM 10658 C CA . GLY F 1 96 ? 46.053 -4.331 111.316 1.00 22.14 96 GLY F CA 1
ATOM 10659 C C . GLY F 1 96 ? 45.118 -3.275 110.763 1.00 22.31 96 GLY F C 1
ATOM 10660 O O . GLY F 1 96 ? 45.561 -2.234 110.280 1.00 22.73 96 GLY F O 1
ATOM 10661 N N . MET F 1 97 ? 43.818 -3.551 110.835 1.00 22.10 97 MET F N 1
ATOM 10662 C CA . MET F 1 97 ? 42.798 -2.591 110.427 1.00 22.28 97 MET F CA 1
ATOM 10663 C C . MET F 1 97 ? 42.896 -1.318 111.255 1.00 22.46 97 MET F C 1
ATOM 10664 O O . MET F 1 97 ? 42.862 -0.210 110.723 1.00 23.30 97 MET F O 1
ATOM 10669 N N . ILE F 1 98 ? 43.010 -1.498 112.567 1.00 22.59 98 ILE F N 1
ATOM 10670 C CA . ILE F 1 98 ? 43.137 -0.390 113.501 1.00 23.18 98 ILE F CA 1
ATOM 10671 C C . ILE F 1 98 ? 44.378 0.441 113.189 1.00 23.32 98 ILE F C 1
ATOM 10672 O O . ILE F 1 98 ? 44.322 1.672 113.148 1.00 23.10 98 ILE F O 1
ATOM 10677 N N . ALA F 1 99 ? 45.493 -0.243 112.953 1.00 22.96 99 ALA F N 1
ATOM 10678 C CA . ALA F 1 99 ? 46.749 0.423 112.629 1.00 23.10 99 ALA F CA 1
ATOM 10679 C C . ALA F 1 99 ? 46.645 1.223 111.331 1.00 23.43 99 ALA F C 1
ATOM 10680 O O . ALA F 1 99 ? 47.121 2.355 111.253 1.00 24.08 99 ALA F O 1
ATOM 10682 N N . MET F 1 100 ? 46.021 0.632 110.316 1.00 22.54 100 MET F N 1
ATOM 10683 C CA . MET F 1 100 ? 45.868 1.298 109.025 1.00 23.81 100 MET F CA 1
ATOM 10684 C C . MET F 1 100 ? 44.958 2.518 109.131 1.00 24.25 100 MET F C 1
ATOM 10685 O O . MET F 1 100 ? 45.242 3.568 108.550 1.00 24.19 100 MET F O 1
ATOM 10690 N N . GLN F 1 101 ? 43.869 2.376 109.880 1.00 24.19 101 GLN F N 1
ATOM 10691 C CA . GLN F 1 101 ? 42.955 3.486 110.117 1.00 24.83 101 GLN F CA 1
ATOM 10692 C C . GLN F 1 101 ? 43.671 4.610 110.858 1.00 24.86 101 GLN F C 1
ATOM 10693 O O . GLN F 1 101 ? 43.430 5.794 110.604 1.00 25.09 101 GLN F O 1
ATOM 10699 N N . LEU F 1 102 ? 44.561 4.230 111.770 1.00 24.68 102 LEU F N 1
ATOM 10700 C CA . LEU F 1 102 ? 45.341 5.204 112.520 1.00 25.20 102 LEU F CA 1
ATOM 10701 C C . LEU F 1 102 ? 46.322 5.917 111.594 1.00 25.21 102 LEU F C 1
ATOM 10702 O O . LEU F 1 102 ? 46.582 7.108 111.754 1.00 25.47 102 LEU F O 1
ATOM 10707 N N . ASN F 1 103 ? 46.863 5.181 110.628 1.00 25.30 103 ASN F N 1
ATOM 10708 C CA . ASN F 1 103 ? 47.708 5.778 109.599 1.00 25.71 103 ASN F CA 1
ATOM 10709 C C . ASN F 1 103 ? 46.922 6.769 108.749 1.00 25.24 103 ASN F C 1
ATOM 10710 O O . ASN F 1 103 ? 47.454 7.789 108.314 1.00 25.43 103 ASN F O 1
ATOM 10715 N N . LEU F 1 104 ? 45.649 6.461 108.522 1.00 24.81 104 LEU F N 1
ATOM 10716 C CA . LEU F 1 104 ? 44.776 7.333 107.745 1.00 25.48 104 LEU F CA 1
ATOM 10717 C C . LEU F 1 104 ? 44.420 8.620 108.483 1.00 26.03 104 LEU F C 1
ATOM 10718 O O . LEU F 1 104 ? 44.412 9.698 107.890 1.00 26.42 104 LEU F O 1
ATOM 10723 N N . ASP F 1 105 ? 44.123 8.511 109.775 1.00 26.99 105 ASP F N 1
ATOM 10724 C CA . ASP F 1 105 ? 43.677 9.673 110.542 1.00 27.20 105 ASP F CA 1
ATOM 10725 C C . ASP F 1 105 ? 44.813 10.390 111.273 1.00 27.15 105 ASP F C 1
ATOM 10726 O O . ASP F 1 105 ? 44.741 11.597 111.502 1.00 27.33 105 ASP F O 1
ATOM 10731 N N . HIS F 1 106 ? 45.856 9.653 111.643 1.00 27.53 106 HIS F N 1
ATOM 10732 C CA . HIS F 1 106 ? 46.960 10.239 112.400 1.00 27.87 106 HIS F CA 1
ATOM 10733 C C . HIS F 1 106 ? 48.332 9.832 111.861 1.00 27.95 106 HIS F C 1
ATOM 10734 O O . HIS F 1 106 ? 49.093 9.163 112.559 1.00 28.03 106 HIS F O 1
ATOM 10741 N N . PRO F 1 107 ? 48.663 10.249 110.627 1.00 28.79 107 PRO F N 1
ATOM 10742 C CA . PRO F 1 107 ? 49.927 9.829 110.009 1.00 28.92 107 PRO F CA 1
ATOM 10743 C C . PRO F 1 107 ? 51.164 10.395 110.705 1.00 29.69 107 PRO F C 1
ATOM 10744 O O . PRO F 1 107 ? 52.254 9.845 110.549 1.00 29.32 107 PRO F O 1
ATOM 10748 N N . GLN F 1 108 ? 50.994 11.473 111.464 1.00 30.97 108 GLN F N 1
ATOM 10749 C CA . GLN F 1 108 ? 52.107 12.092 112.174 1.00 33.95 108 GLN F CA 1
ATOM 10750 C C . GLN F 1 108 ? 52.440 11.309 113.445 1.00 33.01 108 GLN F C 1
ATOM 10751 O O . GLN F 1 108 ? 53.381 11.639 114.162 1.00 34.42 108 GLN F O 1
ATOM 10757 N N . ARG F 1 109 ? 51.663 10.264 113.709 1.00 31.08 109 ARG F N 1
ATOM 10758 C CA . ARG F 1 109 ? 51.845 9.447 114.903 1.00 30.35 109 ARG F CA 1
ATOM 10759 C C . ARG F 1 109 ? 52.497 8.107 114.573 1.00 29.29 109 ARG F C 1
ATOM 10760 O O . ARG F 1 109 ? 52.654 7.254 115.445 1.00 28.51 109 ARG F O 1
ATOM 10768 N N . VAL F 1 110 ? 52.886 7.928 113.314 1.00 29.34 110 VAL F N 1
ATOM 10769 C CA . VAL F 1 110 ? 53.361 6.631 112.844 1.00 28.36 110 VAL F CA 1
ATOM 10770 C C . VAL F 1 110 ? 54.825 6.633 112.405 1.00 28.38 110 VAL F C 1
ATOM 10771 O O . VAL F 1 110 ? 55.219 7.396 111.524 1.00 28.89 110 VAL F O 1
ATOM 10775 N N . ILE F 1 111 ? 55.622 5.772 113.029 1.00 27.68 111 ILE F N 1
ATOM 10776 C CA . ILE F 1 111 ? 56.989 5.524 112.584 1.00 28.06 111 ILE F CA 1
ATOM 10777 C C . ILE F 1 111 ? 56.972 4.552 111.414 1.00 27.37 111 ILE F C 1
ATOM 10778 O O . ILE F 1 111 ? 57.549 4.809 110.358 1.00 27.39 111 ILE F O 1
ATOM 10783 N N . GLY F 1 112 ? 56.295 3.430 111.624 1.00 27.06 112 GLY F N 1
ATOM 10784 C CA . GLY F 1 112 ? 56.155 2.400 110.615 1.00 26.72 112 GLY F CA 1
ATOM 10785 C C . GLY F 1 112 ? 55.136 1.377 111.072 1.00 24.94 112 GLY F C 1
ATOM 10786 O O . GLY F 1 112 ? 54.644 1.445 112.198 1.00 24.13 112 GLY F O 1
ATOM 10787 N N . ASN F 1 113 ? 54.811 0.428 110.202 1.00 24.81 113 ASN F N 1
ATOM 10788 C CA . ASN F 1 113 ? 53.838 -0.598 110.543 1.00 23.42 113 ASN F CA 1
ATOM 10789 C C . ASN F 1 113 ? 54.317 -2.003 110.210 1.00 23.32 113 ASN F C 1
ATOM 10790 O O . ASN F 1 113 ? 54.946 -2.225 109.176 1.00 23.11 113 ASN F O 1
ATOM 10795 N N . LEU F 1 114 ? 54.025 -2.947 111.098 1.00 23.06 114 LEU F N 1
ATOM 10796 C CA . LEU F 1 114 ? 54.057 -4.356 110.732 1.00 22.32 114 LEU F CA 1
ATOM 10797 C C . LEU F 1 114 ? 52.627 -4.867 110.783 1.00 22.57 114 LEU F C 1
ATOM 10798 O O . LEU F 1 114 ? 52.070 -5.090 111.857 1.00 22.44 114 LEU F O 1
ATOM 10803 N N . ILE F 1 115 ? 52.034 -5.038 109.609 1.00 22.92 115 ILE F N 1
ATOM 10804 C CA . ILE F 1 115 ? 50.675 -5.541 109.509 1.00 22.82 115 ILE F CA 1
ATOM 10805 C C . ILE F 1 115 ? 50.696 -7.047 109.294 1.00 22.64 115 ILE F C 1
ATOM 10806 O O . ILE F 1 115 ? 51.150 -7.530 108.259 1.00 22.87 115 ILE F O 1
ATOM 10811 N N . LEU F 1 116 ? 50.211 -7.784 110.286 1.00 22.68 116 LEU F N 1
ATOM 10812 C CA . LEU F 1 116 ? 50.277 -9.239 110.256 1.00 22.81 116 LEU F CA 1
ATOM 10813 C C . LEU F 1 116 ? 48.916 -9.877 110.012 1.00 22.81 116 LEU F C 1
ATOM 10814 O O . LEU F 1 116 ? 48.001 -9.726 110.822 1.00 22.91 116 LEU F O 1
ATOM 10819 N N . SER F 1 117 ? 48.797 -10.589 108.894 1.00 22.51 117 SER F N 1
ATOM 10820 C CA . SER F 1 117 ? 47.597 -11.358 108.567 1.00 23.34 117 SER F CA 1
ATOM 10821 C C . SER F 1 117 ? 46.324 -10.525 108.659 1.00 23.44 117 SER F C 1
ATOM 10822 O O . SER F 1 117 ? 45.452 -10.805 109.480 1.00 23.89 117 SER F O 1
ATOM 10825 N N . SER F 1 118 ? 46.220 -9.503 107.819 1.00 23.22 118 SER F N 1
ATOM 10826 C CA . SER F 1 118 ? 45.066 -8.614 107.853 1.00 23.53 118 SER F CA 1
ATOM 10827 C C . SER F 1 118 ? 44.489 -8.396 106.459 1.00 24.22 118 SER F C 1
ATOM 10828 O O . SER F 1 118 ? 44.856 -9.089 105.510 1.00 23.96 118 SER F O 1
ATOM 10831 N N . GLY F 1 119 ? 43.583 -7.432 106.344 1.00 24.67 119 GLY F N 1
ATOM 10832 C CA . GLY F 1 119 ? 42.956 -7.128 105.072 1.00 25.29 119 GLY F CA 1
ATOM 10833 C C . GLY F 1 119 ? 41.968 -5.984 105.169 1.00 25.39 119 GLY F C 1
ATOM 10834 O O . GLY F 1 119 ? 41.832 -5.354 106.218 1.00 24.84 119 GLY F O 1
ATOM 10835 N N . THR F 1 120 ? 41.283 -5.711 104.065 1.00 26.10 120 THR F N 1
ATOM 10836 C CA . THR F 1 120 ? 40.235 -4.699 104.042 1.00 26.81 120 THR F CA 1
ATOM 10837 C C . THR F 1 120 ? 39.095 -5.169 103.145 1.00 27.44 120 THR F C 1
ATOM 10838 O O . THR F 1 120 ? 39.317 -5.906 102.183 1.00 26.89 120 THR F O 1
ATOM 10842 N N . GLY F 1 121 ? 37.875 -4.751 103.467 1.00 28.28 121 GLY F N 1
ATOM 10843 C CA . GLY F 1 121 ? 36.699 -5.240 102.772 1.00 30.26 121 GLY F CA 1
ATOM 10844 C C . GLY F 1 121 ? 36.585 -6.745 102.933 1.00 32.82 121 GLY F C 1
ATOM 10845 O O . GLY F 1 121 ? 36.248 -7.457 101.987 1.00 35.46 121 GLY F O 1
ATOM 10846 N N . LEU F 1 122 ? 36.878 -7.223 104.140 1.00 32.03 122 LEU F N 1
ATOM 10847 C CA . LEU F 1 122 ? 36.944 -8.654 104.423 1.00 34.18 122 LEU F CA 1
ATOM 10848 C C . LEU F 1 122 ? 35.590 -9.333 104.249 1.00 37.53 122 LEU F C 1
ATOM 10849 O O . LEU F 1 122 ? 35.502 -10.417 103.672 1.00 40.25 122 LEU F O 1
ATOM 10854 N N . GLY F 1 123 ? 34.541 -8.688 104.754 1.00 36.91 123 GLY F N 1
ATOM 10855 C CA . GLY F 1 123 ? 33.192 -9.224 104.683 1.00 39.64 123 GLY F CA 1
ATOM 10856 C C . GLY F 1 123 ? 32.711 -9.569 103.284 1.00 43.48 123 GLY F C 1
ATOM 10857 O O . GLY F 1 123 ? 31.932 -10.503 103.103 1.00 46.46 123 GLY F O 1
ATOM 10858 N N . GLU F 1 124 ? 33.174 -8.814 102.293 1.00 43.36 124 GLU F N 1
ATOM 10859 C CA . GLU F 1 124 ? 32.831 -9.081 100.899 1.00 45.30 124 GLU F CA 1
ATOM 10860 C C . GLU F 1 124 ? 33.365 -10.434 100.429 1.00 47.88 124 GLU F C 1
ATOM 10861 O O . GLU F 1 124 ? 32.774 -11.076 99.555 1.00 48.95 124 GLU F O 1
ATOM 10867 N N . GLY F 1 125 ? 34.482 -10.858 101.016 1.00 47.86 125 GLY F N 1
ATOM 10868 C CA . GLY F 1 125 ? 35.152 -12.085 100.621 1.00 50.33 125 GLY F CA 1
ATOM 10869 C C . GLY F 1 125 ? 34.606 -13.339 101.280 1.00 54.44 125 GLY F C 1
ATOM 10870 O O . GLY F 1 125 ? 34.904 -14.455 100.849 1.00 57.32 125 GLY F O 1
ATOM 10871 N N . MET F 1 126 ? 33.804 -13.156 102.324 1.00 54.23 126 MET F N 1
ATOM 10872 C CA . MET F 1 126 ? 33.189 -14.276 103.024 1.00 59.50 126 MET F CA 1
ATOM 10873 C C . MET F 1 126 ? 32.100 -14.912 102.170 1.00 60.19 126 MET F C 1
ATOM 10874 O O . MET F 1 126 ? 31.383 -14.209 101.457 1.00 59.86 126 MET F O 1
ATOM 10879 N N . PRO F 1 127 ? 31.975 -16.248 102.236 1.00 62.32 127 PRO F N 1
ATOM 10880 C CA . PRO F 1 127 ? 30.917 -16.968 101.519 1.00 62.94 127 PRO F CA 1
ATOM 10881 C C . PRO F 1 127 ? 29.537 -16.454 101.914 1.00 63.06 127 PRO F C 1
ATOM 10882 O O . PRO F 1 127 ? 29.323 -16.141 103.086 1.00 62.70 127 PRO F O 1
ATOM 10886 N N . PRO F 1 128 ? 28.615 -16.359 100.944 1.00 62.79 128 PRO F N 1
ATOM 10887 C CA . PRO F 1 128 ? 27.266 -15.825 101.163 1.00 62.88 128 PRO F CA 1
ATOM 10888 C C . PRO F 1 128 ? 26.529 -16.528 102.300 1.00 63.16 128 PRO F C 1
ATOM 10889 O O . PRO F 1 128 ? 25.772 -15.892 103.030 1.00 63.08 128 PRO F O 1
ATOM 10891 N N . GLU F 1 129 ? 26.764 -17.826 102.451 1.00 62.94 129 GLU F N 1
ATOM 10892 C CA . GLU F 1 129 ? 26.083 -18.612 103.471 1.00 63.33 129 GLU F CA 1
ATOM 10893 C C . GLU F 1 129 ? 26.572 -18.289 104.888 1.00 60.27 129 GLU F C 1
ATOM 10894 O O . GLU F 1 129 ? 25.780 -18.263 105.828 1.00 58.44 129 GLU F O 1
ATOM 10896 N N . ALA F 1 130 ? 27.871 -18.026 105.022 1.00 60.35 130 ALA F N 1
ATOM 10897 C CA . ALA F 1 130 ? 28.542 -17.846 106.320 1.00 58.47 130 ALA F CA 1
ATOM 10898 C C . ALA F 1 130 ? 27.811 -16.926 107.316 1.00 56.40 130 ALA F C 1
ATOM 10899 O O . ALA F 1 130 ? 27.758 -17.204 108.532 1.00 60.12 130 ALA F O 1
ATOM 10901 N N . GLY F 1 131 ? 27.268 -15.827 106.800 1.00 56.40 131 GLY F N 1
ATOM 10902 C CA . GLY F 1 131 ? 26.574 -14.843 107.617 1.00 53.54 131 GLY F CA 1
ATOM 10903 C C . GLY F 1 131 ? 25.547 -15.442 108.565 1.00 53.26 131 GLY F C 1
ATOM 10904 O O . GLY F 1 131 ? 25.645 -15.274 109.781 1.00 51.22 131 GLY F O 1
ATOM 10905 N N . ALA F 1 132 ? 24.567 -16.141 107.998 1.00 53.70 132 ALA F N 1
ATOM 10906 C CA . ALA F 1 132 ? 23.557 -16.872 108.763 1.00 52.88 132 ALA F CA 1
ATOM 10907 C C . ALA F 1 132 ? 24.175 -17.913 109.698 1.00 51.03 132 ALA F C 1
ATOM 10908 O O . ALA F 1 132 ? 23.725 -18.100 110.840 1.00 49.76 132 ALA F O 1
ATOM 10910 N N . ALA F 1 133 ? 25.198 -18.595 109.192 1.00 51.43 133 ALA F N 1
ATOM 10911 C CA . ALA F 1 133 ? 25.887 -19.637 109.939 1.00 49.37 133 ALA F CA 1
ATOM 10912 C C . ALA F 1 133 ? 26.395 -19.125 111.278 1.00 45.53 133 ALA F C 1
ATOM 10913 O O . ALA F 1 133 ? 26.397 -19.862 112.263 1.00 43.73 133 ALA F O 1
ATOM 10915 N N . PHE F 1 134 ? 26.827 -17.868 111.327 1.00 46.05 134 PHE F N 1
ATOM 10916 C CA . PHE F 1 134 ? 27.383 -17.357 112.582 1.00 42.93 134 PHE F CA 1
ATOM 10917 C C . PHE F 1 134 ? 26.364 -17.046 113.690 1.00 42.99 134 PHE F C 1
ATOM 10918 O O . PHE F 1 134 ? 26.738 -16.953 114.859 1.00 39.92 134 PHE F O 1
ATOM 10926 N N . GLN F 1 135 ? 25.091 -16.889 113.345 1.00 45.73 135 GLN F N 1
ATOM 10927 C CA . GLN F 1 135 ? 24.074 -16.660 114.369 1.00 46.38 135 GLN F CA 1
ATOM 10928 C C . GLN F 1 135 ? 23.261 -17.922 114.643 1.00 46.52 135 GLN F C 1
ATOM 10929 O O . GLN F 1 135 ? 22.741 -18.102 115.745 1.00 45.63 135 GLN F O 1
ATOM 10935 N N . ASN F 1 136 ? 23.156 -18.800 113.649 1.00 46.07 136 ASN F N 1
ATOM 10936 C CA . ASN F 1 136 ? 22.483 -20.077 113.867 1.00 47.55 136 ASN F CA 1
ATOM 10937 C C . ASN F 1 136 ? 23.336 -20.988 114.740 1.00 43.92 136 ASN F C 1
ATOM 10938 O O . ASN F 1 136 ? 22.846 -21.618 115.676 1.00 44.14 136 ASN F O 1
ATOM 10943 N N . ASP F 1 137 ? 24.625 -21.036 114.429 1.00 41.48 137 ASP F N 1
ATOM 10944 C CA . ASP F 1 137 ? 25.573 -21.837 115.189 1.00 37.88 137 ASP F CA 1
ATOM 10945 C C . ASP F 1 137 ? 26.864 -21.056 115.406 1.00 34.93 137 ASP F C 1
ATOM 10946 O O . ASP F 1 137 ? 27.842 -21.241 114.686 1.00 33.53 137 ASP F O 1
ATOM 10951 N N . TYR F 1 138 ? 26.856 -20.186 116.410 1.00 34.10 138 TYR F N 1
ATOM 10952 C CA . TYR F 1 138 ? 27.971 -19.286 116.675 1.00 32.14 138 TYR F CA 1
ATOM 10953 C C . TYR F 1 138 ? 29.264 -20.029 117.016 1.00 29.87 138 TYR F C 1
ATOM 10954 O O . TYR F 1 138 ? 30.296 -19.817 116.378 1.00 28.34 138 TYR F O 1
ATOM 10963 N N . ILE F 1 139 ? 29.196 -20.901 118.017 1.00 29.94 139 ILE F N 1
ATOM 10964 C CA . ILE F 1 139 ? 30.358 -21.654 118.482 1.00 29.21 139 ILE F CA 1
ATOM 10965 C C . ILE F 1 139 ? 30.969 -22.517 117.376 1.00 28.44 139 ILE F C 1
ATOM 10966 O O . ILE F 1 139 ? 32.180 -22.476 117.135 1.00 27.83 139 ILE F O 1
ATOM 10971 N N . GLY F 1 140 ? 30.122 -23.289 116.703 1.00 28.90 140 GLY F N 1
ATOM 10972 C CA . GLY F 1 140 ? 30.560 -24.167 115.632 1.00 28.67 140 GLY F CA 1
ATOM 10973 C C . GLY F 1 140 ? 31.167 -23.434 114.450 1.00 27.56 140 GLY F C 1
ATOM 10974 O O . GLY F 1 140 ? 32.225 -23.820 113.953 1.00 26.77 140 GLY F O 1
ATOM 10975 N N . ALA F 1 141 ? 30.500 -22.376 113.998 1.00 29.07 141 ALA F N 1
ATOM 10976 C CA . ALA F 1 141 ? 30.984 -21.601 112.860 1.00 28.85 141 ALA F CA 1
ATOM 10977 C C . ALA F 1 141 ? 32.283 -20.874 113.191 1.00 27.70 141 ALA F C 1
ATOM 10978 O O . ALA F 1 141 ? 33.194 -20.818 112.367 1.00 27.36 141 ALA F O 1
ATOM 10980 N N . PHE F 1 142 ? 32.365 -20.317 114.397 1.00 27.41 142 PHE F N 1
ATOM 10981 C CA . PHE F 1 142 ? 33.576 -19.629 114.843 1.00 26.76 142 PHE F CA 1
ATOM 10982 C C . PHE F 1 142 ? 34.749 -20.603 114.912 1.00 26.48 142 PHE F C 1
ATOM 10983 O O . PHE F 1 142 ? 35.862 -20.285 114.484 1.00 25.68 142 PHE F O 1
ATOM 10991 N N . GLY F 1 143 ? 34.492 -21.788 115.460 1.00 26.13 143 GLY F N 1
ATOM 10992 C CA . GLY F 1 143 ? 35.503 -22.829 115.532 1.00 25.89 143 GLY F CA 1
ATOM 10993 C C . GLY F 1 143 ? 35.985 -23.253 114.157 1.00 26.72 143 GLY F C 1
ATOM 10994 O O . GLY F 1 143 ? 37.192 -23.351 113.909 1.00 26.44 143 GLY F O 1
ATOM 10995 N N . GLY F 1 144 ? 35.034 -23.499 113.260 1.00 26.82 144 GLY F N 1
ATOM 10996 C CA . GLY F 1 144 ? 35.347 -23.840 111.884 1.00 26.86 144 GLY F CA 1
ATOM 10997 C C . GLY F 1 144 ? 36.167 -22.755 111.213 1.00 26.40 144 GLY F C 1
ATOM 10998 O O . GLY F 1 144 ? 37.034 -23.039 110.388 1.00 26.07 144 GLY F O 1
ATOM 10999 N N . LEU F 1 145 ? 35.888 -21.506 111.571 1.00 26.59 145 LEU F N 1
ATOM 11000 C CA . LEU F 1 145 ? 36.654 -20.372 111.072 1.00 25.98 145 LEU F CA 1
ATOM 11001 C C . LEU F 1 145 ? 38.089 -20.447 111.571 1.00 25.34 145 LEU F C 1
ATOM 11002 O O . LEU F 1 145 ? 39.033 -20.209 110.817 1.00 25.20 145 LEU F O 1
ATOM 11007 N N . LEU F 1 146 ? 38.247 -20.787 112.846 1.00 25.58 146 LEU F N 1
ATOM 11008 C CA . LEU F 1 146 ? 39.571 -20.830 113.454 1.00 25.23 146 LEU F CA 1
ATOM 11009 C C . LEU F 1 146 ? 40.396 -22.045 113.030 1.00 25.50 146 LEU F C 1
ATOM 11010 O O . LEU F 1 146 ? 41.614 -22.056 113.199 1.00 24.56 146 LEU F O 1
ATOM 11015 N N . GLU F 1 147 ? 39.744 -23.067 112.483 1.00 27.31 147 GLU F N 1
ATOM 11016 C CA . GLU F 1 147 ? 40.469 -24.245 112.008 1.00 27.00 147 GLU F CA 1
ATOM 11017 C C . GLU F 1 147 ? 41.257 -23.959 110.728 1.00 27.17 147 GLU F C 1
ATOM 11018 O O . GLU F 1 147 ? 42.169 -24.707 110.370 1.00 32.46 147 GLU F O 1
ATOM 11024 N N . GLY F 1 148 ? 40.904 -22.873 110.047 1.00 26.08 148 GLY F N 1
ATOM 11025 C CA . GLY F 1 148 ? 41.620 -22.456 108.856 1.00 25.76 148 GLY F CA 1
ATOM 11026 C C . GLY F 1 148 ? 42.589 -21.330 109.160 1.00 24.86 148 GLY F C 1
ATOM 11027 O O . GLY F 1 148 ? 43.216 -20.771 108.260 1.00 26.31 148 GLY F O 1
ATOM 11028 N N . ALA F 1 149 ? 42.711 -20.999 110.440 1.00 25.25 149 ALA F N 1
ATOM 11029 C CA . ALA F 1 149 ? 43.571 -19.907 110.875 1.00 24.45 149 ALA F CA 1
ATOM 11030 C C . ALA F 1 149 ? 44.905 -20.434 111.387 1.00 23.92 149 ALA F C 1
ATOM 11031 O O . ALA F 1 149 ? 45.822 -19.665 111.673 1.00 23.69 149 ALA F O 1
ATOM 11033 N N . VAL F 1 150 ? 45.002 -21.754 111.502 1.00 24.38 150 VAL F N 1
ATOM 11034 C CA . VAL F 1 150 ? 46.204 -22.397 112.010 1.00 24.47 150 VAL F CA 1
ATOM 11035 C C . VAL F 1 150 ? 46.781 -23.326 110.949 1.00 24.60 150 VAL F C 1
ATOM 11036 O O . VAL F 1 150 ? 46.037 -24.021 110.258 1.00 25.43 150 VAL F O 1
ATOM 11040 N N . SER F 1 151 ? 48.103 -23.335 110.811 1.00 24.47 151 SER F N 1
ATOM 11041 C CA . SER F 1 151 ? 48.746 -24.200 109.829 1.00 25.62 151 SER F CA 1
ATOM 11042 C C . SER F 1 151 ? 48.675 -25.658 110.266 1.00 25.17 151 SER F C 1
ATOM 11043 O O . SER F 1 151 ? 48.412 -25.951 111.432 1.00 25.84 151 SER F O 1
ATOM 11046 N N . ALA F 1 152 ? 48.907 -26.565 109.322 1.00 25.51 152 ALA F N 1
ATOM 11047 C CA . ALA F 1 152 ? 48.888 -27.995 109.608 1.00 25.68 152 ALA F CA 1
ATOM 11048 C C . ALA F 1 152 ? 49.954 -28.351 110.634 1.00 25.59 152 ALA F C 1
ATOM 11049 O O . ALA F 1 152 ? 49.681 -29.060 111.608 1.00 25.17 152 ALA F O 1
ATOM 11051 N N . ARG F 1 153 ? 51.167 -27.850 110.415 1.00 25.39 153 ARG F N 1
ATOM 11052 C CA . ARG F 1 153 ? 52.259 -28.084 111.350 1.00 26.14 153 ARG F CA 1
ATOM 11053 C C . ARG F 1 153 ? 51.924 -27.544 112.733 1.00 25.71 153 ARG F C 1
ATOM 11054 O O . ARG F 1 153 ? 52.286 -28.146 113.733 1.00 25.71 153 ARG F O 1
ATOM 11062 N N . SER F 1 154 ? 51.240 -26.408 112.795 1.00 25.18 154 SER F N 1
ATOM 11063 C CA . SER F 1 154 ? 50.920 -25.816 114.088 1.00 25.31 154 SER F CA 1
ATOM 11064 C C . SER F 1 154 ? 49.815 -26.590 114.793 1.00 24.09 154 SER F C 1
ATOM 11065 O O . SER F 1 154 ? 49.851 -26.753 116.008 1.00 22.98 154 SER F O 1
ATOM 11068 N N . LYS F 1 155 ? 48.835 -27.068 114.033 1.00 24.19 155 LYS F N 1
ATOM 11069 C CA . LYS F 1 155 ? 47.786 -27.907 114.600 1.00 24.52 155 LYS F CA 1
ATOM 11070 C C . LYS F 1 155 ? 48.364 -29.231 115.089 1.00 24.69 155 LYS F C 1
ATOM 11071 O O . LYS F 1 155 ? 47.838 -29.847 116.015 1.00 24.16 155 LYS F O 1
ATOM 11077 N N . ARG F 1 156 ? 49.458 -29.655 114.464 1.00 27.47 156 ARG F N 1
ATOM 11078 C CA . ARG F 1 156 ? 50.122 -30.904 114.826 1.00 24.75 156 ARG F CA 1
ATOM 11079 C C . ARG F 1 156 ? 51.014 -30.747 116.061 1.00 24.16 156 ARG F C 1
ATOM 11080 O O . ARG F 1 156 ? 50.826 -31.436 117.063 1.00 24.38 156 ARG F O 1
ATOM 11088 N N . GLU F 1 157 ? 51.974 -29.831 115.986 1.00 24.82 157 GLU F N 1
ATOM 11089 C CA . GLU F 1 157 ? 52.996 -29.672 117.016 1.00 25.10 157 GLU F CA 1
ATOM 11090 C C . GLU F 1 157 ? 52.588 -28.723 118.146 1.00 23.14 157 GLU F C 1
ATOM 11091 O O . GLU F 1 157 ? 53.105 -28.825 119.258 1.00 23.28 157 GLU F O 1
ATOM 11097 N N . ARG F 1 158 ? 51.673 -27.798 117.865 1.00 23.51 158 ARG F N 1
ATOM 11098 C CA . ARG F 1 158 ? 51.209 -26.850 118.880 1.00 22.99 158 ARG F CA 1
ATOM 11099 C C . ARG F 1 158 ? 49.681 -26.731 118.915 1.00 22.51 158 ARG F C 1
ATOM 11100 O O . ARG F 1 158 ? 49.132 -25.691 118.547 1.00 21.90 158 ARG F O 1
ATOM 11108 N N . PRO F 1 159 ? 48.987 -27.793 119.359 1.00 22.47 159 PRO F N 1
ATOM 11109 C CA . PRO F 1 159 ? 47.517 -27.793 119.413 1.00 22.61 159 PRO F CA 1
ATOM 11110 C C . PRO F 1 159 ? 46.958 -26.776 120.413 1.00 21.93 159 PRO F C 1
ATOM 11111 O O . PRO F 1 159 ? 45.787 -26.373 120.325 1.00 21.13 159 PRO F O 1
ATOM 11115 N N . GLU F 1 160 ? 47.804 -26.363 121.352 1.00 21.89 160 GLU F N 1
ATOM 11116 C CA . GLU F 1 160 ? 47.417 -25.407 122.382 1.00 21.93 160 GLU F CA 1
ATOM 11117 C C . GLU F 1 160 ? 47.016 -24.053 121.798 1.00 21.34 160 GLU F C 1
ATOM 11118 O O . GLU F 1 160 ? 46.289 -23.292 122.433 1.00 21.14 160 GLU F O 1
ATOM 11124 N N . ILE F 1 161 ? 47.492 -23.755 120.593 1.00 21.25 161 ILE F N 1
ATOM 11125 C CA . ILE F 1 161 ? 47.165 -22.496 119.928 1.00 21.45 161 ILE F CA 1
ATOM 11126 C C . ILE F 1 161 ? 45.702 -22.466 119.485 1.00 21.37 161 ILE F C 1
ATOM 11127 O O . ILE F 1 161 ? 44.960 -21.532 119.804 1.00 21.20 161 ILE F O 1
ATOM 11132 N N . LEU F 1 162 ? 45.289 -23.492 118.748 1.00 21.41 162 LEU F N 1
ATOM 11133 C CA . LEU F 1 162 ? 43.896 -23.610 118.339 1.00 21.25 162 LEU F CA 1
ATOM 11134 C C . LEU F 1 162 ? 43.001 -23.777 119.561 1.00 21.64 162 LEU F C 1
ATOM 11135 O O . LEU F 1 162 ? 41.879 -23.268 119.593 1.00 21.78 162 LEU F O 1
ATOM 11140 N N . ALA F 1 163 ? 43.505 -24.488 120.568 1.00 21.81 163 ALA F N 1
ATOM 11141 C CA . ALA F 1 163 ? 42.758 -24.662 121.810 1.00 21.29 163 ALA F CA 1
ATOM 11142 C C . ALA F 1 163 ? 42.471 -23.320 122.490 1.00 21.79 163 ALA F C 1
ATOM 11143 O O . ALA F 1 163 ? 41.327 -23.027 122.847 1.00 21.79 163 ALA F O 1
ATOM 11145 N N . VAL F 1 164 ? 43.509 -22.505 122.661 1.00 21.38 164 VAL F N 1
ATOM 11146 C CA . VAL F 1 164 ? 43.365 -21.230 123.356 1.00 21.46 164 VAL F CA 1
ATOM 11147 C C . VAL F 1 164 ? 42.555 -20.241 122.517 1.00 21.78 164 VAL F C 1
ATOM 11148 O O . VAL F 1 164 ? 41.844 -19.387 123.058 1.00 21.76 164 VAL F O 1
ATOM 11152 N N . MET F 1 165 ? 42.637 -20.374 121.196 1.00 21.83 165 MET F N 1
ATOM 11153 C CA . MET F 1 165 ? 41.885 -19.486 120.319 1.00 22.04 165 MET F CA 1
ATOM 11154 C C . MET F 1 165 ? 40.400 -19.834 120.325 1.00 22.37 165 MET F C 1
ATOM 11155 O O . MET F 1 165 ? 39.549 -18.948 120.264 1.00 26.39 165 MET F O 1
ATOM 11160 N N . LYS F 1 166 ? 40.090 -21.125 120.396 1.00 22.54 166 LYS F N 1
ATOM 11161 C CA . LYS F 1 166 ? 38.705 -21.558 120.542 1.00 23.47 166 LYS F CA 1
ATOM 11162 C C . LYS F 1 166 ? 38.193 -21.207 121.932 1.00 23.08 166 LYS F C 1
ATOM 11163 O O . LYS F 1 166 ? 36.994 -21.021 122.138 1.00 23.07 166 LYS F O 1
ATOM 11169 N N . ALA F 1 167 ? 39.117 -21.118 122.883 1.00 22.77 167 ALA F N 1
ATOM 11170 C CA . ALA F 1 167 ? 38.778 -20.739 124.248 1.00 22.72 167 ALA F CA 1
ATOM 11171 C C . ALA F 1 167 ? 38.428 -19.258 124.345 1.00 21.89 167 ALA F C 1
ATOM 11172 O O . ALA F 1 167 ? 37.560 -18.871 125.127 1.00 21.92 167 ALA F O 1
ATOM 11174 N N . HIS F 1 168 ? 39.108 -18.435 123.549 1.00 22.42 168 HIS F N 1
ATOM 11175 C CA . HIS F 1 168 ? 38.921 -16.985 123.600 1.00 22.16 168 HIS F CA 1
ATOM 11176 C C . HIS F 1 168 ? 37.473 -16.530 123.390 1.00 22.89 168 HIS F C 1
ATOM 11177 O O . HIS F 1 168 ? 36.985 -15.666 124.119 1.00 22.56 168 HIS F O 1
ATOM 11184 N N . PHE F 1 169 ? 36.785 -17.103 122.407 1.00 22.73 169 PHE F N 1
ATOM 11185 C CA . PHE F 1 169 ? 35.425 -16.662 122.105 1.00 22.97 169 PHE F CA 1
ATOM 11186 C C . PHE F 1 169 ? 34.374 -17.475 122.855 1.00 23.00 169 PHE F C 1
ATOM 11187 O O . PHE F 1 169 ? 33.181 -17.183 122.776 1.00 23.31 169 PHE F O 1
ATOM 11195 N N . SER F 1 170 ? 34.818 -18.495 123.581 1.00 22.82 170 SER F N 1
ATOM 11196 C CA . SER F 1 170 ? 33.905 -19.344 124.337 1.00 22.92 170 SER F CA 1
ATOM 11197 C C . SER F 1 170 ? 33.786 -18.877 125.784 1.00 22.53 170 SER F C 1
ATOM 11198 O O . SER F 1 170 ? 32.902 -19.320 126.518 1.00 21.78 170 SER F O 1
ATOM 11201 N N . VAL F 1 171 ? 34.682 -17.981 126.185 1.00 22.49 171 VAL F N 1
ATOM 11202 C CA . VAL F 1 171 ? 34.647 -17.402 127.522 1.00 22.13 171 VAL F CA 1
ATOM 11203 C C . VAL F 1 171 ? 34.145 -15.964 127.461 1.00 22.59 171 VAL F C 1
ATOM 11204 O O . VAL F 1 171 ? 34.884 -15.061 127.069 1.00 22.73 171 VAL F O 1
ATOM 11208 N N . PRO F 1 172 ? 32.880 -15.751 127.854 1.00 22.61 172 PRO F N 1
ATOM 11209 C CA . PRO F 1 172 ? 32.203 -14.450 127.775 1.00 23.25 172 PRO F CA 1
ATOM 11210 C C . PRO F 1 172 ? 32.938 -13.340 128.526 1.00 23.05 172 PRO F C 1
ATOM 11211 O O . PRO F 1 172 ? 32.808 -12.169 128.169 1.00 24.44 172 PRO F O 1
ATOM 11215 N N . SER F 1 173 ? 33.695 -13.715 129.552 1.00 22.76 173 SER F N 1
ATOM 11216 C CA . SER F 1 173 ? 34.464 -12.761 130.342 1.00 22.59 173 SER F CA 1
ATOM 11217 C C . SER F 1 173 ? 35.549 -12.104 129.500 1.00 23.32 173 SER F C 1
ATOM 11218 O O . SER F 1 173 ? 35.939 -10.963 129.746 1.00 28.31 173 SER F O 1
ATOM 11221 N N . ASN F 1 174 ? 36.036 -12.839 128.508 1.00 22.29 174 ASN F N 1
ATOM 11222 C CA . ASN F 1 174 ? 37.068 -12.336 127.614 1.00 22.45 174 ASN F CA 1
ATOM 11223 C C . ASN F 1 174 ? 36.477 -11.745 126.341 1.00 22.80 174 ASN F C 1
ATOM 11224 O O . ASN F 1 174 ? 36.832 -10.636 125.938 1.00 22.23 174 ASN F O 1
ATOM 11229 N N . PHE F 1 175 ? 35.573 -12.488 125.712 1.00 22.67 175 PHE F N 1
ATOM 11230 C CA . PHE F 1 175 ? 34.944 -12.035 124.478 1.00 22.24 175 PHE F CA 1
ATOM 11231 C C . PHE F 1 175 ? 33.477 -12.445 124.416 1.00 22.75 175 PHE F C 1
ATOM 11232 O O . PHE F 1 175 ? 33.154 -13.559 124.003 1.00 23.15 175 PHE F O 1
ATOM 11240 N N . PRO F 1 176 ? 32.578 -11.543 124.836 1.00 23.74 176 PRO F N 1
ATOM 11241 C CA . PRO F 1 176 ? 31.137 -11.798 124.777 1.00 24.11 176 PRO F CA 1
ATOM 11242 C C . PRO F 1 176 ? 30.602 -11.689 123.356 1.00 24.00 176 PRO F C 1
ATOM 11243 O O . PRO F 1 176 ? 31.181 -10.976 122.537 1.00 23.84 176 PRO F O 1
ATOM 11247 N N . LYS F 1 177 ? 29.500 -12.373 123.076 1.00 24.50 177 LYS F N 1
ATOM 11248 C CA . LYS F 1 177 ? 28.987 -12.466 121.715 1.00 24.80 177 LYS F CA 1
ATOM 11249 C C . LYS F 1 177 ? 28.376 -11.152 121.232 1.00 25.32 177 LYS F C 1
ATOM 11250 O O . LYS F 1 177 ? 28.327 -10.889 120.028 1.00 25.64 177 LYS F O 1
ATOM 11256 N N . HIS F 1 178 ? 27.921 -10.321 122.166 1.00 25.09 178 HIS F N 1
ATOM 11257 C CA . HIS F 1 178 ? 27.285 -9.060 121.798 1.00 25.10 178 HIS F CA 1
ATOM 11258 C C . HIS F 1 178 ? 28.293 -8.121 121.137 1.00 24.96 178 HIS F C 1
ATOM 11259 O O . HIS F 1 178 ? 27.924 -7.273 120.324 1.00 24.94 178 HIS F O 1
ATOM 11266 N N . VAL F 1 179 ? 29.566 -8.289 121.481 1.00 24.55 179 VAL F N 1
ATOM 11267 C CA . VAL F 1 179 ? 30.639 -7.541 120.836 1.00 24.45 179 VAL F CA 1
ATOM 11268 C C . VAL F 1 179 ? 30.796 -7.991 119.386 1.00 25.03 179 VAL F C 1
ATOM 11269 O O . VAL F 1 179 ? 30.942 -7.166 118.484 1.00 25.82 179 VAL F O 1
ATOM 11273 N N . PHE F 1 180 ? 30.758 -9.303 119.171 1.00 25.30 180 PHE F N 1
ATOM 11274 C CA . PHE F 1 180 ? 30.804 -9.872 117.827 1.00 25.29 180 PHE F CA 1
ATOM 11275 C C . PHE F 1 180 ? 29.653 -9.345 116.978 1.00 25.98 180 PHE F C 1
ATOM 11276 O O . PHE F 1 180 ? 29.857 -8.897 115.850 1.00 26.66 180 PHE F O 1
ATOM 11284 N N . ASP F 1 181 ? 28.444 -9.408 117.527 1.00 26.49 181 ASP F N 1
ATOM 11285 C CA . ASP F 1 181 ? 27.249 -8.996 116.800 1.00 27.22 181 ASP F CA 1
ATOM 11286 C C . ASP F 1 181 ? 27.244 -7.499 116.505 1.00 26.70 181 ASP F C 1
ATOM 11287 O O . ASP F 1 181 ? 26.870 -7.078 115.411 1.00 27.11 181 ASP F O 1
ATOM 11292 N N . ALA F 1 182 ? 27.657 -6.700 117.483 1.00 26.15 182 ALA F N 1
ATOM 11293 C CA . ALA F 1 182 ? 27.732 -5.256 117.300 1.00 26.74 182 ALA F CA 1
ATOM 11294 C C . ALA F 1 182 ? 28.770 -4.901 116.244 1.00 26.50 182 ALA F C 1
ATOM 11295 O O . ALA F 1 182 ? 28.559 -4.006 115.427 1.00 26.41 182 ALA F O 1
ATOM 11297 N N . ALA F 1 183 ? 29.891 -5.613 116.267 1.00 26.05 183 ALA F N 1
ATOM 11298 C CA . ALA F 1 183 ? 30.958 -5.397 115.299 1.00 26.46 183 ALA F CA 1
ATOM 11299 C C . ALA F 1 183 ? 30.511 -5.786 113.894 1.00 27.39 183 ALA F C 1
ATOM 11300 O O . ALA F 1 183 ? 30.879 -5.139 112.913 1.00 26.97 183 ALA F O 1
ATOM 11302 N N . THR F 1 184 ? 29.716 -6.846 113.807 1.00 27.49 184 THR F N 1
ATOM 11303 C CA . THR F 1 184 ? 29.188 -7.311 112.529 1.00 28.59 184 THR F CA 1
ATOM 11304 C C . THR F 1 184 ? 28.154 -6.327 111.987 1.00 28.33 184 THR F C 1
ATOM 11305 O O . THR F 1 184 ? 28.079 -6.086 110.782 1.00 29.06 184 THR F O 1
ATOM 11309 N N . ALA F 1 185 ? 27.372 -5.746 112.890 1.00 28.33 185 ALA F N 1
ATOM 11310 C CA . ALA F 1 185 ? 26.301 -4.831 112.509 1.00 29.01 185 ALA F CA 1
ATOM 11311 C C . ALA F 1 185 ? 26.826 -3.447 112.133 1.00 29.06 185 ALA F C 1
ATOM 11312 O O . ALA F 1 185 ? 26.142 -2.682 111.456 1.00 36.25 185 ALA F O 1
ATOM 11314 N N . ASP F 1 186 ? 28.038 -3.128 112.575 1.00 28.23 186 ASP F N 1
ATOM 11315 C CA . ASP F 1 186 ? 28.627 -1.823 112.289 1.00 28.55 186 ASP F CA 1
ATOM 11316 C C . ASP F 1 186 ? 29.026 -1.720 110.817 1.00 27.50 186 ASP F C 1
ATOM 11317 O O . ASP F 1 186 ? 29.693 -2.608 110.288 1.00 27.03 186 ASP F O 1
ATOM 11322 N N . PRO F 1 187 ? 28.609 -0.631 110.148 1.00 27.39 187 PRO F N 1
ATOM 11323 C CA . PRO F 1 187 ? 28.942 -0.385 108.739 1.00 27.51 187 PRO F CA 1
ATOM 11324 C C . PRO F 1 187 ? 30.433 -0.124 108.523 1.00 27.41 187 PRO F C 1
ATOM 11325 O O . PRO F 1 187 ? 30.894 -0.089 107.383 1.00 26.39 187 PRO F O 1
ATOM 11329 N N . ASN F 1 188 ? 31.171 0.063 109.612 1.00 27.63 188 ASN F N 1
ATOM 11330 C CA . ASN F 1 188 ? 32.622 0.185 109.547 1.00 27.47 188 ASN F CA 1
ATOM 11331 C C . ASN F 1 188 ? 33.296 -0.729 110.562 1.00 27.23 188 ASN F C 1
ATOM 11332 O O . ASN F 1 188 ? 34.349 -0.398 111.108 1.00 26.34 188 ASN F O 1
ATOM 11337 N N . GLY F 1 189 ? 32.677 -1.880 110.814 1.00 26.75 189 GLY F N 1
ATOM 11338 C CA . GLY F 1 189 ? 33.206 -2.847 111.758 1.00 26.63 189 GLY F CA 1
ATOM 11339 C C . GLY F 1 189 ? 34.189 -3.803 111.111 1.00 27.49 189 GLY F C 1
ATOM 11340 O O . GLY F 1 189 ? 34.689 -3.533 110.022 1.00 27.19 189 GLY F O 1
ATOM 11341 N N . VAL F 1 190 ? 34.456 -4.922 111.782 1.00 27.80 190 VAL F N 1
ATOM 11342 C CA . VAL F 1 190 ? 35.450 -5.896 111.329 1.00 28.09 190 VAL F CA 1
ATOM 11343 C C . VAL F 1 190 ? 35.254 -6.329 109.881 1.00 29.15 190 VAL F C 1
ATOM 11344 O O . VAL F 1 190 ? 36.215 -6.441 109.122 1.00 30.30 190 VAL F O 1
ATOM 11348 N N . PHE F 1 191 ? 34.005 -6.562 109.499 1.00 29.82 191 PHE F N 1
ATOM 11349 C CA . PHE F 1 191 ? 33.704 -7.127 108.190 1.00 31.39 191 PHE F CA 1
ATOM 11350 C C . PHE F 1 191 ? 33.393 -6.064 107.138 1.00 29.96 191 PHE F C 1
ATOM 11351 O O . PHE F 1 191 ? 33.619 -6.278 105.948 1.00 30.92 191 PHE F O 1
ATOM 11359 N N . ALA F 1 192 ? 32.884 -4.919 107.580 1.00 29.16 192 ALA F N 1
ATOM 11360 C CA . ALA F 1 192 ? 32.398 -3.897 106.660 1.00 27.90 192 ALA F CA 1
ATOM 11361 C C . ALA F 1 192 ? 33.438 -2.818 106.358 1.00 27.47 192 ALA F C 1
ATOM 11362 O O . ALA F 1 192 ? 33.316 -2.096 105.368 1.00 27.42 192 ALA F O 1
ATOM 11364 N N . TRP F 1 193 ? 34.452 -2.712 107.211 1.00 27.04 193 TRP F N 1
ATOM 11365 C CA . TRP F 1 193 ? 35.523 -1.731 107.032 1.00 26.23 193 TRP F CA 1
ATOM 11366 C C . TRP F 1 193 ? 36.235 -1.926 105.697 1.00 26.61 193 TRP F C 1
ATOM 11367 O O . TRP F 1 193 ? 36.730 -3.013 105.399 1.00 27.38 193 TRP F O 1
ATOM 11378 N N . ASN F 1 194 ? 36.277 -0.866 104.895 1.00 26.65 194 ASN F N 1
ATOM 11379 C CA . ASN F 1 194 ? 36.826 -0.947 103.547 1.00 27.43 194 ASN F CA 1
ATOM 11380 C C . ASN F 1 194 ? 37.571 0.325 103.150 1.00 27.36 194 ASN F C 1
ATOM 11381 O O . ASN F 1 194 ? 36.968 1.390 103.020 1.00 27.53 194 ASN F O 1
ATOM 11386 N N . ILE F 1 195 ? 38.881 0.204 102.951 1.00 27.35 195 ILE F N 1
ATOM 11387 C CA . ILE F 1 195 ? 39.698 1.345 102.549 1.00 28.62 195 ILE F CA 1
ATOM 11388 C C . ILE F 1 195 ? 40.613 1.049 101.356 1.00 28.73 195 ILE F C 1
ATOM 11389 O O . ILE F 1 195 ? 41.702 1.617 101.255 1.00 28.45 195 ILE F O 1
ATOM 11394 N N . LYS F 1 196 ? 40.169 0.175 100.452 1.00 29.16 196 LYS F N 1
ATOM 11395 C CA . LYS F 1 196 ? 40.887 -0.077 99.199 1.00 29.14 196 LYS F CA 1
ATOM 11396 C C . LYS F 1 196 ? 41.222 1.238 98.504 1.00 29.76 196 LYS F C 1
ATOM 11397 O O . LYS F 1 196 ? 42.290 1.402 97.919 1.00 28.47 196 LYS F O 1
ATOM 11403 N N . ASP F 1 197 ? 40.282 2.169 98.593 1.00 31.43 197 ASP F N 1
ATOM 11404 C CA . ASP F 1 197 ? 40.378 3.483 97.978 1.00 31.21 197 ASP F CA 1
ATOM 11405 C C . ASP F 1 197 ? 41.523 4.347 98.503 1.00 30.69 197 ASP F C 1
ATOM 11406 O O . ASP F 1 197 ? 42.041 5.203 97.787 1.00 30.31 197 ASP F O 1
ATOM 11411 N N . ARG F 1 198 ? 41.910 4.126 99.754 1.00 30.66 198 ARG F N 1
ATOM 11412 C CA . ARG F 1 198 ? 42.827 5.035 100.430 1.00 30.27 198 ARG F CA 1
ATOM 11413 C C . ARG F 1 198 ? 44.142 4.372 100.830 1.00 29.27 198 ARG F C 1
ATOM 11414 O O . ARG F 1 198 ? 44.949 4.971 101.539 1.00 29.06 198 ARG F O 1
ATOM 11422 N N . LEU F 1 199 ? 44.362 3.145 100.368 1.00 28.76 199 LEU F N 1
ATOM 11423 C CA . LEU F 1 199 ? 45.598 2.428 100.672 1.00 28.18 199 LEU F CA 1
ATOM 11424 C C . LEU F 1 199 ? 46.822 3.178 100.162 1.00 28.07 199 LEU F C 1
ATOM 11425 O O . LEU F 1 199 ? 47.897 3.110 100.757 1.00 27.14 199 LEU F O 1
ATOM 11430 N N . SER F 1 200 ? 46.647 3.904 99.064 1.00 34.38 200 SER F N 1
ATOM 11431 C CA . SER F 1 200 ? 47.739 4.654 98.457 1.00 29.63 200 SER F CA 1
ATOM 11432 C C . SER F 1 200 ? 48.052 5.930 99.232 1.00 29.70 200 SER F C 1
ATOM 11433 O O . SER F 1 200 ? 48.978 6.661 98.886 1.00 29.10 200 SER F O 1
ATOM 11436 N N . SER F 1 201 ? 47.281 6.192 100.283 1.00 32.54 201 SER F N 1
ATOM 11437 C CA . SER F 1 201 ? 47.495 7.381 101.101 1.00 30.32 201 SER F CA 1
ATOM 11438 C C . SER F 1 201 ? 48.461 7.093 102.243 1.00 28.98 201 SER F C 1
ATOM 11439 O O . SER F 1 201 ? 49.064 8.008 102.803 1.00 29.08 201 SER F O 1
ATOM 11442 N N . ILE F 1 202 ? 48.603 5.816 102.583 1.00 27.89 202 ILE F N 1
ATOM 11443 C CA . ILE F 1 202 ? 49.512 5.398 103.644 1.00 27.94 202 ILE F CA 1
ATOM 11444 C C . ILE F 1 202 ? 50.958 5.493 103.169 1.00 27.33 202 ILE F C 1
ATOM 11445 O O . ILE F 1 202 ? 51.355 4.819 102.220 1.00 28.92 202 ILE F O 1
ATOM 11450 N N . GLN F 1 203 ? 51.744 6.332 103.835 1.00 27.89 203 GLN F N 1
ATOM 11451 C CA . GLN F 1 203 ? 53.091 6.640 103.369 1.00 28.49 203 GLN F CA 1
ATOM 11452 C C . GLN F 1 203 ? 54.183 6.073 104.272 1.00 28.64 203 GLN F C 1
ATOM 11453 O O . GLN F 1 203 ? 55.358 6.068 103.906 1.00 35.64 203 GLN F O 1
ATOM 11459 N N . ALA F 1 204 ? 53.793 5.594 105.448 1.00 27.73 204 ALA F N 1
ATOM 11460 C CA . ALA F 1 204 ? 54.744 5.036 106.403 1.00 27.33 204 ALA F CA 1
ATOM 11461 C C . ALA F 1 204 ? 55.368 3.741 105.889 1.00 27.24 204 ALA F C 1
ATOM 11462 O O . ALA F 1 204 ? 54.751 3.024 105.100 1.00 26.67 204 ALA F O 1
ATOM 11464 N N . PRO F 1 205 ? 56.604 3.447 106.324 1.00 27.22 205 PRO F N 1
ATOM 11465 C CA . PRO F 1 205 ? 57.217 2.149 106.027 1.00 28.02 205 PRO F CA 1
ATOM 11466 C C . PRO F 1 205 ? 56.359 1.016 106.576 1.00 26.64 205 PRO F C 1
ATOM 11467 O O . PRO F 1 205 ? 56.159 0.933 107.786 1.00 25.18 205 PRO F O 1
ATOM 11471 N N . THR F 1 206 ? 55.852 0.163 105.694 1.00 26.08 206 THR F N 1
ATOM 11472 C CA . THR F 1 206 ? 54.900 -0.860 106.104 1.00 25.00 206 THR F CA 1
ATOM 11473 C C . THR F 1 206 ? 55.309 -2.255 105.647 1.00 25.53 206 THR F C 1
ATOM 11474 O O . THR F 1 206 ? 55.565 -2.485 104.465 1.00 27.78 206 THR F O 1
ATOM 11478 N N . LEU F 1 207 ? 55.367 -3.180 106.599 1.00 24.64 207 LEU F N 1
ATOM 11479 C CA . LEU F 1 207 ? 55.652 -4.578 106.305 1.00 24.75 207 LEU F CA 1
ATOM 11480 C C . LEU F 1 207 ? 54.405 -5.431 106.512 1.00 24.39 207 LEU F C 1
ATOM 11481 O O . LEU F 1 207 ? 53.962 -5.634 107.643 1.00 23.69 207 LEU F O 1
ATOM 11486 N N . VAL F 1 208 ? 53.837 -5.919 105.415 1.00 24.97 208 VAL F N 1
ATOM 11487 C CA . VAL F 1 208 ? 52.682 -6.805 105.483 1.00 23.95 208 VAL F CA 1
ATOM 11488 C C . VAL F 1 208 ? 53.143 -8.257 105.480 1.00 24.49 208 VAL F C 1
ATOM 11489 O O . VAL F 1 208 ? 53.835 -8.693 104.561 1.00 24.69 208 VAL F O 1
ATOM 11493 N N . VAL F 1 209 ? 52.763 -9.000 106.514 1.00 24.19 209 VAL F N 1
ATOM 11494 C CA . VAL F 1 209 ? 53.201 -10.383 106.665 1.00 23.79 209 VAL F CA 1
ATOM 11495 C C . VAL F 1 209 ? 52.016 -11.342 106.654 1.00 23.68 209 VAL F C 1
ATOM 11496 O O . VAL F 1 209 ? 51.086 -11.200 107.447 1.00 23.84 209 VAL F O 1
ATOM 11500 N N . ALA F 1 210 ? 52.055 -12.318 105.752 1.00 23.78 210 ALA F N 1
ATOM 11501 C CA . ALA F 1 210 ? 50.950 -13.257 105.604 1.00 24.04 210 ALA F CA 1
ATOM 11502 C C . ALA F 1 210 ? 51.406 -14.705 105.739 1.00 25.28 210 ALA F C 1
ATOM 11503 O O . ALA F 1 210 ? 52.489 -15.073 105.286 1.00 25.60 210 ALA F O 1
ATOM 11505 N N . GLY F 1 211 ? 50.568 -15.522 106.370 1.00 25.10 211 GLY F N 1
ATOM 11506 C CA . GLY F 1 211 ? 50.817 -16.947 106.466 1.00 25.38 211 GLY F CA 1
ATOM 11507 C C . GLY F 1 211 ? 50.300 -17.646 105.225 1.00 26.23 211 GLY F C 1
ATOM 11508 O O . GLY F 1 211 ? 49.241 -17.295 104.704 1.00 25.41 211 GLY F O 1
ATOM 11509 N N . GLU F 1 212 ? 51.047 -18.634 104.747 1.00 27.79 212 GLU F N 1
ATOM 11510 C CA . GLU F 1 212 ? 50.709 -19.317 103.505 1.00 28.09 212 GLU F CA 1
ATOM 11511 C C . GLU F 1 212 ? 49.442 -20.157 103.652 1.00 26.93 212 GLU F C 1
ATOM 11512 O O . GLU F 1 212 ? 48.679 -20.315 102.698 1.00 25.96 212 GLU F O 1
ATOM 11518 N N . GLU F 1 213 ? 49.216 -20.685 104.852 1.00 26.50 213 GLU F N 1
ATOM 11519 C CA . GLU F 1 213 ? 48.057 -21.537 105.105 1.00 26.21 213 GLU F CA 1
ATOM 11520 C C . GLU F 1 213 ? 46.921 -20.795 105.802 1.00 25.12 213 GLU F C 1
ATOM 11521 O O . GLU F 1 213 ? 45.957 -21.409 106.261 1.00 24.78 213 GLU F O 1
ATOM 11527 N N . ASP F 1 214 ? 47.036 -19.474 105.875 1.00 24.85 214 ASP F N 1
ATOM 11528 C CA . ASP F 1 214 ? 45.989 -18.651 106.466 1.00 23.64 214 ASP F CA 1
ATOM 11529 C C . ASP F 1 214 ? 44.774 -18.579 105.539 1.00 23.60 214 ASP F C 1
ATOM 11530 O O . ASP F 1 214 ? 44.884 -18.209 104.369 1.00 25.28 214 ASP F O 1
ATOM 11535 N N . LEU F 1 215 ? 43.609 -18.937 106.076 1.00 23.47 215 LEU F N 1
ATOM 11536 C CA . LEU F 1 215 ? 42.369 -18.985 105.296 1.00 23.58 215 LEU F CA 1
ATOM 11537 C C . LEU F 1 215 ? 41.340 -17.950 105.756 1.00 23.35 215 LEU F C 1
ATOM 11538 O O . LEU F 1 215 ? 40.390 -17.659 105.019 1.00 23.11 215 LEU F O 1
ATOM 11543 N N . VAL F 1 216 ? 41.506 -17.401 106.961 1.00 23.63 216 VAL F N 1
ATOM 11544 C CA . VAL F 1 216 ? 40.605 -16.345 107.436 1.00 24.09 216 VAL F CA 1
ATOM 11545 C C . VAL F 1 216 ? 41.005 -15.007 106.792 1.00 23.71 216 VAL F C 1
ATOM 11546 O O . VAL F 1 216 ? 40.143 -14.216 106.412 1.00 24.11 216 VAL F O 1
ATOM 11550 N N . THR F 1 217 ? 42.311 -14.770 106.660 1.00 23.81 217 THR F N 1
ATOM 11551 C CA . THR F 1 217 ? 42.804 -13.751 105.731 1.00 23.44 217 THR F CA 1
ATOM 11552 C C . THR F 1 217 ? 43.743 -14.438 104.745 1.00 23.12 217 THR F C 1
ATOM 11553 O O . THR F 1 217 ? 44.803 -14.935 105.138 1.00 23.06 217 THR F O 1
ATOM 11557 N N . THR F 1 218 ? 43.334 -14.493 103.478 1.00 24.22 218 THR F N 1
ATOM 11558 C CA . THR F 1 218 ? 44.105 -15.188 102.456 1.00 23.44 218 THR F CA 1
ATOM 11559 C C . THR F 1 218 ? 45.368 -14.418 102.095 1.00 23.58 218 THR F C 1
ATOM 11560 O O . THR F 1 218 ? 45.520 -13.252 102.458 1.00 24.09 218 THR F O 1
ATOM 11564 N N . VAL F 1 219 ? 46.268 -15.082 101.378 1.00 23.08 219 VAL F N 1
ATOM 11565 C CA . VAL F 1 219 ? 47.471 -14.445 100.867 1.00 23.12 219 VAL F CA 1
ATOM 11566 C C . VAL F 1 219 ? 47.079 -13.285 99.958 1.00 23.24 219 VAL F C 1
ATOM 11567 O O . VAL F 1 219 ? 47.732 -12.245 99.948 1.00 23.44 219 VAL F O 1
ATOM 11571 N N . ALA F 1 220 ? 45.991 -13.466 99.216 1.00 22.94 220 ALA F N 1
ATOM 11572 C CA . ALA F 1 220 ? 45.472 -12.428 98.334 1.00 22.78 220 ALA F CA 1
ATOM 11573 C C . ALA F 1 220 ? 45.057 -11.183 99.116 1.00 23.64 220 ALA F C 1
ATOM 11574 O O . ALA F 1 220 ? 45.325 -10.057 98.690 1.00 23.35 220 ALA F O 1
ATOM 11576 N N . ASN F 1 221 ? 44.406 -11.396 100.257 1.00 24.16 221 ASN F N 1
ATOM 11577 C CA . ASN F 1 221 ? 43.945 -10.298 101.104 1.00 23.41 221 ASN F CA 1
ATOM 11578 C C . ASN F 1 221 ? 45.086 -9.391 101.555 1.00 23.65 221 ASN F C 1
ATOM 11579 O O . ASN F 1 221 ? 44.990 -8.167 101.466 1.00 23.74 221 ASN F O 1
ATOM 11584 N N . ASN F 1 222 ? 46.161 -9.998 102.045 1.00 23.28 222 ASN F N 1
ATOM 11585 C CA . ASN F 1 222 ? 47.332 -9.244 102.473 1.00 23.36 222 ASN F CA 1
ATOM 11586 C C . ASN F 1 222 ? 48.071 -8.653 101.278 1.00 24.02 222 ASN F C 1
ATOM 11587 O O . ASN F 1 222 ? 48.650 -7.563 101.355 1.00 25.60 222 ASN F O 1
ATOM 11592 N N . GLN F 1 223 ? 48.038 -9.385 100.170 1.00 24.35 223 GLN F N 1
ATOM 11593 C CA . GLN F 1 223 ? 48.747 -8.990 98.963 1.00 24.62 223 GLN F CA 1
ATOM 11594 C C . GLN F 1 223 ? 48.149 -7.729 98.353 1.00 24.30 223 GLN F C 1
ATOM 11595 O O . GLN F 1 223 ? 48.868 -6.917 97.784 1.00 24.62 223 GLN F O 1
ATOM 11601 N N . LEU F 1 224 ? 46.834 -7.571 98.467 1.00 23.57 224 LEU F N 1
ATOM 11602 C CA . LEU F 1 224 ? 46.174 -6.359 97.987 1.00 24.05 224 LEU F CA 1
ATOM 11603 C C . LEU F 1 224 ? 46.712 -5.141 98.739 1.00 24.46 224 LEU F C 1
ATOM 11604 O O . LEU F 1 224 ? 47.079 -4.124 98.132 1.00 24.79 224 LEU F O 1
ATOM 11609 N N . LEU F 1 225 ? 46.772 -5.271 100.062 1.00 24.75 225 LEU F N 1
ATOM 11610 C CA . LEU F 1 225 ? 47.344 -4.248 100.929 1.00 24.62 225 LEU F CA 1
ATOM 11611 C C . LEU F 1 225 ? 48.776 -3.910 100.537 1.00 24.65 225 LEU F C 1
ATOM 11612 O O . LEU F 1 225 ? 49.115 -2.743 100.345 1.00 25.42 225 LEU F O 1
ATOM 11617 N N . ALA F 1 226 ? 49.615 -4.936 100.424 1.00 24.92 226 ALA F N 1
ATOM 11618 C CA . ALA F 1 226 ? 51.020 -4.732 100.077 1.00 25.57 226 ALA F CA 1
ATOM 11619 C C . ALA F 1 226 ? 51.187 -4.083 98.702 1.00 25.75 226 ALA F C 1
ATOM 11620 O O . ALA F 1 226 ? 52.096 -3.282 98.489 1.00 27.17 226 ALA F O 1
ATOM 11622 N N . ASP F 1 227 ? 50.300 -4.428 97.776 1.00 25.59 227 ASP F N 1
ATOM 11623 C CA . ASP F 1 227 ? 50.401 -3.960 96.398 1.00 25.30 227 ASP F CA 1
ATOM 11624 C C . ASP F 1 227 ? 49.873 -2.544 96.209 1.00 25.34 227 ASP F C 1
ATOM 11625 O O . ASP F 1 227 ? 50.271 -1.855 95.269 1.00 25.66 227 ASP F O 1
ATOM 11630 N N . ASN F 1 228 ? 48.975 -2.107 97.086 1.00 25.66 228 ASN F N 1
ATOM 11631 C CA . ASN F 1 228 ? 48.402 -0.772 96.926 1.00 25.81 228 ASN F CA 1
ATOM 11632 C C . ASN F 1 228 ? 48.946 0.277 97.899 1.00 26.27 228 ASN F C 1
ATOM 11633 O O . ASN F 1 228 ? 48.734 1.474 97.705 1.00 26.72 228 ASN F O 1
ATOM 11638 N N . ILE F 1 229 ? 49.646 -0.163 98.938 1.00 26.50 229 ILE F N 1
ATOM 11639 C CA . ILE F 1 229 ? 50.327 0.773 99.827 1.00 27.14 229 ILE F CA 1
ATOM 11640 C C . ILE F 1 229 ? 51.721 1.066 99.285 1.00 27.50 229 ILE F C 1
ATOM 11641 O O . ILE F 1 229 ? 52.524 0.151 99.110 1.00 27.77 229 ILE F O 1
ATOM 11646 N N . PRO F 1 230 ? 52.009 2.348 99.008 1.00 28.10 230 PRO F N 1
ATOM 11647 C CA . PRO F 1 230 ? 53.287 2.769 98.422 1.00 28.59 230 PRO F CA 1
ATOM 11648 C C . PRO F 1 230 ? 54.504 2.305 99.222 1.00 30.35 230 PRO F C 1
ATOM 11649 O O . PRO F 1 230 ? 54.683 2.708 100.371 1.00 34.07 230 PRO F O 1
ATOM 11653 N N . GLY F 1 231 ? 55.324 1.457 98.610 1.00 29.95 231 GLY F N 1
ATOM 11654 C CA . GLY F 1 231 ? 56.564 1.013 99.221 1.00 30.50 231 GLY F CA 1
ATOM 11655 C C . GLY F 1 231 ? 56.400 -0.073 100.266 1.00 30.89 231 GLY F C 1
ATOM 11656 O O . GLY F 1 231 ? 57.330 -0.355 101.021 1.00 41.59 231 GLY F O 1
ATOM 11657 N N . ALA F 1 232 ? 55.224 -0.688 100.313 1.00 29.27 232 ALA F N 1
ATOM 11658 C CA . ALA F 1 232 ? 54.961 -1.741 101.287 1.00 29.42 232 ALA F CA 1
ATOM 11659 C C . ALA F 1 232 ? 55.666 -3.040 100.911 1.00 29.20 232 ALA F C 1
ATOM 11660 O O . ALA F 1 232 ? 55.850 -3.339 99.732 1.00 32.27 232 ALA F O 1
ATOM 11662 N N . GLU F 1 233 ? 56.058 -3.805 101.925 1.00 28.59 233 GLU F N 1
ATOM 11663 C CA . GLU F 1 233 ? 56.669 -5.112 101.713 1.00 27.68 233 GLU F CA 1
ATOM 11664 C C . GLU F 1 233 ? 55.682 -6.236 101.990 1.00 26.17 233 GLU F C 1
ATOM 11665 O O . GLU F 1 233 ? 54.828 -6.123 102.867 1.00 26.05 233 GLU F O 1
ATOM 11671 N N . LEU F 1 234 ? 55.810 -7.325 101.240 1.00 25.42 234 LEU F N 1
ATOM 11672 C CA . LEU F 1 234 ? 55.050 -8.534 101.524 1.00 25.59 234 LEU F CA 1
ATOM 11673 C C . LEU F 1 234 ? 55.989 -9.680 101.871 1.00 26.44 234 LEU F C 1
ATOM 11674 O O . LEU F 1 234 ? 56.941 -9.958 101.142 1.00 29.13 234 LEU F O 1
ATOM 11679 N N . ARG F 1 235 ? 55.719 -10.333 102.995 1.00 26.37 235 ARG F N 1
ATOM 11680 C CA . ARG F 1 235 ? 56.439 -11.540 103.378 1.00 27.52 235 ARG F CA 1
ATOM 11681 C C . ARG F 1 235 ? 55.448 -12.675 103.604 1.00 26.19 235 ARG F C 1
ATOM 11682 O O . ARG F 1 235 ? 54.645 -12.630 104.539 1.00 25.59 235 ARG F O 1
ATOM 11690 N N . VAL F 1 236 ? 55.490 -13.688 102.745 1.00 27.06 236 VAL F N 1
ATOM 11691 C CA . VAL F 1 236 ? 54.607 -14.841 102.899 1.00 26.76 236 VAL F CA 1
ATOM 11692 C C . VAL F 1 236 ? 55.352 -15.923 103.682 1.00 26.42 236 VAL F C 1
ATOM 11693 O O . VAL F 1 236 ? 56.436 -16.348 103.271 1.00 26.49 236 VAL F O 1
ATOM 11697 N N . ILE F 1 237 ? 54.784 -16.352 104.808 1.00 26.41 237 ILE F N 1
ATOM 11698 C CA . ILE F 1 237 ? 55.478 -17.273 105.703 1.00 27.73 237 ILE F CA 1
ATOM 11699 C C . ILE F 1 237 ? 54.959 -18.702 105.561 1.00 28.22 237 ILE F C 1
ATOM 11700 O O . ILE F 1 237 ? 53.748 -18.936 105.629 1.00 28.33 237 ILE F O 1
ATOM 11705 N N . ASN F 1 238 ? 55.878 -19.648 105.362 1.00 28.58 238 ASN F N 1
ATOM 11706 C CA . ASN F 1 238 ? 55.525 -21.058 105.188 1.00 29.78 238 ASN F CA 1
ATOM 11707 C C . ASN F 1 238 ? 55.067 -21.699 106.502 1.00 30.17 238 ASN F C 1
ATOM 11708 O O . ASN F 1 238 ? 55.572 -21.345 107.570 1.00 37.54 238 ASN F O 1
ATOM 11713 N N . ASP F 1 239 ? 54.113 -22.630 106.415 1.00 30.15 239 ASP F N 1
ATOM 11714 C CA . ASP F 1 239 ? 53.639 -23.403 107.569 1.00 29.55 239 ASP F CA 1
ATOM 11715 C C . ASP F 1 239 ? 53.190 -22.518 108.739 1.00 28.78 239 ASP F C 1
ATOM 11716 O O . ASP F 1 239 ? 53.367 -22.869 109.907 1.00 33.55 239 ASP F O 1
ATOM 11721 N N . VAL F 1 240 ? 52.595 -21.377 108.409 1.00 27.71 240 VAL F N 1
ATOM 11722 C CA . VAL F 1 240 ? 52.041 -20.469 109.401 1.00 26.08 240 VAL F CA 1
ATOM 11723 C C . VAL F 1 240 ? 50.665 -20.032 108.912 1.00 25.47 240 VAL F C 1
ATOM 11724 O O . VAL F 1 240 ? 50.458 -19.852 107.711 1.00 26.59 240 VAL F O 1
ATOM 11728 N N . GLY F 1 241 ? 49.717 -19.905 109.832 1.00 24.24 241 GLY F N 1
ATOM 11729 C CA . GLY F 1 241 ? 48.393 -19.430 109.489 1.00 24.22 241 GLY F CA 1
ATOM 11730 C C . GLY F 1 241 ? 48.196 -17.985 109.897 1.00 23.56 241 GLY F C 1
ATOM 11731 O O . GLY F 1 241 ? 48.870 -17.086 109.396 1.00 23.11 241 GLY F O 1
ATOM 11732 N N . HIS F 1 242 ? 47.274 -17.770 110.827 1.00 23.13 242 HIS F N 1
ATOM 11733 C CA . HIS F 1 242 ? 46.861 -16.428 111.217 1.00 22.86 242 HIS F CA 1
ATOM 11734 C C . HIS F 1 242 ? 47.713 -15.845 112.342 1.00 22.09 242 HIS F C 1
ATOM 11735 O O . HIS F 1 242 ? 47.738 -14.632 112.549 1.00 21.84 242 HIS F O 1
ATOM 11742 N N . PHE F 1 243 ? 48.414 -16.711 113.064 1.00 22.53 243 PHE F N 1
ATOM 11743 C CA . PHE F 1 243 ? 49.107 -16.290 114.274 1.00 22.51 243 PHE F CA 1
ATOM 11744 C C . PHE F 1 243 ? 50.601 -16.592 114.236 1.00 22.69 243 PHE F C 1
ATOM 11745 O O . PHE F 1 243 ? 51.084 -17.453 114.969 1.00 22.52 243 PHE F O 1
ATOM 11753 N N . TYR F 1 244 ? 51.324 -15.864 113.391 1.00 22.94 244 TYR F N 1
ATOM 11754 C CA . TYR F 1 244 ? 52.765 -16.042 113.240 1.00 23.64 244 TYR F CA 1
ATOM 11755 C C . TYR F 1 244 ? 53.508 -15.822 114.557 1.00 23.30 244 TYR F C 1
ATOM 11756 O O . TYR F 1 244 ? 54.502 -16.493 114.836 1.00 23.23 244 TYR F O 1
ATOM 11765 N N . GLN F 1 245 ? 53.018 -14.890 115.368 1.00 22.36 245 GLN F N 1
ATOM 11766 C CA . GLN F 1 245 ? 53.682 -14.561 116.624 1.00 22.77 245 GLN F CA 1
ATOM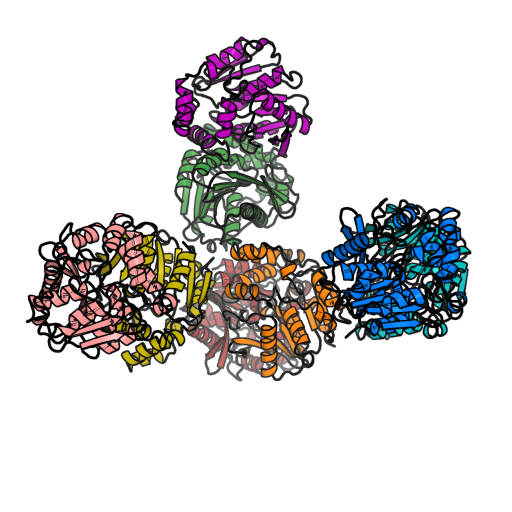 11767 C C . GLN F 1 245 ? 53.548 -15.694 117.641 1.00 22.85 245 GLN F C 1
ATOM 11768 O O . GLN F 1 245 ? 54.280 -15.739 118.629 1.00 22.57 245 GLN F O 1
ATOM 11774 N N . LEU F 1 246 ? 52.616 -16.608 117.390 1.00 22.58 246 LEU F N 1
ATOM 11775 C CA . LEU F 1 246 ? 52.426 -17.773 118.250 1.00 22.37 246 LEU F CA 1
ATOM 11776 C C . LEU F 1 246 ? 52.949 -19.056 117.609 1.00 22.75 246 LEU F C 1
ATOM 11777 O O . LEU F 1 246 ? 53.500 -19.918 118.294 1.00 22.53 246 LEU F O 1
ATOM 11782 N N . GLU F 1 247 ? 52.767 -19.184 116.299 1.00 23.07 247 GLU F N 1
ATOM 11783 C CA . GLU F 1 247 ? 53.131 -20.410 115.595 1.00 23.70 247 GLU F CA 1
ATOM 11784 C C . GLU F 1 247 ? 54.646 -20.563 115.472 1.00 23.56 247 GLU F C 1
ATOM 11785 O O . GLU F 1 247 ? 55.183 -21.652 115.667 1.00 23.36 247 GLU F O 1
ATOM 11791 N N . ARG F 1 248 ? 55.331 -19.473 115.143 1.00 24.57 248 ARG F N 1
ATOM 11792 C CA . ARG F 1 248 ? 56.792 -19.456 115.147 1.00 26.09 248 ARG F CA 1
ATOM 11793 C C . ARG F 1 248 ? 57.295 -18.160 115.779 1.00 25.76 248 ARG F C 1
ATOM 11794 O O . ARG F 1 248 ? 57.826 -17.294 115.083 1.00 26.32 248 ARG F O 1
ATOM 11802 N N . PRO F 1 249 ? 57.135 -18.032 117.108 1.00 24.81 249 PRO F N 1
ATOM 11803 C CA . PRO F 1 249 ? 57.375 -16.789 117.854 1.00 25.73 249 PRO F CA 1
ATOM 11804 C C . PRO F 1 249 ? 58.776 -16.202 117.683 1.00 26.34 249 PRO F C 1
ATOM 11805 O O . PRO F 1 249 ? 58.900 -14.996 117.478 1.00 26.20 249 PRO F O 1
ATOM 11809 N N . SER F 1 250 ? 59.807 -17.034 117.776 1.00 26.83 250 SER F N 1
ATOM 11810 C CA . SER F 1 250 ? 61.183 -16.548 117.704 1.00 28.08 250 SER F CA 1
ATOM 11811 C C . SER F 1 250 ? 61.502 -16.031 116.302 1.00 28.60 250 SER F C 1
ATOM 11812 O O . SER F 1 250 ? 62.187 -15.016 116.133 1.00 30.36 250 SER F O 1
ATOM 11815 N N . GLU F 1 251 ? 60.986 -16.735 115.300 1.00 28.70 251 GLU F N 1
ATOM 11816 C CA . GLU F 1 251 ? 61.157 -16.348 113.907 1.00 29.29 251 GLU F CA 1
ATOM 11817 C C . GLU F 1 251 ? 60.455 -15.018 113.626 1.00 28.56 251 GLU F C 1
ATOM 11818 O O . GLU F 1 251 ? 61.009 -14.133 112.963 1.00 29.46 251 GLU F O 1
ATOM 11824 N N . PHE F 1 252 ? 59.233 -14.889 114.139 1.00 27.55 252 PHE F N 1
ATOM 11825 C CA . PHE F 1 252 ? 58.483 -13.640 114.053 1.00 28.25 252 PHE F CA 1
ATOM 11826 C C . PHE F 1 252 ? 59.266 -12.503 114.696 1.00 27.93 252 PHE F C 1
ATOM 11827 O O . PHE F 1 252 ? 59.325 -11.393 114.164 1.00 27.11 252 PHE F O 1
ATOM 11835 N N . ASN F 1 253 ? 59.845 -12.791 115.857 1.00 27.23 253 ASN F N 1
ATOM 11836 C CA . ASN F 1 253 ? 60.693 -11.833 116.550 1.00 29.09 253 ASN F CA 1
ATOM 11837 C C . ASN F 1 253 ? 61.808 -11.351 115.630 1.00 30.62 253 ASN F C 1
ATOM 11838 O O . ASN F 1 253 ? 61.924 -10.151 115.379 1.00 30.72 253 ASN F O 1
ATOM 11843 N N . GLU F 1 254 ? 62.601 -12.287 115.109 1.00 31.16 254 GLU F N 1
ATOM 11844 C CA . GLU F 1 254 ? 63.686 -11.946 114.185 1.00 33.91 254 GLU F CA 1
ATOM 11845 C C . GLU F 1 254 ? 63.205 -11.099 113.008 1.00 33.08 254 GLU F C 1
ATOM 11846 O O . GLU F 1 254 ? 63.897 -10.172 112.584 1.00 32.75 254 GLU F O 1
ATOM 11852 N N . LEU F 1 255 ? 62.025 -11.415 112.482 1.00 31.48 255 LEU F N 1
ATOM 11853 C CA . LEU F 1 255 ? 61.464 -10.619 111.395 1.00 30.85 255 LEU F CA 1
ATOM 11854 C C . LEU F 1 255 ? 61.171 -9.192 111.854 1.00 31.25 255 LEU F C 1
ATOM 11855 O O . LEU F 1 255 ? 61.409 -8.236 111.116 1.00 35.34 255 LEU F O 1
ATOM 11860 N N . LEU F 1 256 ? 60.667 -9.051 113.077 1.00 30.82 256 LEU F N 1
ATOM 11861 C CA . LEU F 1 256 ? 60.246 -7.745 113.582 1.00 30.22 256 LEU F CA 1
ATOM 11862 C C . LEU F 1 256 ? 61.426 -6.843 113.941 1.00 30.86 256 LEU F C 1
ATOM 11863 O O . LEU F 1 256 ? 61.381 -5.639 113.686 1.00 31.27 256 LEU F O 1
ATOM 11868 N N . ARG F 1 257 ? 62.481 -7.408 114.523 1.00 31.49 257 ARG F N 1
ATOM 11869 C CA . ARG F 1 257 ? 63.650 -6.600 114.872 1.00 32.58 257 ARG F CA 1
ATOM 11870 C C . ARG F 1 257 ? 64.341 -6.084 113.609 1.00 33.42 257 ARG F C 1
ATOM 11871 O O . ARG F 1 257 ? 65.028 -5.063 113.639 1.00 33.23 257 ARG F O 1
ATOM 11879 N N . GLY F 1 258 ? 64.144 -6.792 112.500 1.00 33.79 258 GLY F N 1
ATOM 11880 C CA . GLY F 1 258 ? 64.798 -6.454 111.248 1.00 34.24 258 GLY F CA 1
ATOM 11881 C C . GLY F 1 258 ? 63.930 -5.641 110.306 1.00 35.27 258 GLY F C 1
ATOM 11882 O O . GLY F 1 258 ? 64.318 -5.366 109.169 1.00 37.91 258 GLY F O 1
ATOM 11883 N N . PHE F 1 259 ? 62.749 -5.259 110.780 1.00 35.20 259 PHE F N 1
ATOM 11884 C CA . PHE F 1 259 ? 61.803 -4.505 109.967 1.00 36.64 259 PHE F CA 1
ATOM 11885 C C . PHE F 1 259 ? 62.056 -3.012 110.122 1.00 39.71 259 PHE F C 1
ATOM 11886 O O . PHE F 1 259 ? 62.383 -2.548 111.212 1.00 44.22 259 PHE F O 1
ATOM 11888 N N . VAL F 1 260 ? 61.922 -2.256 109.039 1.00 40.14 260 VAL F N 1
ATOM 11889 C CA . VAL F 1 260 ? 62.259 -0.838 109.106 1.00 41.73 260 VAL F CA 1
ATOM 11890 C C . VAL F 1 260 ? 61.170 0.001 109.727 1.00 41.71 260 VAL F C 1
ATOM 11891 O O . VAL F 1 260 ? 60.106 0.212 109.138 1.00 42.13 260 VAL F O 1
ATOM 11895 N N . ALA F 1 261 ? 61.506 0.500 110.911 1.00 42.17 261 ALA F N 1
ATOM 11896 C CA . ALA F 1 261 ? 60.628 1.229 111.809 1.00 38.59 261 ALA F CA 1
ATOM 11897 C C . ALA F 1 261 ? 61.302 1.197 113.171 1.00 38.82 261 ALA F C 1
ATOM 11898 O O . ALA F 1 261 ? 62.185 0.366 113.403 1.00 40.31 261 ALA F O 1
ATOM 11900 N N . PRO G 1 2 ? -20.730 -1.667 184.087 1.00 42.22 2 PRO G N 1
ATOM 11901 C CA . PRO G 1 2 ? -21.596 -0.503 183.872 1.00 43.19 2 PRO G CA 1
ATOM 11902 C C . PRO G 1 2 ? -22.386 -0.602 182.572 1.00 45.37 2 PRO G C 1
ATOM 11903 O O . PRO G 1 2 ? -22.216 -1.563 181.824 1.00 45.07 2 PRO G O 1
ATOM 11907 N N . HIS G 1 3 ? -23.241 0.382 182.313 1.00 47.46 3 HIS G N 1
ATOM 11908 C CA . HIS G 1 3 ? -23.956 0.449 181.045 1.00 48.23 3 HIS G CA 1
ATOM 11909 C C . HIS G 1 3 ? -24.329 1.884 180.687 1.00 50.30 3 HIS G C 1
ATOM 11910 O O . HIS G 1 3 ? -24.621 2.705 181.559 1.00 50.19 3 HIS G O 1
ATOM 11917 N N . VAL G 1 4 ? -24.303 2.180 179.393 1.00 49.68 4 VAL G N 1
ATOM 11918 C CA . VAL G 1 4 ? -24.680 3.501 178.902 1.00 51.23 4 VAL G CA 1
ATOM 11919 C C . VAL G 1 4 ? -25.936 3.347 178.047 1.00 53.25 4 VAL G C 1
ATOM 11920 O O . VAL G 1 4 ? -26.344 2.229 177.770 1.00 52.07 4 VAL G O 1
ATOM 11924 N N . GLU G 1 5 ? -26.559 4.448 177.638 1.00 54.69 5 GLU G N 1
ATOM 11925 C CA . GLU G 1 5 ? -27.797 4.353 176.867 1.00 57.11 5 GLU G CA 1
ATOM 11926 C C . GLU G 1 5 ? -27.765 5.125 175.553 1.00 59.01 5 GLU G C 1
ATOM 11927 O O . GLU G 1 5 ? -27.384 6.296 175.510 1.00 61.11 5 GLU G O 1
ATOM 11933 N N . ASN G 1 6 ? -28.177 4.454 174.483 1.00 58.98 6 ASN G N 1
ATOM 11934 C CA . ASN G 1 6 ? -28.369 5.108 173.199 1.00 59.38 6 ASN G CA 1
ATOM 11935 C C . ASN G 1 6 ? -29.726 4.723 172.619 1.00 59.27 6 ASN G C 1
ATOM 11936 O O . ASN G 1 6 ? -30.015 3.541 172.441 1.00 58.84 6 ASN G O 1
ATOM 11941 N N . ASP G 1 7 ? -30.556 5.728 172.351 1.00 59.90 7 ASP G N 1
ATOM 11942 C CA . ASP G 1 7 ? -31.891 5.529 171.785 1.00 60.05 7 ASP G CA 1
ATOM 11943 C C . ASP G 1 7 ? -32.779 4.648 172.666 1.00 60.03 7 ASP G C 1
ATOM 11944 O O . ASP G 1 7 ? -33.626 3.909 172.162 1.00 61.38 7 ASP G O 1
ATOM 11949 N N . GLY G 1 8 ? -32.583 4.733 173.978 1.00 59.30 8 GLY G N 1
ATOM 11950 C CA . GLY G 1 8 ? -33.361 3.949 174.922 1.00 59.01 8 GLY G CA 1
ATOM 11951 C C . GLY G 1 8 ? -32.838 2.532 175.057 1.00 59.05 8 GLY G C 1
ATOM 11952 O O . GLY G 1 8 ? -33.428 1.701 175.749 1.00 61.01 8 GLY G O 1
ATOM 11953 N N . VAL G 1 9 ? -31.722 2.261 174.389 1.00 58.24 9 VAL G N 1
ATOM 11954 C CA . VAL G 1 9 ? -31.105 0.941 174.404 1.00 56.77 9 VAL G CA 1
ATOM 11955 C C . VAL G 1 9 ? -29.855 0.943 175.271 1.00 55.74 9 VAL G C 1
ATOM 11956 O O . VAL G 1 9 ? -28.904 1.680 174.999 1.00 55.16 9 VAL G O 1
ATOM 11960 N N . LYS G 1 10 ? -29.854 0.119 176.313 1.00 54.76 10 LYS G N 1
ATOM 11961 C CA . LYS G 1 10 ? -28.715 0.066 177.215 1.00 53.29 10 LYS G CA 1
ATOM 11962 C C . LYS G 1 10 ? -27.632 -0.876 176.700 1.00 51.49 10 LYS G C 1
ATOM 11963 O O . LYS G 1 10 ? -27.862 -2.065 176.479 1.00 51.83 10 LYS G O 1
ATOM 11969 N N . ILE G 1 11 ? -26.452 -0.302 176.501 1.00 50.52 11 ILE G N 1
ATOM 11970 C CA . ILE G 1 11 ? -25.260 -1.012 176.076 1.00 48.86 11 ILE G CA 1
ATOM 11971 C C . ILE G 1 11 ? -24.371 -1.300 177.273 1.00 47.83 11 ILE G C 1
ATOM 11972 O O . ILE G 1 11 ? -23.939 -0.374 177.968 1.00 47.80 11 ILE G O 1
ATOM 11977 N N . TYR G 1 12 ? -24.103 -2.578 177.517 1.00 46.75 12 TYR G N 1
ATOM 11978 C CA . TYR G 1 12 ? -23.217 -2.958 178.607 1.00 45.38 12 TYR G CA 1
ATOM 11979 C C . TYR G 1 12 ? -21.764 -2.893 178.171 1.00 43.76 12 TYR G C 1
ATOM 11980 O O . TYR G 1 12 ? -21.424 -3.215 177.032 1.00 43.56 12 TYR G O 1
ATOM 11989 N N . TYR G 1 13 ? -20.911 -2.478 179.098 1.00 42.67 13 TYR G N 1
ATOM 11990 C CA . TYR G 1 13 ? -19.475 -2.496 178.887 1.00 41.07 13 TYR G CA 1
ATOM 11991 C C . TYR G 1 13 ? -18.754 -2.678 180.214 1.00 39.73 13 TYR G C 1
ATOM 11992 O O . TYR G 1 13 ? -19.272 -2.312 181.268 1.00 39.95 13 TYR G O 1
ATOM 12001 N N . ASP G 1 14 ? -17.560 -3.253 180.155 1.00 37.64 14 ASP G N 1
ATOM 12002 C CA . ASP G 1 14 ? -16.673 -3.290 181.305 1.00 35.65 14 ASP G CA 1
ATOM 12003 C C . ASP G 1 14 ? -15.470 -2.400 181.031 1.00 34.31 14 ASP G C 1
ATOM 12004 O O . ASP G 1 14 ? -14.983 -2.328 179.901 1.00 33.91 14 ASP G O 1
ATOM 12009 N N . SER G 1 15 ? -15.008 -1.708 182.067 1.00 33.95 15 SER G N 1
ATOM 12010 C CA . SER G 1 15 ? -13.893 -0.781 181.937 1.00 32.14 15 SER G CA 1
ATOM 12011 C C . SER G 1 15 ? -12.838 -1.037 183.004 1.00 31.98 15 SER G C 1
ATOM 12012 O O . SER G 1 15 ? -13.107 -0.901 184.199 1.00 36.20 15 SER G O 1
ATOM 12015 N N . TYR G 1 16 ? -11.636 -1.409 182.573 1.00 30.73 16 TYR G N 1
ATOM 12016 C CA . TYR G 1 16 ? -10.540 -1.627 183.513 1.00 31.27 16 TYR G CA 1
ATOM 12017 C C . TYR G 1 16 ? -9.291 -0.852 183.102 1.00 31.51 16 TYR G C 1
ATOM 12018 O O . TYR G 1 16 ? -9.076 -0.592 181.926 1.00 31.61 16 TYR G O 1
ATOM 12027 N N . GLY G 1 17 ? -8.472 -0.483 184.079 1.00 31.92 17 GLY G N 1
ATOM 12028 C CA . GLY G 1 17 ? -7.174 0.105 183.801 1.00 31.95 17 GLY G CA 1
ATOM 12029 C C . GLY G 1 17 ? -7.153 1.571 183.404 1.00 33.10 17 GLY G C 1
ATOM 12030 O O . GLY G 1 17 ? -8.189 2.234 183.342 1.00 34.11 17 GLY G O 1
ATOM 12031 N N . GLU G 1 18 ? -5.948 2.068 183.128 1.00 34.74 18 GLU G N 1
ATOM 12032 C CA . GLU G 1 18 ? -5.733 3.472 182.789 1.00 36.27 18 GLU G CA 1
ATOM 12033 C C . GLU G 1 18 ? -4.637 3.672 181.743 1.00 35.58 18 GLU G C 1
ATOM 12034 O O . GLU G 1 18 ? -3.671 2.913 181.689 1.00 33.34 18 GLU G O 1
ATOM 12040 N N . GLY G 1 19 ? -4.792 4.707 180.921 1.00 36.85 19 GLY G N 1
ATOM 12041 C CA . GLY G 1 19 ? -3.807 5.030 179.903 1.00 35.62 19 GLY G CA 1
ATOM 12042 C C . GLY G 1 19 ? -4.408 5.143 178.515 1.00 35.22 19 GLY G C 1
ATOM 12043 O O . GLY G 1 19 ? -5.479 5.723 178.340 1.00 35.41 19 GLY G O 1
ATOM 12044 N N . VAL G 1 20 ? -3.713 4.591 177.526 1.00 34.48 20 VAL G N 1
ATOM 12045 C CA . VAL G 1 20 ? -4.202 4.574 176.151 1.00 34.60 20 VAL G CA 1
ATOM 12046 C C . VAL G 1 20 ? -5.382 3.617 176.020 1.00 34.34 20 VAL G C 1
ATOM 12047 O O . VAL G 1 20 ? -5.261 2.435 176.330 1.00 35.62 20 VAL G O 1
ATOM 12051 N N . PRO G 1 21 ? -6.535 4.128 175.566 1.00 35.48 21 PRO G N 1
ATOM 12052 C CA . PRO G 1 21 ? -7.748 3.306 175.499 1.00 35.11 21 PRO G CA 1
ATOM 12053 C C . PRO G 1 21 ? -7.709 2.248 174.400 1.00 35.48 21 PRO G C 1
ATOM 12054 O O . PRO G 1 21 ? -7.331 2.545 173.266 1.00 36.75 21 PRO G O 1
ATOM 12058 N N . ILE G 1 22 ? -8.099 1.025 174.748 1.00 34.78 22 ILE G N 1
ATOM 12059 C CA . ILE G 1 22 ? -8.281 -0.040 173.770 1.00 35.03 22 ILE G CA 1
ATOM 12060 C C . ILE G 1 22 ? -9.698 -0.590 173.871 1.00 34.06 22 ILE G C 1
ATOM 12061 O O . ILE G 1 22 ? -10.119 -1.049 174.933 1.00 33.14 22 ILE G O 1
ATOM 12066 N N . VAL G 1 23 ? -10.432 -0.535 172.765 1.00 34.76 23 VAL G N 1
ATOM 12067 C CA . VAL G 1 23 ? -11.814 -1.001 172.738 1.00 34.28 23 VAL G CA 1
ATOM 12068 C C . VAL G 1 23 ? -11.932 -2.374 172.086 1.00 34.77 23 VAL G C 1
ATOM 12069 O O . VAL G 1 23 ? -11.670 -2.531 170.893 1.00 35.47 23 VAL G O 1
ATOM 12073 N N . PHE G 1 24 ? -12.328 -3.368 172.873 1.00 34.51 24 PHE G N 1
ATOM 12074 C CA . PHE G 1 24 ? -12.502 -4.719 172.356 1.00 34.70 24 PHE G CA 1
ATOM 12075 C C . PHE G 1 24 ? -13.945 -4.954 171.921 1.00 35.43 24 PHE G C 1
ATOM 12076 O O . PHE G 1 24 ? -14.880 -4.830 172.713 1.00 35.77 24 PHE G O 1
ATOM 12084 N N . LEU G 1 25 ? -14.107 -5.284 170.644 1.00 35.86 25 LEU G N 1
ATOM 12085 C CA . LEU G 1 25 ? -15.415 -5.548 170.060 1.00 37.01 25 LEU G CA 1
ATOM 12086 C C . LEU G 1 25 ? -15.536 -7.018 169.660 1.00 37.87 25 LEU G C 1
ATOM 12087 O O . LEU G 1 25 ? -14.877 -7.470 168.726 1.00 37.23 25 LEU G O 1
ATOM 12092 N N . HIS G 1 26 ? -16.384 -7.754 170.373 1.00 38.34 26 HIS G N 1
ATOM 12093 C CA . HIS G 1 26 ? -16.507 -9.202 170.200 1.00 39.37 26 HIS G CA 1
ATOM 12094 C C . HIS G 1 26 ? -17.130 -9.592 168.858 1.00 39.60 26 HIS G C 1
ATOM 12095 O O . HIS G 1 26 ? -17.808 -8.782 168.227 1.00 39.44 26 HIS G O 1
ATOM 12102 N N . PRO G 1 27 ? -16.898 -10.840 168.414 1.00 39.69 27 PRO G N 1
ATOM 12103 C CA . PRO G 1 27 ? -17.527 -11.324 167.179 1.00 40.84 27 PRO G CA 1
ATOM 12104 C C . PRO G 1 27 ? -19.033 -11.536 167.304 1.00 41.89 27 PRO G C 1
ATOM 12105 O O . PRO G 1 27 ? -19.596 -11.402 168.391 1.00 42.38 27 PRO G O 1
ATOM 12109 N N . PHE G 1 28 ? -19.666 -11.869 166.184 1.00 43.48 28 PHE G N 1
ATOM 12110 C CA . PHE G 1 28 ? -21.112 -12.056 166.117 1.00 46.31 28 PHE G CA 1
ATOM 12111 C C . PHE G 1 28 ? -21.576 -13.183 167.039 1.00 46.23 28 PHE G C 1
ATOM 12112 O O . PHE G 1 28 ? -20.886 -14.192 167.195 1.00 45.49 28 PHE G O 1
ATOM 12120 N N . SER G 1 29 ? -22.735 -12.976 167.662 1.00 50.25 29 SER G N 1
ATOM 12121 C CA . SER G 1 29 ? -23.387 -13.949 168.546 1.00 48.65 29 SER G CA 1
ATOM 12122 C C . SER G 1 29 ? -22.626 -14.225 169.844 1.00 46.99 29 SER G C 1
ATOM 12123 O O . SER G 1 29 ? -23.059 -15.045 170.655 1.00 47.04 29 SER G O 1
ATOM 12126 N N . THR G 1 30 ? -21.505 -13.542 170.048 1.00 45.22 30 THR G N 1
ATOM 12127 C CA . THR G 1 30 ? -20.712 -13.728 171.258 1.00 44.26 30 THR G CA 1
ATOM 12128 C C . THR G 1 30 ? -20.921 -12.579 172.238 1.00 43.61 30 THR G C 1
ATOM 12129 O O . THR G 1 30 ? -21.926 -11.871 172.172 1.00 47.83 30 THR G O 1
ATOM 12133 N N . ASN G 1 31 ? -19.972 -12.412 173.155 1.00 41.63 31 ASN G N 1
ATOM 12134 C CA . ASN G 1 31 ? -19.948 -11.256 174.047 1.00 40.61 31 ASN G CA 1
ATOM 12135 C C . ASN G 1 31 ? -18.528 -10.937 174.501 1.00 38.91 31 ASN G C 1
ATOM 12136 O O . ASN G 1 31 ? -17.570 -11.576 174.070 1.00 37.15 31 ASN G O 1
ATOM 12141 N N . GLY G 1 32 ? -18.402 -9.950 175.381 1.00 37.52 32 GLY G N 1
ATOM 12142 C CA . GLY G 1 32 ? -17.106 -9.432 175.783 1.00 36.21 32 GLY G CA 1
ATOM 12143 C C . GLY G 1 32 ? -16.214 -10.404 176.531 1.00 33.41 32 GLY G C 1
ATOM 12144 O O . GLY G 1 32 ? -14.993 -10.247 176.549 1.00 32.68 32 GLY G O 1
ATOM 12145 N N . GLY G 1 33 ? -16.824 -11.412 177.147 1.00 32.88 33 GLY G N 1
ATOM 12146 C CA . GLY G 1 33 ? -16.088 -12.420 177.890 1.00 32.43 33 GLY G CA 1
ATOM 12147 C C . GLY G 1 33 ? -15.022 -13.115 177.063 1.00 31.50 33 GLY G C 1
ATOM 12148 O O . GLY G 1 33 ? -14.006 -13.563 177.594 1.00 30.54 33 GLY G O 1
ATOM 12149 N N . ILE G 1 34 ? -15.249 -13.185 175.753 1.00 32.88 34 ILE G N 1
ATOM 12150 C CA . ILE G 1 34 ? -14.303 -13.791 174.820 1.00 32.22 34 ILE G CA 1
ATOM 12151 C C . ILE G 1 34 ? -12.933 -13.103 174.851 1.00 31.26 34 ILE G C 1
ATOM 12152 O O . ILE G 1 34 ? -11.934 -13.680 174.421 1.00 31.08 34 ILE G O 1
ATOM 12157 N N . TRP G 1 35 ? -12.883 -11.876 175.367 1.00 30.83 35 TRP G N 1
ATOM 12158 C CA . TRP G 1 35 ? -11.627 -11.138 175.448 1.00 29.94 35 TRP G CA 1
ATOM 12159 C C . TRP G 1 35 ? -10.941 -11.329 176.796 1.00 28.41 35 TRP G C 1
ATOM 12160 O O . TRP G 1 35 ? -10.057 -10.553 177.158 1.00 27.98 35 TRP G O 1
ATOM 12171 N N . TYR G 1 36 ? -11.346 -12.369 177.523 1.00 28.10 36 TYR G N 1
ATOM 12172 C CA . TYR G 1 36 ? -10.856 -12.622 178.879 1.00 27.52 36 TYR G CA 1
ATOM 12173 C C . TYR G 1 36 ? -9.333 -12.627 179.001 1.00 26.79 36 TYR G C 1
ATOM 12174 O O . TYR G 1 36 ? -8.782 -12.068 179.949 1.00 26.07 36 TYR G O 1
ATOM 12183 N N . PHE G 1 37 ? -8.654 -13.255 178.047 1.00 27.72 37 PHE G N 1
ATOM 12184 C CA . PHE G 1 37 ? -7.200 -13.377 178.112 1.00 27.20 37 PHE G CA 1
ATOM 12185 C C . PHE G 1 37 ? -6.484 -12.128 177.604 1.00 26.87 37 PHE G C 1
ATOM 12186 O O . PHE G 1 37 ? -5.272 -11.993 177.766 1.00 26.27 37 PHE G O 1
ATOM 12194 N N . GLN G 1 38 ? -7.232 -11.217 176.989 1.00 27.35 38 GLN G N 1
ATOM 12195 C CA . GLN G 1 38 ? -6.661 -9.954 176.535 1.00 28.00 38 GLN G CA 1
ATOM 12196 C C . GLN G 1 38 ? -6.983 -8.838 177.517 1.00 27.26 38 GLN G C 1
ATOM 12197 O O . GLN G 1 38 ? -6.140 -7.989 177.808 1.00 27.21 38 GLN G O 1
ATOM 12203 N N . THR G 1 39 ? -8.212 -8.865 178.025 1.00 27.19 39 THR G N 1
ATOM 12204 C CA . THR G 1 39 ? -8.772 -7.794 178.846 1.00 27.73 39 THR G CA 1
ATOM 12205 C C . THR G 1 39 ? -7.872 -7.333 179.989 1.00 27.94 39 THR G C 1
ATOM 12206 O O . THR G 1 39 ? -7.632 -6.139 180.153 1.00 31.49 39 THR G O 1
ATOM 12210 N N . PHE G 1 40 ? -7.368 -8.281 180.771 1.00 27.35 40 PHE G N 1
ATOM 12211 C CA . PHE G 1 40 ? -6.647 -7.945 181.994 1.00 27.11 40 PHE G CA 1
ATOM 12212 C C . PHE G 1 40 ? -5.127 -7.793 181.841 1.00 27.70 40 PHE G C 1
ATOM 12213 O O . PHE G 1 40 ? -4.534 -6.957 182.523 1.00 30.78 40 PHE G O 1
ATOM 12221 N N . PRO G 1 41 ? -4.484 -8.599 180.974 1.00 27.41 41 PRO G N 1
ATOM 12222 C CA . PRO G 1 41 ? -3.072 -8.284 180.725 1.00 27.58 41 PRO G CA 1
ATOM 12223 C C . PRO G 1 41 ? -2.857 -6.882 180.155 1.00 28.13 41 PRO G C 1
ATOM 12224 O O . PRO G 1 41 ? -1.886 -6.219 180.518 1.00 28.06 41 PRO G O 1
ATOM 12228 N N . PHE G 1 42 ? -3.760 -6.435 179.288 1.00 28.19 42 PHE G N 1
ATOM 12229 C CA . PHE G 1 42 ? -3.638 -5.113 178.684 1.00 28.53 42 PHE G CA 1
ATOM 12230 C C . PHE G 1 42 ? -4.207 -4.017 179.580 1.00 29.04 42 PHE G C 1
ATOM 12231 O O . PHE G 1 42 ? -3.967 -2.834 179.347 1.00 28.96 42 PHE G O 1
ATOM 12239 N N . ALA G 1 43 ? -4.953 -4.411 180.607 1.00 28.90 43 ALA G N 1
ATOM 12240 C CA . ALA G 1 43 ? -5.476 -3.451 181.574 1.00 28.57 43 ALA G CA 1
ATOM 12241 C C . ALA G 1 43 ? -4.364 -2.967 182.500 1.00 28.22 43 ALA G C 1
ATOM 12242 O O . ALA G 1 43 ? -4.523 -1.977 183.213 1.00 29.21 43 ALA G O 1
ATOM 12244 N N . GLN G 1 44 ? -3.238 -3.675 182.487 1.00 28.30 44 GLN G N 1
ATOM 12245 C CA . GLN G 1 44 ? -2.070 -3.269 183.257 1.00 29.21 44 GLN G CA 1
ATOM 12246 C C . GLN G 1 44 ? -1.404 -2.048 182.635 1.00 29.97 44 GLN G C 1
ATOM 12247 O O . GLN G 1 44 ? -0.827 -1.218 183.336 1.00 32.74 44 GLN G O 1
ATOM 12253 N N . THR G 1 45 ? -1.488 -1.947 181.313 1.00 30.06 45 THR G N 1
ATOM 12254 C CA . THR G 1 45 ? -0.793 -0.897 180.579 1.00 30.25 45 THR G CA 1
ATOM 12255 C C . THR G 1 45 ? -1.752 0.072 179.895 1.00 30.33 45 THR G C 1
ATOM 12256 O O . THR G 1 45 ? -1.358 1.169 179.503 1.00 30.66 45 THR G O 1
ATOM 12260 N N . ASN G 1 46 ? -3.009 -0.333 179.754 1.00 29.90 46 ASN G N 1
ATOM 12261 C CA . ASN G 1 46 ? -3.968 0.452 178.986 1.00 31.20 46 ASN G CA 1
ATOM 12262 C C . ASN G 1 46 ? -5.333 0.593 179.648 1.00 31.31 46 ASN G C 1
ATOM 12263 O O . ASN G 1 46 ? -5.670 -0.148 180.570 1.00 31.11 46 ASN G O 1
ATOM 12268 N N . HIS G 1 47 ? -6.111 1.555 179.164 1.00 31.98 47 HIS G N 1
ATOM 12269 C CA . HIS G 1 47 ? -7.510 1.690 179.550 1.00 32.81 47 HIS G CA 1
ATOM 12270 C C . HIS G 1 47 ? -8.366 0.776 178.679 1.00 32.32 47 HIS G C 1
ATOM 12271 O O . HIS G 1 47 ? -8.863 1.183 177.632 1.00 32.58 47 HIS G O 1
ATOM 12278 N N . VAL G 1 48 ? -8.529 -0.463 179.124 1.00 31.97 48 VAL G N 1
ATOM 12279 C CA . VAL G 1 48 ? -9.284 -1.463 178.382 1.00 31.81 48 VAL G CA 1
ATOM 12280 C C . VAL G 1 48 ? -10.793 -1.297 178.542 1.00 31.63 48 VAL G C 1
ATOM 12281 O O . VAL G 1 48 ? -11.321 -1.286 179.660 1.00 32.64 48 VAL G O 1
ATOM 12285 N N . ILE G 1 49 ? -11.472 -1.171 177.405 1.00 32.43 49 ILE G N 1
ATOM 12286 C CA . ILE G 1 49 ? -12.924 -1.043 177.353 1.00 32.99 49 ILE G CA 1
ATOM 12287 C C . ILE G 1 49 ? -13.520 -2.181 176.526 1.00 33.23 49 ILE G C 1
ATOM 12288 O O . ILE G 1 49 ? -13.252 -2.293 175.331 1.00 33.74 49 ILE G O 1
ATOM 12293 N N . VAL G 1 50 ? -14.322 -3.029 177.162 1.00 33.22 50 VAL G N 1
ATOM 12294 C CA . VAL G 1 50 ? -14.907 -4.178 176.478 1.00 34.09 50 VAL G CA 1
ATOM 12295 C C . VAL G 1 50 ? -16.425 -4.047 176.385 1.00 35.71 50 VAL G C 1
ATOM 12296 O O . VAL G 1 50 ? -17.108 -3.974 177.401 1.00 36.66 50 VAL G O 1
ATOM 12300 N N . ILE G 1 51 ? -16.950 -4.032 175.163 1.00 37.24 51 ILE G N 1
ATOM 12301 C CA . ILE G 1 51 ? -18.366 -3.747 174.941 1.00 39.61 51 ILE G CA 1
ATOM 12302 C C . ILE G 1 51 ? -19.179 -4.973 174.523 1.00 42.33 51 ILE G C 1
ATOM 12303 O O . ILE G 1 51 ? -18.743 -5.765 173.688 1.00 46.05 51 ILE G O 1
ATOM 12308 N N . ASP G 1 52 ? -20.357 -5.125 175.122 1.00 42.60 52 ASP G N 1
ATOM 12309 C CA . ASP G 1 52 ? -21.352 -6.072 174.634 1.00 44.26 52 ASP G CA 1
ATOM 12310 C C . ASP G 1 52 ? -22.267 -5.368 173.641 1.00 44.92 52 ASP G C 1
ATOM 12311 O O . ASP G 1 52 ? -22.945 -4.401 173.990 1.00 45.45 52 ASP G O 1
ATOM 12316 N N . HIS G 1 53 ? -22.280 -5.850 172.402 1.00 45.94 53 HIS G N 1
ATOM 12317 C CA . HIS G 1 53 ? -23.084 -5.238 171.349 1.00 47.58 53 HIS G CA 1
ATOM 12318 C C . HIS G 1 53 ? -24.572 -5.423 171.623 1.00 48.67 53 HIS G C 1
ATOM 12319 O O . HIS G 1 53 ? -24.955 -6.241 172.459 1.00 48.41 53 HIS G O 1
ATOM 12326 N N . ARG G 1 54 ? -25.408 -4.658 170.927 1.00 49.64 54 ARG G N 1
ATOM 12327 C CA . ARG G 1 54 ? -26.850 -4.838 171.039 1.00 51.03 54 ARG G CA 1
ATOM 12328 C C . ARG G 1 54 ? -27.213 -6.243 170.624 1.00 52.37 54 ARG G C 1
ATOM 12329 O O . ARG G 1 54 ? -26.647 -6.786 169.678 1.00 56.64 54 ARG G O 1
ATOM 12337 N N . GLY G 1 55 ? -28.168 -6.828 171.327 1.00 52.57 55 GLY G N 1
ATOM 12338 C CA . GLY G 1 55 ? -28.620 -8.152 170.976 1.00 53.02 55 GLY G CA 1
ATOM 12339 C C . GLY G 1 55 ? -27.678 -9.220 171.478 1.00 51.33 55 GLY G C 1
ATOM 12340 O O . GLY G 1 55 ? -27.818 -10.372 171.096 1.00 52.72 55 GLY G O 1
ATOM 12341 N N . HIS G 1 56 ? -26.719 -8.844 172.323 1.00 50.73 56 HIS G N 1
ATOM 12342 C CA . HIS G 1 56 ? -25.764 -9.804 172.874 1.00 50.28 56 HIS G CA 1
ATOM 12343 C C . HIS G 1 56 ? -25.515 -9.605 174.365 1.00 49.08 56 HIS G C 1
ATOM 12344 O O . HIS G 1 56 ? -25.436 -8.475 174.849 1.00 48.11 56 HIS G O 1
ATOM 12351 N N . GLY G 1 57 ? -25.377 -10.718 175.079 1.00 49.17 57 GLY G N 1
ATOM 12352 C CA . GLY G 1 57 ? -24.925 -10.717 176.459 1.00 47.80 57 GLY G CA 1
ATOM 12353 C C . GLY G 1 57 ? -25.761 -9.940 177.455 1.00 48.29 57 GLY G C 1
ATOM 12354 O O . GLY G 1 57 ? -26.930 -10.243 177.684 1.00 48.69 57 GLY G O 1
ATOM 12355 N N . ARG G 1 58 ? -25.139 -8.931 178.054 1.00 47.67 58 ARG G N 1
ATOM 12356 C CA . ARG G 1 58 ? -25.750 -8.172 179.135 1.00 51.60 58 ARG G CA 1
ATOM 12357 C C . ARG G 1 58 ? -26.402 -6.896 178.618 1.00 49.49 58 ARG G C 1
ATOM 12358 O O . ARG G 1 58 ? -27.041 -6.164 179.374 1.00 55.64 58 ARG G O 1
ATOM 12366 N N . SER G 1 59 ? -26.231 -6.631 177.328 1.00 49.40 59 SER G N 1
ATOM 12367 C CA . SER G 1 59 ? -26.847 -5.467 176.709 1.00 50.10 59 SER G CA 1
ATOM 12368 C C . SER G 1 59 ? -28.265 -5.792 176.276 1.00 52.11 59 SER G C 1
ATOM 12369 O O . SER G 1 59 ? -28.683 -6.948 176.313 1.00 51.79 59 SER G O 1
ATOM 12372 N N . ASP G 1 60 ? -29.000 -4.764 175.865 1.00 55.15 60 ASP G N 1
ATOM 12373 C CA . ASP G 1 60 ? -30.348 -4.954 175.352 1.00 54.53 60 ASP G CA 1
ATOM 12374 C C . ASP G 1 60 ? -30.357 -5.844 174.125 1.00 54.27 60 ASP G C 1
ATOM 12375 O O . ASP G 1 60 ? -29.372 -5.933 173.392 1.00 53.31 60 ASP G O 1
ATOM 12380 N N . LYS G 1 61 ? -31.490 -6.500 173.909 1.00 54.62 61 LYS G N 1
ATOM 12381 C CA . LYS G 1 61 ? -31.699 -7.290 172.709 1.00 54.94 61 LYS G CA 1
ATOM 12382 C C . LYS G 1 61 ? -33.030 -6.919 172.073 1.00 55.44 61 LYS G C 1
ATOM 12383 O O . LYS G 1 61 ? -33.963 -7.718 172.083 1.00 55.64 61 LYS G O 1
ATOM 12389 N N . PRO G 1 62 ? -33.125 -5.697 171.519 1.00 55.07 62 PRO G N 1
ATOM 12390 C CA . PRO G 1 62 ? -34.372 -5.238 170.904 1.00 56.90 62 PRO G CA 1
ATOM 12391 C C . PRO G 1 62 ? -34.797 -6.157 169.768 1.00 58.37 62 PRO G C 1
ATOM 12392 O O . PRO G 1 62 ? -33.955 -6.866 169.215 1.00 58.57 62 PRO G O 1
ATOM 12396 N N . ALA G 1 63 ? -36.086 -6.164 169.444 1.00 62.11 63 ALA G N 1
ATOM 12397 C CA . ALA G 1 63 ? -36.573 -6.920 168.298 1.00 59.97 63 ALA G CA 1
ATOM 12398 C C . ALA G 1 63 ? -35.922 -6.391 167.026 1.00 60.16 63 ALA G C 1
ATOM 12399 O O . ALA G 1 63 ? -35.593 -7.150 166.122 1.00 60.10 63 ALA G O 1
ATOM 12401 N N . THR G 1 64 ? -35.735 -5.076 166.978 1.00 60.77 64 THR G N 1
ATOM 12402 C CA . THR G 1 64 ? -35.115 -4.394 165.847 1.00 59.89 64 THR G CA 1
ATOM 12403 C C . THR G 1 64 ? -34.330 -3.194 166.362 1.00 59.31 64 THR G C 1
ATOM 12404 O O . THR G 1 64 ? -34.677 -2.637 167.402 1.00 59.26 64 THR G O 1
ATOM 12408 N N . GLY G 1 65 ? -33.266 -2.798 165.669 1.00 58.86 65 GLY G N 1
ATOM 12409 C CA . GLY G 1 65 ? -32.715 -3.516 164.534 1.00 59.67 65 GLY G CA 1
ATOM 12410 C C . GLY G 1 65 ? -31.214 -3.498 164.719 1.00 59.89 65 GLY G C 1
ATOM 12411 O O . GLY G 1 65 ? -30.722 -2.831 165.624 1.00 59.87 65 GLY G O 1
ATOM 12412 N N . TYR G 1 66 ? -30.472 -4.219 163.888 1.00 60.79 66 TYR G N 1
ATOM 12413 C CA . TYR G 1 66 ? -29.036 -4.294 164.114 1.00 59.70 66 TYR G CA 1
ATOM 12414 C C . TYR G 1 66 ? -28.231 -3.908 162.883 1.00 58.91 66 TYR G C 1
ATOM 12415 O O . TYR G 1 66 ? -27.905 -4.735 162.031 1.00 59.26 66 TYR G O 1
ATOM 12424 N N . SER G 1 67 ? -27.926 -2.617 162.821 1.00 58.47 67 SER G N 1
ATOM 12425 C CA . SER G 1 67 ? -27.132 -2.025 161.759 1.00 58.03 67 SER G CA 1
ATOM 12426 C C . SER G 1 67 ? -25.735 -1.727 162.290 1.00 56.26 67 SER G C 1
ATOM 12427 O O . SER G 1 67 ? -25.564 -1.394 163.463 1.00 58.99 67 SER G O 1
ATOM 12430 N N . ILE G 1 68 ? -24.738 -1.851 161.424 1.00 55.47 68 ILE G N 1
ATOM 12431 C CA . ILE G 1 68 ? -23.350 -1.648 161.814 1.00 53.91 68 ILE G CA 1
ATOM 12432 C C . ILE G 1 68 ? -23.110 -0.212 162.271 1.00 54.65 68 ILE G C 1
ATOM 12433 O O . ILE G 1 68 ? -22.343 0.042 163.204 1.00 58.15 68 ILE G O 1
ATOM 12438 N N . MET G 1 69 ? -23.795 0.720 161.620 1.00 56.38 69 MET G N 1
ATOM 12439 C CA . MET G 1 69 ? -23.622 2.138 161.895 1.00 56.75 69 MET G CA 1
ATOM 12440 C C . MET G 1 69 ? -24.032 2.488 163.332 1.00 59.45 69 MET G C 1
ATOM 12441 O O . MET G 1 69 ? -23.315 3.218 164.031 1.00 56.72 69 MET G O 1
ATOM 12446 N N . GLU G 1 70 ? -25.161 1.951 163.786 1.00 57.75 70 GLU G N 1
ATOM 12447 C CA . GLU G 1 70 ? -25.636 2.260 165.131 1.00 57.94 70 GLU G CA 1
ATOM 12448 C C . GLU G 1 70 ? -24.910 1.432 166.184 1.00 55.92 70 GLU G C 1
ATOM 12449 O O . GLU G 1 70 ? -24.807 1.855 167.332 1.00 55.38 70 GLU G O 1
ATOM 12455 N N . HIS G 1 71 ? -24.423 0.252 165.805 1.00 55.64 71 HIS G N 1
ATOM 12456 C CA . HIS G 1 71 ? -23.530 -0.509 166.680 1.00 55.11 71 HIS G CA 1
ATOM 12457 C C . HIS G 1 71 ? -22.310 0.361 166.996 1.00 54.24 71 HIS G C 1
ATOM 12458 O O . HIS G 1 71 ? -21.939 0.574 168.166 1.00 59.73 71 HIS G O 1
ATOM 12465 N N . ALA G 1 72 ? -21.694 0.867 165.931 1.00 54.21 72 ALA G N 1
ATOM 12466 C CA . ALA G 1 72 ? -20.605 1.833 166.044 1.00 52.95 72 ALA G CA 1
ATOM 12467 C C . ALA G 1 72 ? -20.989 3.021 166.925 1.00 53.58 72 ALA G C 1
ATOM 12468 O O . ALA G 1 72 ? -20.184 3.482 167.739 1.00 52.26 72 ALA G O 1
ATOM 12470 N N . ASP G 1 73 ? -22.211 3.524 166.759 1.00 55.05 73 ASP G N 1
ATOM 12471 C CA . ASP G 1 73 ? -22.664 4.644 167.581 1.00 54.86 73 ASP G CA 1
ATOM 12472 C C . ASP G 1 73 ? -22.825 4.243 169.055 1.00 53.25 73 ASP G C 1
ATOM 12473 O O . ASP G 1 73 ? -22.777 5.092 169.949 1.00 53.52 73 ASP G O 1
ATOM 12478 N N . ASP G 1 74 ? -23.019 2.955 169.316 1.00 53.67 74 ASP G N 1
ATOM 12479 C CA . ASP G 1 74 ? -22.977 2.483 170.693 1.00 52.94 74 ASP G CA 1
ATOM 12480 C C . ASP G 1 74 ? -21.562 2.628 171.177 1.00 51.88 74 ASP G C 1
ATOM 12481 O O . ASP G 1 74 ? -21.323 3.108 172.296 1.00 51.39 74 ASP G O 1
ATOM 12486 N N . VAL G 1 75 ? -20.617 2.212 170.335 1.00 51.63 75 VAL G N 1
ATOM 12487 C CA . VAL G 1 75 ? -19.218 2.348 170.732 1.00 49.96 75 VAL G CA 1
ATOM 12488 C C . VAL G 1 75 ? -18.884 3.807 171.076 1.00 50.27 75 VAL G C 1
ATOM 12489 O O . VAL G 1 75 ? -18.239 4.071 172.096 1.00 48.45 75 VAL G O 1
ATOM 12493 N N . VAL G 1 76 ? -19.353 4.758 170.267 1.00 51.28 76 VAL G N 1
ATOM 12494 C CA . VAL G 1 76 ? -19.050 6.165 170.554 1.00 51.16 76 VAL G CA 1
ATOM 12495 C C . VAL G 1 76 ? -19.828 6.676 171.769 1.00 50.64 76 VAL G C 1
ATOM 12496 O O . VAL G 1 76 ? -19.383 7.601 172.447 1.00 49.59 76 VAL G O 1
ATOM 12500 N N . ALA G 1 77 ? -20.976 6.069 172.058 1.00 51.22 77 ALA G N 1
ATOM 12501 C CA . ALA G 1 77 ? -21.732 6.443 173.251 1.00 51.42 77 ALA G CA 1
ATOM 12502 C C . ALA G 1 77 ? -20.976 6.034 174.518 1.00 52.91 77 ALA G C 1
ATOM 12503 O O . ALA G 1 77 ? -20.788 6.843 175.445 1.00 53.79 77 ALA G O 1
ATOM 12505 N N . VAL G 1 78 ? -20.541 4.776 174.545 1.00 50.11 78 VAL G N 1
ATOM 12506 C CA . VAL G 1 78 ? -19.710 4.271 175.633 1.00 49.62 78 VAL G CA 1
ATOM 12507 C C . VAL G 1 78 ? -18.454 5.124 175.774 1.00 48.15 78 VAL G C 1
ATOM 12508 O O . VAL G 1 78 ? -18.049 5.464 176.885 1.00 46.63 78 VAL G O 1
ATOM 12512 N N . LEU G 1 79 ? -17.847 5.473 174.643 1.00 48.97 79 LEU G N 1
ATOM 12513 C CA . LEU G 1 79 ? -16.689 6.364 174.646 1.00 47.87 79 LEU G CA 1
ATOM 12514 C C . LEU G 1 79 ? -17.019 7.728 175.246 1.00 47.01 79 LEU G C 1
ATOM 12515 O O . LEU G 1 79 ? -16.165 8.365 175.863 1.00 45.78 79 LEU G O 1
ATOM 12520 N N . ASP G 1 80 ? -18.258 8.173 175.056 1.00 47.53 80 ASP G N 1
ATOM 12521 C CA . ASP G 1 80 ? -18.680 9.488 175.526 1.00 47.45 80 ASP G CA 1
ATOM 12522 C C . ASP G 1 80 ? -18.871 9.526 177.032 1.00 46.26 80 ASP G C 1
ATOM 12523 O O . ASP G 1 80 ? -18.431 10.466 177.696 1.00 45.83 80 ASP G O 1
ATOM 12528 N N . ALA G 1 81 ? -19.535 8.509 177.571 1.00 45.56 81 ALA G N 1
ATOM 12529 C CA . ALA G 1 81 ? -19.721 8.430 179.017 1.00 44.97 81 ALA G CA 1
ATOM 12530 C C . ALA G 1 81 ? -18.384 8.307 179.744 1.00 44.47 81 ALA G C 1
ATOM 12531 O O . ALA G 1 81 ? -18.247 8.747 180.885 1.00 44.06 81 ALA G O 1
ATOM 12533 N N . LEU G 1 82 ? -17.399 7.718 179.073 1.00 44.23 82 LEU G N 1
ATOM 12534 C CA . LEU G 1 82 ? -16.128 7.381 179.707 1.00 43.38 82 LEU G CA 1
ATOM 12535 C C . LEU G 1 82 ? -15.025 8.402 179.445 1.00 43.97 82 LEU G C 1
ATOM 12536 O O . LEU G 1 82 ? -13.850 8.111 179.675 1.00 42.91 82 LEU G O 1
ATOM 12541 N N . LYS G 1 83 ? -15.404 9.587 178.967 1.00 44.95 83 LYS G N 1
ATOM 12542 C CA . LYS G 1 83 ? -14.454 10.669 178.713 1.00 45.37 83 LYS G CA 1
ATOM 12543 C C . LYS G 1 83 ? -13.313 10.221 177.800 1.00 45.53 83 LYS G C 1
ATOM 12544 O O . LYS G 1 83 ? -12.149 10.529 178.059 1.00 45.39 83 LYS G O 1
ATOM 12550 N N . VAL G 1 84 ? -13.640 9.489 176.740 1.00 45.80 84 VAL G N 1
ATOM 12551 C CA . VAL G 1 84 ? -12.609 8.944 175.865 1.00 46.61 84 VAL G CA 1
ATOM 12552 C C . VAL G 1 84 ? -12.414 9.785 174.603 1.00 47.57 84 VAL G C 1
ATOM 12553 O O . VAL G 1 84 ? -13.363 10.082 173.879 1.00 46.67 84 VAL G O 1
ATOM 12557 N N . ASP G 1 85 ? -11.165 10.162 174.353 1.00 48.82 85 ASP G N 1
ATOM 12558 C CA . ASP G 1 85 ? -10.807 10.973 173.197 1.00 51.59 85 ASP G CA 1
ATOM 12559 C C . ASP G 1 85 ? -10.686 10.103 171.949 1.00 51.57 85 ASP G C 1
ATOM 12560 O O . ASP G 1 85 ? -11.595 10.054 171.118 1.00 50.81 85 ASP G O 1
ATOM 12565 N N . ARG G 1 86 ? -9.548 9.431 171.821 1.00 51.42 86 ARG G N 1
ATOM 12566 C CA . ARG G 1 86 ? -9.314 8.493 170.731 1.00 50.44 86 ARG G CA 1
ATOM 12567 C C . ARG G 1 86 ? -8.885 7.152 171.313 1.00 47.27 86 ARG G C 1
ATOM 12568 O O . ARG G 1 86 ? -8.378 7.095 172.432 1.00 45.17 86 ARG G O 1
ATOM 12576 N N . ALA G 1 87 ? -9.081 6.074 170.561 1.00 46.05 87 ALA G N 1
ATOM 12577 C CA . ALA G 1 87 ? -8.764 4.744 171.070 1.00 43.30 87 ALA G CA 1
ATOM 12578 C C . ALA G 1 87 ? -8.275 3.797 169.979 1.00 42.61 87 ALA G C 1
ATOM 12579 O O . ALA G 1 87 ? -8.589 3.971 168.803 1.00 43.36 87 ALA G O 1
ATOM 12581 N N . VAL G 1 88 ? -7.497 2.796 170.382 1.00 41.34 88 VAL G N 1
ATOM 12582 C CA . VAL G 1 88 ? -7.137 1.702 169.489 1.00 39.49 88 VAL G CA 1
ATOM 12583 C C . VAL G 1 88 ? -8.275 0.687 169.490 1.00 38.65 88 VAL G C 1
ATOM 12584 O O . VAL G 1 88 ? -8.715 0.239 170.550 1.00 37.75 88 VAL G O 1
ATOM 12588 N N . PHE G 1 89 ? -8.762 0.335 168.304 1.00 39.29 89 PHE G N 1
ATOM 12589 C CA . PHE G 1 89 ? -9.921 -0.545 168.199 1.00 38.00 89 PHE G CA 1
ATOM 12590 C C . PHE G 1 89 ? -9.540 -1.960 167.766 1.00 36.65 89 PHE G C 1
ATOM 12591 O O . PHE G 1 89 ? -8.902 -2.160 166.733 1.00 36.66 89 PHE G O 1
ATOM 12599 N N . VAL G 1 90 ? -9.944 -2.934 168.578 1.00 36.19 90 VAL G N 1
ATOM 12600 C CA . VAL G 1 90 ? -9.679 -4.345 168.315 1.00 34.96 90 VAL G CA 1
ATOM 12601 C C . VAL G 1 90 ? -10.986 -5.094 168.089 1.00 35.18 90 VAL G C 1
ATOM 12602 O O . VAL G 1 90 ? -11.709 -5.389 169.037 1.00 35.33 90 VAL G O 1
ATOM 12606 N N . GLY G 1 91 ? -11.288 -5.408 166.835 1.00 36.08 91 GLY G N 1
ATOM 12607 C CA . GLY G 1 91 ? -12.562 -6.014 166.506 1.00 36.97 91 GLY G CA 1
ATOM 12608 C C . GLY G 1 91 ? -12.480 -7.362 165.822 1.00 37.29 91 GLY G C 1
ATOM 12609 O O . GLY G 1 91 ? -11.652 -7.582 164.941 1.00 37.52 91 GLY G O 1
ATOM 12610 N N . ASN G 1 92 ? -13.363 -8.262 166.235 1.00 37.38 92 ASN G N 1
ATOM 12611 C CA . ASN G 1 92 ? -13.449 -9.600 165.669 1.00 37.71 92 ASN G CA 1
ATOM 12612 C C . ASN G 1 92 ? -14.771 -9.753 164.918 1.00 39.28 92 ASN G C 1
ATOM 12613 O O . ASN G 1 92 ? -15.821 -9.381 165.438 1.00 39.24 92 ASN G O 1
ATOM 12618 N N . SER G 1 93 ? -14.711 -10.280 163.697 1.00 39.87 93 SER G N 1
ATOM 12619 C CA . SER G 1 93 ? -15.877 -10.375 162.813 1.00 40.58 93 SER G CA 1
ATOM 12620 C C . SER G 1 93 ? -16.546 -9.011 162.634 1.00 41.30 93 SER G C 1
ATOM 12621 O O . SER G 1 93 ? -15.977 -8.118 162.008 1.00 41.40 93 SER G O 1
ATOM 12624 N N . ILE G 1 94 ? -17.747 -8.842 163.184 1.00 41.47 94 ILE G N 1
ATOM 12625 C CA . ILE G 1 94 ? -18.429 -7.553 163.091 1.00 42.12 94 ILE G CA 1
ATOM 12626 C C . ILE G 1 94 ? -17.692 -6.478 163.870 1.00 41.31 94 ILE G C 1
ATOM 12627 O O . ILE G 1 94 ? -17.822 -5.292 163.576 1.00 45.48 94 ILE G O 1
ATOM 12632 N N . GLY G 1 95 ? -16.928 -6.897 164.872 1.00 41.16 95 GLY G N 1
ATOM 12633 C CA . GLY G 1 95 ? -16.098 -5.979 165.625 1.00 40.06 95 GLY G CA 1
ATOM 12634 C C . GLY G 1 95 ? -15.207 -5.195 164.685 1.00 40.53 95 GLY G C 1
ATOM 12635 O O . GLY G 1 95 ? -15.003 -3.992 164.853 1.00 39.79 95 GLY G O 1
ATOM 12636 N N . GLY G 1 96 ? -14.681 -5.891 163.683 1.00 40.25 96 GLY G N 1
ATOM 12637 C CA . GLY G 1 96 ? -13.915 -5.258 162.629 1.00 40.41 96 GLY G CA 1
ATOM 12638 C C . GLY G 1 96 ? -14.790 -4.350 161.790 1.00 41.41 96 GLY G C 1
ATOM 12639 O O . GLY G 1 96 ? -14.369 -3.261 161.406 1.00 41.25 96 GLY G O 1
ATOM 12640 N N . MET G 1 97 ? -16.010 -4.797 161.501 1.00 41.77 97 MET G N 1
ATOM 12641 C CA . MET G 1 97 ? -16.963 -3.983 160.750 1.00 42.11 97 MET G CA 1
ATOM 12642 C C . MET G 1 97 ? -17.310 -2.716 161.511 1.00 43.19 97 MET G C 1
ATOM 12643 O O . MET G 1 97 ? -17.309 -1.630 160.949 1.00 43.81 97 MET G O 1
ATOM 12648 N N . ILE G 1 98 ? -17.633 -2.875 162.789 1.00 43.56 98 ILE G N 1
ATOM 12649 C CA . ILE G 1 98 ? -17.997 -1.756 163.648 1.00 43.70 98 ILE G CA 1
ATOM 12650 C C . ILE G 1 98 ? -16.842 -0.765 163.770 1.00 43.46 98 ILE G C 1
ATOM 12651 O O . ILE G 1 98 ? -17.037 0.452 163.705 1.00 45.20 98 ILE G O 1
ATOM 12656 N N . ALA G 1 99 ? -15.635 -1.299 163.928 1.00 42.11 99 ALA G N 1
ATOM 12657 C CA . ALA G 1 99 ? -14.433 -0.478 164.010 1.00 42.48 99 ALA G CA 1
ATOM 12658 C C . ALA G 1 99 ? -14.182 0.296 162.714 1.00 44.48 99 ALA G C 1
ATOM 12659 O O . ALA G 1 99 ? -13.840 1.479 162.747 1.00 45.64 99 ALA G O 1
ATOM 12661 N N . MET G 1 100 ? -14.346 -0.375 161.577 1.00 44.19 100 MET G N 1
ATOM 12662 C CA . MET G 1 100 ? -14.121 0.253 160.277 1.00 44.73 100 MET G CA 1
ATOM 12663 C C . MET G 1 100 ? -15.179 1.307 159.968 1.00 46.46 100 MET G C 1
ATOM 12664 O O . MET G 1 100 ? -14.871 2.383 159.457 1.00 47.20 100 MET G O 1
ATOM 12669 N N . GLN G 1 101 ? -16.430 0.986 160.274 1.00 46.58 101 GLN G N 1
ATOM 12670 C CA . GLN G 1 101 ? -17.534 1.916 160.089 1.00 47.30 101 GLN G CA 1
ATOM 12671 C C . GLN G 1 101 ? -17.326 3.136 160.973 1.00 48.96 101 GLN G C 1
ATOM 12672 O O . GLN G 1 101 ? -17.663 4.258 160.590 1.00 49.59 101 GLN G O 1
ATOM 12678 N N . LEU G 1 102 ? -16.760 2.910 162.155 1.00 48.48 102 LEU G N 1
ATOM 12679 C CA . LEU G 1 102 ? -16.434 3.998 163.067 1.00 49.55 102 LEU G CA 1
ATOM 12680 C C . LEU G 1 102 ? -15.283 4.829 162.508 1.00 50.06 102 LEU G C 1
ATOM 12681 O O . LEU G 1 102 ? -15.219 6.039 162.720 1.00 50.84 102 LEU G O 1
ATOM 12686 N N . ASN G 1 103 ? -14.371 4.170 161.797 1.00 48.67 103 ASN G N 1
ATOM 12687 C CA . ASN G 1 103 ? -13.308 4.865 161.078 1.00 54.44 103 ASN G CA 1
ATOM 12688 C C . ASN G 1 103 ? -13.887 5.749 159.982 1.00 50.59 103 ASN G C 1
ATOM 12689 O O . ASN G 1 103 ? -13.350 6.813 159.675 1.00 50.84 103 ASN G O 1
ATOM 12694 N N . LEU G 1 104 ? -14.988 5.294 159.395 1.00 50.47 104 LEU G N 1
ATOM 12695 C CA . LEU G 1 104 ? -15.675 6.043 158.349 1.00 51.00 104 LEU G CA 1
ATOM 12696 C C . LEU G 1 104 ? -16.422 7.252 158.890 1.00 52.06 104 LEU G C 1
ATOM 12697 O O . LEU G 1 104 ? -16.342 8.345 158.331 1.00 52.12 104 LEU G O 1
ATOM 12702 N N . ASP G 1 105 ? -17.157 7.045 159.976 1.00 51.71 105 ASP G N 1
ATOM 12703 C CA . ASP G 1 105 ? -18.054 8.071 160.490 1.00 52.60 105 ASP G CA 1
ATOM 12704 C C . ASP G 1 105 ? -17.386 8.977 161.520 1.00 52.90 105 ASP G C 1
ATOM 12705 O O . ASP G 1 105 ? -17.699 10.164 161.601 1.00 53.89 105 ASP G O 1
ATOM 12710 N N . HIS G 1 106 ? -16.472 8.420 162.306 1.00 52.63 106 HIS G N 1
ATOM 12711 C CA . HIS G 1 106 ? -15.829 9.190 163.367 1.00 54.84 106 HIS G CA 1
ATOM 12712 C C . HIS G 1 106 ? -14.314 8.987 163.398 1.00 52.67 106 HIS G C 1
ATOM 12713 O O . HIS G 1 106 ? -13.787 8.368 164.323 1.00 52.30 106 HIS G O 1
ATOM 12720 N N . PRO G 1 107 ? -13.606 9.525 162.391 1.00 52.70 107 PRO G N 1
ATOM 12721 C CA . PRO G 1 107 ? -12.153 9.343 162.291 1.00 52.68 107 PRO G CA 1
ATOM 12722 C C . PRO G 1 107 ? -11.378 10.084 163.378 1.00 52.99 107 PRO G C 1
ATOM 12723 O O . PRO G 1 107 ? -10.225 9.746 163.642 1.00 52.75 107 PRO G O 1
ATOM 12727 N N . GLN G 1 108 ? -12.009 11.076 164.000 1.00 53.60 108 GLN G N 1
ATOM 12728 C CA . GLN G 1 108 ? -11.355 11.883 165.029 1.00 54.54 108 GLN G CA 1
ATOM 12729 C C . GLN G 1 108 ? -11.204 11.142 166.351 1.00 54.47 108 GLN G C 1
ATOM 12730 O O . GLN G 1 108 ? -10.598 11.659 167.288 1.00 55.26 108 GLN G O 1
ATOM 12736 N N . ARG G 1 109 ? -11.762 9.938 166.421 1.00 52.35 109 ARG G N 1
ATOM 12737 C CA . ARG G 1 109 ? -11.807 9.176 167.665 1.00 51.79 109 ARG G CA 1
ATOM 12738 C C . ARG G 1 109 ? -11.035 7.864 167.570 1.00 51.39 109 ARG G C 1
ATOM 12739 O O . ARG G 1 109 ? -11.194 6.982 168.413 1.00 53.18 109 ARG G O 1
ATOM 12747 N N . VAL G 1 110 ? -10.201 7.734 166.545 1.00 51.42 110 VAL G N 1
ATOM 12748 C CA . VAL G 1 110 ? -9.468 6.492 166.326 1.00 49.90 110 VAL G CA 1
ATOM 12749 C C . VAL G 1 110 ? -7.959 6.705 166.327 1.00 49.75 110 VAL G C 1
ATOM 12750 O O . VAL G 1 110 ? -7.438 7.528 165.575 1.00 59.23 110 VAL G O 1
ATOM 12754 N N . ILE G 1 111 ? -7.266 5.955 167.178 1.00 47.63 111 ILE G N 1
ATOM 12755 C CA . ILE G 1 111 ? -5.809 5.955 167.203 1.00 46.59 111 ILE G CA 1
ATOM 12756 C C . ILE G 1 111 ? -5.261 4.981 166.164 1.00 45.89 111 ILE G C 1
ATOM 12757 O O . ILE G 1 111 ? -4.403 5.334 165.355 1.00 45.32 111 ILE G O 1
ATOM 12762 N N . GLY G 1 112 ? -5.769 3.754 166.197 1.00 44.27 112 GLY G N 1
ATOM 12763 C CA . GLY G 1 112 ? -5.331 2.705 165.296 1.00 42.87 112 GLY G CA 1
ATOM 12764 C C . GLY G 1 112 ? -6.274 1.519 165.365 1.00 40.97 112 GLY G C 1
ATOM 12765 O O . GLY G 1 112 ? -7.168 1.485 166.211 1.00 40.29 112 GLY G O 1
ATOM 12766 N N . ASN G 1 113 ? -6.085 0.546 164.479 1.00 39.29 113 ASN G N 1
ATOM 12767 C CA . ASN G 1 113 ? -6.981 -0.603 164.427 1.00 38.75 113 ASN G CA 1
ATOM 12768 C C . ASN G 1 113 ? -6.268 -1.942 164.288 1.00 37.25 113 ASN G C 1
ATOM 12769 O O . ASN G 1 113 ? -5.277 -2.063 163.568 1.00 36.12 113 ASN G O 1
ATOM 12774 N N . LEU G 1 114 ? -6.784 -2.944 164.992 1.00 36.03 114 LEU G N 1
ATOM 12775 C CA . LEU G 1 114 ? -6.443 -4.332 164.716 1.00 35.05 114 LEU G CA 1
ATOM 12776 C C . LEU G 1 114 ? -7.729 -5.057 164.355 1.00 35.25 114 LEU G C 1
ATOM 12777 O O . LEU G 1 114 ? -8.555 -5.345 165.220 1.00 35.22 114 LEU G O 1
ATOM 12782 N N . ILE G 1 115 ? -7.903 -5.335 163.070 1.00 35.53 115 ILE G N 1
ATOM 12783 C CA . ILE G 1 115 ? -9.067 -6.078 162.613 1.00 35.10 115 ILE G CA 1
ATOM 12784 C C . ILE G 1 115 ? -8.741 -7.565 162.556 1.00 35.80 115 ILE G C 1
ATOM 12785 O O . ILE G 1 115 ? -7.855 -7.986 161.813 1.00 35.08 115 ILE G O 1
ATOM 12790 N N . LEU G 1 116 ? -9.456 -8.354 163.350 1.00 35.79 116 LEU G N 1
ATOM 12791 C CA . LEU G 1 116 ? -9.204 -9.788 163.427 1.00 36.40 116 LEU G CA 1
ATOM 12792 C C . LEU G 1 116 ? -10.277 -10.603 162.719 1.00 39.42 116 LEU G C 1
ATOM 12793 O O . LEU G 1 116 ? -11.433 -10.610 163.144 1.00 38.26 116 LEU G O 1
ATOM 12798 N N . SER G 1 117 ? -9.883 -11.291 161.650 1.00 37.17 117 SER G N 1
ATOM 12799 C CA . SER G 1 117 ? -10.764 -12.217 160.942 1.00 38.40 117 SER G CA 1
ATOM 12800 C C . SER G 1 117 ? -12.097 -11.588 160.547 1.00 39.50 117 SER G C 1
ATOM 12801 O O . SER G 1 117 ? -13.150 -12.022 161.006 1.00 44.55 117 SER G O 1
ATOM 12804 N N . SER G 1 118 ? -12.055 -10.567 159.699 1.00 40.83 118 SER G N 1
ATOM 12805 C CA . SER G 1 118 ? -13.278 -9.884 159.294 1.00 42.02 118 SER G CA 1
ATOM 12806 C C . SER G 1 118 ? -13.310 -9.636 157.790 1.00 45.36 118 SER G C 1
ATOM 12807 O O . SER G 1 118 ? -12.446 -10.107 157.052 1.00 41.01 118 SER G O 1
ATOM 12810 N N . GLY G 1 119 ? -14.317 -8.896 157.342 1.00 43.62 119 GLY G N 1
ATOM 12811 C CA . GLY G 1 119 ? -14.464 -8.588 155.932 1.00 44.56 119 GLY G CA 1
ATOM 12812 C C . GLY G 1 119 ? -15.623 -7.647 155.676 1.00 46.16 119 GLY G C 1
ATOM 12813 O O . GLY G 1 119 ? -16.192 -7.078 156.608 1.00 45.15 119 GLY G O 1
ATOM 12814 N N . THR G 1 120 ? -15.976 -7.486 154.406 1.00 47.80 120 THR G N 1
ATOM 12815 C CA . THR G 1 120 ? -17.108 -6.653 154.025 1.00 48.78 120 THR G CA 1
ATOM 12816 C C . THR G 1 120 ? -17.875 -7.310 152.881 1.00 50.11 120 THR G C 1
ATOM 12817 O O . THR G 1 120 ? -17.295 -8.039 152.076 1.00 50.95 120 THR G O 1
ATOM 12821 N N . GLY G 1 121 ? -19.178 -7.058 152.816 1.00 50.04 121 GLY G N 1
ATOM 12822 C CA . GLY G 1 121 ? -20.022 -7.697 151.822 1.00 52.10 121 GLY G CA 1
ATOM 12823 C C . GLY G 1 121 ? -19.979 -9.207 151.960 1.00 55.05 121 GLY G C 1
ATOM 12824 O O . GLY G 1 121 ? -19.886 -9.925 150.966 1.00 55.96 121 GLY G O 1
ATOM 12825 N N . LEU G 1 122 ? -20.034 -9.685 153.201 1.00 54.48 122 LEU G N 1
ATOM 12826 C CA . LEU G 1 122 ? -19.955 -11.116 153.489 1.00 56.05 122 LEU G CA 1
ATOM 12827 C C . LEU G 1 122 ? -21.076 -11.900 152.818 1.00 59.16 122 LEU G C 1
ATOM 12828 O O . LEU G 1 122 ? -20.847 -12.987 152.282 1.00 61.76 122 LEU G O 1
ATOM 12833 N N . GLY G 1 123 ? -22.284 -11.342 152.848 1.00 59.28 123 GLY G N 1
ATOM 12834 C CA . GLY G 1 123 ? -23.443 -11.979 152.247 1.00 61.90 123 GLY G CA 1
ATOM 12835 C C . GLY G 1 123 ? -23.279 -12.328 150.777 1.00 63.65 123 GLY G C 1
ATOM 12836 O O . GLY G 1 123 ? -23.970 -13.202 150.259 1.00 66.40 123 GLY G O 1
ATOM 12837 N N . GLU G 1 124 ? -22.366 -11.637 150.100 1.00 62.31 124 GLU G N 1
ATOM 12838 C CA . GLU G 1 124 ? -22.078 -11.913 148.696 1.00 63.17 124 GLU G CA 1
ATOM 12839 C C . GLU G 1 124 ? -21.403 -13.269 148.511 1.00 66.00 124 GLU G C 1
ATOM 12840 O O . GLU G 1 124 ? -21.649 -13.962 147.518 1.00 74.63 124 GLU G O 1
ATOM 12846 N N . GLY G 1 125 ? -20.551 -13.638 149.466 1.00 65.41 125 GLY G N 1
ATOM 12847 C CA . GLY G 1 125 ? -19.769 -14.859 149.368 1.00 66.22 125 GLY G CA 1
ATOM 12848 C C . GLY G 1 125 ? -20.519 -16.107 149.795 1.00 67.31 125 GLY G C 1
ATOM 12849 O O . GLY G 1 125 ? -19.955 -17.199 149.860 1.00 67.81 125 GLY G O 1
ATOM 12850 N N . MET G 1 126 ? -21.803 -15.945 150.086 1.00 67.20 126 MET G N 1
ATOM 12851 C CA . MET G 1 126 ? -22.623 -17.060 150.545 1.00 67.96 126 MET G CA 1
ATOM 12852 C C . MET G 1 126 ? -23.005 -17.990 149.404 1.00 67.91 126 MET G C 1
ATOM 12853 O O . MET G 1 126 ? -23.407 -17.531 148.336 1.00 68.24 126 MET G O 1
ATOM 12858 N N . PRO G 1 127 ? -22.865 -19.305 149.624 1.00 66.80 127 PRO G N 1
ATOM 12859 C CA . PRO G 1 127 ? -23.583 -20.141 148.662 1.00 68.57 127 PRO G CA 1
ATOM 12860 C C . PRO G 1 127 ? -25.074 -19.922 148.859 1.00 69.17 127 PRO G C 1
ATOM 12861 O O . PRO G 1 127 ? -25.510 -19.837 150.007 1.00 69.54 127 PRO G O 1
ATOM 12863 N N . PRO G 1 128 ? -25.846 -19.836 147.766 1.00 69.62 128 PRO G N 1
ATOM 12864 C CA . PRO G 1 128 ? -27.284 -19.537 147.831 1.00 69.50 128 PRO G CA 1
ATOM 12865 C C . PRO G 1 128 ? -28.016 -20.494 148.766 1.00 69.09 128 PRO G C 1
ATOM 12866 O O . PRO G 1 128 ? -29.031 -20.155 149.370 1.00 68.97 128 PRO G O 1
ATOM 12870 N N . GLU G 1 129 ? -27.447 -21.686 148.885 1.00 69.34 129 GLU G N 1
ATOM 12871 C CA . GLU G 1 129 ? -27.994 -22.805 149.638 1.00 69.45 129 GLU G CA 1
ATOM 12872 C C . GLU G 1 129 ? -28.062 -22.572 151.153 1.00 71.05 129 GLU G C 1
ATOM 12873 O O . GLU G 1 129 ? -29.044 -22.942 151.807 1.00 71.65 129 GLU G O 1
ATOM 12879 N N . ALA G 1 130 ? -27.020 -21.949 151.697 1.00 71.25 130 ALA G N 1
ATOM 12880 C CA . ALA G 1 130 ? -26.865 -21.791 153.144 1.00 72.34 130 ALA G CA 1
ATOM 12881 C C . ALA G 1 130 ? -28.000 -20.991 153.789 1.00 72.40 130 ALA G C 1
ATOM 12882 O O . ALA G 1 130 ? -28.476 -21.335 154.882 1.00 72.17 130 ALA G O 1
ATOM 12884 N N . GLY G 1 131 ? -28.419 -19.921 153.118 1.00 72.07 131 GLY G N 1
ATOM 12885 C CA . GLY G 1 131 ? -29.518 -19.103 153.598 1.00 71.96 131 GLY G CA 1
ATOM 12886 C C . GLY G 1 131 ? -30.759 -19.940 153.830 1.00 71.49 131 GLY G C 1
ATOM 12887 O O . GLY G 1 131 ? -31.453 -19.784 154.835 1.00 71.27 131 GLY G O 1
ATOM 12888 N N . ALA G 1 132 ? -31.032 -20.842 152.893 1.00 71.50 132 ALA G N 1
ATOM 12889 C CA . ALA G 1 132 ? -32.133 -21.783 153.033 1.00 71.77 132 ALA G CA 1
ATOM 12890 C C . ALA G 1 132 ? -31.841 -22.778 154.152 1.00 72.56 132 ALA G C 1
ATOM 12891 O O . ALA G 1 132 ? -32.750 -23.204 154.869 1.00 76.10 132 ALA G O 1
ATOM 12893 N N . ALA G 1 133 ? -30.568 -23.142 154.298 1.00 72.16 133 ALA G N 1
ATOM 12894 C CA . ALA G 1 133 ? -30.161 -24.102 155.321 1.00 71.99 133 ALA G CA 1
ATOM 12895 C C . ALA G 1 133 ? -30.494 -23.604 156.724 1.00 71.07 133 ALA G C 1
ATOM 12896 O O . ALA G 1 133 ? -30.877 -24.392 157.589 1.00 70.56 133 ALA G O 1
ATOM 12898 N N . PHE G 1 134 ? -30.352 -22.302 156.951 1.00 70.93 134 PHE G N 1
ATOM 12899 C CA . PHE G 1 134 ? -30.674 -21.742 158.263 1.00 70.17 134 PHE G CA 1
ATOM 12900 C C . PHE G 1 134 ? -32.170 -21.825 158.582 1.00 72.63 134 PHE G C 1
ATOM 12901 O O . PHE G 1 134 ? -32.557 -21.885 159.750 1.00 70.55 134 PHE G O 1
ATOM 12909 N N . GLN G 1 135 ? -33.004 -21.835 157.546 1.00 71.92 135 GLN G N 1
ATOM 12910 C CA . GLN G 1 135 ? -34.446 -21.944 157.734 1.00 71.60 135 GLN G CA 1
ATOM 12911 C C . GLN G 1 135 ? -34.871 -23.406 157.862 1.00 71.42 135 GLN G C 1
ATOM 12912 O O . GLN G 1 135 ? -35.846 -23.722 158.547 1.00 71.84 135 GLN G O 1
ATOM 12914 N N . ASN G 1 136 ? -34.135 -24.289 157.192 1.00 71.40 136 ASN G N 1
ATOM 12915 C CA . ASN G 1 136 ? -34.336 -25.728 157.334 1.00 71.50 136 ASN G CA 1
ATOM 12916 C C . ASN G 1 136 ? -33.914 -26.202 158.720 1.00 71.11 136 ASN G C 1
ATOM 12917 O O . ASN G 1 136 ? -34.597 -27.009 159.353 1.00 71.78 136 ASN G O 1
ATOM 12919 N N . ASP G 1 137 ? -32.775 -25.693 159.179 1.00 70.43 137 ASP G N 1
ATOM 12920 C CA . ASP G 1 137 ? -32.280 -25.964 160.523 1.00 69.38 137 ASP G CA 1
ATOM 12921 C C . ASP G 1 137 ? -31.428 -24.791 160.981 1.00 68.67 137 ASP G C 1
ATOM 12922 O O . ASP G 1 137 ? -30.412 -24.479 160.368 1.00 69.02 137 ASP G O 1
ATOM 12927 N N . TYR G 1 138 ? -31.848 -24.138 162.057 1.00 68.02 138 TYR G N 1
ATOM 12928 C CA . TYR G 1 138 ? -31.091 -23.021 162.599 1.00 66.48 138 TYR G CA 1
ATOM 12929 C C . TYR G 1 138 ? -29.837 -23.518 163.309 1.00 64.85 138 TYR G C 1
ATOM 12930 O O . TYR G 1 138 ? -28.718 -23.128 162.968 1.00 63.75 138 TYR G O 1
ATOM 12939 N N . ILE G 1 139 ? -30.040 -24.385 164.294 1.00 65.08 139 ILE G N 1
ATOM 12940 C CA . ILE G 1 139 ? -28.951 -24.921 165.101 1.00 64.45 139 ILE G CA 1
ATOM 12941 C C . ILE G 1 139 ? -27.925 -25.668 164.254 1.00 63.94 139 ILE G C 1
ATOM 12942 O O . ILE G 1 139 ? -26.722 -25.465 164.405 1.00 64.80 139 ILE G O 1
ATOM 12947 N N . GLY G 1 140 ? -28.407 -26.527 163.362 1.00 64.89 140 GLY G N 1
ATOM 12948 C CA . GLY G 1 140 ? -27.537 -27.319 162.511 1.00 63.87 140 GLY G CA 1
ATOM 12949 C C . GLY G 1 140 ? -26.691 -26.479 161.571 1.00 61.49 140 GLY G C 1
ATOM 12950 O O . GLY G 1 140 ? -25.482 -26.690 161.453 1.00 59.35 140 GLY G O 1
ATOM 12951 N N . ALA G 1 141 ? -27.328 -25.520 160.905 1.00 62.54 141 ALA G N 1
ATOM 12952 C CA . ALA G 1 141 ? -26.629 -24.642 159.974 1.00 62.13 141 ALA G CA 1
ATOM 12953 C C . ALA G 1 141 ? -25.631 -23.737 160.687 1.00 60.32 141 ALA G C 1
ATOM 12954 O O . ALA G 1 141 ? -24.521 -23.532 160.200 1.00 58.15 141 ALA G O 1
ATOM 12956 N N . PHE G 1 142 ? -26.027 -23.189 161.833 1.00 68.11 142 PHE G N 1
ATOM 12957 C CA . PHE G 1 142 ? -25.148 -22.295 162.582 1.00 59.12 142 PHE G CA 1
ATOM 12958 C C . PHE G 1 142 ? -23.941 -23.062 163.114 1.00 57.32 142 PHE G C 1
ATOM 12959 O O . PHE G 1 142 ? -22.804 -22.584 163.045 1.00 55.64 142 PHE G O 1
ATOM 12967 N N . GLY G 1 143 ? -24.200 -24.252 163.647 1.00 57.57 143 GLY G N 1
ATOM 12968 C CA . GLY G 1 143 ? -23.147 -25.126 164.131 1.00 56.11 143 GLY G CA 1
ATOM 12969 C C . GLY G 1 143 ? -22.168 -25.466 163.026 1.00 54.69 143 GLY G C 1
ATOM 12970 O O . GLY G 1 143 ? -20.958 -25.306 163.191 1.00 53.53 143 GLY G O 1
ATOM 12971 N N . GLY G 1 144 ? -22.699 -25.922 161.894 1.00 58.28 144 GLY G N 1
ATOM 12972 C CA . GLY G 1 144 ? -21.888 -26.235 160.731 1.00 54.18 144 GLY G CA 1
ATOM 12973 C C . GLY G 1 144 ? -21.075 -25.047 160.257 1.00 52.57 144 GLY G C 1
ATOM 12974 O O . GLY G 1 144 ? -19.945 -25.203 159.793 1.00 51.28 144 GLY G O 1
ATOM 12975 N N . LEU G 1 145 ? -21.654 -23.856 160.374 1.00 52.88 145 LEU G N 1
ATOM 12976 C CA . LEU G 1 145 ? -20.947 -22.620 160.063 1.00 53.39 145 LEU G CA 1
ATOM 12977 C C . LEU G 1 145 ? -19.784 -22.422 161.028 1.00 52.35 145 LEU G C 1
ATOM 12978 O O . LEU G 1 145 ? -18.728 -21.915 160.653 1.00 48.91 145 LEU G O 1
ATOM 12983 N N . LEU G 1 146 ? -19.987 -22.833 162.277 1.00 50.99 146 LEU G N 1
ATOM 12984 C CA . LEU G 1 146 ? -18.980 -22.644 163.316 1.00 50.43 146 LEU G CA 1
ATOM 12985 C C . LEU G 1 146 ? -17.864 -23.687 163.270 1.00 47.91 146 LEU G C 1
ATOM 12986 O O . LEU G 1 146 ? -16.776 -23.454 163.797 1.00 45.12 146 LEU G O 1
ATOM 12991 N N . GLU G 1 147 ? -18.126 -24.829 162.640 1.00 49.36 147 GLU G N 1
ATOM 12992 C CA . GLU G 1 147 ? -17.093 -25.852 162.485 1.00 49.45 147 GLU G CA 1
ATOM 12993 C C . GLU G 1 147 ? -15.980 -25.349 161.566 1.00 45.93 147 GLU G C 1
ATOM 12994 O O . GLU G 1 147 ? -14.854 -25.847 161.607 1.00 44.12 147 GLU G O 1
ATOM 13000 N N . GLY G 1 148 ? -16.305 -24.358 160.741 1.00 45.22 148 GLY G N 1
ATOM 13001 C CA . GLY G 1 148 ? -15.342 -23.769 159.828 1.00 43.38 148 GLY G CA 1
ATOM 13002 C C . GLY G 1 148 ? -14.763 -22.470 160.355 1.00 41.21 148 GLY G C 1
ATOM 13003 O O . GLY G 1 148 ? -14.008 -21.786 159.663 1.00 39.76 148 GLY G O 1
ATOM 13004 N N . ALA G 1 149 ? -15.128 -22.129 161.587 1.00 41.28 149 ALA G N 1
ATOM 13005 C CA . ALA G 1 149 ? -14.611 -20.938 162.250 1.00 39.48 149 ALA G CA 1
ATOM 13006 C C . ALA G 1 149 ? -13.438 -21.302 163.149 1.00 37.77 149 ALA G C 1
ATOM 13007 O O . ALA G 1 149 ? -12.701 -20.435 163.615 1.00 36.26 149 ALA G O 1
ATOM 13009 N N . VAL G 1 150 ? -13.273 -22.595 163.394 1.00 38.91 150 VAL G N 1
ATOM 13010 C CA . VAL G 1 150 ? -12.197 -23.080 164.243 1.00 37.34 150 VAL G CA 1
ATOM 13011 C C . VAL G 1 150 ? -11.268 -23.971 163.427 1.00 38.05 150 VAL G C 1
ATOM 13012 O O . VAL G 1 150 ? -11.727 -24.762 162.603 1.00 38.87 150 VAL G O 1
ATOM 13016 N N . SER G 1 151 ? -9.965 -23.835 163.646 1.00 37.08 151 SER G N 1
ATOM 13017 C CA . SER G 1 151 ? -8.996 -24.650 162.923 1.00 37.53 151 SER G CA 1
ATOM 13018 C C . SER G 1 151 ? -9.075 -26.105 163.365 1.00 37.87 151 SER G C 1
ATOM 13019 O O . SER G 1 151 ? -9.666 -26.419 164.399 1.00 38.53 151 SER G O 1
ATOM 13022 N N . ALA G 1 152 ? -8.475 -26.988 162.573 1.00 37.25 152 ALA G N 1
ATOM 13023 C CA . ALA G 1 152 ? -8.410 -28.404 162.909 1.00 38.64 152 ALA G CA 1
ATOM 13024 C C . ALA G 1 152 ? -7.650 -28.609 164.216 1.00 38.88 152 ALA G C 1
ATOM 13025 O O . ALA G 1 152 ? -8.105 -29.331 165.113 1.00 38.32 152 ALA G O 1
ATOM 13027 N N . ARG G 1 153 ? -6.495 -27.961 164.320 1.00 38.58 153 ARG G N 1
ATOM 13028 C CA . ARG G 1 153 ? -5.663 -28.078 165.510 1.00 37.76 153 ARG G CA 1
ATOM 13029 C C . ARG G 1 153 ? -6.374 -27.561 166.755 1.00 37.23 153 ARG G C 1
ATOM 13030 O O . ARG G 1 153 ? -6.211 -28.114 167.834 1.00 37.28 153 ARG G O 1
ATOM 13038 N N . SER G 1 154 ? -7.154 -26.497 166.608 1.00 36.80 154 SER G N 1
ATOM 13039 C CA . SER G 1 154 ? -7.856 -25.932 167.752 1.00 36.78 154 SER G CA 1
ATOM 13040 C C . SER G 1 154 ? -9.042 -26.802 168.136 1.00 36.97 154 SER G C 1
ATOM 13041 O O . SER G 1 154 ? -9.333 -26.978 169.317 1.00 34.97 154 SER G O 1
ATOM 13044 N N . LYS G 1 155 ? -9.721 -27.347 167.133 1.00 37.00 155 LYS G N 1
ATOM 13045 C CA . LYS G 1 155 ? -10.823 -28.265 167.379 1.00 36.61 155 LYS G CA 1
ATOM 13046 C C . LYS G 1 155 ? -10.341 -29.520 168.103 1.00 36.39 155 LYS G C 1
ATOM 13047 O O . LYS G 1 155 ? -11.068 -30.084 168.921 1.00 35.46 155 LYS G O 1
ATOM 13053 N N . ARG G 1 156 ? -9.113 -29.946 167.820 1.00 37.70 156 ARG G N 1
ATOM 13054 C CA . ARG G 1 156 ? -8.575 -31.148 168.457 1.00 38.24 156 ARG G CA 1
ATOM 13055 C C . ARG G 1 156 ? -7.941 -30.882 169.828 1.00 35.94 156 ARG G C 1
ATOM 13056 O O . ARG G 1 156 ? -8.185 -31.617 170.784 1.00 35.98 156 ARG G O 1
ATOM 13064 N N . GLU G 1 157 ? -7.128 -29.834 169.920 1.00 36.27 157 GLU G N 1
ATOM 13065 C CA . GLU G 1 157 ? -6.414 -29.511 171.154 1.00 36.27 157 GLU G CA 1
ATOM 13066 C C . GLU G 1 157 ? -7.264 -28.716 172.142 1.00 35.43 157 GLU G C 1
ATOM 13067 O O . GLU G 1 157 ? -7.100 -28.850 173.354 1.00 35.38 157 GLU G O 1
ATOM 13073 N N . ARG G 1 158 ? -8.156 -27.873 171.629 1.00 35.26 158 ARG G N 1
ATOM 13074 C CA . ARG G 1 158 ? -9.005 -27.052 172.493 1.00 34.68 158 ARG G CA 1
ATOM 13075 C C . ARG G 1 158 ? -10.471 -27.088 172.062 1.00 34.85 158 ARG G C 1
ATOM 13076 O O . ARG G 1 158 ? -10.971 -26.128 171.476 1.00 34.96 158 ARG G O 1
ATOM 13084 N N . PRO G 1 159 ? -11.167 -28.197 172.360 1.00 35.09 159 PRO G N 1
ATOM 13085 C CA . PRO G 1 159 ? -12.570 -28.383 171.966 1.00 35.21 159 PRO G CA 1
ATOM 13086 C C . PRO G 1 159 ? -13.507 -27.381 172.637 1.00 35.91 159 PRO G C 1
ATOM 13087 O O . PRO G 1 159 ? -14.622 -27.141 172.158 1.00 36.64 159 PRO G O 1
ATOM 13091 N N . GLU G 1 160 ? -13.043 -26.802 173.741 1.00 35.69 160 GLU G N 1
ATOM 13092 C CA . GLU G 1 160 ? -13.840 -25.869 174.527 1.00 36.42 160 GLU G CA 1
ATOM 13093 C C . GLU G 1 160 ? -14.188 -24.604 173.751 1.00 37.09 160 GLU G C 1
ATOM 13094 O O . GLU G 1 160 ? -15.188 -23.950 174.038 1.00 37.99 160 GLU G O 1
ATOM 13100 N N . ILE G 1 161 ? -13.356 -24.260 172.774 1.00 36.78 161 ILE G N 1
ATOM 13101 C CA . ILE G 1 161 ? -13.581 -23.073 171.957 1.00 37.33 161 ILE G CA 1
ATOM 13102 C C . ILE G 1 161 ? -14.821 -23.241 171.079 1.00 39.03 161 ILE G C 1
ATOM 13103 O O . ILE G 1 161 ? -15.753 -22.432 171.134 1.00 39.60 161 ILE G O 1
ATOM 13108 N N . LEU G 1 162 ? -14.830 -24.298 170.273 1.00 38.69 162 LEU G N 1
ATOM 13109 C CA . LEU G 1 162 ? -15.979 -24.601 169.429 1.00 40.05 162 LEU G CA 1
ATOM 13110 C C . LEU G 1 162 ? -17.208 -24.900 170.281 1.00 41.49 162 LEU G C 1
ATOM 13111 O O . LEU G 1 162 ? -18.330 -24.539 169.916 1.00 42.62 162 LEU G O 1
ATOM 13116 N N . ALA G 1 163 ? -16.988 -25.555 171.418 1.00 40.34 163 ALA G N 1
ATOM 13117 C CA . ALA G 1 163 ? -18.075 -25.865 172.341 1.00 41.33 163 ALA G CA 1
ATOM 13118 C C . ALA G 1 163 ? -18.771 -24.597 172.837 1.00 42.69 163 ALA G C 1
ATOM 13119 O O . ALA G 1 163 ? -19.993 -24.463 172.721 1.00 47.27 163 ALA G O 1
ATOM 13121 N N . VAL G 1 164 ? -17.989 -23.664 173.375 1.00 41.92 164 VAL G N 1
ATOM 13122 C CA . VAL G 1 164 ? -18.541 -22.430 173.924 1.00 42.72 164 VAL G CA 1
ATOM 13123 C C . VAL G 1 164 ? -19.102 -21.538 172.817 1.00 43.54 164 VAL G C 1
ATOM 13124 O O . VAL G 1 164 ? -20.036 -20.764 173.045 1.00 44.50 164 VAL G O 1
ATOM 13128 N N . MET G 1 165 ? -18.553 -21.658 171.612 1.00 45.39 165 MET G N 1
ATOM 13129 C CA . MET G 1 165 ? -19.022 -20.824 170.515 1.00 43.44 165 MET G CA 1
ATOM 13130 C C . MET G 1 165 ? -20.356 -21.319 169.968 1.00 45.39 165 MET G C 1
ATOM 13131 O O . MET G 1 165 ? -21.211 -20.520 169.589 1.00 46.75 165 MET G O 1
ATOM 13136 N N . LYS G 1 166 ? -20.534 -22.636 169.927 1.00 46.24 166 LYS G N 1
ATOM 13137 C CA . LYS G 1 166 ? -21.825 -23.207 169.558 1.00 47.66 166 LYS G CA 1
ATOM 13138 C C . LYS G 1 166 ? -22.821 -23.015 170.693 1.00 49.27 166 LYS G C 1
ATOM 13139 O O . LYS G 1 166 ? -24.034 -23.015 170.483 1.00 50.78 166 LYS G O 1
ATOM 13145 N N . ALA G 1 167 ? -22.292 -22.848 171.901 1.00 50.53 167 ALA G N 1
ATOM 13146 C CA . ALA G 1 167 ? -23.120 -22.590 173.072 1.00 48.32 167 ALA G CA 1
ATOM 13147 C C . ALA G 1 167 ? -23.664 -21.164 173.075 1.00 49.10 167 ALA G C 1
ATOM 13148 O O . ALA G 1 167 ? -24.782 -20.926 173.527 1.00 49.68 167 ALA G O 1
ATOM 13150 N N . HIS G 1 168 ? -22.873 -20.222 172.570 1.00 48.54 168 HIS G N 1
ATOM 13151 C CA . HIS G 1 168 ? -23.239 -18.807 172.629 1.00 48.80 168 HIS G CA 1
ATOM 13152 C C . HIS G 1 168 ? -24.548 -18.467 171.917 1.00 51.46 168 HIS G C 1
ATOM 13153 O O . HIS G 1 168 ? -25.329 -17.658 172.412 1.00 51.99 168 HIS G O 1
ATOM 13160 N N . PHE G 1 169 ? -24.791 -19.078 170.761 1.00 52.03 169 PHE G N 1
ATOM 13161 C CA . PHE G 1 169 ? -25.971 -18.734 169.972 1.00 54.98 169 PHE G CA 1
ATOM 13162 C C . PHE G 1 169 ? -27.171 -19.602 170.334 1.00 55.17 169 PHE G C 1
ATOM 13163 O O . PHE G 1 169 ? -28.306 -19.284 169.977 1.00 56.13 169 PHE G O 1
ATOM 13171 N N . SER G 1 170 ? -26.915 -20.702 171.034 1.00 54.36 170 SER G N 1
ATOM 13172 C CA . SER G 1 170 ? -27.971 -21.649 171.370 1.00 54.85 170 SER G CA 1
ATOM 13173 C C . SER G 1 170 ? -28.562 -21.379 172.750 1.00 54.33 170 SER G C 1
ATOM 13174 O O . SER G 1 170 ? -29.548 -22.003 173.142 1.00 55.41 170 SER G O 1
ATOM 13177 N N . VAL G 1 171 ? -27.954 -20.454 173.486 1.00 53.72 171 VAL G N 1
ATOM 13178 C CA . VAL G 1 171 ? -28.515 -19.994 174.751 1.00 53.62 171 VAL G CA 1
ATOM 13179 C C . VAL G 1 171 ? -29.246 -18.673 174.523 1.00 53.97 171 VAL G C 1
ATOM 13180 O O . VAL G 1 171 ? -28.612 -17.626 174.385 1.00 54.47 171 VAL G O 1
ATOM 13184 N N . PRO G 1 172 ? -30.589 -18.725 174.476 1.00 53.56 172 PRO G N 1
ATOM 13185 C CA . PRO G 1 172 ? -31.451 -17.581 174.148 1.00 54.46 172 PRO G CA 1
ATOM 13186 C C . PRO G 1 172 ? -31.252 -16.404 175.095 1.00 54.38 172 PRO G C 1
ATOM 13187 O O . PRO G 1 172 ? -31.514 -15.260 174.726 1.00 54.14 172 PRO G O 1
ATOM 13191 N N . SER G 1 173 ? -30.795 -16.700 176.308 1.00 53.57 173 SER G N 1
ATOM 13192 C CA . SER G 1 173 ? -30.489 -15.677 177.299 1.00 53.26 173 SER G CA 1
ATOM 13193 C C . SER G 1 173 ? -29.425 -14.724 176.776 1.00 53.59 173 SER G C 1
ATOM 13194 O O . SER G 1 173 ? -29.470 -13.525 177.041 1.00 55.40 173 SER G O 1
ATOM 13197 N N . ASN G 1 174 ? -28.464 -15.272 176.040 1.00 55.26 174 ASN G N 1
ATOM 13198 C CA . ASN G 1 174 ? -27.429 -14.464 175.412 1.00 53.21 174 ASN G CA 1
ATOM 13199 C C . ASN G 1 174 ? -27.756 -14.176 173.951 1.00 54.51 174 ASN G C 1
ATOM 13200 O O . ASN G 1 174 ? -27.734 -13.022 173.533 1.00 54.04 174 ASN G O 1
ATOM 13205 N N . PHE G 1 175 ? -28.065 -15.213 173.176 1.00 55.86 175 PHE G N 1
ATOM 13206 C CA . PHE G 1 175 ? -28.356 -15.013 171.756 1.00 57.25 175 PHE G CA 1
ATOM 13207 C C . PHE G 1 175 ? -29.644 -15.689 171.294 1.00 56.86 175 PHE G C 1
ATOM 13208 O O . PHE G 1 175 ? -29.654 -16.882 170.994 1.00 57.33 175 PHE G O 1
ATOM 13216 N N . PRO G 1 176 ? -30.737 -14.911 171.232 1.00 58.50 176 PRO G N 1
ATOM 13217 C CA . PRO G 1 176 ? -32.046 -15.352 170.740 1.00 60.06 176 PRO G CA 1
ATOM 13218 C C . PRO G 1 176 ? -32.086 -15.383 169.215 1.00 61.55 176 PRO G C 1
ATOM 13219 O O . PRO G 1 176 ? -31.262 -14.729 168.577 1.00 64.00 176 PRO G O 1
ATOM 13223 N N . LYS G 1 177 ? -33.028 -16.126 168.643 1.00 62.52 177 LYS G N 1
ATOM 13224 C CA . LYS G 1 177 ? -33.147 -16.214 167.192 1.00 62.15 177 LYS G CA 1
ATOM 13225 C C . LYS G 1 177 ? -33.627 -14.901 166.590 1.00 61.72 177 LYS G C 1
ATOM 13226 O O . LYS G 1 177 ? -33.327 -14.598 165.433 1.00 60.85 177 LYS G O 1
ATOM 13228 N N . HIS G 1 178 ? -34.376 -14.125 167.371 1.00 61.18 178 HIS G N 1
ATOM 13229 C CA . HIS G 1 178 ? -34.990 -12.913 166.837 1.00 61.28 178 HIS G CA 1
ATOM 13230 C C . HIS G 1 178 ? -33.922 -11.887 166.480 1.00 60.78 178 HIS G C 1
ATOM 13231 O O . HIS G 1 178 ? -34.076 -11.144 165.512 1.00 60.59 178 HIS G O 1
ATOM 13238 N N . VAL G 1 179 ? -32.834 -11.870 167.247 1.00 60.57 179 VAL G N 1
ATOM 13239 C CA . VAL G 1 179 ? -31.675 -11.030 166.944 1.00 60.21 179 VAL G CA 1
ATOM 13240 C C . VAL G 1 179 ? -31.051 -11.376 165.592 1.00 60.29 179 VAL G C 1
ATOM 13241 O O . VAL G 1 179 ? -30.790 -10.491 164.775 1.00 61.57 179 VAL G O 1
ATOM 13245 N N . PHE G 1 180 ? -30.809 -12.663 165.363 1.00 60.16 180 PHE G N 1
ATOM 13246 C CA . PHE G 1 180 ? -30.200 -13.118 164.118 1.00 59.89 180 PHE G CA 1
ATOM 13247 C C . PHE G 1 180 ? -31.109 -12.835 162.924 1.00 61.13 180 PHE G C 1
ATOM 13248 O O . PHE G 1 180 ? -30.657 -12.328 161.897 1.00 62.48 180 PHE G O 1
ATOM 13250 N N . ASP G 1 181 ? -32.392 -13.157 163.070 1.00 61.00 181 ASP G N 1
ATOM 13251 C CA . ASP G 1 181 ? -33.375 -12.875 162.029 1.00 61.38 181 ASP G CA 1
ATOM 13252 C C . ASP G 1 181 ? -33.419 -11.379 161.699 1.00 63.39 181 ASP G C 1
ATOM 13253 O O . ASP G 1 181 ? -33.368 -10.991 160.527 1.00 69.79 181 ASP G O 1
ATOM 13258 N N . ALA G 1 182 ? -33.504 -10.548 162.735 1.00 62.83 182 ALA G N 1
ATOM 13259 C CA . ALA G 1 182 ? -33.551 -9.100 162.563 1.00 63.25 182 ALA G CA 1
ATOM 13260 C C . ALA G 1 182 ? -32.300 -8.579 161.859 1.00 64.43 182 ALA G C 1
ATOM 13261 O O . ALA G 1 182 ? -32.387 -7.734 160.967 1.00 65.14 182 ALA G O 1
ATOM 13263 N N . ALA G 1 183 ? -31.139 -9.090 162.258 1.00 65.99 183 ALA G N 1
ATOM 13264 C CA . ALA G 1 183 ? -29.871 -8.622 161.708 1.00 64.17 183 ALA G CA 1
ATOM 13265 C C . ALA G 1 183 ? -29.698 -9.033 160.250 1.00 64.36 183 ALA G C 1
ATOM 13266 O O . ALA G 1 183 ? -29.220 -8.252 159.428 1.00 63.41 183 ALA G O 1
ATOM 13268 N N . THR G 1 184 ? -30.085 -10.264 159.935 1.00 64.90 184 THR G N 1
ATOM 13269 C CA . THR G 1 184 ? -29.984 -10.772 158.571 1.00 65.54 184 THR G CA 1
ATOM 13270 C C . THR G 1 184 ? -30.953 -10.042 157.645 1.00 68.74 184 THR G C 1
ATOM 13271 O O . THR G 1 184 ? -30.602 -9.690 156.518 1.00 67.90 184 THR G O 1
ATOM 13275 N N . ALA G 1 185 ? -32.169 -9.810 158.132 1.00 66.74 185 ALA G N 1
ATOM 13276 C CA . ALA G 1 185 ? -33.167 -9.058 157.375 1.00 67.16 185 ALA G CA 1
ATOM 13277 C C . ALA G 1 185 ? -32.702 -7.629 157.069 1.00 66.40 185 ALA G C 1
ATOM 13278 O O . ALA G 1 185 ? -33.152 -7.019 156.101 1.00 67.54 185 ALA G O 1
ATOM 13280 N N . ASP G 1 186 ? -31.801 -7.100 157.893 1.00 65.69 186 ASP G N 1
ATOM 13281 C CA . ASP G 1 186 ? -31.281 -5.748 157.695 1.00 64.34 186 ASP G CA 1
ATOM 13282 C C . ASP G 1 186 ? -30.298 -5.712 156.523 1.00 63.89 186 ASP G C 1
ATOM 13283 O O . ASP G 1 186 ? -29.350 -6.498 156.477 1.00 63.68 186 ASP G O 1
ATOM 13288 N N . PRO G 1 187 ? -30.531 -4.794 155.571 1.00 63.57 187 PRO G N 1
ATOM 13289 C CA . PRO G 1 187 ? -29.769 -4.576 154.335 1.00 62.60 187 PRO G CA 1
ATOM 13290 C C . PRO G 1 187 ? -28.433 -3.883 154.586 1.00 60.94 187 PRO G C 1
ATOM 13291 O O . PRO G 1 187 ? -27.639 -3.705 153.661 1.00 60.74 187 PRO G O 1
ATOM 13293 N N . ASN G 1 188 ? -28.206 -3.488 155.833 1.00 61.20 188 ASN G N 1
ATOM 13294 C CA . ASN G 1 188 ? -26.910 -2.996 156.270 1.00 59.11 188 ASN G CA 1
ATOM 13295 C C . ASN G 1 188 ? -26.479 -3.753 157.523 1.00 57.78 188 ASN G C 1
ATOM 13296 O O . ASN G 1 188 ? -25.722 -3.246 158.346 1.00 55.89 188 ASN G O 1
ATOM 13298 N N . GLY G 1 189 ? -26.986 -4.975 157.655 1.00 58.56 189 GLY G N 1
ATOM 13299 C CA . GLY G 1 189 ? -26.628 -5.851 158.755 1.00 57.89 189 GLY G CA 1
ATOM 13300 C C . GLY G 1 189 ? -25.301 -6.550 158.523 1.00 55.79 189 GLY G C 1
ATOM 13301 O O . GLY G 1 189 ? -24.518 -6.142 157.667 1.00 57.59 189 GLY G O 1
ATOM 13302 N N . VAL G 1 190 ? -25.058 -7.618 159.278 1.00 55.26 190 VAL G N 1
ATOM 13303 C CA . VAL G 1 190 ? -23.751 -8.276 159.312 1.00 53.29 190 VAL G CA 1
ATOM 13304 C C . VAL G 1 190 ? -23.318 -8.821 157.948 1.00 53.52 190 VAL G C 1
ATOM 13305 O O . VAL G 1 190 ? -22.156 -8.697 157.560 1.00 53.59 190 VAL G O 1
ATOM 13309 N N . PHE G 1 191 ? -24.262 -9.398 157.214 1.00 54.97 191 PHE G N 1
ATOM 13310 C CA . PHE G 1 191 ? -23.960 -9.990 155.920 1.00 55.29 191 PHE G CA 1
ATOM 13311 C C . PHE G 1 191 ? -23.986 -8.960 154.799 1.00 55.10 191 PHE G C 1
ATOM 13312 O O . PHE G 1 191 ? -23.270 -9.091 153.809 1.00 55.40 191 PHE G O 1
ATOM 13320 N N . ALA G 1 192 ? -24.811 -7.933 154.956 1.00 54.82 192 ALA G N 1
ATOM 13321 C CA . ALA G 1 192 ? -25.082 -7.017 153.854 1.00 54.89 192 ALA G CA 1
ATOM 13322 C C . ALA G 1 192 ? -24.243 -5.740 153.904 1.00 54.31 192 ALA G C 1
ATOM 13323 O O . ALA G 1 192 ? -24.172 -5.005 152.919 1.00 55.05 192 ALA G O 1
ATOM 13325 N N . TRP G 1 193 ? -23.609 -5.483 155.044 1.00 53.13 193 TRP G N 1
ATOM 13326 C CA . TRP G 1 193 ? -22.733 -4.324 155.195 1.00 50.75 193 TRP G CA 1
ATOM 13327 C C . TRP G 1 193 ? -21.598 -4.364 154.171 1.00 48.69 193 TRP G C 1
ATOM 13328 O O . TRP G 1 193 ? -20.872 -5.354 154.077 1.00 49.37 193 TRP G O 1
ATOM 13339 N N . ASN G 1 194 ? -21.457 -3.285 153.406 1.00 48.34 194 ASN G N 1
ATOM 13340 C CA . ASN G 1 194 ? -20.535 -3.259 152.275 1.00 48.15 194 ASN G CA 1
ATOM 13341 C C . ASN G 1 194 ? -19.940 -1.866 152.047 1.00 47.74 194 ASN G C 1
ATOM 13342 O O . ASN G 1 194 ? -20.659 -0.931 151.697 1.00 49.64 194 ASN G O 1
ATOM 13347 N N . ILE G 1 195 ? -18.628 -1.730 152.239 1.00 46.82 195 ILE G N 1
ATOM 13348 C CA . ILE G 1 195 ? -17.977 -0.421 152.153 1.00 47.80 195 ILE G CA 1
ATOM 13349 C C . ILE G 1 195 ? -16.680 -0.410 151.336 1.00 47.28 195 ILE G C 1
ATOM 13350 O O . ILE G 1 195 ? -15.721 0.269 151.701 1.00 47.64 195 ILE G O 1
ATOM 13355 N N . LYS G 1 196 ? -16.652 -1.133 150.222 1.00 47.61 196 LYS G N 1
ATOM 13356 C CA . LYS G 1 196 ? -15.417 -1.267 149.452 1.00 45.79 196 LYS G CA 1
ATOM 13357 C C . LYS G 1 196 ? -14.961 0.067 148.855 1.00 46.42 196 LYS G C 1
ATOM 13358 O O . LYS G 1 196 ? -13.763 0.305 148.693 1.00 45.50 196 LYS G O 1
ATOM 13364 N N . ASP G 1 197 ? -15.920 0.936 148.538 1.00 46.87 197 ASP G N 1
ATOM 13365 C CA . ASP G 1 197 ? -15.614 2.294 148.094 1.00 48.99 197 ASP G CA 1
ATOM 13366 C C . ASP G 1 197 ? -15.031 3.088 149.254 1.00 51.19 197 ASP G C 1
ATOM 13367 O O . ASP G 1 197 ? -14.215 3.994 149.065 1.00 51.53 197 ASP G O 1
ATOM 13372 N N . ARG G 1 198 ? -15.469 2.729 150.456 1.00 51.01 198 ARG G N 1
ATOM 13373 C CA . ARG G 1 198 ? -15.081 3.419 151.675 1.00 50.64 198 ARG G CA 1
ATOM 13374 C C . ARG G 1 198 ? -13.896 2.742 152.355 1.00 50.84 198 ARG G C 1
ATOM 13375 O O . ARG G 1 198 ? -13.396 3.220 153.376 1.00 62.64 198 ARG G O 1
ATOM 13377 N N . LEU G 1 199 ? -13.458 1.619 151.795 1.00 48.82 199 LEU G N 1
ATOM 13378 C CA . LEU G 1 199 ? -12.249 0.959 152.267 1.00 47.18 199 LEU G CA 1
ATOM 13379 C C . LEU G 1 199 ? -11.034 1.803 151.916 1.00 46.78 199 LEU G C 1
ATOM 13380 O O . LEU G 1 199 ? -10.041 1.813 152.641 1.00 44.83 199 LEU G O 1
ATOM 13385 N N . SER G 1 200 ? -11.127 2.520 150.800 1.00 49.04 200 SER G N 1
ATOM 13386 C CA . SER G 1 200 ? -10.040 3.377 150.342 1.00 47.19 200 SER G CA 1
ATOM 13387 C C . SER G 1 200 ? -9.976 4.669 151.148 1.00 48.12 200 SER G C 1
ATOM 13388 O O . SER G 1 200 ? -9.112 5.511 150.914 1.00 48.34 200 SER G O 1
ATOM 13391 N N . SER G 1 201 ? -10.895 4.820 152.096 1.00 48.94 201 SER G N 1
ATOM 13392 C CA . SER G 1 201 ? -11.027 6.066 152.843 1.00 49.31 201 SER G CA 1
ATOM 13393 C C . SER G 1 201 ? -10.271 6.052 154.167 1.00 47.67 201 SER G C 1
ATOM 13394 O O . SER G 1 201 ? -9.922 7.104 154.699 1.00 48.60 201 SER G O 1
ATOM 13397 N N . ILE G 1 202 ? -10.021 4.858 154.692 1.00 47.36 202 ILE G N 1
ATOM 13398 C CA . ILE G 1 202 ? -9.474 4.702 156.036 1.00 46.54 202 ILE G CA 1
ATOM 13399 C C . ILE G 1 202 ? -8.007 5.126 156.141 1.00 46.62 202 ILE G C 1
ATOM 13400 O O . ILE G 1 202 ? -7.146 4.615 155.429 1.00 45.36 202 ILE G O 1
ATOM 13405 N N . GLN G 1 203 ? -7.734 6.053 157.056 1.00 46.59 203 GLN G N 1
ATOM 13406 C CA . GLN G 1 203 ? -6.428 6.703 157.143 1.00 47.54 203 GLN G CA 1
ATOM 13407 C C . GLN G 1 203 ? -5.601 6.280 158.356 1.00 45.81 203 GLN G C 1
ATOM 13408 O O . GLN G 1 203 ? -4.387 6.479 158.379 1.00 45.04 203 GLN G O 1
ATOM 13414 N N . ALA G 1 204 ? -6.254 5.711 159.364 1.00 44.69 204 ALA G N 1
ATOM 13415 C CA . ALA G 1 204 ? -5.567 5.321 160.592 1.00 43.26 204 ALA G CA 1
ATOM 13416 C C . ALA G 1 204 ? -4.658 4.115 160.362 1.00 41.09 204 ALA G C 1
ATOM 13417 O O . ALA G 1 204 ? -4.908 3.315 159.461 1.00 41.00 204 ALA G O 1
ATOM 13419 N N . PRO G 1 205 ? -3.589 3.989 161.169 1.00 40.40 205 PRO G N 1
ATOM 13420 C CA . PRO G 1 205 ? -2.724 2.804 161.118 1.00 40.08 205 PRO G CA 1
ATOM 13421 C C . PRO G 1 205 ? -3.521 1.533 161.393 1.00 38.80 205 PRO G C 1
ATOM 13422 O O . PRO G 1 205 ? -4.159 1.424 162.440 1.00 39.58 205 PRO G O 1
ATOM 13426 N N . THR G 1 206 ? -3.482 0.586 160.462 1.00 36.95 206 THR G N 1
ATOM 13427 C CA . THR G 1 206 ? -4.357 -0.578 160.530 1.00 36.65 206 THR G CA 1
ATOM 13428 C C . THR G 1 206 ? -3.616 -1.900 160.349 1.00 35.67 206 THR G C 1
ATOM 13429 O O . THR G 1 206 ? -2.863 -2.075 159.392 1.00 35.37 206 THR G O 1
ATOM 13433 N N . LEU G 1 207 ? -3.839 -2.827 161.276 1.00 35.47 207 LEU G N 1
ATOM 13434 C CA . LEU G 1 207 ? -3.293 -4.174 161.161 1.00 34.69 207 LEU G CA 1
ATOM 13435 C C . LEU G 1 207 ? -4.410 -5.199 161.008 1.00 33.66 207 LEU G C 1
ATOM 13436 O O . LEU G 1 207 ? -5.237 -5.367 161.902 1.00 34.51 207 LEU G O 1
ATOM 13441 N N . VAL G 1 208 ? -4.430 -5.881 159.870 1.00 34.16 208 VAL G N 1
ATOM 13442 C CA . VAL G 1 208 ? -5.420 -6.921 159.630 1.00 34.12 208 VAL G CA 1
ATOM 13443 C C . VAL G 1 208 ? -4.826 -8.292 159.930 1.00 33.76 208 VAL G C 1
ATOM 13444 O O . VAL G 1 208 ? -3.741 -8.625 159.455 1.00 33.39 208 VAL G O 1
ATOM 13448 N N . VAL G 1 209 ? -5.536 -9.077 160.733 1.00 33.90 209 VAL G N 1
ATOM 13449 C CA . VAL G 1 209 ? -5.072 -10.407 161.106 1.00 34.05 209 VAL G CA 1
ATOM 13450 C C . VAL G 1 209 ? -6.083 -11.468 160.688 1.00 34.43 209 VAL G C 1
ATOM 13451 O O . VAL G 1 209 ? -7.260 -11.389 161.040 1.00 35.07 209 VAL G O 1
ATOM 13455 N N . ALA G 1 210 ? -5.614 -12.462 159.940 1.00 33.84 210 ALA G N 1
ATOM 13456 C CA . ALA G 1 210 ? -6.492 -13.493 159.401 1.00 34.24 210 ALA G CA 1
ATOM 13457 C C . ALA G 1 210 ? -6.046 -14.901 159.783 1.00 33.29 210 ALA G C 1
ATOM 13458 O O . ALA G 1 210 ? -4.861 -15.225 159.731 1.00 32.78 210 ALA G O 1
ATOM 13460 N N . GLY G 1 211 ? -7.010 -15.733 160.164 1.00 34.16 211 GLY G N 1
ATOM 13461 C CA . GLY G 1 211 ? -6.754 -17.139 160.408 1.00 34.69 211 GLY G CA 1
ATOM 13462 C C . GLY G 1 211 ? -6.740 -17.894 159.094 1.00 34.39 211 GLY G C 1
ATOM 13463 O O . GLY G 1 211 ? -7.625 -17.713 158.258 1.00 35.08 211 GLY G O 1
ATOM 13464 N N . GLU G 1 212 ? -5.736 -18.744 158.910 1.00 35.14 212 GLU G N 1
ATOM 13465 C CA . GLU G 1 212 ? -5.518 -19.403 157.627 1.00 35.72 212 GLU G CA 1
ATOM 13466 C C . GLU G 1 212 ? -6.566 -20.474 157.350 1.00 36.21 212 GLU G C 1
ATOM 13467 O O . GLU G 1 212 ? -6.940 -20.698 156.200 1.00 35.96 212 GLU G O 1
ATOM 13473 N N . GLU G 1 213 ? -7.043 -21.127 158.404 1.00 36.06 213 GLU G N 1
ATOM 13474 C CA . GLU G 1 213 ? -8.078 -22.147 158.265 1.00 36.15 213 GLU G CA 1
ATOM 13475 C C . GLU G 1 213 ? -9.474 -21.591 158.539 1.00 35.91 213 GLU G C 1
ATOM 13476 O O . GLU G 1 213 ? -10.389 -22.335 158.885 1.00 37.29 213 GLU G O 1
ATOM 13482 N N . ASP G 1 214 ? -9.631 -20.281 158.388 1.00 36.31 214 ASP G N 1
ATOM 13483 C CA . ASP G 1 214 ? -10.928 -19.646 158.590 1.00 36.98 214 ASP G CA 1
ATOM 13484 C C . ASP G 1 214 ? -11.766 -19.780 157.318 1.00 37.95 214 ASP G C 1
ATOM 13485 O O . ASP G 1 214 ? -11.323 -19.424 156.229 1.00 37.83 214 ASP G O 1
ATOM 13490 N N . LEU G 1 215 ? -12.973 -20.316 157.467 1.00 38.63 215 LEU G N 1
ATOM 13491 C CA . LEU G 1 215 ? -13.885 -20.514 156.344 1.00 38.94 215 LEU G CA 1
ATOM 13492 C C . LEU G 1 215 ? -15.045 -19.517 156.410 1.00 38.53 215 LEU G C 1
ATOM 13493 O O . LEU G 1 215 ? -15.630 -19.174 155.379 1.00 38.63 215 LEU G O 1
ATOM 13498 N N . VAL G 1 216 ? -15.371 -19.062 157.621 1.00 42.64 216 VAL G N 1
ATOM 13499 C CA . VAL G 1 216 ? -16.381 -18.019 157.821 1.00 39.47 216 VAL G CA 1
ATOM 13500 C C . VAL G 1 216 ? -15.929 -16.715 157.178 1.00 38.22 216 VAL G C 1
ATOM 13501 O O . VAL G 1 216 ? -16.675 -16.069 156.439 1.00 38.17 216 VAL G O 1
ATOM 13505 N N . THR G 1 217 ? -14.692 -16.340 157.479 1.00 38.25 217 THR G N 1
ATOM 13506 C CA . THR G 1 217 ? -14.064 -15.189 156.858 1.00 38.53 217 THR G CA 1
ATOM 13507 C C . THR G 1 217 ? -12.756 -15.649 156.205 1.00 38.04 217 THR G C 1
ATOM 13508 O O . THR G 1 217 ? -11.801 -16.036 156.891 1.00 42.25 217 THR G O 1
ATOM 13512 N N . THR G 1 218 ? -12.741 -15.642 154.874 1.00 37.20 218 THR G N 1
ATOM 13513 C CA . THR G 1 218 ? -11.624 -16.197 154.127 1.00 36.65 218 THR G CA 1
ATOM 13514 C C . THR G 1 218 ? -10.400 -15.294 154.188 1.00 35.40 218 THR G C 1
ATOM 13515 O O . THR G 1 218 ? -10.496 -14.120 154.543 1.00 35.06 218 THR G O 1
ATOM 13519 N N . VAL G 1 219 ? -9.248 -15.859 153.845 1.00 34.55 219 VAL G N 1
ATOM 13520 C CA . VAL G 1 219 ? -8.020 -15.089 153.745 1.00 33.66 219 VAL G CA 1
ATOM 13521 C C . VAL G 1 219 ? -8.208 -13.988 152.708 1.00 35.56 219 VAL G C 1
ATOM 13522 O O . VAL G 1 219 ? -7.704 -12.883 152.873 1.00 34.44 219 VAL G O 1
ATOM 13526 N N . ALA G 1 220 ? -8.956 -14.293 151.652 1.00 33.70 220 ALA G N 1
ATOM 13527 C CA . ALA G 1 220 ? -9.249 -13.315 150.611 1.00 33.61 220 ALA G CA 1
ATOM 13528 C C . ALA G 1 220 ? -10.064 -12.146 151.159 1.00 34.28 220 ALA G C 1
ATOM 13529 O O . ALA G 1 220 ? -9.825 -10.993 150.796 1.00 34.08 220 ALA G O 1
ATOM 13531 N N . ASN G 1 221 ? -11.022 -12.447 152.032 1.00 34.87 221 ASN G N 1
ATOM 13532 C CA . ASN G 1 221 ? -11.860 -11.415 152.638 1.00 35.58 221 ASN G CA 1
ATOM 13533 C C . ASN G 1 221 ? -11.044 -10.392 153.426 1.00 35.41 221 ASN G C 1
ATOM 13534 O O . ASN G 1 221 ? -11.280 -9.189 153.323 1.00 36.13 221 ASN G O 1
ATOM 13539 N N . ASN G 1 222 ? -10.085 -10.873 154.214 1.00 35.17 222 ASN G N 1
ATOM 13540 C CA . ASN G 1 222 ? -9.206 -9.986 154.969 1.00 35.60 222 ASN G CA 1
ATOM 13541 C C . ASN G 1 222 ? -8.205 -9.289 154.053 1.00 34.66 222 ASN G C 1
ATOM 13542 O O . ASN G 1 222 ? -7.865 -8.120 154.259 1.00 34.18 222 ASN G O 1
ATOM 13547 N N . GLN G 1 223 ? -7.734 -10.022 153.048 1.00 34.13 223 GLN G N 1
ATOM 13548 C CA . GLN G 1 223 ? -6.779 -9.497 152.081 1.00 32.96 223 GLN G CA 1
ATOM 13549 C C . GLN G 1 223 ? -7.353 -8.294 151.357 1.00 32.84 223 GLN G C 1
ATOM 13550 O O . GLN G 1 223 ? -6.642 -7.336 151.093 1.00 32.68 223 GLN G O 1
ATOM 13556 N N . LEU G 1 224 ? -8.639 -8.357 151.031 1.00 33.86 224 LEU G N 1
ATOM 13557 C CA . LEU G 1 224 ? -9.334 -7.231 150.417 1.00 35.04 224 LEU G CA 1
ATOM 13558 C C . LEU G 1 224 ? -9.179 -5.980 151.277 1.00 36.03 224 LEU G C 1
ATOM 13559 O O . LEU G 1 224 ? -8.764 -4.919 150.792 1.00 40.29 224 LEU G O 1
ATOM 13564 N N . LEU G 1 225 ? -9.493 -6.126 152.562 1.00 37.33 225 LEU G N 1
ATOM 13565 C CA . LEU G 1 225 ? -9.382 -5.038 153.526 1.00 36.27 225 LEU G CA 1
ATOM 13566 C C . LEU G 1 225 ? -7.962 -4.485 153.605 1.00 34.89 225 LEU G C 1
ATOM 13567 O O . LEU G 1 225 ? -7.752 -3.284 153.460 1.00 35.53 225 LEU G O 1
ATOM 13572 N N . ALA G 1 226 ? -6.992 -5.364 153.833 1.00 34.23 226 ALA G N 1
ATOM 13573 C CA . ALA G 1 226 ? -5.602 -4.940 153.975 1.00 34.01 226 ALA G CA 1
ATOM 13574 C C . ALA G 1 226 ? -5.066 -4.262 152.710 1.00 33.53 226 ALA G C 1
ATOM 13575 O O . ALA G 1 226 ? -4.302 -3.300 152.789 1.00 33.75 226 ALA G O 1
ATOM 13577 N N . ASP G 1 227 ? -5.475 -4.760 151.549 1.00 33.36 227 ASP G N 1
ATOM 13578 C CA . ASP G 1 227 ? -4.950 -4.275 150.277 1.00 32.52 227 ASP G CA 1
ATOM 13579 C C . ASP G 1 227 ? -5.618 -2.979 149.823 1.00 33.52 227 ASP G C 1
ATOM 13580 O O . ASP G 1 227 ? -5.017 -2.192 149.091 1.00 32.46 227 ASP G O 1
ATOM 13585 N N . ASN G 1 228 ? -6.860 -2.758 150.242 1.00 34.60 228 ASN G N 1
ATOM 13586 C CA . ASN G 1 228 ? -7.565 -1.548 149.829 1.00 35.18 228 ASN G CA 1
ATOM 13587 C C . ASN G 1 228 ? -7.488 -0.421 150.860 1.00 37.57 228 ASN G C 1
ATOM 13588 O O . ASN G 1 228 ? -7.791 0.731 150.549 1.00 39.11 228 ASN G O 1
ATOM 13593 N N . ILE G 1 229 ? -7.083 -0.748 152.083 1.00 36.26 229 ILE G N 1
ATOM 13594 C CA . ILE G 1 229 ? -6.843 0.276 153.096 1.00 37.64 229 ILE G CA 1
ATOM 13595 C C . ILE G 1 229 ? -5.382 0.712 153.052 1.00 37.29 229 ILE G C 1
ATOM 13596 O O . ILE G 1 229 ? -4.484 -0.096 153.283 1.00 36.30 229 ILE G O 1
ATOM 13601 N N . PRO G 1 230 ? -5.144 1.997 152.747 1.00 38.35 230 PRO G N 1
ATOM 13602 C CA . PRO G 1 230 ? -3.795 2.548 152.565 1.00 37.85 230 PRO G CA 1
ATOM 13603 C C . PRO G 1 230 ? -2.910 2.432 153.803 1.00 37.37 230 PRO G C 1
ATOM 13604 O O . PRO G 1 230 ? -3.278 2.888 154.886 1.00 39.32 230 PRO G O 1
ATOM 13608 N N . GLY G 1 231 ? -1.744 1.819 153.626 1.00 36.50 231 GLY G N 1
ATOM 13609 C CA . GLY G 1 231 ? -0.761 1.707 154.687 1.00 35.17 231 GLY G CA 1
ATOM 13610 C C . GLY G 1 231 ? -1.046 0.587 155.668 1.00 35.61 231 GLY G C 1
ATOM 13611 O O . GLY G 1 231 ? -0.433 0.517 156.733 1.00 35.88 231 GLY G O 1
ATOM 13612 N N . ALA G 1 232 ? -1.974 -0.295 155.313 1.00 35.58 232 ALA G N 1
ATOM 13613 C CA . ALA G 1 232 ? -2.352 -1.387 156.201 1.00 36.49 232 ALA G CA 1
ATOM 13614 C C . ALA G 1 232 ? -1.344 -2.532 156.154 1.00 36.10 232 ALA G C 1
ATOM 13615 O O . ALA G 1 232 ? -0.669 -2.746 155.146 1.00 36.33 232 ALA G O 1
ATOM 13617 N N . GLU G 1 233 ? -1.248 -3.259 157.262 1.00 36.93 233 GLU G N 1
ATOM 13618 C CA . GLU G 1 233 ? -0.403 -4.443 157.347 1.00 36.16 233 GLU G CA 1
ATOM 13619 C C . GLU G 1 233 ? -1.262 -5.685 157.530 1.00 34.96 233 GLU G C 1
ATOM 13620 O O . GLU G 1 233 ? -2.314 -5.640 158.169 1.00 34.38 233 GLU G O 1
ATOM 13626 N N . LEU G 1 234 ? -0.809 -6.795 156.961 1.00 34.58 234 LEU G N 1
ATOM 13627 C CA . LEU G 1 234 ? -1.565 -8.035 157.014 1.00 33.93 234 LEU G CA 1
ATOM 13628 C C . LEU G 1 234 ? -0.712 -9.186 157.518 1.00 33.40 234 LEU G C 1
ATOM 13629 O O . LEU G 1 234 ? 0.420 -9.378 157.073 1.00 33.48 234 LEU G O 1
ATOM 13634 N N . ARG G 1 235 ? -1.259 -9.945 158.458 1.00 34.18 235 ARG G N 1
ATOM 13635 C CA . ARG G 1 235 ? -0.597 -11.145 158.936 1.00 34.68 235 ARG G CA 1
ATOM 13636 C C . ARG G 1 235 ? -1.553 -12.329 158.866 1.00 33.31 235 ARG G C 1
ATOM 13637 O O . ARG G 1 235 ? -2.605 -12.330 159.509 1.00 32.95 235 ARG G O 1
ATOM 13645 N N . VAL G 1 236 ? -1.192 -13.325 158.062 1.00 32.95 236 VAL G N 1
ATOM 13646 C CA . VAL G 1 236 ? -1.966 -14.559 157.961 1.00 31.98 236 VAL G CA 1
ATOM 13647 C C . VAL G 1 236 ? -1.369 -15.605 158.901 1.00 31.46 236 VAL G C 1
ATOM 13648 O O . VAL G 1 236 ? -0.149 -15.785 158.926 1.00 31.13 236 VAL G O 1
ATOM 13652 N N . ILE G 1 237 ? -2.224 -16.283 159.670 1.00 32.16 237 ILE G N 1
ATOM 13653 C CA . ILE G 1 237 ? -1.771 -17.203 160.714 1.00 32.96 237 ILE G CA 1
ATOM 13654 C C . ILE G 1 237 ? -2.215 -18.638 160.440 1.00 32.93 237 ILE G C 1
ATOM 13655 O O . ILE G 1 237 ? -3.417 -18.921 160.399 1.00 33.68 237 ILE G O 1
ATOM 13660 N N . ASN G 1 238 ? -1.249 -19.538 160.266 1.00 32.35 238 ASN G N 1
ATOM 13661 C CA . ASN G 1 238 ? -1.538 -20.960 160.081 1.00 33.34 238 ASN G CA 1
ATOM 13662 C C . ASN G 1 238 ? -2.158 -21.591 161.342 1.00 34.86 238 ASN G C 1
ATOM 13663 O O . ASN G 1 238 ? -1.962 -21.092 162.455 1.00 35.52 238 ASN G O 1
ATOM 13668 N N . ASP G 1 239 ? -2.924 -22.667 161.150 1.00 36.22 239 ASP G N 1
ATOM 13669 C CA . ASP G 1 239 ? -3.520 -23.453 162.239 1.00 38.51 239 ASP G CA 1
ATOM 13670 C C . ASP G 1 239 ? -4.475 -22.653 163.140 1.00 38.30 239 ASP G C 1
ATOM 13671 O O . ASP G 1 239 ? -4.778 -23.065 164.265 1.00 43.57 239 ASP G O 1
ATOM 13676 N N . VAL G 1 240 ? -4.958 -21.522 162.630 1.00 36.94 240 VAL G N 1
ATOM 13677 C CA . VAL G 1 240 ? -5.898 -20.682 163.366 1.00 36.81 240 VAL G CA 1
ATOM 13678 C C . VAL G 1 240 ? -7.135 -20.389 162.512 1.00 36.17 240 VAL G C 1
ATOM 13679 O O . VAL G 1 240 ? -7.039 -20.251 161.292 1.00 36.91 240 VAL G O 1
ATOM 13683 N N . GLY G 1 241 ? -8.298 -20.319 163.154 1.00 36.14 241 GLY G N 1
ATOM 13684 C CA . GLY G 1 241 ? -9.539 -20.029 162.462 1.00 36.17 241 GLY G CA 1
ATOM 13685 C C . GLY G 1 241 ? -10.025 -18.609 162.684 1.00 35.04 241 GLY G C 1
ATOM 13686 O O . GLY G 1 241 ? -9.318 -17.646 162.393 1.00 34.64 241 GLY G O 1
ATOM 13687 N N . HIS G 1 242 ? -11.235 -18.486 163.219 1.00 35.43 242 HIS G N 1
ATOM 13688 C CA . HIS G 1 242 ? -11.912 -17.199 163.330 1.00 35.23 242 HIS G CA 1
ATOM 13689 C C . HIS G 1 242 ? -11.568 -16.458 164.621 1.00 34.44 242 HIS G C 1
ATOM 13690 O O . HIS G 1 242 ? -11.691 -15.235 164.694 1.00 34.70 242 HIS G O 1
ATOM 13697 N N . PHE G 1 243 ? -11.134 -17.201 165.634 1.00 33.80 243 PHE G N 1
ATOM 13698 C CA . PHE G 1 243 ? -10.903 -16.626 166.954 1.00 32.89 243 PHE G CA 1
ATOM 13699 C C . PHE G 1 243 ? -9.459 -16.785 167.416 1.00 32.30 243 PHE G C 1
ATOM 13700 O O . PHE G 1 243 ? -9.171 -17.581 168.308 1.00 32.07 243 PHE G O 1
ATOM 13708 N N . TYR G 1 244 ? -8.562 -16.014 166.811 1.00 32.05 244 TYR G N 1
ATOM 13709 C CA . TYR G 1 244 ? -7.143 -16.057 167.150 1.00 31.44 244 TYR G CA 1
ATOM 13710 C C . TYR G 1 244 ? -6.898 -15.720 168.620 1.00 30.96 244 TYR G C 1
ATOM 13711 O O . TYR G 1 244 ? -5.972 -16.246 169.238 1.00 30.08 244 TYR G O 1
ATOM 13720 N N . GLN G 1 245 ? -7.732 -14.848 169.179 1.00 30.64 245 GLN G N 1
ATOM 13721 C CA . GLN G 1 245 ? -7.547 -14.406 170.558 1.00 30.38 245 GLN G CA 1
ATOM 13722 C C . GLN G 1 245 ? -7.823 -15.530 171.555 1.00 30.40 245 GLN G C 1
ATOM 13723 O O . GLN G 1 245 ? -7.444 -15.435 172.722 1.00 29.60 245 GLN G O 1
ATOM 13729 N N . LEU G 1 246 ? -8.475 -16.593 171.093 1.00 31.53 246 LEU G N 1
ATOM 13730 C CA . LEU G 1 246 ? -8.793 -17.727 171.955 1.00 31.95 246 LEU G CA 1
ATOM 13731 C C . LEU G 1 246 ? -7.941 -18.954 171.651 1.00 31.57 246 LEU G C 1
ATOM 13732 O O . LEU G 1 246 ? -7.537 -19.677 172.562 1.00 31.44 246 LEU G O 1
ATOM 13737 N N . GLU G 1 247 ? -7.678 -19.188 170.370 1.00 31.68 247 GLU G N 1
ATOM 13738 C CA . GLU G 1 247 ? -6.980 -20.397 169.941 1.00 31.84 247 GLU G CA 1
ATOM 13739 C C . GLU G 1 247 ? -5.526 -20.399 170.402 1.00 32.21 247 GLU G C 1
ATOM 13740 O O . GLU G 1 247 ? -5.018 -21.418 170.868 1.00 32.06 247 GLU G O 1
ATOM 13746 N N . ARG G 1 248 ? -4.864 -19.254 170.271 1.00 31.71 248 ARG G N 1
ATOM 13747 C CA . ARG G 1 248 ? -3.522 -19.068 170.815 1.00 32.07 248 ARG G CA 1
ATOM 13748 C C . ARG G 1 248 ? -3.401 -17.661 171.401 1.00 31.65 248 ARG G C 1
ATOM 13749 O O . ARG G 1 248 ? -2.771 -16.790 170.803 1.00 35.85 248 ARG G O 1
ATOM 13757 N N . PRO G 1 249 ? -4.011 -17.440 172.579 1.00 31.29 249 PRO G N 1
ATOM 13758 C CA . PRO G 1 249 ? -4.165 -16.116 173.201 1.00 30.49 249 PRO G CA 1
ATOM 13759 C C . PRO G 1 249 ? -2.858 -15.344 173.396 1.00 30.49 249 PRO G C 1
ATOM 13760 O O . PRO G 1 249 ? -2.824 -14.145 173.129 1.00 30.54 249 PRO G O 1
ATOM 13764 N N . SER G 1 250 ? -1.806 -16.015 173.856 1.00 30.73 250 SER G N 1
ATOM 13765 C CA . SER G 1 250 ? -0.531 -15.349 174.116 1.00 30.96 250 SER G CA 1
ATOM 13766 C C . SER G 1 250 ? 0.090 -14.812 172.821 1.00 31.78 250 SER G C 1
ATOM 13767 O O . SER G 1 250 ? 0.591 -13.682 172.778 1.00 32.83 250 SER G O 1
ATOM 13770 N N . GLU G 1 251 ? 0.047 -15.626 171.768 1.00 32.16 251 GLU G N 1
ATOM 13771 C CA . GLU G 1 251 ? 0.464 -15.194 170.434 1.00 32.91 251 GLU G CA 1
ATOM 13772 C C . GLU G 1 251 ? -0.243 -13.909 170.010 1.00 32.74 251 GLU G C 1
ATOM 13773 O O . GLU G 1 251 ? 0.402 -12.918 169.640 1.00 33.34 251 GLU G O 1
ATOM 13779 N N . PHE G 1 252 ? -1.571 -13.935 170.068 1.00 31.70 252 PHE G N 1
ATOM 13780 C CA . PHE G 1 252 ? -2.374 -12.767 169.742 1.00 31.55 252 PHE G CA 1
ATOM 13781 C C . PHE G 1 252 ? -1.970 -11.569 170.589 1.00 31.85 252 PHE G C 1
ATOM 13782 O O . PHE G 1 252 ? -1.969 -10.441 170.111 1.00 32.56 252 PHE G O 1
ATOM 13790 N N . ASN G 1 253 ? -1.638 -11.820 171.852 1.00 31.13 253 ASN G N 1
ATOM 13791 C CA . ASN G 1 253 ? -1.257 -10.750 172.765 1.00 31.93 253 ASN G CA 1
ATOM 13792 C C . ASN G 1 253 ? 0.037 -10.075 172.341 1.00 33.36 253 ASN G C 1
ATOM 13793 O O . ASN G 1 253 ? 0.146 -8.845 172.370 1.00 34.08 253 ASN G O 1
ATOM 13798 N N . GLU G 1 254 ? 1.015 -10.883 171.946 1.00 34.40 254 GLU G N 1
ATOM 13799 C CA . GLU G 1 254 ? 2.258 -10.337 171.417 1.00 37.32 254 GLU G CA 1
ATOM 13800 C C . GLU G 1 254 ? 2.008 -9.571 170.119 1.00 36.55 254 GLU G C 1
ATOM 13801 O O . GLU G 1 254 ? 2.642 -8.546 169.870 1.00 36.72 254 GLU G O 1
ATOM 13807 N N . LEU G 1 255 ? 1.072 -10.057 169.307 1.00 35.50 255 LEU G N 1
ATOM 13808 C CA . LEU G 1 255 ? 0.714 -9.358 168.075 1.00 35.37 255 LEU G CA 1
ATOM 13809 C C . LEU G 1 255 ? 0.084 -7.994 168.364 1.00 36.07 255 LEU G C 1
ATOM 13810 O O . LEU G 1 255 ? 0.370 -7.012 167.680 1.00 36.11 255 LEU G O 1
ATOM 13815 N N . LEU G 1 256 ? -0.772 -7.938 169.380 1.00 35.50 256 LEU G N 1
ATOM 13816 C CA . LEU G 1 256 ? -1.460 -6.702 169.739 1.00 35.10 256 LEU G CA 1
ATOM 13817 C C . LEU G 1 256 ? -0.493 -5.708 170.365 1.00 36.89 256 LEU G C 1
ATOM 13818 O O . LEU G 1 256 ? -0.614 -4.499 170.163 1.00 38.20 256 LEU G O 1
ATOM 13823 N N . ARG G 1 257 ? 0.473 -6.220 171.119 1.00 37.40 257 ARG G N 1
ATOM 13824 C CA . ARG G 1 257 ? 1.517 -5.372 171.682 1.00 38.56 257 ARG G CA 1
ATOM 13825 C C . ARG G 1 257 ? 2.409 -4.831 170.568 1.00 42.92 257 ARG G C 1
ATOM 13826 O O . ARG G 1 257 ? 3.170 -3.885 170.768 1.00 48.24 257 ARG G O 1
ATOM 13828 N N . GLY G 1 258 ? 2.291 -5.436 169.390 1.00 42.56 258 GLY G N 1
ATOM 13829 C CA . GLY G 1 258 ? 3.144 -5.132 168.257 1.00 44.31 258 GLY G CA 1
ATOM 13830 C C . GLY G 1 258 ? 2.930 -3.781 167.606 1.00 48.55 258 GLY G C 1
ATOM 13831 O O . GLY G 1 258 ? 3.853 -3.228 167.009 1.00 51.42 258 GLY G O 1
ATOM 13832 N N . PHE G 1 259 ? 1.718 -3.246 167.701 1.00 49.47 259 PHE G N 1
ATOM 13833 C CA . PHE G 1 259 ? 1.457 -1.914 167.165 1.00 54.04 259 PHE G CA 1
ATOM 13834 C C . PHE G 1 259 ? 1.824 -0.839 168.184 1.00 56.29 259 PHE G C 1
ATOM 13835 O O . PHE G 1 259 ? 2.807 -0.125 167.991 1.00 61.73 259 PHE G O 1
ATOM 13843 N N . VAL G 1 260 ? 1.033 -0.745 169.255 1.00 58.43 260 VAL G N 1
ATOM 13844 C CA . VAL G 1 260 ? 1.187 0.254 170.325 1.00 58.82 260 VAL G CA 1
ATOM 13845 C C . VAL G 1 260 ? 1.653 1.623 169.834 1.00 58.61 260 VAL G C 1
ATOM 13846 O O . VAL G 1 260 ? 1.000 2.636 170.082 1.00 59.93 260 VAL G O 1
ATOM 13850 N N . PRO H 1 2 ? -26.542 -8.463 186.045 1.00 46.54 2 PRO H N 1
ATOM 13851 C CA . PRO H 1 2 ? -27.077 -7.337 186.809 1.00 49.60 2 PRO H CA 1
ATOM 13852 C C . PRO H 1 2 ? -26.478 -7.253 188.198 1.00 51.83 2 PRO H C 1
ATOM 13853 O O . PRO H 1 2 ? -25.407 -7.797 188.477 1.00 45.38 2 PRO H O 1
ATOM 13857 N N . HIS H 1 3 ? -27.199 -6.578 189.076 1.00 52.22 3 HIS H N 1
ATOM 13858 C CA . HIS H 1 3 ? -26.655 -6.195 190.354 1.00 50.90 3 HIS H CA 1
ATOM 13859 C C . HIS H 1 3 ? -27.648 -6.520 191.453 1.00 49.61 3 HIS H C 1
ATOM 13860 O O . HIS H 1 3 ? -28.854 -6.438 191.239 1.00 51.07 3 HIS H O 1
ATOM 13867 N N . VAL H 1 4 ? -27.162 -6.929 192.618 1.00 47.36 4 VAL H N 1
ATOM 13868 C CA . VAL H 1 4 ? -28.036 -6.979 193.788 1.00 46.95 4 VAL H CA 1
ATOM 13869 C C . VAL H 1 4 ? -27.343 -6.254 194.924 1.00 44.86 4 VAL H C 1
ATOM 13870 O O . VAL H 1 4 ? -26.119 -6.276 195.029 1.00 43.21 4 VAL H O 1
ATOM 13874 N N . GLU H 1 5 ? -28.121 -5.583 195.762 1.00 47.46 5 GLU H N 1
ATOM 13875 C CA . GLU H 1 5 ? -27.546 -4.898 196.906 1.00 46.31 5 GLU H CA 1
ATOM 13876 C C . GLU H 1 5 ? -27.586 -5.755 198.166 1.00 45.13 5 GLU H C 1
ATOM 13877 O O . GLU H 1 5 ? -28.632 -6.298 198.528 1.00 43.67 5 GLU H O 1
ATOM 13883 N N . ASN H 1 6 ? -26.431 -5.883 198.814 1.00 43.93 6 ASN H N 1
ATOM 13884 C CA . ASN H 1 6 ? -26.355 -6.452 200.154 1.00 43.69 6 ASN H CA 1
ATOM 13885 C C . ASN H 1 6 ? -25.903 -5.381 201.137 1.00 45.11 6 ASN H C 1
ATOM 13886 O O . ASN H 1 6 ? -24.709 -5.092 201.235 1.00 43.78 6 ASN H O 1
ATOM 13891 N N . ASP H 1 7 ? -26.866 -4.793 201.845 1.00 47.12 7 ASP H N 1
ATOM 13892 C CA . ASP H 1 7 ? -26.614 -3.708 202.795 1.00 49.24 7 ASP H CA 1
ATOM 13893 C C . ASP H 1 7 ? -25.653 -2.659 202.242 1.00 48.27 7 ASP H C 1
ATOM 13894 O O . ASP H 1 7 ? -24.635 -2.353 202.860 1.00 47.50 7 ASP H O 1
ATOM 13899 N N . GLY H 1 8 ? -25.966 -2.125 201.068 1.00 46.97 8 GLY H N 1
ATOM 13900 C CA . GLY H 1 8 ? -25.166 -1.060 200.493 1.00 46.32 8 GLY H CA 1
ATOM 13901 C C . GLY H 1 8 ? -23.958 -1.524 199.703 1.00 43.09 8 GLY H C 1
ATOM 13902 O O . GLY H 1 8 ? -23.238 -0.704 199.141 1.00 41.82 8 GLY H O 1
ATOM 13903 N N . VAL H 1 9 ? -23.721 -2.831 199.665 1.00 41.55 9 VAL H N 1
ATOM 13904 C CA . VAL H 1 9 ? -22.640 -3.357 198.838 1.00 39.81 9 VAL H CA 1
ATOM 13905 C C . VAL H 1 9 ? -23.202 -4.004 197.580 1.00 38.73 9 VAL H C 1
ATOM 13906 O O . VAL H 1 9 ? -23.913 -5.007 197.650 1.00 39.30 9 VAL H O 1
ATOM 13910 N N . LYS H 1 10 ? -22.884 -3.420 196.431 1.00 38.02 10 LYS H N 1
ATOM 13911 C CA . LYS H 1 10 ? -23.379 -3.927 195.159 1.00 38.27 10 LYS H CA 1
ATOM 13912 C C . LYS H 1 10 ? -22.588 -5.142 194.685 1.00 36.18 10 LYS H C 1
ATOM 13913 O O . LYS H 1 10 ? -21.390 -5.058 194.412 1.00 35.17 10 LYS H O 1
ATOM 13919 N N . ILE H 1 11 ? -23.277 -6.274 194.602 1.00 36.41 11 ILE H N 1
ATOM 13920 C CA . ILE H 1 11 ? -22.691 -7.502 194.092 1.00 36.72 11 ILE H CA 1
ATOM 13921 C C . ILE H 1 11 ? -23.169 -7.745 192.668 1.00 37.08 11 ILE H C 1
ATOM 13922 O O . ILE H 1 11 ? -24.374 -7.873 192.417 1.00 39.05 11 ILE H O 1
ATOM 13927 N N . TYR H 1 12 ? -22.220 -7.792 191.739 1.00 36.07 12 TYR H N 1
ATOM 13928 C CA . TYR H 1 12 ? -22.532 -8.055 190.343 1.00 37.16 12 TYR H CA 1
ATOM 13929 C C . TYR H 1 12 ? -22.641 -9.553 190.084 1.00 36.77 12 TYR H C 1
ATOM 13930 O O . TYR H 1 12 ? -21.900 -10.351 190.659 1.00 35.13 12 TYR H O 1
ATOM 13939 N N . TYR H 1 13 ? -23.569 -9.924 189.209 1.00 39.10 13 TYR H N 1
ATOM 13940 C CA . TYR H 1 13 ? -23.765 -11.319 188.839 1.00 39.13 13 TYR H CA 1
ATOM 13941 C C . TYR H 1 13 ? -24.311 -11.428 187.418 1.00 39.79 13 TYR H C 1
ATOM 13942 O O . TYR H 1 13 ? -24.942 -10.504 186.917 1.00 40.18 13 TYR H O 1
ATOM 13951 N N . ASP H 1 14 ? -24.057 -12.563 186.777 1.00 38.92 14 ASP H N 1
ATOM 13952 C CA . ASP H 1 14 ? -24.613 -12.864 185.465 1.00 39.68 14 ASP H CA 1
ATOM 13953 C C . ASP H 1 14 ? -25.469 -14.120 185.553 1.00 39.50 14 ASP H C 1
ATOM 13954 O O . ASP H 1 14 ? -25.156 -15.047 186.306 1.00 39.46 14 ASP H O 1
ATOM 13959 N N . SER H 1 15 ? -26.546 -14.143 184.777 1.00 40.68 15 SER H N 1
ATOM 13960 C CA . SER H 1 15 ? -27.534 -15.209 184.864 1.00 42.28 15 SER H CA 1
ATOM 13961 C C . SER H 1 15 ? -27.989 -15.666 183.485 1.00 43.05 15 SER H C 1
ATOM 13962 O O . SER H 1 15 ? -28.475 -14.865 182.685 1.00 42.89 15 SER H O 1
ATOM 13965 N N . TYR H 1 16 ? -27.833 -16.957 183.207 1.00 44.19 16 TYR H N 1
ATOM 13966 C CA . TYR H 1 16 ? -28.249 -17.497 181.913 1.00 46.00 16 TYR H CA 1
ATOM 13967 C C . TYR H 1 16 ? -28.958 -18.841 182.069 1.00 47.77 16 TYR H C 1
ATOM 13968 O O . TYR H 1 16 ? -28.627 -19.613 182.953 1.00 47.66 16 TYR H O 1
ATOM 13977 N N . GLY H 1 17 ? -29.934 -19.116 181.209 1.00 49.71 17 GLY H N 1
ATOM 13978 C CA . GLY H 1 17 ? -30.528 -20.442 181.128 1.00 52.36 17 GLY H CA 1
ATOM 13979 C C . GLY H 1 17 ? -31.626 -20.788 182.121 1.00 54.25 17 GLY H C 1
ATOM 13980 O O . GLY H 1 17 ? -31.979 -19.988 182.986 1.00 53.30 17 GLY H O 1
ATOM 13981 N N . GLU H 1 18 ? -32.167 -21.999 181.983 1.00 53.30 18 GLU H N 1
ATOM 13982 C CA . GLU H 1 18 ? -33.230 -22.498 182.856 1.00 53.81 18 GLU H CA 1
ATOM 13983 C C . GLU H 1 18 ? -32.968 -23.942 183.284 1.00 52.18 18 GLU H C 1
ATOM 13984 O O . GLU H 1 18 ? -32.390 -24.725 182.530 1.00 51.83 18 GLU H O 1
ATOM 13990 N N . GLY H 1 19 ? -33.406 -24.288 184.493 1.00 50.91 19 GLY H N 1
ATOM 13991 C CA . GLY H 1 19 ? -33.291 -25.648 184.995 1.00 50.92 19 GLY H CA 1
ATOM 13992 C C . GLY H 1 19 ? -32.672 -25.731 186.379 1.00 49.53 19 GLY H C 1
ATOM 13993 O O . GLY H 1 19 ? -32.841 -24.828 187.196 1.00 48.66 19 GLY H O 1
ATOM 13994 N N . VAL H 1 20 ? -31.957 -26.823 186.639 1.00 49.46 20 VAL H N 1
ATOM 13995 C CA . VAL H 1 20 ? -31.212 -26.984 187.885 1.00 49.29 20 VAL H CA 1
ATOM 13996 C C . VAL H 1 20 ? -30.089 -25.957 187.962 1.00 49.62 20 VAL H C 1
ATOM 13997 O O . VAL H 1 20 ? -29.149 -26.005 187.174 1.00 52.55 20 VAL H O 1
ATOM 14001 N N . PRO H 1 21 ? -30.185 -25.024 188.920 1.00 49.99 21 PRO H N 1
ATOM 14002 C CA . PRO H 1 21 ? -29.260 -23.888 189.007 1.00 48.50 21 PRO H CA 1
ATOM 14003 C C . PRO H 1 21 ? -27.840 -24.272 189.423 1.00 47.69 21 PRO H C 1
ATOM 14004 O O . PRO H 1 21 ? -27.651 -25.067 190.344 1.00 47.12 21 PRO H O 1
ATOM 14008 N N . ILE H 1 22 ? -26.855 -23.700 188.738 1.00 47.01 22 ILE H N 1
ATOM 14009 C CA . ILE H 1 22 ? -25.451 -23.900 189.080 1.00 45.49 22 ILE H CA 1
ATOM 14010 C C . ILE H 1 22 ? -24.787 -22.557 189.364 1.00 43.03 22 ILE H C 1
ATOM 14011 O O . ILE H 1 22 ? -24.823 -21.651 188.531 1.00 43.91 22 ILE H O 1
ATOM 14016 N N . VAL H 1 23 ? -24.184 -22.427 190.541 1.00 41.81 23 VAL H N 1
ATOM 14017 C CA . VAL H 1 23 ? -23.544 -21.175 190.926 1.00 39.88 23 VAL H CA 1
ATOM 14018 C C . VAL H 1 23 ? -22.027 -21.266 190.807 1.00 37.71 23 VAL H C 1
ATOM 14019 O O . VAL H 1 23 ? -21.392 -22.098 191.453 1.00 37.74 23 VAL H O 1
ATOM 14023 N N . PHE H 1 24 ? -21.453 -20.404 189.975 1.00 35.97 24 PHE H N 1
ATOM 14024 C CA . PHE H 1 24 ? -20.011 -20.381 189.769 1.00 34.36 24 PHE H CA 1
ATOM 14025 C C . PHE H 1 24 ? -19.352 -19.309 190.627 1.00 32.76 24 PHE H C 1
ATOM 14026 O O . PHE H 1 24 ? -19.674 -18.128 190.517 1.00 32.99 24 PHE H O 1
ATOM 14034 N N . LEU H 1 25 ? -18.426 -19.729 191.480 1.00 31.59 25 LEU H N 1
ATOM 14035 C CA . LEU H 1 25 ? -17.748 -18.803 192.378 1.00 31.07 25 LEU H CA 1
ATOM 14036 C C . LEU H 1 25 ? -16.240 -18.815 192.132 1.00 29.35 25 LEU H C 1
ATOM 14037 O O . LEU H 1 25 ? -15.563 -19.807 192.397 1.00 28.99 25 LEU H O 1
ATOM 14042 N N . HIS H 1 26 ? -15.728 -17.698 191.622 1.00 28.81 26 HIS H N 1
ATOM 14043 C CA . HIS H 1 26 ? -14.342 -17.599 191.170 1.00 27.94 26 HIS H CA 1
ATOM 14044 C C . HIS H 1 26 ? -13.330 -17.604 192.317 1.00 27.34 26 HIS H C 1
ATOM 14045 O O . HIS H 1 26 ? -13.675 -17.290 193.455 1.00 27.15 26 HIS H O 1
ATOM 14052 N N . PRO H 1 27 ? -12.072 -17.969 192.015 1.00 27.73 27 PRO H N 1
ATOM 14053 C CA . PRO H 1 27 ? -10.996 -17.910 193.010 1.00 28.31 27 PRO H CA 1
ATOM 14054 C C . PRO H 1 27 ? -10.591 -16.483 193.376 1.00 27.29 27 PRO H C 1
ATOM 14055 O O . PRO H 1 27 ? -11.041 -15.524 192.748 1.00 26.41 27 PRO H O 1
ATOM 14059 N N . PHE H 1 28 ? -9.737 -16.366 194.388 1.00 27.65 28 PHE H N 1
ATOM 14060 C CA . PHE H 1 28 ? -9.300 -15.079 194.920 1.00 27.29 28 PHE H CA 1
ATOM 14061 C C . PHE H 1 28 ? -8.559 -14.247 193.873 1.00 27.58 28 PHE H C 1
ATOM 14062 O O . PHE H 1 28 ? -7.809 -14.788 193.059 1.00 28.88 28 PHE H O 1
ATOM 14070 N N . SER H 1 29 ? -8.807 -12.936 193.904 1.00 27.29 29 SER H N 1
ATOM 14071 C CA . SER H 1 29 ? -8.167 -11.933 193.041 1.00 26.76 29 SER H CA 1
ATOM 14072 C C . SER H 1 29 ? -8.655 -11.952 191.590 1.00 26.46 29 SER H C 1
ATOM 14073 O O . SER H 1 29 ? -8.249 -11.111 190.791 1.00 26.20 29 SER H O 1
ATOM 14076 N N . THR H 1 30 ? -9.527 -12.894 191.250 1.00 26.50 30 THR H N 1
ATOM 14077 C CA . THR H 1 30 ? -10.056 -12.973 189.890 1.00 25.60 30 THR H CA 1
ATOM 14078 C C . THR H 1 30 ? -11.486 -12.445 189.832 1.00 25.31 30 THR H C 1
ATOM 14079 O O . THR H 1 30 ? -11.893 -11.649 190.678 1.00 28.16 30 THR H O 1
ATOM 14083 N N . ASN H 1 31 ? -12.236 -12.881 188.824 1.00 25.54 31 ASN H N 1
ATOM 14084 C CA . ASN H 1 31 ? -13.668 -12.602 188.744 1.00 26.27 31 ASN H CA 1
ATOM 14085 C C . ASN H 1 31 ? -14.408 -13.671 187.945 1.00 26.48 31 ASN H C 1
ATOM 14086 O O . ASN H 1 31 ? -13.827 -14.684 187.561 1.00 26.97 31 ASN H O 1
ATOM 14091 N N . GLY H 1 32 ? -15.692 -13.434 187.696 1.00 27.21 32 GLY H N 1
ATOM 14092 C CA . GLY H 1 32 ? -16.559 -14.419 187.070 1.00 28.76 32 GLY H CA 1
ATOM 14093 C C . GLY H 1 32 ? -16.180 -14.815 185.655 1.00 28.99 32 GLY H C 1
ATOM 14094 O O . GLY H 1 32 ? -16.514 -15.909 185.199 1.00 29.87 32 GLY H O 1
ATOM 14095 N N . GLY H 1 33 ? -15.474 -13.926 184.962 1.00 28.58 33 GLY H N 1
ATOM 14096 C CA . GLY H 1 33 ? -15.036 -14.178 183.600 1.00 28.81 33 GLY H CA 1
ATOM 14097 C C . GLY H 1 33 ? -14.245 -15.464 183.440 1.00 28.91 33 GLY H C 1
ATOM 14098 O O . GLY H 1 33 ? -14.250 -16.078 182.373 1.00 29.43 33 GLY H O 1
ATOM 14099 N N . ILE H 1 34 ? -13.582 -15.881 184.515 1.00 28.67 34 ILE H N 1
ATOM 14100 C CA . ILE H 1 34 ? -12.804 -17.117 184.535 1.00 29.27 34 ILE H CA 1
ATOM 14101 C C . ILE H 1 34 ? -13.654 -18.351 184.208 1.00 30.57 34 ILE H C 1
ATOM 14102 O O . ILE H 1 34 ? -13.122 -19.394 183.832 1.00 30.58 34 ILE H O 1
ATOM 14107 N N . TRP H 1 35 ? -14.972 -18.233 184.344 1.00 33.92 35 TRP H N 1
ATOM 14108 C CA . TRP H 1 35 ? -15.865 -19.351 184.053 1.00 31.97 35 TRP H CA 1
ATOM 14109 C C . TRP H 1 35 ? -16.403 -19.294 182.625 1.00 33.38 35 TRP H C 1
ATOM 14110 O O . TRP H 1 35 ? -17.398 -19.949 182.309 1.00 33.98 35 TRP H O 1
ATOM 14121 N N . TYR H 1 36 ? -15.732 -18.522 181.771 1.00 32.88 36 TYR H N 1
ATOM 14122 C CA . TYR H 1 36 ? -16.182 -18.285 180.397 1.00 33.80 36 TYR H CA 1
ATOM 14123 C C . TYR H 1 36 ? -16.538 -19.558 179.626 1.00 34.86 36 TYR H C 1
ATOM 14124 O O . TYR H 1 36 ? -17.549 -19.598 178.923 1.00 35.58 36 TYR H O 1
ATOM 14133 N N . PHE H 1 37 ? -15.711 -20.591 179.752 1.00 34.60 37 PHE H N 1
ATOM 14134 C CA . PHE H 1 37 ? -15.962 -21.844 179.046 1.00 35.74 37 PHE H CA 1
ATOM 14135 C C . PHE H 1 37 ? -17.021 -22.687 179.742 1.00 36.87 37 PHE H C 1
ATOM 14136 O O . PHE H 1 37 ? -17.741 -23.444 179.097 1.00 37.74 37 PHE H O 1
ATOM 14144 N N . GLN H 1 38 ? -17.103 -22.570 181.062 1.00 38.50 38 GLN H N 1
ATOM 14145 C CA . GLN H 1 38 ? -18.081 -23.341 181.814 1.00 37.62 38 GLN H CA 1
ATOM 14146 C C . GLN H 1 38 ? -19.466 -22.726 181.680 1.00 38.66 38 GLN H C 1
ATOM 14147 O O . GLN H 1 38 ? -20.464 -23.435 181.574 1.00 39.75 38 GLN H O 1
ATOM 14153 N N . THR H 1 39 ? -19.505 -21.399 181.666 1.00 37.78 39 THR H N 1
ATOM 14154 C CA . THR H 1 39 ? -20.747 -20.640 181.766 1.00 39.41 39 THR H CA 1
ATOM 14155 C C . THR H 1 39 ? -21.792 -20.971 180.701 1.00 41.97 39 THR H C 1
ATOM 14156 O O . THR H 1 39 ? -22.941 -21.263 181.027 1.00 41.99 39 THR H O 1
ATOM 14160 N N . PHE H 1 40 ? -21.398 -20.927 179.434 1.00 42.09 40 PHE H N 1
ATOM 14161 C CA . PHE H 1 40 ? -22.375 -20.968 178.348 1.00 43.65 40 PHE H CA 1
ATOM 14162 C C . PHE H 1 40 ? -22.724 -22.374 177.837 1.00 44.36 40 PHE H C 1
ATOM 14163 O O . PHE H 1 40 ? -23.881 -22.625 177.502 1.00 45.83 40 PHE H O 1
ATOM 14171 N N . PRO H 1 41 ? -21.742 -23.289 177.753 1.00 43.76 41 PRO H N 1
ATOM 14172 C CA . PRO H 1 41 ? -22.158 -24.678 177.528 1.00 45.54 41 PRO H CA 1
ATOM 14173 C C . PRO H 1 41 ? -23.080 -25.242 178.613 1.00 46.69 41 PRO H C 1
ATOM 14174 O O . PRO H 1 41 ? -23.843 -26.164 178.339 1.00 48.11 41 PRO H O 1
ATOM 14178 N N . PHE H 1 42 ? -23.007 -24.703 179.825 1.00 47.26 42 PHE H N 1
ATOM 14179 C CA . PHE H 1 42 ? -23.838 -25.194 180.920 1.00 45.94 42 PHE H CA 1
ATOM 14180 C C . PHE H 1 42 ? -25.096 -24.354 181.064 1.00 47.78 42 PHE H C 1
ATOM 14181 O O . PHE H 1 42 ? -26.006 -24.703 181.813 1.00 48.03 42 PHE H O 1
ATOM 14189 N N . ALA H 1 43 ? -25.144 -23.250 180.329 1.00 47.94 43 ALA H N 1
ATOM 14190 C CA . ALA H 1 43 ? -26.318 -22.391 180.309 1.00 48.96 43 ALA H CA 1
ATOM 14191 C C . ALA H 1 43 ? -27.430 -23.003 179.462 1.00 53.31 43 ALA H C 1
ATOM 14192 O O . ALA H 1 43 ? -28.600 -22.659 179.624 1.00 56.79 43 ALA H O 1
ATOM 14194 N N . GLN H 1 44 ? -27.064 -23.908 178.560 1.00 51.37 44 GLN H N 1
ATOM 14195 C CA . GLN H 1 44 ? -28.040 -24.509 177.657 1.00 53.71 44 GLN H CA 1
ATOM 14196 C C . GLN H 1 44 ? -28.705 -25.724 178.305 1.00 54.27 44 GLN H C 1
ATOM 14197 O O . GLN H 1 44 ? -29.755 -26.185 177.861 1.00 65.00 44 GLN H O 1
ATOM 14203 N N . THR H 1 45 ? -28.085 -26.230 179.366 1.00 53.56 45 THR H N 1
ATOM 14204 C CA . THR H 1 45 ? -28.650 -27.332 180.135 1.00 52.79 45 THR H CA 1
ATOM 14205 C C . THR H 1 45 ? -29.188 -26.822 181.470 1.00 52.75 45 THR H C 1
ATOM 14206 O O . THR H 1 45 ? -30.225 -27.283 181.952 1.00 57.00 45 THR H O 1
ATOM 14210 N N . ASN H 1 46 ? -28.493 -25.855 182.059 1.00 51.84 46 ASN H N 1
ATOM 14211 C CA . ASN H 1 46 ? -28.855 -25.367 183.387 1.00 51.07 46 ASN H CA 1
ATOM 14212 C C . ASN H 1 46 ? -29.098 -23.860 183.473 1.00 50.89 46 ASN H C 1
ATOM 14213 O O . ASN H 1 46 ? -28.883 -23.126 182.510 1.00 49.54 46 ASN H O 1
ATOM 14218 N N . HIS H 1 47 ? -29.561 -23.417 184.639 1.00 50.43 47 HIS H N 1
ATOM 14219 C CA . HIS H 1 47 ? -29.611 -21.996 184.971 1.00 49.67 47 HIS H CA 1
ATOM 14220 C C . HIS H 1 47 ? -28.328 -21.626 185.701 1.00 48.46 47 HIS H C 1
ATOM 14221 O O . HIS H 1 47 ? -28.227 -21.783 186.916 1.00 47.90 47 HIS H O 1
ATOM 14228 N N . VAL H 1 48 ? -27.340 -21.151 184.956 1.00 46.41 48 VAL H N 1
ATOM 14229 C CA . VAL H 1 48 ? -26.058 -20.800 185.539 1.00 46.40 48 VAL H CA 1
ATOM 14230 C C . VAL H 1 48 ? -26.028 -19.366 186.061 1.00 43.81 48 VAL H C 1
ATOM 14231 O O . VAL H 1 48 ? -26.513 -18.425 185.413 1.00 43.76 48 VAL H O 1
ATOM 14235 N N . ILE H 1 49 ? -25.462 -19.229 187.255 1.00 42.31 49 ILE H N 1
ATOM 14236 C CA . ILE H 1 49 ? -25.273 -17.945 187.910 1.00 40.05 49 ILE H CA 1
ATOM 14237 C C . ILE H 1 49 ? -23.799 -17.757 188.229 1.00 38.31 49 ILE H C 1
ATOM 14238 O O . ILE H 1 49 ? -23.220 -18.540 188.983 1.00 37.71 49 ILE H O 1
ATOM 14243 N N . VAL H 1 50 ? -23.182 -16.732 187.655 1.00 36.97 50 VAL H N 1
ATOM 14244 C CA . VAL H 1 50 ? -21.779 -16.483 187.954 1.00 35.95 50 VAL H CA 1
ATOM 14245 C C . VAL H 1 50 ? -21.656 -15.157 188.704 1.00 35.79 50 VAL H C 1
ATOM 14246 O O . VAL H 1 50 ? -22.261 -14.156 188.331 1.00 36.57 50 VAL H O 1
ATOM 14250 N N . ILE H 1 51 ? -20.899 -15.176 189.795 1.00 34.03 51 ILE H N 1
ATOM 14251 C CA . ILE H 1 51 ? -20.844 -14.047 190.716 1.00 32.77 51 ILE H CA 1
ATOM 14252 C C . ILE H 1 51 ? -19.443 -13.474 190.861 1.00 30.93 51 ILE H C 1
ATOM 14253 O O . ILE H 1 51 ? -18.474 -14.210 191.043 1.00 29.44 51 ILE H O 1
ATOM 14258 N N . ASP H 1 52 ? -19.346 -12.152 190.772 1.00 29.33 52 ASP H N 1
ATOM 14259 C CA . ASP H 1 52 ? -18.147 -11.447 191.192 1.00 29.00 52 ASP H CA 1
ATOM 14260 C C . ASP H 1 52 ? -18.224 -11.193 192.691 1.00 29.41 52 ASP H C 1
ATOM 14261 O O . ASP H 1 52 ? -19.125 -10.497 193.160 1.00 29.54 52 ASP H O 1
ATOM 14266 N N . HIS H 1 53 ? -17.290 -11.768 193.441 1.00 28.46 53 HIS H N 1
ATOM 14267 C CA . HIS H 1 53 ? -17.234 -11.551 194.881 1.00 27.81 53 HIS H CA 1
ATOM 14268 C C . HIS H 1 53 ? -17.050 -10.069 195.178 1.00 28.64 53 HIS H C 1
ATOM 14269 O O . HIS H 1 53 ? -16.594 -9.314 194.318 1.00 28.61 53 HIS H O 1
ATOM 14276 N N . ARG H 1 54 ? -17.412 -9.650 196.386 1.00 28.38 54 ARG H N 1
ATOM 14277 C CA . ARG H 1 54 ? -17.161 -8.278 196.799 1.00 29.01 54 ARG H CA 1
ATOM 14278 C C . ARG H 1 54 ? -15.657 -8.048 196.821 1.00 28.27 54 ARG H C 1
ATOM 14279 O O . ARG H 1 54 ? -14.895 -8.916 197.245 1.00 27.73 54 ARG H O 1
ATOM 14287 N N . GLY H 1 55 ? -15.228 -6.887 196.339 1.00 29.17 55 GLY H N 1
ATOM 14288 C CA . GLY H 1 55 ? -13.811 -6.596 196.238 1.00 28.39 55 GLY H CA 1
ATOM 14289 C C . GLY H 1 55 ? -13.204 -7.112 194.947 1.00 26.88 55 GLY H C 1
ATOM 14290 O O . GLY H 1 55 ? -12.004 -6.969 194.718 1.00 25.65 55 GLY H O 1
ATOM 14291 N N . HIS H 1 56 ? -14.036 -7.711 194.099 1.00 27.02 56 HIS H N 1
ATOM 14292 C CA . HIS H 1 56 ? -13.560 -8.293 192.848 1.00 27.75 56 HIS H CA 1
ATOM 14293 C C . HIS H 1 56 ? -14.357 -7.826 191.637 1.00 27.93 56 HIS H C 1
ATOM 14294 O O . HIS H 1 56 ? -15.575 -7.663 191.705 1.00 31.38 56 HIS H O 1
ATOM 14301 N N . GLY H 1 57 ? -13.647 -7.616 190.532 1.00 27.59 57 GLY H N 1
ATOM 14302 C CA . GLY H 1 57 ? -14.257 -7.346 189.243 1.00 27.61 57 GLY H CA 1
ATOM 14303 C C . GLY H 1 57 ? -15.238 -6.193 189.184 1.00 28.66 57 GLY H C 1
ATOM 14304 O O . GLY H 1 57 ? -14.871 -5.034 189.370 1.00 28.32 57 GLY H O 1
ATOM 14305 N N . ARG H 1 58 ? -16.497 -6.525 188.923 1.00 29.53 58 ARG H N 1
ATOM 14306 C CA . ARG H 1 58 ? -17.533 -5.528 188.689 1.00 30.28 58 ARG H CA 1
ATOM 14307 C C . ARG H 1 58 ? -18.354 -5.246 189.943 1.00 31.23 58 ARG H C 1
ATOM 14308 O O . ARG H 1 58 ? -19.249 -4.401 189.935 1.00 31.91 58 ARG H O 1
ATOM 14316 N N . SER H 1 59 ? -18.045 -5.961 191.020 1.00 30.85 59 SER H N 1
ATOM 14317 C CA . SER H 1 59 ? -18.738 -5.770 192.289 1.00 31.82 59 SER H CA 1
ATOM 14318 C C . SER H 1 59 ? -18.092 -4.657 193.103 1.00 31.35 59 SER H C 1
ATOM 14319 O O . SER H 1 59 ? -16.973 -4.233 192.811 1.00 30.51 59 SER H O 1
ATOM 14322 N N . ASP H 1 60 ? -18.806 -4.184 194.120 1.00 32.38 60 ASP H N 1
ATOM 14323 C CA . ASP H 1 60 ? -18.288 -3.137 194.992 1.00 31.69 60 ASP H CA 1
ATOM 14324 C C . ASP H 1 60 ? -17.067 -3.617 195.761 1.00 30.44 60 ASP H C 1
ATOM 14325 O O . ASP H 1 60 ? -16.894 -4.813 195.994 1.00 29.99 60 ASP H O 1
ATOM 14330 N N . LYS H 1 61 ? -16.215 -2.674 196.147 1.00 29.50 61 LYS H N 1
ATOM 14331 C CA . LYS H 1 61 ? -15.004 -3.000 196.886 1.00 29.47 61 LYS H CA 1
ATOM 14332 C C . LYS H 1 61 ? -14.875 -2.121 198.124 1.00 29.04 61 LYS H C 1
ATOM 14333 O O . LYS H 1 61 ? -14.058 -1.202 198.153 1.00 30.97 61 LYS H O 1
ATOM 14339 N N . PRO H 1 62 ? -15.687 -2.404 199.156 1.00 29.28 62 PRO H N 1
ATOM 14340 C CA . PRO H 1 62 ? -15.679 -1.614 200.392 1.00 28.80 62 PRO H CA 1
ATOM 14341 C C . PRO H 1 62 ? -14.360 -1.732 201.151 1.00 27.75 62 PRO H C 1
ATOM 14342 O O . PRO H 1 62 ? -13.541 -2.592 200.834 1.00 27.66 62 PRO H O 1
ATOM 14346 N N . ALA H 1 63 ? -14.169 -0.869 202.143 1.00 28.41 63 ALA H N 1
ATOM 14347 C CA . ALA H 1 63 ? -12.936 -0.840 202.921 1.00 27.62 63 ALA H CA 1
ATOM 14348 C C . ALA H 1 63 ? -12.732 -2.126 203.709 1.00 27.56 63 ALA H C 1
ATOM 14349 O O . ALA H 1 63 ? -11.606 -2.586 203.893 1.00 27.02 63 ALA H O 1
ATOM 14351 N N . THR H 1 64 ? -13.844 -2.694 204.162 1.00 28.17 64 THR H N 1
ATOM 14352 C CA . THR H 1 64 ? -13.860 -3.870 205.022 1.00 28.84 64 THR H CA 1
ATOM 14353 C C . THR H 1 64 ? -15.325 -4.303 205.111 1.00 30.21 64 THR H C 1
ATOM 14354 O O . THR H 1 64 ? -16.210 -3.488 204.852 1.00 35.98 64 THR H O 1
ATOM 14358 N N . GLY H 1 65 ? -15.608 -5.566 205.431 1.00 30.28 65 GLY H N 1
ATOM 14359 C CA . GLY H 1 65 ? -14.616 -6.607 205.623 1.00 30.21 65 GLY H CA 1
ATOM 14360 C C . GLY H 1 65 ? -14.939 -7.811 204.767 1.00 30.20 65 GLY H C 1
ATOM 14361 O O . GLY H 1 65 ? -16.015 -7.893 204.175 1.00 29.66 65 GLY H O 1
ATOM 14362 N N . TYR H 1 66 ? -14.013 -8.757 204.712 1.00 30.09 66 TYR H N 1
ATOM 14363 C CA . TYR H 1 66 ? -14.128 -9.851 203.763 1.00 30.20 66 TYR H CA 1
ATOM 14364 C C . TYR H 1 66 ? -14.057 -11.209 204.446 1.00 30.19 66 TYR H C 1
ATOM 14365 O O . TYR H 1 66 ? -13.245 -12.061 204.086 1.00 29.96 66 TYR H O 1
ATOM 14374 N N . SER H 1 67 ? -14.919 -11.395 205.441 1.00 30.68 67 SER H N 1
ATOM 14375 C CA . SER H 1 67 ? -15.105 -12.696 206.064 1.00 30.99 67 SER H CA 1
ATOM 14376 C C . SER H 1 67 ? -15.882 -13.584 205.106 1.00 31.34 67 SER H C 1
ATOM 14377 O O . SER H 1 67 ? -16.652 -13.090 204.281 1.00 30.81 67 SER H O 1
ATOM 14380 N N . ILE H 1 68 ? -15.680 -14.891 205.220 1.00 31.51 68 ILE H N 1
ATOM 14381 C CA . ILE H 1 68 ? -16.346 -15.851 204.348 1.00 32.41 68 ILE H CA 1
ATOM 14382 C C . ILE H 1 68 ? -17.861 -15.818 204.567 1.00 33.27 68 ILE H C 1
ATOM 14383 O O . ILE H 1 68 ? -18.638 -16.096 203.653 1.00 33.33 68 ILE H O 1
ATOM 14388 N N . MET H 1 69 ? -18.270 -15.449 205.778 1.00 33.29 69 MET H N 1
ATOM 14389 C CA . MET H 1 69 ? -19.686 -15.305 206.099 1.00 34.10 69 MET H CA 1
ATOM 14390 C C . MET H 1 69 ? -20.331 -14.224 205.242 1.00 33.57 69 MET H C 1
ATOM 14391 O O . MET H 1 69 ? -21.441 -14.396 204.745 1.00 34.31 69 MET H O 1
ATOM 14396 N N . GLU H 1 70 ? -19.629 -13.109 205.072 1.00 32.21 70 GLU H N 1
ATOM 14397 C CA . GLU H 1 70 ? -20.160 -11.988 204.307 1.00 33.04 70 GLU H CA 1
ATOM 14398 C C . GLU H 1 70 ? -20.195 -12.290 202.806 1.00 33.22 70 GLU H C 1
ATOM 14399 O O . GLU H 1 70 ? -21.154 -11.926 202.118 1.00 33.39 70 GLU H O 1
ATOM 14405 N N . HIS H 1 71 ? -19.157 -12.956 202.305 1.00 32.06 71 HIS H N 1
ATOM 14406 C CA . HIS H 1 71 ? -19.137 -13.424 200.920 1.00 31.55 71 HIS H CA 1
ATOM 14407 C C . HIS H 1 71 ? -20.327 -14.344 200.655 1.00 33.51 71 HIS H C 1
ATOM 14408 O O . HIS H 1 71 ? -21.085 -14.166 199.689 1.00 34.01 71 HIS H O 1
ATOM 14415 N N . ALA H 1 72 ? -20.475 -15.333 201.531 1.00 33.97 72 ALA H N 1
ATOM 14416 C CA . ALA H 1 72 ? -21.564 -16.294 201.445 1.00 34.93 72 ALA H CA 1
ATOM 14417 C C . ALA H 1 72 ? -22.923 -15.603 201.488 1.00 36.85 72 ALA H C 1
ATOM 14418 O O . ALA H 1 72 ? -23.842 -15.974 200.757 1.00 37.57 72 ALA H O 1
ATOM 14420 N N . ASP H 1 73 ? -23.046 -14.589 202.337 1.00 37.56 73 ASP H N 1
ATOM 14421 C CA . ASP H 1 73 ? -24.303 -13.860 202.465 1.00 39.99 73 ASP H CA 1
ATOM 14422 C C . ASP H 1 73 ? -24.595 -13.044 201.206 1.00 38.91 73 ASP H C 1
ATOM 14423 O O . ASP H 1 73 ? -25.755 -12.859 200.829 1.00 40.38 73 ASP H O 1
ATOM 14428 N N . ASP H 1 74 ? -23.538 -12.557 200.561 1.00 37.93 74 ASP H N 1
ATOM 14429 C CA . ASP H 1 74 ? -23.672 -11.914 199.256 1.00 37.73 74 ASP H CA 1
ATOM 14430 C C . ASP H 1 74 ? -24.243 -12.908 198.251 1.00 37.83 74 ASP H C 1
ATOM 14431 O O . ASP H 1 74 ? -25.156 -12.585 197.475 1.00 37.96 74 ASP H O 1
ATOM 14436 N N . VAL H 1 75 ? -23.693 -14.121 198.265 1.00 37.29 75 VAL H N 1
ATOM 14437 C CA . VAL H 1 75 ? -24.204 -15.177 197.397 1.00 37.36 75 VAL H CA 1
ATOM 14438 C C . VAL H 1 75 ? -25.691 -15.432 197.657 1.00 39.24 75 VAL H C 1
ATOM 14439 O O . VAL H 1 75 ? -26.476 -15.500 196.715 1.00 38.70 75 VAL H O 1
ATOM 14443 N N . VAL H 1 76 ? -26.075 -15.551 198.929 1.00 38.69 76 VAL H N 1
ATOM 14444 C CA . VAL H 1 76 ? -27.483 -15.747 199.295 1.00 40.01 76 VAL H CA 1
ATOM 14445 C C . VAL H 1 76 ? -28.352 -14.615 198.757 1.00 40.64 76 VAL H C 1
ATOM 14446 O O . VAL H 1 76 ? -29.459 -14.845 198.261 1.00 40.83 76 VAL H O 1
ATOM 14450 N N . ALA H 1 77 ? -27.838 -13.393 198.860 1.00 40.22 77 ALA H N 1
ATOM 14451 C CA . ALA H 1 77 ? -28.521 -12.218 198.329 1.00 40.52 77 ALA H CA 1
ATOM 14452 C C . ALA H 1 77 ? -28.803 -12.381 196.837 1.00 41.31 77 ALA H C 1
ATOM 14453 O O . ALA H 1 77 ? -29.921 -12.121 196.374 1.00 41.19 77 ALA H O 1
ATOM 14455 N N . VAL H 1 78 ? -27.790 -12.816 196.090 1.00 40.06 78 VAL H N 1
ATOM 14456 C CA . VAL H 1 78 ? -27.970 -13.092 194.664 1.00 40.52 78 VAL H CA 1
ATOM 14457 C C . VAL H 1 78 ? -29.019 -14.182 194.446 1.00 41.21 78 VAL H C 1
ATOM 14458 O O . VAL H 1 78 ? -29.882 -14.064 193.572 1.00 41.41 78 VAL H O 1
ATOM 14462 N N . LEU H 1 79 ? -28.951 -15.233 195.259 1.00 40.96 79 LEU H N 1
ATOM 14463 C CA . LEU H 1 79 ? -29.916 -16.329 195.205 1.00 42.16 79 LEU H CA 1
ATOM 14464 C C . LEU H 1 79 ? -31.307 -15.891 195.654 1.00 44.08 79 LEU H C 1
ATOM 14465 O O . LEU H 1 79 ? -32.250 -16.674 195.606 1.00 45.28 79 LEU H O 1
ATOM 14470 N N . ASP H 1 80 ? -31.427 -14.651 196.118 1.00 43.11 80 ASP H N 1
ATOM 14471 C CA . ASP H 1 80 ? -32.709 -14.127 196.570 1.00 43.90 80 ASP H CA 1
ATOM 14472 C C . ASP H 1 80 ? -33.327 -13.177 195.548 1.00 44.53 80 ASP H C 1
ATOM 14473 O O . ASP H 1 80 ? -34.522 -13.267 195.261 1.00 45.04 80 ASP H O 1
ATOM 14478 N N . ALA H 1 81 ? -32.520 -12.266 195.007 1.00 44.24 81 ALA H N 1
ATOM 14479 C CA . ALA H 1 81 ? -32.999 -11.370 193.955 1.00 44.53 81 ALA H CA 1
ATOM 14480 C C . ALA H 1 81 ? -33.509 -12.194 192.772 1.00 45.61 81 ALA H C 1
ATOM 14481 O O . ALA H 1 81 ? -34.541 -11.876 192.178 1.00 45.72 81 ALA H O 1
ATOM 14483 N N . LEU H 1 82 ? -32.771 -13.248 192.437 1.00 45.35 82 LEU H N 1
ATOM 14484 C CA . LEU H 1 82 ? -33.297 -14.333 191.619 1.00 47.03 82 LEU H CA 1
ATOM 14485 C C . LEU H 1 82 ? -34.125 -15.223 192.524 1.00 50.54 82 LEU H C 1
ATOM 14486 O O . LEU H 1 82 ? -33.645 -15.644 193.573 1.00 55.29 82 LEU H O 1
ATOM 14491 N N . LYS H 1 83 ? -35.361 -15.516 192.133 1.00 56.64 83 LYS H N 1
ATOM 14492 C CA . LYS H 1 83 ? -36.235 -16.342 192.968 1.00 48.06 83 LYS H CA 1
ATOM 14493 C C . LYS H 1 83 ? -35.828 -17.816 192.919 1.00 46.88 83 LYS H C 1
ATOM 14494 O O . LYS H 1 83 ? -36.613 -18.679 192.526 1.00 46.85 83 LYS H O 1
ATOM 14496 N N . VAL H 1 84 ? -34.594 -18.089 193.333 1.00 47.21 84 VAL H N 1
ATOM 14497 C CA . VAL H 1 84 ? -34.030 -19.437 193.325 1.00 47.47 84 VAL H CA 1
ATOM 14498 C C . VAL H 1 84 ? -33.841 -19.964 194.740 1.00 48.35 84 VAL H C 1
ATOM 14499 O O . VAL H 1 84 ? -33.101 -19.380 195.529 1.00 47.06 84 VAL H O 1
ATOM 14503 N N . ASP H 1 85 ? -34.489 -21.077 195.062 1.00 49.75 85 ASP H N 1
ATOM 14504 C CA . ASP H 1 85 ? -34.419 -21.594 196.421 1.00 50.90 85 ASP H CA 1
ATOM 14505 C C . ASP H 1 85 ? -33.215 -22.514 196.633 1.00 51.56 85 ASP H C 1
ATOM 14506 O O . ASP H 1 85 ? -32.550 -22.435 197.663 1.00 60.98 85 ASP H O 1
ATOM 14511 N N . ARG H 1 86 ? -32.929 -23.377 195.662 1.00 51.61 86 ARG H N 1
ATOM 14512 C CA . ARG H 1 86 ? -31.799 -24.301 195.776 1.00 51.19 86 ARG H CA 1
ATOM 14513 C C . ARG H 1 86 ? -30.936 -24.314 194.514 1.00 48.91 86 ARG H C 1
ATOM 14514 O O . ARG H 1 86 ? -31.436 -24.092 193.412 1.00 49.40 86 ARG H O 1
ATOM 14522 N N . ALA H 1 87 ? -29.643 -24.584 194.679 1.00 48.70 87 ALA H N 1
ATOM 14523 C CA . ALA H 1 87 ? -28.716 -24.593 193.550 1.00 47.36 87 ALA H CA 1
ATOM 14524 C C . ALA H 1 87 ? -27.513 -25.503 193.786 1.00 46.34 87 ALA H C 1
ATOM 14525 O O . ALA H 1 87 ? -27.205 -25.866 194.921 1.00 46.26 87 ALA H O 1
ATOM 14527 N N . VAL H 1 88 ? -26.841 -25.871 192.699 1.00 45.58 88 VAL H N 1
ATOM 14528 C CA . VAL H 1 88 ? -25.595 -26.627 192.778 1.00 45.36 88 VAL H CA 1
ATOM 14529 C C . VAL H 1 88 ? -24.425 -25.649 192.805 1.00 44.19 88 VAL H C 1
ATOM 14530 O O . VAL H 1 88 ? -24.377 -24.712 192.011 1.00 45.86 88 VAL H O 1
ATOM 14534 N N . PHE H 1 89 ? -23.488 -25.859 193.722 1.00 43.42 89 PHE H N 1
ATOM 14535 C CA . PHE H 1 89 ? -22.413 -24.897 193.914 1.00 41.88 89 PHE H CA 1
ATOM 14536 C C . PHE H 1 89 ? -21.052 -25.426 193.487 1.00 40.00 89 PHE H C 1
ATOM 14537 O O . PHE H 1 89 ? -20.599 -26.466 193.963 1.00 40.51 89 PHE H O 1
ATOM 14545 N N . VAL H 1 90 ? -20.397 -24.696 192.591 1.00 38.35 90 VAL H N 1
ATOM 14546 C CA . VAL H 1 90 ? -19.032 -25.024 192.209 1.00 36.91 90 VAL H CA 1
ATOM 14547 C C . VAL H 1 90 ? -18.102 -23.858 192.541 1.00 34.72 90 VAL H C 1
ATOM 14548 O O . VAL H 1 90 ? -18.188 -22.782 191.949 1.00 34.19 90 VAL H O 1
ATOM 14552 N N . GLY H 1 91 ? -17.218 -24.078 193.508 1.00 34.93 91 GLY H N 1
ATOM 14553 C CA . GLY H 1 91 ? -16.375 -23.013 194.016 1.00 33.37 91 GLY H CA 1
ATOM 14554 C C . GLY H 1 91 ? -14.892 -23.303 193.916 1.00 33.64 91 GLY H C 1
ATOM 14555 O O . GLY H 1 91 ? -14.439 -24.413 194.195 1.00 34.73 91 GLY H O 1
ATOM 14556 N N . ASN H 1 92 ? -14.132 -22.288 193.523 1.00 32.66 92 ASN H N 1
ATOM 14557 C CA . ASN H 1 92 ? -12.695 -22.422 193.347 1.00 32.65 92 ASN H CA 1
ATOM 14558 C C . ASN H 1 92 ? -11.947 -21.550 194.350 1.00 31.85 92 ASN H C 1
ATOM 14559 O O . ASN H 1 92 ? -12.280 -20.378 194.524 1.00 31.21 92 ASN H O 1
ATOM 14564 N N . SER H 1 93 ? -10.947 -22.134 195.009 1.00 32.86 93 SER H N 1
ATOM 14565 C CA . SER H 1 93 ? -10.183 -21.457 196.057 1.00 33.74 93 SER H CA 1
ATOM 14566 C C . SER H 1 93 ? -11.100 -20.853 197.114 1.00 32.94 93 SER H C 1
ATOM 14567 O O . SER H 1 93 ? -11.692 -21.571 197.920 1.00 32.32 93 SER H O 1
ATOM 14570 N N . ILE H 1 94 ? -11.223 -19.530 197.094 1.00 31.69 94 ILE H N 1
ATOM 14571 C CA . ILE H 1 94 ? -12.085 -18.833 198.038 1.00 31.39 94 ILE H CA 1
ATOM 14572 C C . ILE H 1 94 ? -13.547 -19.144 197.747 1.00 31.49 94 ILE H C 1
ATOM 14573 O O . ILE H 1 94 ? -14.397 -19.033 198.625 1.00 31.67 94 ILE H O 1
ATOM 14578 N N . GLY H 1 95 ? -13.832 -19.544 196.512 1.00 31.42 95 GLY H N 1
ATOM 14579 C CA . GLY H 1 95 ? -15.176 -19.938 196.135 1.00 31.40 95 GLY H CA 1
ATOM 14580 C C . GLY H 1 95 ? -15.592 -21.191 196.878 1.00 32.78 95 GLY H C 1
ATOM 14581 O O . GLY H 1 95 ? -16.752 -21.343 197.257 1.00 33.35 95 GLY H O 1
ATOM 14582 N N . GLY H 1 96 ? -14.635 -22.091 197.086 1.00 32.78 96 GLY H N 1
ATOM 14583 C CA . GLY H 1 96 ? -14.878 -23.296 197.856 1.00 33.49 96 GLY H CA 1
ATOM 14584 C C . GLY H 1 96 ? -15.199 -22.970 199.301 1.00 33.96 96 GLY H C 1
ATOM 14585 O O . GLY H 1 96 ? -16.083 -23.578 199.901 1.00 34.92 96 GLY H O 1
ATOM 14586 N N . MET H 1 97 ? -14.475 -22.002 199.856 1.00 33.31 97 MET H N 1
ATOM 14587 C CA . MET H 1 97 ? -14.707 -21.547 201.222 1.00 33.45 97 MET H CA 1
ATOM 14588 C C . MET H 1 97 ? -16.107 -20.962 201.364 1.00 34.32 97 MET H C 1
ATOM 14589 O O . MET H 1 97 ? -16.830 -21.259 202.317 1.00 35.49 97 MET H O 1
ATOM 14594 N N . ILE H 1 98 ? -16.476 -20.127 200.398 1.00 33.77 98 ILE H N 1
ATOM 14595 C CA . ILE H 1 98 ? -17.785 -19.489 200.374 1.00 34.05 98 ILE H CA 1
ATOM 14596 C C . ILE H 1 98 ? -18.901 -20.522 200.269 1.00 35.52 98 ILE H C 1
ATOM 14597 O O . ILE H 1 98 ? -19.893 -20.453 200.998 1.00 36.84 98 ILE H O 1
ATOM 14602 N N . ALA H 1 99 ? -18.731 -21.479 199.364 1.00 36.19 99 ALA H N 1
ATOM 14603 C CA . ALA H 1 99 ? -19.712 -22.542 199.173 1.00 37.10 99 ALA H CA 1
ATOM 14604 C C . ALA H 1 99 ? -19.869 -23.390 200.432 1.00 38.64 99 ALA H C 1
ATOM 14605 O O . ALA H 1 99 ? -20.987 -23.678 200.855 1.00 40.16 99 ALA H O 1
ATOM 14607 N N . MET H 1 100 ? -18.746 -23.785 201.027 1.00 37.65 100 MET H N 1
ATOM 14608 C CA . MET H 1 100 ? -18.764 -24.578 202.252 1.00 38.95 100 MET H CA 1
ATOM 14609 C C . MET H 1 100 ? -19.430 -23.816 203.405 1.00 43.30 100 MET H C 1
ATOM 14610 O O . MET H 1 100 ? -20.117 -24.408 204.245 1.00 42.26 100 MET H O 1
ATOM 14615 N N . GLN H 1 101 ? -19.228 -22.500 203.435 1.00 39.06 101 GLN H N 1
ATOM 14616 C CA . GLN H 1 101 ? -19.847 -21.658 204.455 1.00 40.47 101 GLN H CA 1
ATOM 14617 C C . GLN H 1 101 ? -21.354 -21.606 204.254 1.00 41.62 101 GLN H C 1
ATOM 14618 O O . GLN H 1 101 ? -22.124 -21.710 205.211 1.00 42.46 101 GLN H O 1
ATOM 14624 N N . LEU H 1 102 ? -21.762 -21.435 203.000 1.00 41.11 102 LEU H N 1
ATOM 14625 C CA . LEU H 1 102 ? -23.158 -21.599 202.627 1.00 42.85 102 LEU H CA 1
ATOM 14626 C C . LEU H 1 102 ? -23.706 -22.938 203.128 1.00 44.55 102 LEU H C 1
ATOM 14627 O O . LEU H 1 102 ? -24.819 -22.992 203.649 1.00 46.08 102 LEU H O 1
ATOM 14632 N N . ASN H 1 103 ? -22.927 -24.008 202.974 1.00 44.31 103 ASN H N 1
ATOM 14633 C CA . ASN H 1 103 ? -23.348 -25.334 203.428 1.00 45.55 103 ASN H CA 1
ATOM 14634 C C . ASN H 1 103 ? -23.457 -25.418 204.944 1.00 45.90 103 ASN H C 1
ATOM 14635 O O . ASN H 1 103 ? -24.205 -26.231 205.481 1.00 47.19 103 ASN H O 1
ATOM 14640 N N . LEU H 1 104 ? -22.701 -24.573 205.633 1.00 45.01 104 LEU H N 1
ATOM 14641 C CA . LEU H 1 104 ? -22.780 -24.522 207.087 1.00 46.25 104 LEU H CA 1
ATOM 14642 C C . LEU H 1 104 ? -24.021 -23.776 207.560 1.00 47.04 104 LEU H C 1
ATOM 14643 O O . LEU H 1 104 ? -24.724 -24.234 208.462 1.00 51.72 104 LEU H O 1
ATOM 14648 N N . ASP H 1 105 ? -24.299 -22.636 206.940 1.00 46.17 105 ASP H N 1
ATOM 14649 C CA . ASP H 1 105 ? -25.352 -21.757 207.433 1.00 46.19 105 ASP H CA 1
ATOM 14650 C C . ASP H 1 105 ? -26.658 -21.848 206.637 1.00 47.84 105 ASP H C 1
ATOM 14651 O O . ASP H 1 105 ? -27.732 -21.605 207.185 1.00 47.54 105 ASP H O 1
ATOM 14656 N N . HIS H 1 106 ? -26.575 -22.204 205.358 1.00 49.76 106 HIS H N 1
ATOM 14657 C CA . HIS H 1 106 ? -27.781 -22.416 204.556 1.00 49.32 106 HIS H CA 1
ATOM 14658 C C . HIS H 1 106 ? -27.763 -23.752 203.816 1.00 50.20 106 HIS H C 1
ATOM 14659 O O . HIS H 1 106 ? -27.850 -23.773 202.589 1.00 58.48 106 HIS H O 1
ATOM 14666 N N . PRO H 1 107 ? -27.665 -24.873 204.549 1.00 50.00 107 PRO H N 1
ATOM 14667 C CA . PRO H 1 107 ? -27.579 -26.153 203.836 1.00 50.04 107 PRO H CA 1
ATOM 14668 C C . PRO H 1 107 ? -28.877 -26.516 203.118 1.00 49.84 107 PRO H C 1
ATOM 14669 O O . PRO H 1 107 ? -28.870 -27.378 202.241 1.00 48.72 107 PRO H O 1
ATOM 14673 N N . GLN H 1 108 ? -29.972 -25.854 203.480 1.00 50.82 108 GLN H N 1
ATOM 14674 C CA . GLN H 1 108 ? -31.273 -26.138 202.883 1.00 51.71 108 GLN H CA 1
ATOM 14675 C C . GLN H 1 108 ? -31.453 -25.464 201.524 1.00 52.36 108 GLN H C 1
ATOM 14676 O O . GLN H 1 108 ? -32.509 -25.578 200.904 1.00 58.47 108 GLN H O 1
ATOM 14678 N N . ARG H 1 109 ? -30.425 -24.762 201.060 1.00 50.96 109 ARG H N 1
ATOM 14679 C CA . ARG H 1 109 ? -30.471 -24.138 199.742 1.00 50.71 109 ARG H CA 1
ATOM 14680 C C . ARG H 1 109 ? -29.430 -24.744 198.808 1.00 50.00 109 ARG H C 1
ATOM 14681 O O . ARG H 1 109 ? -29.135 -24.188 197.751 1.00 48.82 109 ARG H O 1
ATOM 14689 N N . VAL H 1 110 ? -28.878 -25.886 199.200 1.00 49.37 110 VAL H N 1
ATOM 14690 C CA . VAL H 1 110 ? -27.793 -26.501 198.443 1.00 47.79 110 VAL H CA 1
ATOM 14691 C C . VAL H 1 110 ? -28.150 -27.889 197.923 1.00 48.36 110 VAL H C 1
ATOM 14692 O O . VAL H 1 110 ? -28.539 -28.771 198.688 1.00 47.63 110 VAL H O 1
ATOM 14696 N N . ILE H 1 111 ? -28.007 -28.075 196.615 1.00 52.35 111 ILE H N 1
ATOM 14697 C CA . ILE H 1 111 ? -28.249 -29.370 195.993 1.00 48.71 111 ILE H CA 1
ATOM 14698 C C . ILE H 1 111 ? -27.002 -30.245 196.075 1.00 49.16 111 ILE H C 1
ATOM 14699 O O . ILE H 1 111 ? -27.071 -31.411 196.464 1.00 55.67 111 ILE H O 1
ATOM 14704 N N . GLY H 1 112 ? -25.860 -29.669 195.710 1.00 47.70 112 GLY H N 1
ATOM 14705 C CA . GLY H 1 112 ? -24.596 -30.382 195.740 1.00 47.70 112 GLY H CA 1
ATOM 14706 C C . GLY H 1 112 ? -23.419 -29.447 195.544 1.00 45.83 112 GLY H C 1
ATOM 14707 O O . GLY H 1 112 ? -23.600 -28.267 195.247 1.00 45.45 112 GLY H O 1
ATOM 14708 N N . ASN H 1 113 ? -22.209 -29.973 195.709 1.00 45.87 113 ASN H N 1
ATOM 14709 C CA . ASN H 1 113 ? -21.006 -29.160 195.576 1.00 44.98 113 ASN H CA 1
ATOM 14710 C C . ASN H 1 113 ? -19.928 -29.789 194.701 1.00 44.86 113 ASN H C 1
ATOM 14711 O O . ASN H 1 113 ? -19.633 -30.978 194.814 1.00 47.93 113 ASN H O 1
ATOM 14716 N N . LEU H 1 114 ? -19.349 -28.974 193.826 1.00 42.99 114 LEU H N 1
ATOM 14717 C CA . LEU H 1 114 ? -18.086 -29.306 193.183 1.00 41.78 114 LEU H CA 1
ATOM 14718 C C . LEU H 1 114 ? -17.084 -28.250 193.613 1.00 40.06 114 LEU H C 1
ATOM 14719 O O . LEU H 1 114 ? -17.039 -27.167 193.039 1.00 39.43 114 LEU H O 1
ATOM 14724 N N . ILE H 1 115 ? -16.281 -28.545 194.625 1.00 40.29 115 ILE H N 1
ATOM 14725 C CA . ILE H 1 115 ? -15.312 -27.555 195.060 1.00 39.27 115 ILE H CA 1
ATOM 14726 C C . ILE H 1 115 ? -13.960 -27.859 194.413 1.00 39.10 115 ILE H C 1
ATOM 14727 O O . ILE H 1 115 ? -13.488 -28.997 194.403 1.00 40.04 115 ILE H O 1
ATOM 14732 N N . LEU H 1 116 ? -13.367 -26.828 193.824 1.00 37.27 116 LEU H N 1
ATOM 14733 C CA . LEU H 1 116 ? -12.171 -26.994 193.010 1.00 37.75 116 LEU H CA 1
ATOM 14734 C C . LEU H 1 116 ? -10.954 -26.354 193.658 1.00 36.73 116 LEU H C 1
ATOM 14735 O O . LEU H 1 116 ? -10.896 -25.135 193.808 1.00 35.90 116 LEU H O 1
ATOM 14740 N N . SER H 1 117 ? -9.990 -27.189 194.037 1.00 38.02 117 SER H N 1
ATOM 14741 C CA . SER H 1 117 ? -8.713 -26.723 194.571 1.00 38.20 117 SER H CA 1
ATOM 14742 C C . SER H 1 117 ? -8.887 -25.766 195.747 1.00 37.50 117 SER H C 1
ATOM 14743 O O . SER H 1 117 ? -8.532 -24.590 195.655 1.00 41.58 117 SER H O 1
ATOM 14746 N N . SER H 1 118 ? -9.437 -26.271 196.847 1.00 37.89 118 SER H N 1
ATOM 14747 C CA . SER H 1 118 ? -9.675 -25.440 198.021 1.00 36.78 118 SER H CA 1
ATOM 14748 C C . SER H 1 118 ? -9.130 -26.090 199.291 1.00 38.02 118 SER H C 1
ATOM 14749 O O . SER H 1 118 ? -8.416 -27.091 199.231 1.00 37.80 118 SER H O 1
ATOM 14752 N N . GLY H 1 119 ? -9.469 -25.511 200.438 1.00 38.38 119 GLY H N 1
ATOM 14753 C CA . GLY H 1 119 ? -9.018 -26.029 201.716 1.00 37.96 119 GLY H CA 1
ATOM 14754 C C . GLY H 1 119 ? -9.605 -25.275 202.893 1.00 36.91 119 GLY H C 1
ATOM 14755 O O . GLY H 1 119 ? -10.464 -24.410 202.723 1.00 36.10 119 GLY H O 1
ATOM 14756 N N . THR H 1 120 ? -9.147 -25.615 204.093 1.00 37.23 120 THR H N 1
ATOM 14757 C CA . THR H 1 120 ? -9.538 -24.892 205.298 1.00 36.46 120 THR H CA 1
ATOM 14758 C C . THR H 1 120 ? -8.328 -24.759 206.218 1.00 37.03 120 THR H C 1
ATOM 14759 O O . THR H 1 120 ? -7.440 -25.612 206.212 1.00 38.28 120 THR H O 1
ATOM 14763 N N . GLY H 1 121 ? -8.292 -23.682 206.998 1.00 37.16 121 GLY H N 1
ATOM 14764 C CA . GLY H 1 121 ? -7.130 -23.378 207.813 1.00 38.78 121 GLY H CA 1
ATOM 14765 C C . GLY H 1 121 ? -5.917 -23.198 206.921 1.00 41.58 121 GLY H C 1
ATOM 14766 O O . GLY H 1 121 ? -4.829 -23.691 207.219 1.00 43.82 121 GLY H O 1
ATOM 14767 N N . LEU H 1 122 ? -6.119 -22.486 205.817 1.00 42.12 122 LEU H N 1
ATOM 14768 C CA . LEU H 1 122 ? -5.122 -22.379 204.757 1.00 43.09 122 LEU H CA 1
ATOM 14769 C C . LEU H 1 122 ? -3.882 -21.611 205.202 1.00 45.55 122 LEU H C 1
ATOM 14770 O O . LEU H 1 122 ? -2.756 -22.011 204.903 1.00 47.80 122 LEU H O 1
ATOM 14775 N N . GLY H 1 123 ? -4.095 -20.511 205.916 1.00 44.75 123 GLY H N 1
ATOM 14776 C CA . GLY H 1 123 ? -3.002 -19.677 206.383 1.00 46.36 123 GLY H CA 1
ATOM 14777 C C . GLY H 1 123 ? -2.080 -20.384 207.357 1.00 49.60 123 GLY H C 1
ATOM 14778 O O . GLY H 1 123 ? -0.869 -20.165 207.344 1.00 51.65 123 GLY H O 1
ATOM 14779 N N . GLU H 1 124 ? -2.656 -21.237 208.200 1.00 49.43 124 GLU H N 1
ATOM 14780 C CA . GLU H 1 124 ? -1.883 -21.978 209.190 1.00 51.41 124 GLU H CA 1
ATOM 14781 C C . GLU H 1 124 ? -0.933 -22.966 208.520 1.00 55.63 124 GLU H C 1
ATOM 14782 O O . GLU H 1 124 ? 0.100 -23.324 209.080 1.00 55.76 124 GLU H O 1
ATOM 14784 N N . GLY H 1 125 ? -1.290 -23.400 207.316 1.00 55.75 125 GLY H N 1
ATOM 14785 C CA . GLY H 1 125 ? -0.487 -24.357 206.577 1.00 55.46 125 GLY H CA 1
ATOM 14786 C C . GLY H 1 125 ? 0.627 -23.714 205.774 1.00 57.29 125 GLY H C 1
ATOM 14787 O O . GLY H 1 125 ? 1.640 -24.352 205.484 1.00 62.02 125 GLY H O 1
ATOM 14788 N N . MET H 1 126 ? 0.437 -22.448 205.416 1.00 55.71 126 MET H N 1
ATOM 14789 C CA . MET H 1 126 ? 1.450 -21.693 204.688 1.00 57.94 126 MET H CA 1
ATOM 14790 C C . MET H 1 126 ? 2.661 -21.405 205.565 1.00 60.57 126 MET H C 1
ATOM 14791 O O . MET H 1 126 ? 2.519 -21.141 206.760 1.00 61.66 126 MET H O 1
ATOM 14796 N N . PRO H 1 127 ? 3.862 -21.460 204.969 1.00 61.22 127 PRO H N 1
ATOM 14797 C CA . PRO H 1 127 ? 5.096 -21.141 205.692 1.00 63.62 127 PRO H CA 1
ATOM 14798 C C . PRO H 1 127 ? 5.105 -19.698 206.176 1.00 64.92 127 PRO H C 1
ATOM 14799 O O . PRO H 1 127 ? 4.574 -18.829 205.487 1.00 64.17 127 PRO H O 1
ATOM 14801 N N . PRO H 1 128 ? 5.710 -19.442 207.346 1.00 69.42 128 PRO H N 1
ATOM 14802 C CA . PRO H 1 128 ? 5.808 -18.089 207.911 1.00 66.61 128 PRO H CA 1
ATOM 14803 C C . PRO H 1 128 ? 6.498 -17.122 206.947 1.00 64.69 128 PRO H C 1
ATOM 14804 O O . PRO H 1 128 ? 6.273 -15.901 206.975 1.00 62.59 128 PRO H O 1
ATOM 14808 N N . GLU H 1 129 ? 7.333 -17.686 206.082 1.00 65.09 129 GLU H N 1
ATOM 14809 C CA . GLU H 1 129 ? 8.095 -16.898 205.131 1.00 64.03 129 GLU H CA 1
ATOM 14810 C C . GLU H 1 129 ? 7.176 -16.203 204.139 1.00 60.62 129 GLU H C 1
ATOM 14811 O O . GLU H 1 129 ? 7.372 -15.033 203.866 1.00 57.60 129 GLU H O 1
ATOM 14817 N N . ALA H 1 130 ? 6.191 -16.925 203.602 1.00 60.69 130 ALA H N 1
ATOM 14818 C CA . ALA H 1 130 ? 5.165 -16.339 202.730 1.00 57.96 130 ALA H CA 1
ATOM 14819 C C . ALA H 1 130 ? 4.546 -15.144 203.432 1.00 55.98 130 ALA H C 1
ATOM 14820 O O . ALA H 1 130 ? 4.463 -14.022 202.882 1.00 52.97 130 ALA H O 1
ATOM 14822 N N . GLY H 1 131 ? 4.129 -15.426 204.664 1.00 57.66 131 GLY H N 1
ATOM 14823 C CA . GLY H 1 131 ? 3.821 -14.424 205.657 1.00 56.63 131 GLY H CA 1
ATOM 14824 C C . GLY H 1 131 ? 4.665 -13.181 205.526 1.00 55.23 131 GLY H C 1
ATOM 14825 O O . GLY H 1 131 ? 4.105 -12.119 205.433 1.00 53.56 131 GLY H O 1
ATOM 14826 N N . ALA H 1 132 ? 5.992 -13.299 205.490 1.00 55.42 132 ALA H N 1
ATOM 14827 C CA . ALA H 1 132 ? 6.848 -12.100 205.353 1.00 53.71 132 ALA H CA 1
ATOM 14828 C C . ALA H 1 132 ? 6.937 -11.542 203.921 1.00 52.33 132 ALA H C 1
ATOM 14829 O O . ALA H 1 132 ? 7.048 -10.323 203.696 1.00 51.89 132 ALA H O 1
ATOM 14831 N N . ALA H 1 133 ? 6.882 -12.455 202.961 1.00 51.46 133 ALA H N 1
ATOM 14832 C CA . ALA H 1 133 ? 7.170 -12.176 201.568 1.00 50.49 133 ALA H CA 1
ATOM 14833 C C . ALA H 1 133 ? 6.133 -11.235 201.004 1.00 48.39 133 ALA H C 1
ATOM 14834 O O . ALA H 1 133 ? 6.440 -10.410 200.145 1.00 47.57 133 ALA H O 1
ATOM 14836 N N . PHE H 1 134 ? 4.901 -11.343 201.491 1.00 47.94 134 PHE H N 1
ATOM 14837 C CA . PHE H 1 134 ? 3.880 -10.431 200.984 1.00 46.99 134 PHE H CA 1
ATOM 14838 C C . PHE H 1 134 ? 4.020 -8.979 201.490 1.00 48.94 134 PHE H C 1
ATOM 14839 O O . PHE H 1 134 ? 3.536 -8.063 200.835 1.00 46.35 134 PHE H O 1
ATOM 14847 N N . GLN H 1 135 ? 4.685 -8.755 202.622 1.00 51.38 135 GLN H N 1
ATOM 14848 C CA . GLN H 1 135 ? 4.904 -7.383 203.103 1.00 52.49 135 GLN H CA 1
ATOM 14849 C C . GLN H 1 135 ? 6.181 -6.818 202.507 1.00 51.45 135 GLN H C 1
ATOM 14850 O O . GLN H 1 135 ? 6.254 -5.623 202.219 1.00 55.96 135 GLN H O 1
ATOM 14856 N N . ASN H 1 136 ? 7.191 -7.667 202.324 1.00 51.13 136 ASN H N 1
ATOM 14857 C CA . ASN H 1 136 ? 8.416 -7.186 201.689 1.00 50.56 136 ASN H CA 1
ATOM 14858 C C . ASN H 1 136 ? 8.163 -6.848 200.224 1.00 49.77 136 ASN H C 1
ATOM 14859 O O . ASN H 1 136 ? 8.591 -5.803 199.739 1.00 49.39 136 ASN H O 1
ATOM 14864 N N . ASP H 1 137 ? 7.454 -7.730 199.528 1.00 52.52 137 ASP H N 1
ATOM 14865 C CA . ASP H 1 137 ? 7.215 -7.567 198.099 1.00 46.18 137 ASP H CA 1
ATOM 14866 C C . ASP H 1 137 ? 5.884 -8.208 197.715 1.00 43.32 137 ASP H C 1
ATOM 14867 O O . ASP H 1 137 ? 5.820 -9.402 197.432 1.00 44.61 137 ASP H O 1
ATOM 14872 N N . TYR H 1 138 ? 4.826 -7.401 197.716 1.00 41.41 138 TYR H N 1
ATOM 14873 C CA . TYR H 1 138 ? 3.468 -7.881 197.471 1.00 40.26 138 TYR H CA 1
ATOM 14874 C C . TYR H 1 138 ? 3.306 -8.539 196.101 1.00 38.68 138 TYR H C 1
ATOM 14875 O O . TYR H 1 138 ? 2.968 -9.726 196.002 1.00 37.83 138 TYR H O 1
ATOM 14884 N N . ILE H 1 139 ? 3.546 -7.757 195.053 1.00 38.21 139 ILE H N 1
ATOM 14885 C CA . ILE H 1 139 ? 3.396 -8.220 193.677 1.00 37.60 139 ILE H CA 1
ATOM 14886 C C . ILE H 1 139 ? 4.272 -9.439 193.392 1.00 37.10 139 ILE H C 1
ATOM 14887 O O . ILE H 1 139 ? 3.820 -10.411 192.785 1.00 35.83 139 ILE H O 1
ATOM 14892 N N . GLY H 1 140 ? 5.523 -9.386 193.838 1.00 38.41 140 GLY H N 1
ATOM 14893 C CA . GLY H 1 140 ? 6.450 -10.485 193.640 1.00 38.84 140 GLY H CA 1
ATOM 14894 C C . GLY H 1 140 ? 6.006 -11.760 194.336 1.00 37.48 140 GLY H C 1
ATOM 14895 O O . GLY H 1 140 ? 6.015 -12.839 193.738 1.00 36.98 140 GLY H O 1
ATOM 14896 N N . ALA H 1 141 ? 5.611 -11.631 195.600 1.00 38.70 141 ALA H N 1
ATOM 14897 C CA . ALA H 1 141 ? 5.156 -12.772 196.388 1.00 38.24 141 ALA H CA 1
ATOM 14898 C C . ALA H 1 141 ? 3.929 -13.425 195.766 1.00 35.84 141 ALA H C 1
ATOM 14899 O O . ALA H 1 141 ? 3.894 -14.646 195.589 1.00 35.04 141 ALA H O 1
ATOM 14901 N N . PHE H 1 142 ? 2.923 -12.617 195.435 1.00 36.01 142 PHE H N 1
ATOM 14902 C CA . PHE H 1 142 ? 1.714 -13.163 194.827 1.00 35.79 142 PHE H CA 1
ATOM 14903 C C . PHE H 1 142 ? 2.038 -13.790 193.473 1.00 34.63 142 PHE H C 1
ATOM 14904 O O . PHE H 1 142 ? 1.439 -14.793 193.081 1.00 34.02 142 PHE H O 1
ATOM 14912 N N . GLY H 1 143 ? 2.998 -13.198 192.770 1.00 34.40 143 GLY H N 1
ATOM 14913 C CA . GLY H 1 143 ? 3.463 -13.737 191.505 1.00 33.37 143 GLY H CA 1
ATOM 14914 C C . GLY H 1 143 ? 4.036 -15.134 191.659 1.00 33.30 143 GLY H C 1
ATOM 14915 O O . GLY H 1 143 ? 3.700 -16.041 190.900 1.00 32.49 143 GLY H O 1
ATOM 14916 N N . GLY H 1 144 ? 4.904 -15.307 192.651 1.00 33.22 144 GLY H N 1
ATOM 14917 C CA . GLY H 1 144 ? 5.480 -16.608 192.946 1.00 33.48 144 GLY H CA 1
ATOM 14918 C C . GLY H 1 144 ? 4.426 -17.626 193.340 1.00 33.56 144 GLY H C 1
ATOM 14919 O O . GLY H 1 144 ? 4.426 -18.768 192.859 1.00 33.39 144 GLY H O 1
ATOM 14920 N N . LEU H 1 145 ? 3.523 -17.207 194.222 1.00 33.58 145 LEU H N 1
ATOM 14921 C CA . LEU H 1 145 ? 2.398 -18.047 194.610 1.00 33.67 145 LEU H CA 1
ATOM 14922 C C . LEU H 1 145 ? 1.653 -18.541 193.369 1.00 32.90 145 LEU H C 1
ATOM 14923 O O . LEU H 1 145 ? 1.347 -19.723 193.255 1.00 32.70 145 LEU H O 1
ATOM 14928 N N . LEU H 1 146 ? 1.390 -17.633 192.431 1.00 33.32 146 LEU H N 1
ATOM 14929 C CA . LEU H 1 146 ? 0.716 -17.990 191.181 1.00 33.00 146 LEU H CA 1
ATOM 14930 C C . LEU H 1 146 ? 1.556 -18.913 190.303 1.00 32.13 146 LEU H C 1
ATOM 14931 O O . LEU H 1 146 ? 1.015 -19.718 189.540 1.00 32.09 146 LEU H O 1
ATOM 14936 N N . GLU H 1 147 ? 2.877 -18.786 190.403 1.00 32.59 147 GLU H N 1
ATOM 14937 C CA . GLU H 1 147 ? 3.781 -19.697 189.708 1.00 33.33 147 GLU H CA 1
ATOM 14938 C C . GLU H 1 147 ? 3.673 -21.091 190.313 1.00 33.19 147 GLU H C 1
ATOM 14939 O O . GLU H 1 147 ? 3.982 -22.089 189.663 1.00 32.63 147 GLU H O 1
ATOM 14945 N N . GLY H 1 148 ? 3.234 -21.151 191.565 1.00 32.71 148 GLY H N 1
ATOM 14946 C CA . GLY H 1 148 ? 2.939 -22.427 192.193 1.00 31.79 148 GLY H CA 1
ATOM 14947 C C . GLY H 1 148 ? 1.513 -22.895 191.945 1.00 31.82 148 GLY H C 1
ATOM 14948 O O . GLY H 1 148 ? 1.124 -23.979 192.380 1.00 32.99 148 GLY H O 1
ATOM 14949 N N . ALA H 1 149 ? 0.736 -22.084 191.231 1.00 32.04 149 ALA H N 1
ATOM 14950 C CA . ALA H 1 149 ? -0.686 -22.358 191.022 1.00 32.18 149 ALA H CA 1
ATOM 14951 C C . ALA H 1 149 ? -0.984 -23.000 189.672 1.00 31.83 149 ALA H C 1
ATOM 14952 O O . ALA H 1 149 ? -2.094 -23.471 189.429 1.00 31.39 149 ALA H O 1
ATOM 14954 N N . VAL H 1 150 ? 0.007 -23.005 188.790 1.00 31.80 150 VAL H N 1
ATOM 14955 C CA . VAL H 1 150 ? -0.181 -23.542 187.452 1.00 32.42 150 VAL H CA 1
ATOM 14956 C C . VAL H 1 150 ? 0.725 -24.751 187.253 1.00 32.49 150 VAL H C 1
ATOM 14957 O O . VAL H 1 150 ? 1.831 -24.798 187.789 1.00 32.36 150 VAL H O 1
ATOM 14961 N N . SER H 1 151 ? 0.241 -25.736 186.503 1.00 33.19 151 SER H N 1
ATOM 14962 C CA . SER H 1 151 ? 1.027 -26.930 186.211 1.00 34.45 151 SER H CA 1
ATOM 14963 C C . SER H 1 151 ? 2.087 -26.619 185.162 1.00 34.13 151 SER H C 1
ATOM 14964 O O . SER H 1 151 ? 1.989 -25.620 184.460 1.00 33.50 151 SER H O 1
ATOM 14967 N N . ALA H 1 152 ? 3.094 -27.479 185.055 1.00 34.05 152 ALA H N 1
ATOM 14968 C CA . ALA H 1 152 ? 4.168 -27.287 184.088 1.00 34.43 152 ALA H CA 1
ATOM 14969 C C . ALA H 1 152 ? 3.620 -27.296 182.666 1.00 34.73 152 ALA H C 1
ATOM 14970 O O . ALA H 1 152 ? 3.846 -26.361 181.877 1.00 34.98 152 ALA H O 1
ATOM 14972 N N . ARG H 1 153 ? 2.894 -28.364 182.354 1.00 34.29 153 ARG H N 1
ATOM 14973 C CA . ARG H 1 153 ? 2.306 -28.530 181.038 1.00 36.59 153 ARG H CA 1
ATOM 14974 C C . ARG H 1 153 ? 1.464 -27.330 180.651 1.00 36.12 153 ARG H C 1
ATOM 14975 O O . ARG H 1 153 ? 1.525 -26.883 179.518 1.00 43.94 153 ARG H O 1
ATOM 14983 N N . SER H 1 154 ? 0.682 -26.807 181.589 1.00 34.99 154 SER H N 1
ATOM 14984 C CA . SER H 1 154 ? -0.139 -25.636 181.310 1.00 34.65 154 SER H CA 1
ATOM 14985 C C . SER H 1 154 ? 0.729 -24.403 181.105 1.00 33.48 154 SER H C 1
ATOM 14986 O O . SER H 1 154 ? 0.430 -23.563 180.261 1.00 32.12 154 SER H O 1
ATOM 14989 N N . LYS H 1 155 ? 1.808 -24.296 181.872 1.00 34.05 155 LYS H N 1
ATOM 14990 C CA . LYS H 1 155 ? 2.739 -23.196 181.676 1.00 33.67 155 LYS H CA 1
ATOM 14991 C C . LYS H 1 155 ? 3.304 -23.212 180.263 1.00 33.85 155 LYS H C 1
ATOM 14992 O O . LYS H 1 155 ? 3.545 -22.156 179.678 1.00 32.71 155 LYS H O 1
ATOM 14998 N N . ARG H 1 156 ? 3.512 -24.394 179.697 1.00 35.16 156 ARG H N 1
ATOM 14999 C CA . ARG H 1 156 ? 4.049 -24.427 178.344 1.00 35.58 156 ARG H CA 1
ATOM 15000 C C . ARG H 1 156 ? 2.964 -24.280 177.269 1.00 34.40 156 ARG H C 1
ATOM 15001 O O . ARG H 1 156 ? 3.100 -23.476 176.350 1.00 33.86 156 ARG H O 1
ATOM 15009 N N . GLU H 1 157 ? 1.882 -25.036 177.394 1.00 34.83 157 GLU H N 1
ATOM 15010 C CA . GLU H 1 157 ? 0.848 -25.069 176.365 1.00 33.96 157 GLU H CA 1
ATOM 15011 C C . GLU H 1 157 ? -0.100 -23.876 176.430 1.00 32.23 157 GLU H C 1
ATOM 15012 O O . GLU H 1 157 ? -0.645 -23.459 175.409 1.00 31.71 157 GLU H O 1
ATOM 15018 N N . ARG H 1 158 ? -0.307 -23.339 177.630 1.00 32.01 158 ARG H N 1
ATOM 15019 C CA . ARG H 1 158 ? -1.224 -22.213 177.820 1.00 30.43 158 ARG H CA 1
ATOM 15020 C C . ARG H 1 158 ? -0.650 -21.147 178.760 1.00 29.19 158 ARG H C 1
ATOM 15021 O O . ARG H 1 158 ? -1.090 -21.028 179.903 1.00 29.05 158 ARG H O 1
ATOM 15029 N N . PRO H 1 159 ? 0.332 -20.365 178.279 1.00 29.45 159 PRO H N 1
ATOM 15030 C CA . PRO H 1 159 ? 0.961 -19.298 179.074 1.00 28.64 159 PRO H CA 1
ATOM 15031 C C . PRO H 1 159 ? -0.009 -18.162 179.420 1.00 27.36 159 PRO H C 1
ATOM 15032 O O . PRO H 1 159 ? 0.193 -17.417 180.395 1.00 26.89 159 PRO H O 1
ATOM 15036 N N . GLU H 1 160 ? -1.066 -18.046 178.621 1.00 27.33 160 GLU H N 1
ATOM 15037 C CA . GLU H 1 160 ? -2.082 -17.019 178.819 1.00 27.47 160 GLU H CA 1
ATOM 15038 C C . GLU H 1 160 ? -2.778 -17.147 180.175 1.00 26.27 160 GLU H C 1
ATOM 15039 O O . GLU H 1 160 ? -3.303 -16.169 180.702 1.00 25.82 160 GLU H O 1
ATOM 15045 N N . ILE H 1 161 ? -2.779 -18.355 180.732 1.00 25.99 161 ILE H N 1
ATOM 15046 C CA . ILE H 1 161 ? -3.393 -18.606 182.034 1.00 26.73 161 ILE H CA 1
ATOM 15047 C C . ILE H 1 161 ? -2.635 -17.886 183.150 1.00 25.84 161 ILE H C 1
ATOM 15048 O O . ILE H 1 161 ? -3.200 -17.058 183.872 1.00 24.93 161 ILE H O 1
ATOM 15053 N N . LEU H 1 162 ? -1.353 -18.211 183.284 1.00 25.62 162 LEU H N 1
ATOM 15054 C CA . LEU H 1 162 ? -0.485 -17.554 184.255 1.00 25.75 162 LEU H CA 1
ATOM 15055 C C . LEU H 1 162 ? -0.449 -16.047 184.013 1.00 25.57 162 LEU H C 1
ATOM 15056 O O . LEU H 1 162 ? -0.467 -15.251 184.962 1.00 25.63 162 LEU H O 1
ATOM 15061 N N . ALA H 1 163 ? -0.411 -15.667 182.736 1.00 25.98 163 ALA H N 1
ATOM 15062 C CA . ALA H 1 163 ? -0.421 -14.255 182.360 1.00 25.45 163 ALA H CA 1
ATOM 15063 C C . ALA H 1 163 ? -1.644 -13.515 182.914 1.00 24.79 163 ALA H C 1
ATOM 15064 O O . ALA H 1 163 ? -1.509 -12.518 183.633 1.00 25.37 163 ALA H O 1
ATOM 15066 N N . VAL H 1 164 ? -2.834 -14.008 182.580 1.00 24.42 164 VAL H N 1
ATOM 15067 C CA . VAL H 1 164 ? -4.068 -13.348 182.990 1.00 24.96 164 VAL H CA 1
ATOM 15068 C C . VAL H 1 164 ? -4.237 -13.403 184.509 1.00 27.36 164 VAL H C 1
ATOM 15069 O O . VAL H 1 164 ? -4.827 -12.499 185.108 1.00 25.74 164 VAL H O 1
ATOM 15073 N N . MET H 1 165 ? -3.698 -14.445 185.137 1.00 28.37 165 MET H N 1
ATOM 15074 C CA . MET H 1 165 ? -3.826 -14.572 186.582 1.00 25.63 165 MET H CA 1
ATOM 15075 C C . MET H 1 165 ? -2.930 -13.570 187.311 1.00 26.17 165 MET H C 1
ATOM 15076 O O . MET H 1 165 ? -3.300 -13.058 188.365 1.00 26.38 165 MET H O 1
ATOM 15081 N N . LYS H 1 166 ? -1.756 -13.286 186.754 1.00 26.19 166 LYS H N 1
ATOM 15082 C CA . LYS H 1 166 ? -0.911 -12.233 187.317 1.00 26.95 166 LYS H CA 1
ATOM 15083 C C . LYS H 1 166 ? -1.551 -10.860 187.077 1.00 26.65 166 LYS H C 1
ATOM 15084 O O . LYS H 1 166 ? -1.580 -9.985 187.966 1.00 27.14 166 LYS H O 1
ATOM 15090 N N . ALA H 1 167 ? -2.081 -10.694 185.870 1.00 25.89 167 ALA H N 1
ATOM 15091 C CA . ALA H 1 167 ? -2.776 -9.472 185.492 1.00 26.81 167 ALA H CA 1
ATOM 15092 C C . ALA H 1 167 ? -3.936 -9.153 186.433 1.00 26.64 167 ALA H C 1
ATOM 15093 O O . ALA H 1 167 ? -4.185 -7.987 186.744 1.00 25.67 167 ALA H O 1
ATOM 15095 N N . HIS H 1 168 ? -4.640 -10.190 186.881 1.00 26.06 168 HIS H N 1
ATOM 15096 C CA . HIS H 1 168 ? -5.801 -10.014 187.751 1.00 25.72 168 HIS H CA 1
ATOM 15097 C C . HIS H 1 168 ? -5.484 -9.218 189.017 1.00 26.34 168 HIS H C 1
ATOM 15098 O O . HIS H 1 168 ? -6.222 -8.299 189.375 1.00 26.03 168 HIS H O 1
ATOM 15105 N N . PHE H 1 169 ? -4.391 -9.563 189.693 1.00 26.74 169 PHE H N 1
ATOM 15106 C CA . PHE H 1 169 ? -4.026 -8.855 190.914 1.00 27.34 169 PHE H CA 1
ATOM 15107 C C . PHE H 1 169 ? -3.174 -7.632 190.601 1.00 27.05 169 PHE H C 1
ATOM 15108 O O . PHE H 1 169 ? -2.981 -6.771 191.462 1.00 26.96 169 PHE H O 1
ATOM 15116 N N . SER H 1 170 ? -2.657 -7.552 189.377 1.00 27.07 170 SER H N 1
ATOM 15117 C CA . SER H 1 170 ? -1.888 -6.369 188.993 1.00 26.60 170 SER H CA 1
ATOM 15118 C C . SER H 1 170 ? -2.774 -5.206 188.526 1.00 25.83 170 SER H C 1
ATOM 15119 O O . SER H 1 170 ? -2.280 -4.103 188.291 1.00 25.85 170 SER H O 1
ATOM 15122 N N . VAL H 1 171 ? -4.075 -5.447 188.391 1.00 25.90 171 VAL H N 1
ATOM 15123 C CA . VAL H 1 171 ? -5.006 -4.390 187.994 1.00 25.47 171 VAL H CA 1
ATOM 15124 C C . VAL H 1 171 ? -5.924 -3.995 189.150 1.00 25.38 171 VAL H C 1
ATOM 15125 O O . VAL H 1 171 ? -6.815 -4.755 189.530 1.00 25.31 171 VAL H O 1
ATOM 15129 N N . PRO H 1 172 ? -5.707 -2.795 189.712 1.00 25.91 172 PRO H N 1
ATOM 15130 C CA . PRO H 1 172 ? -6.461 -2.289 190.865 1.00 25.86 172 PRO H CA 1
ATOM 15131 C C . PRO H 1 172 ? -7.959 -2.161 190.598 1.00 25.81 172 PRO H C 1
ATOM 15132 O O . PRO H 1 172 ? -8.755 -2.214 191.534 1.00 25.48 172 PRO H O 1
ATOM 15136 N N . SER H 1 173 ? -8.327 -1.991 189.333 1.00 25.80 173 SER H N 1
ATOM 15137 C CA . SER H 1 173 ? -9.728 -1.886 188.944 1.00 25.78 173 SER H CA 1
ATOM 15138 C C . SER H 1 173 ? -10.463 -3.193 189.218 1.00 25.49 173 SER H C 1
ATOM 15139 O O . SER H 1 173 ? -11.664 -3.202 189.485 1.00 25.05 173 SER H O 1
ATOM 15142 N N . ASN H 1 174 ? -9.725 -4.295 189.147 1.00 24.68 174 ASN H N 1
ATOM 15143 C CA . ASN H 1 174 ? -10.290 -5.620 189.356 1.00 25.35 174 ASN H CA 1
ATOM 15144 C C . ASN H 1 174 ? -10.056 -6.121 190.776 1.00 25.38 174 ASN H C 1
ATOM 15145 O O . ASN H 1 174 ? -10.971 -6.625 191.429 1.00 24.99 174 ASN H O 1
ATOM 15150 N N . PHE H 1 175 ? -8.823 -5.978 191.248 1.00 25.45 175 PHE H N 1
ATOM 15151 C CA . PHE H 1 175 ? -8.461 -6.440 192.579 1.00 25.82 175 PHE H CA 1
ATOM 15152 C C . PHE H 1 175 ? -7.451 -5.503 193.228 1.00 25.44 175 PHE H C 1
ATOM 15153 O O . PHE H 1 175 ? -6.246 -5.656 193.041 1.00 25.25 175 PHE H O 1
ATOM 15161 N N . PRO H 1 176 ? -7.945 -4.518 193.991 1.00 26.01 176 PRO H N 1
ATOM 15162 C CA . PRO H 1 176 ? -7.085 -3.561 194.692 1.00 26.78 176 PRO H CA 1
ATOM 15163 C C . PRO H 1 176 ? -6.435 -4.163 195.934 1.00 27.47 176 PRO H C 1
ATOM 15164 O O . PRO H 1 176 ? -6.935 -5.150 196.472 1.00 30.33 176 PRO H O 1
ATOM 15168 N N . LYS H 1 177 ? -5.342 -3.560 196.388 1.00 27.99 177 LYS H N 1
ATOM 15169 C CA . LYS H 1 177 ? -4.565 -4.107 197.496 1.00 29.24 177 LYS H CA 1
ATOM 15170 C C . LYS H 1 177 ? -5.316 -4.041 198.827 1.00 28.87 177 LYS H C 1
ATOM 15171 O O . LYS H 1 177 ? -5.071 -4.851 199.722 1.00 29.58 177 LYS H O 1
ATOM 15177 N N . HIS H 1 178 ? -6.233 -3.086 198.956 1.00 28.29 178 HIS H N 1
ATOM 15178 C CA . HIS H 1 178 ? -6.947 -2.902 200.216 1.00 27.58 178 HIS H CA 1
ATOM 15179 C C . HIS H 1 178 ? -7.844 -4.104 200.510 1.00 28.18 178 HIS H C 1
ATOM 15180 O O . HIS H 1 178 ? -8.046 -4.474 201.671 1.00 27.98 178 HIS H O 1
ATOM 15187 N N . VAL H 1 179 ? -8.361 -4.721 199.452 1.00 27.76 179 VAL H N 1
ATOM 15188 C CA . VAL H 1 179 ? -9.133 -5.949 199.578 1.00 28.08 179 VAL H CA 1
ATOM 15189 C C . VAL H 1 179 ? -8.248 -7.094 200.067 1.00 28.43 179 VAL H C 1
ATOM 15190 O O . VAL H 1 179 ? -8.648 -7.868 200.936 1.00 28.73 179 VAL H O 1
ATOM 15194 N N . PHE H 1 180 ? -7.043 -7.192 199.511 1.00 28.96 180 PHE H N 1
ATOM 15195 C CA . PHE H 1 180 ? -6.087 -8.218 199.924 1.00 29.80 180 PHE H CA 1
ATOM 15196 C C . PHE H 1 180 ? -5.728 -8.067 201.399 1.00 30.34 180 PHE H C 1
ATOM 15197 O O . PHE H 1 180 ? -5.722 -9.043 202.150 1.00 30.70 180 PHE H O 1
ATOM 15205 N N . ASP H 1 181 ? -5.426 -6.837 201.802 1.00 29.92 181 ASP H N 1
ATOM 15206 C CA . ASP H 1 181 ? -5.053 -6.549 203.182 1.00 30.24 181 ASP H CA 1
ATOM 15207 C C . ASP H 1 181 ? -6.199 -6.848 204.142 1.00 30.19 181 ASP H C 1
ATOM 15208 O O . ASP H 1 181 ? -5.999 -7.484 205.178 1.00 30.70 181 ASP H O 1
ATOM 15213 N N . ALA H 1 182 ? -7.398 -6.393 203.791 1.00 29.36 182 ALA H N 1
ATOM 15214 C CA . ALA H 1 182 ? -8.572 -6.639 204.619 1.00 29.24 182 ALA H CA 1
ATOM 15215 C C . ALA H 1 182 ? -8.862 -8.135 204.751 1.00 30.24 182 ALA H C 1
ATOM 15216 O O . ALA H 1 182 ? -9.227 -8.612 205.825 1.00 30.22 182 ALA H O 1
ATOM 15218 N N . ALA H 1 183 ? -8.689 -8.870 203.657 1.00 30.31 183 ALA H N 1
ATOM 15219 C CA . ALA H 1 183 ? -8.942 -10.307 203.653 1.00 30.48 183 ALA H CA 1
ATOM 15220 C C . ALA H 1 183 ? -7.909 -11.059 204.484 1.00 31.43 183 ALA H C 1
ATOM 15221 O O . ALA H 1 183 ? -8.242 -12.009 205.194 1.00 31.46 183 ALA H O 1
ATOM 15223 N N . THR H 1 184 ? -6.655 -10.632 204.391 1.00 31.65 184 THR H N 1
ATOM 15224 C CA . THR H 1 184 ? -5.575 -11.261 205.140 1.00 32.35 184 THR H CA 1
ATOM 15225 C C . THR H 1 184 ? -5.711 -10.977 206.633 1.00 32.64 184 THR H C 1
ATOM 15226 O O . THR H 1 184 ? -5.411 -11.831 207.468 1.00 35.04 184 THR H O 1
ATOM 15230 N N . ALA H 1 185 ? -6.181 -9.779 206.963 1.00 32.23 185 ALA H N 1
ATOM 15231 C CA . ALA H 1 185 ? -6.265 -9.354 208.356 1.00 32.41 185 ALA H CA 1
ATOM 15232 C C . ALA H 1 185 ? -7.529 -9.852 209.057 1.00 32.84 185 ALA H C 1
ATOM 15233 O O . ALA H 1 185 ? -7.582 -9.897 210.285 1.00 35.02 185 ALA H O 1
ATOM 15235 N N . ASP H 1 186 ? -8.544 -10.221 208.282 1.00 31.66 186 ASP H N 1
ATOM 15236 C CA . ASP H 1 186 ? -9.812 -10.661 208.858 1.00 31.55 186 ASP H CA 1
ATOM 15237 C C . ASP H 1 186 ? -9.666 -12.035 209.512 1.00 31.78 186 ASP H C 1
ATOM 15238 O O . ASP H 1 186 ? -9.099 -12.952 208.917 1.00 31.94 186 ASP H O 1
ATOM 15243 N N . PRO H 1 187 ? -10.178 -12.180 210.746 1.00 31.29 187 PRO H N 1
ATOM 15244 C CA . PRO H 1 187 ? -10.077 -13.438 211.499 1.00 31.72 187 PRO H CA 1
ATOM 15245 C C . PRO H 1 187 ? -10.847 -14.589 210.855 1.00 31.91 187 PRO H C 1
ATOM 15246 O O . PRO H 1 187 ? -10.691 -15.738 211.268 1.00 31.19 187 PRO H O 1
ATOM 15250 N N . ASN H 1 188 ? -11.669 -14.280 209.858 1.00 31.66 188 ASN H N 1
ATOM 15251 C CA . ASN H 1 188 ? -12.409 -15.299 209.124 1.00 32.02 188 ASN H CA 1
ATOM 15252 C C . ASN H 1 188 ? -12.272 -15.107 207.619 1.00 31.44 188 ASN H C 1
ATOM 15253 O O . ASN H 1 188 ? -13.177 -15.441 206.854 1.00 31.56 188 ASN H O 1
ATOM 15258 N N . GLY H 1 189 ? -11.133 -14.562 207.205 1.00 31.51 189 GLY H N 1
ATOM 15259 C CA . GLY H 1 189 ? -10.870 -14.303 205.802 1.00 32.10 189 GLY H CA 1
ATOM 15260 C C . GLY H 1 189 ? -10.231 -15.490 205.111 1.00 32.53 189 GLY H C 1
ATOM 15261 O O . GLY H 1 189 ? -10.209 -16.587 205.659 1.00 32.31 189 GLY H O 1
ATOM 15262 N N . VAL H 1 190 ? -9.698 -15.257 203.914 1.00 32.39 190 VAL H N 1
ATOM 15263 C CA . VAL H 1 190 ? -9.146 -16.315 203.070 1.00 32.66 190 VAL H CA 1
ATOM 15264 C C . VAL H 1 190 ? -8.158 -17.226 203.794 1.00 33.56 190 VAL H C 1
ATOM 15265 O O . VAL H 1 190 ? -8.191 -18.444 203.626 1.00 34.28 190 VAL H O 1
ATOM 15269 N N . PHE H 1 191 ? -7.290 -16.635 204.606 1.00 33.96 191 PHE H N 1
ATOM 15270 C CA . PHE H 1 191 ? -6.209 -17.383 205.239 1.00 35.95 191 PHE H CA 1
ATOM 15271 C C . PHE H 1 191 ? -6.551 -17.855 206.653 1.00 35.41 191 PHE H C 1
ATOM 15272 O O . PHE H 1 191 ? -6.006 -18.851 207.129 1.00 36.97 191 PHE H O 1
ATOM 15280 N N . ALA H 1 192 ? -7.456 -17.143 207.318 1.00 34.18 192 ALA H N 1
ATOM 15281 C CA . ALA H 1 192 ? -7.760 -17.408 208.722 1.00 33.18 192 ALA H CA 1
ATOM 15282 C C . ALA H 1 192 ? -8.975 -18.318 208.907 1.00 33.19 192 ALA H C 1
ATOM 15283 O O . ALA H 1 192 ? -9.126 -18.956 209.949 1.00 33.53 192 ALA H O 1
ATOM 15285 N N . TRP H 1 193 ? -9.836 -18.368 207.894 1.00 33.21 193 TRP H N 1
ATOM 15286 C CA . TRP H 1 193 ? -11.056 -19.172 207.932 1.00 33.19 193 TRP H CA 1
ATOM 15287 C C . TRP H 1 193 ? -10.747 -20.652 208.147 1.00 34.50 193 TRP H C 1
ATOM 15288 O O . TRP H 1 193 ? -9.991 -21.258 207.387 1.00 35.00 193 TRP H O 1
ATOM 15299 N N . ASN H 1 194 ? -11.332 -21.227 209.194 1.00 35.23 194 ASN H N 1
ATOM 15300 C CA . ASN H 1 194 ? -11.046 -22.608 209.566 1.00 36.21 194 ASN H CA 1
ATOM 15301 C C . ASN H 1 194 ? -12.287 -23.327 210.091 1.00 36.90 194 ASN H C 1
ATOM 15302 O O . ASN H 1 194 ? -12.845 -22.945 211.120 1.00 37.62 194 ASN H O 1
ATOM 15307 N N . ILE H 1 195 ? -12.707 -24.375 209.385 1.00 38.24 195 ILE H N 1
ATOM 15308 C CA . ILE H 1 195 ? -13.926 -25.101 209.738 1.00 41.13 195 ILE H CA 1
ATOM 15309 C C . ILE H 1 195 ? -13.761 -26.624 209.835 1.00 42.49 195 ILE H C 1
ATOM 15310 O O . ILE H 1 195 ? -14.658 -27.367 209.433 1.00 43.33 195 ILE H O 1
ATOM 15315 N N . LYS H 1 196 ? -12.637 -27.088 210.378 1.00 41.62 196 LYS H N 1
ATOM 15316 C CA . LYS H 1 196 ? -12.456 -28.520 210.636 1.00 44.81 196 LYS H CA 1
ATOM 15317 C C . LYS H 1 196 ? -13.615 -29.013 211.493 1.00 47.70 196 LYS H C 1
ATOM 15318 O O . LYS H 1 196 ? -14.087 -30.139 211.340 1.00 48.04 196 LYS H O 1
ATOM 15324 N N . ASP H 1 197 ? -14.030 -28.142 212.409 1.00 55.25 197 ASP H N 1
ATOM 15325 C CA . ASP H 1 197 ? -15.346 -28.148 213.051 1.00 51.28 197 ASP H CA 1
ATOM 15326 C C . ASP H 1 197 ? -16.435 -28.957 212.366 1.00 51.15 197 ASP H C 1
ATOM 15327 O O . ASP H 1 197 ? -16.582 -30.163 212.570 1.00 50.55 197 ASP H O 1
ATOM 15332 N N . ARG H 1 198 ? -17.201 -28.235 211.553 1.00 49.98 198 ARG H N 1
ATOM 15333 C CA . ARG H 1 198 ? -18.443 -28.712 210.968 1.00 49.21 198 ARG H CA 1
ATOM 15334 C C . ARG H 1 198 ? -18.231 -29.244 209.561 1.00 50.51 198 ARG H C 1
ATOM 15335 O O . ARG H 1 198 ? -19.188 -29.450 208.817 1.00 50.16 198 ARG H O 1
ATOM 15343 N N . LEU H 1 199 ? -16.968 -29.445 209.199 1.00 49.03 199 LEU H N 1
ATOM 15344 C CA . LEU H 1 199 ? -16.624 -30.157 207.975 1.00 48.43 199 LEU H CA 1
ATOM 15345 C C . LEU H 1 199 ? -17.306 -31.518 207.978 1.00 49.91 199 LEU H C 1
ATOM 15346 O O . LEU H 1 199 ? -17.887 -31.937 206.976 1.00 51.54 199 LEU H O 1
ATOM 15351 N N . SER H 1 200 ? -17.243 -32.192 209.123 1.00 51.02 200 SER H N 1
ATOM 15352 C CA . SER H 1 200 ? -17.892 -33.487 209.313 1.00 51.18 200 SER H CA 1
ATOM 15353 C C . SER H 1 200 ? -19.413 -33.360 209.410 1.00 50.65 200 SER H C 1
ATOM 15354 O O . SER H 1 200 ? -20.124 -34.360 209.490 1.00 48.95 200 SER H O 1
ATOM 15357 N N . SER H 1 201 ? -19.903 -32.125 209.404 1.00 51.40 201 SER H N 1
ATOM 15358 C CA . SER H 1 201 ? -21.336 -31.862 209.467 1.00 50.84 201 SER H CA 1
ATOM 15359 C C . SER H 1 201 ? -21.937 -31.575 208.096 1.00 51.99 201 SER H C 1
ATOM 15360 O O . SER H 1 201 ? -23.113 -31.858 207.863 1.00 51.58 201 SER H O 1
ATOM 15363 N N . ILE H 1 202 ? -21.127 -30.998 207.209 1.00 52.04 202 ILE H N 1
ATOM 15364 C CA . ILE H 1 202 ? -21.551 -30.653 205.850 1.00 54.47 202 ILE H CA 1
ATOM 15365 C C . ILE H 1 202 ? -22.242 -31.830 205.166 1.00 54.58 202 ILE H C 1
ATOM 15366 O O . ILE H 1 202 ? -21.641 -32.883 204.982 1.00 54.08 202 ILE H O 1
ATOM 15371 N N . GLN H 1 203 ? -23.501 -31.641 204.775 1.00 52.99 203 GLN H N 1
ATOM 15372 C CA . GLN H 1 203 ? -24.372 -32.770 204.439 1.00 53.39 203 GLN H CA 1
ATOM 15373 C C . GLN H 1 203 ? -24.641 -32.992 202.951 1.00 53.15 203 GLN H C 1
ATOM 15374 O O . GLN H 1 203 ? -24.960 -34.108 202.541 1.00 52.05 203 GLN H O 1
ATOM 15380 N N . ALA H 1 204 ? -24.523 -31.943 202.146 1.00 51.87 204 ALA H N 1
ATOM 15381 C CA . ALA H 1 204 ? -24.806 -32.054 200.718 1.00 51.21 204 ALA H CA 1
ATOM 15382 C C . ALA H 1 204 ? -23.755 -32.915 200.022 1.00 50.75 204 ALA H C 1
ATOM 15383 O O . ALA H 1 204 ? -22.598 -32.940 200.445 1.00 50.80 204 ALA H O 1
ATOM 15385 N N . PRO H 1 205 ? -24.158 -33.637 198.961 1.00 50.56 205 PRO H N 1
ATOM 15386 C CA . PRO H 1 205 ? -23.224 -34.446 198.166 1.00 50.58 205 PRO H CA 1
ATOM 15387 C C . PRO H 1 205 ? -22.090 -33.595 197.597 1.00 49.24 205 PRO H C 1
ATOM 15388 O O . PRO H 1 205 ? -22.344 -32.628 196.882 1.00 48.84 205 PRO H O 1
ATOM 15392 N N . THR H 1 206 ? -20.851 -33.956 197.917 1.00 49.83 206 THR H N 1
ATOM 15393 C CA . THR H 1 206 ? -19.711 -33.099 197.615 1.00 49.44 206 THR H CA 1
ATOM 15394 C C . THR H 1 206 ? -18.553 -33.829 196.939 1.00 49.85 206 THR H C 1
ATOM 15395 O O . THR H 1 206 ? -18.100 -34.869 197.409 1.00 50.62 206 THR H O 1
ATOM 15399 N N . LEU H 1 207 ? -18.075 -33.267 195.834 1.00 48.88 207 LEU H N 1
ATOM 15400 C CA . LEU H 1 207 ? -16.902 -33.794 195.149 1.00 49.17 207 LEU H CA 1
ATOM 15401 C C . LEU H 1 207 ? -15.767 -32.775 195.157 1.00 47.23 207 LEU H C 1
ATOM 15402 O O . LEU H 1 207 ? -15.906 -31.676 194.618 1.00 45.80 207 LEU H O 1
ATOM 15407 N N . VAL H 1 208 ? -14.647 -33.136 195.774 1.00 47.31 208 VAL H N 1
ATOM 15408 C CA . VAL H 1 208 ? -13.491 -32.249 195.818 1.00 46.10 208 VAL H CA 1
ATOM 15409 C C . VAL H 1 208 ? -12.518 -32.575 194.687 1.00 49.44 208 VAL H C 1
ATOM 15410 O O . VAL H 1 208 ? -12.131 -33.729 194.503 1.00 45.09 208 VAL H O 1
ATOM 15414 N N . VAL H 1 209 ? -12.132 -31.557 193.925 1.00 43.46 209 VAL H N 1
ATOM 15415 C CA . VAL H 1 209 ? -11.231 -31.754 192.795 1.00 42.02 209 VAL H CA 1
ATOM 15416 C C . VAL H 1 209 ? -9.932 -30.977 192.973 1.00 40.62 209 VAL H C 1
ATOM 15417 O O . VAL H 1 209 ? -9.944 -29.757 193.148 1.00 39.63 209 VAL H O 1
ATOM 15421 N N . ALA H 1 210 ? -8.813 -31.691 192.916 1.00 41.76 210 ALA H N 1
ATOM 15422 C CA . ALA H 1 210 ? -7.506 -31.084 193.140 1.00 41.75 210 ALA H CA 1
ATOM 15423 C C . ALA H 1 210 ? -6.527 -31.398 192.017 1.00 42.16 210 ALA H C 1
ATOM 15424 O O . ALA H 1 210 ? -6.513 -32.504 191.477 1.00 41.74 210 ALA H O 1
ATOM 15426 N N . GLY H 1 211 ? -5.703 -30.415 191.674 1.00 46.62 211 GLY H N 1
ATOM 15427 C CA . GLY H 1 211 ? -4.625 -30.629 190.732 1.00 40.14 211 GLY H CA 1
ATOM 15428 C C . GLY H 1 211 ? -3.426 -31.205 191.455 1.00 40.41 211 GLY H C 1
ATOM 15429 O O . GLY H 1 211 ? -3.101 -30.780 192.563 1.00 39.90 211 GLY H O 1
ATOM 15430 N N . GLU H 1 212 ? -2.771 -32.177 190.830 1.00 40.55 212 GLU H N 1
ATOM 15431 C CA . GLU H 1 212 ? -1.636 -32.851 191.445 1.00 41.17 212 GLU H CA 1
ATOM 15432 C C . GLU H 1 212 ? -0.459 -31.896 191.630 1.00 41.13 212 GLU H C 1
ATOM 15433 O O . GLU H 1 212 ? 0.340 -32.055 192.550 1.00 40.89 212 GLU H O 1
ATOM 15439 N N . GLU H 1 213 ? -0.365 -30.893 190.762 1.00 41.21 213 GLU H N 1
ATOM 15440 C CA . GLU H 1 213 ? 0.751 -29.955 190.807 1.00 39.62 213 GLU H CA 1
ATOM 15441 C C . GLU H 1 213 ? 0.399 -28.620 191.473 1.00 37.34 213 GLU H C 1
ATOM 15442 O O . GLU H 1 213 ? 1.191 -27.676 191.429 1.00 37.16 213 GLU H O 1
ATOM 15448 N N . ASP H 1 214 ? -0.782 -28.543 192.084 1.00 37.11 214 ASP H N 1
ATOM 15449 C CA . ASP H 1 214 ? -1.192 -27.331 192.793 1.00 36.03 214 ASP H CA 1
ATOM 15450 C C . ASP H 1 214 ? -0.387 -27.193 194.081 1.00 35.57 214 ASP H C 1
ATOM 15451 O O . ASP H 1 214 ? -0.383 -28.093 194.932 1.00 36.23 214 ASP H O 1
ATOM 15456 N N . LEU H 1 215 ? 0.296 -26.060 194.218 1.00 34.49 215 LEU H N 1
ATOM 15457 C CA . LEU H 1 215 ? 1.106 -25.788 195.398 1.00 34.27 215 LEU H CA 1
ATOM 15458 C C . LEU H 1 215 ? 0.421 -24.764 196.303 1.00 34.26 215 LEU H C 1
ATOM 15459 O O . LEU H 1 215 ? 0.763 -24.655 197.485 1.00 34.56 215 LEU H O 1
ATOM 15464 N N . VAL H 1 216 ? -0.547 -24.025 195.761 1.00 33.70 216 VAL H N 1
ATOM 15465 C CA . VAL H 1 216 ? -1.271 -23.019 196.541 1.00 33.24 216 VAL H CA 1
ATOM 15466 C C . VAL H 1 216 ? -2.332 -23.695 197.404 1.00 33.88 216 VAL H C 1
ATOM 15467 O O . VAL H 1 216 ? -2.561 -23.300 198.549 1.00 35.53 216 VAL H O 1
ATOM 15471 N N . THR H 1 217 ? -2.988 -24.703 196.832 1.00 34.78 217 THR H N 1
ATOM 15472 C CA . THR H 1 217 ? -3.757 -25.664 197.614 1.00 35.78 217 THR H CA 1
ATOM 15473 C C . THR H 1 217 ? -3.230 -27.058 197.279 1.00 36.59 217 THR H C 1
ATOM 15474 O O . THR H 1 217 ? -3.468 -27.564 196.182 1.00 37.19 217 THR H O 1
ATOM 15478 N N . THR H 1 218 ? -2.497 -27.655 198.218 1.00 37.66 218 THR H N 1
ATOM 15479 C CA . THR H 1 218 ? -1.928 -28.982 198.025 1.00 38.72 218 THR H CA 1
ATOM 15480 C C . THR H 1 218 ? -3.017 -30.050 197.996 1.00 40.25 218 THR H C 1
ATOM 15481 O O . THR H 1 218 ? -4.143 -29.811 198.435 1.00 40.30 218 THR H O 1
ATOM 15485 N N . VAL H 1 219 ? -2.669 -31.228 197.484 1.00 41.10 219 VAL H N 1
ATOM 15486 C CA . VAL H 1 219 ? -3.580 -32.367 197.454 1.00 41.35 219 VAL H CA 1
ATOM 15487 C C . VAL H 1 219 ? -4.022 -32.730 198.874 1.00 42.41 219 VAL H C 1
ATOM 15488 O O . VAL H 1 219 ? -5.147 -33.193 199.097 1.00 43.01 219 VAL H O 1
ATOM 15492 N N . ALA H 1 220 ? -3.133 -32.484 199.830 1.00 42.25 220 ALA H N 1
ATOM 15493 C CA . ALA H 1 220 ? -3.396 -32.774 201.232 1.00 42.40 220 ALA H CA 1
ATOM 15494 C C . ALA H 1 220 ? -4.539 -31.926 201.792 1.00 42.57 220 ALA H C 1
ATOM 15495 O O . ALA H 1 220 ? -5.351 -32.420 202.569 1.00 43.45 220 ALA H O 1
ATOM 15497 N N . ASN H 1 221 ? -4.595 -30.653 201.405 1.00 41.87 221 ASN H N 1
ATOM 15498 C CA . ASN H 1 221 ? -5.689 -29.778 201.825 1.00 41.40 221 ASN H CA 1
ATOM 15499 C C . ASN H 1 221 ? -7.031 -30.298 201.309 1.00 41.98 221 ASN H C 1
ATOM 15500 O O . ASN H 1 221 ? -8.011 -30.428 202.057 1.00 43.32 221 ASN H O 1
ATOM 15505 N N . ASN H 1 222 ? -7.060 -30.601 200.017 1.00 42.41 222 ASN H N 1
ATOM 15506 C CA . ASN H 1 222 ? -8.271 -31.066 199.364 1.00 43.39 222 ASN H CA 1
ATOM 15507 C C . ASN H 1 222 ? -8.762 -32.410 199.900 1.00 45.71 222 ASN H C 1
ATOM 15508 O O . ASN H 1 222 ? -9.971 -32.613 200.059 1.00 45.55 222 ASN H O 1
ATOM 15513 N N . GLN H 1 223 ? -7.849 -33.333 200.188 1.00 44.74 223 GLN H N 1
ATOM 15514 C CA . GLN H 1 223 ? -8.299 -34.589 200.771 1.00 46.14 223 GLN H CA 1
ATOM 15515 C C . GLN H 1 223 ? -8.617 -34.398 202.246 1.00 45.98 223 GLN H C 1
ATOM 15516 O O . GLN H 1 223 ? -9.350 -35.181 202.824 1.00 46.95 223 GLN H O 1
ATOM 15522 N N . LEU H 1 224 ? -8.073 -33.356 202.861 1.00 45.70 224 LEU H N 1
ATOM 15523 C CA . LEU H 1 224 ? -8.497 -33.013 204.210 1.00 45.59 224 LEU H CA 1
ATOM 15524 C C . LEU H 1 224 ? -9.969 -32.638 204.151 1.00 45.71 224 LEU H C 1
ATOM 15525 O O . LEU H 1 224 ? -10.744 -32.954 205.052 1.00 45.63 224 LEU H O 1
ATOM 15530 N N . LEU H 1 225 ? -10.353 -31.976 203.066 1.00 45.55 225 LEU H N 1
ATOM 15531 C CA . LEU H 1 225 ? -11.763 -31.694 202.828 1.00 45.64 225 LEU H CA 1
ATOM 15532 C C . LEU H 1 225 ? -12.573 -32.967 202.565 1.00 47.43 225 LEU H C 1
ATOM 15533 O O . LEU H 1 225 ? -13.643 -33.152 203.139 1.00 47.50 225 LEU H O 1
ATOM 15538 N N . ALA H 1 226 ? -12.061 -33.847 201.709 1.00 47.60 226 ALA H N 1
ATOM 15539 C CA . ALA H 1 226 ? -12.830 -35.019 201.282 1.00 48.33 226 ALA H CA 1
ATOM 15540 C C . ALA H 1 226 ? -12.977 -36.092 202.367 1.00 48.79 226 ALA H C 1
ATOM 15541 O O . ALA H 1 226 ? -13.988 -36.788 202.426 1.00 49.73 226 ALA H O 1
ATOM 15543 N N . ASP H 1 227 ? -11.971 -36.218 203.224 1.00 48.48 227 ASP H N 1
ATOM 15544 C CA . ASP H 1 227 ? -11.944 -37.273 204.233 1.00 49.32 227 ASP H CA 1
ATOM 15545 C C . ASP H 1 227 ? -12.975 -37.061 205.338 1.00 49.46 227 ASP H C 1
ATOM 15546 O O . ASP H 1 227 ? -13.377 -38.012 206.007 1.00 50.82 227 ASP H O 1
ATOM 15551 N N . ASN H 1 228 ? -13.398 -35.816 205.527 1.00 49.61 228 ASN H N 1
ATOM 15552 C CA . ASN H 1 228 ? -14.292 -35.471 206.625 1.00 50.12 228 ASN H CA 1
ATOM 15553 C C . ASN H 1 228 ? -15.649 -34.967 206.166 1.00 51.36 228 ASN H C 1
ATOM 15554 O O . ASN H 1 228 ? -16.221 -34.083 206.791 1.00 50.50 228 ASN H O 1
ATOM 15559 N N . ILE H 1 229 ? -16.158 -35.520 205.072 1.00 51.77 229 ILE H N 1
ATOM 15560 C CA . ILE H 1 229 ? -17.448 -35.097 204.539 1.00 52.88 229 ILE H CA 1
ATOM 15561 C C . ILE H 1 229 ? -18.246 -36.307 204.044 1.00 54.90 229 ILE H C 1
ATOM 15562 O O . ILE H 1 229 ? -17.693 -37.202 203.413 1.00 54.48 229 ILE H O 1
ATOM 15567 N N . PRO H 1 230 ? -19.546 -36.347 204.371 1.00 59.95 230 PRO H N 1
ATOM 15568 C CA . PRO H 1 230 ? -20.543 -37.318 203.901 1.00 63.19 230 PRO H CA 1
ATOM 15569 C C . PRO H 1 230 ? -20.613 -37.446 202.382 1.00 57.18 230 PRO H C 1
ATOM 15570 O O . PRO H 1 230 ? -20.887 -36.460 201.700 1.00 55.80 230 PRO H O 1
ATOM 15574 N N . GLY H 1 231 ? -20.385 -38.651 201.870 1.00 57.54 231 GLY H N 1
ATOM 15575 C CA . GLY H 1 231 ? -20.454 -38.902 200.442 1.00 58.74 231 GLY H CA 1
ATOM 15576 C C . GLY H 1 231 ? -19.386 -38.173 199.650 1.00 56.81 231 GLY H C 1
ATOM 15577 O O . GLY H 1 231 ? -19.485 -38.041 198.431 1.00 56.13 231 GLY H O 1
ATOM 15578 N N . ALA H 1 232 ? -18.353 -37.706 200.342 1.00 56.26 232 ALA H N 1
ATOM 15579 C CA . ALA H 1 232 ? -17.304 -36.930 199.695 1.00 55.17 232 ALA H CA 1
ATOM 15580 C C . ALA H 1 232 ? -16.371 -37.802 198.875 1.00 54.39 232 ALA H C 1
ATOM 15581 O O . ALA H 1 232 ? -15.856 -38.815 199.352 1.00 54.64 232 ALA H O 1
ATOM 15583 N N . GLU H 1 233 ? -16.156 -37.388 197.634 1.00 53.37 233 GLU H N 1
ATOM 15584 C CA . GLU H 1 233 ? -15.198 -38.042 196.763 1.00 53.18 233 GLU H CA 1
ATOM 15585 C C . GLU H 1 233 ? -14.094 -37.066 196.391 1.00 49.90 233 GLU H C 1
ATOM 15586 O O . GLU H 1 233 ? -14.315 -35.856 196.323 1.00 48.94 233 GLU H O 1
ATOM 15588 N N . LEU H 1 234 ? -12.901 -37.597 196.164 1.00 47.57 234 LEU H N 1
ATOM 15589 C CA . LEU H 1 234 ? -11.783 -36.779 195.727 1.00 46.16 234 LEU H CA 1
ATOM 15590 C C . LEU H 1 234 ? -11.344 -37.178 194.330 1.00 45.54 234 LEU H C 1
ATOM 15591 O O . LEU H 1 234 ? -11.198 -38.359 194.027 1.00 45.24 234 LEU H O 1
ATOM 15596 N N . ARG H 1 235 ? -11.138 -36.180 193.482 1.00 44.81 235 ARG H N 1
ATOM 15597 C CA . ARG H 1 235 ? -10.561 -36.404 192.168 1.00 45.08 235 ARG H CA 1
ATOM 15598 C C . ARG H 1 235 ? -9.226 -35.685 192.075 1.00 44.43 235 ARG H C 1
ATOM 15599 O O . ARG H 1 235 ? -9.183 -34.456 192.072 1.00 43.04 235 ARG H O 1
ATOM 15607 N N . VAL H 1 236 ? -8.138 -36.444 192.014 1.00 45.00 236 VAL H N 1
ATOM 15608 C CA . VAL H 1 236 ? -6.823 -35.851 191.805 1.00 47.71 236 VAL H CA 1
ATOM 15609 C C . VAL H 1 236 ? -6.487 -35.885 190.321 1.00 43.52 236 VAL H C 1
ATOM 15610 O O . VAL H 1 236 ? -6.396 -36.955 189.718 1.00 43.19 236 VAL H O 1
ATOM 15614 N N . ILE H 1 237 ? -6.313 -34.703 189.738 1.00 42.65 237 ILE H N 1
ATOM 15615 C CA . ILE H 1 237 ? -6.042 -34.580 188.310 1.00 41.40 237 ILE H CA 1
ATOM 15616 C C . ILE H 1 237 ? -4.566 -34.291 188.045 1.00 39.22 237 ILE H C 1
ATOM 15617 O O . ILE H 1 237 ? -4.059 -33.241 188.444 1.00 38.90 237 ILE H O 1
ATOM 15622 N N . ASN H 1 238 ? -3.878 -35.218 187.380 1.00 39.00 238 ASN H N 1
ATOM 15623 C CA . ASN H 1 238 ? -2.503 -34.970 186.957 1.00 37.80 238 ASN H CA 1
ATOM 15624 C C . ASN H 1 238 ? -2.408 -33.871 185.891 1.00 38.46 238 ASN H C 1
ATOM 15625 O O . ASN H 1 238 ? -3.374 -33.604 185.162 1.00 38.82 238 ASN H O 1
ATOM 15630 N N . ASP H 1 239 ? -1.235 -33.237 185.830 1.00 39.31 239 ASP H N 1
ATOM 15631 C CA . ASP H 1 239 ? -0.913 -32.173 184.868 1.00 40.96 239 ASP H CA 1
ATOM 15632 C C . ASP H 1 239 ? -1.773 -30.909 185.039 1.00 39.01 239 ASP H C 1
ATOM 15633 O O . ASP H 1 239 ? -1.856 -30.077 184.130 1.00 38.47 239 ASP H O 1
ATOM 15638 N N . VAL H 1 240 ? -2.395 -30.759 186.207 1.00 38.08 240 VAL H N 1
ATOM 15639 C CA . VAL H 1 240 ? -3.263 -29.610 186.483 1.00 36.75 240 VAL H CA 1
ATOM 15640 C C . VAL H 1 240 ? -2.890 -28.974 187.823 1.00 36.12 240 VAL H C 1
ATOM 15641 O O . VAL H 1 240 ? -2.421 -29.676 188.723 1.00 37.81 240 VAL H O 1
ATOM 15645 N N . GLY H 1 241 ? -3.049 -27.654 187.942 1.00 35.01 241 GLY H N 1
ATOM 15646 C CA . GLY H 1 241 ? -2.774 -26.972 189.193 1.00 34.46 241 GLY H CA 1
ATOM 15647 C C . GLY H 1 241 ? -4.038 -26.421 189.827 1.00 33.80 241 GLY H C 1
ATOM 15648 O O . GLY H 1 241 ? -4.927 -27.176 190.222 1.00 34.72 241 GLY H O 1
ATOM 15649 N N . HIS H 1 242 ? -4.128 -25.098 189.905 1.00 33.32 242 HIS H N 1
ATOM 15650 C CA . HIS H 1 242 ? -5.188 -24.433 190.655 1.00 32.70 242 HIS H CA 1
ATOM 15651 C C . HIS H 1 242 ? -6.443 -24.187 189.818 1.00 32.13 242 HIS H C 1
ATOM 15652 O O . HIS H 1 242 ? -7.541 -24.056 190.358 1.00 32.11 242 HIS H O 1
ATOM 15659 N N . PHE H 1 243 ? -6.278 -24.135 188.500 1.00 32.32 243 PHE H N 1
ATOM 15660 C CA . PHE H 1 243 ? -7.362 -23.714 187.619 1.00 32.27 243 PHE H CA 1
ATOM 15661 C C . PHE H 1 243 ? -7.725 -24.766 186.575 1.00 32.70 243 PHE H C 1
ATOM 15662 O O . PHE H 1 243 ? -7.498 -24.571 185.382 1.00 32.70 243 PHE H O 1
ATOM 15670 N N . TYR H 1 244 ? -8.304 -25.871 187.036 1.00 33.99 244 TYR H N 1
ATOM 15671 C CA . TYR H 1 244 ? -8.702 -26.975 186.167 1.00 35.50 244 TYR H CA 1
ATOM 15672 C C . TYR H 1 244 ? -9.650 -26.520 185.059 1.00 34.33 244 TYR H C 1
ATOM 15673 O O . TYR H 1 244 ? -9.594 -27.023 183.937 1.00 35.23 244 TYR H O 1
ATOM 15682 N N . GLN H 1 245 ? -10.512 -25.559 185.376 1.00 32.99 245 GLN H N 1
ATOM 15683 C CA . GLN H 1 245 ? -11.510 -25.090 184.421 1.00 33.39 245 GLN H CA 1
ATOM 15684 C C . GLN H 1 245 ? -10.877 -24.279 183.292 1.00 32.35 245 GLN H C 1
ATOM 15685 O O . GLN H 1 245 ? -11.491 -24.079 182.245 1.00 32.10 245 GLN H O 1
ATOM 15691 N N . LEU H 1 246 ? -9.650 -23.814 183.508 1.00 31.33 246 LEU H N 1
ATOM 15692 C CA . LEU H 1 246 ? -8.927 -23.062 182.487 1.00 32.37 246 LEU H CA 1
ATOM 15693 C C . LEU H 1 246 ? -7.811 -23.888 181.858 1.00 32.52 246 LEU H C 1
ATOM 15694 O O . LEU H 1 246 ? -7.554 -23.786 180.659 1.00 32.30 246 LEU H O 1
ATOM 15699 N N . GLU H 1 247 ? -7.149 -24.702 182.673 1.00 32.09 247 GLU H N 1
ATOM 15700 C CA . GLU H 1 247 ? -6.016 -25.493 182.206 1.00 32.96 247 GLU H CA 1
ATOM 15701 C C . GLU H 1 247 ? -6.462 -26.607 181.261 1.00 34.29 247 GLU H C 1
ATOM 15702 O O . GLU H 1 247 ? -5.775 -26.920 180.289 1.00 33.85 247 GLU H O 1
ATOM 15708 N N . ARG H 1 248 ? -7.619 -27.194 181.547 1.00 34.69 248 ARG H N 1
ATOM 15709 C CA . ARG H 1 248 ? -8.217 -28.188 180.662 1.00 35.53 248 ARG H CA 1
ATOM 15710 C C . ARG H 1 248 ? -9.741 -28.099 180.719 1.00 35.72 248 ARG H C 1
ATOM 15711 O O . ARG H 1 248 ? -10.394 -28.968 181.297 1.00 37.62 248 ARG H O 1
ATOM 15713 N N . PRO H 1 249 ? -10.308 -27.044 180.109 1.00 35.50 249 PRO H N 1
ATOM 15714 C CA . PRO H 1 249 ? -11.729 -26.680 180.194 1.00 36.31 249 PRO H CA 1
ATOM 15715 C C . PRO H 1 249 ? -12.703 -27.809 179.846 1.00 38.33 249 PRO H C 1
ATOM 15716 O O . PRO H 1 249 ? -13.634 -28.057 180.611 1.00 41.02 249 PRO H O 1
ATOM 15720 N N . SER H 1 250 ? -12.495 -28.471 178.712 1.00 40.59 250 SER H N 1
ATOM 15721 C CA . SER H 1 250 ? -13.375 -29.556 178.271 1.00 39.27 250 SER H CA 1
ATOM 15722 C C . SER H 1 250 ? -13.423 -30.681 179.308 1.00 40.10 250 SER H C 1
ATOM 15723 O O . SER H 1 250 ? -14.503 -31.157 179.694 1.00 40.99 250 SER H O 1
ATOM 15726 N N . GLU H 1 251 ? -12.242 -31.089 179.763 1.00 39.72 251 GLU H N 1
ATOM 15727 C CA . GLU H 1 251 ? -12.109 -32.136 180.769 1.00 41.33 251 GLU H CA 1
ATOM 15728 C C . GLU H 1 251 ? -12.852 -31.793 182.061 1.00 42.05 251 GLU H C 1
ATOM 15729 O O . GLU H 1 251 ? -13.508 -32.651 182.647 1.00 47.60 251 GLU H O 1
ATOM 15731 N N . PHE H 1 252 ? -12.743 -30.542 182.502 1.00 40.66 252 PHE H N 1
ATOM 15732 C CA . PHE H 1 252 ? -13.461 -30.082 183.689 1.00 41.05 252 PHE H CA 1
ATOM 15733 C C . PHE H 1 252 ? -14.968 -30.149 183.457 1.00 41.74 252 PHE H C 1
ATOM 15734 O O . PHE H 1 252 ? -15.737 -30.580 184.332 1.00 42.03 252 PHE H O 1
ATOM 15742 N N . ASN H 1 253 ? -15.377 -29.712 182.268 1.00 40.53 253 ASN H N 1
ATOM 15743 C CA . ASN H 1 253 ? -16.776 -29.748 181.859 1.00 42.03 253 ASN H CA 1
ATOM 15744 C C . ASN H 1 253 ? -17.368 -31.152 181.946 1.00 42.74 253 ASN H C 1
ATOM 15745 O O . ASN H 1 253 ? -18.532 -31.324 182.318 1.00 44.02 253 ASN H O 1
ATOM 15750 N N . GLU H 1 254 ? -16.560 -32.150 181.598 1.00 44.21 254 GLU H N 1
ATOM 15751 C CA . GLU H 1 254 ? -16.970 -33.547 181.742 1.00 45.03 254 GLU H CA 1
ATOM 15752 C C . GLU H 1 254 ? -17.309 -33.888 183.194 1.00 45.77 254 GLU H C 1
ATOM 15753 O O . GLU H 1 254 ? -18.351 -34.485 183.473 1.00 45.11 254 GLU H O 1
ATOM 15755 N N . LEU H 1 255 ? -16.426 -33.501 184.112 1.00 44.36 255 LEU H N 1
ATOM 15756 C CA . LEU H 1 255 ? -16.634 -33.742 185.537 1.00 45.12 255 LEU H CA 1
ATOM 15757 C C . LEU H 1 255 ? -17.891 -33.050 186.053 1.00 45.38 255 LEU H C 1
ATOM 15758 O O . LEU H 1 255 ? -18.669 -33.645 186.801 1.00 46.06 255 LEU H O 1
ATOM 15763 N N . LEU H 1 256 ? -18.087 -31.793 185.661 1.00 45.27 256 LEU H N 1
ATOM 15764 C CA . LEU H 1 256 ? -19.273 -31.063 186.103 1.00 45.39 256 LEU H CA 1
ATOM 15765 C C . LEU H 1 256 ? -20.540 -31.693 185.527 1.00 46.86 256 LEU H C 1
ATOM 15766 O O . LEU H 1 256 ? -21.602 -31.663 186.152 1.00 48.99 256 LEU H O 1
ATOM 15771 N N . ARG H 1 257 ? -20.419 -32.273 184.337 1.00 46.68 257 ARG H N 1
ATOM 15772 C CA . ARG H 1 257 ? -21.529 -32.990 183.718 1.00 46.51 257 ARG H CA 1
ATOM 15773 C C . ARG H 1 257 ? -21.919 -34.219 184.537 1.00 47.09 257 ARG H C 1
ATOM 15774 O O . ARG H 1 257 ? -23.050 -34.698 184.456 1.00 47.99 257 ARG H O 1
ATOM 15776 N N . GLY H 1 258 ? -20.971 -34.727 185.319 1.00 47.91 258 GLY H N 1
ATOM 15777 C CA . GLY H 1 258 ? -21.201 -35.883 186.166 1.00 48.64 258 GLY H CA 1
ATOM 15778 C C . GLY H 1 258 ? -21.461 -35.490 187.606 1.00 49.93 258 GLY H C 1
ATOM 15779 O O . GLY H 1 258 ? -20.833 -36.008 188.530 1.00 49.47 258 GLY H O 1
ATOM 15780 N N . PHE H 1 259 ? -22.393 -34.560 187.788 1.00 50.61 259 PHE H N 1
ATOM 15781 C CA . PHE H 1 259 ? -22.784 -34.094 189.112 1.00 52.00 259 PHE H CA 1
ATOM 15782 C C . PHE H 1 259 ? -24.143 -33.407 189.052 1.00 54.43 259 PHE H C 1
ATOM 15783 O O . PHE H 1 259 ? -24.256 -32.286 188.557 1.00 53.73 259 PHE H O 1
#

B-factor: mean 31.4, std 10.84, range [13.94, 76.1]

Sequence (2074 aa):
PHVENDGVKIYYDSYGEGVPIVFLHPFSTNGGIWYFQTFPFAQTNHVIVIDHRGHGRSDKPATGYSIMEHADDVVAVLDALKVDRAVFVGNSIGGMIAMQLNLDHPQRVIGNLILSSGTGLGEGMPPEAGAAFQNDYIGAFGGLLEGAVSARSKRERPEILAVMKAHFSVPSNFPKHVFDAATADPNGVFAWNIKDRLSSIQAPTLVVAGEEDLVTTVANNQLLADNIPGAELRVINDVGHFYQLERPSEFNELLRGFVAPHVENDGVKIYYDSYGEGVPIVFLHPFSTNGGIWYFQTFPFAQTNHVIVIDHRGHGRSDKPATGYSIMEHADDVVAVLDALKVDRAVFVGNSIGGMIAMQLNLDHPQRVIGNLILSSGTGLGEGMPPEAGAAFQNDYIGAFGGLLEGAVSARSKRERPEILAVMKAHFSVPSNFPKHVFDAATADPNGVFAWNIKDRLSSIQAPTLVVAGEEDLVTTVANNQLLADNIPGAELRVINDVGHFYQLERPSEFNELLRGFVAPHVENDGVKIYYDSYGEGVPIVFLHPFSTNGGIWYFQTFPFAQTNHVIVIDHRGHGRSDKPATGYSIMEHADDVVAVLDALKVDRAVFVGNSIGGMIAMQLNLDHPQRVIGNLILSSGTGLGEGMPPEAGAAFQNDYIGAFGGLLEGAVSARSKRERPEILAVMKAHFSVPSNFPKHVFDAATADPNGVFAWNIKDRLSSIQAPTLVVAGEEDLVTTVANNQLLADNIPGAELRVINDVGHFYQLERPSEFNELLRGFVPHVENDGVKIYYDSYGEGVPIVFLHPFSTNGGIWYFQTFPFAQTNHVIVIDHRGHGRSDKPATGYSIMEHADDVVAVLDALKVDRAVFVGNSIGGMIAMQLNLDHPQRVIGNLILSSGTGLGEGMPPEAGAAFQNDYIGAFGGLLEGAVSARSKRERPEILAVMKAHFSVPSNFPKHVFDAATADPNGVFAWNIKDRLSSIQAPTLVVAGEEDLVTTVANNQLLADNIPGAELRVINDVGHFYQLERPSEFNELLRGFVPHVENDGVKIYYDSYGEGVPIVFLHPFSTNGGIWYFQTFPFAQTNHVIVIDHRGHGRSDKPATGYSIMEHADDVVAVLDALKVDRAVFVGNSIGGMIAMQLNLDHPQRVIGNLILSSGTGLGEGMPPEAGAAFQNDYIGAFGGLLEGAVSARSKRERPEILAVMKAHFSVPSNFPKHVFDAATADPNGVFAWNIKDRLSSIQAPTLVVAGEEDLVTTVANNQLLADNIPGAELRVINDVGHFYQLERPSEFNELLRGFVPHVENDGVKIYYDSYGEGVPIVFLHPFSTNGGIWYFQTFPFAQTNHVIVIDHRGHGRSDKPATGYSIMEHADDVVAVLDALKVDRAVFVGNSIGGMIAMQLNLDHPQRVIGNLILSSGTGLGEGMPPEAGAAFQNDYIGAFGGLLEGAVSARSKRERPEILAVMKAHFSVPSNFPKHVFDAATADPNGVFAWNIKDRLSSIQAPTLVVAGEEDLVTTVANNQLLADNIPGAELRVINDVGHFYQLERPSEFNELLRGFVAPHVENDGVKIYYDSYGEGVPIVFLHPFSTNGGIWYFQTFPFAQTNHVIVIDHRGHGRSDKPATGYSIMEHADDVVAVLDALKVDRAVFVGNSIGGMIAMQLNLDHPQRVIGNLILSSGTGLGEGMPPEAGAAFQNDYIGAFGGLLEGAVSARSKRERPEILAVMKAHFSVPSNFPKHVFDAATADPNGVFAWNIKDRLSSIQAPTLVVAGEEDLVTTVANNQLLADNIPGAELRVINDVGHFYQLERPSEFNELLRGFVPHVENDGVKIYYDSYGEGVPIVFLHPFSTNGGIWYFQTFPFAQTNHVIVIDHRGHGRSDKPATGYSIMEHADDVVAVLDALKVDRAVFVGNSIGGMIAMQLNLDHPQRVIGNLILSSGTGLGEGMPPEAGAAFQNDYIGAFGGLLEGAVSARSKRERPEILAVMKAHFSVPSNFPKHVFDAATADPNGVFAWNIKDRLSSIQAPTLVVAGEEDLVTTVANNQLLADNIPGAELRVINDVGHFYQLERPSEFNELLRGF